Protein 7E2Q (pdb70)

Nearest PDB structures (foldseek):
  7e2q-assembly2_D-2  TM=1.002E+00  e=1.003E-96  Mycoplasmoides pneumoniae
  7e2q-assembly1_A  TM=1.001E+00  e=2.035E-91  Mycoplasmoides pneumoniae
  7e2q-assembly1_B  TM=1.002E+00  e=1.176E-90  Mycoplasmoides pneumoniae
  7e2q-assembly2_C  TM=1.000E+00  e=5.732E-90  Mycoplasmoides pneumoniae
  6npf-assembly3_F  TM=9.783E-01  e=4.069E-57  Escherichia coli

Foldseek 3Di:
DLQFWAFKAKDWDAWLVRFIAIKMKTAHPNGFIFIDTAFDFVDFDLFQFADWQQDCVPRNRRHCVQLRCCLHPPLTVVRGGPGLLPLVVSLVVLCVSCPDQRSPRNGLRSQANSQRGSLRRNCVSVVHDSLCSCQCRVVNPPALFWEAAFEWAAEADDDPAPELFHFGGKIKTFLLDWALVVSVLLQVQLSVLLLVVQVVVVWDADAALQGHDRTHDQYPVVVQVSSCVSSVVSPHHEQQGMAMETARLQQRQQDVVVRWRFSVSNVVVVNDPRVVRGHHLVRLLVVVVVCVVVGRYAEYECSHHLVPQVSLLVSCVVPVQAHFYEYESVCLLQLVSLLVCLVSVSGQEYEQRCSRRRHPSSSVSSCVSSVVSLGAYAYEGHSTAHLGQVSLSVCRSSNSRHYYQGHPDDNSRVSNSVVSVVVCVVSPVSYTNNRVVSRRRHDHDPVSSD/DLQFWAFKAKDWDAFLVGFIAIKMWTAHPNGFIFIDTAFDFLFQFADWQQDCVPRNRRYDVQLRCCLVPPLTVVRGGPGLLPLVVSLVVQCVSQPDQRSVRNGLRSQANCQRGSLRRVCRSVVHDSLCSCQCRVVNPPALFWEAAFEWAFAEADDDPFPALENFGGKTKTFLQDWALVVSVVLQVLLSVLLLVVCVVVVWDADADLQRHDRTHDQYPVVVLVSSCVSSVVSPHHEQQGMDMETARLQQRQQDPVVQWRFSVSNVVVVNDDRVVRGHHLVVLLVVVVVVVVVGRYQEYECSDHLVCLVSLLVSCVPCVQAHFYEYEVVCLLALVSLLVCLVSVSGQEYEQRCSRRRHPSSNVSSCVSSVVSLGAYEDEGHSGAHLGQVSSSVCRSSNSNHYYQYHPDDNSRVSNSVVSVVVCVVSPVSYTNNRVNSRRSHDHDPVRND/DLQFWAFKAKDWDAFLVRFIAIKMKTAHPNRFIFIDTAFDFPDPVFQFADWQQDCVPSNRRHPVQLRCCLHPPLTVVRGGPGLLPLVVSLVVVCVSQPDQRSHRNGLRSQANCQRGSLRSNCVSVVHDSLCSCQVRVHPHPALFWEAAFEWAFAEADDDPFPELEHFGGKTKTFLQDWALVVSVVLQVQLSVLLLVVCVVVVWDADADLQRHDHTHDQYPVVVLVSSCVSSVVSPHHELQGMDMETERLQQRQQDVVVQWRFSVSNVVVVNDPRVVRRHHLVRLLVVVVVCVVVGRYAEYECSDHLVPQVSLLVSCVVPVQAHFYEYEVVCLLALVSLLVCLVSVSGQAYEQRCSSHRHPSSNVSSLVSSVVSLHQYEYEDHSGAHLGQVSLSNCRSSSSNHYYQYHPDDNSRVSNSVVSVVVCVVSPVSYTNNRPNSRRSHHHDPVSND/DQLQAFAFKAWDWDAWLVRFIAIKMKTAGPNGFIFIDTAFDFPDDFPLFAFADWQQDCVPRNRGHCVQLRCCLHPPLTVVRGGPGLLPLVVSLVVLVVSCPDPRSHRNGLRSQANVSRGSLRSVCVSVVHDSLCSCQCRVVNPPAQFWEAAFEWAFAEADDDPFPELEHFGGKTKTFLQDWALVVSVVLQVLLSVLLLVVCVVVVWDADAALQGHDRTHDQYPVVVLVSSCVSSVVSPHHEQQGMDMETARQQQRQQDVVVQWSFSVSNVVVVNDPGVVRRHHLVRLLVVVVVVVVVGRYQEYECSDHLVCQVSLLVSCVPCVQAHFYEYESVCLLALVSLLVCLVSVSGQEYEQRCSRRRHPNSSVSSCVSNVVSLGAYEYEGHSTAHLGQVSLSVCRSSSSNHYYQYHPDDNSRVSNSVVSVVVCVVSPVSYINNRVVSRRSHHHDPVSNDD

Secondary structure (DSSP, 8-state):
-TTBEEEEEEEEEE-TTS-EEEEEEEEETTS-EEEEE--B----SSSPPPP----TTSGGGT--HHHHHIIIIIIHHHHTTSBTT-HHHHHHHHHHHH-STT-TTT-HHHHHHHHHHHHHHHHHHTTS-HHHIIIIIIS----SSEEPPEE---EE-STT-SSS----EEEEE-TT-SSHHHHHHHHHHHHHHHHHHHHHTT----B-TTSSB----S-HHHHHHHHHHHHHHTT--BTTTBEEEEE--GGGTEETTTTEEE-HHHHHTTSS-TTTTEE-HHHHHHHHHHHHHHS-EEEEES-S-TT-HHHHHHHHHHHTTTSEEEESTTTTT-HHHHHHHHHHT--SEEEE-HHHH--HHHHHHHHHHHHHTT-EEEEE--SB--S--HHHHHHHHTT--EEE---SSSHHHHHHHHHHHHHHHHHGGGEE--GGGG-SSS---HHHH-/-TTBEEEEEEEEEE-TTS-EEEEEEEEETTS-EEEEE--B--PPPPP----TTSGGGT--HHHHHIIIIIIHHHHTTSBTT-HHHHHHHHHHHH-STT-TTT-HHHHHHHHHHHHHHHHHHTTS-HHHHIIIIIS----SSEEPPEE-EEEEE-STTSSSS--S-EEEEE-TT-SSHHHHHHHHHHHHHHHHHHHHHTT---SB-TTSSB----S-HHHHHHHHHHHHHHTT--BTTTBEEEEE--GGGTEETTTTEEE-HHHHHTTSS-TTTTEE-HHHHHHHHHHHHHHS-EEEEES-S-TT-HHHHHHHHHHHTTTSEEEESTTTTT-HHHHHHHHHHT--SEEEE-HHHH--HHHHHHHHHHHHHTT-EEEEE--SB--S--HHHHHHHHTT--EEE---SSSHHHHHHHHHHHHHHHHHGGGEE--GGGG-SS----HHHH-/-TTBEEEEEEEEEE-TTS-EEEEEEEEETTS-EEEEE--B---TTSPP------TTSGGGT--HHHHHIIIIIIHHHHTTSBTT-HHHHHHHHHHHH-STT-TTT-HHHHHHHHHHHHHHHHHHTT--HHHHIIIIISS---SSEEPPEEEEEEEE-STTSSSS--S-EEEEE-TT-SSHHHHHHHHHHHHHHHHHHHHHTT----B-TTSSB----S-HHHHHHHHHHHHHHTT--BTTTBEEEEE--GGGGEETTTTEEE-HHHHHTTSS-TTTTEE-HHHHHHHHHHHHHHS-EEEEES-S-TT-HHHHHHHHHHHTTTSEEEESTTTTT-HHHHHHHHHHT--SEEEE-HHHH--HHHHHHHHHHHHHTT-EEEEE--SB--S--HHHHHHHHTT--EEE---SSSHHHHHHHHHHHHHHHHHGGGEE--GGGG-SS----HHHH-/-TTSBEEEEEEEEEE-TTS-EEEEEEEEETTS-EEEEE--B-SS--SSSPP------TTSGGGT--HHHHHIIIIIIHHHHTTSBTT-HHHHHHHHHHHH-STT-TTT-HHHHHHHHHHHHHHHHHHTTS-HHHIIIIIIS----SSEEPPEEEEEEEE-GGGSSSS--S-EEEEE-TT-SSHHHHHHHHHHHHHHHHHHHHHTT----B-TTSSB----S-HHHHHHHHHHHHHHTT--BTTTBEEEEE--GGGTEETTTTEEE-HHHHHTTSS-TTTTEE-HHHHHHHHHHHHHHS-EEEEES-S-TT-HHHHHHHHHHHTTTSEEEESTTTTT-HHHHHHHHHHT--SEEEE-HHHH--HHHHHHHHHHHHHTT-EEEEE--SB--S--HHHHHHHHTT--EEE---SSSHHHHHHHHHHHHHHHHHGGGEE--GGGG-SSS---HHHH--

Organism: Mycoplasma pneumoniae (strain ATCC 29342 / M129 / Subtype 1) (NCBI:txid272634)

Solvent-accessible surface area: 64927 Å² total; per-residue (Å²): 118,74,34,95,1,53,67,6,64,5,18,44,0,3,0,0,25,2,35,0,3,0,0,0,14,0,88,2,58,52,32,54,66,5,52,1,20,2,18,2,14,64,149,32,128,71,25,8,65,55,34,44,51,52,62,111,176,20,16,52,15,78,2,1,70,78,0,16,86,11,0,62,110,42,0,7,84,121,0,77,39,63,45,0,38,70,4,62,63,0,0,55,52,0,58,143,46,3,58,50,137,58,5,45,133,5,0,2,7,0,0,0,0,0,0,4,0,0,2,41,0,0,4,42,0,55,161,42,26,23,0,71,1,1,0,41,100,37,30,56,78,139,55,99,102,1,37,0,0,0,5,6,7,4,0,19,3,4,57,136,15,104,8,52,4,9,2,45,12,0,0,10,0,1,1,31,5,115,14,0,111,65,0,0,47,7,8,1,8,2,1,8,5,2,44,116,36,0,150,168,122,69,35,46,32,16,14,3,49,14,0,0,0,7,0,105,0,128,72,12,42,50,0,0,72,0,1,24,79,0,0,126,69,18,64,36,90,17,2,16,36,0,0,0,0,0,4,0,10,0,35,78,7,33,48,84,128,76,114,86,0,28,9,106,40,1,30,182,39,182,45,24,82,118,175,117,47,24,12,43,36,73,91,0,11,56,22,0,91,107,0,24,119,99,24,21,1,0,1,0,2,6,0,2,1,23,115,14,71,142,2,2,29,62,0,18,127,53,12,6,92,46,17,0,0,2,0,12,31,4,0,2,0,36,10,57,22,0,87,108,0,46,81,95,129,0,2,12,0,0,0,0,21,8,9,3,10,0,0,1,40,32,0,17,109,0,0,65,24,0,68,127,29,100,19,10,9,0,0,4,2,17,18,0,6,1,30,19,34,4,11,0,3,0,0,0,0,1,26,10,1,0,0,4,0,4,3,6,0,1,0,0,0,0,1,1,5,6,42,0,11,37,0,24,89,80,13,44,133,63,12,95,16,54,2,22,106,9,11,142,21,17,104,10,80,119,92,29,40,172,122,73,37,86,1,46,69,6,68,5,20,44,1,2,0,0,40,0,35,0,2,0,0,0,15,0,90,0,53,49,38,52,69,4,59,0,18,0,18,2,53,124,65,11,62,61,34,57,50,53,46,120,163,19,17,70,13,88,1,1,65,80,0,18,78,15,0,58,123,44,0,9,74,79,0,75,31,5,33,0,36,9,5,34,0,0,0,19,0,0,43,40,20,4,59,46,140,57,7,44,126,3,0,2,5,0,0,0,0,0,0,5,0,0,2,39,0,0,4,43,4,57,182,40,29,25,0,79,0,2,0,43,88,39,28,46,69,138,54,100,99,1,38,1,0,0,0,4,0,5,1,0,16,3,3,54,179,14,116,12,45,4,10,2,49,8,0,0,1,0,0,2,33,4,116,16,0,107,72,0,0,52,5,0,1,16,2,5,41,14,1,42,119,11,0,162,122,134,71,36,27,33,23,10,9,52,14,0,0,0,6,0,105,10,128,70,11,42,64,0,0,74,17,1,24,72,0,0,127,74,23,58,35,110,35,1,25,37,0,0,0,0,0,3,0,10,0,33,84,7,29,48,61,125,80,121,70,0,34,9,84,40,1,26,161,38,183,46,25,81,114,140,121,58,20,16,39,35,73,88,0,12,58,26,0,86,114,0,24,116,91,27,20,1,0,1,0,3,5,0,0,1,43,117,14,64,140,2,0,29,67,0,17,129,62,14,6,124,62,14,0,0,1,0,10,30,1,0,4,0,36,8,65,41,0,83,129,0,43,79,92,128,0,2,13,0,0,0,0,26,9,10,2,12,0,0,1,43,34,0,16,105,0,0,59,22,0,72,128,31,85,21,10,6,0,0,3,2,22,33,0,6,0,32,16,36,7,13,0,3,0,0,0,0,1,24,10,1,0,0,4,0,0,0,0,1,1,0,0,0,0,1,1,0,2,40,0,11,32,0,25,88,90,13,43,149,65,15,115,16,42,2,23,109,9,12,128,17,6,150,16,80,142,98,32,61,183,131,84,37,99,2,51,66,6,84,5,94,55,29,104,11,30,83,43,40,0,4,0,4,0,20,0,87,1,61,50,33,43,57,4,107,1,29,0,19,7,21,77,94,134,65,36,12,45,57,30,44,31,51,63,110,194,34,91,129,14,85,2,1,65,84,0,17,101,27,0,55,123,46,0,8,78,81,0,77,26,5,38,0,32,8,5,31,0,0,0,17,0,0,43,38,14,2,61,41,139,43,5,44,121,4,0,1,6,0,0,0,0,0,0,4,0,0,2,39,0,0,5,42,4,51,172,48,28,23,0,74,0,1,0,50,98,38,12,51,76,148,52,88,106,2,48,0,0,0,0,2,0,4,2,0,16,3,1,50,129,18,138,12,46,4,9,2,53,9,0,0,1,0,0,1,35,5,114,13,0,117,67,0,14,113,5,0,49,58,2,17,125,15,2,58,128,9,0,160,111,138,74,37,88,33,109,73,17,47,15,0,0,0,28,0,108,0,132,77,11,40,59,0,0,76,16,1,27,76,0,0,123,72,23,64,42,81,30,2,13,38,0,0,0,0,1,5,0,11,0,34,67,8,27,52,62,125,77,104,90,0,37,9,93,36,0,35,178,27,183,47,26,75,102,159,122,58,31,10,44,33,71,87,0,11,58,28,0,84,116,0,26,117,103,27,21,2,0,1,0,2,2,0,1,1,39,108,16,67,141,1,1,43,64,0,19,181,65,15,7,120,53,15,0,0,2,0,13,29,2,0,3,0,38,11,60,39,0,88,128,0,49,84,102,149,0,3,12,0,0,0,0,21,9,12,5,13,0,0,1,43,35,0,16,115,0,0,61,28,0,76,128,30,89,19,12,10,0,0,3,3,24,20,0,6,3,114,15,35,6,13,0,3,0,0,0,0,1,19,11,1,0,0,4,0,0,0,38,22,73,80,20,0,32,23,0,2,82,38,0,60,95,0,24,156,100,11,46,147,62,12,109,17,54,2,20,99,11,8,134,18,13,149,26,91,168,98,32,55,148,179,66,76,35,77,0,32,64,6,81,6,86,53,23,104,10,29,51,41,48,0,3,0,0,0,22,0,75,0,33,50,43,50,74,4,67,0,27,1,19,2,13,50,62,123,19,127,72,22,12,56,60,34,43,30,52,51,109,180,37,92,124,13,75,2,1,66,82,0,18,86,28,0,56,121,50,0,8,76,112,1,74,45,64,62,0,44,70,5,60,63,1,0,47,63,0,41,128,46,0,58,38,142,60,8,43,130,6,0,2,5,0,0,0,0,0,0,5,0,0,2,40,0,0,4,40,5,62,176,42,24,25,0,73,1,2,0,45,99,40,27,55,60,139,54,100,97,1,29,0,0,0,0,3,0,5,1,0,18,3,3,54,127,14,132,12,49,4,9,2,51,9,0,0,2,0,0,2,35,5,115,12,0,118,68,0,13,111,6,0,34,64,3,2,98,18,2,37,105,24,0,113,126,121,71,30,86,16,111,74,16,63,16,0,0,0,25,0,100,4,111,63,12,37,52,0,0,74,0,1,30,81,0,0,125,65,24,65,40,83,35,2,8,30,0,0,0,0,1,3,0,10,0,29,71,7,24,47,71,129,67,118,92,0,29,11,103,42,0,33,177,42,180,40,26,87,116,176,112,44,22,14,36,35,73,93,0,12,56,15,0,84,92,0,24,122,97,27,20,1,0,1,0,3,4,0,1,1,15,114,15,43,134,2,0,22,70,0,12,103,62,13,8,124,49,14,0,0,1,0,10,29,3,0,0,0,34,9,71,30,0,93,94,0,48,84,86,121,0,2,12,0,0,0,0,22,9,9,2,14,0,0,0,42,34,0,15,115,0,0,58,22,0,70,133,30,86,18,10,7,0,0,4,2,15,18,0,7,3,107,20,33,6,12,0,3,0,0,0,0,0,26,10,1,0,0,4,0,0,0,33,22,71,80,20,0,35,23,1,2,81,42,0,58,105,0,26,154,90,14,43,152,66,15,70,14,49,3,19,94,10,11,127,15,2,126,26,91,156,75,33,39,117,165

Radius of gyration: 42.87 Å; Cα contacts (8 Å, |Δi|>4): 4404; chains: 4; bounding box: 95×116×131 Å

Structure (mmCIF, N/CA/C/O backbone):
data_7E2Q
#
_entry.id   7E2Q
#
_cell.length_a   76.074
_cell.length_b   106.548
_cell.length_c   128.589
_cell.angle_alpha   90.000
_cell.angle_beta   103.146
_cell.angle_gamma   90.000
#
_symmetry.space_group_name_H-M   'P 1 21 1'
#
loop_
_entity.id
_entity.type
_entity.pdbx_description
1 polymer Enolase
2 non-polymer 'SULFATE ION'
3 water water
#
loop_
_atom_site.group_PDB
_atom_site.id
_atom_site.type_symbol
_atom_site.label_atom_id
_atom_site.label_alt_id
_atom_site.label_comp_id
_atom_site.label_asym_id
_atom_site.label_entity_id
_atom_site.label_seq_id
_atom_site.pdbx_PDB_ins_code
_atom_site.Cartn_x
_atom_site.Cartn_y
_atom_site.Cartn_z
_atom_site.occupancy
_atom_site.B_iso_or_equiv
_atom_site.auth_seq_id
_atom_site.auth_comp_id
_atom_site.auth_asym_id
_atom_site.auth_atom_id
_atom_site.pdbx_PDB_model_num
ATOM 1 N N . ASP A 1 8 ? 7.18035 12.11172 -85.78343 1.000 61.23917 8 ASP A N 1
ATOM 2 C CA . ASP A 1 8 ? 8.08774 11.69769 -84.72348 1.000 56.61342 8 ASP A CA 1
ATOM 3 C C . ASP A 1 8 ? 8.00563 10.19273 -84.48756 1.000 50.93886 8 ASP A C 1
ATOM 4 O O . ASP A 1 8 ? 6.93352 9.63279 -84.27794 1.000 51.89072 8 ASP A O 1
ATOM 9 N N . LEU A 1 9 ? 9.17103 9.54944 -84.51343 1.000 47.85298 9 LEU A N 1
ATOM 10 C CA . LEU A 1 9 ? 9.25823 8.09837 -84.40133 1.000 42.74842 9 LEU A CA 1
ATOM 11 C C . LEU A 1 9 ? 8.85668 7.58569 -83.01979 1.000 37.73923 9 LEU A C 1
ATOM 12 O O . LEU A 1 9 ? 8.44532 6.42381 -82.89507 1.000 36.09069 9 LEU A O 1
ATOM 17 N N . PHE A 1 10 ? 8.94805 8.42351 -81.98880 1.000 28.82027 10 PHE A N 1
ATOM 18 C CA . PHE A 1 10 ? 8.74991 7.99170 -80.61331 1.000 30.50709 10 PHE A CA 1
ATOM 19 C C . PHE A 1 10 ? 7.52848 8.60046 -79.94702 1.000 27.06684 10 PHE A C 1
ATOM 20 O O . PHE A 1 10 ? 7.31272 8.35307 -78.75773 1.000 21.73630 10 PHE A O 1
ATOM 28 N N . LYS A 1 11 ? 6.74087 9.39755 -80.66188 1.000 27.33757 11 LYS A N 1
ATOM 29 C CA . LYS A 1 11 ? 5.60713 10.07022 -80.04345 1.000 27.48959 11 LYS A CA 1
ATOM 30 C C . LYS A 1 11 ? 4.53832 9.04759 -79.66480 1.000 27.19680 11 LYS A C 1
ATOM 31 O O . LYS A 1 11 ? 4.20058 8.16534 -80.45908 1.000 25.00308 11 LYS A O 1
ATOM 37 N N . ILE A 1 12 ? 4.01706 9.15154 -78.44601 1.000 22.55713 12 ILE A N 1
ATOM 38 C CA . ILE A 1 12 ? 3.00291 8.21182 -77.97851 1.000 19.83505 12 ILE A CA 1
ATOM 39 C C . ILE A 1 12 ? 1.66421 8.60092 -78.58677 1.000 23.03773 12 ILE A C 1
ATOM 40 O O . ILE A 1 12 ? 1.19372 9.73029 -78.41191 1.000 27.06121 12 ILE A O 1
ATOM 45 N N . ALA A 1 13 ? 1.05105 7.66569 -79.30418 1.000 26.29767 13 ALA A N 1
ATOM 46 C CA . ALA A 1 13 ? -0.17450 7.91466 -80.05084 1.000 26.16317 13 ALA A CA 1
ATOM 47 C C . ALA A 1 13 ? -1.40425 7.35930 -79.35701 1.000 27.90450 13 ALA A C 1
ATOM 48 O O . ALA A 1 13 ? -2.46125 7.99222 -79.37124 1.000 28.13804 13 ALA A O 1
ATOM 50 N N . ASP A 1 14 ? -1.28115 6.17678 -78.77037 1.000 29.62794 14 ASP A N 1
ATOM 51 C CA . ASP A 1 14 ? -2.35223 5.54802 -78.02481 1.000 33.72164 14 ASP A CA 1
ATOM 52 C C . ASP A 1 14 ? -1.73549 4.81564 -76.84852 1.000 26.05747 14 ASP A C 1
ATOM 53 O O . ASP A 1 14 ? -0.58062 4.38398 -76.89256 1.000 22.43476 14 ASP A O 1
ATOM 58 N N . LEU A 1 15 ? -2.52539 4.66564 -75.80067 1.000 25.73384 15 LEU A N 1
ATOM 59 C CA . LEU A 1 15 ? -2.07694 3.94985 -74.62178 1.000 27.77169 15 LEU A CA 1
ATOM 60 C C . LEU A 1 15 ? -3.32447 3.38734 -73.97225 1.000 25.10338 15 LEU A C 1
ATOM 61 O O . LEU A 1 15 ? -4.30789 4.11512 -73.82217 1.000 24.25513 15 LEU A O 1
ATOM 66 N N . PHE A 1 16 ? -3.31488 2.10432 -73.62250 1.000 24.88578 16 PHE A N 1
ATOM 67 C CA . PHE A 1 16 ? -4.49693 1.55698 -72.96743 1.000 28.23550 16 PHE A CA 1
ATOM 68 C C . PHE A 1 16 ? -4.10511 0.35471 -72.12344 1.000 28.06712 16 PHE A C 1
ATOM 69 O O . PHE A 1 16 ? -3.07706 -0.28432 -72.35199 1.000 27.24141 16 PHE A O 1
ATOM 77 N N . ALA A 1 17 ? -4.94075 0.07057 -71.12936 1.000 25.91509 17 ALA A N 1
ATOM 78 C CA . ALA A 1 17 ? -4.75446 -1.05064 -70.22971 1.000 23.42022 17 ALA A CA 1
ATOM 79 C C . ALA A 1 17 ? -5.99357 -1.93298 -70.25707 1.000 21.39110 17 ALA A C 1
ATOM 80 O O . ALA A 1 17 ? -7.09894 -1.48517 -70.57129 1.000 20.97487 17 ALA A O 1
ATOM 82 N N . TYR A 1 18 ? -5.79667 -3.19476 -69.89643 1.000 20.93004 18 TYR A N 1
ATOM 83 C CA . TYR A 1 18 ? -6.89527 -4.13361 -69.77085 1.000 22.47156 18 TYR A CA 1
ATOM 84 C C . TYR A 1 18 ? -6.48639 -5.20879 -68.77561 1.000 23.57820 18 TYR A C 1
ATOM 85 O O . TYR A 1 18 ? -5.30217 -5.37944 -68.46648 1.000 21.13190 18 TYR A O 1
ATOM 94 N N . GLN A 1 19 ? -7.48816 -5.90141 -68.23800 1.000 20.84100 19 GLN A N 1
ATOM 95 C CA . GLN A 1 19 ? -7.24918 -6.90921 -67.21080 1.000 19.79000 19 GLN A CA 1
ATOM 96 C C . GLN A 1 19 ? -6.85805 -8.23378 -67.85890 1.000 20.07893 19 GLN A C 1
ATOM 97 O O . GLN A 1 19 ? -7.55915 -8.71988 -68.75404 1.000 22.82853 19 GLN A O 1
ATOM 103 N N . VAL A 1 20 ? -5.71656 -8.79668 -67.43658 1.000 17.80862 20 VAL A N 1
ATOM 104 C CA . VAL A 1 20 ? -5.27930 -10.12869 -67.85676 1.000 19.08149 20 VAL A CA 1
ATOM 105 C C . VAL A 1 20 ? -5.11369 -10.99586 -66.61934 1.000 19.32399 20 VAL A C 1
ATOM 106 O O . VAL A 1 20 ? -5.46474 -10.57965 -65.51100 1.000 22.13772 20 VAL A O 1
ATOM 110 N N . PHE A 1 21 ? -4.58186 -12.19940 -66.77783 1.000 16.60469 21 PHE A N 1
ATOM 111 C CA . PHE A 1 21 ? -4.37615 -13.05760 -65.62228 1.000 16.98506 21 PHE A CA 1
ATOM 112 C C . PHE A 1 21 ? -2.90047 -13.31808 -65.37054 1.000 19.28980 21 PHE A C 1
ATOM 113 O O . PHE A 1 21 ? -2.09696 -13.39558 -66.30299 1.000 18.00858 21 PHE A O 1
ATOM 121 N N . ASP A 1 22 ? -2.54760 -13.43708 -64.08872 1.000 16.01427 22 ASP A N 1
ATOM 122 C CA . ASP A 1 22 ? -1.21344 -13.87700 -63.72281 1.000 17.91116 22 ASP A CA 1
ATOM 123 C C . ASP A 1 22 ? -1.15944 -15.40339 -63.64001 1.000 18.14250 22 ASP A C 1
ATOM 124 O O . ASP A 1 22 ? -2.12511 -16.10995 -63.95024 1.000 14.97486 22 ASP A O 1
ATOM 129 N N . SER A 1 23 ? 0.01097 -15.91584 -63.23726 1.000 18.00694 23 SER A N 1
ATOM 130 C CA . SER A 1 23 ? 0.30596 -17.34360 -63.23242 1.000 15.24109 23 SER A CA 1
ATOM 131 C C . SER A 1 23 ? -0.44755 -18.09243 -62.14807 1.000 17.51778 23 SER A C 1
ATOM 132 O O . SER A 1 23 ? -0.41869 -19.32967 -62.12233 1.000 15.86395 23 SER A O 1
ATOM 135 N N . ARG A 1 24 ? -1.09788 -17.37746 -61.23939 1.000 17.63037 24 ARG A N 1
ATOM 136 C CA . ARG A 1 24 ? -1.93183 -18.00126 -60.22621 1.000 16.12841 24 ARG A CA 1
ATOM 137 C C . ARG A 1 24 ? -3.40299 -17.96776 -60.59689 1.000 19.27693 24 ARG A C 1
ATOM 138 O O . ARG A 1 24 ? -4.22839 -18.47559 -59.83204 1.000 18.75540 24 ARG A O 1
ATOM 146 N N . GLY A 1 25 ? -3.74907 -17.37795 -61.74017 1.000 19.64647 25 GLY A N 1
ATOM 147 C CA . GLY A 1 25 ? -5.14435 -17.20352 -62.09626 1.000 17.44779 25 GLY A CA 1
ATOM 148 C C . GLY A 1 25 ? -5.80303 -15.99811 -61.47187 1.000 18.33832 25 GLY A C 1
ATOM 149 O O . GLY A 1 25 ? -7.03992 -15.93177 -61.42972 1.000 20.57063 25 GLY A O 1
ATOM 150 N N . PHE A 1 26 ? -5.00527 -15.04222 -60.93496 1.000 16.34854 26 PHE A N 1
ATOM 151 C CA . PHE A 1 26 ? -5.56811 -13.80711 -60.40207 1.000 20.73955 26 PHE A CA 1
ATOM 152 C C . PHE A 1 26 ? -5.47895 -12.71095 -61.44985 1.000 18.78042 26 PHE A C 1
ATOM 153 O O . PHE A 1 26 ? -4.53308 -12.67903 -62.24569 1.000 17.90603 26 PHE A O 1
ATOM 161 N N . PRO A 1 27 ? -6.41530 -11.77201 -61.44985 1.000 18.74871 27 PRO A N 1
ATOM 162 C CA . PRO A 1 27 ? -6.30916 -10.63228 -62.36850 1.000 18.38645 27 PRO A CA 1
ATOM 163 C C . PRO A 1 27 ? -5.03744 -9.82051 -62.15024 1.000 22.19796 27 PRO A C 1
ATOM 164 O O . PRO A 1 27 ? -4.57784 -9.61787 -61.02165 1.000 22.03986 27 PRO A O 1
ATOM 168 N N . THR A 1 28 ? -4.47680 -9.33122 -63.24718 1.000 15.38158 28 THR A N 1
ATOM 169 C CA . THR A 1 28 ? -3.45387 -8.29762 -63.14896 1.000 17.86388 28 THR A CA 1
ATOM 170 C C . THR A 1 28 ? -3.61291 -7.35920 -64.33832 1.000 20.78974 28 THR A C 1
ATOM 171 O O . THR A 1 28 ? -4.53939 -7.49389 -65.14100 1.000 18.41024 28 THR A O 1
ATOM 175 N N . VAL A 1 29 ? -2.72962 -6.36942 -64.41482 1.000 18.42715 29 VAL A N 1
ATOM 176 C CA . VAL A 1 29 ? -2.83354 -5.29465 -65.39343 1.000 21.24547 29 VAL A CA 1
ATOM 177 C C . VAL A 1 29 ? -1.89101 -5.57961 -66.55232 1.000 18.68713 29 VAL A C 1
ATOM 178 O O . VAL A 1 29 ? -0.71312 -5.87809 -66.34275 1.000 21.53761 29 VAL A O 1
ATOM 182 N N . ALA A 1 30 ? -2.40583 -5.45877 -67.76848 1.000 22.39845 30 ALA A N 1
ATOM 183 C CA . ALA A 1 30 ? -1.60968 -5.34851 -68.97990 1.000 21.26137 30 ALA A CA 1
ATOM 184 C C . ALA A 1 30 ? -1.77943 -3.94218 -69.53813 1.000 23.55153 30 ALA A C 1
ATOM 185 O O . ALA A 1 30 ? -2.84968 -3.34042 -69.42087 1.000 22.27133 30 ALA A O 1
ATOM 187 N N . CYS A 1 31 ? -0.71648 -3.41089 -70.12754 1.000 24.18218 31 CYS A N 1
ATOM 188 C CA . CYS A 1 31 ? -0.76936 -2.10868 -70.77226 1.000 21.76877 31 CYS A CA 1
ATOM 189 C C . CYS A 1 31 ? -0.12148 -2.20122 -72.14624 1.000 20.09913 31 CYS A C 1
ATOM 190 O O . CYS A 1 31 ? 0.89576 -2.87593 -72.31712 1.000 22.32977 31 CYS A O 1
ATOM 193 N N . VAL A 1 32 ? -0.71808 -1.51960 -73.11828 1.000 19.47651 32 VAL A N 1
ATOM 194 C CA . VAL A 1 32 ? -0.19436 -1.44364 -74.47828 1.000 20.94939 32 VAL A CA 1
ATOM 195 C C . VAL A 1 32 ? 0.02764 0.02056 -74.82289 1.000 24.58942 32 VAL A C 1
ATOM 196 O O . VAL A 1 32 ? -0.86469 0.86033 -74.63309 1.000 23.22033 32 VAL A O 1
ATOM 200 N N . VAL A 1 33 ? 1.23198 0.32656 -75.29012 1.000 21.07643 33 VAL A N 1
ATOM 201 C CA . VAL A 1 33 ? 1.59997 1.65648 -75.75125 1.000 17.98485 33 VAL A CA 1
ATOM 202 C C . VAL A 1 33 ? 1.83519 1.57170 -77.24972 1.000 20.67055 33 VAL A C 1
ATOM 203 O O . VAL A 1 33 ? 2.57595 0.69905 -77.71511 1.000 20.71792 33 VAL A O 1
ATOM 207 N N . LYS A 1 34 ? 1.21850 2.47574 -78.00353 1.000 20.94589 34 LYS A N 1
ATOM 208 C CA . LYS A 1 34 ? 1.39398 2.51626 -79.44535 1.000 25.73866 34 LYS A CA 1
ATOM 209 C C . LYS A 1 34 ? 2.01043 3.85360 -79.82682 1.000 24.78730 34 LYS A C 1
ATOM 210 O O . LYS A 1 34 ? 1.51620 4.91131 -79.42070 1.000 26.08062 34 LYS A O 1
ATOM 216 N N . LEU A 1 35 ? 3.10597 3.80220 -80.57838 1.000 20.62399 35 LEU A N 1
ATOM 217 C CA . LEU A 1 35 ? 3.76511 5.01904 -81.01489 1.000 22.49716 35 LEU A CA 1
ATOM 218 C C . LEU A 1 35 ? 3.20244 5.47651 -82.36332 1.000 28.40490 35 LEU A C 1
ATOM 219 O O . LEU A 1 35 ? 2.50812 4.73720 -83.06448 1.000 29.13777 35 LEU A O 1
ATOM 224 N N . ALA A 1 36 ? 3.50859 6.72684 -82.71568 1.000 28.79678 36 ALA A N 1
ATOM 225 C CA . ALA A 1 36 ? 3.02828 7.28208 -83.97673 1.000 29.11516 36 ALA A CA 1
ATOM 226 C C . ALA A 1 36 ? 3.63742 6.56069 -85.17017 1.000 29.89606 36 ALA A C 1
ATOM 227 O O . ALA A 1 36 ? 3.02828 6.50511 -86.24360 1.000 29.24483 36 ALA A O 1
ATOM 229 N N . SER A 1 37 ? 4.83765 6.01264 -85.00707 1.000 29.65866 37 SER A N 1
ATOM 230 C CA . SER A 1 37 ? 5.43927 5.16966 -86.02855 1.000 33.96417 37 SER A CA 1
ATOM 231 C C . SER A 1 37 ? 4.72732 3.83352 -86.18103 1.000 35.97824 37 SER A C 1
ATOM 232 O O . SER A 1 37 ? 5.04351 3.08642 -87.11358 1.000 35.48232 37 SER A O 1
ATOM 235 N N . GLY A 1 38 ? 3.79253 3.51244 -85.28528 1.000 32.93306 38 GLY A N 1
ATOM 236 C CA . GLY A 1 38 ? 3.10755 2.24110 -85.29115 1.000 32.41367 38 GLY A CA 1
ATOM 237 C C . GLY A 1 38 ? 3.73128 1.18626 -84.40595 1.000 31.67855 38 GLY A C 1
ATOM 238 O O . GLY A 1 38 ? 3.10681 0.14196 -84.17462 1.000 34.95456 38 GLY A O 1
ATOM 239 N N . HIS A 1 39 ? 4.94343 1.41387 -83.91290 1.000 26.98776 39 HIS A N 1
ATOM 240 C CA . HIS A 1 39 ? 5.57001 0.43880 -83.04237 1.000 27.90557 39 HIS A CA 1
ATOM 241 C C . HIS A 1 39 ? 4.82849 0.38525 -81.71406 1.000 28.01376 39 HIS A C 1
ATOM 242 O O . HIS A 1 39 ? 4.27667 1.38152 -81.23707 1.000 28.08539 39 HIS A O 1
ATOM 249 N N . THR A 1 40 ? 4.80824 -0.79649 -81.12094 1.000 26.23241 40 THR A N 1
ATOM 250 C CA . THR A 1 40 ? 4.05375 -0.99787 -79.90420 1.000 27.23293 40 THR A CA 1
ATOM 251 C C . THR A 1 40 ? 4.94937 -1.61198 -78.84634 1.000 29.09470 40 THR A C 1
ATOM 252 O O . THR A 1 40 ? 5.95887 -2.25492 -79.14749 1.000 26.91988 40 THR A O 1
ATOM 256 N N . GLY A 1 41 ? 4.58079 -1.36061 -77.60150 1.000 25.33619 41 GLY A N 1
ATOM 257 C CA . GLY A 1 41 ? 5.17440 -2.04615 -76.47529 1.000 26.12759 41 GLY A CA 1
ATOM 258 C C . GLY A 1 41 ? 4.07165 -2.50711 -75.54700 1.000 20.19083 41 GLY A C 1
ATOM 259 O O . GLY A 1 41 ? 3.03383 -1.86191 -75.41445 1.000 22.18073 41 GLY A O 1
ATOM 260 N N . GLU A 1 42 ? 4.28947 -3.66419 -74.93911 1.000 17.70305 42 GLU A N 1
ATOM 261 C CA . GLU A 1 42 ? 3.28395 -4.25035 -74.06599 1.000 21.47618 42 GLU A CA 1
ATOM 262 C C . GLU A 1 42 ? 3.93887 -4.83419 -72.82699 1.000 25.14642 42 GLU A C 1
ATOM 263 O O . GLU A 1 42 ? 4.98383 -5.48981 -72.91098 1.000 24.98712 42 GLU A O 1
ATOM 269 N N . ALA A 1 43 ? 3.30342 -4.61419 -71.67526 1.000 20.36968 43 ALA A N 1
ATOM 270 C CA . ALA A 1 43 ? 3.84390 -5.08746 -70.41656 1.000 19.81305 43 ALA A CA 1
ATOM 271 C C . ALA A 1 43 ? 2.72571 -5.60911 -69.52670 1.000 21.15905 43 ALA A C 1
ATOM 272 O O . ALA A 1 43 ? 1.56693 -5.20253 -69.65127 1.000 21.28281 43 ALA A O 1
ATOM 274 N N . MET A 1 44 ? 3.09286 -6.53310 -68.63738 1.000 20.29058 44 MET A N 1
ATOM 275 C CA . MET A 1 44 ? 2.20179 -7.07133 -67.61992 1.000 20.57875 44 MET A CA 1
ATOM 276 C C . MET A 1 44 ? 2.86915 -6.91969 -66.25984 1.000 24.81123 44 MET A C 1
ATOM 277 O O . MET A 1 44 ? 4.10087 -6.89326 -66.15038 1.000 26.01306 44 MET A O 1
ATOM 282 N N . VAL A 1 45 ? 2.04713 -6.79080 -65.23046 1.000 23.71292 45 VAL A N 1
ATOM 283 C CA . VAL A 1 45 ? 2.50812 -6.48932 -63.87586 1.000 19.98320 45 VAL A CA 1
ATOM 284 C C . VAL A 1 45 ? 2.40579 -7.75912 -63.04167 1.000 20.93860 45 VAL A C 1
ATOM 285 O O . VAL A 1 45 ? 1.33490 -8.38145 -63.01962 1.000 22.30039 45 VAL A O 1
ATOM 289 N N . PRO A 1 46 ? 3.45257 -8.15026 -62.31837 1.000 21.04948 46 PRO A N 1
ATOM 290 C CA . PRO A 1 46 ? 3.36266 -9.29507 -61.40698 1.000 16.26119 46 PRO A CA 1
ATOM 291 C C . PRO A 1 46 ? 2.73796 -8.88457 -60.07343 1.000 22.22565 46 PRO A C 1
ATOM 292 O O . PRO A 1 46 ? 2.41538 -7.72024 -59.83888 1.000 24.52187 46 PRO A O 1
ATOM 296 N N . SER A 1 47 ? 2.61371 -9.86172 -59.17495 1.000 24.17477 47 SER A N 1
ATOM 297 C CA . SER A 1 47 ? 1.98649 -9.61511 -57.87894 1.000 20.78643 47 SER A CA 1
ATOM 298 C C . SER A 1 47 ? 2.49422 -10.59856 -56.83271 1.000 26.56397 47 SER A C 1
ATOM 299 O O . SER A 1 47 ? 2.54812 -11.80639 -57.08141 1.000 22.11547 47 SER A O 1
ATOM 302 N N . GLY A 1 48 ? 2.79567 -10.08184 -55.62955 1.000 28.85300 48 GLY A N 1
ATOM 303 C CA . GLY A 1 48 ? 3.29414 -10.92507 -54.56136 1.000 33.44825 48 GLY A CA 1
ATOM 304 C C . GLY A 1 48 ? 2.19499 -11.67681 -53.82019 1.000 40.57767 48 GLY A C 1
ATOM 305 O O . GLY A 1 48 ? 0.99847 -11.43698 -53.99549 1.000 42.05544 48 GLY A O 1
ATOM 306 N N . ALA A 1 49 ? 2.62178 -12.61308 -52.97389 1.000 43.05860 49 ALA A N 1
ATOM 307 C CA . ALA A 1 49 ? 1.67794 -13.45691 -52.24444 1.000 45.93987 49 ALA A CA 1
ATOM 308 C C . ALA A 1 49 ? 0.99482 -12.67404 -51.13290 1.000 49.66695 49 ALA A C 1
ATOM 309 O O . ALA A 1 49 ? -0.19557 -12.85840 -50.88492 1.000 51.30921 49 ALA A O 1
ATOM 311 N N . THR A 1 51 ? 1.55995 -9.05326 -49.78851 1.000 77.67848 51 THR A N 1
ATOM 312 C CA . THR A 1 51 ? 1.27609 -7.68100 -49.37343 1.000 79.19932 51 THR A CA 1
ATOM 313 C C . THR A 1 51 ? 2.21763 -7.22183 -48.26172 1.000 81.52893 51 THR A C 1
ATOM 314 O O . THR A 1 51 ? 2.02845 -7.56684 -47.09271 1.000 82.02477 51 THR A O 1
ATOM 318 N N . GLY A 1 52 ? 3.23150 -6.44135 -48.63438 1.000 82.33654 52 GLY A N 1
ATOM 319 C CA . GLY A 1 52 ? 4.14359 -5.86784 -47.67032 1.000 82.17571 52 GLY A CA 1
ATOM 320 C C . GLY A 1 52 ? 3.60507 -4.58324 -47.06993 1.000 82.96379 52 GLY A C 1
ATOM 321 O O . GLY A 1 52 ? 2.53191 -4.09282 -47.41575 1.000 85.64365 52 GLY A O 1
ATOM 322 N N . GLU A 1 53 ? 4.37783 -4.02801 -46.13991 1.000 78.79094 53 GLU A N 1
ATOM 323 C CA . GLU A 1 53 ? 3.98306 -2.78980 -45.48018 1.000 72.48371 53 GLU A CA 1
ATOM 324 C C . GLU A 1 53 ? 4.54304 -1.56857 -46.19985 1.000 63.36386 53 GLU A C 1
ATOM 325 O O . GLU A 1 53 ? 3.81438 -0.60734 -46.46709 1.000 60.69328 53 GLU A O 1
ATOM 331 N N . LYS A 1 54 ? 5.83114 -1.59833 -46.52237 1.000 55.66766 54 LYS A N 1
ATOM 332 C CA . LYS A 1 54 ? 6.49212 -0.49985 -47.20885 1.000 49.71623 54 LYS A CA 1
ATOM 333 C C . LYS A 1 54 ? 6.38733 -0.60116 -48.72597 1.000 42.70895 54 LYS A C 1
ATOM 334 O O . LYS A 1 54 ? 6.91143 0.26929 -49.42875 1.000 41.82513 54 LYS A O 1
ATOM 340 N N . GLU A 1 55 ? 5.72736 -1.63327 -49.24766 1.000 40.79609 55 GLU A N 1
ATOM 341 C CA . GLU A 1 55 ? 5.59040 -1.76595 -50.68967 1.000 41.79839 55 GLU A CA 1
ATOM 342 C C . GLU A 1 55 ? 4.68183 -0.67583 -51.24325 1.000 40.29762 55 GLU A C 1
ATOM 343 O O . GLU A 1 55 ? 3.75569 -0.20525 -50.57400 1.000 36.93967 55 GLU A O 1
ATOM 349 N N . ALA A 1 56 ? 4.97141 -0.25729 -52.47408 1.000 33.55811 56 ALA A N 1
ATOM 350 C CA . ALA A 1 56 ? 4.00699 0.53981 -53.21722 1.000 26.57838 56 ALA A CA 1
ATOM 351 C C . ALA A 1 56 ? 2.69570 -0.23210 -53.32826 1.000 24.24809 56 ALA A C 1
ATOM 352 O O . ALA A 1 56 ? 2.69451 -1.46109 -53.43905 1.000 24.89371 56 ALA A O 1
ATOM 354 N N . ILE A 1 57 ? 1.58025 0.49665 -53.30272 1.000 28.17689 57 ILE A N 1
ATOM 355 C CA . ILE A 1 57 ? 0.26438 -0.12185 -53.14839 1.000 30.87822 57 ILE A CA 1
ATOM 356 C C . ILE A 1 57 ? -0.16873 -0.78472 -54.45079 1.000 31.05578 57 ILE A C 1
ATOM 357 O O . ILE A 1 57 ? -0.32661 -0.12470 -55.48587 1.000 28.62556 57 ILE A O 1
ATOM 362 N N . GLU A 1 58 ? -0.39555 -2.09280 -54.39294 1.000 28.17068 58 GLU A N 1
ATOM 363 C CA . GLU A 1 58 ? -1.09318 -2.80529 -55.45311 1.000 30.31558 58 GLU A CA 1
ATOM 364 C C . GLU A 1 58 ? -2.59222 -2.58208 -55.29404 1.000 29.73883 58 GLU A C 1
ATOM 365 O O . GLU A 1 58 ? -3.17821 -2.95779 -54.27160 1.000 30.94017 58 GLU A O 1
ATOM 371 N N . LEU A 1 59 ? -3.21615 -1.96761 -56.29168 1.000 24.88139 59 LEU A N 1
ATOM 372 C CA . LEU A 1 59 ? -4.61099 -1.56389 -56.17081 1.000 26.64998 59 LEU A CA 1
ATOM 373 C C . LEU A 1 59 ? -5.52294 -2.69361 -56.64466 1.000 26.38570 59 LEU A C 1
ATOM 374 O O . LEU A 1 59 ? -5.45634 -3.11100 -57.80576 1.000 29.06529 59 LEU A O 1
ATOM 379 N N . ARG A 1 60 ? -6.35416 -3.19942 -55.73491 1.000 24.46429 60 ARG A N 1
ATOM 380 C CA . ARG A 1 60 ? -7.34468 -4.22494 -56.02191 1.000 23.88833 60 ARG A CA 1
ATOM 381 C C . ARG A 1 60 ? -8.73994 -3.66702 -55.78300 1.000 28.90280 60 ARG A C 1
ATOM 382 O O . ARG A 1 60 ? -8.92774 -2.76130 -54.96826 1.000 29.07352 60 ARG A O 1
ATOM 390 N N . ASP A 1 61 ? -9.72549 -4.22476 -56.48827 1.000 27.80462 61 ASP A N 1
ATOM 391 C CA . ASP A 1 61 ? -11.08602 -3.69696 -56.38556 1.000 29.83202 61 ASP A CA 1
ATOM 392 C C . ASP A 1 61 ? -11.73042 -4.04531 -55.05001 1.000 32.43172 61 ASP A C 1
ATOM 393 O O . ASP A 1 61 ? -12.51812 -3.25251 -54.51491 1.000 33.97846 61 ASP A O 1
ATOM 398 N N . GLY A 1 62 ? -11.41500 -5.21343 -54.49405 1.000 28.96558 62 GLY A N 1
ATOM 399 C CA . GLY A 1 62 ? -12.04317 -5.61758 -53.25520 1.000 31.21166 62 GLY A CA 1
ATOM 400 C C . GLY A 1 62 ? -13.53090 -5.83587 -53.38144 1.000 34.85509 62 GLY A C 1
ATOM 401 O O . GLY A 1 62 ? -14.27033 -5.56869 -52.43530 1.000 36.54972 62 GLY A O 1
ATOM 402 N N . ASP A 1 63 ? -13.99561 -6.28412 -54.54321 1.000 35.82216 63 ASP A N 1
ATOM 403 C CA . ASP A 1 63 ? -15.39147 -6.66610 -54.70210 1.000 33.39432 63 ASP A CA 1
ATOM 404 C C . ASP A 1 63 ? -15.51278 -8.16584 -54.47991 1.000 35.56957 63 ASP A C 1
ATOM 405 O O . ASP A 1 63 ? -14.95268 -8.94178 -55.26349 1.000 35.26631 63 ASP A O 1
ATOM 410 N N . PRO A 1 64 ? -16.21565 -8.61726 -53.43962 1.000 38.24700 64 PRO A N 1
ATOM 411 C CA . PRO A 1 64 ? -16.26364 -10.06193 -53.16143 1.000 35.68121 64 PRO A CA 1
ATOM 412 C C . PRO A 1 64 ? -16.98470 -10.86514 -54.22797 1.000 34.85967 64 PRO A C 1
ATOM 413 O O . PRO A 1 64 ? -16.74328 -12.07350 -54.33096 1.000 39.75626 64 PRO A O 1
ATOM 417 N N . LYS A 1 65 ? -17.85538 -10.24479 -55.02091 1.000 33.32433 65 LYS A N 1
ATOM 418 C CA . LYS A 1 65 ? -18.54720 -10.93208 -56.10371 1.000 33.30622 65 LYS A CA 1
ATOM 419 C C . LYS A 1 65 ? -17.74755 -10.97641 -57.40701 1.000 30.81824 65 LYS A C 1
ATOM 420 O O . LYS A 1 65 ? -18.21799 -11.56166 -58.38705 1.000 35.66138 65 LYS A O 1
ATOM 426 N N . ALA A 1 66 ? -16.56184 -10.37663 -57.45662 1.000 24.65111 66 ALA A N 1
ATOM 427 C CA . ALA A 1 66 ? -15.75576 -10.35945 -58.67496 1.000 24.52588 66 ALA A CA 1
ATOM 428 C C . ALA A 1 66 ? -14.34864 -10.82104 -58.33295 1.000 26.43190 66 ALA A C 1
ATOM 429 O O . ALA A 1 66 ? -13.62908 -10.12826 -57.60779 1.000 24.23416 66 ALA A O 1
ATOM 431 N N . TYR A 1 67 ? -13.96129 -11.98956 -58.84949 1.000 28.35256 67 TYR A N 1
ATOM 432 C CA . TYR A 1 67 ? -12.61001 -12.51154 -58.65281 1.000 24.26463 67 TYR A CA 1
ATOM 433 C C . TYR A 1 67 ? -12.21258 -12.50743 -57.18324 1.000 26.23715 67 TYR A C 1
ATOM 434 O O . TYR A 1 67 ? -11.08237 -12.15909 -56.83995 1.000 26.43221 67 TYR A O 1
ATOM 443 N N . PHE A 1 68 ? -13.14634 -12.89896 -56.30621 1.000 27.42453 68 PHE A N 1
ATOM 444 C CA . PHE A 1 68 ? -12.86399 -13.05480 -54.87549 1.000 28.52391 68 PHE A CA 1
ATOM 445 C C . PHE A 1 68 ? -12.11300 -11.83490 -54.32787 1.000 32.97310 68 PHE A C 1
ATOM 446 O O . PHE A 1 68 ? -11.15942 -11.95372 -53.55688 1.000 33.57083 68 PHE A O 1
ATOM 454 N N . GLY A 1 69 ? -12.53340 -10.64233 -54.75991 1.000 30.04654 69 GLY A N 1
ATOM 455 C CA . GLY A 1 69 ? -11.97730 -9.38740 -54.28550 1.000 27.65935 69 GLY A CA 1
ATOM 456 C C . GLY A 1 69 ? -10.72163 -8.89910 -54.98923 1.000 26.17756 69 GLY A C 1
ATOM 457 O O . GLY A 1 69 ? -10.23034 -7.81337 -54.65057 1.000 26.30435 69 GLY A O 1
ATOM 458 N N . LYS A 1 70 ? -10.19304 -9.64414 -55.96734 1.000 22.67049 70 LYS A N 1
ATOM 459 C CA . LYS A 1 70 ? -8.88648 -9.34485 -56.55064 1.000 24.72897 70 LYS A CA 1
ATOM 460 C C . LYS A 1 70 ? -8.96752 -8.72083 -57.94006 1.000 23.90014 70 LYS A C 1
ATOM 461 O O . LYS A 1 70 ? -7.97322 -8.73476 -58.67839 1.000 21.54242 70 LYS A O 1
ATOM 467 N N . GLY A 1 71 ? -10.11796 -8.18247 -58.32323 1.000 23.57612 71 GLY A N 1
ATOM 468 C CA . GLY A 1 71 ? -10.19995 -7.49984 -59.59891 1.000 25.01017 71 GLY A CA 1
ATOM 469 C C . GLY A 1 71 ? -9.27297 -6.29933 -59.65188 1.000 25.77982 71 GLY A C 1
ATOM 470 O O . GLY A 1 71 ? -8.92075 -5.70977 -58.62893 1.000 25.08081 71 GLY A O 1
ATOM 471 N N . VAL A 1 72 ? -8.85567 -5.93548 -60.86624 1.000 21.16298 72 VAL A N 1
ATOM 472 C CA . VAL A 1 72 ? -7.99744 -4.76250 -61.01361 1.000 20.68770 72 VAL A CA 1
ATOM 473 C C . VAL A 1 72 ? -8.62248 -3.75856 -61.97272 1.000 23.55925 72 VAL A C 1
ATOM 474 O O . VAL A 1 72 ? -7.91928 -2.96746 -62.61392 1.000 21.80491 72 VAL A O 1
ATOM 478 N N . SER A 1 73 ? -9.95108 -3.75818 -62.05400 1.000 26.21020 73 SER A N 1
ATOM 479 C CA . SER A 1 73 ? -10.62562 -2.82662 -62.94974 1.000 27.31117 73 SER A CA 1
ATOM 480 C C . SER A 1 73 ? -10.36392 -1.36796 -62.57147 1.000 29.61471 73 SER A C 1
ATOM 481 O O . SER A 1 73 ? -10.33453 -0.49930 -63.45080 1.000 27.88545 73 SER A O 1
ATOM 484 N N . GLN A 1 74 ? -10.15064 -1.07178 -61.28662 1.000 28.76614 74 GLN A N 1
ATOM 485 C CA . GLN A 1 74 ? -9.87729 0.31455 -60.90714 1.000 27.06868 74 GLN A CA 1
ATOM 486 C C . GLN A 1 74 ? -8.48454 0.74966 -61.35242 1.000 26.89907 74 GLN A C 1
ATOM 487 O O . GLN A 1 74 ? -8.29708 1.87983 -61.81775 1.000 26.71128 74 GLN A O 1
ATOM 493 N N . ALA A 1 75 ? -7.49152 -0.12514 -61.20607 1.000 21.56848 75 ALA A N 1
ATOM 494 C CA . ALA A 1 75 ? -6.16792 0.18775 -61.73088 1.000 23.20997 75 ALA A CA 1
ATOM 495 C C . ALA A 1 75 ? -6.20406 0.33804 -63.24613 1.000 22.89160 75 ALA A C 1
ATOM 496 O O . ALA A 1 75 ? -5.57582 1.24518 -63.80175 1.000 23.88674 75 ALA A O 1
ATOM 498 N N . VAL A 1 76 ? -6.94189 -0.54243 -63.93413 1.000 21.64251 76 VAL A N 1
ATOM 499 C CA . VAL A 1 76 ? -7.05099 -0.45035 -65.38710 1.000 20.51806 76 VAL A CA 1
ATOM 500 C C . VAL A 1 76 ? -7.68847 0.87251 -65.78346 1.000 24.54455 76 VAL A C 1
ATOM 501 O O . VAL A 1 76 ? -7.20231 1.58013 -66.67577 1.000 20.72653 76 VAL A O 1
ATOM 505 N N . GLN A 1 77 ? -8.77691 1.23738 -65.10393 1.000 25.95450 77 GLN A N 1
ATOM 506 C CA . GLN A 1 77 ? -9.43538 2.50069 -65.39091 1.000 25.52549 77 GLN A CA 1
ATOM 507 C C . GLN A 1 77 ? -8.51189 3.68555 -65.12869 1.000 28.11184 77 GLN A C 1
ATOM 508 O O . GLN A 1 77 ? -8.55444 4.67190 -65.86831 1.000 27.94598 77 GLN A O 1
ATOM 514 N N . ASN A 1 78 ? -7.64542 3.59534 -64.10988 1.000 28.19749 78 ASN A N 1
ATOM 515 C CA . ASN A 1 78 ? -6.72045 4.69077 -63.82955 1.000 27.86052 78 ASN A CA 1
ATOM 516 C C . ASN A 1 78 ? -5.75213 4.90348 -64.98522 1.000 27.99382 78 ASN A C 1
ATOM 517 O O . ASN A 1 78 ? -5.40027 6.04276 -65.30388 1.000 27.60136 78 ASN A O 1
ATOM 522 N N . VAL A 1 79 ? -5.30483 3.81831 -65.62234 1.000 25.51463 79 VAL A N 1
ATOM 523 C CA . VAL A 1 79 ? -4.48914 3.95770 -66.82741 1.000 23.31048 79 VAL A CA 1
ATOM 524 C C . VAL A 1 79 ? -5.30046 4.60852 -67.93991 1.000 24.22900 79 VAL A C 1
ATOM 525 O O . VAL A 1 79 ? -4.88989 5.61492 -68.52653 1.000 25.62585 79 VAL A O 1
ATOM 529 N N . ASN A 1 80 ? -6.47669 4.04771 -68.23318 1.000 25.11672 80 ASN A N 1
ATOM 530 C CA . ASN A 1 80 ? -7.22652 4.46244 -69.41392 1.000 28.48253 80 ASN A CA 1
ATOM 531 C C . ASN A 1 80 ? -7.74180 5.89173 -69.28914 1.000 32.16446 80 ASN A C 1
ATOM 532 O O . ASN A 1 80 ? -7.65721 6.66802 -70.24703 1.000 37.07008 80 ASN A O 1
ATOM 537 N N . GLN A 1 81 ? -8.25908 6.27192 -68.12432 1.000 31.59906 81 GLN A N 1
ATOM 538 C CA . GLN A 1 81 ? -8.86829 7.59207 -68.01907 1.000 32.20025 81 GLN A CA 1
ATOM 539 C C . GLN A 1 81 ? -7.98605 8.63841 -67.34484 1.000 30.48868 81 GLN A C 1
ATOM 540 O O . GLN A 1 81 ? -8.17147 9.82699 -67.60971 1.000 30.60636 81 GLN A O 1
ATOM 546 N N . THR A 1 82 ? -7.02552 8.25579 -66.50167 1.000 32.47476 82 THR A N 1
ATOM 547 C CA . THR A 1 82 ? -6.23010 9.26687 -65.81329 1.000 27.41617 82 THR A CA 1
ATOM 548 C C . THR A 1 82 ? -4.82153 9.41726 -66.38452 1.000 27.62586 82 THR A C 1
ATOM 549 O O . THR A 1 82 ? -4.38853 10.53988 -66.66333 1.000 26.66664 82 THR A O 1
ATOM 553 N N . ILE A 1 83 ? -4.09381 8.31428 -66.56444 1.000 21.59017 83 ILE A N 1
ATOM 554 C CA . ILE A 1 83 ? -2.70264 8.40152 -67.00984 1.000 21.02069 83 ILE A CA 1
ATOM 555 C C . ILE A 1 83 ? -2.61740 8.64478 -68.51515 1.000 27.32389 83 ILE A C 1
ATOM 556 O O . ILE A 1 83 ? -1.93227 9.57053 -68.96811 1.000 23.63022 83 ILE A O 1
ATOM 561 N N . ALA A 1 84 ? -3.31423 7.83240 -69.30699 1.000 23.76834 84 ALA A N 1
ATOM 562 C CA . ALA A 1 84 ? -3.17827 7.87710 -70.76476 1.000 28.69295 84 ALA A CA 1
ATOM 563 C C . ALA A 1 84 ? -3.32999 9.27175 -71.36780 1.000 30.11082 84 ALA A C 1
ATOM 564 O O . ALA A 1 84 ? -2.46403 9.66231 -72.16941 1.000 26.56767 84 ALA A O 1
ATOM 566 N N . PRO A 1 85 ? -4.36078 10.06599 -71.04428 1.000 27.79376 85 PRO A N 1
ATOM 567 C CA . PRO A 1 85 ? -4.45192 11.40339 -71.65737 1.000 29.83271 85 PRO A CA 1
ATOM 568 C C . PRO A 1 85 ? -3.25795 12.29218 -71.35318 1.000 29.93153 85 PRO A C 1
ATOM 569 O O . PRO A 1 85 ? -2.94100 13.18448 -72.14998 1.000 31.67930 85 PRO A O 1
ATOM 573 N N . LYS A 1 86 ? -2.59976 12.09123 -70.21040 1.000 26.41736 86 LYS A N 1
ATOM 574 C CA . LYS A 1 86 ? -1.44116 12.90673 -69.86750 1.000 25.47098 86 LYS A CA 1
ATOM 575 C C . LYS A 1 86 ? -0.20093 12.51925 -70.66771 1.000 25.87546 86 LYS A C 1
ATOM 576 O O . LYS A 1 86 ? 0.69936 13.34962 -70.83220 1.000 27.80343 86 LYS A O 1
ATOM 582 N N . LEU A 1 87 ? -0.13085 11.29193 -71.17207 1.000 24.50801 87 LEU A N 1
ATOM 583 C CA . LEU A 1 87 ? 1.08439 10.81967 -71.83227 1.000 23.29635 87 LEU A CA 1
ATOM 584 C C . LEU A 1 87 ? 1.02682 10.88762 -73.35006 1.000 30.35022 87 LEU A C 1
ATOM 585 O O . LEU A 1 87 ? 2.07749 10.80199 -73.99637 1.000 30.34976 87 LEU A O 1
ATOM 590 N N . ILE A 1 88 ? -0.16890 11.00334 -73.92943 1.000 29.33116 88 ILE A N 1
ATOM 591 C CA . ILE A 1 88 ? -0.29875 11.08869 -75.37881 1.000 31.47708 88 ILE A CA 1
ATOM 592 C C . ILE A 1 88 ? 0.45955 12.30427 -75.87207 1.000 30.88912 88 ILE A C 1
ATOM 593 O O . ILE A 1 88 ? 0.28783 13.41168 -75.35339 1.000 28.21136 88 ILE A O 1
ATOM 598 N N . GLY A 1 89 ? 1.31313 12.10532 -76.87172 1.000 31.18576 89 GLY A N 1
ATOM 599 C CA . GLY A 1 89 ? 2.08668 13.19126 -77.42619 1.000 30.63956 89 GLY A CA 1
ATOM 600 C C . GLY A 1 89 ? 3.49615 13.28354 -76.88930 1.000 29.35145 89 GLY A C 1
ATOM 601 O O . GLY A 1 89 ? 4.31411 14.00372 -77.46988 1.000 28.98339 89 GLY A O 1
ATOM 602 N N . LEU A 1 90 ? 3.80428 12.57187 -75.80688 1.000 26.14691 90 LEU A N 1
ATOM 603 C CA . LEU A 1 90 ? 5.15534 12.56904 -75.26471 1.000 25.82609 90 LEU A CA 1
ATOM 604 C C . LEU A 1 90 ? 6.05117 11.59974 -76.02928 1.000 26.46751 90 LEU A C 1
ATOM 605 O O . LEU A 1 90 ? 5.60305 10.57186 -76.54156 1.000 26.28088 90 LEU A O 1
ATOM 610 N N . ASN A 1 91 ? 7.33443 11.94499 -76.09497 1.000 23.51328 91 ASN A N 1
ATOM 611 C CA . ASN A 1 91 ? 8.34826 11.06802 -76.66752 1.000 25.62754 91 ASN A CA 1
ATOM 612 C C . ASN A 1 91 ? 8.57385 9.88486 -75.72838 1.000 24.17403 91 ASN A C 1
ATOM 613 O O . ASN A 1 91 ? 8.94229 10.07519 -74.56450 1.000 26.00924 91 ASN A O 1
ATOM 618 N N . ALA A 1 92 ? 8.34684 8.66195 -76.22592 1.000 20.93656 92 ALA A N 1
ATOM 619 C CA . ALA A 1 92 ? 8.39065 7.47739 -75.37496 1.000 19.27285 92 ALA A CA 1
ATOM 620 C C . ALA A 1 92 ? 9.78871 7.18212 -74.84179 1.000 19.02241 92 ALA A C 1
ATOM 621 O O . ALA A 1 92 ? 9.91851 6.42768 -73.87960 1.000 20.22571 92 ALA A O 1
ATOM 623 N N . THR A 1 93 ? 10.83528 7.73958 -75.44179 1.000 20.52243 93 THR A N 1
ATOM 624 C CA . THR A 1 93 ? 12.16969 7.52796 -74.89295 1.000 18.22291 93 THR A CA 1
ATOM 625 C C . THR A 1 93 ? 12.44068 8.36938 -73.65285 1.000 18.49134 93 THR A C 1
ATOM 626 O O . THR A 1 93 ? 13.48940 8.18794 -73.02039 1.000 19.11774 93 THR A O 1
ATOM 630 N N . ASP A 1 94 ? 11.54587 9.29544 -73.30469 1.000 20.18908 94 ASP A N 1
ATOM 631 C CA . ASP A 1 94 ? 11.73148 10.14532 -72.12638 1.000 20.42386 94 ASP A CA 1
ATOM 632 C C . ASP A 1 94 ? 11.19765 9.43401 -70.87978 1.000 21.20099 94 ASP A C 1
ATOM 633 O O . ASP A 1 94 ? 10.27499 9.88712 -70.19686 1.000 21.48489 94 ASP A O 1
ATOM 638 N N . GLN A 1 95 ? 11.84603 8.30003 -70.58582 1.000 18.42897 95 GLN A N 1
ATOM 639 C CA . GLN A 1 95 ? 11.41460 7.40940 -69.51140 1.000 20.26699 95 GLN A CA 1
ATOM 640 C C . GLN A 1 95 ? 11.34565 8.12548 -68.16530 1.000 21.47034 95 GLN A C 1
ATOM 641 O O . GLN A 1 95 ? 10.33403 8.04864 -67.45189 1.000 20.48751 95 GLN A O 1
ATOM 647 N N . ALA A 1 96 ? 12.42651 8.80788 -67.79123 1.000 19.78531 96 ALA A N 1
ATOM 648 C CA . ALA A 1 96 ? 12.47659 9.47028 -66.49500 1.000 20.46348 96 ALA A CA 1
ATOM 649 C C . ALA A 1 96 ? 11.40139 10.54293 -66.37904 1.000 20.33728 96 ALA A C 1
ATOM 650 O O . ALA A 1 96 ? 10.79311 10.70765 -65.31243 1.000 20.22122 96 ALA A O 1
ATOM 652 N N . ALA A 1 97 ? 11.14484 11.27727 -67.46367 1.000 19.90239 97 ALA A N 1
ATOM 653 C CA . ALA A 1 97 ? 10.12760 12.32211 -67.41386 1.000 24.79715 97 ALA A CA 1
ATOM 654 C C . ALA A 1 97 ? 8.73267 11.71829 -67.33580 1.000 23.95729 97 ALA A C 1
ATOM 655 O O . ALA A 1 97 ? 7.84804 12.25187 -66.65123 1.000 19.67794 97 ALA A O 1
ATOM 657 N N . ILE A 1 98 ? 8.51512 10.60467 -68.03429 1.000 20.18247 98 ILE A N 1
ATOM 658 C CA . ILE A 1 98 ? 7.20471 9.97389 -68.01124 1.000 21.32657 98 ILE A CA 1
ATOM 659 C C . ILE A 1 98 ? 6.93586 9.34936 -66.64589 1.000 24.20070 98 ILE A C 1
ATOM 660 O O . ILE A 1 98 ? 5.82415 9.44181 -66.11405 1.000 22.47913 98 ILE A O 1
ATOM 665 N N . ASP A 1 99 ? 7.93968 8.68655 -66.06589 1.000 23.11323 99 ASP A N 1
ATOM 666 C CA . ASP A 1 99 ? 7.77695 8.14256 -64.71823 1.000 21.55767 99 ASP A CA 1
ATOM 667 C C . ASP A 1 99 ? 7.57578 9.26793 -63.69885 1.000 23.53166 99 ASP A C 1
ATOM 668 O O . ASP A 1 99 ? 6.69152 9.18624 -62.83530 1.000 26.09262 99 ASP A O 1
ATOM 673 N N . ALA A 1 100 ? 8.37474 10.33579 -63.79392 1.000 24.96694 100 ALA A N 1
ATOM 674 C CA . ALA A 1 100 ? 8.17000 11.48543 -62.91195 1.000 24.54149 100 ALA A CA 1
ATOM 675 C C . ALA A 1 100 ? 6.74694 12.02240 -63.02558 1.000 21.44689 100 ALA A C 1
ATOM 676 O O . ALA A 1 100 ? 6.12256 12.36609 -62.01346 1.000 23.33159 100 ALA A O 1
ATOM 678 N N . LEU A 1 101 ? 6.21272 12.09398 -64.24710 1.000 22.43068 101 LEU A N 1
ATOM 679 C CA . LEU A 1 101 ? 4.86158 12.61281 -64.43421 1.000 20.96147 101 LEU A CA 1
ATOM 680 C C . LEU A 1 101 ? 3.85245 11.75143 -63.68767 1.000 24.28501 101 LEU A C 1
ATOM 681 O O . LEU A 1 101 ? 2.98967 12.26637 -62.96547 1.000 28.27528 101 LEU A O 1
ATOM 686 N N . MET A 1 102 ? 3.94762 10.43259 -63.85087 1.000 23.29628 102 MET A N 1
ATOM 687 C CA . MET A 1 102 ? 3.02260 9.54478 -63.15319 1.000 22.31260 102 MET A CA 1
ATOM 688 C C . MET A 1 102 ? 3.22689 9.59707 -61.64361 1.000 22.65966 102 MET A C 1
ATOM 689 O O . MET A 1 102 ? 2.26368 9.48319 -60.87785 1.000 25.93754 102 MET A O 1
ATOM 694 N N . ILE A 1 103 ? 4.47008 9.75881 -61.19680 1.000 22.64672 103 ILE A N 1
ATOM 695 C CA . ILE A 1 103 ? 4.73024 9.84599 -59.76237 1.000 23.88204 103 ILE A CA 1
ATOM 696 C C . ILE A 1 103 ? 4.06243 11.08433 -59.17954 1.000 26.63901 103 ILE A C 1
ATOM 697 O O . ILE A 1 103 ? 3.35704 11.01171 -58.16336 1.000 29.70199 103 ILE A O 1
ATOM 702 N N . GLN A 1 104 ? 4.24667 12.23829 -59.83223 1.000 26.56508 104 GLN A N 1
ATOM 703 C CA . GLN A 1 104 ? 3.63402 13.46489 -59.33503 1.000 30.76244 104 GLN A CA 1
ATOM 704 C C . GLN A 1 104 ? 2.11600 13.39187 -59.43203 1.000 29.80442 104 GLN A C 1
ATOM 705 O O . GLN A 1 104 ? 1.40791 13.87104 -58.53839 1.000 32.74027 104 GLN A O 1
ATOM 711 N N . LEU A 1 105 ? 1.60407 12.77985 -60.50131 1.000 28.13311 105 LEU A N 1
ATOM 712 C CA . LEU A 1 105 ? 0.16149 12.70588 -60.72336 1.000 30.56807 105 LEU A CA 1
ATOM 713 C C . LEU A 1 105 ? -0.53844 11.84491 -59.67251 1.000 31.43195 105 LEU A C 1
ATOM 714 O O . LEU A 1 105 ? -1.66867 12.14580 -59.27133 1.000 29.57302 105 LEU A O 1
ATOM 719 N N . ASP A 1 106 ? 0.09659 10.75731 -59.23974 1.000 28.00506 106 ASP A N 1
ATOM 720 C CA . ASP A 1 106 ? -0.41639 10.01263 -58.09347 1.000 28.84034 106 ASP A CA 1
ATOM 721 C C . ASP A 1 106 ? -0.28129 10.82629 -56.80841 1.000 32.00737 106 ASP A C 1
ATOM 722 O O . ASP A 1 106 ? -1.22827 10.91907 -56.01794 1.000 30.35147 106 ASP A O 1
ATOM 727 N N . GLY A 1 107 ? 0.89340 11.41411 -56.57765 1.000 30.69031 107 GLY A N 1
ATOM 728 C CA . GLY A 1 107 ? 1.08330 12.35163 -55.49008 1.000 32.53634 107 GLY A CA 1
ATOM 729 C C . GLY A 1 107 ? 1.25216 11.75843 -54.10735 1.000 34.08427 107 GLY A C 1
ATOM 730 O O . GLY A 1 107 ? 1.42365 12.51853 -53.14796 1.000 39.39873 107 GLY A O 1
ATOM 731 N N . THR A 1 108 ? 1.20758 10.43979 -53.96254 1.000 32.31135 108 THR A N 1
ATOM 732 C CA . THR A 1 108 ? 1.44301 9.84992 -52.65709 1.000 32.24817 108 THR A CA 1
ATOM 733 C C . THR A 1 108 ? 2.73884 9.05047 -52.67179 1.000 34.03652 108 THR A C 1
ATOM 734 O O . THR A 1 108 ? 3.09920 8.46703 -53.69824 1.000 34.44184 108 THR A O 1
ATOM 738 N N . PRO A 1 109 ? 3.46350 9.00102 -51.55438 1.000 33.88609 109 PRO A N 1
ATOM 739 C CA . PRO A 1 109 ? 4.72004 8.22647 -51.53690 1.000 36.71337 109 PRO A CA 1
ATOM 740 C C . PRO A 1 109 ? 4.56744 6.78900 -52.00333 1.000 33.02587 109 PRO A C 1
ATOM 741 O O . PRO A 1 109 ? 5.45197 6.27219 -52.69982 1.000 34.20193 109 PRO A O 1
ATOM 745 N N . ASN A 1 110 ? 3.46428 6.12275 -51.65899 1.000 33.04266 110 ASN A N 1
ATOM 746 C CA . ASN A 1 110 ? 3.32733 4.70017 -51.94178 1.000 31.07481 110 ASN A CA 1
ATOM 747 C C . ASN A 1 110 ? 2.40879 4.40850 -53.12550 1.000 31.99242 110 ASN A C 1
ATOM 748 O O . ASN A 1 110 ? 1.99157 3.25961 -53.29891 1.000 31.69576 110 ASN A O 1
ATOM 753 N N . LYS A 1 111 ? 2.09160 5.41655 -53.94267 1.000 29.85251 111 LYS A N 1
ATOM 754 C CA . LYS A 1 111 ? 1.29614 5.21709 -55.15912 1.000 24.46117 111 LYS A CA 1
ATOM 755 C C . LYS A 1 111 ? -0.06256 4.59403 -54.84312 1.000 27.75185 111 LYS A C 1
ATOM 756 O O . LYS A 1 111 ? -0.56420 3.73234 -55.57280 1.000 26.20591 111 LYS A O 1
ATOM 762 N N . ALA A 1 112 ? -0.66044 5.03639 -53.73863 1.000 27.87456 112 ALA A N 1
ATOM 763 C CA . ALA A 1 112 ? -1.96000 4.52817 -53.32287 1.000 32.25792 112 ALA A CA 1
ATOM 764 C C . ALA A 1 112 ? -3.11273 5.11577 -54.12858 1.000 34.69078 112 ALA A C 1
ATOM 765 O O . ALA A 1 112 ? -4.21174 4.54926 -54.11683 1.000 34.05342 112 ALA A O 1
ATOM 767 N N . LYS A 1 113 ? -2.89209 6.22220 -54.84116 1.000 31.85804 113 LYS A N 1
ATOM 768 C CA . LYS A 1 113 ? -3.98536 6.84437 -55.58036 1.000 32.69042 113 LYS A CA 1
ATOM 769 C C . LYS A 1 113 ? -4.23458 6.12949 -56.90802 1.000 33.87429 113 LYS A C 1
ATOM 770 O O . LYS A 1 113 ? -5.33692 5.62658 -57.15684 1.000 35.94089 113 LYS A O 1
ATOM 776 N N . LEU A 1 114 ? -3.22044 6.06762 -57.77504 1.000 28.13594 114 LEU A N 1
ATOM 777 C CA . LEU A 1 114 ? -3.37690 5.39246 -59.05567 1.000 26.97407 114 LEU A CA 1
ATOM 778 C C . LEU A 1 114 ? -3.10604 3.89796 -58.96537 1.000 22.62303 114 LEU A C 1
ATOM 779 O O . LEU A 1 114 ? -3.66074 3.12964 -59.75376 1.000 26.77343 114 LEU A O 1
ATOM 784 N N . GLY A 1 115 ? -2.28001 3.47052 -58.01508 1.000 23.97531 115 GLY A N 1
ATOM 785 C CA . GLY A 1 115 ? -1.89653 2.08006 -57.91304 1.000 20.07573 115 GLY A CA 1
ATOM 786 C C . GLY A 1 115 ? -0.55812 1.83572 -58.58347 1.000 24.85148 115 GLY A C 1
ATOM 787 O O . GLY A 1 115 ? -0.34296 2.23101 -59.73946 1.000 24.45671 115 GLY A O 1
ATOM 788 N N . ALA A 1 116 ? 0.35707 1.19280 -57.85525 1.000 22.93303 116 ALA A N 1
ATOM 789 C CA . ALA A 1 116 ? 1.64117 0.84082 -58.44123 1.000 23.06154 116 ALA A CA 1
ATOM 790 C C . ALA A 1 116 ? 1.46758 -0.09830 -59.62488 1.000 22.22584 116 ALA A C 1
ATOM 791 O O . ALA A 1 116 ? 2.32043 -0.12904 -60.51798 1.000 22.15045 116 ALA A O 1
ATOM 793 N N . ASN A 1 117 ? 0.36994 -0.86560 -59.65717 1.000 25.54624 117 ASN A N 1
ATOM 794 C CA . ASN A 1 117 ? 0.15436 -1.78616 -60.76995 1.000 21.57924 117 ASN A CA 1
ATOM 795 C C . ASN A 1 117 ? -0.35840 -1.06724 -62.01642 1.000 24.22209 117 ASN A C 1
ATOM 796 O O . ASN A 1 117 ? -0.12163 -1.53329 -63.13525 1.000 28.76496 117 ASN A O 1
ATOM 801 N N . ALA A 1 118 ? -1.02859 0.07462 -61.85503 1.000 21.54608 118 ALA A N 1
ATOM 802 C CA . ALA A 1 118 ? -1.31205 0.92346 -63.00491 1.000 19.73401 118 ALA A CA 1
ATOM 803 C C . ALA A 1 118 ? -0.04606 1.60057 -63.49997 1.000 17.57699 118 ALA A C 1
ATOM 804 O O . ALA A 1 118 ? 0.28249 1.52565 -64.68362 1.000 20.41575 118 ALA A O 1
ATOM 806 N N . ILE A 1 119 ? 0.68295 2.25304 -62.59693 1.000 16.86730 119 ILE A N 1
ATOM 807 C CA . ILE A 1 119 ? 1.86894 3.01749 -62.98494 1.000 21.33209 119 ILE A CA 1
ATOM 808 C C . ILE A 1 119 ? 2.93008 2.11283 -63.61841 1.000 21.22057 119 ILE A C 1
ATOM 809 O O . ILE A 1 119 ? 3.50469 2.45037 -64.66027 1.000 18.97769 119 ILE A O 1
ATOM 814 N N . LEU A 1 120 ? 3.20256 0.94573 -63.01569 1.000 19.65709 120 LEU A N 1
ATOM 815 C CA . LEU A 1 120 ? 4.27890 0.10346 -63.53597 1.000 19.77713 120 LEU A CA 1
ATOM 816 C C . LEU A 1 120 ? 3.94350 -0.44712 -64.91549 1.000 22.50931 120 LEU A C 1
ATOM 817 O O . LEU A 1 120 ? 4.82969 -0.57696 -65.76490 1.000 18.10414 120 LEU A O 1
ATOM 822 N N . ALA A 1 121 ? 2.68225 -0.81698 -65.14414 1.000 19.91958 121 ALA A N 1
ATOM 823 C CA . ALA A 1 121 ? 2.29481 -1.32476 -66.45199 1.000 22.85513 121 ALA A CA 1
ATOM 824 C C . ALA A 1 121 ? 2.66504 -0.32703 -67.53833 1.000 20.87963 121 ALA A C 1
ATOM 825 O O . ALA A 1 121 ? 3.28124 -0.69165 -68.54356 1.000 18.08741 121 ALA A O 1
ATOM 827 N N . VAL A 1 122 ? 2.34178 0.94901 -67.31631 1.000 21.42105 122 VAL A N 1
ATOM 828 C CA . VAL A 1 122 ? 2.66997 1.99906 -68.27495 1.000 21.31632 122 VAL A CA 1
ATOM 829 C C . VAL A 1 122 ? 4.17409 2.21090 -68.34322 1.000 21.28225 122 VAL A C 1
ATOM 830 O O . VAL A 1 122 ? 4.75085 2.33239 -69.42948 1.000 19.98681 122 VAL A O 1
ATOM 834 N N . SER A 1 123 ? 4.81886 2.31309 -67.17904 1.000 19.66876 123 SER A N 1
ATOM 835 C CA . SER A 1 123 ? 6.25885 2.53269 -67.13116 1.000 18.69487 123 SER A CA 1
ATOM 836 C C . SER A 1 123 ? 6.99925 1.52262 -68.00407 1.000 19.63578 123 SER A C 1
ATOM 837 O O . SER A 1 123 ? 7.85558 1.89250 -68.82015 1.000 18.97441 123 SER A O 1
ATOM 840 N N . LEU A 1 124 ? 6.64716 0.23490 -67.87256 1.000 18.51524 124 LEU A N 1
ATOM 841 C CA . LEU A 1 124 ? 7.32565 -0.79717 -68.64731 1.000 17.96639 124 LEU A CA 1
ATOM 842 C C . LEU A 1 124 ? 6.87864 -0.79271 -70.10499 1.000 18.76491 124 LEU A C 1
ATOM 843 O O . LEU A 1 124 ? 7.70229 -0.98532 -71.01357 1.000 17.50448 124 LEU A O 1
ATOM 848 N N . ALA A 1 125 ? 5.58322 -0.58501 -70.36096 1.000 18.21761 125 ALA A N 1
ATOM 849 C CA . ALA A 1 125 ? 5.11595 -0.63607 -71.74401 1.000 18.05674 125 ALA A CA 1
ATOM 850 C C . ALA A 1 125 ? 5.72123 0.48501 -72.57394 1.000 17.09784 125 ALA A C 1
ATOM 851 O O . ALA A 1 125 ? 6.02367 0.27635 -73.75958 1.000 15.68457 125 ALA A O 1
ATOM 853 N N . VAL A 1 126 ? 5.95884 1.65411 -71.96059 1.000 18.66272 126 VAL A N 1
ATOM 854 C CA . VAL A 1 126 ? 6.57920 2.76511 -72.67773 1.000 19.44040 126 VAL A CA 1
ATOM 855 C C . VAL A 1 126 ? 8.00320 2.41299 -73.09142 1.000 20.54571 126 VAL A C 1
ATOM 856 O O . VAL A 1 126 ? 8.41524 2.67053 -74.23309 1.000 20.77860 126 VAL A O 1
ATOM 860 N N . ALA A 1 127 ? 8.77979 1.82990 -72.17337 1.000 20.28536 127 ALA A N 1
ATOM 861 C CA . ALA A 1 127 ? 10.15124 1.44678 -72.50870 1.000 19.52438 127 ALA A CA 1
ATOM 862 C C . ALA A 1 127 ? 10.17885 0.39731 -73.61106 1.000 21.80277 127 ALA A C 1
ATOM 863 O O . ALA A 1 127 ? 11.00484 0.47188 -74.52898 1.000 21.13078 127 ALA A O 1
ATOM 865 N N . LYS A 1 128 ? 9.27959 -0.58736 -73.54251 1.000 17.84912 128 LYS A N 1
ATOM 866 C CA . LYS A 1 128 ? 9.23415 -1.60980 -74.58657 1.000 16.81569 128 LYS A CA 1
ATOM 867 C C . LYS A 1 128 ? 8.85596 -1.01628 -75.93795 1.000 21.21206 128 LYS A C 1
ATOM 868 O O . LYS A 1 128 ? 9.38954 -1.42565 -76.97549 1.000 22.35765 128 LYS A O 1
ATOM 874 N N . ALA A 1 129 ? 7.93880 -0.05067 -75.95150 1.000 18.62045 129 ALA A N 1
ATOM 875 C CA . ALA A 1 129 ? 7.58757 0.58592 -77.21556 1.000 21.23929 129 ALA A CA 1
ATOM 876 C C . ALA A 1 129 ? 8.77764 1.34730 -77.78686 1.000 21.14047 129 ALA A C 1
ATOM 877 O O . ALA A 1 129 ? 9.05723 1.28219 -78.99221 1.000 21.03690 129 ALA A O 1
ATOM 879 N N . ALA A 1 130 ? 9.49860 2.06619 -76.93192 1.000 19.92372 130 ALA A N 1
ATOM 880 C CA . ALA A 1 130 ? 10.66397 2.80670 -77.40315 1.000 17.48509 130 ALA A CA 1
ATOM 881 C C . ALA A 1 130 ? 11.72385 1.86558 -77.95575 1.000 20.92956 130 ALA A C 1
ATOM 882 O O . ALA A 1 130 ? 12.30678 2.13048 -79.01660 1.000 21.00658 130 ALA A O 1
ATOM 884 N N . ALA A 1 131 ? 11.99501 0.76846 -77.23867 1.000 20.23755 131 ALA A N 1
ATOM 885 C CA . ALA A 1 131 ? 12.96095 -0.21519 -77.71464 1.000 20.17223 131 ALA A CA 1
ATOM 886 C C . ALA A 1 131 ? 12.54622 -0.77162 -79.06831 1.000 23.10168 131 ALA A C 1
ATOM 887 O O . ALA A 1 131 ? 13.37787 -0.91226 -79.97140 1.000 23.25806 131 ALA A O 1
ATOM 889 N N . SER A 1 132 ? 11.25564 -1.07580 -79.23311 1.000 23.24233 132 SER A N 1
ATOM 890 C CA . SER A 1 132 ? 10.76933 -1.51926 -80.53521 1.000 27.58840 132 SER A CA 1
ATOM 891 C C . SER A 1 132 ? 11.02260 -0.47289 -81.61307 1.000 28.32539 132 SER A C 1
ATOM 892 O O . SER A 1 132 ? 11.46211 -0.80606 -82.72173 1.000 30.11696 132 SER A O 1
ATOM 895 N N . ALA A 1 133 ? 10.75212 0.79937 -81.30885 1.000 25.99257 133 ALA A N 1
ATOM 896 C CA . ALA A 1 133 ? 10.89896 1.84777 -82.31234 1.000 26.84659 133 ALA A CA 1
ATOM 897 C C . ALA A 1 133 ? 12.35828 2.09826 -82.65938 1.000 31.58001 133 ALA A C 1
ATOM 898 O O . ALA A 1 133 ? 12.66009 2.51625 -83.78144 1.000 31.50789 133 ALA A O 1
ATOM 900 N N . GLN A 1 134 ? 13.26972 1.87155 -81.71518 1.000 27.86867 134 GLN A N 1
ATOM 901 C CA . GLN A 1 134 ? 14.69660 1.95103 -81.99873 1.000 32.74759 134 GLN A CA 1
ATOM 902 C C . GLN A 1 134 ? 15.23803 0.67497 -82.62236 1.000 29.70171 134 GLN A C 1
ATOM 903 O O . GLN A 1 134 ? 16.43778 0.61069 -82.90872 1.000 30.26789 134 GLN A O 1
ATOM 909 N N . LYS A 1 135 ? 14.38142 -0.32175 -82.83348 1.000 28.36870 135 LYS A N 1
ATOM 910 C CA . LYS A 1 135 ? 14.74785 -1.59100 -83.45250 1.000 32.75271 135 LYS A CA 1
ATOM 911 C C . LYS A 1 135 ? 15.91970 -2.24377 -82.71930 1.000 33.82633 135 LYS A C 1
ATOM 912 O O . LYS A 1 135 ? 16.89451 -2.69592 -83.31952 1.000 32.33865 135 LYS A O 1
ATOM 918 N N . THR A 1 136 ? 15.81418 -2.30769 -81.39543 1.000 29.79303 136 THR A N 1
ATOM 919 C CA . THR A 1 136 ? 16.90175 -2.84997 -80.59814 1.000 26.77078 136 THR A CA 1
ATOM 920 C C . THR A 1 136 ? 16.32870 -3.71142 -79.48436 1.000 27.28395 136 THR A C 1
ATOM 921 O O . THR A 1 136 ? 15.20599 -3.49393 -79.02053 1.000 25.10454 136 THR A O 1
ATOM 925 N N . SER A 1 137 ? 17.10541 -4.71243 -79.08183 1.000 23.19521 137 SER A N 1
ATOM 926 C CA . SER A 1 137 ? 16.71606 -5.56289 -77.96516 1.000 24.55998 137 SER A CA 1
ATOM 927 C C . SER A 1 137 ? 16.42727 -4.71789 -76.73072 1.000 19.57323 137 SER A C 1
ATOM 928 O O . SER A 1 137 ? 17.06244 -3.68932 -76.49580 1.000 18.44977 137 SER A O 1
ATOM 931 N N . LEU A 1 138 ? 15.46500 -5.16705 -75.92516 1.000 20.32174 138 LEU A N 1
ATOM 932 C CA . LEU A 1 138 ? 15.09967 -4.40027 -74.73939 1.000 19.03355 138 LEU A CA 1
ATOM 933 C C . LEU A 1 138 ? 16.30002 -4.16799 -73.82353 1.000 18.62726 138 LEU A C 1
ATOM 934 O O . LEU A 1 138 ? 16.48844 -3.05193 -73.31740 1.000 19.26839 138 LEU A O 1
ATOM 939 N N . PHE A 1 139 ? 17.15983 -5.18203 -73.63151 1.000 17.82425 139 PHE A N 1
ATOM 940 C CA . PHE A 1 139 ? 18.26859 -4.99479 -72.69179 1.000 18.14571 139 PHE A CA 1
ATOM 941 C C . PHE A 1 139 ? 19.24192 -3.92393 -73.18652 1.000 18.15227 139 PHE A C 1
ATOM 942 O O . PHE A 1 139 ? 19.79045 -3.16004 -72.38721 1.000 16.80569 139 PHE A O 1
ATOM 950 N N . LYS A 1 140 ? 19.45972 -3.84122 -74.50295 1.000 17.61737 140 LYS A N 1
ATOM 951 C CA . LYS A 1 140 ? 20.33864 -2.80222 -75.02857 1.000 18.68210 140 LYS A CA 1
ATOM 952 C C . LYS A 1 140 ? 19.70734 -1.42911 -74.87503 1.000 21.16485 140 LYS A C 1
ATOM 953 O O . LYS A 1 140 ? 20.39102 -0.45300 -74.53140 1.000 22.32792 140 LYS A O 1
ATOM 959 N N . TYR A 1 141 ? 18.40167 -1.33797 -75.13431 1.000 21.56226 141 TYR A N 1
ATOM 960 C CA . TYR A 1 141 ? 17.69225 -0.07774 -74.97745 1.000 20.89640 141 TYR A CA 1
ATOM 961 C C . TYR A 1 141 ? 17.74402 0.40627 -73.53148 1.000 19.36487 141 TYR A C 1
ATOM 962 O O . TYR A 1 141 ? 17.99968 1.58872 -73.26909 1.000 22.08736 141 TYR A O 1
ATOM 971 N N . LEU A 1 142 ? 17.48356 -0.49702 -72.58095 1.000 19.24457 142 LEU A N 1
ATOM 972 C CA . LEU A 1 142 ? 17.50754 -0.12309 -71.16903 1.000 15.76635 142 LEU A CA 1
ATOM 973 C C . LEU A 1 142 ? 18.90588 0.30331 -70.75366 1.000 19.82900 142 LEU A C 1
ATOM 974 O O . LEU A 1 142 ? 19.07096 1.27893 -70.01362 1.000 21.64050 142 LEU A O 1
ATOM 979 N N . ALA A 1 143 ? 19.92436 -0.42819 -71.21826 1.000 17.39110 143 ALA A N 1
ATOM 980 C CA . ALA A 1 143 ? 21.29783 -0.13007 -70.82512 1.000 19.48561 143 ALA A CA 1
ATOM 981 C C . ALA A 1 143 ? 21.75103 1.20836 -71.37712 1.000 22.78749 143 ALA A C 1
ATOM 982 O O . ALA A 1 143 ? 22.26688 2.05694 -70.63868 1.000 25.75459 143 ALA A O 1
ATOM 984 N N . ASN A 1 144 ? 21.58315 1.40380 -72.67893 1.000 24.10076 144 ASN A N 1
ATOM 985 C CA . ASN A 1 144 ? 22.28439 2.45435 -73.39737 1.000 27.11033 144 ASN A CA 1
ATOM 986 C C . ASN A 1 144 ? 21.43273 3.68356 -73.65667 1.000 28.36303 144 ASN A C 1
ATOM 987 O O . ASN A 1 144 ? 21.98420 4.77901 -73.76407 1.000 36.12766 144 ASN A O 1
ATOM 992 N N . GLN A 1 145 ? 20.10897 3.54781 -73.73384 1.000 25.00725 145 GLN A N 1
ATOM 993 C CA . GLN A 1 145 ? 19.25340 4.72434 -73.83751 1.000 24.08524 145 GLN A CA 1
ATOM 994 C C . GLN A 1 145 ? 18.69975 5.15277 -72.48408 1.000 23.75566 145 GLN A C 1
ATOM 995 O O . GLN A 1 145 ? 18.85874 6.31159 -72.09317 1.000 27.42372 145 GLN A O 1
ATOM 1001 N N . VAL A 1 146 ? 18.09554 4.23133 -71.73538 1.000 19.00698 146 VAL A N 1
ATOM 1002 C CA . VAL A 1 146 ? 17.50656 4.60095 -70.45263 1.000 23.22984 146 VAL A CA 1
ATOM 1003 C C . VAL A 1 146 ? 18.59199 4.90405 -69.42554 1.000 26.34136 146 VAL A C 1
ATOM 1004 O O . VAL A 1 146 ? 18.57482 5.95206 -68.76870 1.000 27.30857 146 VAL A O 1
ATOM 1008 N N . MET A 1 147 ? 19.55027 3.99624 -69.26837 1.000 25.20908 147 MET A N 1
ATOM 1009 C CA . MET A 1 147 ? 20.56669 4.14935 -68.23484 1.000 27.64375 147 MET A CA 1
ATOM 1010 C C . MET A 1 147 ? 21.81390 4.85742 -68.73638 1.000 33.24638 147 MET A C 1
ATOM 1011 O O . MET A 1 147 ? 22.65032 5.25545 -67.91607 1.000 34.39997 147 MET A O 1
ATOM 1016 N N . GLY A 1 148 ? 21.94042 5.03946 -70.04855 1.000 28.54882 148 GLY A N 1
ATOM 1017 C CA . GLY A 1 148 ? 23.06562 5.75899 -70.62597 1.000 37.29915 148 GLY A CA 1
ATOM 1018 C C . GLY A 1 148 ? 24.41608 5.14114 -70.33857 1.000 32.76145 148 GLY A C 1
ATOM 1019 O O . GLY A 1 148 ? 25.37799 5.86837 -70.06542 1.000 38.34804 148 GLY A O 1
ATOM 1020 N N . LEU A 1 149 ? 24.52038 3.81519 -70.41357 1.000 26.59424 149 LEU A N 1
ATOM 1021 C CA . LEU A 1 149 ? 25.72417 3.12643 -69.95459 1.000 34.44325 149 LEU A CA 1
ATOM 1022 C C . LEU A 1 149 ? 26.73458 2.83955 -71.06017 1.000 38.43647 149 LEU A C 1
ATOM 1023 O O . LEU A 1 149 ? 27.86442 2.43607 -70.75043 1.000 42.32116 149 LEU A O 1
ATOM 1028 N N . ASN A 1 150 ? 26.36194 3.03206 -72.32521 1.000 35.79047 150 ASN A N 1
ATOM 1029 C CA . ASN A 1 150 ? 27.25141 2.82520 -73.47488 1.000 38.75854 150 ASN A CA 1
ATOM 1030 C C . ASN A 1 150 ? 27.97253 1.47405 -73.41507 1.000 37.41439 150 ASN A C 1
ATOM 1031 O O . ASN A 1 150 ? 29.19988 1.39258 -73.51028 1.000 36.61478 150 ASN A O 1
ATOM 1036 N N . LYS A 1 151 ? 27.19573 0.39921 -73.27529 1.000 30.38266 151 LYS A N 1
ATOM 1037 C CA . LYS A 1 151 ? 27.73768 -0.94894 -73.15392 1.000 30.25572 151 LYS A CA 1
ATOM 1038 C C . LYS A 1 151 ? 27.66327 -1.69235 -74.47671 1.000 24.20753 151 LYS A C 1
ATOM 1039 O O . LYS A 1 151 ? 26.65019 -1.63571 -75.17634 1.000 30.20670 151 LYS A O 1
ATOM 1045 N N . THR A 1 152 ? 28.73269 -2.41372 -74.79881 1.000 27.99664 152 THR A N 1
ATOM 1046 C CA . THR A 1 152 ? 28.69612 -3.41633 -75.84998 1.000 30.75635 152 THR A CA 1
ATOM 1047 C C . THR A 1 152 ? 28.82270 -4.83173 -75.31122 1.000 29.04136 152 THR A C 1
ATOM 1048 O O . THR A 1 152 ? 28.35431 -5.76792 -75.96319 1.000 30.30367 152 THR A O 1
ATOM 1052 N N . GLU A 1 153 ? 29.41745 -5.00652 -74.13485 1.000 24.61904 153 GLU A N 1
ATOM 1053 C CA . GLU A 1 153 ? 29.53315 -6.30689 -73.49349 1.000 27.58203 153 GLU A CA 1
ATOM 1054 C C . GLU A 1 153 ? 28.63175 -6.34410 -72.27108 1.000 24.41513 153 GLU A C 1
ATOM 1055 O O . GLU A 1 153 ? 28.56871 -5.37816 -71.50881 1.000 25.57692 153 GLU A O 1
ATOM 1061 N N . PHE A 1 154 ? 27.92817 -7.45388 -72.09826 1.000 19.29717 154 PHE A N 1
ATOM 1062 C CA . PHE A 1 154 ? 26.92703 -7.57042 -71.04948 1.000 19.30276 154 PHE A CA 1
ATOM 1063 C C . PHE A 1 154 ? 27.23322 -8.78223 -70.18812 1.000 22.28991 154 PHE A C 1
ATOM 1064 O O . PHE A 1 154 ? 27.82729 -9.76105 -70.64759 1.000 22.94759 154 PHE A O 1
ATOM 1072 N N . ILE A 1 155 ? 26.84873 -8.69142 -68.92134 1.000 24.59380 155 ILE A N 1
ATOM 1073 C CA . ILE A 1 155 ? 27.01947 -9.78035 -67.96956 1.000 23.72995 155 ILE A CA 1
ATOM 1074 C C . ILE A 1 155 ? 25.70979 -10.54562 -67.89973 1.000 19.70180 155 ILE A C 1
ATOM 1075 O O . ILE A 1 155 ? 24.64312 -9.94606 -67.71382 1.000 22.16068 155 ILE A O 1
ATOM 1080 N N . LEU A 1 156 ? 25.78256 -11.86339 -68.05534 1.000 18.45438 156 LEU A N 1
ATOM 1081 C CA . LEU A 1 156 ? 24.57695 -12.66616 -67.91007 1.000 20.38849 156 LEU A CA 1
ATOM 1082 C C . LEU A 1 156 ? 24.32128 -12.97026 -66.42845 1.000 23.02631 156 LEU A C 1
ATOM 1083 O O . LEU A 1 156 ? 25.17817 -12.77240 -65.56070 1.000 20.94867 156 LEU A O 1
ATOM 1088 N N . THR A 1 157 ? 23.11374 -13.44796 -66.13752 1.000 18.27735 157 THR A N 1
ATOM 1089 C CA . THR A 1 157 ? 22.64752 -13.59189 -64.76494 1.000 17.90569 157 THR A CA 1
ATOM 1090 C C . THR A 1 157 ? 22.86251 -15.00646 -64.25039 1.000 17.34097 157 THR A C 1
ATOM 1091 O O . THR A 1 157 ? 22.38997 -15.97521 -64.85496 1.000 20.48106 157 THR A O 1
ATOM 1095 N N . VAL A 1 158 ? 23.52824 -15.11814 -63.10602 1.000 16.60306 158 VAL A N 1
ATOM 1096 C CA . VAL A 1 158 ? 23.50974 -16.36924 -62.36125 1.000 16.76058 158 VAL A CA 1
ATOM 1097 C C . VAL A 1 158 ? 22.12679 -16.46946 -61.73053 1.000 17.09901 158 VAL A C 1
ATOM 1098 O O . VAL A 1 158 ? 21.74149 -15.58253 -60.95703 1.000 20.78203 158 VAL A O 1
ATOM 1102 N N . PRO A 1 159 ? 21.35514 -17.50873 -62.02767 1.000 14.10093 159 PRO A N 1
ATOM 1103 C CA . PRO A 1 159 ? 20.01844 -17.63450 -61.43916 1.000 19.75229 159 PRO A CA 1
ATOM 1104 C C . PRO A 1 159 ? 20.04864 -18.31310 -60.08243 1.000 19.73384 159 PRO A C 1
ATOM 1105 O O . PRO A 1 159 ? 20.84506 -19.21601 -59.82999 1.000 18.01109 159 PRO A O 1
ATOM 1109 N N . MET A 1 160 ? 19.14525 -17.87559 -59.20739 1.000 16.87411 160 MET A N 1
ATOM 1110 C CA . MET A 1 160 ? 18.85118 -18.63494 -58.00005 1.000 16.35644 160 MET A CA 1
ATOM 1111 C C . MET A 1 160 ? 17.40557 -19.13044 -58.09596 1.000 15.99830 160 MET A C 1
ATOM 1112 O O . MET A 1 160 ? 16.49042 -18.32987 -58.36976 1.000 16.79501 160 MET A O 1
ATOM 1117 N N . ASN A 1 162 ? 14.35303 -21.42666 -56.91996 1.000 18.12570 162 ASN A N 1
ATOM 1118 C CA . ASN A 1 162 ? 13.54712 -21.88290 -55.77876 1.000 23.11743 162 ASN A CA 1
ATOM 1119 C C . ASN A 1 162 ? 12.98593 -23.29158 -55.99190 1.000 27.44687 162 ASN A C 1
ATOM 1120 O O . ASN A 1 162 ? 11.90871 -23.43709 -56.56633 1.000 36.10576 162 ASN A O 1
ATOM 1125 N N . VAL A 1 163 ? 13.65751 -24.32703 -55.48400 1.000 17.68138 163 VAL A N 1
ATOM 1126 C CA . VAL A 1 163 ? 13.20976 -25.68899 -55.76207 1.000 15.46425 163 VAL A CA 1
ATOM 1127 C C . VAL A 1 163 ? 12.43955 -26.35201 -54.62555 1.000 14.98655 163 VAL A C 1
ATOM 1128 O O . VAL A 1 163 ? 11.74634 -27.34782 -54.87053 1.000 16.81170 163 VAL A O 1
ATOM 1132 N N . ILE A 1 164 ? 12.53724 -25.84305 -53.40489 1.000 17.05201 164 ILE A N 1
ATOM 1133 C CA . ILE A 1 164 ? 11.80360 -26.40512 -52.28410 1.000 16.93771 164 ILE A CA 1
ATOM 1134 C C . ILE A 1 164 ? 11.25168 -25.25064 -51.47146 1.000 18.75748 164 ILE A C 1
ATOM 1135 O O . ILE A 1 164 ? 11.98621 -24.31193 -51.15348 1.000 18.01136 164 ILE A O 1
ATOM 1140 N N . ASN A 1 165 ? 9.96361 -25.31579 -51.14262 1.000 18.39097 165 ASN A N 1
ATOM 1141 C CA . ASN A 1 165 ? 9.26552 -24.22192 -50.48355 1.000 20.76435 165 ASN A CA 1
ATOM 1142 C C . ASN A 1 165 ? 8.92286 -24.59321 -49.04857 1.000 17.95458 165 ASN A C 1
ATOM 1143 O O . ASN A 1 165 ? 8.67548 -25.75733 -48.73805 1.000 18.88089 165 ASN A O 1
ATOM 1148 N N . GLY A 1 166 ? 8.91873 -23.58582 -48.18442 1.000 16.00858 166 GLY A N 1
ATOM 1149 C CA . GLY A 1 166 ? 8.34518 -23.69806 -46.85904 1.000 15.72070 166 GLY A CA 1
ATOM 1150 C C . GLY A 1 166 ? 7.63296 -22.40157 -46.52856 1.000 19.54691 166 GLY A C 1
ATOM 1151 O O . GLY A 1 166 ? 7.32017 -21.61089 -47.42738 1.000 20.45644 166 GLY A O 1
ATOM 1152 N N . GLY A 1 167 ? 7.36917 -22.15984 -45.25340 1.000 23.64531 167 GLY A N 1
ATOM 1153 C CA . GLY A 1 167 ? 6.90254 -20.84559 -44.86566 1.000 22.54092 167 GLY A CA 1
ATOM 1154 C C . GLY A 1 167 ? 5.40371 -20.67053 -45.02075 1.000 16.36921 167 GLY A C 1
ATOM 1155 O O . GLY A 1 167 ? 4.62192 -21.62951 -45.04712 1.000 22.46477 167 GLY A O 1
ATOM 1156 N N . ALA A 1 168 ? 5.00740 -19.40710 -45.15237 1.000 21.37340 168 ALA A N 1
ATOM 1157 C CA . ALA A 1 168 ? 3.60952 -19.03740 -44.94122 1.000 27.37078 168 ALA A CA 1
ATOM 1158 C C . ALA A 1 168 ? 2.67124 -19.62978 -45.98624 1.000 32.86672 168 ALA A C 1
ATOM 1159 O O . ALA A 1 168 ? 1.51414 -19.93356 -45.67011 1.000 36.21965 168 ALA A O 1
ATOM 1161 N N . HIS A 1 169 ? 3.12147 -19.79694 -47.22758 1.000 29.19572 169 HIS A N 1
ATOM 1162 C CA . HIS A 1 169 ? 2.22998 -20.27873 -48.27540 1.000 34.29291 169 HIS A CA 1
ATOM 1163 C C . HIS A 1 169 ? 2.55887 -21.70009 -48.72873 1.000 34.07902 169 HIS A C 1
ATOM 1164 O O . HIS A 1 169 ? 2.07067 -22.13769 -49.77359 1.000 36.02666 169 HIS A O 1
ATOM 1171 N N . ALA A 1 170 ? 3.34689 -22.43877 -47.95027 1.000 30.03756 170 ALA A N 1
ATOM 1172 C CA . ALA A 1 170 ? 3.68518 -23.81700 -48.26610 1.000 27.55685 170 ALA A CA 1
ATOM 1173 C C . ALA A 1 170 ? 2.90852 -24.78787 -47.38219 1.000 31.85868 170 ALA A C 1
ATOM 1174 O O . ALA A 1 170 ? 2.67353 -24.53187 -46.19815 1.000 33.05383 170 ALA A O 1
ATOM 1176 N N . ASP A 1 171 ? 2.56053 -25.93496 -47.96578 1.000 35.29018 171 ASP A N 1
ATOM 1177 C CA . ASP A 1 171 ? 1.67662 -26.92566 -47.35399 1.000 41.76226 171 ASP A CA 1
ATOM 1178 C C . ASP A 1 171 ? 2.34427 -27.74099 -46.25169 1.000 42.64303 171 ASP A C 1
ATOM 1179 O O . ASP A 1 171 ? 1.68174 -28.57969 -45.63613 1.000 52.81915 171 ASP A O 1
ATOM 1184 N N . ASN A 1 172 ? 3.61045 -27.51641 -45.96377 1.000 33.13414 172 ASN A N 1
ATOM 1185 C CA . ASN A 1 172 ? 4.38328 -28.41095 -45.12407 1.000 24.32435 172 ASN A CA 1
ATOM 1186 C C . ASN A 1 172 ? 4.68325 -27.72703 -43.79506 1.000 23.22759 172 ASN A C 1
ATOM 1187 O O . ASN A 1 172 ? 4.15246 -26.65415 -43.49957 1.000 25.16404 172 ASN A O 1
ATOM 1192 N N . ASN A 1 173 ? 5.58601 -28.31805 -43.01375 1.000 23.86974 173 ASN A N 1
ATOM 1193 C CA . ASN A 1 173 ? 5.85722 -27.83865 -41.66147 1.000 27.11922 173 ASN A CA 1
ATOM 1194 C C . ASN A 1 173 ? 7.23805 -27.20413 -41.51716 1.000 27.90605 173 ASN A C 1
ATOM 1195 O O . ASN A 1 173 ? 7.73268 -27.05897 -40.39251 1.000 27.16021 173 ASN A O 1
ATOM 1200 N N . ILE A 1 174 ? 7.84961 -26.78522 -42.62876 1.000 20.34946 174 ILE A N 1
ATOM 1201 C CA . ILE A 1 174 ? 9.15149 -26.12670 -42.62043 1.000 21.61332 174 ILE A CA 1
ATOM 1202 C C . ILE A 1 174 ? 8.94397 -24.61919 -42.54920 1.000 21.32938 174 ILE A C 1
ATOM 1203 O O . ILE A 1 174 ? 8.11885 -24.05752 -43.27924 1.000 21.53846 174 ILE A O 1
ATOM 1208 N N . ASP A 1 175 ? 9.69077 -23.95639 -41.66835 1.000 18.21360 175 ASP A N 1
ATOM 1209 C CA . ASP A 1 175 ? 9.46583 -22.53153 -41.45773 1.000 22.41682 175 ASP A CA 1
ATOM 1210 C C . ASP A 1 175 ? 10.16668 -21.63867 -42.48533 1.000 19.03959 175 ASP A C 1
ATOM 1211 O O . ASP A 1 175 ? 9.62423 -20.58224 -42.82830 1.000 20.78176 175 ASP A O 1
ATOM 1216 N N . PHE A 1 176 ? 11.35102 -22.00889 -42.98435 1.000 17.51942 176 PHE A N 1
ATOM 1217 C CA . PHE A 1 176 ? 12.00960 -21.16835 -43.98360 1.000 21.52910 176 PHE A CA 1
ATOM 1218 C C . PHE A 1 176 ? 11.18488 -21.13954 -45.26410 1.000 21.78462 176 PHE A C 1
ATOM 1219 O O . PHE A 1 176 ? 10.51972 -22.11015 -45.61016 1.000 24.99196 176 PHE A O 1
ATOM 1227 N N . GLN A 1 177 ? 11.26869 -20.03227 -46.00053 1.000 18.52671 177 GLN A N 1
ATOM 1228 C CA . GLN A 1 177 ? 10.36505 -19.87534 -47.13885 1.000 18.30528 177 GLN A CA 1
ATOM 1229 C C . GLN A 1 177 ? 10.88899 -20.49384 -48.44022 1.000 17.03761 177 GLN A C 1
ATOM 1230 O O . GLN A 1 177 ? 10.14853 -21.22430 -49.11085 1.000 19.11436 177 GLN A O 1
ATOM 1236 N N . GLU A 1 178 ? 12.12976 -20.19591 -48.84690 1.000 18.30795 178 GLU A N 1
ATOM 1237 C CA . GLU A 1 178 ? 12.62473 -20.65847 -50.14454 1.000 21.06276 178 GLU A CA 1
ATOM 1238 C C . GLU A 1 178 ? 14.00292 -21.28636 -50.01407 1.000 19.61517 178 GLU A C 1
ATOM 1239 O O . GLU A 1 178 ? 14.91013 -20.69097 -49.41858 1.000 18.78595 178 GLU A O 1
ATOM 1245 N N . PHE A 1 179 ? 14.16111 -22.46604 -50.61222 1.000 17.34582 179 PHE A N 1
ATOM 1246 C CA . PHE A 1 179 ? 15.44649 -23.14378 -50.72911 1.000 15.90100 179 PHE A CA 1
ATOM 1247 C C . PHE A 1 179 ? 15.78165 -23.19019 -52.21086 1.000 14.75668 179 PHE A C 1
ATOM 1248 O O . PHE A 1 179 ? 15.04977 -23.80857 -52.98127 1.000 15.55421 179 PHE A O 1
ATOM 1256 N N . MET A 1 180 ? 16.88507 -22.55397 -52.60336 1.000 16.62010 180 MET A N 1
ATOM 1257 C CA . MET A 1 180 ? 17.20089 -22.32297 -54.00417 1.000 15.19577 180 MET A CA 1
ATOM 1258 C C . MET A 1 180 ? 18.53607 -22.94674 -54.37052 1.000 17.39698 180 MET A C 1
ATOM 1259 O O . MET A 1 180 ? 19.42196 -23.08719 -53.52686 1.000 14.27781 180 MET A O 1
ATOM 1264 N N . ILE A 1 181 ? 18.68594 -23.31322 -55.63666 1.000 17.56859 181 ILE A N 1
ATOM 1265 C CA . ILE A 1 181 ? 19.99029 -23.73479 -56.13023 1.000 17.83167 181 ILE A CA 1
ATOM 1266 C C . ILE A 1 181 ? 20.54514 -22.61029 -56.99089 1.000 16.99290 181 ILE A C 1
ATOM 1267 O O . ILE A 1 181 ? 19.80230 -21.79455 -57.53995 1.000 21.20678 181 ILE A O 1
ATOM 1272 N N . MET A 1 182 ? 21.87158 -22.56656 -57.11530 1.000 16.60595 182 MET A N 1
ATOM 1273 C CA . MET A 1 182 ? 22.54260 -21.47438 -57.82063 1.000 17.35977 182 MET A CA 1
ATOM 1274 C C . MET A 1 182 ? 23.74358 -22.02917 -58.58866 1.000 20.60208 182 MET A C 1
ATOM 1275 O O . MET A 1 182 ? 24.77714 -22.34994 -57.98304 1.000 19.94086 182 MET A O 1
ATOM 1280 N N . PRO A 1 183 ? 23.64363 -22.16825 -59.91793 1.000 17.37763 183 PRO A N 1
ATOM 1281 C CA . PRO A 1 183 ? 24.72569 -22.84110 -60.69846 1.000 16.16212 183 PRO A CA 1
ATOM 1282 C C . PRO A 1 183 ? 25.88750 -21.90492 -61.03424 1.000 21.05786 183 PRO A C 1
ATOM 1283 O O . PRO A 1 183 ? 26.09814 -21.43964 -62.17112 1.000 19.49576 183 PRO A O 1
ATOM 1287 N N . LEU A 1 184 ? 26.67685 -21.61964 -60.00469 1.000 24.27549 184 LEU A N 1
ATOM 1288 C CA . LEU A 1 184 ? 27.80694 -20.70431 -60.11747 1.000 23.96190 184 LEU A CA 1
ATOM 1289 C C . LEU A 1 184 ? 28.99370 -21.30836 -60.85049 1.000 24.31755 184 LEU A C 1
ATOM 1290 O O . LEU A 1 184 ? 29.84764 -20.56189 -61.33639 1.000 26.81663 184 LEU A O 1
ATOM 1295 N N . GLY A 1 185 ? 29.07381 -22.62943 -60.94525 1.000 21.44180 185 GLY A N 1
ATOM 1296 C CA . GLY A 1 185 ? 30.19099 -23.24769 -61.63868 1.000 22.26519 185 GLY A CA 1
ATOM 1297 C C . GLY A 1 185 ? 30.07320 -23.25578 -63.14478 1.000 20.57808 185 GLY A C 1
ATOM 1298 O O . GLY A 1 185 ? 31.00527 -23.67445 -63.84011 1.000 21.76618 185 GLY A O 1
ATOM 1299 N N . ALA A 1 186 ? 28.94202 -22.81229 -63.66967 1.000 21.62245 186 ALA A N 1
ATOM 1300 C CA . ALA A 1 186 ? 28.76447 -22.78235 -65.10879 1.000 22.82818 186 ALA A CA 1
ATOM 1301 C C . ALA A 1 186 ? 29.56202 -21.62831 -65.71429 1.000 17.47486 186 ALA A C 1
ATOM 1302 O O . ALA A 1 186 ? 29.93974 -20.67355 -65.02592 1.000 20.48449 186 ALA A O 1
ATOM 1304 N N . ASN A 1 187 ? 29.82696 -21.72208 -67.02129 1.000 23.34529 187 ASN A N 1
ATOM 1305 C CA . ASN A 1 187 ? 30.53349 -20.65946 -67.73836 1.000 21.52255 187 ASN A CA 1
ATOM 1306 C C . ASN A 1 187 ? 29.72252 -20.11923 -68.91662 1.000 20.42961 187 ASN A C 1
ATOM 1307 O O . ASN A 1 187 ? 30.27237 -19.47480 -69.80804 1.000 20.78946 187 ASN A O 1
ATOM 1312 N N . SER A 1 188 ? 28.41496 -20.35158 -68.92162 1.000 21.30478 188 SER A N 1
ATOM 1313 C CA . SER A 1 188 ? 27.52431 -19.82481 -69.94566 1.000 19.10914 188 SER A CA 1
ATOM 1314 C C . SER A 1 188 ? 26.11673 -19.92440 -69.39357 1.000 20.42150 188 SER A C 1
ATOM 1315 O O . SER A 1 188 ? 25.86123 -20.70121 -68.47239 1.000 17.85593 188 SER A O 1
ATOM 1318 N N . MET A 1 189 ? 25.20348 -19.13778 -69.96590 1.000 16.82369 189 MET A N 1
ATOM 1319 C CA . MET A 1 189 ? 23.81760 -19.23088 -69.50658 1.000 18.01829 189 MET A CA 1
ATOM 1320 C C . MET A 1 189 ? 23.22590 -20.58624 -69.86906 1.000 18.43069 189 MET A C 1
ATOM 1321 O O . MET A 1 189 ? 22.47671 -21.17802 -69.07414 1.000 14.91095 189 MET A O 1
ATOM 1326 N N . HIS A 1 190 ? 23.55673 -21.10805 -71.06081 1.000 17.73137 190 HIS A N 1
ATOM 1327 C CA . HIS A 1 190 ? 23.01770 -22.41624 -71.41811 1.000 16.62384 190 HIS A CA 1
ATOM 1328 C C . HIS A 1 190 ? 23.56664 -23.51404 -70.50452 1.000 20.25152 190 HIS A C 1
ATOM 1329 O O . HIS A 1 190 ? 22.82518 -24.42160 -70.11642 1.000 17.11455 190 HIS A O 1
ATOM 1336 N N . GLN A 1 191 ? 24.84350 -23.44732 -70.11267 1.000 20.05720 191 GLN A N 1
ATOM 1337 C CA . GLN A 1 191 ? 25.32111 -24.46519 -69.17827 1.000 18.26810 191 GLN A CA 1
ATOM 1338 C C . GLN A 1 191 ? 24.71529 -24.28244 -67.78278 1.000 16.00633 191 GLN A C 1
ATOM 1339 O O . GLN A 1 191 ? 24.47561 -25.27223 -67.07410 1.000 16.47992 191 GLN A O 1
ATOM 1345 N N . ALA A 1 192 ? 24.44610 -23.03989 -67.37005 1.000 17.11892 192 ALA A N 1
ATOM 1346 C CA . ALA A 1 192 ? 23.81201 -22.83101 -66.07157 1.000 18.78511 192 ALA A CA 1
ATOM 1347 C C . ALA A 1 192 ? 22.42567 -23.44461 -66.04679 1.000 15.04929 192 ALA A C 1
ATOM 1348 O O . ALA A 1 192 ? 22.02649 -24.05439 -65.05000 1.000 15.26498 192 ALA A O 1
ATOM 1350 N N . LEU A 1 193 ? 21.68789 -23.32182 -67.14798 1.000 15.41194 193 LEU A N 1
ATOM 1351 C CA . LEU A 1 193 ? 20.32959 -23.84864 -67.18882 1.000 13.21740 193 LEU A CA 1
ATOM 1352 C C . LEU A 1 193 ? 20.32092 -25.35039 -67.40850 1.000 15.91762 193 LEU A C 1
ATOM 1353 O O . LEU A 1 193 ? 19.39567 -26.03171 -66.95848 1.000 19.00749 193 LEU A O 1
ATOM 1358 N N . LYS A 1 194 ? 21.35461 -25.88590 -68.06236 1.000 18.12090 194 LYS A N 1
ATOM 1359 C CA . LYS A 1 194 ? 21.55226 -27.32875 -68.07841 1.000 21.65538 194 LYS A CA 1
ATOM 1360 C C . LYS A 1 194 ? 21.73433 -27.86788 -66.66378 1.000 19.89385 194 LYS A C 1
ATOM 1361 O O . LYS A 1 194 ? 21.05334 -28.81767 -66.25657 1.000 18.98162 194 LYS A O 1
ATOM 1367 N N . MET A 1 195 ? 22.67366 -27.28838 -65.90725 1.000 17.89693 195 MET A N 1
ATOM 1368 C CA . MET A 1 195 ? 22.85026 -27.65778 -64.50434 1.000 17.61771 195 MET A CA 1
ATOM 1369 C C . MET A 1 195 ? 21.53520 -27.57506 -63.73243 1.000 15.04462 195 MET A C 1
ATOM 1370 O O . MET A 1 195 ? 21.18244 -28.49203 -62.98879 1.000 16.62411 195 MET A O 1
ATOM 1375 N N . ALA A 1 196 ? 20.79274 -26.48453 -63.91144 1.000 15.56693 196 ALA A N 1
ATOM 1376 C CA . ALA A 1 196 ? 19.56573 -26.28783 -63.14849 1.000 19.64824 196 ALA A CA 1
ATOM 1377 C C . ALA A 1 196 ? 18.48216 -27.27052 -63.57236 1.000 15.98409 196 ALA A C 1
ATOM 1378 O O . ALA A 1 196 ? 17.77923 -27.82415 -62.72184 1.000 17.89088 196 ALA A O 1
ATOM 1380 N N . SER A 1 197 ? 18.32552 -27.48483 -64.88192 1.000 15.33644 197 SER A N 1
ATOM 1381 C CA . SER A 1 197 ? 17.33167 -28.43432 -65.37080 1.000 16.34799 197 SER A CA 1
ATOM 1382 C C . SER A 1 197 ? 17.62308 -29.83710 -64.85920 1.000 19.28940 197 SER A C 1
ATOM 1383 O O . SER A 1 197 ? 16.72804 -30.53048 -64.36358 1.000 15.02055 197 SER A O 1
ATOM 1386 N N . GLU A 1 198 ? 18.88308 -30.26799 -64.96052 1.000 16.30930 198 GLU A N 1
ATOM 1387 C CA . GLU A 1 198 ? 19.23541 -31.62262 -64.55493 1.000 16.95999 198 GLU A CA 1
ATOM 1388 C C . GLU A 1 198 ? 19.07526 -31.82170 -63.05359 1.000 15.72882 198 GLU A C 1
ATOM 1389 O O . GLU A 1 198 ? 18.59255 -32.87072 -62.60723 1.000 14.92957 198 GLU A O 1
ATOM 1395 N N . THR A 1 199 ? 19.44742 -30.81457 -62.26084 1.000 16.05929 199 THR A N 1
ATOM 1396 C CA . THR A 1 199 ? 19.30790 -30.91981 -60.81608 1.000 14.99411 199 THR A CA 1
ATOM 1397 C C . THR A 1 199 ? 17.84401 -30.92591 -60.41818 1.000 15.51677 199 THR A C 1
ATOM 1398 O O . THR A 1 199 ? 17.42803 -31.72271 -59.56864 1.000 13.21657 199 THR A O 1
ATOM 1402 N N . PHE A 1 200 ? 17.04629 -30.07204 -61.05758 1.000 14.51102 200 PHE A N 1
ATOM 1403 C CA . PHE A 1 200 ? 15.61904 -30.04824 -60.77776 1.000 15.54144 200 PHE A CA 1
ATOM 1404 C C . PHE A 1 200 ? 14.99228 -31.41025 -61.04497 1.000 18.72988 200 PHE A C 1
ATOM 1405 O O . PHE A 1 200 ? 14.21785 -31.92050 -60.22814 1.000 15.16246 200 PHE A O 1
ATOM 1413 N N . HIS A 1 201 ? 15.34582 -32.03873 -62.16661 1.000 18.77428 201 HIS A N 1
ATOM 1414 C CA . HIS A 1 201 ? 14.71938 -33.31970 -62.46881 1.000 21.83636 201 HIS A CA 1
ATOM 1415 C C . HIS A 1 201 ? 15.25881 -34.43917 -61.58365 1.000 19.05513 201 HIS A C 1
ATOM 1416 O O . HIS A 1 201 ? 14.50050 -35.34465 -61.21038 1.000 17.55354 201 HIS A O 1
ATOM 1423 N N . ALA A 1 202 ? 16.52599 -34.36768 -61.17095 1.000 16.42952 202 ALA A N 1
ATOM 1424 C CA . ALA A 1 202 ? 17.00098 -35.32161 -60.17155 1.000 17.98105 202 ALA A CA 1
ATOM 1425 C C . ALA A 1 202 ? 16.25761 -35.14404 -58.84728 1.000 18.53550 202 ALA A C 1
ATOM 1426 O O . ALA A 1 202 ? 15.90240 -36.12843 -58.18580 1.000 18.50512 202 ALA A O 1
ATOM 1428 N N . LEU A 1 203 ? 16.01499 -33.89401 -58.44868 1.000 14.99703 203 LEU A N 1
ATOM 1429 C CA . LEU A 1 203 ? 15.29824 -33.63878 -57.20574 1.000 15.94920 203 LEU A CA 1
ATOM 1430 C C . LEU A 1 203 ? 13.88411 -34.17720 -57.28884 1.000 15.92596 203 LEU A C 1
ATOM 1431 O O . LEU A 1 203 ? 13.36235 -34.73100 -56.31812 1.000 14.84176 203 LEU A O 1
ATOM 1436 N N . GLN A 1 204 ? 13.25089 -34.02991 -58.45008 1.000 17.49088 204 GLN A N 1
ATOM 1437 C CA . GLN A 1 204 ? 11.90791 -34.56427 -58.62060 1.000 18.29647 204 GLN A CA 1
ATOM 1438 C C . GLN A 1 204 ? 11.90427 -36.07781 -58.43836 1.000 19.38040 204 GLN A C 1
ATOM 1439 O O . GLN A 1 204 ? 11.03272 -36.62402 -57.74670 1.000 19.13879 204 GLN A O 1
ATOM 1445 N N . LYS A 1 205 ? 12.89195 -36.76872 -59.02282 1.000 18.05545 205 LYS A N 1
ATOM 1446 C CA . LYS A 1 205 ? 12.98162 -38.21972 -58.86682 1.000 19.91942 205 LYS A CA 1
ATOM 1447 C C . LYS A 1 205 ? 13.22179 -38.60360 -57.41082 1.000 17.91895 205 LYS A C 1
ATOM 1448 O O . LYS A 1 205 ? 12.64983 -39.58093 -56.91648 1.000 19.55636 205 LYS A O 1
ATOM 1454 N N . LEU A 1 206 ? 14.08201 -37.85547 -56.72002 1.000 20.56234 206 LEU A N 1
ATOM 1455 C CA . LEU A 1 206 ? 14.33669 -38.09881 -55.30079 1.000 16.34633 206 LEU A CA 1
ATOM 1456 C C . LEU A 1 206 ? 13.05451 -38.00976 -54.49779 1.000 19.31238 206 LEU A C 1
ATOM 1457 O O . LEU A 1 206 ? 12.72158 -38.90918 -53.71019 1.000 20.98568 206 LEU A O 1
ATOM 1462 N N . LEU A 1 207 ? 12.32966 -36.91364 -54.67968 1.000 18.61594 207 LEU A N 1
ATOM 1463 C CA . LEU A 1 207 ? 11.10312 -36.69182 -53.92889 1.000 16.68510 207 LEU A CA 1
ATOM 1464 C C . LEU A 1 207 ? 10.08035 -37.76611 -54.23623 1.000 19.05336 207 LEU A C 1
ATOM 1465 O O . LEU A 1 207 ? 9.44518 -38.30926 -53.32778 1.000 20.74253 207 LEU A O 1
ATOM 1470 N N . LYS A 1 208 ? 9.90823 -38.08579 -55.52183 1.000 18.59529 208 LYS A N 1
ATOM 1471 C CA . LYS A 1 208 ? 8.92517 -39.09590 -55.89962 1.000 21.23648 208 LYS A CA 1
ATOM 1472 C C . LYS A 1 208 ? 9.22119 -40.42827 -55.22825 1.000 22.62294 208 LYS A C 1
ATOM 1473 O O . LYS A 1 208 ? 8.32438 -41.06375 -54.65741 1.000 20.73228 208 LYS A O 1
ATOM 1479 N N . GLN A 1 209 ? 10.48502 -40.86346 -55.25747 1.000 20.70665 209 GLN A N 1
ATOM 1480 C CA . GLN A 1 209 ? 10.77988 -42.16461 -54.67317 1.000 21.78974 209 GLN A CA 1
ATOM 1481 C C . GLN A 1 209 ? 10.74727 -42.13751 -53.15134 1.000 21.34879 209 GLN A C 1
ATOM 1482 O O . GLN A 1 209 ? 10.58282 -43.19421 -52.53397 1.000 19.20941 209 GLN A O 1
ATOM 1488 N N . ARG A 1 210 ? 10.89618 -40.97182 -52.53223 1.000 21.50731 210 ARG A N 1
ATOM 1489 C CA . ARG A 1 210 ? 10.66020 -40.85528 -51.09730 1.000 21.99841 210 ARG A CA 1
ATOM 1490 C C . ARG A 1 210 ? 9.17698 -40.87313 -50.74392 1.000 24.16215 210 ARG A C 1
ATOM 1491 O O . ARG A 1 210 ? 8.83919 -40.83725 -49.55729 1.000 23.38044 210 ARG A O 1
ATOM 1499 N N . GLY A 1 211 ? 8.28770 -40.93234 -51.72954 1.000 22.38418 211 GLY A N 1
ATOM 1500 C CA . GLY A 1 211 ? 6.86528 -40.86138 -51.45338 1.000 23.58492 211 GLY A CA 1
ATOM 1501 C C . GLY A 1 211 ? 6.33031 -39.46181 -51.24532 1.000 27.15988 211 GLY A C 1
ATOM 1502 O O . GLY A 1 211 ? 5.21612 -39.30203 -50.73514 1.000 22.74138 211 GLY A O 1
ATOM 1503 N N . LEU A 1 212 ? 7.08190 -38.44225 -51.63479 1.000 22.26169 212 LEU A N 1
ATOM 1504 C CA . LEU A 1 212 ? 6.67961 -37.05763 -51.42797 1.000 18.78957 212 LEU A CA 1
ATOM 1505 C C . LEU A 1 212 ? 5.98072 -36.49819 -52.66507 1.000 22.60182 212 LEU A C 1
ATOM 1506 O O . LEU A 1 212 ? 6.16769 -36.96926 -53.79250 1.000 20.88716 212 LEU A O 1
ATOM 1511 N N . ASN A 1 213 ? 5.16967 -35.46889 -52.43637 1.000 18.76451 213 ASN A N 1
ATOM 1512 C CA . ASN A 1 213 ? 4.35116 -34.88840 -53.49239 1.000 20.86198 213 ASN A CA 1
ATOM 1513 C C . ASN A 1 213 ? 5.22974 -34.05077 -54.42172 1.000 20.87136 213 ASN A C 1
ATOM 1514 O O . ASN A 1 213 ? 6.03544 -33.23042 -53.96437 1.000 21.07149 213 ASN A O 1
ATOM 1519 N N . THR A 1 214 ? 5.09600 -34.27706 -55.72768 1.000 15.05750 214 THR A N 1
ATOM 1520 C CA . THR A 1 214 ? 5.87662 -33.53519 -56.70929 1.000 15.93959 214 THR A CA 1
ATOM 1521 C C . THR A 1 214 ? 5.05223 -32.53716 -57.52507 1.000 17.48506 214 THR A C 1
ATOM 1522 O O . THR A 1 214 ? 5.57981 -31.98470 -58.49725 1.000 21.43555 214 THR A O 1
ATOM 1526 N N . ASN A 1 215 ? 3.78590 -32.29201 -57.17077 1.000 22.32449 215 ASN A N 1
ATOM 1527 C CA . ASN A 1 215 ? 3.05351 -31.16850 -57.75909 1.000 21.60437 215 ASN A CA 1
ATOM 1528 C C . ASN A 1 215 ? 3.79587 -29.86040 -57.44418 1.000 22.91308 215 ASN A C 1
ATOM 1529 O O . ASN A 1 215 ? 4.59275 -29.77962 -56.50361 1.000 27.10898 215 ASN A O 1
ATOM 1534 N N . LYS A 1 216 ? 3.54102 -28.82476 -58.24072 1.000 15.38107 216 LYS A N 1
ATOM 1535 C CA . LYS A 1 216 ? 4.38668 -27.63582 -58.21203 1.000 15.79979 216 LYS A CA 1
ATOM 1536 C C . LYS A 1 216 ? 3.76387 -26.53003 -57.37187 1.000 18.03151 216 LYS A C 1
ATOM 1537 O O . LYS A 1 216 ? 2.55898 -26.27459 -57.45486 1.000 18.17854 216 LYS A O 1
ATOM 1543 N N . GLY A 1 217 ? 4.60272 -25.86902 -56.57276 1.000 17.67004 217 GLY A N 1
ATOM 1544 C CA . GLY A 1 217 ? 4.22186 -24.63499 -55.91589 1.000 17.86671 217 GLY A CA 1
ATOM 1545 C C . GLY A 1 217 ? 4.15170 -23.47539 -56.90070 1.000 19.14113 217 GLY A C 1
ATOM 1546 O O . GLY A 1 217 ? 4.42493 -23.61005 -58.09266 1.000 21.05049 217 GLY A O 1
ATOM 1547 N N . ASP A 1 218 ? 3.75822 -22.30618 -56.37796 1.000 17.70927 218 ASP A N 1
ATOM 1548 C CA . ASP A 1 218 ? 3.48247 -21.16083 -57.24639 1.000 18.50018 218 ASP A CA 1
ATOM 1549 C C . ASP A 1 218 ? 4.68561 -20.79088 -58.10453 1.000 17.65739 218 ASP A C 1
ATOM 1550 O O . ASP A 1 218 ? 4.51428 -20.33856 -59.24425 1.000 18.21263 218 ASP A O 1
ATOM 1555 N N . GLU A 1 219 ? 5.90506 -20.97477 -57.59011 1.000 14.85457 219 GLU A N 1
ATOM 1556 C CA . GLU A 1 219 ? 7.10129 -20.61130 -58.33623 1.000 18.88981 219 GLU A CA 1
ATOM 1557 C C . GLU A 1 219 ? 7.74379 -21.79185 -59.04859 1.000 19.70677 219 GLU A C 1
ATOM 1558 O O . GLU A 1 219 ? 8.87356 -21.66577 -59.52447 1.000 13.95031 219 GLU A O 1
ATOM 1564 N N . GLY A 1 220 ? 7.04826 -22.92398 -59.14328 1.000 14.86854 220 GLY A N 1
ATOM 1565 C CA . GLY A 1 220 ? 7.48998 -24.03845 -59.96482 1.000 14.75798 220 GLY A CA 1
ATOM 1566 C C . GLY A 1 220 ? 8.36971 -25.03842 -59.26287 1.000 16.77735 220 GLY A C 1
ATOM 1567 O O . GLY A 1 220 ? 8.80171 -26.01813 -59.89200 1.000 16.92445 220 GLY A O 1
ATOM 1568 N N . GLY A 1 221 ? 8.66669 -24.81519 -57.99046 1.000 16.65594 221 GLY A N 1
ATOM 1569 C CA . GLY A 1 221 ? 9.37818 -25.77251 -57.17427 1.000 20.35926 221 GLY A CA 1
ATOM 1570 C C . GLY A 1 221 ? 8.41883 -26.67324 -56.42542 1.000 20.67404 221 GLY A C 1
ATOM 1571 O O . GLY A 1 221 ? 7.22570 -26.74484 -56.72156 1.000 19.02700 221 GLY A O 1
ATOM 1572 N N . PHE A 1 222 ? 8.95378 -27.36484 -55.42699 1.000 18.94254 222 PHE A N 1
ATOM 1573 C CA . PHE A 1 222 ? 8.21895 -28.38117 -54.69948 1.000 17.87068 222 PHE A CA 1
ATOM 1574 C C . PHE A 1 222 ? 7.89601 -27.89729 -53.29582 1.000 16.91535 222 PHE A C 1
ATOM 1575 O O . PHE A 1 222 ? 8.61913 -27.08560 -52.72569 1.000 20.96606 222 PHE A O 1
ATOM 1583 N N . ALA A 1 223 ? 6.78416 -28.38345 -52.74874 1.000 17.89224 223 ALA A N 1
ATOM 1584 C CA . ALA A 1 223 ? 6.42479 -28.14338 -51.35277 1.000 21.35083 223 ALA A CA 1
ATOM 1585 C C . ALA A 1 223 ? 6.11589 -29.49153 -50.72567 1.000 25.99062 223 ALA A C 1
ATOM 1586 O O . ALA A 1 223 ? 4.95856 -29.79888 -50.42192 1.000 28.59792 223 ALA A O 1
ATOM 1588 N N . PRO A 1 224 ? 7.12624 -30.34077 -50.56272 1.000 18.74119 224 PRO A N 1
ATOM 1589 C CA . PRO A 1 224 ? 6.88637 -31.67981 -50.03374 1.000 20.42739 224 PRO A CA 1
ATOM 1590 C C . PRO A 1 224 ? 6.80196 -31.64646 -48.51800 1.000 22.00558 224 PRO A C 1
ATOM 1591 O O . PRO A 1 224 ? 7.24567 -30.70215 -47.86434 1.000 23.00102 224 PRO A O 1
ATOM 1595 N N . ASN A 1 225 ? 6.26361 -32.73314 -47.97206 1.000 24.66694 225 ASN A N 1
ATOM 1596 C CA . ASN A 1 225 ? 6.06762 -32.87501 -46.52998 1.000 25.51352 225 ASN A CA 1
ATOM 1597 C C . ASN A 1 225 ? 7.38965 -33.27155 -45.87529 1.000 28.16412 225 ASN A C 1
ATOM 1598 O O . ASN A 1 225 ? 7.60702 -34.41076 -45.45329 1.000 32.49089 225 ASN A O 1
ATOM 1603 N N . LEU A 1 226 ? 8.28447 -32.30384 -45.77747 1.000 26.51320 226 LEU A N 1
ATOM 1604 C CA . LEU A 1 226 ? 9.54167 -32.48545 -45.07304 1.000 24.98546 226 LEU A CA 1
ATOM 1605 C C . LEU A 1 226 ? 9.42263 -31.92978 -43.65575 1.000 26.48413 226 LEU A C 1
ATOM 1606 O O . LEU A 1 226 ? 8.61517 -31.04144 -43.37373 1.000 27.99587 226 LEU A O 1
ATOM 1611 N N . LYS A 1 227 ? 10.24443 -32.46655 -42.75793 1.000 25.11861 227 LYS A N 1
ATOM 1612 C CA . LYS A 1 227 ? 10.16432 -32.09263 -41.35263 1.000 26.52016 227 LYS A CA 1
ATOM 1613 C C . LYS A 1 227 ? 11.11900 -30.97502 -40.94626 1.000 27.11040 227 LYS A C 1
ATOM 1614 O O . LYS A 1 227 ? 10.81754 -30.24821 -39.99453 1.000 28.17476 227 LYS A O 1
ATOM 1620 N N . LEU A 1 228 ? 12.25352 -30.81731 -41.63034 1.000 24.07760 228 LEU A N 1
ATOM 1621 C CA . LEU A 1 228 ? 13.32758 -29.93704 -41.18994 1.000 22.79282 228 LEU A CA 1
ATOM 1622 C C . LEU A 1 228 ? 13.97940 -29.25600 -42.38283 1.000 24.31183 228 LEU A C 1
ATOM 1623 O O . LEU A 1 228 ? 14.07699 -29.83728 -43.46636 1.000 19.19664 228 LEU A O 1
ATOM 1628 N N . ALA A 1 229 ? 14.45372 -28.02608 -42.16017 1.000 19.03009 229 ALA A N 1
ATOM 1629 C CA . ALA A 1 229 ? 15.23872 -27.34539 -43.18655 1.000 23.20073 229 ALA A CA 1
ATOM 1630 C C . ALA A 1 229 ? 16.42703 -28.19863 -43.62205 1.000 22.66460 229 ALA A C 1
ATOM 1631 O O . ALA A 1 229 ? 16.76586 -28.24686 -44.81477 1.000 22.10005 229 ALA A O 1
ATOM 1633 N N . GLU A 1 230 ? 17.06556 -28.89214 -42.66934 1.000 19.84459 230 GLU A N 1
ATOM 1634 C CA . GLU A 1 230 ? 18.22240 -29.71928 -43.00033 1.000 21.70043 230 GLU A CA 1
ATOM 1635 C C . GLU A 1 230 ? 17.84233 -30.87319 -43.92181 1.000 21.82136 230 GLU A C 1
ATOM 1636 O O . GLU A 1 230 ? 18.66253 -31.31987 -44.73139 1.000 21.43477 230 GLU A O 1
ATOM 1642 N N . GLU A 1 231 ? 16.60862 -31.36247 -43.81700 1.000 20.45773 231 GLU A N 1
ATOM 1643 C CA . GLU A 1 231 ? 16.15495 -32.42997 -44.69936 1.000 20.16438 231 GLU A CA 1
ATOM 1644 C C . GLU A 1 231 ? 15.98620 -31.92306 -46.13026 1.000 19.72802 231 GLU A C 1
ATOM 1645 O O . GLU A 1 231 ? 16.34176 -32.62262 -47.08759 1.000 20.51796 231 GLU A O 1
ATOM 1651 N N . ALA A 1 232 ? 15.44961 -30.71123 -46.29487 1.000 20.47874 232 ALA A N 1
ATOM 1652 C CA . ALA A 1 232 ? 15.41307 -30.09413 -47.61965 1.000 20.80864 232 ALA A CA 1
ATOM 1653 C C . ALA A 1 232 ? 16.82163 -29.87124 -48.15319 1.000 19.30433 232 ALA A C 1
ATOM 1654 O O . ALA A 1 232 ? 17.11620 -30.18347 -49.31296 1.000 18.28702 232 ALA A O 1
ATOM 1656 N N . LEU A 1 233 ? 17.71493 -29.35897 -47.30709 1.000 17.89675 233 LEU A N 1
ATOM 1657 C CA . LEU A 1 233 ? 19.06726 -29.04102 -47.75919 1.000 17.67648 233 LEU A CA 1
ATOM 1658 C C . LEU A 1 233 ? 19.84566 -30.30630 -48.11383 1.000 20.08981 233 LEU A C 1
ATOM 1659 O O . LEU A 1 233 ? 20.59911 -30.32482 -49.10094 1.000 19.69668 233 LEU A O 1
ATOM 1664 N N . ASP A 1 234 ? 19.65109 -31.37862 -47.34012 1.000 21.42120 234 ASP A N 1
ATOM 1665 C CA . ASP A 1 234 ? 20.26390 -32.66486 -47.66699 1.000 22.73612 234 ASP A CA 1
ATOM 1666 C C . ASP A 1 234 ? 19.78905 -33.17047 -49.02142 1.000 20.88133 234 ASP A C 1
ATOM 1667 O O . ASP A 1 234 ? 20.56339 -33.76835 -49.77545 1.000 17.71053 234 ASP A O 1
ATOM 1672 N N . LEU A 1 235 ? 18.49654 -33.00640 -49.30889 1.000 19.10941 235 LEU A N 1
ATOM 1673 C CA . LEU A 1 235 ? 17.94965 -33.49331 -50.57049 1.000 20.61727 235 LEU A CA 1
ATOM 1674 C C . LEU A 1 235 ? 18.48955 -32.69264 -51.74365 1.000 20.09669 235 LEU A C 1
ATOM 1675 O O . LEU A 1 235 ? 18.73656 -33.24689 -52.82002 1.000 18.86929 235 LEU A O 1
ATOM 1680 N N . MET A 1 236 ? 18.67528 -31.38558 -51.55627 1.000 16.18371 236 MET A N 1
ATOM 1681 C CA . MET A 1 236 ? 19.23536 -30.57717 -52.62635 1.000 17.88488 236 MET A CA 1
ATOM 1682 C C . MET A 1 236 ? 20.67997 -30.94878 -52.88213 1.000 16.93439 236 MET A C 1
ATOM 1683 O O . MET A 1 236 ? 21.11540 -30.98361 -54.03389 1.000 16.19511 236 MET A O 1
ATOM 1688 N N . VAL A 1 237 ? 21.43081 -31.26661 -51.82865 1.000 18.42364 237 VAL A N 1
ATOM 1689 C CA . VAL A 1 237 ? 22.81034 -31.70140 -52.03747 1.000 17.54909 237 VAL A CA 1
ATOM 1690 C C . VAL A 1 237 ? 22.82857 -32.99890 -52.83581 1.000 20.40089 237 VAL A C 1
ATOM 1691 O O . VAL A 1 237 ? 23.61946 -33.16240 -53.77724 1.000 19.90832 237 VAL A O 1
ATOM 1695 N N . GLU A 1 238 ? 21.90803 -33.91274 -52.51783 1.000 18.43881 238 GLU A N 1
ATOM 1696 C CA . GLU A 1 238 ? 21.83654 -35.17576 -53.24248 1.000 20.26052 238 GLU A CA 1
ATOM 1697 C C . GLU A 1 238 ? 21.41894 -34.96803 -54.68702 1.000 20.11180 238 GLU A C 1
ATOM 1698 O O . GLU A 1 238 ? 21.93197 -35.64549 -55.58089 1.000 20.22239 238 GLU A O 1
ATOM 1704 N N . ALA A 1 239 ? 20.47878 -34.05405 -54.93198 1.000 17.41190 239 ALA A N 1
ATOM 1705 C CA . ALA A 1 239 ? 20.04737 -33.79654 -56.30181 1.000 19.44310 239 ALA A CA 1
ATOM 1706 C C . ALA A 1 239 ? 21.19029 -33.23683 -57.12832 1.000 18.87698 239 ALA A C 1
ATOM 1707 O O . ALA A 1 239 ? 21.36193 -33.59186 -58.30597 1.000 19.16050 239 ALA A O 1
ATOM 1709 N N . ILE A 1 240 ? 21.98833 -32.35961 -56.52443 1.000 18.55926 240 ILE A N 1
ATOM 1710 C CA . ILE A 1 240 ? 23.13750 -31.81145 -57.22778 1.000 16.52505 240 ILE A CA 1
ATOM 1711 C C . ILE A 1 240 ? 24.11332 -32.92250 -57.58930 1.000 19.35072 240 ILE A C 1
ATOM 1712 O O . ILE A 1 240 ? 24.59236 -33.00143 -58.72977 1.000 18.30888 240 ILE A O 1
ATOM 1717 N N . LYS A 1 241 ? 24.40883 -33.80760 -56.62634 1.000 16.80542 241 LYS A N 1
ATOM 1718 C CA . LYS A 1 241 ? 25.31172 -34.92491 -56.88870 1.000 16.81902 241 LYS A CA 1
ATOM 1719 C C . LYS A 1 241 ? 24.72757 -35.89828 -57.90701 1.000 19.48119 241 LYS A C 1
ATOM 1720 O O . LYS A 1 241 ? 25.45465 -36.40361 -58.77192 1.000 22.50942 241 LYS A O 1
ATOM 1726 N N . ALA A 1 242 ? 23.42518 -36.20620 -57.79446 1.000 19.72090 242 ALA A N 1
ATOM 1727 C CA . ALA A 1 242 ? 22.81308 -37.18310 -58.69062 1.000 19.32748 242 ALA A CA 1
ATOM 1728 C C . ALA A 1 242 ? 22.86222 -36.71145 -60.13086 1.000 19.54751 242 ALA A C 1
ATOM 1729 O O . ALA A 1 242 ? 22.99003 -37.53052 -61.05484 1.000 20.29107 242 ALA A O 1
ATOM 1731 N N . ALA A 1 243 ? 22.74567 -35.39810 -60.33260 1.000 16.29478 243 ALA A N 1
ATOM 1732 C CA . ALA A 1 243 ? 22.80854 -34.77232 -61.64494 1.000 21.50447 243 ALA A CA 1
ATOM 1733 C C . ALA A 1 243 ? 24.21659 -34.75063 -62.19739 1.000 21.52716 243 ALA A C 1
ATOM 1734 O O . ALA A 1 243 ? 24.39724 -34.39657 -63.36809 1.000 22.18896 243 ALA A O 1
ATOM 1736 N N . GLY A 1 244 ? 25.20364 -35.08889 -61.37955 1.000 21.15988 244 GLY A N 1
ATOM 1737 C CA . GLY A 1 244 ? 26.58024 -35.16175 -61.82005 1.000 23.72987 244 GLY A CA 1
ATOM 1738 C C . GLY A 1 244 ? 27.44118 -33.97243 -61.46509 1.000 25.02245 244 GLY A C 1
ATOM 1739 O O . GLY A 1 244 ? 28.53895 -33.84397 -62.02409 1.000 26.11184 244 GLY A O 1
ATOM 1740 N N . TYR A 1 245 ? 27.00391 -33.12083 -60.53917 1.000 21.23867 245 TYR A N 1
ATOM 1741 C CA . TYR A 1 245 ? 27.71727 -31.88848 -60.23637 1.000 22.81673 245 TYR A CA 1
ATOM 1742 C C . TYR A 1 245 ? 28.21823 -31.87918 -58.80100 1.000 22.04237 245 TYR A C 1
ATOM 1743 O O . TYR A 1 245 ? 27.77575 -32.65841 -57.95779 1.000 24.19266 245 TYR A O 1
ATOM 1752 N N . GLN A 1 246 ? 29.15359 -30.97443 -58.54207 1.000 22.68862 246 GLN A N 1
ATOM 1753 C CA . GLN A 1 246 ? 29.76348 -30.85567 -57.22862 1.000 26.70083 246 GLN A CA 1
ATOM 1754 C C . GLN A 1 246 ? 29.01171 -29.80516 -56.42794 1.000 23.86411 246 GLN A C 1
ATOM 1755 O O . GLN A 1 246 ? 28.92055 -28.65021 -56.87329 1.000 22.21676 246 GLN A O 1
ATOM 1761 N N . PRO A 1 247 ? 28.45921 -30.14835 -55.27192 1.000 18.74961 247 PRO A N 1
ATOM 1762 C CA . PRO A 1 247 ? 27.84469 -29.12073 -54.42638 1.000 21.14354 247 PRO A CA 1
ATOM 1763 C C . PRO A 1 247 ? 28.88510 -28.08319 -54.04647 1.000 19.62309 247 PRO A C 1
ATOM 1764 O O . PRO A 1 247 ? 30.04987 -28.40769 -53.80266 1.000 22.11149 247 PRO A O 1
ATOM 1768 N N . GLY A 1 248 ? 28.45971 -26.82768 -54.02671 1.000 21.05151 248 GLY A N 1
ATOM 1769 C CA . GLY A 1 248 ? 29.37269 -25.73445 -53.79885 1.000 21.34496 248 GLY A CA 1
ATOM 1770 C C . GLY A 1 248 ? 30.02550 -25.27050 -55.08737 1.000 21.06030 248 GLY A C 1
ATOM 1771 O O . GLY A 1 248 ? 29.56592 -24.30439 -55.69822 1.000 23.09649 248 GLY A O 1
ATOM 1772 N N . SER A 1 249 ? 31.05318 -25.97962 -55.54836 1.000 18.98964 249 SER A N 1
ATOM 1773 C CA . SER A 1 249 ? 31.84645 -25.46193 -56.66463 1.000 23.80609 249 SER A CA 1
ATOM 1774 C C . SER A 1 249 ? 31.02650 -25.36263 -57.95284 1.000 25.94310 249 SER A C 1
ATOM 1775 O O . SER A 1 249 ? 31.15304 -24.37850 -58.69558 1.000 22.88057 249 SER A O 1
ATOM 1778 N N . ASP A 1 250 ? 30.18220 -26.36192 -58.23776 1.000 23.61804 250 ASP A N 1
ATOM 1779 C CA . ASP A 1 250 ? 29.29745 -26.30218 -59.40595 1.000 17.45508 250 ASP A CA 1
ATOM 1780 C C . ASP A 1 250 ? 27.96793 -25.63175 -59.07873 1.000 18.12842 250 ASP A C 1
ATOM 1781 O O . ASP A 1 250 ? 27.56071 -24.68138 -59.75173 1.000 18.44184 250 ASP A O 1
ATOM 1786 N N . ILE A 1 251 ? 27.26980 -26.12867 -58.06375 1.000 14.10986 251 ILE A N 1
ATOM 1787 C CA . ILE A 1 251 ? 25.95278 -25.63017 -57.71919 1.000 18.03454 251 ILE A CA 1
ATOM 1788 C C . ILE A 1 251 ? 25.93933 -25.35316 -56.22894 1.000 15.65558 251 ILE A C 1
ATOM 1789 O O . ILE A 1 251 ? 26.22462 -26.24898 -55.42131 1.000 16.64897 251 ILE A O 1
ATOM 1794 N N . ALA A 1 252 ? 25.65024 -24.11092 -55.86997 1.000 15.86554 252 ALA A N 1
ATOM 1795 C CA . ALA A 1 252 ? 25.58233 -23.70608 -54.48267 1.000 16.66542 252 ALA A CA 1
ATOM 1796 C C . ALA A 1 252 ? 24.11910 -23.54077 -54.11188 1.000 18.54291 252 ALA A C 1
ATOM 1797 O O . ALA A 1 252 ? 23.22393 -23.82288 -54.90951 1.000 15.96775 252 ALA A O 1
ATOM 1799 N N . ILE A 1 253 ? 23.87494 -23.10990 -52.87410 1.000 15.21443 253 ILE A N 1
ATOM 1800 C CA . ILE A 1 253 ? 22.51903 -22.98446 -52.35018 1.000 15.38380 253 ILE A CA 1
ATOM 1801 C C . ILE A 1 253 ? 22.30543 -21.54526 -51.90288 1.000 20.21808 253 ILE A C 1
ATOM 1802 O O . ILE A 1 253 ? 23.20646 -20.92659 -51.32745 1.000 22.52247 253 ILE A O 1
ATOM 1807 N N . ALA A 1 254 ? 21.11128 -21.01331 -52.16881 1.000 18.25506 254 ALA A N 1
ATOM 1808 C CA . ALA A 1 254 ? 20.66624 -19.74781 -51.60874 1.000 19.38484 254 ALA A CA 1
ATOM 1809 C C . ALA A 1 254 ? 19.40775 -19.99654 -50.79007 1.000 17.37144 254 ALA A C 1
ATOM 1810 O O . ALA A 1 254 ? 18.58319 -20.84513 -51.14366 1.000 19.52892 254 ALA A O 1
ATOM 1812 N N . LEU A 1 255 ? 19.26964 -19.27384 -49.68522 1.000 18.66570 255 LEU A N 1
ATOM 1813 C CA . LEU A 1 255 ? 18.06241 -19.34430 -48.87387 1.000 16.78734 255 LEU A CA 1
ATOM 1814 C C . LEU A 1 255 ? 17.28238 -18.04043 -48.96099 1.000 21.07288 255 LEU A C 1
ATOM 1815 O O . LEU A 1 255 ? 17.87306 -16.95751 -49.02146 1.000 19.82834 255 LEU A O 1
ATOM 1820 N N . ASP A 1 256 ? 15.94984 -18.14409 -48.95262 1.000 23.38298 256 ASP A N 1
ATOM 1821 C CA . ASP A 1 256 ? 15.08070 -17.03176 -48.56201 1.000 21.90147 256 ASP A CA 1
ATOM 1822 C C . ASP A 1 256 ? 14.42499 -17.47644 -47.26072 1.000 23.06617 256 ASP A C 1
ATOM 1823 O O . ASP A 1 256 ? 13.45126 -18.23971 -47.25997 1.000 22.97768 256 ASP A O 1
ATOM 1828 N N . VAL A 1 257 ? 15.01075 -17.03990 -46.15042 1.000 19.23156 257 VAL A N 1
ATOM 1829 C CA . VAL A 1 257 ? 14.50676 -17.42777 -44.84331 1.000 18.58750 257 VAL A CA 1
ATOM 1830 C C . VAL A 1 257 ? 13.12547 -16.83867 -44.61212 1.000 19.03502 257 VAL A C 1
ATOM 1831 O O . VAL A 1 257 ? 12.22374 -17.51904 -44.11120 1.000 22.03728 257 VAL A O 1
ATOM 1835 N N . ALA A 1 258 ? 12.93063 -15.58375 -45.01726 1.000 20.25453 258 ALA A N 1
ATOM 1836 C CA . ALA A 1 258 ? 11.72527 -14.81939 -44.72796 1.000 23.17125 258 ALA A CA 1
ATOM 1837 C C . ALA A 1 258 ? 11.44810 -14.81317 -43.22297 1.000 21.90853 258 ALA A C 1
ATOM 1838 O O . ALA A 1 258 ? 10.37385 -15.18893 -42.75512 1.000 21.16979 258 ALA A O 1
ATOM 1840 N N . ALA A 1 259 ? 12.46353 -14.38449 -42.47046 1.000 22.29081 259 ALA A N 1
ATOM 1841 C CA . ALA A 1 259 ? 12.39925 -14.42717 -41.01104 1.000 22.22494 259 ALA A CA 1
ATOM 1842 C C . ALA A 1 259 ? 11.31486 -13.53272 -40.43138 1.000 25.60990 259 ALA A C 1
ATOM 1843 O O . ALA A 1 259 ? 10.84287 -13.80195 -39.32090 1.000 24.01657 259 ALA A O 1
ATOM 1845 N N . SER A 1 260 ? 10.90796 -12.47753 -41.14020 1.000 24.95162 260 SER A N 1
ATOM 1846 C CA . SER A 1 260 ? 9.81262 -11.64745 -40.64953 1.000 24.11392 260 SER A CA 1
ATOM 1847 C C . SER A 1 260 ? 8.56825 -12.48360 -40.39186 1.000 22.40911 260 SER A C 1
ATOM 1848 O O . SER A 1 260 ? 7.76650 -12.15478 -39.50786 1.000 25.65225 260 SER A O 1
ATOM 1851 N N . GLU A 1 261 ? 8.43262 -13.60678 -41.10317 1.000 19.46703 261 GLU A N 1
ATOM 1852 C CA . GLU A 1 261 ? 7.22404 -14.42186 -41.02366 1.000 21.11861 261 GLU A CA 1
ATOM 1853 C C . GLU A 1 261 ? 7.11220 -15.19423 -39.71303 1.000 25.07520 261 GLU A C 1
ATOM 1854 O O . GLU A 1 261 ? 6.00139 -15.56274 -39.30796 1.000 24.46941 261 GLU A O 1
ATOM 1860 N N . PHE A 1 262 ? 8.23253 -15.49713 -39.06006 1.000 24.55753 262 PHE A N 1
ATOM 1861 C CA . PHE A 1 262 ? 8.17832 -16.22397 -37.79911 1.000 22.49013 262 PHE A CA 1
ATOM 1862 C C . PHE A 1 262 ? 8.89215 -15.50249 -36.65991 1.000 26.75737 262 PHE A C 1
ATOM 1863 O O . PHE A 1 262 ? 9.11284 -16.10009 -35.59822 1.000 26.54435 262 PHE A O 1
ATOM 1871 N N . TYR A 1 263 ? 9.22508 -14.22787 -36.83781 1.000 27.99055 263 TYR A N 1
ATOM 1872 C CA . TYR A 1 263 ? 9.69651 -13.39681 -35.73337 1.000 27.07995 263 TYR A CA 1
ATOM 1873 C C . TYR A 1 263 ? 8.54482 -13.10103 -34.78253 1.000 30.22426 263 TYR A C 1
ATOM 1874 O O . TYR A 1 263 ? 7.52568 -12.53474 -35.18600 1.000 28.32289 263 TYR A O 1
ATOM 1883 N N . ASP A 1 264 ? 8.71168 -13.48093 -33.51871 1.000 27.80922 264 ASP A N 1
ATOM 1884 C CA . ASP A 1 264 ? 7.69170 -13.28218 -32.49495 1.000 29.53374 264 ASP A CA 1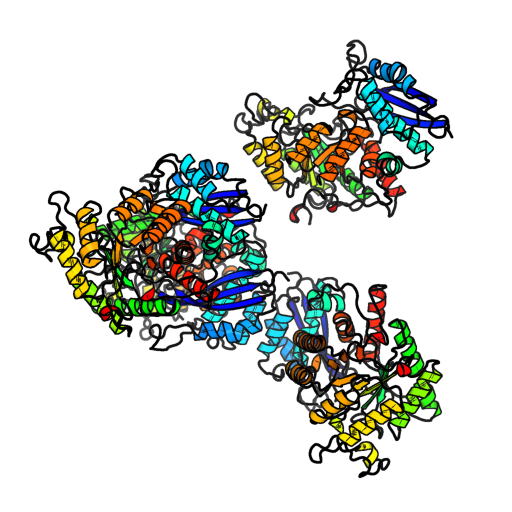
ATOM 1885 C C . ASP A 1 264 ? 7.92132 -11.90165 -31.89002 1.000 27.56286 264 ASP A C 1
ATOM 1886 O O . ASP A 1 264 ? 8.83492 -11.70529 -31.08709 1.000 28.86179 264 ASP A O 1
ATOM 1891 N N . ASP A 1 265 ? 7.07377 -10.94396 -32.26897 1.000 30.60015 265 ASP A N 1
ATOM 1892 C CA . ASP A 1 265 ? 7.22582 -9.56716 -31.82001 1.000 37.07726 265 ASP A CA 1
ATOM 1893 C C . ASP A 1 265 ? 6.95776 -9.39066 -30.32666 1.000 33.65082 265 ASP A C 1
ATOM 1894 O O . ASP A 1 265 ? 7.43417 -8.41478 -29.74271 1.000 31.79529 265 ASP A O 1
ATOM 1899 N N . THR A 1 266 ? 6.21013 -10.29744 -29.69367 1.000 28.69357 266 THR A N 1
ATOM 1900 C CA . THR A 1 266 ? 6.01321 -10.19271 -28.24808 1.000 31.88065 266 THR A CA 1
ATOM 1901 C C . THR A 1 266 ? 7.32194 -10.43591 -27.50540 1.000 30.28440 266 THR A C 1
ATOM 1902 O O . THR A 1 266 ? 7.69227 -9.66674 -26.61050 1.000 31.63029 266 THR A O 1
ATOM 1906 N N . THR A 1 267 ? 8.04974 -11.48784 -27.88814 1.000 30.18369 267 THR A N 1
ATOM 1907 C CA . THR A 1 267 ? 9.25220 -11.93298 -27.19793 1.000 30.06689 267 THR A CA 1
ATOM 1908 C C . THR A 1 267 ? 10.54631 -11.53339 -27.89426 1.000 33.34892 267 THR A C 1
ATOM 1909 O O . THR A 1 267 ? 11.62242 -11.80644 -27.35517 1.000 34.15293 267 THR A O 1
ATOM 1913 N N . LYS A 1 268 ? 10.47515 -10.92941 -29.08295 1.000 32.05212 268 LYS A N 1
ATOM 1914 C CA . LYS A 1 268 ? 11.66821 -10.59871 -29.86972 1.000 31.97486 268 LYS A CA 1
ATOM 1915 C C . LYS A 1 268 ? 12.49542 -11.84698 -30.16277 1.000 32.20555 268 LYS A C 1
ATOM 1916 O O . LYS A 1 268 ? 13.72592 -11.82619 -30.11429 1.000 34.18584 268 LYS A O 1
ATOM 1922 N N . ARG A 1 269 ? 11.82273 -12.94994 -30.46705 1.000 29.82723 269 ARG A N 1
ATOM 1923 C CA . ARG A 1 269 ? 12.51473 -14.19043 -30.76956 1.000 27.51708 269 ARG A CA 1
ATOM 1924 C C . ARG A 1 269 ? 12.03235 -14.75342 -32.09756 1.000 25.84930 269 ARG A C 1
ATOM 1925 O O . ARG A 1 269 ? 10.89747 -14.51309 -32.52237 1.000 22.49002 269 ARG A O 1
ATOM 1933 N N . TYR A 1 270 ? 12.92768 -15.49628 -32.75240 1.000 23.38194 270 TYR A N 1
ATOM 1934 C CA . TYR A 1 270 ? 12.62086 -16.22598 -33.98030 1.000 23.75938 270 TYR A CA 1
ATOM 1935 C C . TYR A 1 270 ? 12.03366 -17.57439 -33.58457 1.000 21.97259 270 TYR A C 1
ATOM 1936 O O . TYR A 1 270 ? 12.73434 -18.47431 -33.11223 1.000 24.78853 270 TYR A O 1
ATOM 1945 N N . VAL A 1 271 ? 10.72330 -17.69522 -33.71713 1.000 19.02158 271 VAL A N 1
ATOM 1946 C CA . VAL A 1 271 ? 9.99554 -18.85586 -33.22997 1.000 22.12255 271 VAL A CA 1
ATOM 1947 C C . VAL A 1 271 ? 9.60808 -19.68617 -34.43660 1.000 23.58265 271 VAL A C 1
ATOM 1948 O O . VAL A 1 271 ? 8.85115 -19.22098 -35.29866 1.000 24.39785 271 VAL A O 1
ATOM 1952 N N . PHE A 1 272 ? 10.14208 -20.90822 -34.50437 1.000 23.14957 272 PHE A N 1
ATOM 1953 C CA . PHE A 1 272 ? 9.94193 -21.79053 -35.65771 1.000 18.59011 272 PHE A CA 1
ATOM 1954 C C . PHE A 1 272 ? 8.56079 -22.42354 -35.53011 1.000 22.66289 272 PHE A C 1
ATOM 1955 O O . PHE A 1 272 ? 8.38744 -23.60077 -35.20260 1.000 25.00026 272 PHE A O 1
ATOM 1963 N N . LYS A 1 273 ? 7.56090 -21.58573 -35.78191 1.000 22.89661 273 LYS A N 1
ATOM 1964 C CA . LYS A 1 273 ? 6.20959 -21.88504 -35.32903 1.000 24.25244 273 LYS A CA 1
ATOM 1965 C C . LYS A 1 273 ? 5.62715 -23.10108 -36.04193 1.000 23.80206 273 LYS A C 1
ATOM 1966 O O . LYS A 1 273 ? 4.88392 -23.87640 -35.42985 1.000 22.40428 273 LYS A O 1
ATOM 1972 N N . LYS A 1 274 ? 5.95227 -23.30499 -37.33163 1.000 22.01493 274 LYS A N 1
ATOM 1973 C CA . LYS A 1 274 ? 5.36903 -24.45961 -38.01804 1.000 23.37283 274 LYS A CA 1
ATOM 1974 C C . LYS A 1 274 ? 5.95682 -25.76646 -37.49736 1.000 23.72715 274 LYS A C 1
ATOM 1975 O O . LYS A 1 274 ? 5.22113 -26.72539 -37.25817 1.000 23.20285 274 LYS A O 1
ATOM 1981 N N . GLY A 1 275 ? 7.27757 -25.83282 -37.32768 1.000 20.83989 275 GLY A N 1
ATOM 1982 C CA . GLY A 1 275 ? 7.87135 -27.03303 -36.76176 1.000 21.32201 275 GLY A CA 1
ATOM 1983 C C . GLY A 1 275 ? 7.45660 -27.27281 -35.31862 1.000 24.11420 275 GLY A C 1
ATOM 1984 O O . GLY A 1 275 ? 7.30311 -28.42121 -34.89149 1.000 25.32390 275 GLY A O 1
ATOM 1985 N N . ILE A 1 276 ? 7.28298 -26.20040 -34.54166 1.000 24.03689 276 ILE A N 1
ATOM 1986 C CA . ILE A 1 276 ? 6.84643 -26.36406 -33.15786 1.000 23.44365 276 ILE A CA 1
ATOM 1987 C C . ILE A 1 276 ? 5.42981 -26.90689 -33.12294 1.000 24.25578 276 ILE A C 1
ATOM 1988 O O . ILE A 1 276 ? 5.15235 -27.90310 -32.45234 1.000 27.81163 276 ILE A O 1
ATOM 1993 N N . LYS A 1 277 ? 4.52191 -26.27813 -33.87536 1.000 27.14575 277 LYS A N 1
ATOM 1994 C CA . LYS A 1 277 ? 3.11527 -26.66408 -33.81144 1.000 26.66086 277 LYS A CA 1
ATOM 1995 C C . LYS A 1 277 ? 2.90699 -28.10435 -34.25619 1.000 29.80039 277 LYS A C 1
ATOM 1996 O O . LYS A 1 277 ? 2.03761 -28.80201 -33.71930 1.000 29.64515 277 LYS A O 1
ATOM 2002 N N . ALA A 1 278 ? 3.70807 -28.57094 -35.20923 1.000 25.07127 278 ALA A N 1
ATOM 2003 C CA . ALA A 1 278 ? 3.64404 -29.93563 -35.70790 1.000 25.88499 278 ALA A CA 1
ATOM 2004 C C . ALA A 1 278 ? 4.33679 -30.92989 -34.79088 1.000 28.41787 278 ALA A C 1
ATOM 2005 O O . ALA A 1 278 ? 4.33241 -32.12520 -35.09680 1.000 31.03099 278 ALA A O 1
ATOM 2007 N N . LYS A 1 279 ? 4.90609 -30.47133 -33.67432 1.000 29.13685 279 LYS A N 1
ATOM 2008 C CA . LYS A 1 279 ? 5.59717 -31.30534 -32.69042 1.000 27.64072 279 LYS A CA 1
ATOM 2009 C C . LYS A 1 279 ? 6.89559 -31.87771 -33.23554 1.000 29.47220 279 LYS A C 1
ATOM 2010 O O . LYS A 1 279 ? 7.38039 -32.90180 -32.74353 1.000 28.54143 279 LYS A O 1
ATOM 2016 N N . ILE A 1 280 ? 7.44557 -31.24625 -34.27380 1.000 25.83097 280 ILE A N 1
ATOM 2017 C CA . ILE A 1 280 ? 8.77220 -31.58905 -34.76226 1.000 29.73461 280 ILE A CA 1
ATOM 2018 C C . ILE A 1 280 ? 9.83145 -30.96110 -33.87431 1.000 29.73492 280 ILE A C 1
ATOM 2019 O O . ILE A 1 280 ? 10.85513 -31.58435 -33.56644 1.000 31.77944 280 ILE A O 1
ATOM 2024 N N . LEU A 1 281 ? 9.58655 -29.72626 -33.44033 1.000 23.16561 281 LEU A N 1
ATOM 2025 C CA . LEU A 1 281 ? 10.57235 -28.88558 -32.77903 1.000 26.47754 281 LEU A CA 1
ATOM 2026 C C . LEU A 1 281 ? 10.09091 -28.53429 -31.37913 1.000 26.71064 281 LEU A C 1
ATOM 2027 O O . LEU A 1 281 ? 8.90926 -28.22993 -31.18215 1.000 26.18915 281 LEU A O 1
ATOM 2032 N N . ASP A 1 282 ? 11.00364 -28.58163 -30.41365 1.000 27.97101 282 ASP A N 1
ATOM 2033 C CA . ASP A 1 282 ? 10.69649 -28.11428 -29.06461 1.000 28.50783 282 ASP A CA 1
ATOM 2034 C C . ASP A 1 282 ? 10.57661 -26.59465 -29.04257 1.000 26.47134 282 ASP A C 1
ATOM 2035 O O . ASP A 1 282 ? 11.39850 -25.88304 -29.62421 1.000 23.60398 282 ASP A O 1
ATOM 2040 N N . GLU A 1 283 ? 9.55678 -26.08845 -28.34274 1.000 28.60461 283 GLU A N 1
ATOM 2041 C CA . GLU A 1 283 ? 9.26373 -24.66342 -28.45567 1.000 32.64162 283 GLU A CA 1
ATOM 2042 C C . GLU A 1 283 ? 10.32308 -23.80681 -27.77642 1.000 33.23182 283 GLU A C 1
ATOM 2043 O O . GLU A 1 283 ? 10.60146 -22.69369 -28.23240 1.000 38.34955 283 GLU A O 1
ATOM 2049 N N . LYS A 1 284 ? 10.93944 -24.29698 -26.70592 1.000 29.36207 284 LYS A N 1
ATOM 2050 C CA . LYS A 1 284 ? 12.00462 -23.50474 -26.10625 1.000 33.40808 284 LYS A CA 1
ATOM 2051 C C . LYS A 1 284 ? 13.29271 -23.59233 -26.92219 1.000 32.48939 284 LYS A C 1
ATOM 2052 O O . LYS A 1 284 ? 13.96002 -22.57671 -27.15138 1.000 27.05313 284 LYS A O 1
ATOM 2058 N N . GLU A 1 285 ? 13.64260 -24.79319 -27.38561 1.000 36.61265 285 GLU A N 1
ATOM 2059 C CA . GLU A 1 285 ? 14.86458 -24.96215 -28.16545 1.000 34.84279 285 GLU A CA 1
ATOM 2060 C C . GLU A 1 285 ? 14.82923 -24.16189 -29.46049 1.000 29.28711 285 GLU A C 1
ATOM 2061 O O . GLU A 1 285 ? 15.87190 -23.69967 -29.92954 1.000 27.77237 285 GLU A O 1
ATOM 2067 N N . TRP A 1 286 ? 13.64939 -23.96454 -30.03729 1.000 26.22334 286 TRP A N 1
ATOM 2068 C CA . TRP A 1 286 ? 13.52297 -23.31569 -31.33416 1.000 28.01558 286 TRP A CA 1
ATOM 2069 C C . TRP A 1 286 ? 12.75150 -22.00652 -31.23444 1.000 27.21532 286 TRP A C 1
ATOM 2070 O O . TRP A 1 286 ? 12.07093 -21.59295 -32.18032 1.000 26.64049 286 TRP A O 1
ATOM 2081 N N . SER A 1 287 ? 12.86097 -21.35140 -30.07980 1.000 25.12902 287 SER A N 1
ATOM 2082 C CA . SER A 1 287 ? 12.54332 -19.93273 -29.93311 1.000 29.62401 287 SER A CA 1
ATOM 2083 C C . SER A 1 287 ? 13.87537 -19.21895 -29.75435 1.000 28.58561 287 SER A C 1
ATOM 2084 O O . SER A 1 287 ? 14.45666 -19.23509 -28.66763 1.000 29.24642 287 SER A O 1
ATOM 2087 N N . LEU A 1 288 ? 14.35689 -18.60049 -30.82843 1.000 26.15416 288 LEU A N 1
ATOM 2088 C CA . LEU A 1 288 ? 15.73910 -18.15741 -30.91824 1.000 23.63047 288 LEU A CA 1
ATOM 2089 C C . LEU A 1 288 ? 15.86159 -16.65957 -30.67781 1.000 23.77491 288 LEU A C 1
ATOM 2090 O O . LEU A 1 288 ? 15.13441 -15.86989 -31.28918 1.000 26.84126 288 LEU A O 1
ATOM 2095 N N . THR A 1 289 ? 16.81363 -16.26977 -29.82473 1.000 25.22598 289 THR A N 1
ATOM 2096 C CA . THR A 1 289 ? 17.25836 -14.88341 -29.81286 1.000 25.30488 289 THR A CA 1
ATOM 2097 C C . THR A 1 289 ? 17.86068 -14.51898 -31.17185 1.000 27.74320 289 THR A C 1
ATOM 2098 O O . THR A 1 289 ? 18.17201 -15.38070 -31.99339 1.000 26.73833 289 THR A O 1
ATOM 2102 N N . THR A 1 290 ? 18.01703 -13.21486 -31.40752 1.000 29.13071 290 THR A N 1
ATOM 2103 C CA . THR A 1 290 ? 18.74207 -12.76132 -32.59297 1.000 31.09562 290 THR A CA 1
ATOM 2104 C C . THR A 1 290 ? 20.11320 -13.42382 -32.67642 1.000 32.00358 290 THR A C 1
ATOM 2105 O O . THR A 1 290 ? 20.52221 -13.91612 -33.73933 1.000 28.95185 290 THR A O 1
ATOM 2109 N N . ALA A 1 291 ? 20.83867 -13.45369 -31.55141 1.000 30.50615 291 ALA A N 1
ATOM 2110 C CA . ALA A 1 291 ? 22.17339 -14.04618 -31.56057 1.000 31.38750 291 ALA A CA 1
ATOM 2111 C C . ALA A 1 291 ? 22.10901 -15.53218 -31.89329 1.000 28.57863 291 ALA A C 1
ATOM 2112 O O . ALA A 1 291 ? 22.90906 -16.03162 -32.69134 1.000 26.08061 291 ALA A O 1
ATOM 2114 N N . GLN A 1 292 ? 21.14752 -16.25027 -31.30717 1.000 24.52051 292 GLN A N 1
ATOM 2115 C CA . GLN A 1 292 ? 20.99226 -17.66768 -31.61279 1.000 24.59766 292 GLN A CA 1
ATOM 2116 C C . GLN A 1 292 ? 20.54055 -17.89580 -33.05094 1.000 24.57908 292 GLN A C 1
ATOM 2117 O O . GLN A 1 292 ? 20.92725 -18.89446 -33.66945 1.000 24.19049 292 GLN A O 1
ATOM 2123 N N . MET A 1 293 ? 19.72820 -16.99662 -33.60491 1.000 25.40984 293 MET A N 1
ATOM 2124 C CA . MET A 1 293 ? 19.31846 -17.17151 -34.99713 1.000 22.58608 293 MET A CA 1
ATOM 2125 C C . MET A 1 293 ? 20.49300 -16.94855 -35.95102 1.000 21.81627 293 MET A C 1
ATOM 2126 O O . MET A 1 293 ? 20.66688 -17.69161 -36.92710 1.000 22.26249 293 MET A O 1
ATOM 2131 N N . ILE A 1 294 ? 21.31837 -15.94536 -35.67840 1.000 22.45782 294 ILE A N 1
ATOM 2132 C CA . ILE A 1 294 ? 22.51805 -15.74236 -36.48803 1.000 25.26901 294 ILE A CA 1
ATOM 2133 C C . ILE A 1 294 ? 23.43983 -16.95393 -36.39025 1.000 23.21953 294 ILE A C 1
ATOM 2134 O O . ILE A 1 294 ? 23.98523 -17.42280 -37.39853 1.000 24.22418 294 ILE A O 1
ATOM 2139 N N . ALA A 1 295 ? 23.64649 -17.47024 -35.16992 1.000 22.92995 295 ALA A N 1
ATOM 2140 C CA . ALA A 1 295 ? 24.49550 -18.64546 -35.00516 1.000 27.61710 295 ALA A CA 1
ATOM 2141 C C . ALA A 1 295 ? 23.94115 -19.83590 -35.77419 1.000 27.23350 295 ALA A C 1
ATOM 2142 O O . ALA A 1 295 ? 24.70108 -20.64085 -36.32848 1.000 25.97923 295 ALA A O 1
ATOM 2144 N N . TYR A 1 296 ? 22.61566 -19.96594 -35.81952 1.000 21.87494 296 TYR A N 1
ATOM 2145 C CA . TYR A 1 296 ? 22.02339 -21.06068 -36.57624 1.000 22.52340 296 TYR A CA 1
ATOM 2146 C C . TYR A 1 296 ? 22.23541 -20.88471 -38.07808 1.000 17.47275 296 TYR A C 1
ATOM 2147 O O . TYR A 1 296 ? 22.54943 -21.85374 -38.78083 1.000 22.98168 296 TYR A O 1
ATOM 2156 N N . LEU A 1 297 ? 22.05175 -19.66614 -38.59601 1.000 18.14923 297 LEU A N 1
ATOM 2157 C CA . LEU A 1 297 ? 22.30128 -19.44120 -40.02174 1.000 19.04268 297 LEU A CA 1
ATOM 2158 C C . LEU A 1 297 ? 23.76900 -19.68258 -40.35643 1.000 21.63205 297 LEU A C 1
ATOM 2159 O O . LEU A 1 297 ? 24.08612 -20.32534 -41.36437 1.000 19.64341 297 LEU A O 1
ATOM 2164 N N . LYS A 1 298 ? 24.67363 -19.20169 -39.49426 1.000 22.56801 298 LYS A N 1
ATOM 2165 C CA . LYS A 1 298 ? 26.09777 -19.49973 -39.62391 1.000 27.36780 298 LYS A CA 1
ATOM 2166 C C . LYS A 1 298 ? 26.33325 -20.99966 -39.71441 1.000 22.37733 298 LYS A C 1
ATOM 2167 O O . LYS A 1 298 ? 27.03616 -21.47995 -40.60727 1.000 21.85838 298 LYS A O 1
ATOM 2173 N N . LYS A 1 299 ? 25.72880 -21.75739 -38.79913 1.000 21.95126 299 LYS A N 1
ATOM 2174 C CA . LYS A 1 299 ? 25.91835 -23.20387 -38.77731 1.000 21.88954 299 LYS A CA 1
ATOM 2175 C C . LYS A 1 299 ? 25.49957 -23.83099 -40.09780 1.000 18.02943 299 LYS A C 1
ATOM 2176 O O . LYS A 1 299 ? 26.23831 -24.63914 -40.67798 1.000 20.19999 299 LYS A O 1
ATOM 2182 N N . LEU A 1 300 ? 24.30857 -23.47060 -40.58908 1.000 15.40877 300 LEU A N 1
ATOM 2183 C CA . LEU A 1 300 ? 23.85526 -23.97821 -41.88119 1.000 19.94497 300 LEU A CA 1
ATOM 2184 C C . LEU A 1 300 ? 24.85531 -23.66282 -42.99781 1.000 21.65216 300 LEU A C 1
ATOM 2185 O O . LEU A 1 300 ? 25.09031 -24.50327 -43.87918 1.000 21.72210 300 LEU A O 1
ATOM 2190 N N . THR A 1 301 ? 25.45759 -22.46100 -42.98367 1.000 19.50265 301 THR A N 1
ATOM 2191 C CA . THR A 1 301 ? 26.43156 -22.12865 -44.02575 1.000 20.46894 301 THR A CA 1
ATOM 2192 C C . THR A 1 301 ? 27.69986 -22.96184 -43.89910 1.000 23.66214 301 THR A C 1
ATOM 2193 O O . THR A 1 301 ? 28.45917 -23.07148 -44.86732 1.000 22.51577 301 THR A O 1
ATOM 2197 N N . GLU A 1 302 ? 27.95226 -23.53477 -42.73191 1.000 26.75899 302 GLU A N 1
ATOM 2198 C CA . GLU A 1 302 ? 29.10308 -24.40582 -42.55817 1.000 28.24255 302 GLU A CA 1
ATOM 2199 C C . GLU A 1 302 ? 28.77225 -25.85415 -42.88558 1.000 28.36474 302 GLU A C 1
ATOM 2200 O O . GLU A 1 302 ? 29.65439 -26.59968 -43.31737 1.000 32.09309 302 GLU A O 1
ATOM 2206 N N . GLN A 1 303 ? 27.51656 -26.26792 -42.68917 1.000 24.42679 303 GLN A N 1
ATOM 2207 C CA . GLN A 1 303 ? 27.09052 -27.62427 -43.00727 1.000 18.41769 303 GLN A CA 1
ATOM 2208 C C . GLN A 1 303 ? 26.70443 -27.80663 -44.46385 1.000 22.50748 303 GLN A C 1
ATOM 2209 O O . GLN A 1 303 ? 26.73940 -28.93917 -44.96419 1.000 22.93076 303 GLN A O 1
ATOM 2215 N N . TYR A 1 304 ? 26.32070 -26.73272 -45.13707 1.000 22.10796 304 TYR A N 1
ATOM 2216 C CA . TYR A 1 304 ? 25.80709 -26.78132 -46.49253 1.000 22.65126 304 TYR A CA 1
ATOM 2217 C C . TYR A 1 304 ? 26.45687 -25.69361 -47.32681 1.000 18.44547 304 TYR A C 1
ATOM 2218 O O . TYR A 1 304 ? 26.86303 -24.65656 -46.79305 1.000 21.89251 304 TYR A O 1
ATOM 2227 N N . PRO A 1 305 ? 26.52679 -25.88780 -48.65386 1.000 19.41214 305 PRO A N 1
ATOM 2228 C CA . PRO A 1 305 ? 27.14740 -24.89832 -49.55661 1.000 20.01637 305 PRO A CA 1
ATOM 2229 C C . PRO A 1 305 ? 26.24815 -23.69621 -49.81718 1.000 22.28438 305 PRO A C 1
ATOM 2230 O O . PRO A 1 305 ? 25.87881 -23.40049 -50.95860 1.000 19.64770 305 PRO A O 1
ATOM 2234 N N . ILE A 1 306 ? 25.90132 -22.98546 -48.74588 1.000 21.63577 306 ILE A N 1
ATOM 2235 C CA . ILE A 1 306 ? 24.99164 -21.84788 -48.80657 1.000 17.81356 306 ILE A CA 1
ATOM 2236 C C . ILE A 1 306 ? 25.81744 -20.59216 -49.04901 1.000 19.84277 306 ILE A C 1
ATOM 2237 O O . ILE A 1 306 ? 26.71221 -20.27169 -48.26010 1.000 23.52326 306 ILE A O 1
ATOM 2242 N N . ILE A 1 307 ? 25.50814 -19.88721 -50.13736 1.000 17.54394 307 ILE A N 1
ATOM 2243 C CA . ILE A 1 307 ? 26.24911 -18.70767 -50.57312 1.000 17.24603 307 ILE A CA 1
ATOM 2244 C C . ILE A 1 307 ? 25.45225 -17.42715 -50.38183 1.000 15.66856 307 ILE A C 1
ATOM 2245 O O . ILE A 1 307 ? 26.03524 -16.33143 -50.44765 1.000 17.31115 307 ILE A O 1
ATOM 2250 N N . SER A 1 308 ? 24.14868 -17.51858 -50.13832 1.000 16.64039 308 SER A N 1
ATOM 2251 C CA . SER A 1 308 ? 23.30705 -16.33563 -50.11901 1.000 17.52192 308 SER A CA 1
ATOM 2252 C C . SER A 1 308 ? 22.16754 -16.58276 -49.14777 1.000 19.07499 308 SER A C 1
ATOM 2253 O O . SER A 1 308 ? 21.58393 -17.66537 -49.14150 1.000 16.66990 308 SER A O 1
ATOM 2256 N N . ILE A 1 309 ? 21.87169 -15.59047 -48.30990 1.000 19.31676 309 ILE A N 1
ATOM 2257 C CA . ILE A 1 309 ? 20.76768 -15.67604 -47.35782 1.000 15.22778 309 ILE A CA 1
ATOM 2258 C C . ILE A 1 309 ? 19.90736 -14.43083 -47.50858 1.000 19.84627 309 ILE A C 1
ATOM 2259 O O . ILE A 1 309 ? 20.38513 -13.31221 -47.30167 1.000 20.40044 309 ILE A O 1
ATOM 2264 N N . GLU A 1 310 ? 18.64660 -14.62040 -47.85929 1.000 23.42174 310 GLU A N 1
ATOM 2265 C CA . GLU A 1 310 ? 17.72918 -13.51048 -48.05583 1.000 22.40596 310 GLU A CA 1
ATOM 2266 C C . GLU A 1 310 ? 16.81157 -13.41340 -46.84583 1.000 20.16913 310 GLU A C 1
ATOM 2267 O O . GLU A 1 310 ? 16.25641 -14.42799 -46.40079 1.000 18.65236 310 GLU A O 1
ATOM 2273 N N . ASP A 1 311 ? 16.68691 -12.20036 -46.29917 1.000 20.61446 311 ASP A N 1
ATOM 2274 C CA . ASP A 1 311 ? 15.80858 -11.92152 -45.15820 1.000 22.31778 311 ASP A CA 1
ATOM 2275 C C . ASP A 1 311 ? 16.03898 -12.91936 -44.02062 1.000 22.95394 311 ASP A C 1
ATOM 2276 O O . ASP A 1 311 ? 15.10073 -13.47918 -43.43991 1.000 22.96198 311 ASP A O 1
ATOM 2281 N N . GLY A 1 312 ? 17.31957 -13.12261 -43.69010 1.000 19.33038 312 GLY A N 1
ATOM 2282 C CA . GLY A 1 312 ? 17.67863 -14.04034 -42.61967 1.000 20.77582 312 GLY A CA 1
ATOM 2283 C C . GLY A 1 312 ? 17.17006 -13.62177 -41.25410 1.000 21.26388 312 GLY A C 1
ATOM 2284 O O . GLY A 1 312 ? 17.03762 -14.45846 -40.35823 1.000 20.70323 312 GLY A O 1
ATOM 2285 N N . LEU A 1 313 ? 16.91593 -12.32808 -41.06491 1.000 24.09312 313 LEU A N 1
ATOM 2286 C CA . LEU A 1 313 ? 16.35633 -11.79626 -39.83350 1.000 23.06175 313 LEU A CA 1
ATOM 2287 C C . LEU A 1 313 ? 15.17634 -10.90765 -40.20058 1.000 24.99520 313 LEU A C 1
ATOM 2288 O O . LEU A 1 313 ? 14.94734 -10.59908 -41.37196 1.000 23.72480 313 LEU A O 1
ATOM 2293 N N . SER A 1 314 ? 14.39857 -10.53427 -39.19262 1.000 25.62014 314 SER A N 1
ATOM 2294 C CA . SER A 1 314 ? 13.18050 -9.77330 -39.42268 1.000 28.62245 314 SER A CA 1
ATOM 2295 C C . SER A 1 314 ? 13.48616 -8.35258 -39.87249 1.000 27.26419 314 SER A C 1
ATOM 2296 O O . SER A 1 314 ? 14.48452 -7.74910 -39.46913 1.000 27.09550 314 SER A O 1
ATOM 2299 N N . GLU A 1 315 ? 12.59230 -7.81347 -40.70794 1.000 32.97777 315 GLU A N 1
ATOM 2300 C CA . GLU A 1 315 ? 12.66797 -6.41062 -41.09689 1.000 40.88380 315 GLU A CA 1
ATOM 2301 C C . GLU A 1 315 ? 12.60315 -5.47703 -39.89374 1.000 42.04120 315 GLU A C 1
ATOM 2302 O O . GLU A 1 315 ? 13.07015 -4.33813 -39.98662 1.000 41.64692 315 GLU A O 1
ATOM 2308 N N . HIS A 1 316 ? 12.02832 -5.93272 -38.77634 1.000 42.30099 316 HIS A N 1
ATOM 2309 C CA . HIS A 1 316 ? 12.01915 -5.20709 -37.51052 1.000 47.39578 316 HIS A CA 1
ATOM 2310 C C . HIS A 1 316 ? 13.31625 -5.35720 -36.72794 1.000 46.39976 316 HIS A C 1
ATOM 2311 O O . HIS A 1 316 ? 13.41937 -4.81142 -35.62535 1.000 47.89428 316 HIS A O 1
ATOM 2318 N N . ASP A 1 317 ? 14.29781 -6.08239 -37.25640 1.000 43.92789 317 ASP A N 1
ATOM 2319 C CA . ASP A 1 317 ? 15.49781 -6.40293 -36.49531 1.000 41.36693 317 ASP A CA 1
ATOM 2320 C C . ASP A 1 317 ? 16.72081 -5.82675 -37.20878 1.000 37.86343 317 ASP A C 1
ATOM 2321 O O . ASP A 1 317 ? 17.66415 -6.55640 -37.53233 1.000 33.55671 317 ASP A O 1
ATOM 2326 N N . TRP A 1 318 ? 16.70821 -4.51069 -37.45889 1.000 41.13828 318 TRP A N 1
ATOM 2327 C CA . TRP A 1 318 ? 17.81625 -3.87311 -38.17143 1.000 39.46821 318 TRP A CA 1
ATOM 2328 C C . TRP A 1 318 ? 19.14514 -4.11079 -37.46503 1.000 34.96727 318 TRP A C 1
ATOM 2329 O O . TRP A 1 318 ? 20.16791 -4.35994 -38.11621 1.000 32.46301 318 TRP A O 1
ATOM 2340 N N . GLU A 1 319 ? 19.15056 -4.05344 -36.13310 1.000 33.01839 319 GLU A N 1
ATOM 2341 C CA . GLU A 1 319 ? 20.39153 -4.28595 -35.39914 1.000 37.47372 319 GLU A CA 1
ATOM 2342 C C . GLU A 1 319 ? 20.90934 -5.69937 -35.63409 1.000 34.90177 319 GLU A C 1
ATOM 2343 O O . GLU A 1 319 ? 22.11198 -5.90710 -35.83479 1.000 32.61684 319 GLU A O 1
ATOM 2349 N N . GLY A 1 320 ? 20.01338 -6.68307 -35.63211 1.000 34.64046 320 GLY A N 1
ATOM 2350 C CA . GLY A 1 320 ? 20.42223 -8.03287 -35.97309 1.000 33.55188 320 GLY A CA 1
ATOM 2351 C C . GLY A 1 320 ? 20.89738 -8.16072 -37.41003 1.000 29.92306 320 GLY A C 1
ATOM 2352 O O . GLY A 1 320 ? 21.86661 -8.87147 -37.68806 1.000 32.42619 320 GLY A O 1
ATOM 2353 N N . MET A 1 321 ? 20.20389 -7.50530 -38.34842 1.000 31.97491 321 MET A N 1
ATOM 2354 C CA . MET A 1 321 ? 20.63010 -7.55713 -39.74672 1.000 32.34817 321 MET A CA 1
ATOM 2355 C C . MET A 1 321 ? 22.06252 -7.05366 -39.89994 1.000 29.80030 321 MET A C 1
ATOM 2356 O O . MET A 1 321 ? 22.87352 -7.66091 -40.61049 1.000 26.63993 321 MET A O 1
ATOM 2361 N N . GLU A 1 322 ? 22.39081 -5.95273 -39.22414 1.000 30.70817 322 GLU A N 1
ATOM 2362 C CA . GLU A 1 322 ? 23.74942 -5.41383 -39.26651 1.000 32.82730 322 GLU A CA 1
ATOM 2363 C C . GLU A 1 322 ? 24.76009 -6.38191 -38.65399 1.000 30.67396 322 GLU A C 1
ATOM 2364 O O . GLU A 1 322 ? 25.87332 -6.54173 -39.17324 1.000 30.33492 322 GLU A O 1
ATOM 2370 N N . THR A 1 323 ? 24.39057 -7.04187 -37.55323 1.000 31.06483 323 THR A N 1
ATOM 2371 C CA . THR A 1 323 ? 25.28074 -8.03129 -36.94991 1.000 31.61717 323 THR A CA 1
ATOM 2372 C C . THR A 1 323 ? 25.47725 -9.22972 -37.87089 1.000 31.53508 323 THR A C 1
ATOM 2373 O O . THR A 1 323 ? 26.59574 -9.74370 -38.00847 1.000 30.41635 323 THR A O 1
ATOM 2377 N N . LEU A 1 324 ? 24.39698 -9.68008 -38.51266 1.000 29.67110 324 LEU A N 1
ATOM 2378 C CA . LEU A 1 324 ? 24.48080 -10.77716 -39.46908 1.000 27.55438 324 LEU A CA 1
ATOM 2379 C C . LEU A 1 324 ? 25.43656 -10.43890 -40.61173 1.000 24.94246 324 LEU A C 1
ATOM 2380 O O . LEU A 1 324 ? 26.29990 -11.24388 -40.98240 1.000 25.03690 324 LEU A O 1
ATOM 2385 N N . THR A 1 325 ? 25.30951 -9.23738 -41.17082 1.000 25.33032 325 THR A N 1
ATOM 2386 C CA . THR A 1 325 ? 26.18482 -8.84981 -42.27251 1.000 25.65482 325 THR A CA 1
ATOM 2387 C C . THR A 1 325 ? 27.63298 -8.72295 -41.81304 1.000 25.44407 325 THR A C 1
ATOM 2388 O O . THR A 1 325 ? 28.55772 -9.02903 -42.57549 1.000 25.77361 325 THR A O 1
ATOM 2392 N N . LYS A 1 326 ? 27.85467 -8.28882 -40.57251 1.000 27.23827 326 LYS A N 1
ATOM 2393 C CA . LYS A 1 326 ? 29.21564 -8.25144 -40.04283 1.000 34.45080 326 LYS A CA 1
ATOM 2394 C C . LYS A 1 326 ? 29.77159 -9.65622 -39.82801 1.000 34.60804 326 LYS A C 1
ATOM 2395 O O . LYS A 1 326 ? 30.93079 -9.92588 -40.16674 1.000 34.88017 326 LYS A O 1
ATOM 2401 N N . THR A 1 327 ? 28.95757 -10.55768 -39.26694 1.000 33.33827 327 THR A N 1
ATOM 2402 C CA . THR A 1 327 ? 29.41668 -11.90124 -38.91440 1.000 36.12442 327 THR A CA 1
ATOM 2403 C C . THR A 1 327 ? 29.67478 -12.74165 -40.15305 1.000 36.12768 327 THR A C 1
ATOM 2404 O O . THR A 1 327 ? 30.72335 -13.38450 -40.27851 1.000 33.66897 327 THR A O 1
ATOM 2408 N N . LEU A 1 328 ? 28.70347 -12.77100 -41.06405 1.000 26.78436 328 LEU A N 1
ATOM 2409 C CA . LEU A 1 328 ? 28.69480 -13.69568 -42.18030 1.000 31.03946 328 LEU A CA 1
ATOM 2410 C C . LEU A 1 328 ? 28.93897 -13.03017 -43.52088 1.000 27.51604 328 LEU A C 1
ATOM 2411 O O . LEU A 1 328 ? 29.35272 -13.71160 -44.46136 1.000 28.59450 328 LEU A O 1
ATOM 2416 N N . GLY A 1 329 ? 28.72279 -11.71948 -43.62657 1.000 27.78296 329 GLY A N 1
ATOM 2417 C CA . GLY A 1 329 ? 28.65559 -11.09021 -44.93293 1.000 23.52844 329 GLY A CA 1
ATOM 2418 C C . GLY A 1 329 ? 29.97145 -10.89901 -45.64839 1.000 22.89756 329 GLY A C 1
ATOM 2419 O O . GLY A 1 329 ? 29.96687 -10.54091 -46.82632 1.000 25.90152 329 GLY A O 1
ATOM 2420 N N . GLN A 1 330 ? 31.10678 -11.12237 -44.98324 1.000 25.05902 330 GLN A N 1
ATOM 2421 C CA . GLN A 1 330 ? 32.36369 -11.02633 -45.70863 1.000 31.14864 330 GLN A CA 1
ATOM 2422 C C . GLN A 1 330 ? 32.45280 -12.08579 -46.80607 1.000 28.20243 330 GLN A C 1
ATOM 2423 O O . GLN A 1 330 ? 33.03010 -11.82628 -47.86498 1.000 23.21540 330 GLN A O 1
ATOM 2429 N N . HIS A 1 331 ? 31.85571 -13.26755 -46.58714 1.000 24.68000 331 HIS A N 1
ATOM 2430 C CA . HIS A 1 331 ? 31.94154 -14.37968 -47.52617 1.000 24.94514 331 HIS A CA 1
ATOM 2431 C C . HIS A 1 331 ? 30.58867 -14.91373 -47.96327 1.000 22.67960 331 HIS A C 1
ATOM 2432 O O . HIS A 1 331 ? 30.54430 -15.77555 -48.84181 1.000 21.66664 331 HIS A O 1
ATOM 2439 N N . ILE A 1 332 ? 29.49691 -14.44071 -47.37272 1.000 20.86058 332 ILE A N 1
ATOM 2440 C CA . ILE A 1 332 ? 28.14779 -14.91261 -47.66852 1.000 19.09394 332 ILE A CA 1
ATOM 2441 C C . ILE A 1 332 ? 27.32939 -13.70393 -48.08861 1.000 16.96163 332 ILE A C 1
ATOM 2442 O O . ILE A 1 332 ? 27.36195 -12.66710 -47.41064 1.000 19.78801 332 ILE A O 1
ATOM 2447 N N . GLN A 1 333 ? 26.59707 -13.83707 -49.19173 1.000 16.41575 333 GLN A N 1
ATOM 2448 C CA . GLN A 1 333 ? 25.68908 -12.78098 -49.62024 1.000 15.93769 333 GLN A CA 1
ATOM 2449 C C . GLN A 1 333 ? 24.50701 -12.69302 -48.66166 1.000 17.83912 333 GLN A C 1
ATOM 2450 O O . GLN A 1 333 ? 23.83523 -13.69391 -48.39435 1.000 18.29111 333 GLN A O 1
ATOM 2456 N N . ILE A 1 334 ? 24.27143 -11.49477 -48.13389 1.000 18.73906 334 ILE A N 1
ATOM 2457 C CA . ILE A 1 334 ? 23.17635 -11.21192 -47.21503 1.000 19.08754 334 ILE A CA 1
ATOM 2458 C C . ILE A 1 334 ? 22.23461 -10.26030 -47.93334 1.000 20.01338 334 ILE A C 1
ATOM 2459 O O . ILE A 1 334 ? 22.57593 -9.09340 -48.17386 1.000 21.34946 334 ILE A O 1
ATOM 2464 N N . VAL A 1 335 ? 21.07259 -10.77036 -48.31790 1.000 16.28560 335 VAL A N 1
ATOM 2465 C CA . VAL A 1 335 ? 20.14844 -10.06149 -49.19781 1.000 18.86368 335 VAL A CA 1
ATOM 2466 C C . VAL A 1 335 ? 19.04995 -9.43469 -48.35629 1.000 21.63571 335 VAL A C 1
ATOM 2467 O O . VAL A 1 335 ? 18.44868 -10.10581 -47.50842 1.000 25.05780 335 VAL A O 1
ATOM 2471 N N . GLY A 1 336 ? 18.77058 -8.15499 -48.60589 1.000 24.43400 336 GLY A N 1
ATOM 2472 C CA . GLY A 1 336 ? 17.61816 -7.49285 -48.03682 1.000 28.06606 336 GLY A CA 1
ATOM 2473 C C . GLY A 1 336 ? 16.49818 -7.40296 -49.05241 1.000 25.04472 336 GLY A C 1
ATOM 2474 O O . GLY A 1 336 ? 16.67503 -6.84850 -50.14239 1.000 24.18170 336 GLY A O 1
ATOM 2475 N N . ASP A 1 337 ? 15.34686 -7.97959 -48.69962 1.000 29.56831 337 ASP A N 1
ATOM 2476 C CA . ASP A 1 337 ? 14.16279 -7.96984 -49.55439 1.000 33.19871 337 ASP A CA 1
ATOM 2477 C C . ASP A 1 337 ? 13.11042 -7.06196 -48.93597 1.000 33.60432 337 ASP A C 1
ATOM 2478 O O . ASP A 1 337 ? 12.99333 -5.89268 -49.31656 1.000 32.45024 337 ASP A O 1
ATOM 2483 N N . ASP A 1 338 ? 12.34090 -7.59188 -47.98055 1.000 35.98838 338 ASP A N 1
ATOM 2484 C CA . ASP A 1 338 ? 11.35337 -6.77966 -47.27646 1.000 38.38117 338 ASP A CA 1
ATOM 2485 C C . ASP A 1 338 ? 12.00724 -5.70760 -46.41623 1.000 36.98019 338 ASP A C 1
ATOM 2486 O O . ASP A 1 338 ? 11.32338 -4.76482 -45.99816 1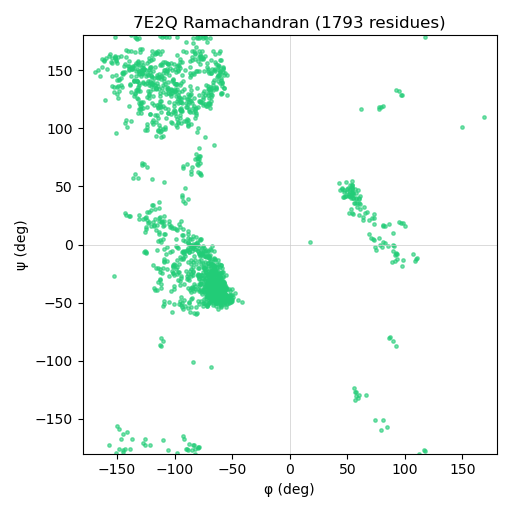.000 35.05683 338 ASP A O 1
ATOM 2491 N N . LEU A 1 339 ? 13.30813 -5.84492 -46.13115 1.000 33.97735 339 LEU A N 1
ATOM 2492 C CA . LEU A 1 339 ? 14.02703 -4.79408 -45.41527 1.000 32.24671 339 LEU A CA 1
ATOM 2493 C C . LEU A 1 339 ? 13.90933 -3.46279 -46.14638 1.000 31.63838 339 LEU A C 1
ATOM 2494 O O . LEU A 1 339 ? 13.74371 -2.40982 -45.51632 1.000 32.07565 339 LEU A O 1
ATOM 2499 N N . TYR A 1 340 ? 13.97620 -3.49037 -47.48230 1.000 31.63401 340 TYR A N 1
ATOM 2500 C CA . TYR A 1 340 ? 13.97486 -2.27462 -48.28732 1.000 31.35240 340 TYR A CA 1
ATOM 2501 C C . TYR A 1 340 ? 12.75175 -2.11800 -49.17592 1.000 30.52889 340 TYR A C 1
ATOM 2502 O O . TYR A 1 340 ? 12.34831 -0.98420 -49.44341 1.000 33.25244 340 TYR A O 1
ATOM 2511 N N . CYS A 1 341 ? 12.17226 -3.21642 -49.66143 1.000 32.83890 341 CYS A N 1
ATOM 2512 C CA . CYS A 1 341 ? 11.04100 -3.17537 -50.59604 1.000 31.34541 341 CYS A CA 1
ATOM 2513 C C . CYS A 1 341 ? 11.36776 -2.34449 -51.83605 1.000 32.21453 341 CYS A C 1
ATOM 2514 O O . CYS A 1 341 ? 10.53486 -1.57378 -52.32375 1.000 32.05341 341 CYS A O 1
ATOM 2517 N N . THR A 1 342 ? 12.60121 -2.49223 -52.33337 1.000 30.24432 342 THR A N 1
ATOM 2518 C CA . THR A 1 342 ? 13.05762 -1.81759 -53.55397 1.000 28.45859 342 THR A CA 1
ATOM 2519 C C . THR A 1 342 ? 12.83093 -0.30567 -53.47836 1.000 35.30283 342 THR A C 1
ATOM 2520 O O . THR A 1 342 ? 12.62766 0.37686 -54.48794 1.000 36.68340 342 THR A O 1
ATOM 2524 N N . ASN A 1 343 ? 12.88266 0.23539 -52.26642 1.000 36.73589 343 ASN A N 1
ATOM 2525 C CA . ASN A 1 343 ? 12.64606 1.65317 -52.07145 1.000 38.48313 343 ASN A CA 1
ATOM 2526 C C . ASN A 1 343 ? 13.98651 2.35785 -51.96270 1.000 36.25713 343 ASN A C 1
ATOM 2527 O O . ASN A 1 343 ? 14.69431 2.16661 -50.96043 1.000 33.16273 343 ASN A O 1
ATOM 2532 N N . PRO A 1 344 ? 14.37818 3.16876 -52.95238 1.000 37.93751 344 PRO A N 1
ATOM 2533 C CA . PRO A 1 344 ? 15.69191 3.83627 -52.88729 1.000 38.95201 344 PRO A CA 1
ATOM 2534 C C . PRO A 1 344 ? 15.95096 4.56346 -51.57659 1.000 36.98406 344 PRO A C 1
ATOM 2535 O O . PRO A 1 344 ? 17.07750 4.51914 -51.06844 1.000 34.82908 344 PRO A O 1
ATOM 2539 N N . ALA A 1 345 ? 14.93560 5.20959 -50.99628 1.000 36.81735 345 ALA A N 1
ATOM 2540 C CA . ALA A 1 345 ? 15.14483 5.92341 -49.73761 1.000 39.36822 345 ALA A CA 1
ATOM 2541 C C . ALA A 1 345 ? 15.52286 4.96646 -48.61172 1.000 39.00549 345 ALA A C 1
ATOM 2542 O O . ALA A 1 345 ? 16.36436 5.29202 -47.76458 1.000 37.36098 345 ALA A O 1
ATOM 2544 N N . ILE A 1 346 ? 14.92022 3.77640 -48.59015 1.000 34.55685 346 ILE A N 1
ATOM 2545 C CA . ILE A 1 346 ? 15.23775 2.80569 -47.54700 1.000 35.04341 346 ILE A CA 1
ATOM 2546 C C . ILE A 1 346 ? 16.55627 2.09606 -47.85105 1.000 35.11819 346 ILE A C 1
ATOM 2547 O O . ILE A 1 346 ? 17.32947 1.78335 -46.93802 1.000 33.19586 346 ILE A O 1
ATOM 2552 N N . ALA A 1 347 ? 16.83814 1.84112 -49.13377 1.000 35.61781 347 ALA A N 1
ATOM 2553 C CA . ALA A 1 347 ? 18.11292 1.23593 -49.51308 1.000 35.33526 347 ALA A CA 1
ATOM 2554 C C . ALA A 1 347 ? 19.29101 2.11618 -49.10343 1.000 37.31065 347 ALA A C 1
ATOM 2555 O O . ALA A 1 347 ? 20.32548 1.60741 -48.65305 1.000 35.51108 347 ALA A O 1
ATOM 2557 N N . GLU A 1 348 ? 19.15072 3.44112 -49.23995 1.000 37.61720 348 GLU A N 1
ATOM 2558 C CA . GLU A 1 348 ? 20.20896 4.34427 -48.79072 1.000 40.87598 348 GLU A CA 1
ATOM 2559 C C . GLU A 1 348 ? 20.46795 4.18317 -47.29818 1.000 40.49166 348 GLU A C 1
ATOM 2560 O O . GLU A 1 348 ? 21.62478 4.16813 -46.85696 1.000 39.93462 348 GLU A O 1
ATOM 2566 N N . LYS A 1 349 ? 19.40257 4.05609 -46.50453 1.000 40.73397 349 LYS A N 1
ATOM 2567 C CA . LYS A 1 349 ? 19.58286 3.84153 -45.07129 1.000 41.96633 349 LYS A CA 1
ATOM 2568 C C . LYS A 1 349 ? 20.24348 2.49410 -44.80378 1.000 36.89534 349 LYS A C 1
ATOM 2569 O O . LYS A 1 349 ? 21.09331 2.37855 -43.91370 1.000 38.11983 349 LYS A O 1
ATOM 2575 N N . GLY A 1 350 ? 19.88871 1.47198 -45.58501 1.000 35.31288 350 GLY A N 1
ATOM 2576 C CA . GLY A 1 350 ? 20.57802 0.19669 -45.47640 1.000 35.87968 350 GLY A CA 1
ATOM 2577 C C . GLY A 1 350 ? 22.06006 0.30408 -45.78738 1.000 37.04655 350 GLY A C 1
ATOM 2578 O O . GLY A 1 350 ? 22.88944 -0.32598 -45.12152 1.000 33.94849 350 GLY A O 1
ATOM 2579 N N . VAL A 1 351 ? 22.41234 1.10127 -46.80620 1.000 31.94983 351 VAL A N 1
ATOM 2580 C CA . VAL A 1 351 ? 23.81868 1.28430 -47.16481 1.000 33.10966 351 VAL A CA 1
ATOM 2581 C C . VAL A 1 351 ? 24.57547 1.95931 -46.02723 1.000 33.81484 351 VAL A C 1
ATOM 2582 O O . VAL A 1 351 ? 25.67677 1.53287 -45.65765 1.000 36.61789 351 VAL A O 1
ATOM 2586 N N . ALA A 1 352 ? 23.99173 3.00893 -45.44449 1.000 35.56590 352 ALA A N 1
ATOM 2587 C CA . ALA A 1 352 ? 24.66002 3.73129 -44.36270 1.000 39.64167 352 ALA A CA 1
ATOM 2588 C C . ALA A 1 352 ? 24.93734 2.82414 -43.16620 1.000 44.83085 352 ALA A C 1
ATOM 2589 O O . ALA A 1 352 ? 26.00681 2.90769 -42.54836 1.000 42.95018 352 ALA A O 1
ATOM 2591 N N . HIS A 1 353 ? 23.99134 1.94866 -42.82691 1.000 44.99652 353 HIS A N 1
ATOM 2592 C CA . HIS A 1 353 ? 24.10547 1.08015 -41.65909 1.000 44.49855 353 HIS A CA 1
ATOM 2593 C C . HIS A 1 353 ? 24.78294 -0.24937 -41.95492 1.000 42.01822 353 HIS A C 1
ATOM 2594 O O . HIS A 1 353 ? 25.00918 -1.02765 -41.02053 1.000 44.64223 353 HIS A O 1
ATOM 2601 N N . LYS A 1 354 ? 25.10963 -0.52792 -43.21766 1.000 39.60935 354 LYS A N 1
ATOM 2602 C CA . LYS A 1 354 ? 25.68547 -1.81248 -43.61060 1.000 37.56194 354 LYS A CA 1
ATOM 2603 C C . LYS A 1 354 ? 24.78769 -2.95170 -43.12817 1.000 36.21291 354 LYS A C 1
ATOM 2604 O O . LYS A 1 354 ? 25.21594 -3.88660 -42.44784 1.000 33.61077 354 LYS A O 1
ATOM 2610 N N . ALA A 1 355 ? 23.50462 -2.84095 -43.46365 1.000 35.06840 355 ALA A N 1
ATOM 2611 C CA . ALA A 1 355 ? 22.53117 -3.81677 -42.99609 1.000 34.43190 355 ALA A CA 1
ATOM 2612 C C . ALA A 1 355 ? 22.60020 -5.10562 -43.80034 1.000 29.43913 355 ALA A C 1
ATOM 2613 O O . ALA A 1 355 ? 22.36863 -6.18927 -43.25520 1.000 31.60863 355 ALA A O 1
ATOM 2615 N N . THR A 1 356 ? 22.90152 -5.00078 -45.09170 1.000 26.67812 356 THR A N 1
ATOM 2616 C CA . THR A 1 356 ? 23.01748 -6.13848 -45.99099 1.000 24.49793 356 THR A CA 1
ATOM 2617 C C . THR A 1 356 ? 24.22146 -5.89153 -46.88858 1.000 24.64229 356 THR A C 1
ATOM 2618 O O . THR A 1 356 ? 24.93720 -4.89960 -46.73316 1.000 25.51415 356 THR A O 1
ATOM 2622 N N . ASN A 1 357 ? 24.44651 -6.78452 -47.85426 1.000 22.35291 357 ASN A N 1
ATOM 2623 C CA . ASN A 1 357 ? 25.40574 -6.49036 -48.91425 1.000 22.31066 357 ASN A CA 1
ATOM 2624 C C . ASN A 1 357 ? 24.79682 -6.77136 -50.27839 1.000 22.49798 357 ASN A C 1
ATOM 2625 O O . ASN A 1 357 ? 25.52363 -6.95254 -51.26336 1.000 20.60964 357 ASN A O 1
ATOM 2630 N N . SER A 1 358 ? 23.46940 -6.77049 -50.34054 1.000 19.87662 358 SER A N 1
ATOM 2631 C CA . SER A 1 358 ? 22.69771 -7.18942 -51.49276 1.000 22.70572 358 SER A CA 1
ATOM 2632 C C . SER A 1 358 ? 21.27219 -6.69724 -51.30155 1.000 23.30217 358 SER A C 1
ATOM 2633 O O . SER A 1 358 ? 20.75380 -6.67923 -50.18077 1.000 24.02662 358 SER A O 1
ATOM 2636 N N . ILE A 1 359 ? 20.63733 -6.32287 -52.40415 1.000 24.45551 359 ILE A N 1
ATOM 2637 C CA . ILE A 1 359 ? 19.24490 -5.90567 -52.38580 1.000 22.97958 359 ILE A CA 1
ATOM 2638 C C . ILE A 1 359 ? 18.47427 -6.73591 -53.39911 1.000 19.29298 359 ILE A C 1
ATOM 2639 O O . ILE A 1 359 ? 18.97030 -7.01841 -54.49596 1.000 21.11509 359 ILE A O 1
ATOM 2644 N N . LEU A 1 360 ? 17.27728 -7.16363 -53.00474 1.000 16.70388 360 LEU A N 1
ATOM 2645 C CA . LEU A 1 360 ? 16.35085 -7.82819 -53.89838 1.000 20.82595 360 LEU A CA 1
ATOM 2646 C C . LEU A 1 360 ? 15.49987 -6.75370 -54.55875 1.000 20.75732 360 LEU A C 1
ATOM 2647 O O . LEU A 1 360 ? 14.91460 -5.91257 -53.86903 1.000 19.01240 360 LEU A O 1
ATOM 2652 N N . ILE A 1 361 ? 15.47522 -6.75296 -55.89016 1.000 18.83736 361 ILE A N 1
ATOM 2653 C CA . ILE A 1 361 ? 14.87762 -5.67631 -56.67208 1.000 18.98641 361 ILE A CA 1
ATOM 2654 C C . ILE A 1 361 ? 13.56382 -6.20390 -57.23158 1.000 16.96387 361 ILE A C 1
ATOM 2655 O O . ILE A 1 361 ? 13.55236 -7.12443 -58.05877 1.000 18.54466 361 ILE A O 1
ATOM 2660 N N . LYS A 1 362 ? 12.45308 -5.64449 -56.76791 1.000 17.10623 362 LYS A N 1
ATOM 2661 C CA . LYS A 1 362 ? 11.13057 -6.01198 -57.25668 1.000 20.37706 362 LYS A CA 1
ATOM 2662 C C . LYS A 1 362 ? 10.50069 -4.76483 -57.85111 1.000 19.66241 362 LYS A C 1
ATOM 2663 O O . LYS A 1 362 ? 10.08405 -3.86570 -57.10615 1.000 18.54299 362 LYS A O 1
ATOM 2669 N N . LEU A 1 363 ? 10.45462 -4.71462 -59.18766 1.000 19.09958 363 LEU A N 1
ATOM 2670 C CA . LEU A 1 363 ? 9.82789 -3.60857 -59.90431 1.000 18.07978 363 LEU A CA 1
ATOM 2671 C C . LEU A 1 363 ? 8.52402 -3.16436 -59.25833 1.000 18.01891 363 LEU A C 1
ATOM 2672 O O . LEU A 1 363 ? 8.29265 -1.96742 -59.07404 1.000 19.67841 363 LEU A O 1
ATOM 2677 N N . ASN A 1 364 ? 7.62814 -4.10544 -58.96312 1.000 15.73052 364 ASN A N 1
ATOM 2678 C CA . ASN A 1 364 ? 6.30702 -3.63196 -58.56498 1.000 17.54786 364 ASN A CA 1
ATOM 2679 C C . ASN A 1 364 ? 6.23600 -3.27373 -57.08404 1.000 22.63576 364 ASN A C 1
ATOM 2680 O O . ASN A 1 364 ? 5.19920 -2.77471 -56.63886 1.000 27.81509 364 ASN A O 1
ATOM 2685 N N . GLN A 1 365 ? 7.31479 -3.48652 -56.32002 1.000 20.29506 365 GLN A N 1
ATOM 2686 C CA . GLN A 1 365 ? 7.39140 -2.94741 -54.96707 1.000 21.43478 365 GLN A CA 1
ATOM 2687 C C . GLN A 1 365 ? 7.63003 -1.44722 -54.94456 1.000 25.03357 365 GLN A C 1
ATOM 2688 O O . GLN A 1 365 ? 7.33571 -0.80354 -53.93412 1.000 25.80642 365 GLN A O 1
ATOM 2694 N N . ILE A 1 366 ? 8.18140 -0.86380 -56.00741 1.000 25.64549 366 ILE A N 1
ATOM 2695 C CA . ILE A 1 366 ? 8.41794 0.56987 -56.03889 1.000 26.49945 366 ILE A CA 1
ATOM 2696 C C . ILE A 1 366 ? 7.58597 1.26699 -57.10769 1.000 26.50073 366 ILE A C 1
ATOM 2697 O O . ILE A 1 366 ? 7.05591 2.35418 -56.86276 1.000 28.50263 366 ILE A O 1
ATOM 2702 N N . GLY A 1 367 ? 7.41638 0.65372 -58.28317 1.000 24.35229 367 GLY A N 1
ATOM 2703 C CA . GLY A 1 367 ? 6.32967 1.04048 -59.16660 1.000 22.30826 367 GLY A CA 1
ATOM 2704 C C . GLY A 1 367 ? 6.69605 1.76087 -60.44932 1.000 25.04967 367 GLY A C 1
ATOM 2705 O O . GLY A 1 367 ? 5.81661 1.92451 -61.30293 1.000 19.55864 367 GLY A O 1
ATOM 2706 N N . THR A 1 368 ? 7.92507 2.23315 -60.62174 1.000 22.30539 368 THR A N 1
ATOM 2707 C CA . THR A 1 368 ? 8.34623 2.72115 -61.93014 1.000 23.94768 368 THR A CA 1
ATOM 2708 C C . THR A 1 368 ? 9.69908 2.12241 -62.27205 1.000 21.92214 368 THR A C 1
ATOM 2709 O O . THR A 1 368 ? 10.46541 1.70842 -61.39521 1.000 20.42908 368 THR A O 1
ATOM 2713 N N . LEU A 1 369 ? 9.98225 2.07538 -63.57423 1.000 19.99608 369 LEU A N 1
ATOM 2714 C CA . LEU A 1 369 ? 11.29311 1.61512 -64.01034 1.000 21.37301 369 LEU A CA 1
ATOM 2715 C C . LEU A 1 369 ? 12.38380 2.57813 -63.54860 1.000 20.93485 369 LEU A C 1
ATOM 2716 O O . LEU A 1 369 ? 13.44607 2.14587 -63.08544 1.000 20.91780 369 LEU A O 1
ATOM 2721 N N . THR A 1 370 ? 12.11707 3.88625 -63.63284 1.000 18.57066 370 THR A N 1
ATOM 2722 C CA . THR A 1 370 ? 13.11010 4.89366 -63.26540 1.000 21.81794 370 THR A CA 1
ATOM 2723 C C . THR A 1 370 ? 13.52120 4.75427 -61.80087 1.000 22.59292 370 THR A C 1
ATOM 2724 O O . THR A 1 370 ? 14.71488 4.78117 -61.47473 1.000 23.61586 370 THR A O 1
ATOM 2728 N N . GLU A 1 371 ? 12.54471 4.58139 -60.89988 1.000 22.32625 371 GLU A N 1
ATOM 2729 C CA . GLU A 1 371 ? 12.88305 4.44323 -59.48543 1.000 25.42870 371 GLU A CA 1
ATOM 2730 C C . GLU A 1 371 ? 13.60668 3.14027 -59.20590 1.000 20.70829 371 GLU A C 1
ATOM 2731 O O . GLU A 1 371 ? 14.45769 3.07812 -58.30684 1.000 21.74345 371 GLU A O 1
ATOM 2737 N N . THR A 1 372 ? 13.25497 2.09029 -59.94560 1.000 22.71849 372 THR A N 1
ATOM 2738 C CA . THR A 1 372 ? 13.93209 0.81035 -59.81961 1.000 18.96695 372 THR A CA 1
ATOM 2739 C C . THR A 1 372 ? 15.39515 0.93692 -60.21518 1.000 23.42000 372 THR A C 1
ATOM 2740 O O . THR A 1 372 ? 16.27884 0.36621 -59.56518 1.000 24.16031 372 THR A O 1
ATOM 2744 N N . ILE A 1 373 ? 15.66577 1.69676 -61.27656 1.000 21.46186 373 ILE A N 1
ATOM 2745 C CA . ILE A 1 373 ? 17.03692 1.94644 -61.69863 1.000 21.68416 373 ILE A CA 1
ATOM 2746 C C . ILE A 1 373 ? 17.77410 2.77259 -60.64945 1.000 21.13693 373 ILE A C 1
ATOM 2747 O O . ILE A 1 373 ? 18.95896 2.54701 -60.37987 1.000 21.51018 373 ILE A O 1
ATOM 2752 N N . LYS A 1 374 ? 17.08017 3.73135 -60.03051 1.000 22.45612 374 LYS A N 1
ATOM 2753 C CA . LYS A 1 374 ? 17.66805 4.47500 -58.92009 1.000 23.85264 374 LYS A CA 1
ATOM 2754 C C . LYS A 1 374 ? 18.08342 3.54109 -57.78609 1.000 22.96630 374 LYS A C 1
ATOM 2755 O O . LYS A 1 374 ? 19.19322 3.66014 -57.25647 1.000 24.45040 374 LYS A O 1
ATOM 2761 N N . ALA A 1 375 ? 17.22029 2.58667 -57.42297 1.000 23.00479 375 ALA A N 1
ATOM 2762 C CA . ALA A 1 375 ? 17.57511 1.63730 -56.37136 1.000 22.18509 375 ALA A CA 1
ATOM 2763 C C . ALA A 1 375 ? 18.75667 0.76988 -56.78231 1.000 21.08376 375 ALA A C 1
ATOM 2764 O O . ALA A 1 375 ? 19.65552 0.50561 -55.97173 1.000 19.09397 375 ALA A O 1
ATOM 2766 N N . ILE A 1 376 ? 18.77094 0.31364 -58.03856 1.000 18.68453 376 ILE A N 1
ATOM 2767 C CA . ILE A 1 376 ? 19.89574 -0.47231 -58.54176 1.000 19.92952 376 ILE A CA 1
ATOM 2768 C C . ILE A 1 376 ? 21.20084 0.30669 -58.42669 1.000 20.15935 376 ILE A C 1
ATOM 2769 O O . ILE A 1 376 ? 22.23393 -0.24012 -58.00935 1.000 23.09654 376 ILE A O 1
ATOM 2774 N N . ASN A 1 377 ? 21.18672 1.58410 -58.81653 1.000 18.96713 377 ASN A N 1
ATOM 2775 C CA . ASN A 1 377 ? 22.41053 2.37487 -58.78474 1.000 21.09165 377 ASN A CA 1
ATOM 2776 C C . ASN A 1 377 ? 22.84367 2.70037 -57.36006 1.000 24.95124 377 ASN A C 1
ATOM 2777 O O . ASN A 1 377 ? 24.04472 2.80082 -57.09196 1.000 24.04248 377 ASN A O 1
ATOM 2782 N N . ILE A 1 378 ? 21.89694 2.87067 -56.43848 1.000 22.75700 378 ILE A N 1
ATOM 2783 C CA . ILE A 1 378 ? 22.27665 3.02437 -55.03910 1.000 25.32593 378 ILE A CA 1
ATOM 2784 C C . ILE A 1 378 ? 23.05783 1.80542 -54.57641 1.000 24.88368 378 ILE A C 1
ATOM 2785 O O . ILE A 1 378 ? 24.09159 1.92623 -53.91082 1.000 21.39604 378 ILE A O 1
ATOM 2790 N N . ALA A 1 379 ? 22.59060 0.61200 -54.94971 1.000 23.03493 379 ALA A N 1
ATOM 2791 C CA . ALA A 1 379 ? 23.28621 -0.60636 -54.56242 1.000 24.01631 379 ALA A CA 1
ATOM 2792 C C . ALA A 1 379 ? 24.64568 -0.69566 -55.23376 1.000 21.86606 379 ALA A C 1
ATOM 2793 O O . ALA A 1 379 ? 25.63601 -1.06845 -54.59213 1.000 24.79877 379 ALA A O 1
ATOM 2795 N N . LYS A 1 380 ? 24.70684 -0.36795 -56.52940 1.000 19.00141 380 LYS A N 1
ATOM 2796 C CA . LYS A 1 380 ? 25.97591 -0.39382 -57.25212 1.000 21.38713 380 LYS A CA 1
ATOM 2797 C C . LYS A 1 380 ? 27.01215 0.47944 -56.56583 1.000 22.89777 380 LYS A C 1
ATOM 2798 O O . LYS A 1 380 ? 28.15818 0.06097 -56.36977 1.000 26.91985 380 LYS A O 1
ATOM 2804 N N . ASP A 1 381 ? 26.63117 1.71253 -56.21544 1.000 25.90545 381 ASP A N 1
ATOM 2805 C CA . ASP A 1 381 ? 27.55995 2.62397 -55.55341 1.000 29.95830 381 ASP A CA 1
ATOM 2806 C C . ASP A 1 381 ? 28.08891 2.03471 -54.25826 1.000 29.94724 381 ASP A C 1
ATOM 2807 O O . ASP A 1 381 ? 29.23809 2.29719 -53.88180 1.000 26.69715 381 ASP A O 1
ATOM 2812 N N . ALA A 1 382 ? 27.26508 1.24689 -53.56722 1.000 23.07095 382 ALA A N 1
ATOM 2813 C CA . ALA A 1 382 ? 27.62129 0.62862 -52.29894 1.000 27.40667 382 ALA A CA 1
ATOM 2814 C C . ALA A 1 382 ? 28.41780 -0.65664 -52.46555 1.000 29.89373 382 ALA A C 1
ATOM 2815 O O . ALA A 1 382 ? 28.83164 -1.23735 -51.45634 1.000 30.04115 382 ALA A O 1
ATOM 2817 N N . ASN A 1 383 ? 28.63188 -1.10388 -53.70465 1.000 25.54737 383 ASN A N 1
ATOM 2818 C CA . ASN A 1 383 ? 29.20382 -2.42178 -54.01150 1.000 25.38779 383 ASN A CA 1
ATOM 2819 C C . ASN A 1 383 ? 28.36246 -3.52970 -53.37924 1.000 25.67719 383 ASN A C 1
ATOM 2820 O O . ASN A 1 383 ? 28.87054 -4.55607 -52.92199 1.000 28.87289 383 ASN A O 1
ATOM 2825 N N . TRP A 1 384 ? 27.05370 -3.31060 -53.35079 1.000 23.47644 384 TRP A N 1
ATOM 2826 C CA . TRP A 1 384 ? 26.09587 -4.37932 -53.11552 1.000 24.91669 384 TRP A CA 1
ATOM 2827 C C . TRP A 1 384 ? 25.75212 -5.05395 -54.43362 1.000 28.64299 384 TRP A C 1
ATOM 2828 O O . TRP A 1 384 ? 25.80442 -4.43436 -55.49788 1.000 28.94513 384 TRP A O 1
ATOM 2839 N N . SER A 1 385 ? 25.36929 -6.32419 -54.35503 1.000 22.83341 385 SER A N 1
ATOM 2840 C CA . SER A 1 385 ? 24.78489 -6.95649 -55.52105 1.000 21.29554 385 SER A CA 1
ATOM 2841 C C . SER A 1 385 ? 23.32336 -6.54767 -55.63748 1.000 22.57216 385 SER A C 1
ATOM 2842 O O . SER A 1 385 ? 22.69712 -6.12459 -54.66576 1.000 18.88730 385 SER A O 1
ATOM 2845 N N . GLN A 1 386 ? 22.78579 -6.65460 -56.85003 1.000 17.73938 386 GLN A N 1
ATOM 2846 C CA . GLN A 1 386 ? 21.37137 -6.39654 -57.10425 1.000 17.91445 386 GLN A CA 1
ATOM 2847 C C . GLN A 1 386 ? 20.77752 -7.66956 -57.68980 1.000 18.56142 386 GLN A C 1
ATOM 2848 O O . GLN A 1 386 ? 21.12770 -8.06195 -58.80292 1.000 26.20371 386 GLN A O 1
ATOM 2854 N N . VAL A 1 387 ? 19.89286 -8.31808 -56.95042 1.000 21.22605 387 VAL A N 1
ATOM 2855 C CA . VAL A 1 387 ? 19.23536 -9.53362 -57.41555 1.000 20.38780 387 VAL A CA 1
ATOM 2856 C C . VAL A 1 387 ? 17.88226 -9.09940 -57.96866 1.000 21.15294 387 VAL A C 1
ATOM 2857 O O . VAL A 1 387 ? 16.98065 -8.75234 -57.20787 1.000 20.27938 387 VAL A O 1
ATOM 2861 N N . ILE A 1 388 ? 17.74995 -9.07177 -59.29829 1.000 19.56329 388 ILE A N 1
ATOM 2862 C CA . ILE A 1 388 ? 16.46845 -8.74332 -59.92160 1.000 17.47308 388 ILE A CA 1
ATOM 2863 C C . ILE A 1 388 ? 15.50510 -9.89533 -59.68221 1.000 18.72005 388 ILE A C 1
ATOM 2864 O O . ILE A 1 388 ? 15.87471 -11.06394 -59.83816 1.000 18.85904 388 ILE A O 1
ATOM 2869 N N . SER A 1 389 ? 14.26562 -9.58625 -59.27399 1.000 19.79736 389 SER A N 1
ATOM 2870 C CA . SER A 1 389 ? 13.41151 -10.63176 -58.73292 1.000 13.66909 389 SER A CA 1
ATOM 2871 C C . SER A 1 389 ? 12.03466 -10.68084 -59.37953 1.000 19.26425 389 SER A C 1
ATOM 2872 O O . SER A 1 389 ? 11.44288 -9.64606 -59.70637 1.000 19.32187 389 SER A O 1
ATOM 2875 N N . HIS A 1 390 ? 11.52388 -11.90313 -59.51564 1.000 19.76414 390 HIS A N 1
ATOM 2876 C CA . HIS A 1 390 ? 10.12282 -12.15587 -59.82829 1.000 18.66198 390 HIS A CA 1
ATOM 2877 C C . HIS A 1 390 ? 9.25220 -11.92563 -58.58997 1.000 15.37272 390 HIS A C 1
ATOM 2878 O O . HIS A 1 390 ? 9.74176 -11.61097 -57.49864 1.000 16.24690 390 HIS A O 1
ATOM 2885 N N . ARG A 1 391 ? 7.93889 -12.08827 -58.76763 1.000 18.96534 391 ARG A N 1
ATOM 2886 C CA . ARG A 1 391 ? 6.99395 -12.24544 -57.67227 1.000 19.68104 391 ARG A CA 1
ATOM 2887 C C . ARG A 1 391 ? 6.35651 -13.62655 -57.75753 1.000 20.04908 391 ARG A C 1
ATOM 2888 O O . ARG A 1 391 ? 6.40359 -14.29583 -58.79649 1.000 18.45785 391 ARG A O 1
ATOM 2896 N N . SER A 1 392 ? 5.72217 -14.03730 -56.65646 1.000 20.35214 392 SER A N 1
ATOM 2897 C CA . SER A 1 392 ? 5.08197 -15.34516 -56.64822 1.000 22.45690 392 SER A CA 1
ATOM 2898 C C . SER A 1 392 ? 3.97970 -15.41752 -57.69660 1.000 18.26112 392 SER A C 1
ATOM 2899 O O . SER A 1 392 ? 3.76905 -16.47376 -58.29276 1.000 17.47374 392 SER A O 1
ATOM 2902 N N . GLY A 1 393 ? 3.29946 -14.30247 -57.96712 1.000 19.52195 393 GLY A N 1
ATOM 2903 C CA . GLY A 1 393 ? 2.37736 -14.22440 -59.08581 1.000 17.48782 393 GLY A CA 1
ATOM 2904 C C . GLY A 1 393 ? 3.04481 -13.54964 -60.28014 1.000 16.58183 393 GLY A C 1
ATOM 2905 O O . GLY A 1 393 ? 3.22579 -12.33344 -60.28858 1.000 21.27142 393 GLY A O 1
ATOM 2906 N N . GLU A 1 394 ? 3.46303 -14.32046 -61.27066 1.000 20.33584 394 GLU A N 1
ATOM 2907 C CA . GLU A 1 394 ? 4.19820 -13.76644 -62.39617 1.000 21.20808 394 GLU A CA 1
ATOM 2908 C C . GLU A 1 394 ? 3.33718 -13.78353 -63.65611 1.000 18.16872 394 GLU A C 1
ATOM 2909 O O . GLU A 1 394 ? 2.18324 -14.21702 -63.65788 1.000 20.12323 394 GLU A O 1
ATOM 2915 N N . THR A 1 395 ? 3.90687 -13.28138 -64.74607 1.000 17.07687 395 THR A N 1
ATOM 2916 C CA . THR A 1 395 ? 3.25674 -13.38852 -66.04034 1.000 14.12842 395 THR A CA 1
ATOM 2917 C C . THR A 1 395 ? 4.27533 -13.87996 -67.05624 1.000 17.37761 395 THR A C 1
ATOM 2918 O O . THR A 1 395 ? 5.46136 -14.04586 -66.75132 1.000 18.44012 395 THR A O 1
ATOM 2922 N N . GLU A 1 396 ? 3.79859 -14.09088 -68.28323 1.000 16.90134 396 GLU A N 1
ATOM 2923 C CA . GLU A 1 396 ? 4.68761 -14.39799 -69.40241 1.000 19.29296 396 GLU A CA 1
ATOM 2924 C C . GLU A 1 396 ? 5.61256 -13.23313 -69.76651 1.000 19.88701 396 GLU A C 1
ATOM 2925 O O . GLU A 1 396 ? 6.50120 -13.40666 -70.61328 1.000 21.50574 396 GLU A O 1
ATOM 2931 N N . ASP A 1 397 ? 5.44689 -12.06792 -69.14173 1.000 19.05752 397 ASP A N 1
ATOM 2932 C CA . ASP A 1 397 ? 6.32489 -10.92983 -69.40165 1.000 20.36055 397 ASP A CA 1
ATOM 2933 C C . ASP A 1 397 ? 7.74793 -11.24589 -68.96798 1.000 21.40719 397 ASP A C 1
ATOM 2934 O O . ASP A 1 397 ? 7.97015 -11.76177 -67.87605 1.000 20.74421 397 ASP A O 1
ATOM 2939 N N . THR A 1 398 ? 8.72703 -10.89579 -69.80700 1.000 20.86727 398 THR A N 1
ATOM 2940 C CA . THR A 1 398 ? 10.11179 -11.27500 -69.53470 1.000 17.99095 398 THR A CA 1
ATOM 2941 C C . THR A 1 398 ? 10.99820 -10.07343 -69.24741 1.000 19.10354 398 THR A C 1
ATOM 2942 O O . THR A 1 398 ? 12.23005 -10.17479 -69.34020 1.000 17.62818 398 THR A O 1
ATOM 2946 N N . THR A 1 399 ? 10.39003 -8.94719 -68.86761 1.000 15.19025 399 THR A N 1
ATOM 2947 C CA . THR A 1 399 ? 11.13710 -7.71542 -68.65295 1.000 21.59222 399 THR A CA 1
ATOM 2948 C C . THR A 1 399 ? 12.31749 -7.89556 -67.71316 1.000 18.77426 399 THR A C 1
ATOM 2949 O O . THR A 1 399 ? 13.39295 -7.33320 -67.95761 1.000 15.98101 399 THR A O 1
ATOM 2953 N N . ILE A 1 400 ? 12.13395 -8.63042 -66.60701 1.000 14.42188 400 ILE A N 1
ATOM 2954 C CA . ILE A 1 400 ? 13.20755 -8.67402 -65.61822 1.000 16.63353 400 ILE A CA 1
ATOM 2955 C C . ILE A 1 400 ? 14.45616 -9.35372 -66.16313 1.000 19.60161 400 ILE A C 1
ATOM 2956 O O . ILE A 1 400 ? 15.55867 -9.07963 -65.67134 1.000 19.12617 400 ILE A O 1
ATOM 2961 N N . ALA A 1 401 ? 14.32785 -10.21454 -67.17948 1.000 17.72661 401 ALA A N 1
ATOM 2962 C CA . ALA A 1 401 ? 15.52393 -10.77555 -67.80128 1.000 15.13568 401 ALA A CA 1
ATOM 2963 C C . ALA A 1 401 ? 16.33057 -9.68465 -68.49156 1.000 15.40516 401 ALA A C 1
ATOM 2964 O O . ALA A 1 401 ? 17.54426 -9.57238 -68.29355 1.000 16.68883 401 ALA A O 1
ATOM 2966 N N . ASP A 1 402 ? 15.66471 -8.84624 -69.28780 1.000 14.01506 402 ASP A N 1
ATOM 2967 C CA . ASP A 1 402 ? 16.38835 -7.78157 -69.97347 1.000 15.99718 402 ASP A CA 1
ATOM 2968 C C . ASP A 1 402 ? 16.90975 -6.74837 -68.98761 1.000 16.95450 402 ASP A C 1
ATOM 2969 O O . ASP A 1 402 ? 18.01697 -6.21787 -69.15341 1.000 16.40096 402 ASP A O 1
ATOM 2974 N N . LEU A 1 403 ? 16.14967 -6.48413 -67.92547 1.000 19.69221 403 LEU A N 1
ATOM 2975 C CA . LEU A 1 403 ? 16.60194 -5.51740 -66.93713 1.000 17.61275 403 LEU A CA 1
ATOM 2976 C C . LEU A 1 403 ? 17.87132 -6.00145 -66.25869 1.000 17.31909 403 LEU A C 1
ATOM 2977 O O . LEU A 1 403 ? 18.83440 -5.24042 -66.09888 1.000 17.67083 403 LEU A O 1
ATOM 2982 N N . ALA A 1 404 ? 17.89134 -7.27267 -65.85286 1.000 13.03468 404 ALA A N 1
ATOM 2983 C CA . ALA A 1 404 ? 19.04386 -7.77837 -65.12309 1.000 16.66366 404 ALA A CA 1
ATOM 2984 C C . ALA A 1 404 ? 20.28346 -7.77701 -66.00865 1.000 19.12695 404 ALA A C 1
ATOM 2985 O O . ALA A 1 404 ? 21.38426 -7.47774 -65.54227 1.000 17.96041 404 ALA A O 1
ATOM 2987 N N . VAL A 1 405 ? 20.11602 -8.11265 -67.28655 1.000 18.59827 405 VAL A N 1
ATOM 2988 C CA . VAL A 1 405 ? 21.22691 -8.06686 -68.23051 1.000 16.74179 405 VAL A CA 1
ATOM 2989 C C . VAL A 1 405 ? 21.63525 -6.61820 -68.49968 1.000 18.00262 405 VAL A C 1
ATOM 2990 O O . VAL A 1 405 ? 22.82325 -6.28230 -68.45897 1.000 20.15711 405 VAL A O 1
ATOM 2994 N N . ALA A 1 406 ? 20.65895 -5.72187 -68.69107 1.000 18.94529 406 ALA A N 1
ATOM 2995 C CA . ALA A 1 406 ? 20.97648 -4.32728 -69.00246 1.000 16.55944 406 ALA A CA 1
ATOM 2996 C C . ALA A 1 406 ? 21.77725 -3.67691 -67.88734 1.000 21.31184 406 ALA A C 1
ATOM 2997 O O . ALA A 1 406 ? 22.68054 -2.87710 -68.14499 1.000 20.67072 406 ALA A O 1
ATOM 2999 N N . ALA A 1 407 ? 21.45558 -3.99612 -66.64061 1.000 19.60152 407 ALA A N 1
ATOM 3000 C CA . ALA A 1 407 ? 22.17256 -3.40764 -65.52412 1.000 18.51886 407 ALA A CA 1
ATOM 3001 C C . ALA A 1 407 ? 23.36641 -4.24837 -65.08469 1.000 18.25482 407 ALA A C 1
ATOM 3002 O O . ALA A 1 407 ? 24.03134 -3.88288 -64.11023 1.000 24.72303 407 ALA A O 1
ATOM 3004 N N . CYS A 1 408 ? 23.64837 -5.35368 -65.77874 1.000 18.85146 408 CYS A N 1
ATOM 3005 C CA . CYS A 1 408 ? 24.78737 -6.22528 -65.48390 1.000 22.55284 408 CYS A CA 1
ATOM 3006 C C . CYS A 1 408 ? 24.85601 -6.59652 -64.00018 1.000 21.91351 408 CYS A C 1
ATOM 3007 O O . CYS A 1 408 ? 25.91560 -6.57759 -63.36818 1.000 19.69761 408 CYS A O 1
ATOM 3010 N N . THR A 1 409 ? 23.70466 -6.96817 -63.44155 1.000 19.66453 409 THR A N 1
ATOM 3011 C CA . THR A 1 409 ? 23.69022 -7.35256 -62.03988 1.000 18.25618 409 THR A CA 1
ATOM 3012 C C . THR A 1 409 ? 24.33446 -8.70829 -61.80537 1.000 20.35026 409 THR A C 1
ATOM 3013 O O . THR A 1 409 ? 24.77753 -8.97329 -60.68704 1.000 19.61183 409 THR A O 1
ATOM 3017 N N . GLY A 1 410 ? 24.38586 -9.56707 -62.82210 1.000 21.16427 410 GLY A N 1
ATOM 3018 C CA . GLY A 1 410 ? 24.93957 -10.89369 -62.67514 1.000 22.49959 410 GLY A CA 1
ATOM 3019 C C . GLY A 1 410 ? 24.11807 -11.86421 -61.85835 1.000 17.81640 410 GLY A C 1
ATOM 3020 O O . GLY A 1 410 ? 24.57716 -12.99461 -61.63085 1.000 18.38371 410 GLY A O 1
ATOM 3021 N N . GLN A 1 411 ? 22.91205 -11.48910 -61.42911 1.000 14.81599 411 GLN A N 1
ATOM 3022 C CA . GLN A 1 411 ? 22.09283 -12.35895 -60.59219 1.000 17.07250 411 GLN A CA 1
ATOM 3023 C C . GLN A 1 411 ? 20.61606 -12.09377 -60.84219 1.000 16.29359 411 GLN A C 1
ATOM 3024 O O . GLN A 1 411 ? 20.20965 -10.94124 -61.02829 1.000 17.76409 411 GLN A O 1
ATOM 3030 N N . ILE A 1 412 ? 19.82155 -13.16590 -60.83803 1.000 17.60505 412 ILE A N 1
ATOM 3031 C CA . ILE A 1 412 ? 18.37845 -13.05774 -61.00174 1.000 14.64962 412 ILE A CA 1
ATOM 3032 C C . ILE A 1 412 ? 17.70895 -14.12170 -60.13834 1.000 19.96415 412 ILE A C 1
ATOM 3033 O O . ILE A 1 412 ? 18.25755 -15.20531 -59.90240 1.000 18.66237 412 ILE A O 1
ATOM 3038 N N . LYS A 1 413 ? 16.52858 -13.78907 -59.62787 1.000 15.99475 413 LYS A N 1
ATOM 3039 C CA . LYS A 1 413 ? 15.71998 -14.74777 -58.87759 1.000 15.45005 413 LYS A CA 1
ATOM 3040 C C . LYS A 1 413 ? 14.37521 -14.80839 -59.57989 1.000 13.99687 413 LYS A C 1
ATOM 3041 O O . LYS A 1 413 ? 13.55693 -13.90281 -59.41030 1.000 15.31287 413 LYS A O 1
ATOM 3047 N N . THR A 1 414 ? 14.14673 -15.83430 -60.37912 1.000 16.58798 414 THR A N 1
ATOM 3048 C CA . THR A 1 414 ? 12.92317 -15.81346 -61.17261 1.000 17.66618 414 THR A CA 1
ATOM 3049 C C . THR A 1 414 ? 12.30816 -17.20007 -61.29681 1.000 19.58886 414 THR A C 1
ATOM 3050 O O . THR A 1 414 ? 11.57994 -17.47687 -62.26074 1.000 17.69780 414 THR A O 1
ATOM 3054 N N . GLY A 1 415 ? 12.55200 -18.07326 -60.32139 1.000 18.53989 415 GLY A N 1
ATOM 3055 C CA . GLY A 1 415 ? 11.74372 -19.26640 -60.16350 1.000 16.51670 415 GLY A CA 1
ATOM 3056 C C . GLY A 1 415 ? 12.48816 -20.55908 -60.45698 1.000 17.35797 415 GLY A C 1
ATOM 3057 O O . GLY A 1 415 ? 13.67843 -20.59183 -60.77365 1.000 20.10748 415 GLY A O 1
ATOM 3058 N N . SER A 1 416 ? 11.73476 -21.64334 -60.30875 1.000 18.08027 416 SER A N 1
ATOM 3059 C CA . SER A 1 416 ? 12.25067 -22.99082 -60.48121 1.000 16.13006 416 SER A CA 1
ATOM 3060 C C . SER A 1 416 ? 12.32162 -23.31994 -61.97249 1.000 16.74432 416 SER A C 1
ATOM 3061 O O . SER A 1 416 ? 12.05102 -22.48119 -62.83387 1.000 17.63262 416 SER A O 1
ATOM 3064 N N . MET A 1 417 ? 12.65621 -24.56370 -62.29300 1.000 14.81999 417 MET A N 1
ATOM 3065 C CA . MET A 1 417 ? 12.67628 -25.03490 -63.67421 1.000 18.72946 417 MET A CA 1
ATOM 3066 C C . MET A 1 417 ? 11.37182 -25.69317 -64.07898 1.000 19.74165 417 MET A C 1
ATOM 3067 O O . MET A 1 417 ? 11.36610 -26.72258 -64.75149 1.000 17.56097 417 MET A O 1
ATOM 3072 N N . SER A 1 418 ? 10.24497 -25.11926 -63.66624 1.000 19.30822 418 SER A N 1
ATOM 3073 C CA . SER A 1 418 ? 8.95598 -25.46342 -64.24561 1.000 16.27897 418 SER A CA 1
ATOM 3074 C C . SER A 1 418 ? 8.04762 -24.24663 -64.14888 1.000 17.36603 418 SER A C 1
ATOM 3075 O O . SER A 1 418 ? 8.27329 -23.34981 -63.32708 1.000 15.17884 418 SER A O 1
ATOM 3078 N N . ARG A 1 419 ? 7.01727 -24.23487 -65.00482 1.000 14.57579 419 ARG A N 1
ATOM 3079 C CA . ARG A 1 419 ? 6.02436 -23.16253 -65.13258 1.000 17.49008 419 ARG A CA 1
ATOM 3080 C C . ARG A 1 419 ? 6.58223 -22.02283 -65.97714 1.000 18.53286 419 ARG A C 1
ATOM 3081 O O . ARG A 1 419 ? 7.59083 -21.40485 -65.61789 1.000 16.48215 419 ARG A O 1
ATOM 3089 N N . SER A 1 420 ? 5.93603 -21.73107 -67.10822 1.000 16.75121 420 SER A N 1
ATOM 3090 C CA . SER A 1 420 ? 6.61154 -20.87474 -68.07542 1.000 14.59283 420 SER A CA 1
ATOM 3091 C C . SER A 1 420 ? 6.58536 -19.39870 -67.70320 1.000 14.80273 420 SER A C 1
ATOM 3092 O O . SER A 1 420 ? 7.32258 -18.62957 -68.31375 1.000 14.91073 420 SER A O 1
ATOM 3095 N N . GLU A 1 421 ? 5.83743 -18.98284 -66.66710 1.000 15.19614 421 GLU A N 1
ATOM 3096 C CA . GLU A 1 421 ? 6.08444 -17.63909 -66.15819 1.000 17.17330 421 GLU A CA 1
ATOM 3097 C C . GLU A 1 421 ? 7.47612 -17.53537 -65.54221 1.000 17.12594 421 GLU A C 1
ATOM 3098 O O . GLU A 1 421 ? 7.97885 -16.42638 -65.34786 1.000 18.52830 421 GLU A O 1
ATOM 3104 N N . ARG A 1 422 ? 8.09676 -18.65957 -65.21090 1.000 16.39961 422 ARG A N 1
ATOM 3105 C CA . ARG A 1 422 ? 9.49648 -18.63824 -64.80505 1.000 14.83387 422 ARG A CA 1
ATOM 3106 C C . ARG A 1 422 ? 10.38900 -18.92735 -66.00084 1.000 14.76798 422 ARG A C 1
ATOM 3107 O O . ARG A 1 422 ? 11.33622 -18.18046 -66.27504 1.000 15.95304 422 ARG A O 1
ATOM 3115 N N . ILE A 1 423 ? 10.08380 -20.02449 -66.70090 1.000 12.70327 423 ILE A N 1
ATOM 3116 C CA . ILE A 1 423 ? 10.91135 -20.50395 -67.80097 1.000 16.54841 423 ILE A CA 1
ATOM 3117 C C . ILE A 1 423 ? 11.06713 -19.43638 -68.87214 1.000 18.05608 423 ILE A C 1
ATOM 3118 O O . ILE A 1 423 ? 12.12369 -19.33194 -69.50494 1.000 17.35505 423 ILE A O 1
ATOM 3123 N N . ALA A 1 424 ? 10.01512 -18.64733 -69.11945 1.000 15.94172 424 ALA A N 1
ATOM 3124 C CA . ALA A 1 424 ? 10.12308 -17.64031 -70.17211 1.000 19.86532 424 ALA A CA 1
ATOM 3125 C C . ALA A 1 424 ? 11.25648 -16.65867 -69.90544 1.000 15.79273 424 ALA A C 1
ATOM 3126 O O . ALA A 1 424 ? 11.88724 -16.18546 -70.84898 1.000 14.37150 424 ALA A O 1
ATOM 3128 N N . LYS A 1 425 ? 11.53219 -16.32845 -68.64271 1.000 14.27463 425 LYS A N 1
ATOM 3129 C CA . LYS A 1 425 ? 12.69691 -15.49056 -68.37129 1.000 13.74524 425 LYS A CA 1
ATOM 3130 C C . LYS A 1 425 ? 13.98078 -16.20738 -68.76147 1.000 13.88911 425 LYS A C 1
ATOM 3131 O O . LYS A 1 425 ? 14.88929 -15.59663 -69.33129 1.000 13.85227 425 LYS A O 1
ATOM 3137 N N . TYR A 1 426 ? 14.08049 -17.50221 -68.44125 1.000 14.73230 426 TYR A N 1
ATOM 3138 C CA . TYR A 1 426 ? 15.29095 -18.25697 -68.75516 1.000 13.83310 426 TYR A CA 1
ATOM 3139 C C . TYR A 1 426 ? 15.45597 -18.41811 -70.26295 1.000 15.51883 426 TYR A C 1
ATOM 3140 O O . TYR A 1 426 ? 16.56979 -18.31811 -70.78507 1.000 14.91218 426 TYR A O 1
ATOM 3149 N N . ASN A 1 427 ? 14.35758 -18.67388 -70.97496 1.000 17.00630 427 ASN A N 1
ATOM 3150 C CA . ASN A 1 427 ? 14.43132 -18.75241 -72.43574 1.000 17.45715 427 ASN A CA 1
ATOM 3151 C C . ASN A 1 427 ? 14.84753 -17.42054 -73.02912 1.000 16.25624 427 ASN A C 1
ATOM 3152 O O . ASN A 1 427 ? 15.58665 -17.37269 -74.02309 1.000 16.38450 427 ASN A O 1
ATOM 3157 N N . ARG A 1 428 ? 14.38044 -16.32042 -72.43056 1.000 14.76644 428 ARG A N 1
ATOM 3158 C CA . ARG A 1 428 ? 14.78303 -15.00688 -72.90675 1.000 12.07213 428 ARG A CA 1
ATOM 3159 C C . ARG A 1 428 ? 16.26793 -14.77536 -72.66929 1.000 16.04946 428 ARG A C 1
ATOM 3160 O O . ARG A 1 428 ? 16.95465 -14.22136 -73.52961 1.000 16.17497 428 ARG A O 1
ATOM 3168 N N . LEU A 1 429 ? 16.78538 -15.21584 -71.52106 1.000 14.34452 429 LEU A N 1
ATOM 3169 C CA . LEU A 1 429 ? 18.21958 -15.10606 -71.25371 1.000 15.27100 429 LEU A CA 1
ATOM 3170 C C . LEU A 1 429 ? 19.04273 -15.96589 -72.21630 1.000 14.24060 429 LEU A C 1
ATOM 3171 O O . LEU A 1 429 ? 20.14782 -15.57490 -72.62510 1.000 15.86202 429 LEU A O 1
ATOM 3176 N N . LEU A 1 430 ? 18.54476 -17.15193 -72.56941 1.000 15.38105 430 LEU A N 1
ATOM 3177 C CA . LEU A 1 430 ? 19.22818 -17.94755 -73.58808 1.000 18.16520 430 LEU A CA 1
ATOM 3178 C C . LEU A 1 430 ? 19.32352 -17.17569 -74.89416 1.000 19.31191 430 LEU A C 1
ATOM 3179 O O . LEU A 1 430 ? 20.38034 -17.14800 -75.54986 1.000 15.82366 430 LEU A O 1
ATOM 3184 N N . GLN A 1 431 ? 18.22427 -16.53190 -75.27930 1.000 19.50645 431 GLN A N 1
ATOM 3185 C CA . GLN A 1 431 ? 18.18857 -15.80003 -76.53560 1.000 19.57056 431 GLN A CA 1
ATOM 3186 C C . GLN A 1 431 ? 19.11658 -14.59695 -76.48428 1.000 20.46676 431 GLN A C 1
ATOM 3187 O O . GLN A 1 431 ? 19.84055 -14.32023 -77.45264 1.000 19.26419 431 GLN A O 1
ATOM 3193 N N . ILE A 1 432 ? 19.14280 -13.89735 -75.34179 1.000 20.90422 432 ILE A N 1
ATOM 3194 C CA . ILE A 1 432 ? 20.06547 -12.77828 -75.17658 1.000 18.26709 432 ILE A CA 1
ATOM 3195 C C . ILE A 1 432 ? 21.50741 -13.25276 -75.29333 1.000 18.51821 432 ILE A C 1
ATOM 3196 O O . ILE A 1 432 ? 22.32924 -12.61724 -75.96061 1.000 17.31029 432 ILE A O 1
ATOM 3201 N N . GLU A 1 433 ? 21.84219 -14.36864 -74.64549 1.000 15.69755 433 GLU A N 1
ATOM 3202 C CA . GLU A 1 433 ? 23.20333 -14.86890 -74.74991 1.000 15.25491 433 GLU A CA 1
ATOM 3203 C C . GLU A 1 433 ? 23.54774 -15.19881 -76.19786 1.000 19.40576 433 GLU A C 1
ATOM 3204 O O . GLU A 1 433 ? 24.61928 -14.82899 -76.68505 1.000 19.79468 433 GLU A O 1
ATOM 3210 N N . LEU A 1 434 ? 22.63599 -15.86482 -76.90725 1.000 18.22823 434 LEU A N 1
ATOM 3211 C CA . LEU A 1 434 ? 22.89415 -16.23878 -78.29335 1.000 21.98147 434 LEU A CA 1
ATOM 3212 C C . LEU A 1 434 ? 23.07370 -15.00088 -79.16548 1.000 23.57229 434 LEU A C 1
ATOM 3213 O O . LEU A 1 434 ? 24.01679 -14.92055 -79.95923 1.000 22.99316 434 LEU A O 1
ATOM 3218 N N . GLU A 1 435 ? 22.19282 -14.01048 -79.00071 1.000 22.91282 435 GLU A N 1
ATOM 3219 C CA . GLU A 1 435 ? 22.27463 -12.77586 -79.78361 1.000 26.34571 435 GLU A CA 1
ATOM 3220 C C . GLU A 1 435 ? 23.60714 -12.05729 -79.57698 1.000 26.25113 435 GLU A C 1
ATOM 3221 O O . GLU A 1 435 ? 24.15805 -11.47471 -80.52167 1.000 24.49774 435 GLU A O 1
ATOM 3227 N N . LEU A 1 436 ? 24.14052 -12.08758 -78.35161 1.000 20.93207 436 LEU A N 1
ATOM 3228 C CA . LEU A 1 436 ? 25.34668 -11.33088 -78.03720 1.000 23.23231 436 LEU A CA 1
ATOM 3229 C C . LEU A 1 436 ? 26.63089 -12.06080 -78.41210 1.000 26.48477 436 LEU A C 1
ATOM 3230 O O . LEU A 1 436 ? 27.65421 -11.40498 -78.63619 1.000 24.24708 436 LEU A O 1
ATOM 3235 N N . GLY A 1 437 ? 26.60835 -13.39468 -78.45096 1.000 25.73967 437 GLY A N 1
ATOM 3236 C CA . GLY A 1 437 ? 27.81618 -14.15144 -78.74702 1.000 26.53770 437 GLY A CA 1
ATOM 3237 C C . GLY A 1 437 ? 28.93000 -13.81425 -77.77261 1.000 25.15326 437 GLY A C 1
ATOM 3238 O O . GLY A 1 437 ? 28.75348 -13.84698 -76.54504 1.000 26.88839 437 GLY A O 1
ATOM 3239 N N . ASN A 1 438 ? 30.08727 -13.44983 -78.32652 1.000 26.97529 438 ASN A N 1
ATOM 3240 C CA . ASN A 1 438 ? 31.25782 -13.12190 -77.51868 1.000 32.01045 438 ASN A CA 1
ATOM 3241 C C . ASN A 1 438 ? 31.05752 -11.88990 -76.65400 1.000 30.21651 438 ASN A C 1
ATOM 3242 O O . ASN A 1 438 ? 31.86389 -11.65357 -75.74889 1.000 27.69457 438 ASN A O 1
ATOM 3247 N N . ASN A 1 439 ? 30.00148 -11.11953 -76.88909 1.000 26.95583 439 ASN A N 1
ATOM 3248 C CA . ASN A 1 439 ? 29.71002 -9.94168 -76.09130 1.000 22.69717 439 ASN A CA 1
ATOM 3249 C C . ASN A 1 439 ? 28.89207 -10.26065 -74.83797 1.000 23.75563 439 ASN A C 1
ATOM 3250 O O . ASN A 1 439 ? 28.52982 -9.34104 -74.10315 1.000 25.71647 439 ASN A O 1
ATOM 3255 N N . ALA A 1 440 ? 28.62976 -11.53834 -74.56490 1.000 18.79673 440 ALA A N 1
ATOM 3256 C CA . ALA A 1 440 ? 27.95154 -11.97378 -73.34536 1.000 21.75079 440 ALA A CA 1
ATOM 3257 C C . ALA A 1 440 ? 28.93319 -12.78163 -72.50961 1.000 24.78774 440 ALA A C 1
ATOM 3258 O O . ALA A 1 440 ? 29.65664 -13.62431 -73.04801 1.000 27.46741 440 ALA A O 1
ATOM 3260 N N . LYS A 1 441 ? 28.98318 -12.49774 -71.20946 1.000 21.62734 441 LYS A N 1
ATOM 3261 C CA . LYS A 1 441 ? 29.86310 -13.19732 -70.27622 1.000 22.15779 441 LYS A CA 1
ATOM 3262 C C . LYS A 1 441 ? 29.03518 -13.66578 -69.09331 1.000 22.16770 441 LYS A C 1
ATOM 3263 O O . LYS A 1 441 ? 28.41108 -12.84713 -68.40932 1.000 24.01162 441 LYS A O 1
ATOM 3269 N N . TYR A 1 442 ? 29.04801 -14.96732 -68.84516 1.000 19.23070 442 TYR A N 1
ATOM 3270 C CA . TYR A 1 442 ? 28.49214 -15.55533 -67.63020 1.000 20.64442 442 TYR A CA 1
ATOM 3271 C C . TYR A 1 442 ? 29.64524 -15.71441 -66.64575 1.000 23.64379 442 TYR A C 1
ATOM 3272 O O . TYR A 1 442 ? 30.54861 -16.52238 -66.87513 1.000 22.44175 442 TYR A O 1
ATOM 3281 N N . LEU A 1 443 ? 29.63119 -14.93328 -65.56137 1.000 21.40078 443 LEU A N 1
ATOM 3282 C CA . LEU A 1 443 ? 30.81391 -14.84607 -64.70765 1.000 22.95784 443 LEU A CA 1
ATOM 3283 C C . LEU A 1 443 ? 30.91180 -15.96909 -63.68256 1.000 22.43203 443 LEU A C 1
ATOM 3284 O O . LEU A 1 443 ? 32.00762 -16.21404 -63.15230 1.000 22.60237 443 LEU A O 1
ATOM 3289 N N . GLY A 1 444 ? 29.80628 -16.64166 -63.37958 1.000 23.34606 444 GLY A N 1
ATOM 3290 C CA . GLY A 1 444 ? 29.87271 -17.75422 -62.44742 1.000 24.58903 444 GLY A CA 1
ATOM 3291 C C . GLY A 1 444 ? 30.23030 -17.25953 -61.06360 1.000 21.74326 444 GLY A C 1
ATOM 3292 O O . GLY A 1 444 ? 29.65295 -16.29292 -60.56235 1.000 19.90609 444 GLY A O 1
ATOM 3293 N N . TRP A 1 445 ? 31.23200 -17.89189 -60.45565 1.000 17.93938 445 TRP A N 1
ATOM 3294 C CA . TRP A 1 445 ? 31.65549 -17.48870 -59.11929 1.000 17.68333 445 TRP A CA 1
ATOM 3295 C C . TRP A 1 445 ? 32.17619 -16.05541 -59.08772 1.000 23.57564 445 TRP A C 1
ATOM 3296 O O . TRP A 1 445 ? 32.10739 -15.39084 -58.04210 1.000 23.39066 445 TRP A O 1
ATOM 3307 N N . ASN A 1 446 ? 32.69992 -15.55795 -60.21057 1.000 24.86372 446 ASN A N 1
ATOM 3308 C CA . ASN A 1 446 ? 33.16395 -14.17846 -60.25766 1.000 24.14448 446 ASN A CA 1
ATOM 3309 C C . ASN A 1 446 ? 32.02415 -13.18146 -60.40537 1.000 21.70443 446 ASN A C 1
ATOM 3310 O O . ASN A 1 446 ? 32.28058 -11.98305 -60.50095 1.000 22.42007 446 ASN A O 1
ATOM 3315 N N . THR A 1 447 ? 30.77105 -13.63637 -60.38946 1.000 20.02472 447 THR A N 1
ATOM 3316 C CA . THR A 1 447 ? 29.65673 -12.70787 -60.48481 1.000 18.84788 447 THR A CA 1
ATOM 3317 C C . THR A 1 447 ? 29.54115 -11.84175 -59.23777 1.000 22.65390 447 THR A C 1
ATOM 3318 O O . THR A 1 447 ? 29.02099 -10.72604 -59.32149 1.000 21.81981 447 THR A O 1
ATOM 3322 N N . PHE A 1 448 ? 30.05181 -12.31734 -58.10133 1.000 22.45358 448 PHE A N 1
ATOM 3323 C CA . PHE A 1 448 ? 29.97581 -11.59158 -56.83851 1.000 25.19324 448 PHE A CA 1
ATOM 3324 C C . PHE A 1 448 ? 31.02213 -10.48755 -56.79193 1.000 28.39723 448 PHE A C 1
ATOM 3325 O O . PHE A 1 448 ? 32.21914 -10.74652 -56.94739 1.000 29.02362 448 PHE A O 1
ATOM 3333 N N . LYS A 1 449 ? 30.57102 -9.25705 -56.57802 1.000 24.47909 449 LYS A N 1
ATOM 3334 C CA . LYS A 1 449 ? 31.46030 -8.14627 -56.28472 1.000 29.72351 449 LYS A CA 1
ATOM 3335 C C . LYS A 1 449 ? 31.22428 -7.61144 -54.88075 1.000 29.18436 449 LYS A C 1
ATOM 3336 O O . LYS A 1 449 ? 31.97866 -6.75036 -54.41670 1.000 30.95203 449 LYS A O 1
ATOM 3342 N N . ASN A 1 450 ? 30.21710 -8.13327 -54.18790 1.000 25.92225 450 ASN A N 1
ATOM 3343 C CA . ASN A 1 450 ? 29.81189 -7.67618 -52.87023 1.000 22.61738 450 ASN A CA 1
ATOM 3344 C C . ASN A 1 450 ? 30.38429 -8.52840 -51.74754 1.000 22.81795 450 ASN A C 1
ATOM 3345 O O . ASN A 1 450 ? 30.31870 -8.12079 -50.58408 1.000 23.60159 450 ASN A O 1
ATOM 3350 N N . ILE A 1 451 ? 30.92780 -9.69986 -52.07010 1.000 20.91400 451 ILE A N 1
ATOM 3351 C CA . ILE A 1 451 ? 31.46617 -10.63751 -51.09263 1.000 22.01286 451 ILE A CA 1
ATOM 3352 C C . ILE A 1 451 ? 32.73381 -11.24378 -51.67430 1.000 24.32756 451 ILE A C 1
ATOM 3353 O O . ILE A 1 451 ? 33.01227 -11.12509 -52.86432 1.000 23.86060 451 ILE A O 1
ATOM 3358 N N . LYS A 1 452 ? 33.49849 -11.90791 -50.81350 1.000 26.88989 452 LYS A N 1
ATOM 3359 C CA . LYS A 1 452 ? 34.62641 -12.72435 -51.24362 1.000 29.15246 452 LYS A CA 1
ATOM 3360 C C . LYS A 1 452 ? 34.30129 -14.17506 -50.91947 1.000 25.04197 452 LYS A C 1
ATOM 3361 O O . LYS A 1 452 ? 34.44066 -14.59703 -49.75845 1.000 26.64734 452 LYS A O 1
ATOM 3367 N N . PRO A 1 453 ? 33.81661 -14.96599 -51.87653 1.000 25.02537 453 PRO A N 1
ATOM 3368 C CA . PRO A 1 453 ? 33.42670 -16.34091 -51.54581 1.000 28.11907 453 PRO A CA 1
ATOM 3369 C C . PRO A 1 453 ? 34.62648 -17.13550 -51.05862 1.000 33.10123 453 PRO A C 1
ATOM 3370 O O . PRO A 1 453 ? 35.74798 -16.97710 -51.55710 1.000 28.57975 453 PRO A O 1
ATOM 3374 N N . GLN A 1 454 ? 34.38489 -17.96933 -50.04744 1.000 32.27637 454 GLN A N 1
ATOM 3375 C CA . GLN A 1 454 ? 35.44755 -18.80368 -49.50984 1.000 40.17435 454 GLN A CA 1
ATOM 3376 C C . GLN A 1 454 ? 35.98131 -19.72833 -50.59279 1.000 39.04376 454 GLN A C 1
ATOM 3377 O O . GLN A 1 454 ? 35.22421 -20.27146 -51.40256 1.000 36.30800 454 GLN A O 1
ATOM 3383 N N . LYS A 1 455 ? 37.30285 -19.89065 -50.61687 1.000 39.13559 455 LYS A N 1
ATOM 3384 C CA . LYS A 1 455 ? 37.90387 -20.72754 -51.64545 1.000 43.44129 455 LYS A CA 1
ATOM 3385 C C . LYS A 1 455 ? 37.48334 -22.18285 -51.49057 1.000 40.71628 455 LYS A C 1
ATOM 3386 O O . LYS A 1 455 ? 37.33721 -22.89174 -52.49227 1.000 42.33775 455 LYS A O 1
ATOM 3392 N N . ALA A 1 456 ? 37.24674 -22.63066 -50.25422 1.000 39.56036 456 ALA A N 1
ATOM 3393 C CA . ALA A 1 456 ? 36.76618 -23.99099 -50.02960 1.000 40.80405 456 ALA A CA 1
ATOM 3394 C C . ALA A 1 456 ? 35.41133 -24.22869 -50.68475 1.000 43.46847 456 ALA A C 1
ATOM 3395 O O . ALA A 1 456 ? 35.08185 -25.36640 -51.04162 1.000 50.23944 456 ALA A O 1
ATOM 3397 N N . LEU A 1 457 ? 34.61569 -23.17350 -50.84852 1.000 38.85965 457 LEU A N 1
ATOM 3398 C CA . LEU A 1 457 ? 33.30104 -23.30540 -51.46565 1.000 38.66166 457 LEU A CA 1
ATOM 3399 C C . LEU A 1 457 ? 33.38289 -23.20567 -52.98628 1.000 37.84141 457 LEU A C 1
ATOM 3400 O O . LEU A 1 457 ? 32.68951 -23.94449 -53.69377 1.000 41.42870 457 LEU A O 1
ATOM 3405 N N . GLU A 1 458 ? 34.23162 -22.30712 -53.49999 1.000 37.35747 458 GLU A N 1
ATOM 3406 C CA . GLU A 1 458 ? 34.40691 -22.16147 -54.94471 1.000 40.51434 458 GLU A CA 1
ATOM 3407 C C . GLU A 1 458 ? 35.03123 -23.40410 -55.56887 1.000 45.94240 458 GLU A C 1
ATOM 3408 O O . GLU A 1 458 ? 34.69843 -23.75391 -56.70589 1.000 46.27229 458 GLU A O 1
ATOM 3414 N N . HIS A 1 459 ? 35.99214 -24.01926 -54.87236 1.000 49.16266 459 HIS A N 1
ATOM 3415 C CA . HIS A 1 459 ? 36.48251 -25.39646 -55.07405 1.000 53.98950 459 HIS A CA 1
ATOM 3416 C C . HIS A 1 459 ? 37.78996 -25.56171 -54.30947 1.000 56.92871 459 HIS A C 1
ATOM 3417 O O . HIS A 1 459 ? 37.89584 -26.40243 -53.41780 1.000 59.99764 459 HIS A O 1
ATOM 3424 N N . ASP B 1 8 ? 13.30209 -7.68678 -100.93048 1.000 70.25998 8 ASP B N 1
ATOM 3425 C CA . ASP B 1 8 ? 11.86596 -7.91686 -101.01449 1.000 66.44549 8 ASP B CA 1
ATOM 3426 C C . ASP B 1 8 ? 11.27677 -8.20406 -99.62593 1.000 58.68926 8 ASP B C 1
ATOM 3427 O O . ASP B 1 8 ? 11.95668 -8.72517 -98.74246 1.000 56.51192 8 ASP B O 1
ATOM 3432 N N . LEU B 1 9 ? 9.99492 -7.86896 -99.46073 1.000 52.62700 9 LEU B N 1
ATOM 3433 C CA . LEU B 1 9 ? 9.40260 -7.74176 -98.13019 1.000 50.33619 9 LEU B CA 1
ATOM 3434 C C . LEU B 1 9 ? 9.34827 -9.07578 -97.38564 1.000 46.06319 9 LEU B C 1
ATOM 3435 O O . LEU B 1 9 ? 9.50246 -9.11612 -96.15668 1.000 42.05758 9 LEU B O 1
ATOM 3440 N N . PHE B 1 10 ? 9.12093 -10.17588 -98.09804 1.000 42.36129 10 PHE B N 1
ATOM 3441 C CA . PHE B 1 10 ? 8.89432 -11.45906 -97.44819 1.000 39.19063 10 PHE B CA 1
ATOM 3442 C C . PHE B 1 10 ? 10.03734 -12.44123 -97.65520 1.000 35.68091 10 PHE B C 1
ATOM 3443 O O . PHE B 1 10 ? 9.92730 -13.59868 -97.23541 1.000 31.20993 10 PHE B O 1
ATOM 3451 N N . LYS B 1 11 ? 11.12929 -12.01726 -98.28780 1.000 35.01823 11 LYS B N 1
ATOM 3452 C CA . LYS B 1 11 ? 12.22681 -12.94059 -98.54164 1.000 34.49273 11 LYS B CA 1
ATOM 3453 C C . LYS B 1 11 ? 12.90999 -13.32568 -97.23287 1.000 31.37537 11 LYS B C 1
ATOM 3454 O O . LYS B 1 11 ? 13.29394 -12.46465 -96.43790 1.000 29.71212 11 LYS B O 1
ATOM 3460 N N . ILE B 1 12 ? 13.07390 -14.62597 -97.02226 1.000 29.49816 12 ILE B N 1
ATOM 3461 C CA . ILE B 1 12 ? 13.76169 -15.12125 -95.83605 1.000 29.68153 12 ILE B CA 1
ATOM 3462 C C . ILE B 1 12 ? 15.24507 -14.79174 -95.95228 1.000 29.58381 12 ILE B C 1
ATOM 3463 O O . ILE B 1 12 ? 15.91620 -15.18990 -96.91484 1.000 33.68517 12 ILE B O 1
ATOM 3468 N N . ALA B 1 13 ? 15.76250 -14.05204 -94.97280 1.000 29.74131 13 ALA B N 1
ATOM 3469 C CA . ALA B 1 13 ? 17.15350 -13.61013 -94.96367 1.000 30.94346 13 ALA B CA 1
ATOM 3470 C C . ALA B 1 13 ? 18.03230 -14.46456 -94.06842 1.000 34.13128 13 ALA B C 1
ATOM 3471 O O . ALA B 1 13 ? 19.19356 -14.72586 -94.40550 1.000 33.51770 13 ALA B O 1
ATOM 3473 N N . ASP B 1 14 ? 17.49944 -14.88859 -92.92685 1.000 32.96596 14 ASP B N 1
ATOM 3474 C CA . ASP B 1 14 ? 18.23417 -15.71217 -91.98352 1.000 32.10785 14 ASP B CA 1
ATOM 3475 C C . ASP B 1 14 ? 17.23295 -16.52276 -91.17286 1.000 31.98532 14 ASP B C 1
ATOM 3476 O O . ASP B 1 14 ? 16.06587 -16.14855 -91.03084 1.000 31.70179 14 ASP B O 1
ATOM 3481 N N . LEU B 1 15 ? 17.70903 -17.64066 -90.63698 1.000 25.82201 15 LEU B N 1
ATOM 3482 C CA . LEU B 1 15 ? 16.83876 -18.61017 -89.98896 1.000 30.72975 15 LEU B CA 1
ATOM 3483 C C . LEU B 1 15 ? 17.71884 -19.47107 -89.10255 1.000 27.58990 15 LEU B C 1
ATOM 3484 O O . LEU B 1 15 ? 18.70053 -20.04943 -89.58671 1.000 26.77929 15 LEU B O 1
ATOM 3489 N N . PHE B 1 16 ? 17.38961 -19.54875 -87.81741 1.000 25.49380 16 PHE B N 1
ATOM 3490 C CA . PHE B 1 16 ? 18.18003 -20.35703 -86.90882 1.000 25.04491 16 PHE B CA 1
ATOM 3491 C C . PHE B 1 16 ? 17.30314 -20.89269 -85.78765 1.000 21.41206 16 PHE B C 1
ATOM 3492 O O . PHE B 1 16 ? 16.24872 -20.33653 -85.45520 1.000 25.99450 16 PHE B O 1
ATOM 3500 N N . ALA B 1 17 ? 17.76462 -21.99073 -85.21530 1.000 19.28820 17 ALA B N 1
ATOM 3501 C CA . ALA B 1 17 ? 17.11322 -22.62461 -84.08496 1.000 19.29943 17 ALA B CA 1
ATOM 3502 C C . ALA B 1 17 ? 18.08075 -22.66161 -82.91493 1.000 22.31084 17 ALA B C 1
ATOM 3503 O O . ALA B 1 17 ? 19.30130 -22.57058 -83.07849 1.000 19.64179 17 ALA B O 1
ATOM 3505 N N . TYR B 1 18 ? 17.51930 -22.79545 -81.72381 1.000 21.00823 18 TYR B N 1
ATOM 3506 C CA . TYR B 1 18 ? 18.34872 -22.96802 -80.54531 1.000 16.92121 18 TYR B CA 1
ATOM 3507 C C . TYR B 1 18 ? 17.49395 -23.64893 -79.49762 1.000 18.29620 18 TYR B C 1
ATOM 3508 O O . TYR B 1 18 ? 16.26578 -23.69546 -79.60275 1.000 17.85545 18 TYR B O 1
ATOM 3517 N N . GLN B 1 19 ? 18.16475 -24.20913 -78.51083 1.000 18.36781 19 GLN B N 1
ATOM 3518 C CA . GLN B 1 19 ? 17.49556 -25.01669 -77.50455 1.000 18.79506 19 GLN B CA 1
ATOM 3519 C C . GLN B 1 19 ? 16.96115 -24.12629 -76.38909 1.000 17.17313 19 GLN B C 1
ATOM 3520 O O . GLN B 1 19 ? 17.69915 -23.30498 -75.83179 1.000 16.47664 19 GLN B O 1
ATOM 3526 N N . VAL B 1 20 ? 15.68040 -24.30485 -76.05770 1.000 14.98301 20 VAL B N 1
ATOM 3527 C CA . VAL B 1 20 ? 15.04722 -23.59971 -74.94552 1.000 15.26532 20 VAL B CA 1
ATOM 3528 C C . VAL B 1 20 ? 14.38800 -24.64361 -74.05738 1.000 16.77292 20 VAL B C 1
ATOM 3529 O O . VAL B 1 20 ? 14.57768 -25.84777 -74.26189 1.000 16.75551 20 VAL B O 1
ATOM 3533 N N . PHE B 1 21 ? 13.59194 -24.20452 -73.07855 1.000 16.55155 21 PHE B N 1
ATOM 3534 C CA . PHE B 1 21 ? 12.96380 -25.12582 -72.14261 1.000 17.65465 21 PHE B CA 1
ATOM 3535 C C . PHE B 1 21 ? 11.45060 -24.99611 -72.18754 1.000 12.98840 21 PHE B C 1
ATOM 3536 O O . PHE B 1 21 ? 10.91423 -23.89738 -72.35546 1.000 17.99430 21 PHE B O 1
ATOM 3544 N N . ASP B 1 22 ? 10.77069 -26.13503 -72.08911 1.000 17.19097 22 ASP B N 1
ATOM 3545 C CA . ASP B 1 22 ? 9.32390 -26.12101 -71.99682 1.000 21.30111 22 ASP B CA 1
ATOM 3546 C C . ASP B 1 22 ? 8.90621 -25.92866 -70.54289 1.000 18.88146 22 ASP B C 1
ATOM 3547 O O . ASP B 1 22 ? 9.72991 -25.75140 -69.63822 1.000 16.38639 22 ASP B O 1
ATOM 3552 N N . SER B 1 23 ? 7.59605 -25.96164 -70.32276 1.000 19.66987 23 SER B N 1
ATOM 3553 C CA . SER B 1 23 ? 7.00197 -25.64698 -69.02667 1.000 18.88883 23 SER B CA 1
ATOM 3554 C C . SER B 1 23 ? 7.27587 -26.70134 -67.96949 1.000 19.32767 23 SER B C 1
ATOM 3555 O O . SER B 1 23 ? 6.96912 -26.47554 -66.79299 1.000 16.20480 23 SER B O 1
ATOM 3558 N N . ARG B 1 24 ? 7.81298 -27.84911 -68.35911 1.000 17.28565 24 ARG B N 1
ATOM 3559 C CA . ARG B 1 24 ? 8.21232 -28.88632 -67.42942 1.000 19.46787 24 ARG B CA 1
ATOM 3560 C C . ARG B 1 24 ? 9.69818 -28.84464 -67.12975 1.000 18.41815 24 ARG B C 1
ATOM 3561 O O . ARG B 1 24 ? 10.17033 -29.67166 -66.36107 1.000 19.83691 24 ARG B O 1
ATOM 3569 N N . GLY B 1 25 ? 10.44971 -27.93878 -67.75803 1.000 19.72432 25 GLY B N 1
ATOM 3570 C CA . GLY B 1 25 ? 11.89048 -27.89808 -67.57103 1.000 19.30505 25 GLY B CA 1
ATOM 3571 C C . GLY B 1 25 ? 12.67792 -28.81570 -68.47511 1.000 22.65219 25 GLY B C 1
ATOM 3572 O O . GLY B 1 25 ? 13.84511 -29.10490 -68.19021 1.000 20.41183 25 GLY B O 1
ATOM 3573 N N . PHE B 1 26 ? 12.08158 -29.28067 -69.54890 1.000 17.27950 26 PHE B N 1
ATOM 3574 C CA . PHE B 1 26 ? 12.76849 -30.12667 -70.49123 1.000 21.23025 26 PHE B CA 1
ATOM 3575 C C . PHE B 1 26 ? 13.08270 -29.35456 -71.76195 1.000 17.76654 26 PHE B C 1
ATOM 3576 O O . PHE B 1 26 ? 12.35661 -28.42442 -72.12294 1.000 18.18923 26 PHE B O 1
ATOM 3584 N N . PRO B 1 27 ? 14.17552 -29.70126 -72.44517 1.000 16.85976 27 PRO B N 1
ATOM 3585 C CA . PRO B 1 27 ? 14.55537 -28.96348 -73.65432 1.000 16.33823 27 PRO B CA 1
ATOM 3586 C C . PRO B 1 27 ? 13.46971 -29.03951 -74.71721 1.000 18.58129 27 PRO B C 1
ATOM 3587 O O . PRO B 1 27 ? 12.76746 -30.04199 -74.84218 1.000 18.29173 27 PRO B O 1
ATOM 3591 N N . THR B 1 28 ? 13.33938 -27.96555 -75.49117 1.000 19.35918 28 THR B N 1
ATOM 3592 C CA . THR B 1 28 ? 12.57920 -28.01875 -76.73138 1.000 20.21281 28 THR B CA 1
ATOM 3593 C C . THR B 1 28 ? 13.21631 -27.04045 -77.71505 1.000 17.64356 28 THR B C 1
ATOM 3594 O O . THR B 1 28 ? 14.25304 -26.43788 -77.43149 1.000 18.16112 28 THR B O 1
ATOM 3598 N N . VAL B 1 29 ? 12.59565 -26.88982 -78.88446 1.000 19.83188 29 VAL B N 1
ATOM 3599 C CA . VAL B 1 29 ? 13.18218 -26.15341 -79.99853 1.000 16.15279 29 VAL B CA 1
ATOM 3600 C C . VAL B 1 29 ? 12.52162 -24.78652 -80.10738 1.000 17.37237 29 VAL B C 1
ATOM 3601 O O . VAL B 1 29 ? 11.28599 -24.66766 -80.05405 1.000 18.19743 29 VAL B O 1
ATOM 3605 N N . ALA B 1 30 ? 13.34498 -23.75801 -80.26231 1.000 16.22896 30 ALA B N 1
ATOM 3606 C CA . ALA B 1 30 ? 12.90800 -22.43013 -80.65561 1.000 17.16566 30 ALA B CA 1
ATOM 3607 C C . ALA B 1 30 ? 13.48744 -22.13894 -82.03010 1.000 20.35565 30 ALA B C 1
ATOM 3608 O O . ALA B 1 30 ? 14.60146 -22.56871 -82.34055 1.000 18.62927 30 ALA B O 1
ATOM 3610 N N . CYS B 1 31 ? 12.72614 -21.44084 -82.86121 1.000 21.93794 31 CYS B N 1
ATOM 3611 C CA . CYS B 1 31 ? 13.20774 -21.02708 -84.17252 1.000 20.62177 31 CYS B CA 1
ATOM 3612 C C . CYS B 1 31 ? 12.88839 -19.55652 -84.37630 1.000 23.09719 31 CYS B C 1
ATOM 3613 O O . CYS B 1 31 ? 11.82761 -19.07241 -83.96180 1.000 21.52796 31 CYS B O 1
ATOM 3616 N N . VAL B 1 32 ? 13.82988 -18.85219 -84.99509 1.000 20.08940 32 VAL B N 1
ATOM 3617 C CA . VAL B 1 32 ? 13.70516 -17.44102 -85.31650 1.000 22.15779 32 VAL B CA 1
ATOM 3618 C C . VAL B 1 32 ? 13.92204 -17.30360 -86.81325 1.000 23.12210 32 VAL B C 1
ATOM 3619 O O . VAL B 1 32 ? 14.92583 -17.79370 -87.34273 1.000 23.56693 32 VAL B O 1
ATOM 3623 N N . VAL B 1 33 ? 12.97418 -16.65977 -87.48832 1.000 23.08826 33 VAL B N 1
ATOM 3624 C CA . VAL B 1 33 ? 13.05474 -16.36812 -88.91405 1.000 22.24695 33 VAL B CA 1
ATOM 3625 C C . VAL B 1 33 ? 13.17216 -14.86324 -89.07455 1.000 24.57043 33 VAL B C 1
ATOM 3626 O O . VAL B 1 33 ? 12.36580 -14.11336 -88.51378 1.000 25.56996 33 VAL B O 1
ATOM 3630 N N . LYS B 1 34 ? 14.17253 -14.41725 -89.82919 1.000 23.03617 34 LYS B N 1
ATOM 3631 C CA . LYS B 1 34 ? 14.32199 -12.99994 -90.13013 1.000 29.08834 34 LYS B CA 1
ATOM 3632 C C . LYS B 1 34 ? 14.16565 -12.80102 -91.62815 1.000 29.49628 34 LYS B C 1
ATOM 3633 O O . LYS B 1 34 ? 14.73425 -13.55764 -92.42138 1.000 29.19470 34 LYS B O 1
ATOM 3639 N N . LEU B 1 35 ? 13.38949 -11.79700 -92.01357 1.000 28.32373 35 LEU B N 1
ATOM 3640 C CA . LEU B 1 35 ? 13.14675 -11.51535 -93.42132 1.000 25.89772 35 LEU B CA 1
ATOM 3641 C C . LEU B 1 35 ? 14.07185 -10.40554 -93.91211 1.000 29.06765 35 LEU B C 1
ATOM 3642 O O . LEU B 1 35 ? 14.68142 -9.67785 -93.12414 1.000 30.76125 35 LEU B O 1
ATOM 3647 N N . ALA B 1 36 ? 14.19163 -10.30285 -95.24354 1.000 33.57332 36 ALA B N 1
ATOM 3648 C CA . ALA B 1 36 ? 15.01312 -9.25075 -95.83435 1.000 37.97576 36 ALA B CA 1
ATOM 3649 C C . ALA B 1 36 ? 14.57788 -7.86633 -95.36448 1.000 39.81654 36 ALA B C 1
ATOM 3650 O O . ALA B 1 36 ? 15.41813 -6.98024 -95.18139 1.000 44.17351 36 ALA B O 1
ATOM 3652 N N . SER B 1 37 ? 13.27821 -7.67034 -95.14715 1.000 40.68660 37 SER B N 1
ATOM 3653 C CA . SER B 1 37 ? 12.73788 -6.41318 -94.64691 1.000 41.38644 37 SER B CA 1
ATOM 3654 C C . SER B 1 37 ? 13.08449 -6.14913 -93.18750 1.000 40.37219 37 SER B C 1
ATOM 3655 O O . SER B 1 37 ? 12.76211 -5.07076 -92.67981 1.000 43.35321 37 SER B O 1
ATOM 3658 N N . GLY B 1 38 ? 13.71908 -7.09585 -92.50229 1.000 38.46628 38 GLY B N 1
ATOM 3659 C CA . GLY B 1 38 ? 14.05921 -6.93403 -91.10700 1.000 32.82900 38 GLY B CA 1
ATOM 3660 C C . GLY B 1 38 ? 13.02712 -7.46171 -90.12999 1.000 33.77914 38 GLY B C 1
ATOM 3661 O O . GLY B 1 38 ? 13.30707 -7.50920 -88.92592 1.000 34.34988 38 GLY B O 1
ATOM 3662 N N . HIS B 1 39 ? 11.85203 -7.86217 -90.60230 1.000 34.94967 39 HIS B N 1
ATOM 3663 C CA . HIS B 1 39 ? 10.84278 -8.41478 -89.71174 1.000 34.27941 39 HIS B CA 1
ATOM 3664 C C . HIS B 1 39 ? 11.22358 -9.82513 -89.29088 1.000 31.15050 39 HIS B C 1
ATOM 3665 O O . HIS B 1 39 ? 11.86949 -10.56834 -90.03392 1.000 28.21742 39 HIS B O 1
ATOM 3672 N N . THR B 1 40 ? 10.80504 -10.19370 -88.08587 1.000 31.00227 40 THR B N 1
ATOM 3673 C CA . THR B 1 40 ? 11.17223 -11.47078 -87.50258 1.000 32.09788 40 THR B CA 1
ATOM 3674 C C . THR B 1 40 ? 9.93505 -12.19635 -87.01145 1.000 29.67262 40 THR B C 1
ATOM 3675 O O . THR B 1 40 ? 8.94744 -11.58387 -86.60002 1.000 27.86744 40 THR B O 1
ATOM 3679 N N . GLY B 1 41 ? 10.00799 -13.51438 -87.06837 1.000 26.80796 41 GLY B N 1
ATOM 3680 C CA . GLY B 1 41 ? 9.04210 -14.35632 -86.40270 1.000 23.86184 41 GLY B CA 1
ATOM 3681 C C . GLY B 1 41 ? 9.79058 -15.34882 -85.54300 1.000 26.19109 41 GLY B C 1
ATOM 3682 O O . GLY B 1 41 ? 10.90411 -15.76156 -85.86261 1.000 28.08003 41 GLY B O 1
ATOM 3683 N N . GLU B 1 42 ? 9.17108 -15.71192 -84.43091 1.000 22.19648 42 GLU B N 1
ATOM 3684 C CA . GLU B 1 42 ? 9.78401 -16.65289 -83.51301 1.000 23.79774 42 GLU B CA 1
ATOM 3685 C C . GLU B 1 42 ? 8.73388 -17.62124 -83.00710 1.000 25.28402 42 GLU B C 1
ATOM 3686 O O . GLU B 1 42 ? 7.61607 -17.22069 -82.66559 1.000 25.38976 42 GLU B O 1
ATOM 3692 N N . ALA B 1 43 ? 9.09824 -18.89463 -82.94942 1.000 20.27081 43 ALA B N 1
ATOM 3693 C CA . ALA B 1 43 ? 8.19426 -19.88898 -82.40710 1.000 18.83038 43 ALA B CA 1
ATOM 3694 C C . ALA B 1 43 ? 8.96138 -20.88223 -81.55267 1.000 21.87481 43 ALA B C 1
ATOM 3695 O O . ALA B 1 43 ? 10.17490 -21.06328 -81.69666 1.000 23.73556 43 ALA B O 1
ATOM 3697 N N . MET B 1 44 ? 8.22076 -21.52906 -80.65800 1.000 18.47777 44 MET B N 1
ATOM 3698 C CA . MET B 1 44 ? 8.72080 -22.63233 -79.85783 1.000 16.75610 44 MET B CA 1
ATOM 3699 C C . MET B 1 44 ? 7.71919 -23.77170 -79.92949 1.000 20.93734 44 MET B C 1
ATOM 3700 O O . MET B 1 44 ? 6.52384 -23.54912 -80.14552 1.000 24.29812 44 MET B O 1
ATOM 3705 N N . VAL B 1 45 ? 8.20643 -24.98348 -79.71628 1.000 20.83912 45 VAL B N 1
ATOM 3706 C CA . VAL B 1 45 ? 7.47116 -26.20903 -80.01670 1.000 23.28891 45 VAL B CA 1
ATOM 3707 C C . VAL B 1 45 ? 7.07854 -26.87582 -78.70557 1.000 22.42175 45 VAL B C 1
ATOM 3708 O O . VAL B 1 45 ? 7.93241 -27.04104 -77.82879 1.000 22.58269 45 VAL B O 1
ATOM 3712 N N . PRO B 1 46 ? 5.82676 -27.26863 -78.53016 1.000 20.87517 46 PRO B N 1
ATOM 3713 C CA . PRO B 1 46 ? 5.42029 -27.98622 -77.31873 1.000 19.07308 46 PRO B CA 1
ATOM 3714 C C . PRO B 1 46 ? 5.83480 -29.45021 -77.39441 1.000 23.51197 46 PRO B C 1
ATOM 3715 O O . PRO B 1 46 ? 6.37046 -29.91616 -78.39925 1.000 21.45203 46 PRO B O 1
ATOM 3719 N N . SER B 1 47 ? 5.53342 -30.18449 -76.32053 1.000 22.49261 47 SER B N 1
ATOM 3720 C CA . SER B 1 47 ? 5.89656 -31.59214 -76.21229 1.000 26.49424 47 SER B CA 1
ATOM 3721 C C . SER B 1 47 ? 4.88748 -32.33491 -75.34332 1.000 27.10521 47 SER B C 1
ATOM 3722 O O . SER B 1 47 ? 4.60774 -31.91637 -74.21560 1.000 26.67245 47 SER B O 1
ATOM 3725 N N . GLY B 1 48 ? 4.37712 -33.45761 -75.84352 1.000 27.84362 48 GLY B N 1
ATOM 3726 C CA . GLY B 1 48 ? 3.41417 -34.24672 -75.09086 1.000 27.54178 48 GLY B CA 1
ATOM 3727 C C . GLY B 1 48 ? 4.01214 -35.21989 -74.08718 1.000 32.90668 48 GLY B C 1
ATOM 3728 O O . GLY B 1 48 ? 5.14928 -35.66207 -74.25416 1.000 35.98871 48 GLY B O 1
ATOM 3729 N N . LYS B 1 54 ? 1.33509 -42.96950 -83.52130 1.000 41.23311 54 LYS B N 1
ATOM 3730 C CA . LYS B 1 54 ? 0.96460 -42.41172 -84.82720 1.000 44.93956 54 LYS B CA 1
ATOM 3731 C C . LYS B 1 54 ? 1.36166 -40.93877 -84.96653 1.000 43.01272 54 LYS B C 1
ATOM 3732 O O . LYS B 1 54 ? 1.07722 -40.30269 -85.98262 1.000 42.82622 54 LYS B O 1
ATOM 3738 N N . GLU B 1 55 ? 2.00975 -40.39544 -83.94142 1.000 38.78807 55 GLU B N 1
ATOM 3739 C CA . GLU B 1 55 ? 2.44995 -39.01004 -83.98811 1.000 36.57223 55 GLU B CA 1
ATOM 3740 C C . GLU B 1 55 ? 3.72602 -38.88513 -84.81162 1.000 33.96800 55 GLU B C 1
ATOM 3741 O O . GLU B 1 55 ? 4.55250 -39.80110 -84.85822 1.000 31.78160 55 GLU B O 1
ATOM 3747 N N . ALA B 1 56 ? 3.88826 -37.73300 -85.46031 1.000 30.68474 56 ALA B N 1
ATOM 3748 C CA . ALA B 1 56 ? 5.18173 -37.41590 -86.04280 1.000 27.93838 56 ALA B CA 1
ATOM 3749 C C . ALA B 1 56 ? 6.24188 -37.43837 -84.94578 1.000 28.23465 56 ALA B C 1
ATOM 3750 O O . ALA B 1 56 ? 5.95637 -37.19725 -83.76947 1.000 29.96843 56 ALA B O 1
ATOM 3752 N N . ILE B 1 57 ? 7.47314 -37.73554 -85.34127 1.000 25.25603 57 ILE B N 1
ATOM 3753 C CA . ILE B 1 57 ? 8.53388 -38.04650 -84.39003 1.000 25.13615 57 ILE B CA 1
ATOM 3754 C C . ILE B 1 57 ? 9.05278 -36.76082 -83.75579 1.000 24.48001 57 ILE B C 1
ATOM 3755 O O . ILE B 1 57 ? 9.50998 -35.84599 -84.44514 1.000 27.83823 57 ILE B O 1
ATOM 3760 N N . GLU B 1 58 ? 8.98548 -36.69301 -82.43638 1.000 25.48503 58 GLU B N 1
ATOM 3761 C CA . GLU B 1 58 ? 9.74585 -35.70775 -81.68225 1.000 26.12120 58 GLU B CA 1
ATOM 3762 C C . GLU B 1 58 ? 11.15812 -36.24579 -81.48107 1.000 31.45532 58 GLU B C 1
ATOM 3763 O O . GLU B 1 58 ? 11.33726 -37.29836 -80.86190 1.000 31.97674 58 GLU B O 1
ATOM 3769 N N . LEU B 1 59 ? 12.15518 -35.52932 -81.99959 1.000 28.73898 59 LEU B N 1
ATOM 3770 C CA . LEU B 1 59 ? 13.53903 -35.98608 -82.00201 1.000 23.02516 59 LEU B CA 1
ATOM 3771 C C . LEU B 1 59 ? 14.27880 -35.53308 -80.74766 1.000 27.62642 59 LEU B C 1
ATOM 3772 O O . LEU B 1 59 ? 14.46109 -34.32953 -80.53285 1.000 26.27245 59 LEU B O 1
ATOM 3777 N N . ARG B 1 60 ? 14.75103 -36.50490 -79.95893 1.000 23.93558 60 ARG B N 1
ATOM 3778 C CA . ARG B 1 60 ? 15.53190 -36.28750 -78.74639 1.000 23.33699 60 ARG B CA 1
ATOM 3779 C C . ARG B 1 60 ? 16.91155 -36.91716 -78.88948 1.000 22.36018 60 ARG B C 1
ATOM 3780 O O . ARG B 1 60 ? 17.06851 -37.94496 -79.55110 1.000 29.73814 60 ARG B O 1
ATOM 3788 N N . ASP B 1 61 ? 17.90377 -36.31335 -78.22449 1.000 24.08667 61 ASP B N 1
ATOM 3789 C CA . ASP B 1 61 ? 19.30209 -36.68920 -78.44828 1.000 23.11320 61 ASP B CA 1
ATOM 3790 C C . ASP B 1 61 ? 19.62582 -38.06864 -77.88142 1.000 25.48218 61 ASP B C 1
ATOM 3791 O O . ASP B 1 61 ? 20.38909 -38.82829 -78.48633 1.000 29.43040 61 ASP B O 1
ATOM 3796 N N . GLY B 1 62 ? 19.09462 -38.39548 -76.70691 1.000 31.45415 62 GLY B N 1
ATOM 3797 C CA . GLY B 1 62 ? 19.42866 -39.65468 -76.06797 1.000 31.69484 62 GLY B CA 1
ATOM 3798 C C . GLY B 1 62 ? 20.81773 -39.71669 -75.46685 1.000 33.32852 62 GLY B C 1
ATOM 3799 O O . GLY B 1 62 ? 21.38149 -40.80751 -75.34528 1.000 38.10080 62 GLY B O 1
ATOM 3800 N N . ASP B 1 63 ? 21.38885 -38.57159 -75.08627 1.000 28.13047 63 ASP B N 1
ATOM 3801 C CA . ASP B 1 63 ? 22.72534 -38.53289 -74.50443 1.000 28.58856 63 ASP B CA 1
ATOM 3802 C C . ASP B 1 63 ? 22.57222 -38.55499 -72.98887 1.000 29.85089 63 ASP B C 1
ATOM 3803 O O . ASP B 1 63 ? 21.99874 -37.60709 -72.42328 1.000 26.55019 63 ASP B O 1
ATOM 3808 N N . PRO B 1 64 ? 23.04362 -39.59355 -72.29485 1.000 27.15843 64 PRO B N 1
ATOM 3809 C CA . PRO B 1 64 ? 22.86931 -39.63361 -70.83103 1.000 29.88991 64 PRO B CA 1
ATOM 3810 C C . PRO B 1 64 ? 23.62528 -38.53454 -70.09601 1.000 30.71055 64 PRO B C 1
ATOM 3811 O O . PRO B 1 64 ? 23.27167 -38.21664 -68.95240 1.000 33.05433 64 PRO B O 1
ATOM 3815 N N . LYS B 1 65 ? 24.65246 -37.94301 -70.71085 1.000 25.78077 65 LYS B N 1
ATOM 3816 C CA . LYS B 1 65 ? 25.36915 -36.84200 -70.08054 1.000 32.04031 65 LYS B CA 1
ATOM 3817 C C . LYS B 1 65 ? 24.57442 -35.54720 -70.05401 1.000 31.43939 65 LYS B C 1
ATOM 3818 O O . LYS B 1 65 ? 24.99924 -34.60696 -69.37656 1.000 39.94084 65 LYS B O 1
ATOM 3824 N N . ALA B 1 66 ? 23.45279 -35.46148 -70.76854 1.000 25.89908 66 ALA B N 1
ATOM 3825 C CA . ALA B 1 66 ? 22.79288 -34.18094 -70.99722 1.000 23.75900 66 ALA B CA 1
ATOM 3826 C C . ALA B 1 66 ? 21.28492 -34.34990 -70.89431 1.000 20.62236 66 ALA B C 1
ATOM 3827 O O . ALA B 1 66 ? 20.68742 -35.09180 -71.68233 1.000 22.66018 66 ALA B O 1
ATOM 3829 N N . TYR B 1 67 ? 20.67937 -33.64406 -69.93979 1.000 21.84238 67 TYR B N 1
ATOM 3830 C CA . TYR B 1 67 ? 19.22048 -33.54403 -69.81298 1.000 21.15619 67 TYR B CA 1
ATOM 3831 C C . TYR B 1 67 ? 18.55043 -34.90997 -69.70604 1.000 24.58707 67 TYR B C 1
ATOM 3832 O O . TYR B 1 67 ? 17.45031 -35.11074 -70.22352 1.000 26.97610 67 TYR B O 1
ATOM 3841 N N . PHE B 1 68 ? 19.20517 -35.85099 -69.03246 1.000 26.06037 68 PHE B N 1
ATOM 3842 C CA . PHE B 1 68 ? 18.66999 -37.20490 -68.89863 1.000 28.32316 68 PHE B CA 1
ATOM 3843 C C . PHE B 1 68 ? 18.23233 -37.74787 -70.26159 1.000 31.66964 68 PHE B C 1
ATOM 3844 O O . PHE B 1 68 ? 17.15952 -38.33284 -70.40901 1.000 35.95979 68 PHE B O 1
ATOM 3852 N N . GLY B 1 69 ? 19.05712 -37.49169 -71.27968 1.000 22.25839 69 GLY B N 1
ATOM 3853 C CA . GLY B 1 69 ? 18.82845 -37.94771 -72.63552 1.000 21.82138 69 GLY B CA 1
ATOM 3854 C C . GLY B 1 69 ? 17.79887 -37.17717 -73.43168 1.000 25.56484 69 GLY B C 1
ATOM 3855 O O . GLY B 1 69 ? 17.50778 -37.57087 -74.56973 1.000 28.14722 69 GLY B O 1
ATOM 3856 N N . LYS B 1 70 ? 17.24868 -36.08494 -72.90029 1.000 21.09274 70 LYS B N 1
ATOM 3857 C CA . LYS B 1 70 ? 16.14360 -35.41173 -73.57042 1.000 23.32331 70 LYS B CA 1
ATOM 3858 C C . LYS B 1 70 ? 16.56026 -34.12193 -74.26548 1.000 18.95342 70 LYS B C 1
ATOM 3859 O O . LYS B 1 70 ? 15.70351 -33.27866 -74.56329 1.000 20.34628 70 LYS B O 1
ATOM 3865 N N . GLY B 1 71 ? 17.84798 -33.95475 -74.56201 1.000 21.23588 71 GLY B N 1
ATOM 3866 C CA . GLY B 1 71 ? 18.25975 -32.79618 -75.33040 1.000 21.14693 71 GLY B CA 1
ATOM 3867 C C . GLY B 1 71 ? 17.66779 -32.81622 -76.72745 1.000 18.74383 71 GLY B C 1
ATOM 3868 O O . GLY B 1 71 ? 17.31414 -33.87270 -77.25874 1.000 17.57732 71 GLY B O 1
ATOM 3869 N N . VAL B 1 72 ? 17.54189 -31.62640 -77.32011 1.000 16.02195 72 VAL B N 1
ATOM 3870 C CA . VAL B 1 72 ? 17.08757 -31.50290 -78.70945 1.000 17.09360 72 VAL B CA 1
ATOM 3871 C C . VAL B 1 72 ? 18.15185 -30.83342 -79.57623 1.000 23.77970 72 VAL B C 1
ATOM 3872 O O . VAL B 1 72 ? 17.82998 -30.08794 -80.50839 1.000 21.07064 72 VAL B O 1
ATOM 3876 N N . SER B 1 73 ? 19.42907 -31.07661 -79.28582 1.000 23.30489 73 SER B N 1
ATOM 3877 C CA . SER B 1 73 ? 20.45246 -30.40962 -80.07726 1.000 22.76195 73 SER B CA 1
ATOM 3878 C C . SER B 1 73 ? 20.52655 -30.98285 -81.48953 1.000 21.16578 73 SER B C 1
ATOM 3879 O O . SER B 1 73 ? 20.92127 -30.27414 -82.42056 1.000 21.17362 73 SER B O 1
ATOM 3882 N N . GLN B 1 74 ? 20.12311 -32.24023 -81.69072 1.000 23.76839 74 GLN B N 1
ATOM 3883 C CA . GLN B 1 74 ? 20.12766 -32.76313 -83.05478 1.000 27.00533 74 GLN B CA 1
ATOM 3884 C C . GLN B 1 74 ? 19.05726 -32.07416 -83.89540 1.000 22.39992 74 GLN B C 1
ATOM 3885 O O . GLN B 1 74 ? 19.32321 -31.63895 -85.02433 1.000 25.19125 74 GLN B O 1
ATOM 3891 N N . ALA B 1 75 ? 17.84616 -31.94479 -83.34665 1.000 22.28723 75 ALA B N 1
ATOM 3892 C CA . ALA B 1 75 ? 16.78743 -31.17929 -84.00465 1.000 18.17525 75 ALA B CA 1
ATOM 3893 C C . ALA B 1 75 ? 17.22838 -29.74825 -84.27601 1.000 18.02652 75 ALA B C 1
ATOM 3894 O O . ALA B 1 75 ? 16.98743 -29.20553 -85.36501 1.000 23.10674 75 ALA B O 1
ATOM 3896 N N . VAL B 1 76 ? 17.84616 -29.10717 -83.28117 1.000 16.03687 76 VAL B N 1
ATOM 3897 C CA . VAL B 1 76 ? 18.31267 -27.73954 -83.47470 1.000 19.31999 76 VAL B CA 1
ATOM 3898 C C . VAL B 1 76 ? 19.30256 -27.68612 -84.62544 1.000 26.17929 76 VAL B C 1
ATOM 3899 O O . VAL B 1 76 ? 19.24217 -26.79108 -85.47903 1.000 21.71859 76 VAL B O 1
ATOM 3903 N N . GLN B 1 77 ? 20.23681 -28.64379 -84.65569 1.000 26.30116 77 GLN B N 1
ATOM 3904 C CA . GLN B 1 77 ? 21.21765 -28.69989 -85.72984 1.000 26.78217 77 GLN B CA 1
ATOM 3905 C C . GLN B 1 77 ? 20.55611 -28.98363 -87.07381 1.000 28.21559 77 GLN B C 1
ATOM 3906 O O . GLN B 1 77 ? 20.99145 -28.44508 -88.09899 1.000 23.72412 77 GLN B O 1
ATOM 3912 N N . ASN B 1 78 ? 19.49611 -29.79939 -87.08888 1.000 26.12930 78 ASN B N 1
ATOM 3913 C CA . ASN B 1 78 ? 18.80697 -30.08088 -88.34507 1.000 26.39019 78 ASN B CA 1
ATOM 3914 C C . ASN B 1 78 ? 18.20886 -28.81351 -88.93400 1.000 24.20377 78 ASN B C 1
ATOM 3915 O O . ASN B 1 78 ? 18.20067 -28.62587 -90.15798 1.000 24.45672 78 ASN B O 1
ATOM 3920 N N . VAL B 1 79 ? 17.68774 -27.93511 -88.08219 1.000 23.03993 79 VAL B N 1
ATOM 3921 C CA . VAL B 1 79 ? 17.21694 -26.64737 -88.56921 1.000 22.26992 79 VAL B CA 1
ATOM 3922 C C . VAL B 1 79 ? 18.38778 -25.84218 -89.10959 1.000 26.42285 79 VAL B C 1
ATOM 3923 O O . VAL B 1 79 ? 18.34611 -25.32847 -90.23283 1.000 23.07921 79 VAL B O 1
ATOM 3927 N N . ASN B 1 80 ? 19.46947 -25.75644 -88.33606 1.000 21.22398 80 ASN B N 1
ATOM 3928 C CA . ASN B 1 80 ? 20.54909 -24.84214 -88.70518 1.000 23.16063 80 ASN B CA 1
ATOM 3929 C C . ASN B 1 80 ? 21.33643 -25.34383 -89.91403 1.000 25.43912 80 ASN B C 1
ATOM 3930 O O . ASN B 1 80 ? 21.69879 -24.55522 -90.79091 1.000 28.05355 80 ASN B O 1
ATOM 3935 N N . GLN B 1 81 ? 21.60423 -26.64159 -89.98370 1.000 26.49823 81 GLN B N 1
ATOM 3936 C CA . GLN B 1 81 ? 22.48766 -27.18153 -91.00846 1.000 29.12760 81 GLN B CA 1
ATOM 3937 C C . GLN B 1 81 ? 21.75116 -27.68145 -92.23536 1.000 27.93057 81 GLN B C 1
ATOM 3938 O O . GLN B 1 81 ? 22.31494 -27.65249 -93.33571 1.000 25.47177 81 GLN B O 1
ATOM 3944 N N . THR B 1 82 ? 20.50903 -28.13688 -92.08210 1.000 26.89911 82 THR B N 1
ATOM 3945 C CA . THR B 1 82 ? 19.78817 -28.75015 -93.18881 1.000 28.73961 82 THR B CA 1
ATOM 3946 C C . THR B 1 82 ? 18.65446 -27.88580 -93.72099 1.000 29.99986 82 THR B C 1
ATOM 3947 O O . THR B 1 82 ? 18.58590 -27.64462 -94.93059 1.000 27.54806 82 THR B O 1
ATOM 3951 N N . ILE B 1 83 ? 17.77001 -27.39683 -92.84870 1.000 26.57231 83 ILE B N 1
ATOM 3952 C CA . ILE B 1 83 ? 16.58762 -26.66951 -93.30671 1.000 23.76836 83 ILE B CA 1
ATOM 3953 C C . ILE B 1 83 ? 16.93390 -25.23513 -93.66511 1.000 23.97062 83 ILE B C 1
ATOM 3954 O O . ILE B 1 83 ? 16.56131 -24.74972 -94.74177 1.000 26.67958 83 ILE B O 1
ATOM 3959 N N . ALA B 1 84 ? 17.65223 -24.53900 -92.78073 1.000 23.88800 84 ALA B N 1
ATOM 3960 C CA . ALA B 1 84 ? 17.93733 -23.11894 -92.99390 1.000 26.97323 84 ALA B CA 1
ATOM 3961 C C . ALA B 1 84 ? 18.52149 -22.80965 -94.37130 1.000 28.41576 84 ALA B C 1
ATOM 3962 O O . ALA B 1 84 ? 18.00672 -21.89846 -95.03441 1.000 27.41239 84 ALA B O 1
ATOM 3964 N N . PRO B 1 85 ? 19.55140 -23.50751 -94.86927 1.000 25.82650 85 PRO B N 1
ATOM 3965 C CA . PRO B 1 85 ? 20.10674 -23.11323 -96.17625 1.000 27.63565 85 PRO B CA 1
ATOM 3966 C C . PRO B 1 85 ? 19.12839 -23.29883 -97.33062 1.000 29.73963 85 PRO B C 1
ATOM 3967 O O . PRO B 1 85 ? 19.24389 -22.59561 -98.34347 1.000 35.08428 85 PRO B O 1
ATOM 3971 N N . LYS B 1 86 ? 18.15219 -24.19849 -97.20112 1.000 26.42866 86 LYS B N 1
ATOM 3972 C CA . LYS B 1 86 ? 17.18237 -24.42200 -98.26844 1.000 27.38424 86 LYS B CA 1
ATOM 3973 C C . LYS B 1 86 ? 16.05597 -23.39693 -98.27669 1.000 28.44658 86 LYS B C 1
ATOM 3974 O O . LYS B 1 86 ? 15.35338 -23.28027 -99.28796 1.000 26.53704 86 LYS B O 1
ATOM 3980 N N . LEU B 1 87 ? 15.86674 -22.65551 -97.18022 1.000 25.65105 87 LEU B N 1
ATOM 3981 C CA . LEU B 1 87 ? 14.78419 -21.68753 -97.07694 1.000 24.44850 87 LEU B CA 1
ATOM 3982 C C . LEU B 1 87 ? 15.23201 -20.24967 -97.29000 1.000 28.93973 87 LEU B C 1
ATOM 3983 O O . LEU B 1 87 ? 14.38348 -19.39211 -97.56987 1.000 25.79663 87 LEU B O 1
ATOM 3988 N N . ILE B 1 88 ? 16.53323 -19.96823 -97.16813 1.000 29.72815 88 ILE B N 1
ATOM 3989 C CA . ILE B 1 88 ? 17.04559 -18.64169 -97.48555 1.000 34.02243 88 ILE B CA 1
ATOM 3990 C C . ILE B 1 88 ? 16.62844 -18.26769 -98.89845 1.000 35.25818 88 ILE B C 1
ATOM 3991 O O . ILE B 1 88 ? 16.82526 -19.03567 -99.85175 1.000 33.20862 88 ILE B O 1
ATOM 3996 N N . GLY B 1 89 ? 16.04067 -17.08550 -99.04154 1.000 35.01720 89 GLY B N 1
ATOM 3997 C CA . GLY B 1 89 ? 15.65083 -16.58955 -100.34017 1.000 36.73854 89 GLY B CA 1
ATOM 3998 C C . GLY B 1 89 ? 14.23733 -16.92639 -100.74700 1.000 37.21846 89 GLY B C 1
ATOM 3999 O O . GLY B 1 89 ? 13.76751 -16.42423 -101.77483 1.000 38.82550 89 GLY B O 1
ATOM 4000 N N . LEU B 1 90 ? 13.54393 -17.75416 -99.97673 1.000 32.37663 90 LEU B N 1
ATOM 4001 C CA . LEU B 1 90 ? 12.17847 -18.12457 -100.29953 1.000 32.79929 90 LEU B CA 1
ATOM 4002 C C . LEU B 1 90 ? 11.20384 -17.09916 -99.72592 1.000 30.54902 90 LEU B C 1
ATOM 4003 O O . LEU B 1 90 ? 11.51782 -16.36085 -98.79117 1.000 32.58213 90 LEU B O 1
ATOM 4008 N N . ASN B 1 91 ? 10.01005 -17.06496 -100.31178 1.000 33.43822 91 ASN B N 1
ATOM 4009 C CA . ASN B 1 91 ? 8.94600 -16.14686 -99.91343 1.000 32.64414 91 ASN B CA 1
ATOM 4010 C C . ASN B 1 91 ? 8.23397 -16.71677 -98.68743 1.000 30.95359 91 ASN B C 1
ATOM 4011 O O . ASN B 1 91 ? 7.56401 -17.75046 -98.77608 1.000 33.12355 91 ASN B O 1
ATOM 4016 N N . ALA B 1 92 ? 8.36660 -16.03600 -97.53949 1.000 24.83580 92 ALA B N 1
ATOM 4017 C CA . ALA B 1 92 ? 7.81120 -16.54712 -96.28726 1.000 25.73059 92 ALA B CA 1
ATOM 4018 C C . ALA B 1 92 ? 6.28957 -16.62838 -96.30021 1.000 25.55921 92 ALA B C 1
ATOM 4019 O O . ALA B 1 92 ? 5.72290 -17.37089 -95.49506 1.000 27.81880 92 ALA B O 1
ATOM 4021 N N . THR B 1 93 ? 5.60695 -15.92372 -97.20806 1.000 31.47205 93 THR B N 1
ATOM 4022 C CA . THR B 1 93 ? 4.15746 -16.08097 -97.25858 1.000 30.23790 93 THR B CA 1
ATOM 4023 C C . THR B 1 93 ? 3.72872 -17.35208 -97.96917 1.000 30.61443 93 THR B C 1
ATOM 4024 O O . THR B 1 93 ? 2.53715 -17.67028 -97.97231 1.000 32.31910 93 THR B O 1
ATOM 4028 N N . ASP B 1 94 ? 4.65474 -18.08433 -98.57429 1.000 30.74799 94 ASP B N 1
ATOM 4029 C CA . ASP B 1 94 ? 4.29357 -19.29762 -99.30292 1.000 33.13196 94 ASP B CA 1
ATOM 4030 C C . ASP B 1 94 ? 4.40419 -20.48518 -98.35095 1.000 29.84702 94 ASP B C 1
ATOM 4031 O O . ASP B 1 94 ? 5.24879 -21.37919 -98.48866 1.000 25.70777 94 ASP B O 1
ATOM 4036 N N . GLN B 1 95 ? 3.51638 -20.45401 -97.35416 1.000 31.33182 95 GLN B N 1
ATOM 4037 C CA . GLN B 1 95 ? 3.51142 -21.45259 -96.29674 1.000 28.73484 95 GLN B CA 1
ATOM 4038 C C . GLN B 1 95 ? 3.44165 -22.85813 -96.86862 1.000 26.05460 95 GLN B C 1
ATOM 4039 O O . GLN B 1 95 ? 4.18796 -23.74823 -96.44798 1.000 26.69524 95 GLN B O 1
ATOM 4045 N N . ALA B 1 96 ? 2.53168 -23.07402 -97.82522 1.000 22.87145 96 ALA B N 1
ATOM 4046 C CA . ALA B 1 96 ? 2.34266 -24.40473 -98.38897 1.000 23.59384 96 ALA B CA 1
ATOM 4047 C C . ALA B 1 96 ? 3.61745 -24.92178 -99.04673 1.000 24.76401 96 ALA B C 1
ATOM 4048 O O . ALA B 1 96 ? 3.94271 -26.11108 -98.93646 1.000 25.44252 96 ALA B O 1
ATOM 4050 N N . ALA B 1 97 ? 4.34793 -24.05123 -99.75303 1.000 24.47715 97 ALA B N 1
ATOM 4051 C CA . ALA B 1 97 ? 5.56604 -24.50664 -100.41299 1.000 26.39494 97 ALA B CA 1
ATOM 4052 C C . ALA B 1 97 ? 6.66765 -24.77085 -99.39729 1.000 24.28111 97 ALA B C 1
ATOM 4053 O O . ALA B 1 97 ? 7.36396 -25.78729 -99.48500 1.000 26.06604 97 ALA B O 1
ATOM 4055 N N . ILE B 1 98 ? 6.82059 -23.88784 -98.40611 1.000 24.73151 98 ILE B N 1
ATOM 4056 C CA . ILE B 1 98 ? 7.87256 -24.08468 -97.40971 1.000 25.55615 98 ILE B CA 1
ATOM 4057 C C . ILE B 1 98 ? 7.63059 -25.36573 -96.62310 1.000 29.13523 98 ILE B C 1
ATOM 4058 O O . ILE B 1 98 ? 8.55681 -26.14971 -96.37943 1.000 26.71173 98 ILE B O 1
ATOM 4063 N N . ASP B 1 99 ? 6.38140 -25.60921 -96.22621 1.000 29.70289 99 ASP B N 1
ATOM 4064 C CA . ASP B 1 99 ? 6.07375 -26.84133 -95.51072 1.000 26.00024 99 ASP B CA 1
ATOM 4065 C C . ASP B 1 99 ? 6.29038 -28.07093 -96.39051 1.000 26.00359 99 ASP B C 1
ATOM 4066 O O . ASP B 1 99 ? 6.83916 -29.08451 -95.93224 1.000 25.76152 99 ASP B O 1
ATOM 4071 N N . ALA B 1 100 ? 5.86765 -28.00779 -97.66016 1.000 23.75187 100 ALA B N 1
ATOM 4072 C CA . ALA B 1 100 ? 6.08731 -29.13272 -98.56059 1.000 23.38996 100 ALA B CA 1
ATOM 4073 C C . ALA B 1 100 ? 7.57307 -29.41223 -98.74064 1.000 22.16263 100 ALA B C 1
ATOM 4074 O O . ALA B 1 100 ? 7.99328 -30.57443 -98.77895 1.000 22.51139 100 ALA B O 1
ATOM 4076 N N . LEU B 1 101 ? 8.38202 -28.35669 -98.83781 1.000 22.62883 101 LEU B N 1
ATOM 4077 C CA . LEU B 1 101 ? 9.82358 -28.53098 -99.00253 1.000 24.76586 101 LEU B CA 1
ATOM 4078 C C . LEU B 1 101 ? 10.44634 -29.18917 -97.77641 1.000 27.40775 101 LEU B C 1
ATOM 4079 O O . LEU B 1 101 ? 11.29910 -30.07742 -97.90556 1.000 27.42920 101 LEU B O 1
ATOM 4084 N N . MET B 1 102 ? 10.03275 -28.77798 -96.57379 1.000 29.21072 102 MET B N 1
ATOM 4085 C CA . MET B 1 102 ? 10.59766 -29.39654 -95.38004 1.000 23.47113 102 MET B CA 1
ATOM 4086 C C . MET B 1 102 ? 10.19612 -30.86118 -95.28458 1.000 22.42644 102 MET B C 1
ATOM 4087 O O . MET B 1 102 ? 11.00955 -31.71573 -94.90931 1.000 25.33740 102 MET B O 1
ATOM 4092 N N . ILE B 1 103 ? 8.94333 -31.16507 -95.62217 1.000 21.90459 103 ILE B N 1
ATOM 4093 C CA . ILE B 1 103 ? 8.48144 -32.54893 -95.65828 1.000 26.54081 103 ILE B CA 1
ATOM 4094 C C . ILE B 1 103 ? 9.32714 -33.38842 -96.61803 1.000 27.37476 103 ILE B C 1
ATOM 4095 O O . ILE B 1 103 ? 9.73457 -34.51172 -96.28672 1.000 23.83904 103 ILE B O 1
ATOM 4100 N N . GLN B 1 104 ? 9.61913 -32.86798 -97.81988 1.000 26.40774 104 GLN B N 1
ATOM 4101 C CA . GLN B 1 104 ? 10.46902 -33.63522 -98.73693 1.000 26.71588 104 GLN B CA 1
ATOM 4102 C C . GLN B 1 104 ? 11.91009 -33.68449 -98.25722 1.000 30.70992 104 GLN B C 1
ATOM 4103 O O . GLN B 1 104 ? 12.59902 -34.68870 -98.46021 1.000 32.20455 104 GLN B O 1
ATOM 4109 N N . LEU B 1 105 ? 12.38128 -32.60525 -97.63426 1.000 30.93087 105 LEU B N 1
ATOM 4110 C CA . LEU B 1 105 ? 13.72828 -32.58641 -97.08515 1.000 32.94125 105 LEU B CA 1
ATOM 4111 C C . LEU B 1 105 ? 13.90638 -33.67966 -96.03920 1.000 28.69447 105 LEU B C 1
ATOM 4112 O O . LEU B 1 105 ? 14.97682 -34.28945 -95.94362 1.000 29.04161 105 LEU B O 1
ATOM 4117 N N . ASP B 1 106 ? 12.86036 -33.94654 -95.24746 1.000 26.04270 106 ASP B N 1
ATOM 4118 C CA . ASP B 1 106 ? 12.91874 -35.02694 -94.27081 1.000 29.58817 106 ASP B CA 1
ATOM 4119 C C . ASP B 1 106 ? 12.81639 -36.39274 -94.94358 1.000 29.42781 106 ASP B C 1
ATOM 4120 O O . ASP B 1 106 ? 13.57754 -37.31168 -94.61821 1.000 32.74718 106 ASP B O 1
ATOM 4125 N N . GLY B 1 107 ? 11.86305 -36.55530 -95.86030 1.000 31.23982 107 GLY B N 1
ATOM 4126 C CA . GLY B 1 107 ? 11.78442 -37.73782 -96.69984 1.000 32.86063 107 GLY B CA 1
ATOM 4127 C C . GLY B 1 107 ? 11.15507 -38.96292 -96.06835 1.000 35.93474 107 GLY B C 1
ATOM 4128 O O . GLY B 1 107 ? 11.02643 -39.99049 -96.74829 1.000 36.53896 107 GLY B O 1
ATOM 4129 N N . THR B 1 108 ? 10.76128 -38.89998 -94.80224 1.000 33.48404 108 THR B N 1
ATOM 4130 C CA . THR B 1 108 ? 10.11465 -40.01794 -94.13467 1.000 35.76668 108 THR B CA 1
ATOM 4131 C C . THR B 1 108 ? 8.63971 -39.71109 -93.92074 1.000 38.42256 108 THR B C 1
ATOM 4132 O O . THR B 1 108 ? 8.23650 -38.54483 -93.89980 1.000 40.91399 108 THR B O 1
ATOM 4136 N N . PRO B 1 109 ? 7.79824 -40.73491 -93.77189 1.000 39.91216 109 PRO B N 1
ATOM 4137 C CA . PRO B 1 109 ? 6.36923 -40.47459 -93.52454 1.000 38.79915 109 PRO B CA 1
ATOM 4138 C C . PRO B 1 109 ? 6.07332 -39.78635 -92.19898 1.000 35.68690 109 PRO B C 1
ATOM 4139 O O . PRO B 1 109 ? 5.02196 -39.14746 -92.07446 1.000 37.38298 109 PRO B O 1
ATOM 4143 N N . ASN B 1 110 ? 6.94680 -39.88938 -91.19961 1.000 29.80899 110 ASN B N 1
ATOM 4144 C CA . ASN B 1 110 ? 6.60604 -39.37065 -89.87827 1.000 29.25124 110 ASN B CA 1
ATOM 4145 C C . ASN B 1 110 ? 7.63956 -38.37621 -89.35771 1.000 26.09325 110 ASN B C 1
ATOM 4146 O O . ASN B 1 110 ? 7.75171 -38.19066 -88.13903 1.000 24.68997 110 ASN B O 1
ATOM 4151 N N . LYS B 1 111 ? 8.38687 -37.73715 -90.26164 1.000 25.90083 111 LYS B N 1
ATOM 4152 C CA . LYS B 1 111 ? 9.36818 -36.70507 -89.92350 1.000 26.53829 111 LYS B CA 1
ATOM 4153 C C . LYS B 1 111 ? 10.47091 -37.25225 -89.01982 1.000 29.22420 111 LYS B C 1
ATOM 4154 O O . LYS B 1 111 ? 11.04866 -36.52298 -88.21390 1.000 28.12031 111 LYS B O 1
ATOM 4160 N N . ALA B 1 112 ? 10.78693 -38.54107 -89.17025 1.000 30.82394 112 ALA B N 1
ATOM 4161 C CA . ALA B 1 112 ? 11.77043 -39.18264 -88.30471 1.000 30.85039 112 ALA B CA 1
ATOM 4162 C C . ALA B 1 112 ? 13.19329 -38.69763 -88.55455 1.000 30.06923 112 ALA B C 1
ATOM 4163 O O . ALA B 1 112 ? 14.03448 -38.81069 -87.65899 1.000 30.74878 112 ALA B O 1
ATOM 4165 N N . LYS B 1 113 ? 13.49001 -38.16268 -89.74040 1.000 29.53977 113 LYS B N 1
ATOM 4166 C CA . LYS B 1 113 ? 14.86837 -37.79451 -90.04938 1.000 28.74824 113 LYS B CA 1
ATOM 4167 C C . LYS B 1 113 ? 15.24405 -36.43530 -89.46340 1.000 29.57914 113 LYS B C 1
ATOM 4168 O O . LYS B 1 113 ? 16.25538 -36.31210 -88.76492 1.000 27.29790 113 LYS B O 1
ATOM 4174 N N . LEU B 1 114 ? 14.46175 -35.39600 -89.75478 1.000 25.83559 114 LEU B N 1
ATOM 4175 C CA . LEU B 1 114 ? 14.77839 -34.07523 -89.22734 1.000 22.54467 114 LEU B CA 1
ATOM 4176 C C . LEU B 1 114 ? 14.15933 -33.82979 -87.86146 1.000 22.92657 114 LEU B C 1
ATOM 4177 O O . LEU B 1 114 ? 14.68851 -33.02251 -87.09555 1.000 24.69966 114 LEU B O 1
ATOM 4182 N N . GLY B 1 115 ? 13.06192 -34.51646 -87.55067 1.000 23.87254 115 GLY B N 1
ATOM 4183 C CA . GLY B 1 115 ? 12.30386 -34.29718 -86.33176 1.000 23.23115 115 GLY B CA 1
ATOM 4184 C C . GLY B 1 115 ? 11.11397 -33.39112 -86.58037 1.000 22.35986 115 GLY B C 1
ATOM 4185 O O . GLY B 1 115 ? 11.26059 -32.32539 -87.18387 1.000 21.14672 115 GLY B O 1
ATOM 4186 N N . ALA B 1 116 ? 9.92368 -33.81744 -86.15311 1.000 21.75062 116 ALA B N 1
ATOM 4187 C CA . ALA B 1 116 ? 8.77100 -32.92219 -86.16305 1.000 20.93553 116 ALA B CA 1
ATOM 4188 C C . ALA B 1 116 ? 9.01882 -31.65830 -85.34374 1.000 22.43812 116 ALA B C 1
ATOM 4189 O O . ALA B 1 116 ? 8.45804 -30.59619 -85.65485 1.000 22.26610 116 ALA B O 1
ATOM 4191 N N . ASN B 1 117 ? 9.82444 -31.73923 -84.28005 1.000 24.12375 117 ASN B N 1
ATOM 4192 C CA . ASN B 1 117 ? 10.05890 -30.52257 -83.50052 1.000 23.21472 117 ASN B CA 1
ATOM 4193 C C . ASN B 1 117 ? 10.95734 -29.54611 -84.25288 1.000 26.37806 117 ASN B C 1
ATOM 4194 O O . ASN B 1 117 ? 10.83337 -28.32806 -84.07771 1.000 29.79705 117 ASN B O 1
ATOM 4199 N N . ALA B 1 118 ? 11.84502 -30.04077 -85.11293 1.000 21.16371 118 ALA B N 1
ATOM 4200 C CA . ALA B 1 118 ? 12.61095 -29.12002 -85.93893 1.000 21.22314 118 ALA B CA 1
ATOM 4201 C C . ALA B 1 118 ? 11.70791 -28.47498 -86.97938 1.000 22.83106 118 ALA B C 1
ATOM 4202 O O . ALA B 1 118 ? 11.67513 -27.24769 -87.11617 1.000 20.34374 118 ALA B O 1
ATOM 4204 N N . ILE B 1 119 ? 10.93187 -29.29418 -87.69293 1.000 19.47586 119 ILE B N 1
ATOM 4205 C CA . ILE B 1 119 ? 10.12804 -28.79310 -88.80233 1.000 21.53485 119 ILE B CA 1
ATOM 4206 C C . ILE B 1 119 ? 9.02650 -27.85036 -88.30967 1.000 15.05868 119 ILE B C 1
ATOM 4207 O O . ILE B 1 119 ? 8.79036 -26.79287 -88.90517 1.000 20.18527 119 ILE B O 1
ATOM 4212 N N . LEU B 1 120 ? 8.33351 -28.20365 -87.22520 1.000 18.13631 120 LEU B N 1
ATOM 4213 C CA . LEU B 1 120 ? 7.24327 -27.34503 -86.77677 1.000 18.09095 120 LEU B CA 1
ATOM 4214 C C . LEU B 1 120 ? 7.76062 -25.98301 -86.32919 1.000 20.21147 120 LEU B C 1
ATOM 4215 O O . LEU B 1 120 ? 7.10824 -24.95870 -86.56034 1.000 19.61529 120 LEU B O 1
ATOM 4220 N N . ALA B 1 121 ? 8.91278 -25.95462 -85.64918 1.000 18.47021 121 ALA B N 1
ATOM 4221 C CA . ALA B 1 121 ? 9.46597 -24.67939 -85.20071 1.000 21.54186 121 ALA B CA 1
ATOM 4222 C C . ALA B 1 121 ? 9.66725 -23.73235 -86.37563 1.000 19.00312 121 ALA B C 1
ATOM 4223 O O . ALA B 1 121 ? 9.32781 -22.54652 -86.29574 1.000 19.22571 121 ALA B O 1
ATOM 4225 N N . VAL B 1 122 ? 10.18561 -24.24846 -87.48960 1.000 21.08460 122 VAL B N 1
ATOM 4226 C CA . VAL B 1 122 ? 10.37174 -23.42550 -88.67728 1.000 23.09091 122 VAL B CA 1
ATOM 4227 C C . VAL B 1 122 ? 9.02870 -23.04296 -89.27184 1.000 18.51544 122 VAL B C 1
ATOM 4228 O O . VAL B 1 122 ? 8.78802 -21.87673 -89.61743 1.000 22.68462 122 VAL B O 1
ATOM 4232 N N . SER B 1 123 ? 8.15387 -24.03596 -89.43506 1.000 18.06557 123 SER B N 1
ATOM 4233 C CA . SER B 1 123 ? 6.84606 -23.80903 -90.03719 1.000 24.46328 123 SER B CA 1
ATOM 4234 C C . SER B 1 123 ? 6.12867 -22.65914 -89.35029 1.000 22.03463 123 SER B C 1
ATOM 4235 O O . SER B 1 123 ? 5.65695 -21.72167 -90.00237 1.000 21.15425 123 SER B O 1
ATOM 4238 N N . LEU B 1 124 ? 6.07747 -22.69794 -88.01725 1.000 19.10466 124 LEU B N 1
ATOM 4239 C CA . LEU B 1 124 ? 5.41643 -21.64085 -87.26607 1.000 21.35454 124 LEU B CA 1
ATOM 4240 C C . LEU B 1 124 ? 6.18057 -20.32414 -87.34167 1.000 22.28531 124 LEU B C 1
ATOM 4241 O O . LEU B 1 124 ? 5.56955 -19.25963 -87.48068 1.000 22.54846 124 LEU B O 1
ATOM 4246 N N . ALA B 1 125 ? 7.51543 -20.36345 -87.20781 1.000 21.93323 125 ALA B N 1
ATOM 4247 C CA . ALA B 1 125 ? 8.27601 -19.11395 -87.21891 1.000 21.39445 125 ALA B CA 1
ATOM 4248 C C . ALA B 1 125 ? 8.19084 -18.41812 -88.57412 1.000 24.68193 125 ALA B C 1
ATOM 4249 O O . ALA B 1 125 ? 8.22543 -17.18062 -88.64405 1.000 25.46046 125 ALA B O 1
ATOM 4251 N N . VAL B 1 126 ? 8.06144 -19.18827 -89.65264 1.000 22.30566 126 VAL B N 1
ATOM 4252 C CA . VAL B 1 126 ? 7.90736 -18.59047 -90.97644 1.000 23.63177 126 VAL B CA 1
ATOM 4253 C C . VAL B 1 126 ? 6.59591 -17.82232 -91.05562 1.000 24.95839 126 VAL B C 1
ATOM 4254 O O . VAL B 1 126 ? 6.55218 -16.67995 -91.52791 1.000 23.97882 126 VAL B O 1
ATOM 4258 N N . ALA B 1 127 ? 5.50629 -18.43329 -90.58138 1.000 22.17944 127 ALA B N 1
ATOM 4259 C CA . ALA B 1 127 ? 4.21055 -17.76254 -90.64330 1.000 22.14603 127 ALA B CA 1
ATOM 4260 C C . ALA B 1 127 ? 4.19655 -16.49916 -89.78763 1.000 21.67132 127 ALA B C 1
ATOM 4261 O O . ALA B 1 127 ? 3.66598 -15.46228 -90.20431 1.000 28.94400 127 ALA B O 1
ATOM 4263 N N . LYS B 1 128 ? 4.79440 -16.55587 -88.59717 1.000 20.54517 128 LYS B N 1
ATOM 4264 C CA . LYS B 1 128 ? 4.81841 -15.37747 -87.73507 1.000 20.80070 128 LYS B CA 1
ATOM 4265 C C . LYS B 1 128 ? 5.65161 -14.26361 -88.34014 1.000 25.65221 128 LYS B C 1
ATOM 4266 O O . LYS B 1 128 ? 5.32474 -13.07789 -88.18576 1.000 27.34599 128 LYS B O 1
ATOM 4272 N N . ALA B 1 129 ? 6.74939 -14.62372 -89.00533 1.000 23.18911 129 ALA B N 1
ATOM 4273 C CA . ALA B 1 129 ? 7.55966 -13.62248 -89.68481 1.000 22.78698 129 ALA B CA 1
ATOM 4274 C C . ALA B 1 129 ? 6.76241 -12.95121 -90.79652 1.000 25.98151 129 ALA B C 1
ATOM 4275 O O . ALA B 1 129 ? 6.78492 -11.72343 -90.93922 1.000 26.26771 129 ALA B O 1
ATOM 4277 N N . ALA B 1 130 ? 6.04654 -13.75037 -91.59225 1.000 24.27138 130 ALA B N 1
ATOM 4278 C CA . ALA B 1 130 ? 5.23702 -13.20014 -92.67426 1.000 27.76593 130 ALA B CA 1
ATOM 4279 C C . ALA B 1 130 ? 4.12394 -12.31167 -92.13487 1.000 29.04317 130 ALA B C 1
ATOM 4280 O O . ALA B 1 130 ? 3.82534 -11.25747 -92.71514 1.000 29.36121 130 ALA B O 1
ATOM 4282 N N . ALA B 1 131 ? 3.49788 -12.71957 -91.02398 1.000 24.26021 131 ALA B N 1
ATOM 4283 C CA . ALA B 1 131 ? 2.46402 -11.89323 -90.40617 1.000 25.13254 131 ALA B CA 1
ATOM 4284 C C . ALA B 1 131 ? 3.03777 -10.57090 -89.92130 1.000 25.59412 131 ALA B C 1
ATOM 4285 O O . ALA B 1 131 ? 2.43119 -9.51093 -90.12289 1.000 28.66303 131 ALA B O 1
ATOM 4287 N N . SER B 1 132 ? 4.21274 -10.61945 -89.28662 1.000 23.10901 132 SER B N 1
ATOM 4288 C CA . SER B 1 132 ? 4.90837 -9.39996 -88.89091 1.000 28.96667 132 SER B CA 1
ATOM 4289 C C . SER B 1 132 ? 5.17859 -8.50452 -90.09375 1.000 28.52135 132 SER B C 1
ATOM 4290 O O . SER B 1 132 ? 4.95739 -7.28878 -90.03796 1.000 28.84944 132 SER B O 1
ATOM 4293 N N . ALA B 1 133 ? 5.64057 -9.08715 -91.19591 1.000 31.78031 133 ALA B N 1
ATOM 4294 C CA . ALA B 1 133 ? 5.94661 -8.28111 -92.37360 1.000 29.19685 133 ALA B CA 1
ATOM 4295 C C . ALA B 1 133 ? 4.68367 -7.71397 -93.00387 1.000 34.27303 133 ALA B C 1
ATOM 4296 O O . ALA B 1 133 ? 4.73300 -6.66643 -93.65717 1.000 35.36125 133 ALA B O 1
ATOM 4298 N N . GLN B 1 134 ? 3.55157 -8.38576 -92.82933 1.000 32.73829 134 GLN B N 1
ATOM 4299 C CA . GLN B 1 134 ? 2.28556 -7.83508 -93.28599 1.000 35.36254 134 GLN B CA 1
ATOM 4300 C C . GLN B 1 134 ? 1.66087 -6.87068 -92.28855 1.000 33.77433 134 GLN B C 1
ATOM 4301 O O . GLN B 1 134 ? 0.57784 -6.34746 -92.56659 1.000 32.99324 134 GLN B O 1
ATOM 4307 N N . LYS B 1 135 ? 2.30673 -6.62912 -91.14716 1.000 32.70172 135 LYS B N 1
ATOM 4308 C CA . LYS B 1 135 ? 1.78663 -5.71141 -90.13823 1.000 35.92644 135 LYS B CA 1
ATOM 4309 C C . LYS B 1 135 ? 0.35886 -6.08973 -89.75255 1.000 35.82254 135 LYS B C 1
ATOM 4310 O O . LYS B 1 135 ? -0.52862 -5.24232 -89.65107 1.000 38.74309 135 LYS B O 1
ATOM 4316 N N . THR B 1 136 ? 0.12563 -7.38454 -89.56036 1.000 30.33788 136 THR B N 1
ATOM 4317 C CA . THR B 1 136 ? -1.20820 -7.86040 -89.23560 1.000 33.12610 136 THR B CA 1
ATOM 4318 C C . THR B 1 136 ? -1.11883 -8.88434 -88.11325 1.000 33.21686 136 THR B C 1
ATOM 4319 O O . THR B 1 136 ? -0.08597 -9.53792 -87.91556 1.000 31.38527 136 THR B O 1
ATOM 4323 N N . SER B 1 137 ? -2.19865 -8.97305 -87.34114 1.000 28.37363 137 SER B N 1
ATOM 4324 C CA . SER B 1 137 ? -2.26752 -9.95315 -86.27380 1.000 26.79291 137 SER B CA 1
ATOM 4325 C C . SER B 1 137 ? -2.08915 -11.35513 -86.84290 1.000 23.73476 137 SER B C 1
ATOM 4326 O O . SER B 1 137 ? -2.48823 -11.64084 -87.96953 1.000 25.16948 137 SER B O 1
ATOM 4329 N N . LEU B 1 138 ? -1.48880 -12.24206 -86.04641 1.000 27.63679 138 LEU B N 1
ATOM 4330 C CA . LEU B 1 138 ? -1.23436 -13.59252 -86.53647 1.000 21.36548 138 LEU B CA 1
ATOM 4331 C C . LEU B 1 138 ? -2.52702 -14.29822 -86.94047 1.000 20.53439 138 LEU B C 1
ATOM 4332 O O . LEU B 1 138 ? -2.57908 -14.96181 -87.98989 1.000 21.45537 138 LEU B O 1
ATOM 4337 N N . PHE B 1 139 ? -3.59388 -14.14396 -86.14787 1.000 19.05904 139 PHE B N 1
ATOM 4338 C CA . PHE B 1 139 ? -4.84699 -14.81661 -86.48531 1.000 19.50735 139 PHE B CA 1
ATOM 4339 C C . PHE B 1 139 ? -5.44106 -14.28672 -87.78480 1.000 20.56755 139 PHE B C 1
ATOM 4340 O O . PHE B 1 139 ? -6.06031 -15.05339 -88.52761 1.000 24.22503 139 PHE B O 1
ATOM 4348 N N . LYS B 1 140 ? -5.26437 -12.99385 -88.08209 1.000 20.18642 140 LYS B N 1
ATOM 4349 C CA . LYS B 1 140 ? -5.72383 -12.46829 -89.36686 1.000 24.27142 140 LYS B CA 1
ATOM 4350 C C . LYS B 1 140 ? -4.87775 -13.00375 -90.51107 1.000 25.63603 140 LYS B C 1
ATOM 4351 O O . LYS B 1 140 ? -5.40680 -13.35443 -91.57325 1.000 26.23945 140 LYS B O 1
ATOM 4357 N N . TYR B 1 141 ? -3.56225 -13.05741 -90.31653 1.000 25.39958 141 TYR B N 1
ATOM 4358 C CA . TYR B 1 141 ? -2.68628 -13.61305 -91.34299 1.000 27.75809 141 TYR B CA 1
ATOM 4359 C C . TYR B 1 141 ? -3.03440 -15.06842 -91.63534 1.000 28.40453 141 TYR B C 1
ATOM 4360 O O . TYR B 1 141 ? -3.16761 -15.46765 -92.80238 1.000 30.04468 141 TYR B O 1
ATOM 4369 N N . LEU B 1 142 ? -3.18536 -15.87767 -90.58256 1.000 25.06484 142 LEU B N 1
ATOM 4370 C CA . LEU B 1 142 ? -3.54063 -17.28023 -90.76214 1.000 24.07794 142 LEU B CA 1
ATOM 4371 C C . LEU B 1 142 ? -4.88724 -17.42374 -91.45448 1.000 26.31396 142 LEU B C 1
ATOM 4372 O O . LEU B 1 142 ? -5.05445 -18.28231 -92.32829 1.000 29.35171 142 LEU B O 1
ATOM 4377 N N . ALA B 1 143 ? -5.86484 -16.59469 -91.07896 1.000 23.03359 143 ALA B N 1
ATOM 4378 C CA . ALA B 1 143 ? -7.18928 -16.73648 -91.67387 1.000 25.77416 143 ALA B CA 1
ATOM 4379 C C . ALA B 1 143 ? -7.21636 -16.26153 -93.12655 1.000 28.95141 143 ALA B C 1
ATOM 4380 O O . ALA B 1 143 ? -7.80206 -16.92397 -93.99292 1.000 28.92809 143 ALA B O 1
ATOM 4382 N N . ASN B 1 144 ? -6.60392 -15.11314 -93.41456 1.000 29.02690 144 ASN B N 1
ATOM 4383 C CA . ASN B 1 144 ? -6.85610 -14.44995 -94.68763 1.000 31.53464 144 ASN B CA 1
ATOM 4384 C C . ASN B 1 144 ? -5.74746 -14.63707 -95.70999 1.000 32.00323 144 ASN B C 1
ATOM 4385 O O . ASN B 1 144 ? -6.01023 -14.50952 -96.90925 1.000 36.18524 144 ASN B O 1
ATOM 4390 N N . GLN B 1 145 ? -4.52909 -14.94105 -95.27784 1.000 32.27490 145 GLN B N 1
ATOM 4391 C CA . GLN B 1 145 ? -3.44445 -15.24843 -96.20051 1.000 36.24885 145 GLN B CA 1
ATOM 4392 C C . GLN B 1 145 ? -3.19972 -16.74574 -96.32392 1.000 36.89356 145 GLN B C 1
ATOM 4393 O O . GLN B 1 145 ? -3.14665 -17.27251 -97.43507 1.000 37.30556 145 GLN B O 1
ATOM 4399 N N . VAL B 1 146 ? -3.03848 -17.44971 -95.20397 1.000 34.12848 146 VAL B N 1
ATOM 4400 C CA . VAL B 1 146 ? -2.75319 -18.87820 -95.28789 1.000 35.08990 146 VAL B CA 1
ATOM 4401 C C . VAL B 1 146 ? -4.00277 -19.65119 -95.69459 1.000 35.43351 146 VAL B C 1
ATOM 4402 O O . VAL B 1 146 ? -3.97001 -20.45996 -96.62844 1.000 35.53087 146 VAL B O 1
ATOM 4406 N N . MET B 1 147 ? -5.12196 -19.41395 -95.01050 1.000 30.65099 147 MET B N 1
ATOM 4407 C CA . MET B 1 147 ? -6.33850 -20.16941 -95.28667 1.000 32.19471 147 MET B CA 1
ATOM 4408 C C . MET B 1 147 ? -7.25359 -19.48654 -96.29684 1.000 38.38990 147 MET B C 1
ATOM 4409 O O . MET B 1 147 ? -8.24945 -20.09226 -96.71105 1.000 37.86407 147 MET B O 1
ATOM 4414 N N . GLY B 1 148 ? -6.93072 -18.26210 -96.70778 1.000 41.26438 148 GLY B N 1
ATOM 4415 C CA . GLY B 1 148 ? -7.69042 -17.52925 -97.71792 1.000 45.09142 148 GLY B CA 1
ATOM 4416 C C . GLY B 1 148 ? -9.17258 -17.36652 -97.45143 1.000 47.87397 148 GLY B C 1
ATOM 4417 O O . GLY B 1 148 ? -9.97577 -17.43741 -98.39122 1.000 49.04362 148 GLY B O 1
ATOM 4418 N N . LEU B 1 149 ? -9.55359 -17.10512 -96.19807 1.000 45.38817 149 LEU B N 1
ATOM 4419 C CA . LEU B 1 149 ? -10.94983 -17.11270 -95.76953 1.000 40.97450 149 LEU B CA 1
ATOM 4420 C C . LEU B 1 149 ? -11.64242 -15.75769 -95.88437 1.000 42.30194 149 LEU B C 1
ATOM 4421 O O . LEU B 1 149 ? -12.86481 -15.69734 -95.70806 1.000 42.86103 149 LEU B O 1
ATOM 4426 N N . ASN B 1 150 ? -10.90079 -14.67881 -96.14819 1.000 41.33128 150 ASN B N 1
ATOM 4427 C CA . ASN B 1 150 ? -11.46427 -13.33529 -96.33427 1.000 39.67769 150 ASN B CA 1
ATOM 4428 C C . ASN B 1 150 ? -12.36990 -12.92398 -95.16790 1.000 39.34398 150 ASN B C 1
ATOM 4429 O O . ASN B 1 150 ? -13.46626 -12.39116 -95.35399 1.000 39.18194 150 ASN B O 1
ATOM 4434 N N . LYS B 1 151 ? -11.90113 -13.16163 -93.94469 1.000 37.77231 151 LYS B N 1
ATOM 4435 C CA . LYS B 1 151 ? -12.71393 -12.90381 -92.76426 1.000 37.95757 151 LYS B CA 1
ATOM 4436 C C . LYS B 1 151 ? -12.43885 -11.52192 -92.18802 1.000 36.79764 151 LYS B C 1
ATOM 4437 O O . LYS B 1 151 ? -11.28662 -11.08245 -92.10766 1.000 36.74175 151 LYS B O 1
ATOM 4443 N N . THR B 1 152 ? -13.51051 -10.84684 -91.77051 1.000 35.32346 152 THR B N 1
ATOM 4444 C CA . THR B 1 152 ? -13.40127 -9.70447 -90.87453 1.000 35.59261 152 THR B CA 1
ATOM 4445 C C . THR B 1 152 ? -13.99741 -9.96437 -89.49573 1.000 35.64562 152 THR B C 1
ATOM 4446 O O . THR B 1 152 ? -13.58215 -9.31427 -88.53243 1.000 31.92758 152 THR B O 1
ATOM 4450 N N . GLU B 1 153 ? -14.93415 -10.90437 -89.37742 1.000 34.00072 153 GLU B N 1
ATOM 4451 C CA . GLU B 1 153 ? -15.54757 -11.27637 -88.11106 1.000 35.80882 153 GLU B CA 1
ATOM 4452 C C . GLU B 1 153 ? -15.01876 -12.63271 -87.66218 1.000 30.78985 153 GLU B C 1
ATOM 4453 O O . GLU B 1 153 ? -14.94242 -13.57499 -88.45966 1.000 31.72681 153 GLU B O 1
ATOM 4459 N N . PHE B 1 154 ? -14.65094 -12.73412 -86.39126 1.000 28.63292 154 PHE B N 1
ATOM 4460 C CA . PHE B 1 154 ? -14.04180 -13.95220 -85.88630 1.000 25.35409 154 PHE B CA 1
ATOM 4461 C C . PHE B 1 154 ? -14.80138 -14.45774 -84.66699 1.000 30.87357 154 PHE B C 1
ATOM 4462 O O . PHE B 1 154 ? -15.41422 -13.68625 -83.92179 1.000 31.46086 154 PHE B O 1
ATOM 4470 N N . ILE B 1 155 ? -14.75610 -15.77284 -84.48835 1.000 27.84753 155 ILE B N 1
ATOM 4471 C CA . ILE B 1 155 ? -15.37867 -16.45879 -83.36560 1.000 29.12569 155 ILE B CA 1
ATOM 4472 C C . ILE B 1 155 ? -14.30977 -16.67441 -82.30410 1.000 26.16170 155 ILE B C 1
ATOM 4473 O O . ILE B 1 155 ? -13.20239 -17.13849 -82.61492 1.000 28.38226 155 ILE B O 1
ATOM 4478 N N . LEU B 1 156 ? -14.61680 -16.31601 -81.05768 1.000 23.89557 156 LEU B N 1
ATOM 4479 C CA . LEU B 1 156 ? -13.67784 -16.59243 -79.97961 1.000 20.65895 156 LEU B CA 1
ATOM 4480 C C . LEU B 1 156 ? -13.88176 -18.01866 -79.47536 1.000 23.45095 156 LEU B C 1
ATOM 4481 O O . LEU B 1 156 ? -14.86653 -18.67780 -79.79719 1.000 25.88725 156 LEU B O 1
ATOM 4486 N N . THR B 1 157 ? -12.91603 -18.50535 -78.69650 1.000 22.27579 157 THR B N 1
ATOM 4487 C CA . THR B 1 157 ? -12.84303 -19.91300 -78.31852 1.000 21.13004 157 THR B CA 1
ATOM 4488 C C . THR B 1 157 ? -13.44717 -20.12017 -76.93875 1.000 24.54955 157 THR B C 1
ATOM 4489 O O . THR B 1 157 ? -12.99455 -19.51143 -75.96341 1.000 25.90502 157 THR B O 1
ATOM 4493 N N . VAL B 1 158 ? -14.44045 -20.99836 -76.85525 1.000 23.23003 158 VAL B N 1
ATOM 4494 C CA . VAL B 1 158 ? -14.85921 -21.53061 -75.56631 1.000 20.35236 158 VAL B CA 1
ATOM 4495 C C . VAL B 1 158 ? -13.75097 -22.44129 -75.04921 1.000 19.07060 158 VAL B C 1
ATOM 4496 O O . VAL B 1 158 ? -13.42721 -23.45400 -75.68445 1.000 18.51114 158 VAL B O 1
ATOM 4500 N N . PRO B 1 159 ? -13.13822 -22.12544 -73.91704 1.000 20.58348 159 PRO B N 1
ATOM 4501 C CA . PRO B 1 159 ? -12.06278 -22.97186 -73.40139 1.000 21.19366 159 PRO B CA 1
ATOM 4502 C C . PRO B 1 159 ? -12.61247 -24.15549 -72.62208 1.000 22.20838 159 PRO B C 1
ATOM 4503 O O . PRO B 1 159 ? -13.63360 -24.06392 -71.94170 1.000 20.81699 159 PRO B O 1
ATOM 4507 N N . MET B 1 160 ? -11.90778 -25.27534 -72.70025 1.000 18.22300 160 MET B N 1
ATOM 4508 C CA . MET B 1 160 ? -12.11967 -26.36950 -71.76415 1.000 20.86378 160 MET B CA 1
ATOM 4509 C C . MET B 1 160 ? -10.85503 -26.48497 -70.91655 1.000 20.18428 160 MET B C 1
ATOM 4510 O O . MET B 1 160 ? -9.75724 -26.70124 -71.44372 1.000 19.67025 160 MET B O 1
ATOM 4515 N N . LEU B 1 161 ? -11.00065 -26.29630 -69.61257 1.000 18.48631 161 LEU B N 1
ATOM 4516 C CA . LEU B 1 161 ? -9.85943 -26.06146 -68.72586 1.000 18.67395 161 LEU B CA 1
ATOM 4517 C C . LEU B 1 161 ? -9.68897 -27.24525 -67.78421 1.000 19.26296 161 LEU B C 1
ATOM 4518 O O . LEU B 1 161 ? -10.60675 -27.57733 -67.03294 1.000 19.96438 161 LEU B O 1
ATOM 4523 N N . ASN B 1 162 ? -8.50563 -27.85206 -67.79818 1.000 18.66469 162 ASN B N 1
ATOM 4524 C CA . ASN B 1 162 ? -8.23106 -29.08084 -67.05283 1.000 17.67329 162 ASN B CA 1
ATOM 4525 C C . ASN B 1 162 ? -7.97716 -28.75244 -65.58377 1.000 22.17734 162 ASN B C 1
ATOM 4526 O O . ASN B 1 162 ? -6.85908 -28.40109 -65.21166 1.000 31.66737 162 ASN B O 1
ATOM 4531 N N . VAL B 1 163 ? -8.97777 -28.94823 -64.72025 1.000 18.51523 163 VAL B N 1
ATOM 4532 C CA . VAL B 1 163 ? -8.82117 -28.54515 -63.32097 1.000 18.00171 163 VAL B CA 1
ATOM 4533 C C . VAL B 1 163 ? -8.51190 -29.70815 -62.38070 1.000 18.59464 163 VAL B C 1
ATOM 4534 O O . VAL B 1 163 ? -7.92371 -29.49646 -61.31222 1.000 18.54727 163 VAL B O 1
ATOM 4538 N N . ILE B 1 164 ? -8.89730 -30.93278 -62.74333 1.000 18.61443 164 ILE B N 1
ATOM 4539 C CA . ILE B 1 164 ? -8.54754 -32.12012 -61.96878 1.000 19.66875 164 ILE B CA 1
ATOM 4540 C C . ILE B 1 164 ? -7.96284 -33.16174 -62.91410 1.000 24.62971 164 ILE B C 1
ATOM 4541 O O . ILE B 1 164 ? -8.52402 -33.41221 -63.98710 1.000 21.37272 164 ILE B O 1
ATOM 4546 N N . ASN B 1 165 ? -6.82492 -33.74120 -62.52270 1.000 24.77303 165 ASN B N 1
ATOM 4547 C CA . ASN B 1 165 ? -6.07314 -34.70550 -63.31574 1.000 25.82099 165 ASN B CA 1
ATOM 4548 C C . ASN B 1 165 ? -6.18502 -36.11726 -62.74917 1.000 25.64845 165 ASN B C 1
ATOM 4549 O O . ASN B 1 165 ? -6.29480 -36.31842 -61.53842 1.000 27.30059 165 ASN B O 1
ATOM 4554 N N . GLY B 1 166 ? -6.09390 -37.09853 -63.64147 1.000 22.44481 166 GLY B N 1
ATOM 4555 C CA . GLY B 1 166 ? -5.95651 -38.49306 -63.26266 1.000 21.26514 166 GLY B CA 1
ATOM 4556 C C . GLY B 1 166 ? -5.12929 -39.19929 -64.31914 1.000 22.11613 166 GLY B C 1
ATOM 4557 O O . GLY B 1 166 ? -4.40514 -38.54709 -65.07731 1.000 22.93468 166 GLY B O 1
ATOM 4558 N N . GLY B 1 167 ? -5.24626 -40.52355 -64.40079 1.000 23.26536 167 GLY B N 1
ATOM 4559 C CA . GLY B 1 167 ? -4.59295 -41.23421 -65.47610 1.000 26.66693 167 GLY B CA 1
ATOM 4560 C C . GLY B 1 167 ? -3.08579 -41.34202 -65.30145 1.000 23.91990 167 GLY B C 1
ATOM 4561 O O . GLY B 1 167 ? -2.55053 -41.31342 -64.19111 1.000 24.52738 167 GLY B O 1
ATOM 4562 N N . ALA B 1 168 ? -2.39830 -41.40312 -66.44202 1.000 26.07504 168 ALA B N 1
ATOM 4563 C CA . ALA B 1 168 ? -1.06101 -41.98871 -66.50143 1.000 36.36109 168 ALA B CA 1
ATOM 4564 C C . ALA B 1 168 ? -0.02982 -41.18184 -65.71658 1.000 37.64937 168 ALA B C 1
ATOM 4565 O O . ALA B 1 168 ? 0.87697 -41.76006 -65.10460 1.000 42.25836 168 ALA B O 1
ATOM 4567 N N . HIS B 1 169 ? -0.13376 -39.85358 -65.72315 1.000 33.54807 169 HIS B N 1
ATOM 4568 C CA . HIS B 1 169 ? 0.90244 -39.01930 -65.12284 1.000 41.89425 169 HIS B CA 1
ATOM 4569 C C . HIS B 1 169 ? 0.40185 -38.21941 -63.91979 1.000 44.98693 169 HIS B C 1
ATOM 4570 O O . HIS B 1 169 ? 1.06375 -37.26484 -63.48906 1.000 44.76439 169 HIS B O 1
ATOM 4577 N N . ALA B 1 170 ? -0.74012 -38.60152 -63.35554 1.000 39.23289 170 ALA B N 1
ATOM 4578 C CA . ALA B 1 170 ? -1.22577 -38.02124 -62.11314 1.000 40.40867 170 ALA B CA 1
ATOM 4579 C C . ALA B 1 170 ? -0.96018 -38.97954 -60.96329 1.000 42.87998 170 ALA B C 1
ATOM 4580 O O . ALA B 1 170 ? -1.10297 -40.19834 -61.10692 1.000 40.65736 170 ALA B O 1
ATOM 4582 N N . ASP B 1 171 ? -0.57207 -38.42214 -59.81969 1.000 48.87817 171 ASP B N 1
ATOM 4583 C CA . ASP B 1 171 ? -0.30939 -39.23279 -58.63347 1.000 54.15896 171 ASP B CA 1
ATOM 4584 C C . ASP B 1 171 ? -1.57789 -39.31725 -57.78527 1.000 52.45406 171 ASP B C 1
ATOM 4585 O O . ASP B 1 171 ? -1.68728 -38.77611 -56.68262 1.000 55.44861 171 ASP B O 1
ATOM 4590 N N . ASN B 1 172 ? -2.56500 -39.99739 -58.35227 1.000 44.64320 172 ASN B N 1
ATOM 4591 C CA . ASN B 1 172 ? -3.72648 -40.44512 -57.60939 1.000 35.56410 172 ASN B CA 1
ATOM 4592 C C . ASN B 1 172 ? -4.16349 -41.76437 -58.22849 1.000 31.56584 172 ASN B C 1
ATOM 4593 O O . ASN B 1 172 ? -3.44328 -42.35611 -59.03870 1.000 31.23494 172 ASN B O 1
ATOM 4598 N N . ASN B 1 173 ? -5.35340 -42.21667 -57.86123 1.000 30.21332 173 ASN B N 1
ATOM 4599 C CA . ASN B 1 173 ? -5.84325 -43.52236 -58.26809 1.000 34.67676 173 ASN B CA 1
ATOM 4600 C C . ASN B 1 173 ? -6.97843 -43.43020 -59.28470 1.000 32.64633 173 ASN B C 1
ATOM 4601 O O . ASN B 1 173 ? -7.68429 -44.42040 -59.50843 1.000 30.97927 173 ASN B O 1
ATOM 4606 N N . ILE B 1 174 ? -7.15112 -42.26648 -59.92035 1.000 28.70740 174 ILE B N 1
ATOM 4607 C CA . ILE B 1 174 ? -8.19008 -42.06191 -60.92774 1.000 27.48567 174 ILE B CA 1
ATOM 4608 C C . ILE B 1 174 ? -7.66336 -42.51796 -62.28016 1.000 27.96941 174 ILE B C 1
ATOM 4609 O O . ILE B 1 174 ? -6.56243 -42.13324 -62.68853 1.000 25.13329 174 ILE B O 1
ATOM 4614 N N . ASP B 1 175 ? -8.46440 -43.30100 -62.99994 1.000 27.07938 175 ASP B N 1
ATOM 4615 C CA . ASP B 1 175 ? -8.01514 -43.76248 -64.30913 1.000 25.21191 175 ASP B CA 1
ATOM 4616 C C . ASP B 1 175 ? -8.24307 -42.72204 -65.40830 1.000 22.73914 175 ASP B C 1
ATOM 4617 O O . ASP B 1 175 ? -7.38929 -42.57117 -66.29013 1.000 26.01440 175 ASP B O 1
ATOM 4622 N N . PHE B 1 176 ? -9.36674 -41.99070 -65.38063 1.000 21.57115 176 PHE B N 1
ATOM 4623 C CA . PHE B 1 176 ? -9.59825 -40.94782 -66.37902 1.000 21.19767 176 PHE B CA 1
ATOM 4624 C C . PHE B 1 176 ? -8.52413 -39.86729 -66.26904 1.000 23.44669 176 PHE B C 1
ATOM 4625 O O . PHE B 1 176 ? -8.05545 -39.53478 -65.17554 1.000 21.74238 176 PHE B O 1
ATOM 4633 N N . GLN B 1 177 ? -8.14599 -39.29570 -67.41239 1.000 21.37818 177 GLN B N 1
ATOM 4634 C CA . GLN B 1 177 ? -6.96908 -38.42768 -67.44343 1.000 21.76114 177 GLN B CA 1
ATOM 4635 C C . GLN B 1 177 ? -7.26684 -36.96537 -67.10795 1.000 21.95378 177 GLN B C 1
ATOM 4636 O O . GLN B 1 177 ? -6.56307 -36.36815 -66.28743 1.000 22.89098 177 GLN B O 1
ATOM 4642 N N . GLU B 1 178 ? -8.27379 -36.35318 -67.72933 1.000 22.00847 178 GLU B N 1
ATOM 4643 C CA . GLU B 1 178 ? -8.50890 -34.92922 -67.52393 1.000 16.60042 178 GLU B CA 1
ATOM 4644 C C . GLU B 1 178 ? -9.96992 -34.64916 -67.21281 1.000 18.92115 178 GLU B C 1
ATOM 4645 O O . GLU B 1 178 ? -10.86725 -35.14533 -67.89669 1.000 22.90803 178 GLU B O 1
ATOM 4651 N N . PHE B 1 179 ? -10.19786 -33.82464 -66.19507 1.000 21.29437 179 PHE B N 1
ATOM 4652 C CA . PHE B 1 179 ? -11.52973 -33.35824 -65.83697 1.000 22.38691 179 PHE B CA 1
ATOM 4653 C C . PHE B 1 179 ? -11.55472 -31.85184 -66.05268 1.000 19.10192 179 PHE B C 1
ATOM 4654 O O . PHE B 1 179 ? -10.78343 -31.11949 -65.42279 1.000 19.12657 179 PHE B O 1
ATOM 4662 N N . MET B 1 180 ? -12.43657 -31.38910 -66.93142 1.000 16.48130 180 MET B N 1
ATOM 4663 C CA . MET B 1 180 ? -12.38108 -30.01843 -67.40809 1.000 16.54348 180 MET B CA 1
ATOM 4664 C C . MET B 1 180 ? -13.69817 -29.28646 -67.19806 1.000 18.09770 180 MET B C 1
ATOM 4665 O O . MET B 1 180 ? -14.77351 -29.86568 -67.33132 1.000 19.78100 180 MET B O 1
ATOM 4670 N N . ILE B 1 181 ? -13.59908 -27.98447 -66.90297 1.000 19.65364 181 ILE B N 1
ATOM 4671 C CA . ILE B 1 181 ? -14.76289 -27.11039 -66.91810 1.000 17.78731 181 ILE B CA 1
ATOM 4672 C C . ILE B 1 181 ? -14.76975 -26.34757 -68.23302 1.000 22.55308 181 ILE B C 1
ATOM 4673 O O . ILE B 1 181 ? -13.71981 -26.08166 -68.83166 1.000 21.28736 181 ILE B O 1
ATOM 4678 N N . MET B 1 182 ? -15.96827 -25.99054 -68.68329 1.000 20.55453 182 MET B N 1
ATOM 4679 C CA . MET B 1 182 ? -16.18393 -25.31749 -69.95249 1.000 21.04843 182 MET B CA 1
ATOM 4680 C C . MET B 1 182 ? -17.22097 -24.20875 -69.77073 1.000 24.02476 182 MET B C 1
ATOM 4681 O O . MET B 1 182 ? -18.41437 -24.50406 -69.60230 1.000 24.08964 182 MET B O 1
ATOM 4686 N N . PRO B 1 183 ? -16.80786 -22.92098 -69.76501 1.000 27.00511 183 PRO B N 1
ATOM 4687 C CA . PRO B 1 183 ? -17.74349 -21.81187 -69.43697 1.000 25.41533 183 PRO B CA 1
ATOM 4688 C C . PRO B 1 183 ? -18.61795 -21.40367 -70.61520 1.000 24.62192 183 PRO B C 1
ATOM 4689 O O . PRO B 1 183 ? -18.50583 -20.30503 -71.17308 1.000 23.49443 183 PRO B O 1
ATOM 4693 N N . LEU B 1 184 ? -19.53707 -22.29687 -70.97094 1.000 24.54066 184 LEU B N 1
ATOM 4694 C CA . LEU B 1 184 ? -20.37292 -22.10611 -72.14771 1.000 28.61201 184 LEU B CA 1
ATOM 4695 C C . LEU B 1 184 ? -21.43268 -21.03187 -71.95375 1.000 26.50329 184 LEU B C 1
ATOM 4696 O O . LEU B 1 184 ? -21.98254 -20.53762 -72.94269 1.000 29.19329 184 LEU B O 1
ATOM 4701 N N . GLY B 1 185 ? -21.73900 -20.66229 -70.70873 1.000 26.60082 185 GLY B N 1
ATOM 4702 C CA . GLY B 1 185 ? -22.76338 -19.66156 -70.46732 1.000 25.38433 185 GLY B CA 1
ATOM 4703 C C . GLY B 1 185 ? -22.31051 -18.23143 -70.67314 1.000 26.71073 185 GLY B C 1
ATOM 4704 O O . GLY B 1 185 ? -23.15402 -17.33572 -70.76261 1.000 31.63167 185 GLY B O 1
ATOM 4705 N N . ALA B 1 186 ? -21.00457 -17.99731 -70.76164 1.000 23.33451 186 ALA B N 1
ATOM 4706 C CA . ALA B 1 186 ? -20.49299 -16.64588 -70.94228 1.000 23.69078 186 ALA B CA 1
ATOM 4707 C C . ALA B 1 186 ? -20.85373 -16.10278 -72.32066 1.000 26.19146 186 ALA B C 1
ATOM 4708 O O . ALA B 1 186 ? -21.12007 -16.85093 -73.26598 1.000 22.99570 186 ALA B O 1
ATOM 4710 N N . ASN B 1 187 ? -20.84403 -14.77166 -72.43263 1.000 28.96094 187 ASN B N 1
ATOM 4711 C CA . ASN B 1 187 ? -21.07254 -14.10871 -73.71246 1.000 30.77116 187 ASN B CA 1
ATOM 4712 C C . ASN B 1 187 ? -19.86845 -13.28290 -74.15299 1.000 27.01753 187 ASN B C 1
ATOM 4713 O O . ASN B 1 187 ? -19.99801 -12.42299 -75.02934 1.000 31.68997 187 ASN B O 1
ATOM 4718 N N . SER B 1 188 ? -18.70108 -13.52860 -73.56264 1.000 25.44665 188 SER B N 1
ATOM 4719 C CA . SER B 1 188 ? -17.46390 -12.86503 -73.94916 1.000 25.41271 188 SER B CA 1
ATOM 4720 C C . SER B 1 188 ? -16.30638 -13.71451 -73.45317 1.000 24.55676 188 SER B C 1
ATOM 4721 O O . SER B 1 188 ? -16.46827 -14.56210 -72.56367 1.000 23.42296 188 SER B O 1
ATOM 4724 N N . MET B 1 189 ? -15.13440 -13.48595 -74.04329 1.000 22.19158 189 MET B N 1
ATOM 4725 C CA . MET B 1 189 ? -13.95301 -14.17896 -73.55034 1.000 20.47177 189 MET B CA 1
ATOM 4726 C C . MET B 1 189 ? -13.63659 -13.74792 -72.12550 1.000 21.11747 189 MET B C 1
ATOM 4727 O O . MET B 1 189 ? -13.28128 -14.58032 -71.28289 1.000 21.56089 189 MET B O 1
ATOM 4732 N N . HIS B 1 190 ? -13.74284 -12.44659 -71.83856 1.000 20.51817 190 HIS B N 1
ATOM 4733 C CA . HIS B 1 190 ? -13.40589 -11.99519 -70.49511 1.000 18.44055 190 HIS B CA 1
ATOM 4734 C C . HIS B 1 190 ? -14.40590 -12.52605 -69.46793 1.000 22.58081 190 HIS B C 1
ATOM 4735 O O . HIS B 1 190 ? -14.01547 -12.89752 -68.35752 1.000 20.55232 190 HIS B O 1
ATOM 4742 N N . GLN B 1 191 ? -15.68668 -12.61696 -69.81881 1.000 22.98017 191 GLN B N 1
ATOM 4743 C CA . GLN B 1 191 ? -16.61646 -13.22241 -68.86745 1.000 21.73410 191 GLN B CA 1
ATOM 4744 C C . GLN B 1 191 ? -16.35881 -14.71690 -68.73360 1.000 23.57279 191 GLN B C 1
ATOM 4745 O O . GLN B 1 191 ? -16.47485 -15.27704 -67.64079 1.000 20.50641 191 GLN B O 1
ATOM 4751 N N . ALA B 1 192 ? -15.98917 -15.37690 -69.83166 1.000 21.10599 192 ALA B N 1
ATOM 4752 C CA . ALA B 1 192 ? -15.66473 -16.79519 -69.75781 1.000 19.06184 192 ALA B CA 1
ATOM 4753 C C . ALA B 1 192 ? -14.50909 -17.04112 -68.79629 1.000 17.62332 192 ALA B C 1
ATOM 4754 O O . ALA B 1 192 ? -14.53508 -17.99306 -68.00765 1.000 16.17642 192 ALA B O 1
ATOM 4756 N N . LEU B 1 193 ? -13.49638 -16.18065 -68.83441 1.000 17.50532 193 LEU B N 1
ATOM 4757 C CA . LEU B 1 193 ? -12.34256 -16.38051 -67.96606 1.000 16.61480 193 LEU B CA 1
ATOM 4758 C C . LEU B 1 193 ? -12.61684 -15.92951 -66.53111 1.000 17.01246 193 LEU B C 1
ATOM 4759 O O . LEU B 1 193 ? -12.03831 -16.49554 -65.59370 1.000 22.15536 193 LEU B O 1
ATOM 4764 N N . LYS B 1 194 ? -13.50532 -14.94957 -66.33341 1.000 21.94445 194 LYS B N 1
ATOM 4765 C CA . LYS B 1 194 ? -14.01969 -14.66748 -64.98957 1.000 20.64903 194 LYS B CA 1
ATOM 4766 C C . LYS B 1 194 ? -14.67007 -15.90856 -64.38104 1.000 19.93799 194 LYS B C 1
ATOM 4767 O O . LYS B 1 194 ? -14.36821 -16.29051 -63.24495 1.000 19.77925 194 LYS B O 1
ATOM 4773 N N . MET B 1 195 ? -15.56174 -16.56338 -65.13435 1.000 17.65609 195 MET B N 1
ATOM 4774 C CA . MET B 1 195 ? -16.16865 -17.80076 -64.65240 1.000 19.99806 195 MET B CA 1
ATOM 4775 C C . MET B 1 195 ? -15.11694 -18.86342 -64.35887 1.000 20.05240 195 MET B C 1
ATOM 4776 O O . MET B 1 195 ? -15.17440 -19.53425 -63.31993 1.000 20.61254 195 MET B O 1
ATOM 4781 N N . ALA B 1 196 ? -14.14514 -19.03148 -65.26396 1.000 18.35613 196 ALA B N 1
ATOM 4782 C CA . ALA B 1 196 ? -13.09887 -20.03108 -65.05999 1.000 17.99559 196 ALA B CA 1
ATOM 4783 C C . ALA B 1 196 ? -12.25031 -19.69815 -63.83822 1.000 21.19226 196 ALA B C 1
ATOM 4784 O O . ALA B 1 196 ? -12.02854 -20.55583 -62.97049 1.000 23.44805 196 ALA B O 1
ATOM 4786 N N . SER B 1 197 ? -11.76689 -18.45189 -63.76437 1.000 18.29028 197 SER B N 1
ATOM 4787 C CA . SER B 1 197 ? -10.94480 -18.00657 -62.64172 1.000 20.08686 197 SER B CA 1
ATOM 4788 C C . SER B 1 197 ? -11.65723 -18.21669 -61.31352 1.000 19.81056 197 SER B C 1
ATOM 4789 O O . SER B 1 197 ? -11.07904 -18.76093 -60.36827 1.000 20.17814 197 SER B O 1
ATOM 4792 N N . GLU B 1 198 ? -12.90695 -17.76367 -61.21467 1.000 19.30171 198 GLU B N 1
ATOM 4793 C CA . GLU B 1 198 ? -13.60346 -17.83527 -59.93204 1.000 18.10506 198 GLU B CA 1
ATOM 4794 C C . GLU B 1 198 ? -13.89647 -19.28063 -59.55886 1.000 18.69374 198 GLU B C 1
ATOM 4795 O O . GLU B 1 198 ? -13.80427 -19.65306 -58.38449 1.000 17.81374 198 GLU B O 1
ATOM 4801 N N . THR B 1 199 ? -14.23039 -20.11229 -60.54943 1.000 18.98006 199 THR B N 1
ATOM 4802 C CA . THR B 1 199 ? -14.46517 -21.52589 -60.26910 1.000 19.10306 199 THR B CA 1
ATOM 4803 C C . THR B 1 199 ? -13.19017 -22.23020 -59.85092 1.000 19.85209 199 THR B C 1
ATOM 4804 O O . THR B 1 199 ? -13.20833 -23.07471 -58.94382 1.000 16.21826 199 THR B O 1
ATOM 4808 N N . PHE B 1 200 ? -12.06948 -21.87528 -60.47558 1.000 17.64947 200 PHE B N 1
ATOM 4809 C CA . PHE B 1 200 ? -10.80120 -22.50621 -60.12728 1.000 15.80465 200 PHE B CA 1
ATOM 4810 C C . PHE B 1 200 ? -10.41427 -22.17367 -58.69225 1.000 18.88058 200 PHE B C 1
ATOM 4811 O O . PHE B 1 200 ? -10.00648 -23.05249 -57.92145 1.000 18.67944 200 PHE B O 1
ATOM 4819 N N . HIS B 1 201 ? -10.56962 -20.91333 -58.30773 1.000 18.55130 201 HIS B N 1
ATOM 4820 C CA . HIS B 1 201 ? -10.26256 -20.51237 -56.93920 1.000 21.73946 201 HIS B CA 1
ATOM 4821 C C . HIS B 1 201 ? -11.22018 -21.16578 -55.94589 1.000 22.36329 201 HIS B C 1
ATOM 4822 O O . HIS B 1 201 ? -10.81071 -21.56484 -54.84772 1.000 21.49464 201 HIS B O 1
ATOM 4829 N N . ALA B 1 202 ? -12.49709 -21.29445 -56.31329 1.000 18.31710 202 ALA B N 1
ATOM 4830 C CA . ALA B 1 202 ? -13.43740 -21.96893 -55.42137 1.000 17.58454 202 ALA B CA 1
ATOM 4831 C C . ALA B 1 202 ? -13.04373 -23.42524 -55.23185 1.000 17.56718 202 ALA B C 1
ATOM 4832 O O . ALA B 1 202 ? -13.10928 -23.95748 -54.11371 1.000 19.58662 202 ALA B O 1
ATOM 4834 N N . LEU B 1 203 ? -12.62672 -24.08250 -56.31928 1.000 16.44589 203 LEU B N 1
ATOM 4835 C CA . LEU B 1 203 ? -12.19564 -25.47140 -56.23000 1.000 17.90319 203 LEU B CA 1
ATOM 4836 C C . LEU B 1 203 ? -10.98050 -25.60648 -55.32784 1.000 15.84139 203 LEU B C 1
ATOM 4837 O O . LEU B 1 203 ? -10.86886 -26.57182 -54.56308 1.000 17.55441 203 LEU B O 1
ATOM 4842 N N . GLN B 1 204 ? -10.04949 -24.65917 -55.42691 1.000 19.19474 204 GLN B N 1
ATOM 4843 C CA . GLN B 1 204 ? -8.86943 -24.66496 -54.57486 1.000 20.26595 204 GLN B CA 1
ATOM 4844 C C . GLN B 1 204 ? -9.25463 -24.59262 -53.09592 1.000 20.16661 204 GLN B C 1
ATOM 4845 O O . GLN B 1 204 ? -8.73871 -25.35626 -52.27353 1.000 21.66427 204 GLN B O 1
ATOM 4851 N N . LYS B 1 205 ? -10.16230 -23.67486 -52.74348 1.000 18.47143 205 LYS B N 1
ATOM 4852 C CA . LYS B 1 205 ? -10.64789 -23.58124 -51.36323 1.000 20.10124 205 LYS B CA 1
ATOM 4853 C C . LYS B 1 205 ? -11.30204 -24.88062 -50.90321 1.000 21.42050 205 LYS B C 1
ATOM 4854 O O . LYS B 1 205 ? -11.10503 -25.32014 -49.76338 1.000 22.94204 205 LYS B O 1
ATOM 4860 N N . LEU B 1 206 ? -12.09932 -25.49539 -51.77386 1.000 17.96410 206 LEU B N 1
ATOM 4861 C CA . LEU B 1 206 ? -12.76615 -26.74881 -51.44639 1.000 19.65833 206 LEU B CA 1
ATOM 4862 C C . LEU B 1 206 ? -11.75632 -27.86821 -51.21634 1.000 22.57947 206 LEU B C 1
ATOM 4863 O O . LEU B 1 206 ? -11.91719 -28.68666 -50.30160 1.000 20.80716 206 LEU B O 1
ATOM 4868 N N . LEU B 1 207 ? -10.70909 -27.93281 -52.04234 1.000 18.76683 207 LEU B N 1
ATOM 4869 C CA . LEU B 1 207 ? -9.71091 -28.97843 -51.84248 1.000 19.00936 207 LEU B CA 1
ATOM 4870 C C . LEU B 1 207 ? -8.98850 -28.79992 -50.51124 1.000 18.16681 207 LEU B C 1
ATOM 4871 O O . LEU B 1 207 ? -8.75710 -29.77540 -49.78834 1.000 17.89371 207 LEU B O 1
ATOM 4876 N N . LYS B 1 208 ? -8.61338 -27.56030 -50.18217 1.000 19.50225 208 LYS B N 1
ATOM 4877 C CA . LYS B 1 208 ? -7.93418 -27.28735 -48.92081 1.000 23.48338 208 LYS B CA 1
ATOM 4878 C C . LYS B 1 208 ? -8.80934 -27.67406 -47.73154 1.000 24.33215 208 LYS B C 1
ATOM 4879 O O . LYS B 1 208 ? -8.32484 -28.24666 -46.74765 1.000 25.01963 208 LYS B O 1
ATOM 4885 N N . GLN B 1 209 ? -10.10323 -27.37260 -47.81227 1.000 19.39179 209 GLN B N 1
ATOM 4886 C CA . GLN B 1 209 ? -11.03093 -27.75101 -46.75022 1.000 19.28777 209 GLN B CA 1
ATOM 4887 C C . GLN B 1 209 ? -11.08937 -29.25688 -46.56089 1.000 20.82152 209 GLN B C 1
ATOM 4888 O O . GLN B 1 209 ? -11.31491 -29.73417 -45.44278 1.000 23.02864 209 GLN B O 1
ATOM 4894 N N . ARG B 1 210 ? -10.92013 -30.01297 -47.63927 1.000 21.30743 210 ARG B N 1
ATOM 4895 C CA . ARG B 1 210 ? -10.93414 -31.46604 -47.58605 1.000 23.56458 210 ARG B CA 1
ATOM 4896 C C . ARG B 1 210 ? -9.56216 -32.05505 -47.30779 1.000 22.21788 210 ARG B C 1
ATOM 4897 O O . ARG B 1 210 ? -9.39637 -33.27183 -47.41120 1.000 21.91910 210 ARG B O 1
ATOM 4905 N N . GLY B 1 211 ? -8.58221 -31.22378 -46.96816 1.000 24.34795 211 GLY B N 1
ATOM 4906 C CA . GLY B 1 211 ? -7.23994 -31.70984 -46.70902 1.000 21.80954 211 GLY B CA 1
ATOM 4907 C C . GLY B 1 211 ? -6.51478 -32.26047 -47.91478 1.000 26.71030 211 GLY B C 1
ATOM 4908 O O . GLY B 1 211 ? -5.65848 -33.13462 -47.76272 1.000 24.13907 211 GLY B O 1
ATOM 4909 N N . LEU B 1 212 ? -6.83265 -31.78253 -49.11335 1.000 23.09065 212 LEU B N 1
ATOM 4910 C CA . LEU B 1 212 ? -6.21311 -32.30492 -50.32260 1.000 23.32358 212 LEU B CA 1
ATOM 4911 C C . LEU B 1 212 ? -5.17117 -31.32609 -50.85017 1.000 22.99776 212 LEU B C 1
ATOM 4912 O O . LEU B 1 212 ? -5.25235 -30.11760 -50.61254 1.000 21.82981 212 LEU B O 1
ATOM 4917 N N . ASN B 1 213 ? -4.17390 -31.87206 -51.54509 1.000 20.91872 213 ASN B N 1
ATOM 4918 C CA . ASN B 1 213 ? -3.06170 -31.08032 -52.04871 1.000 25.50334 213 ASN B CA 1
ATOM 4919 C C . ASN B 1 213 ? -3.54312 -30.12664 -53.14122 1.000 25.15208 213 ASN B C 1
ATOM 4920 O O . ASN B 1 213 ? -4.31961 -30.51149 -54.02994 1.000 23.62181 213 ASN B O 1
ATOM 4925 N N . THR B 1 214 ? -3.10598 -28.86936 -53.06162 1.000 19.82456 214 THR B N 1
ATOM 4926 C CA . THR B 1 214 ? -3.50906 -27.86204 -54.03948 1.000 19.41191 214 THR B CA 1
ATOM 4927 C C . THR B 1 214 ? -2.34749 -27.37509 -54.89414 1.000 20.23211 214 THR B C 1
ATOM 4928 O O . THR B 1 214 ? -2.49275 -26.38042 -55.61362 1.000 24.89388 214 THR B O 1
ATOM 4932 N N . ASN B 1 215 ? -1.20209 -28.03322 -54.83227 1.000 18.79272 215 ASN B N 1
ATOM 4933 C CA . ASN B 1 215 ? -0.17347 -27.66299 -55.78848 1.000 18.69095 215 ASN B CA 1
ATOM 4934 C C . ASN B 1 215 ? -0.47560 -28.29253 -57.14607 1.000 21.56832 215 ASN B C 1
ATOM 4935 O O . ASN B 1 215 ? -1.37481 -29.12496 -57.29186 1.000 17.80996 215 ASN B O 1
ATOM 4940 N N . LYS B 1 216 ? 0.21945 -27.82550 -58.17383 1.000 17.81183 216 LYS B N 1
ATOM 4941 C CA . LYS B 1 216 ? -0.34154 -27.94305 -59.51479 1.000 19.43692 216 LYS B CA 1
ATOM 4942 C C . LYS B 1 216 ? 0.26002 -29.09531 -60.30808 1.000 18.64735 216 LYS B C 1
ATOM 4943 O O . LYS B 1 216 ? 1.45842 -29.38339 -60.21610 1.000 18.79147 216 LYS B O 1
ATOM 4949 N N . GLY B 1 217 ? -0.58968 -29.74787 -61.09233 1.000 17.95606 217 GLY B N 1
ATOM 4950 C CA . GLY B 1 217 ? -0.12121 -30.67274 -62.10355 1.000 21.14466 217 GLY B CA 1
ATOM 4951 C C . GLY B 1 217 ? 0.49720 -29.92713 -63.27904 1.000 19.82605 217 GLY B C 1
ATOM 4952 O O . GLY B 1 217 ? 0.54455 -28.69770 -63.32713 1.000 15.97796 217 GLY B O 1
ATOM 4953 N N . ASP B 1 218 ? 0.98404 -30.70442 -64.25683 1.000 19.18710 218 ASP B N 1
ATOM 4954 C CA . ASP B 1 218 ? 1.69659 -30.10800 -65.38991 1.000 21.81392 218 ASP B CA 1
ATOM 4955 C C . ASP B 1 218 ? 0.85728 -29.07846 -66.13994 1.000 16.49494 218 ASP B C 1
ATOM 4956 O O . ASP B 1 218 ? 1.41240 -28.12111 -66.68775 1.000 18.26324 218 ASP B O 1
ATOM 4961 N N . GLU B 1 219 ? -0.46606 -29.25707 -66.20409 1.000 15.75732 219 GLU B N 1
ATOM 4962 C CA . GLU B 1 219 ? -1.30693 -28.34539 -66.97293 1.000 20.27314 219 GLU B CA 1
ATOM 4963 C C . GLU B 1 219 ? -1.98584 -27.29093 -66.10546 1.000 21.34265 219 GLU B C 1
ATOM 4964 O O . GLU B 1 219 ? -2.88366 -26.58983 -66.57884 1.000 17.80012 219 GLU B O 1
ATOM 4970 N N . GLY B 1 220 ? -1.54610 -27.13266 -64.86199 1.000 18.96640 220 GLY B N 1
ATOM 4971 C CA . GLY B 1 220 ? -2.06590 -26.08643 -64.01792 1.000 13.55967 220 GLY B CA 1
ATOM 4972 C C . GLY B 1 220 ? -3.27277 -26.47848 -63.19604 1.000 17.11037 220 GLY B C 1
ATOM 4973 O O . GLY B 1 220 ? -3.74609 -25.65569 -62.40148 1.000 19.00901 220 GLY B O 1
ATOM 4974 N N . GLY B 1 221 ? -3.80836 -27.68172 -63.40065 1.000 14.80599 221 GLY B N 1
ATOM 4975 C CA . GLY B 1 221 ? -4.88923 -28.19098 -62.58335 1.000 16.86272 221 GLY B CA 1
ATOM 4976 C C . GLY B 1 221 ? -4.37986 -28.79010 -61.28397 1.000 19.92957 221 GLY B C 1
ATOM 4977 O O . GLY B 1 221 ? -3.19120 -28.75235 -60.95617 1.000 17.22806 221 GLY B O 1
ATOM 4978 N N . PHE B 1 222 ? -5.31143 -29.35863 -60.52492 1.000 20.58733 222 PHE B N 1
ATOM 4979 C CA . PHE B 1 222 ? -4.96493 -30.07990 -59.31040 1.000 21.99394 222 PHE B CA 1
ATOM 4980 C C . PHE B 1 222 ? -4.89054 -31.57755 -59.59112 1.000 24.20410 222 PHE B C 1
ATOM 4981 O O . PHE B 1 222 ? -5.56542 -32.09975 -60.48591 1.000 27.65538 222 PHE B O 1
ATOM 4989 N N . ALA B 1 223 ? -4.04341 -32.26810 -58.83435 1.000 20.64192 223 ALA B N 1
ATOM 4990 C CA . ALA B 1 223 ? -3.96954 -33.72973 -58.85983 1.000 25.14801 223 ALA B CA 1
ATOM 4991 C C . ALA B 1 223 ? -4.12619 -34.24168 -57.43452 1.000 27.08959 223 ALA B C 1
ATOM 4992 O O . ALA B 1 223 ? -3.17142 -34.75072 -56.83149 1.000 31.98537 223 ALA B O 1
ATOM 4994 N N . PRO B 1 224 ? -5.31546 -34.11083 -56.85742 1.000 25.28636 224 PRO B N 1
ATOM 4995 C CA . PRO B 1 224 ? -5.50650 -34.53483 -55.46933 1.000 24.65526 224 PRO B CA 1
ATOM 4996 C C . PRO B 1 224 ? -5.67897 -36.04372 -55.36364 1.000 25.96592 224 PRO B C 1
ATOM 4997 O O . PRO B 1 224 ? -5.99421 -36.73434 -56.33311 1.000 24.13651 224 PRO B O 1
ATOM 5001 N N . ASN B 1 225 ? -5.47035 -36.54947 -54.14490 1.000 24.35051 225 ASN B N 1
ATOM 5002 C CA . ASN B 1 225 ? -5.55244 -37.98539 -53.87640 1.000 26.90844 225 ASN B CA 1
ATOM 5003 C C . ASN B 1 225 ? -7.02123 -38.38299 -53.71579 1.000 28.38240 225 ASN B C 1
ATOM 5004 O O . ASN B 1 225 ? -7.52303 -38.64249 -52.62182 1.000 34.85675 225 ASN B O 1
ATOM 5009 N N . LEU B 1 226 ? -7.71160 -38.43098 -54.84761 1.000 29.95504 226 LEU B N 1
ATOM 5010 C CA . LEU B 1 226 ? -9.10826 -38.83602 -54.91498 1.000 29.30131 226 LEU B CA 1
ATOM 5011 C C . LEU B 1 226 ? -9.20432 -40.29679 -55.32745 1.000 31.87103 226 LEU B C 1
ATOM 5012 O O . LEU B 1 226 ? -8.32272 -40.82314 -56.01403 1.000 35.23879 226 LEU B O 1
ATOM 5017 N N . LYS B 1 227 ? -10.29405 -40.94460 -54.92091 1.000 31.19350 227 LYS B N 1
ATOM 5018 C CA . LYS B 1 227 ? -10.47618 -42.36276 -55.20140 1.000 32.01596 227 LYS B CA 1
ATOM 5019 C C . LYS B 1 227 ? -11.30786 -42.64612 -56.44574 1.000 28.76930 227 LYS B C 1
ATOM 5020 O O . LYS B 1 227 ? -11.05764 -43.65577 -57.10839 1.000 29.49254 227 LYS B O 1
ATOM 5026 N N . LEU B 1 228 ? -12.27220 -41.78808 -56.80009 1.000 22.82058 228 LEU B N 1
ATOM 5027 C CA . LEU B 1 228 ? -13.18696 -42.06276 -57.90538 1.000 23.02327 228 LEU B CA 1
ATOM 5028 C C . LEU B 1 228 ? -13.33121 -40.85835 -58.82705 1.000 22.83916 228 LEU B C 1
ATOM 5029 O O . LEU B 1 228 ? -13.25188 -39.71213 -58.38877 1.000 27.80821 228 LEU B O 1
ATOM 5034 N N . ALA B 1 229 ? -13.58174 -41.13764 -60.11291 1.000 22.69792 229 ALA B N 1
ATOM 5035 C CA . ALA B 1 229 ? -13.91114 -40.06966 -61.04971 1.000 23.40530 229 ALA B CA 1
ATOM 5036 C C . ALA B 1 229 ? -15.13425 -39.29107 -60.57918 1.000 25.69142 229 ALA B C 1
ATOM 5037 O O . ALA B 1 229 ? -15.21187 -38.07056 -60.75555 1.000 24.48339 229 ALA B O 1
ATOM 5039 N N . GLU B 1 230 ? -16.09881 -39.98085 -59.96685 1.000 27.49451 230 GLU B N 1
ATOM 5040 C CA . GLU B 1 230 ? -17.27800 -39.29288 -59.45827 1.000 23.61263 230 GLU B CA 1
ATOM 5041 C C . GLU B 1 230 ? -16.91562 -38.28684 -58.36896 1.000 25.19379 230 GLU B C 1
ATOM 5042 O O . GLU B 1 230 ? -17.57995 -37.25101 -58.23590 1.000 24.21776 230 GLU B O 1
ATOM 5048 N N . GLU B 1 231 ? -15.87507 -38.57515 -57.58043 1.000 22.46338 231 GLU B N 1
ATOM 5049 C CA . GLU B 1 231 ? -15.42174 -37.62617 -56.56736 1.000 23.65716 231 GLU B CA 1
ATOM 5050 C C . GLU B 1 231 ? -14.90540 -36.34509 -57.19817 1.000 22.94574 231 GLU B C 1
ATOM 5051 O O . GLU B 1 231 ? -15.14515 -35.24745 -56.68200 1.000 23.80572 231 GLU B O 1
ATOM 5057 N N . ALA B 1 232 ? -14.14494 -36.47131 -58.28230 1.000 19.83468 232 ALA B N 1
ATOM 5058 C CA . ALA B 1 232 ? -13.64949 -35.29557 -58.99153 1.000 20.00894 232 ALA B CA 1
ATOM 5059 C C . ALA B 1 232 ? -14.80099 -34.50232 -59.59808 1.000 20.29620 232 ALA B C 1
ATOM 5060 O O . ALA B 1 232 ? -14.84643 -33.27167 -59.49534 1.000 20.25031 232 ALA B O 1
ATOM 5062 N N . LEU B 1 233 ? -15.74380 -35.19836 -60.23683 1.000 21.25753 233 LEU B N 1
ATOM 5063 C CA . LEU B 1 233 ? -16.90117 -34.53202 -60.82883 1.000 22.46272 233 LEU B CA 1
ATOM 5064 C C . LEU B 1 233 ? -17.77384 -33.86371 -59.76166 1.000 20.26449 233 LEU B C 1
ATOM 5065 O O . LEU B 1 233 ? -18.25626 -32.74258 -59.95918 1.000 21.14022 233 LEU B O 1
ATOM 5070 N N . ASP B 1 234 ? -17.99155 -34.54127 -58.62696 1.000 17.36471 234 ASP B N 1
ATOM 5071 C CA . ASP B 1 234 ? -18.70421 -33.93549 -57.49960 1.000 19.66896 234 ASP B CA 1
ATOM 5072 C C . ASP B 1 234 ? -18.05986 -32.62071 -57.07519 1.000 21.28373 234 ASP B C 1
ATOM 5073 O O . ASP B 1 234 ? -18.75321 -31.62338 -56.84089 1.000 21.96759 234 ASP B O 1
ATOM 5078 N N . LEU B 1 235 ? -16.72702 -32.61268 -56.95375 1.000 19.03706 235 LEU B N 1
ATOM 5079 C CA . LEU B 1 235 ? -16.02758 -31.42202 -56.47847 1.000 19.73446 235 LEU B CA 1
ATOM 5080 C C . LEU B 1 235 ? -16.13273 -30.29511 -57.49337 1.000 18.06275 235 LEU B C 1
ATOM 5081 O O . LEU B 1 235 ? -16.28340 -29.13186 -57.12399 1.000 18.83917 235 LEU B O 1
ATOM 5086 N N . MET B 1 236 ? -16.09620 -30.63531 -58.78029 1.000 19.01908 236 MET B N 1
ATOM 5087 C CA . MET B 1 236 ? -16.19637 -29.62266 -59.81965 1.000 20.20094 236 MET B CA 1
ATOM 5088 C C . MET B 1 236 ? -17.57639 -28.99739 -59.85322 1.000 21.60004 236 MET B C 1
ATOM 5089 O O . MET B 1 236 ? -17.70618 -27.77600 -59.98656 1.000 21.71048 236 MET B O 1
ATOM 5094 N N . VAL B 1 237 ? -18.61870 -29.81322 -59.72405 1.000 18.33864 237 VAL B N 1
ATOM 5095 C CA . VAL B 1 237 ? -19.96552 -29.25174 -59.65419 1.000 18.34602 237 VAL B CA 1
ATOM 5096 C C . VAL B 1 237 ? -20.11462 -28.37349 -58.41892 1.000 19.81853 237 VAL B C 1
ATOM 5097 O O . VAL B 1 237 ? -20.71841 -27.29468 -58.47914 1.000 19.35545 237 VAL B O 1
ATOM 5101 N N . GLU B 1 238 ? -19.58466 -28.82381 -57.27328 1.000 21.96562 238 GLU B N 1
ATOM 5102 C CA . GLU B 1 238 ? -19.66568 -28.00182 -56.07103 1.000 19.90325 238 GLU B CA 1
ATOM 5103 C C . GLU B 1 238 ? -18.92313 -26.69050 -56.25162 1.000 18.54547 238 GLU B C 1
ATOM 5104 O O . GLU B 1 238 ? -19.40148 -25.63483 -55.82223 1.000 18.33227 238 GLU B O 1
ATOM 5110 N N . ALA B 1 239 ? -17.74088 -26.73783 -56.88047 1.000 20.11293 239 ALA B N 1
ATOM 5111 C CA . ALA B 1 239 ? -16.96428 -25.52307 -57.09063 1.000 21.58775 239 ALA B CA 1
ATOM 5112 C C . ALA B 1 239 ? -17.69113 -24.56207 -58.01918 1.000 21.98523 239 ALA B C 1
ATOM 5113 O O . ALA B 1 239 ? -17.66038 -23.34439 -57.80739 1.000 19.54965 239 ALA B O 1
ATOM 5115 N N . ILE B 1 240 ? -18.34577 -25.09270 -59.06061 1.000 19.05591 240 ILE B N 1
ATOM 5116 C CA . ILE B 1 240 ? -19.14210 -24.24380 -59.94270 1.000 22.02993 240 ILE B CA 1
ATOM 5117 C C . ILE B 1 240 ? -20.20642 -23.50240 -59.14380 1.000 23.30219 240 ILE B C 1
ATOM 5118 O O . ILE B 1 240 ? -20.38758 -22.28722 -59.28795 1.000 18.93156 240 ILE B O 1
ATOM 5123 N N . LYS B 1 241 ? -20.93732 -24.22782 -58.29852 1.000 22.40186 241 LYS B N 1
ATOM 5124 C CA . LYS B 1 241 ? -21.98076 -23.58535 -57.51144 1.000 21.93947 241 LYS B CA 1
ATOM 5125 C C . LYS B 1 241 ? -21.39184 -22.62682 -56.49097 1.000 21.36891 241 LYS B C 1
ATOM 5126 O O . LYS B 1 241 ? -21.93093 -21.53431 -56.28195 1.000 23.45258 241 LYS B O 1
ATOM 5132 N N . ALA B 1 242 ? -20.29950 -23.02595 -55.83163 1.000 20.48594 242 ALA B N 1
ATOM 5133 C CA . ALA B 1 242 ? -19.67455 -22.16148 -54.83655 1.000 22.09943 242 ALA B CA 1
ATOM 5134 C C . ALA B 1 242 ? -19.18870 -20.86291 -55.45409 1.000 23.43501 242 ALA B C 1
ATOM 5135 O O . ALA B 1 242 ? -19.16585 -19.82477 -54.78240 1.000 24.33855 242 ALA B O 1
ATOM 5137 N N . ALA B 1 243 ? -18.80164 -20.89909 -56.72542 1.000 22.03587 243 ALA B N 1
ATOM 5138 C CA . ALA B 1 243 ? -18.39316 -19.69026 -57.42759 1.000 21.89661 243 ALA B CA 1
ATOM 5139 C C . ALA B 1 243 ? -19.57361 -18.82609 -57.83241 1.000 25.64171 243 ALA B C 1
ATOM 5140 O O . ALA B 1 243 ? -19.36541 -17.70297 -58.30277 1.000 27.47080 243 ALA B O 1
ATOM 5142 N N . GLY B 1 244 ? -20.79496 -19.31722 -57.65718 1.000 26.76650 244 GLY B N 1
ATOM 5143 C CA . GLY B 1 244 ? -21.98170 -18.55865 -57.98233 1.000 25.53001 244 GLY B CA 1
ATOM 5144 C C . GLY B 1 244 ? -22.58073 -18.83961 -59.34085 1.000 26.64450 244 GLY B C 1
ATOM 5145 O O . GLY B 1 244 ? -23.37378 -18.02010 -59.82889 1.000 26.36027 244 GLY B O 1
ATOM 5146 N N . TYR B 1 245 ? -22.24102 -19.96346 -59.95998 1.000 22.54005 245 TYR B N 1
ATOM 5147 C CA . TYR B 1 245 ? -22.66863 -20.27356 -61.31398 1.000 25.62556 245 TYR B CA 1
ATOM 5148 C C . TYR B 1 245 ? -23.49728 -21.55179 -61.31092 1.000 26.88494 245 TYR B C 1
ATOM 5149 O O . TYR B 1 245 ? -23.54919 -22.29047 -60.31987 1.000 23.87114 245 TYR B O 1
ATOM 5158 N N . GLN B 1 246 ? -24.16839 -21.78884 -62.43793 1.000 22.22521 246 GLN B N 1
ATOM 5159 C CA . GLN B 1 246 ? -25.06940 -22.92059 -62.58493 1.000 26.12763 246 GLN B CA 1
ATOM 5160 C C . GLN B 1 246 ? -24.35494 -24.01951 -63.34659 1.000 20.17388 246 GLN B C 1
ATOM 5161 O O . GLN B 1 246 ? -23.93211 -23.78165 -64.48467 1.000 23.96654 246 GLN B O 1
ATOM 5167 N N . PRO B 1 247 ? -24.16908 -25.20740 -62.77419 1.000 20.54109 247 PRO B N 1
ATOM 5168 C CA . PRO B 1 247 ? -23.60017 -26.30806 -63.55970 1.000 22.60874 247 PRO B CA 1
ATOM 5169 C C . PRO B 1 247 ? -24.49194 -26.58127 -64.75871 1.000 25.25775 247 PRO B C 1
ATOM 5170 O O . PRO B 1 247 ? -25.71958 -26.52039 -64.66786 1.000 23.24631 247 PRO B O 1
ATOM 5174 N N . GLY B 1 248 ? -23.86189 -26.83592 -65.89662 1.000 26.53299 248 GLY B N 1
ATOM 5175 C CA . GLY B 1 248 ? -24.60230 -26.97965 -67.13261 1.000 28.27985 248 GLY B CA 1
ATOM 5176 C C . GLY B 1 248 ? -24.78216 -25.67390 -67.88249 1.000 27.30368 248 GLY B C 1
ATOM 5177 O O . GLY B 1 248 ? -24.01203 -25.37652 -68.79732 1.000 29.41678 248 GLY B O 1
ATOM 5178 N N . SER B 1 249 ? -25.78098 -24.87322 -67.50354 1.000 24.21616 249 SER B N 1
ATOM 5179 C CA . SER B 1 249 ? -26.11413 -23.69563 -68.30326 1.000 25.32756 249 SER B CA 1
ATOM 5180 C C . SER B 1 249 ? -25.00062 -22.65531 -68.28792 1.000 26.45950 249 SER B C 1
ATOM 5181 O O . SER B 1 249 ? -24.77003 -21.99317 -69.30185 1.000 27.35690 249 SER B O 1
ATOM 5184 N N . ASP B 1 250 ? -24.29583 -22.49996 -67.16745 1.000 23.60961 250 ASP B N 1
ATOM 5185 C CA . ASP B 1 250 ? -23.16323 -21.58089 -67.11567 1.000 19.56490 250 ASP B CA 1
ATOM 5186 C C . ASP B 1 250 ? -21.84666 -22.28258 -67.39987 1.000 17.76570 250 ASP B C 1
ATOM 5187 O O . ASP B 1 250 ? -21.06920 -21.84571 -68.25328 1.000 18.02355 250 ASP B O 1
ATOM 5192 N N . ILE B 1 251 ? -21.55612 -23.34452 -66.65571 1.000 16.51450 251 ILE B N 1
ATOM 5193 C CA . ILE B 1 251 ? -20.28886 -24.04446 -66.78045 1.000 18.92065 251 ILE B CA 1
ATOM 5194 C C . ILE B 1 251 ? -20.59676 -25.52271 -66.90871 1.000 17.99432 251 ILE B C 1
ATOM 5195 O O . ILE B 1 251 ? -21.13063 -26.12767 -65.96982 1.000 21.56921 251 ILE B O 1
ATOM 5200 N N . ALA B 1 252 ? -20.24726 -26.10251 -68.04864 1.000 17.06873 252 ALA B N 1
ATOM 5201 C CA . ALA B 1 252 ? -20.38490 -27.52847 -68.26969 1.000 21.23220 252 ALA B CA 1
ATOM 5202 C C . ALA B 1 252 ? -19.04288 -28.20013 -68.02971 1.000 20.00413 252 ALA B C 1
ATOM 5203 O O . ALA B 1 252 ? -18.04401 -27.55052 -67.72962 1.000 21.36083 252 ALA B O 1
ATOM 5205 N N . ILE B 1 253 ? -19.01975 -29.52185 -68.17395 1.000 16.37707 253 ILE B N 1
ATOM 5206 C CA . ILE B 1 253 ? -17.83111 -30.32209 -67.91087 1.000 18.18871 253 ILE B CA 1
ATOM 5207 C C . ILE B 1 253 ? -17.41845 -31.02075 -69.19523 1.000 20.82571 253 ILE B C 1
ATOM 5208 O O . ILE B 1 253 ? -18.27162 -31.47347 -69.96244 1.000 21.29334 253 ILE B O 1
ATOM 5213 N N . ALA B 1 254 ? -16.11228 -31.09046 -69.44519 1.000 18.41472 254 ALA B N 1
ATOM 5214 C CA . ALA B 1 254 ? -15.58905 -31.94325 -70.50071 1.000 18.86861 254 ALA B CA 1
ATOM 5215 C C . ALA B 1 254 ? -14.62353 -32.94851 -69.89421 1.000 21.89350 254 ALA B C 1
ATOM 5216 O O . ALA B 1 254 ? -13.90052 -32.63910 -68.94580 1.000 21.75547 254 ALA B O 1
ATOM 5218 N N . LEU B 1 255 ? -14.61273 -34.15327 -70.44741 1.000 23.36868 255 LEU B N 1
ATOM 5219 C CA . LEU B 1 255 ? -13.69149 -35.20044 -70.02236 1.000 27.57401 255 LEU B CA 1
ATOM 5220 C C . LEU B 1 255 ? -12.68017 -35.50033 -71.11953 1.000 26.11633 255 LEU B C 1
ATOM 5221 O O . LEU B 1 255 ? -13.02415 -35.49870 -72.30182 1.000 28.82847 255 LEU B O 1
ATOM 5226 N N . ASP B 1 256 ? -11.42947 -35.76758 -70.72793 1.000 23.85021 256 ASP B N 1
ATOM 5227 C CA . ASP B 1 256 ? -10.48475 -36.51253 -71.56724 1.000 24.74028 256 ASP B CA 1
ATOM 5228 C C . ASP B 1 256 ? -10.27478 -37.83232 -70.84475 1.000 25.81717 256 ASP B C 1
ATOM 5229 O O . ASP B 1 256 ? -9.49999 -37.91104 -69.88714 1.000 25.21019 256 ASP B O 1
ATOM 5234 N N . VAL B 1 257 ? -10.99634 -38.85734 -71.29020 1.000 25.84544 257 VAL B N 1
ATOM 5235 C CA . VAL B 1 257 ? -10.91401 -40.16203 -70.65084 1.000 20.52652 257 VAL B CA 1
ATOM 5236 C C . VAL B 1 257 ? -9.55134 -40.77993 -70.88859 1.000 24.59363 257 VAL B C 1
ATOM 5237 O O . VAL B 1 257 ? -8.96732 -41.39541 -69.98733 1.000 26.83868 257 VAL B O 1
ATOM 5241 N N . ALA B 1 258 ? -9.02929 -40.64171 -72.11019 1.000 22.59678 258 ALA B N 1
ATOM 5242 C CA . ALA B 1 258 ? -7.75996 -41.25382 -72.48514 1.000 22.49103 258 ALA B CA 1
ATOM 5243 C C . ALA B 1 258 ? -7.85368 -42.76858 -72.30982 1.000 23.58198 258 ALA B C 1
ATOM 5244 O O . ALA B 1 258 ? -6.98216 -43.41262 -71.71583 1.000 25.56380 258 ALA B O 1
ATOM 5246 N N . ALA B 1 259 ? -8.95471 -43.33004 -72.82948 1.000 24.91459 259 ALA B N 1
ATOM 5247 C CA . ALA B 1 259 ? -9.26187 -44.74780 -72.65512 1.000 24.48722 259 ALA B CA 1
ATOM 5248 C C . ALA B 1 259 ? -8.19101 -45.65787 -73.23364 1.000 26.92321 259 ALA B C 1
ATOM 5249 O O . ALA B 1 259 ? -8.04665 -46.79390 -72.77234 1.000 29.53454 259 ALA B O 1
ATOM 5251 N N . SER B 1 260 ? -7.42337 -45.18404 -74.21678 1.000 26.08318 260 SER B N 1
ATOM 5252 C CA . SER B 1 260 ? -6.33823 -46.00058 -74.75054 1.000 29.49185 260 SER B CA 1
ATOM 5253 C C . SER B 1 260 ? -5.34793 -46.39348 -73.66505 1.000 28.09213 260 SER B C 1
ATOM 5254 O O . SER B 1 260 ? -4.70087 -47.43956 -73.76781 1.000 28.76084 260 SER B O 1
ATOM 5257 N N . GLU B 1 261 ? -5.21817 -45.57346 -72.61956 1.000 26.20930 261 GLU B N 1
ATOM 5258 C CA . GLU B 1 261 ? -4.24038 -45.85475 -71.56920 1.000 29.00509 261 GLU B CA 1
ATOM 5259 C C . GLU B 1 261 ? -4.61680 -47.06710 -70.72598 1.000 28.10121 261 GLU B C 1
ATOM 5260 O O . GLU B 1 261 ? -3.73891 -47.68758 -70.11997 1.000 24.17699 261 GLU B O 1
ATOM 5266 N N . PHE B 1 262 ? -5.90336 -47.40509 -70.62863 1.000 23.53046 262 PHE B N 1
ATOM 5267 C CA . PHE B 1 262 ? -6.28493 -48.54275 -69.80155 1.000 25.75728 262 PHE B CA 1
ATOM 5268 C C . PHE B 1 262 ? -7.10391 -49.58366 -70.55567 1.000 25.49659 262 PHE B C 1
ATOM 5269 O O . PHE B 1 262 ? -7.68921 -50.46740 -69.92084 1.000 30.83031 262 PHE B O 1
ATOM 5277 N N . TYR B 1 263 ? -7.13413 -49.52715 -71.88753 1.000 23.47230 263 TYR B N 1
ATOM 5278 C CA . TYR B 1 263 ? -7.76913 -50.57600 -72.67809 1.000 24.87284 263 TYR B CA 1
ATOM 5279 C C . TYR B 1 263 ? -6.82760 -51.77188 -72.77269 1.000 28.20320 263 TYR B C 1
ATOM 5280 O O . TYR B 1 263 ? -5.64738 -51.62046 -73.10058 1.000 28.07246 263 TYR B O 1
ATOM 5289 N N . ASP B 1 264 ? -7.34706 -52.95537 -72.45382 1.000 26.63406 264 ASP B N 1
ATOM 5290 C CA . ASP B 1 264 ? -6.58585 -54.20454 -72.46746 1.000 31.85941 264 ASP B CA 1
ATOM 5291 C C . ASP B 1 264 ? -6.85370 -54.89634 -73.80036 1.000 33.18163 264 ASP B C 1
ATOM 5292 O O . ASP B 1 264 ? -7.92996 -55.46366 -74.00526 1.000 29.99752 264 ASP B O 1
ATOM 5297 N N . ASP B 1 265 ? -5.87064 -54.86077 -74.70279 1.000 36.85922 265 ASP B N 1
ATOM 5298 C CA . ASP B 1 265 ? -6.07722 -55.44347 -76.02303 1.000 41.96975 265 ASP B CA 1
ATOM 5299 C C . ASP B 1 265 ? -6.20200 -56.95859 -75.97825 1.000 40.39419 265 ASP B C 1
ATOM 5300 O O . ASP B 1 265 ? -6.72708 -57.55116 -76.92489 1.000 42.42150 265 ASP B O 1
ATOM 5305 N N . THR B 1 266 ? -5.72991 -57.59687 -74.90878 1.000 36.36703 266 THR B N 1
ATOM 5306 C CA . THR B 1 266 ? -5.83986 -59.04857 -74.80896 1.000 37.11684 266 THR B CA 1
ATOM 5307 C C . THR B 1 266 ? -7.28018 -59.46852 -74.55955 1.000 35.10305 266 THR B C 1
ATOM 5308 O O . THR B 1 266 ? -7.82766 -60.30568 -75.28367 1.000 36.54698 266 THR B O 1
ATOM 5312 N N . THR B 1 267 ? -7.91112 -58.88985 -73.53659 1.000 32.49168 267 THR B N 1
ATOM 5313 C CA . THR B 1 267 ? -9.27699 -59.22952 -73.17044 1.000 34.83901 267 THR B CA 1
ATOM 5314 C C . THR B 1 267 ? -10.31145 -58.35814 -73.86718 1.000 35.16055 267 THR B C 1
ATOM 5315 O O . THR B 1 267 ? -11.50966 -58.62429 -73.72413 1.000 36.55749 267 THR B O 1
ATOM 5319 N N . LYS B 1 268 ? -9.87513 -57.34036 -74.61667 1.000 35.24385 268 LYS B N 1
ATOM 5320 C CA . LYS B 1 268 ? -10.77186 -56.35962 -75.23482 1.000 35.08294 268 LYS B CA 1
ATOM 5321 C C . LYS B 1 268 ? -11.68361 -55.72552 -74.18929 1.000 31.13872 268 LYS B C 1
ATOM 5322 O O . LYS B 1 268 ? -12.89022 -55.59285 -74.38268 1.000 31.06621 268 LYS B O 1
ATOM 5328 N N . ARG B 1 269 ? -11.10607 -55.34677 -73.05498 1.000 31.51945 269 ARG B N 1
ATOM 5329 C CA . ARG B 1 269 ? -11.87042 -54.73397 -71.98571 1.000 30.77452 269 ARG B CA 1
ATOM 5330 C C . ARG B 1 269 ? -11.16292 -53.48873 -71.48280 1.000 30.45481 269 ARG B C 1
ATOM 5331 O O . ARG B 1 269 ? -9.93626 -53.36278 -71.56014 1.000 28.61742 269 ARG B O 1
ATOM 5339 N N . TYR B 1 270 ? -11.96685 -52.55503 -70.99613 1.000 23.22100 270 TYR B N 1
ATOM 5340 C CA . TYR B 1 270 ? -11.46421 -51.33240 -70.38369 1.000 24.54776 270 TYR B CA 1
ATOM 5341 C C . TYR B 1 270 ? -11.25162 -51.63244 -68.90433 1.000 24.10070 270 TYR B C 1
ATOM 5342 O O . TYR B 1 270 ? -12.20374 -51.71200 -68.12302 1.000 27.30500 270 TYR B O 1
ATOM 5351 N N . VAL B 1 271 ? -9.99298 -51.82814 -68.53013 1.000 25.77943 271 VAL B N 1
ATOM 5352 C CA . VAL B 1 271 ? -9.60847 -52.27175 -67.19665 1.000 24.05568 271 VAL B CA 1
ATOM 5353 C C . VAL B 1 271 ? -9.13389 -51.04918 -66.41954 1.000 26.17871 271 VAL B C 1
ATOM 5354 O O . VAL B 1 271 ? -8.10512 -50.44360 -66.74895 1.000 27.59900 271 VAL B O 1
ATOM 5358 N N . PHE B 1 272 ? -9.88789 -50.68249 -65.38499 1.000 24.33067 272 PHE B N 1
ATOM 5359 C CA . PHE B 1 272 ? -9.61463 -49.48168 -64.59437 1.000 23.88180 272 PHE B CA 1
ATOM 5360 C C . PHE B 1 272 ? -8.46759 -49.80446 -63.64149 1.000 26.65729 272 PHE B C 1
ATOM 5361 O O . PHE B 1 272 ? -8.63633 -49.99360 -62.43261 1.000 29.25444 272 PHE B O 1
ATOM 5369 N N . LYS B 1 273 ? -7.26442 -49.83097 -64.21316 1.000 25.26669 273 LYS B N 1
ATOM 5370 C CA . LYS B 1 273 ? -6.12912 -50.45285 -63.54399 1.000 27.52367 273 LYS B CA 1
ATOM 5371 C C . LYS B 1 273 ? -5.69749 -49.68147 -62.30349 1.000 27.17625 273 LYS B C 1
ATOM 5372 O O . LYS B 1 273 ? -5.32977 -50.29057 -61.29366 1.000 26.22961 273 LYS B O 1
ATOM 5378 N N . LYS B 1 274 ? -5.72027 -48.34646 -62.35386 1.000 24.09153 274 LYS B N 1
ATOM 5379 C CA . LYS B 1 274 ? -5.27460 -47.57794 -61.19283 1.000 27.77761 274 LYS B CA 1
ATOM 5380 C C . LYS B 1 274 ? -6.20711 -47.78543 -60.01071 1.000 27.84519 274 LYS B C 1
ATOM 5381 O O . LYS B 1 274 ? -5.74700 -47.99826 -58.88148 1.000 33.55609 274 LYS B O 1
ATOM 5387 N N . GLY B 1 275 ? -7.52078 -47.74858 -60.24994 1.000 26.21640 275 GLY B N 1
ATOM 5388 C CA . GLY B 1 275 ? -8.46090 -48.00044 -59.17299 1.000 29.15563 275 GLY B CA 1
ATOM 5389 C C . GLY B 1 275 ? -8.44484 -49.43661 -58.69143 1.000 33.50684 275 GLY B C 1
ATOM 5390 O O . GLY B 1 275 ? -8.69566 -49.70305 -57.51127 1.000 36.09845 275 GLY B O 1
ATOM 5391 N N . ILE B 1 276 ? -8.14439 -50.38009 -59.58390 1.000 31.15992 276 ILE B N 1
ATOM 5392 C CA . ILE B 1 276 ? -8.05264 -51.78011 -59.17785 1.000 31.09396 276 ILE B CA 1
ATOM 5393 C C . ILE B 1 276 ? -6.78589 -52.01960 -58.36517 1.000 33.15426 276 ILE B C 1
ATOM 5394 O O . ILE B 1 276 ? -6.81980 -52.66379 -57.31131 1.000 31.75639 276 ILE B O 1
ATOM 5399 N N . LYS B 1 277 ? -5.64469 -51.51701 -58.84713 1.000 34.57887 277 LYS B N 1
ATOM 5400 C CA . LYS B 1 277 ? -4.40057 -51.70273 -58.10380 1.000 38.25293 277 LYS B CA 1
ATOM 5401 C C . LYS B 1 277 ? -4.47258 -51.07425 -56.71858 1.000 39.32300 277 LYS B C 1
ATOM 5402 O O . LYS B 1 277 ? -3.87460 -51.59409 -55.76870 1.000 41.72263 277 LYS B O 1
ATOM 5408 N N . ALA B 1 278 ? -5.18963 -49.96366 -56.58101 1.000 34.50704 278 ALA B N 1
ATOM 5409 C CA . ALA B 1 278 ? -5.34127 -49.30036 -55.29539 1.000 35.29012 278 ALA B CA 1
ATOM 5410 C C . ALA B 1 278 ? -6.41365 -49.93919 -54.42216 1.000 38.61731 278 ALA B C 1
ATOM 5411 O O . ALA B 1 278 ? -6.72252 -49.38794 -53.36118 1.000 39.57609 278 ALA B O 1
ATOM 5413 N N . LYS B 1 279 ? -6.97995 -51.07182 -54.85007 1.000 40.03073 279 LYS B N 1
ATOM 5414 C CA . LYS B 1 279 ? -8.02267 -51.79580 -54.11475 1.000 42.21857 279 LYS B CA 1
ATOM 5415 C C . LYS B 1 279 ? -9.26482 -50.93765 -53.89505 1.000 43.22507 279 LYS B C 1
ATOM 5416 O O . LYS B 1 279 ? -10.03199 -51.16007 -52.95574 1.000 44.86936 279 LYS B O 1
ATOM 5422 N N . ILE B 1 280 ? -9.47260 -49.96330 -54.77459 1.000 41.37749 280 ILE B N 1
ATOM 5423 C CA . ILE B 1 280 ? -10.68255 -49.14821 -54.77456 1.000 37.47493 280 ILE B CA 1
ATOM 5424 C C . ILE B 1 280 ? -11.79314 -49.81739 -55.57500 1.000 39.17080 280 ILE B C 1
ATOM 5425 O O . ILE B 1 280 ? -12.97182 -49.74980 -55.20985 1.000 37.42259 280 ILE B O 1
ATOM 5430 N N . LEU B 1 281 ? -11.43251 -50.47051 -56.67252 1.000 36.65651 281 LEU B N 1
ATOM 5431 C CA . LEU B 1 281 ? -12.38947 -51.07253 -57.58473 1.000 35.12126 281 LEU B CA 1
ATOM 5432 C C . LEU B 1 281 ? -12.16674 -52.57375 -57.63649 1.000 35.51415 281 LEU B C 1
ATOM 5433 O O . LEU B 1 281 ? -11.02243 -53.03717 -57.66623 1.000 35.87744 281 LEU B O 1
ATOM 5438 N N . ASP B 1 282 ? -13.26468 -53.32683 -57.62606 1.000 37.60148 282 ASP B N 1
ATOM 5439 C CA . ASP B 1 282 ? -13.19219 -54.76228 -57.85973 1.000 39.14334 282 ASP B CA 1
ATOM 5440 C C . ASP B 1 282 ? -12.86445 -55.01775 -59.32371 1.000 38.37142 282 ASP B C 1
ATOM 5441 O O . ASP B 1 282 ? -13.47508 -54.42080 -60.21708 1.000 35.05227 282 ASP B O 1
ATOM 5446 N N . GLU B 1 283 ? -11.90841 -55.91682 -59.57519 1.000 39.45954 283 GLU B N 1
ATOM 5447 C CA . GLU B 1 283 ? -11.37223 -56.02903 -60.92737 1.000 39.77126 283 GLU B CA 1
ATOM 5448 C C . GLU B 1 283 ? -12.38905 -56.60498 -61.90533 1.000 39.38771 283 GLU B C 1
ATOM 5449 O O . GLU B 1 283 ? -12.37894 -56.23495 -63.08432 1.000 37.12646 283 GLU B O 1
ATOM 5455 N N . LYS B 1 284 ? -13.27101 -57.49998 -61.45280 1.000 42.23279 284 LYS B N 1
ATOM 5456 C CA . LYS B 1 284 ? -14.29008 -58.02685 -62.35655 1.000 46.90457 284 LYS B CA 1
ATOM 5457 C C . LYS B 1 284 ? -15.29643 -56.94481 -62.73449 1.000 45.92926 284 LYS B C 1
ATOM 5458 O O . LYS B 1 284 ? -15.60257 -56.75189 -63.91784 1.000 47.31882 284 LYS B O 1
ATOM 5464 N N . GLU B 1 285 ? -15.80333 -56.20881 -61.74241 1.000 43.25022 285 GLU B N 1
ATOM 5465 C CA . GLU B 1 285 ? -16.79439 -55.17589 -62.01895 1.000 40.39502 285 GLU B CA 1
ATOM 5466 C C . GLU B 1 285 ? -16.23472 -54.02813 -62.85172 1.000 37.67435 285 GLU B C 1
ATOM 5467 O O . GLU B 1 285 ? -17.00516 -53.33431 -63.51987 1.000 37.37899 285 GLU B O 1
ATOM 5473 N N . TRP B 1 286 ? -14.92191 -53.80301 -62.83588 1.000 37.07285 286 TRP B N 1
ATOM 5474 C CA . TRP B 1 286 ? -14.34184 -52.65981 -63.53200 1.000 33.23722 286 TRP B CA 1
ATOM 5475 C C . TRP B 1 286 ? -13.36500 -53.09446 -64.61807 1.000 33.68360 286 TRP B C 1
ATOM 5476 O O . TRP B 1 286 ? -12.35825 -52.43025 -64.87603 1.000 33.96135 286 TRP B O 1
ATOM 5487 N N . SER B 1 287 ? -13.66418 -54.22073 -65.25575 1.000 30.54081 287 SER B N 1
ATOM 5488 C CA . SER B 1 287 ? -13.06675 -54.62747 -66.52208 1.000 28.72251 287 SER B CA 1
ATOM 5489 C C . SER B 1 287 ? -14.23463 -54.65351 -67.50188 1.000 31.44766 287 SER B C 1
ATOM 5490 O O . SER B 1 287 ? -14.94678 -55.65165 -67.61381 1.000 36.77354 287 SER B O 1
ATOM 5493 N N . LEU B 1 288 ? -14.43632 -53.54484 -68.19755 1.000 26.85896 288 LEU B N 1
ATOM 5494 C CA . LEU B 1 288 ? -15.66434 -53.30537 -68.94024 1.000 27.55825 288 LEU B CA 1
ATOM 5495 C C . LEU B 1 288 ? -15.48810 -53.64306 -70.41384 1.000 24.66941 288 LEU B C 1
ATOM 5496 O O . LEU B 1 288 ? -14.50008 -53.23574 -71.03765 1.000 30.86548 288 LEU B O 1
ATOM 5501 N N . THR B 1 289 ? -16.46466 -54.35952 -70.96851 1.000 25.41403 289 THR B N 1
ATOM 5502 C CA . THR B 1 289 ? -16.59967 -54.46034 -72.41040 1.000 31.26136 289 THR B CA 1
ATOM 5503 C C . THR B 1 289 ? -16.81544 -53.07698 -73.00777 1.000 31.10459 289 THR B C 1
ATOM 5504 O O . THR B 1 289 ? -17.11727 -52.10909 -72.30689 1.000 32.18615 289 THR B O 1
ATOM 5508 N N . THR B 1 290 ? -16.67074 -52.99378 -74.33210 1.000 33.33226 290 THR B N 1
ATOM 5509 C CA . THR B 1 290 ? -16.97448 -51.74586 -75.01840 1.000 32.66154 290 THR B CA 1
ATOM 5510 C C . THR B 1 290 ? -18.38180 -51.26460 -74.68089 1.000 31.48803 290 THR B C 1
ATOM 5511 O O . THR B 1 290 ? -18.58137 -50.08690 -74.35948 1.000 28.96867 290 THR B O 1
ATOM 5515 N N . ALA B 1 291 ? -19.36096 -52.17783 -74.70386 1.000 31.70960 291 ALA B N 1
ATOM 5516 C CA . ALA B 1 291 ? -20.74358 -51.80258 -74.42493 1.000 34.41852 291 ALA B CA 1
ATOM 5517 C C . ALA B 1 291 ? -20.91680 -51.32600 -72.98871 1.000 30.84449 291 ALA B C 1
ATOM 5518 O O . ALA B 1 291 ? -21.68145 -50.39244 -72.73312 1.000 30.16813 291 ALA B O 1
ATOM 5520 N N . GLN B 1 292 ? -20.22021 -51.94939 -72.03449 1.000 29.20009 292 GLN B N 1
ATOM 5521 C CA . GLN B 1 292 ? -20.32852 -51.49371 -70.65165 1.000 27.61234 292 GLN B CA 1
ATOM 5522 C C . GLN B 1 292 ? -19.63327 -50.15289 -70.44747 1.000 26.02281 292 GLN B C 1
ATOM 5523 O O . GLN B 1 292 ? -20.09719 -49.33436 -69.64448 1.000 28.27893 292 GLN B O 1
ATOM 5529 N N . MET B 1 293 ? -18.52431 -49.91406 -71.16447 1.000 25.52109 293 MET B N 1
ATOM 5530 C CA . MET B 1 293 ? -17.84046 -48.62376 -71.10722 1.000 25.19940 293 MET B CA 1
ATOM 5531 C C . MET B 1 293 ? -18.73334 -47.51094 -71.64688 1.000 25.32678 293 MET B C 1
ATOM 5532 O O . MET B 1 293 ? -18.85419 -46.44154 -71.03517 1.000 26.36000 293 MET B O 1
ATOM 5537 N N . ILE B 1 294 ? -19.37509 -47.75302 -72.79341 1.000 23.63225 294 ILE B N 1
ATOM 5538 C CA . ILE B 1 294 ? -20.31718 -46.78365 -73.34635 1.000 27.57728 294 ILE B CA 1
ATOM 5539 C C . ILE B 1 294 ? -21.45323 -46.54058 -72.36106 1.000 28.82995 294 ILE B C 1
ATOM 5540 O O . ILE B 1 294 ? -21.82462 -45.39345 -72.08422 1.000 26.45479 294 ILE B O 1
ATOM 5545 N N . ALA B 1 295 ? -22.00552 -47.62073 -71.79766 1.000 31.95902 295 ALA B N 1
ATOM 5546 C CA . ALA B 1 295 ? -23.07018 -47.47199 -70.81397 1.000 29.61510 29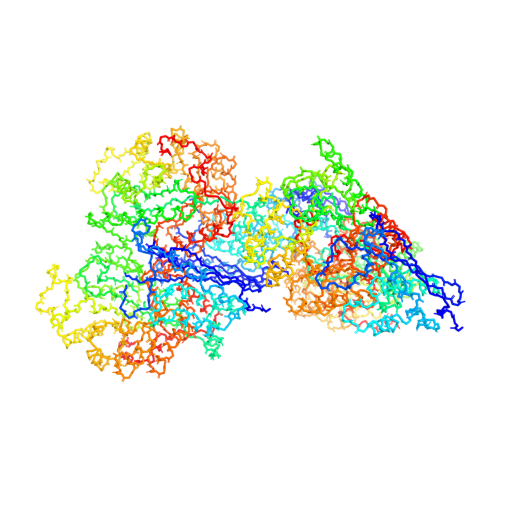5 ALA B CA 1
ATOM 5547 C C . ALA B 1 295 ? -22.60036 -46.67292 -69.60550 1.000 25.97117 295 ALA B C 1
ATOM 5548 O O . ALA B 1 295 ? -23.37654 -45.90964 -69.02279 1.000 24.28479 295 ALA B O 1
ATOM 5550 N N . TYR B 1 296 ? -21.33209 -46.82995 -69.21131 1.000 25.55728 296 TYR B N 1
ATOM 5551 C CA . TYR B 1 296 ? -20.82400 -46.06828 -68.07364 1.000 26.36364 296 TYR B CA 1
ATOM 5552 C C . TYR B 1 296 ? -20.71640 -44.59122 -68.42002 1.000 26.42773 296 TYR B C 1
ATOM 5553 O O . TYR B 1 296 ? -21.13020 -43.72763 -67.63793 1.000 24.19313 296 TYR B O 1
ATOM 5562 N N . LEU B 1 297 ? -20.15672 -44.28420 -69.59397 1.000 24.65686 297 LEU B N 1
ATOM 5563 C CA . LEU B 1 297 ? -20.04037 -42.89440 -70.02002 1.000 23.35090 297 LEU B CA 1
ATOM 5564 C C . LEU B 1 297 ? -21.41058 -42.24771 -70.15660 1.000 24.79604 297 LEU B C 1
ATOM 5565 O O . LEU B 1 297 ? -21.61805 -41.11786 -69.70096 1.000 23.07697 297 LEU B O 1
ATOM 5570 N N . LYS B 1 298 ? -22.35930 -42.94918 -70.77850 1.000 25.25544 298 LYS B N 1
ATOM 5571 C CA . LYS B 1 298 ? -23.72166 -42.43672 -70.85624 1.000 24.27604 298 LYS B CA 1
ATOM 5572 C C . LYS B 1 298 ? -24.25333 -42.07141 -69.47159 1.000 22.22750 298 LYS B C 1
ATOM 5573 O O . LYS B 1 298 ? -24.77031 -40.97120 -69.26479 1.000 22.57671 298 LYS B O 1
ATOM 5579 N N . LYS B 1 299 ? -24.12559 -42.99021 -68.51054 1.000 26.71118 299 LYS B N 1
ATOM 5580 C CA . LYS B 1 299 ? -24.59428 -42.71397 -67.15638 1.000 32.11261 299 LYS B CA 1
ATOM 5581 C C . LYS B 1 299 ? -23.90955 -41.48327 -66.57660 1.000 24.10699 299 LYS B C 1
ATOM 5582 O O . LYS B 1 299 ? -24.55423 -40.65584 -65.92959 1.000 26.71982 299 LYS B O 1
ATOM 5588 N N . LEU B 1 300 ? -22.60161 -41.33672 -66.81211 1.000 23.91301 300 LEU B N 1
ATOM 5589 C CA . LEU B 1 300 ? -21.89804 -40.15265 -66.33397 1.000 18.25569 300 LEU B CA 1
ATOM 5590 C C . LEU B 1 300 ? -22.49308 -38.87733 -66.91745 1.000 20.88723 300 LEU B C 1
ATOM 5591 O O . LEU B 1 300 ? -22.67129 -37.88626 -66.19436 1.000 22.42423 300 LEU B O 1
ATOM 5596 N N . THR B 1 301 ? -22.82611 -38.88070 -68.21636 1.000 21.46223 301 THR B N 1
ATOM 5597 C CA . THR B 1 301 ? -23.42391 -37.68489 -68.80909 1.000 18.79319 301 THR B CA 1
ATOM 5598 C C . THR B 1 301 ? -24.82436 -37.42681 -68.27904 1.000 21.26770 301 THR B C 1
ATOM 5599 O O . THR B 1 301 ? -25.34396 -36.32210 -68.45919 1.000 20.31007 301 THR B O 1
ATOM 5603 N N . GLU B 1 302 ? -25.45451 -38.41846 -67.65464 1.000 24.86910 302 GLU B N 1
ATOM 5604 C CA . GLU B 1 302 ? -26.75495 -38.19687 -67.03540 1.000 24.54482 302 GLU B CA 1
ATOM 5605 C C . GLU B 1 302 ? -26.64379 -37.70257 -65.60119 1.000 28.07132 302 GLU B C 1
ATOM 5606 O O . GLU B 1 302 ? -27.52190 -36.96684 -65.13234 1.000 30.24012 302 GLU B O 1
ATOM 5612 N N . GLN B 1 303 ? -25.59019 -38.08688 -64.89080 1.000 27.73129 303 GLN B N 1
ATOM 5613 C CA . GLN B 1 303 ? -25.40742 -37.65942 -63.51536 1.000 28.00956 303 GLN B CA 1
ATOM 5614 C C . GLN B 1 303 ? -24.70663 -36.31667 -63.40591 1.000 25.02683 303 GLN B C 1
ATOM 5615 O O . GLN B 1 303 ? -24.81684 -35.65473 -62.36770 1.000 25.30623 303 GLN B O 1
ATOM 5621 N N . TYR B 1 304 ? -23.97991 -35.91632 -64.43969 1.000 23.47989 304 TYR B N 1
ATOM 5622 C CA . TYR B 1 304 ? -23.11730 -34.75152 -64.41452 1.000 19.95296 304 TYR B CA 1
ATOM 5623 C C . TYR B 1 304 ? -23.30167 -33.98550 -65.71408 1.000 24.14553 304 TYR B C 1
ATOM 5624 O O . TYR B 1 304 ? -23.61134 -34.58332 -66.75185 1.000 23.45570 304 TYR B O 1
ATOM 5633 N N . PRO B 1 305 ? -23.10649 -32.67492 -65.69257 1.000 23.69815 305 PRO B N 1
ATOM 5634 C CA . PRO B 1 305 ? -23.33738 -31.85986 -66.89856 1.000 20.62999 305 PRO B CA 1
ATOM 5635 C C . PRO B 1 305 ? -22.17553 -31.93261 -67.88426 1.000 23.12443 305 PRO B C 1
ATOM 5636 O O . PRO B 1 305 ? -21.53115 -30.92529 -68.20319 1.000 20.56900 305 PRO B O 1
ATOM 5640 N N . ILE B 1 306 ? -21.92023 -33.13904 -68.38620 1.000 23.46483 306 ILE B N 1
ATOM 5641 C CA . ILE B 1 306 ? -20.82190 -33.40475 -69.31270 1.000 20.93560 306 ILE B CA 1
ATOM 5642 C C . ILE B 1 306 ? -21.31165 -33.13957 -70.72861 1.000 22.54376 306 ILE B C 1
ATOM 5643 O O . ILE B 1 306 ? -22.32265 -33.70491 -71.15800 1.000 22.31365 306 ILE B O 1
ATOM 5648 N N . ILE B 1 307 ? -20.59991 -32.26579 -71.44811 1.000 18.94028 307 ILE B N 1
ATOM 5649 C CA . ILE B 1 307 ? -20.96063 -31.89807 -72.81273 1.000 17.99870 307 ILE B CA 1
ATOM 5650 C C . ILE B 1 307 ? -19.98656 -32.46700 -73.83278 1.000 19.56681 307 ILE B C 1
ATOM 5651 O O . ILE B 1 307 ? -20.30138 -32.47357 -75.03430 1.000 23.35103 307 ILE B O 1
ATOM 5656 N N . SER B 1 308 ? -18.84046 -32.98608 -73.39576 1.000 21.05130 308 SER B N 1
ATOM 5657 C CA . SER B 1 308 ? -17.79447 -33.39340 -74.32013 1.000 21.37793 308 SER B CA 1
ATOM 5658 C C . SER B 1 308 ? -16.96762 -34.50240 -73.68620 1.000 21.99628 308 SER B C 1
ATOM 5659 O O . SER B 1 308 ? -16.59781 -34.41040 -72.51111 1.000 18.75494 308 SER B O 1
ATOM 5662 N N . ILE B 1 309 ? -16.68592 -35.53700 -74.47385 1.000 20.18407 309 ILE B N 1
ATOM 5663 C CA . ILE B 1 309 ? -15.88152 -36.68397 -74.07127 1.000 24.21809 309 ILE B CA 1
ATOM 5664 C C . ILE B 1 309 ? -14.78672 -36.87294 -75.11527 1.000 25.36607 309 ILE B C 1
ATOM 5665 O O . ILE B 1 309 ? -15.07494 -37.04460 -76.30618 1.000 22.31351 309 ILE B O 1
ATOM 5670 N N . GLU B 1 310 ? -13.54302 -36.84928 -74.67243 1.000 22.29901 310 GLU B N 1
ATOM 5671 C CA . GLU B 1 310 ? -12.40095 -37.05937 -75.54129 1.000 22.31535 310 GLU B CA 1
ATOM 5672 C C . GLU B 1 310 ? -11.82505 -38.44559 -75.28048 1.000 22.35300 310 GLU B C 1
ATOM 5673 O O . GLU B 1 310 ? -11.66934 -38.84707 -74.12207 1.000 22.66797 310 GLU B O 1
ATOM 5679 N N . ASP B 1 311 ? -11.51674 -39.17350 -76.36121 1.000 22.58765 311 ASP B N 1
ATOM 5680 C CA . ASP B 1 311 ? -10.92586 -40.50594 -76.28095 1.000 25.28165 311 ASP B CA 1
ATOM 5681 C C . ASP B 1 311 ? -11.63400 -41.36713 -75.24089 1.000 24.09148 311 ASP B C 1
ATOM 5682 O O . ASP B 1 311 ? -11.00922 -41.98393 -74.38092 1.000 22.97015 311 ASP B O 1
ATOM 5687 N N . GLY B 1 312 ? -12.96787 -41.38903 -75.31743 1.000 24.93459 312 GLY B N 1
ATOM 5688 C CA . GLY B 1 312 ? -13.75102 -42.21042 -74.40807 1.000 27.37936 312 GLY B CA 1
ATOM 5689 C C . GLY B 1 312 ? -13.57693 -43.69921 -74.62084 1.000 27.42190 312 GLY B C 1
ATOM 5690 O O . GLY B 1 312 ? -13.83474 -44.48580 -73.70228 1.000 23.90331 312 GLY B O 1
ATOM 5691 N N . LEU B 1 313 ? -13.15242 -44.10256 -75.81407 1.000 29.19880 313 LEU B N 1
ATOM 5692 C CA . LEU B 1 313 ? -12.79109 -45.47970 -76.10277 1.000 29.09923 313 LEU B CA 1
ATOM 5693 C C . LEU B 1 313 ? -11.40392 -45.49331 -76.72943 1.000 25.76736 313 LEU B C 1
ATOM 5694 O O . LEU B 1 313 ? -10.86557 -44.45455 -77.12123 1.000 26.59503 313 LEU B O 1
ATOM 5699 N N . SER B 1 314 ? -10.83229 -46.68608 -76.83295 1.000 27.76065 314 SER B N 1
ATOM 5700 C CA . SER B 1 314 ? -9.45895 -46.81799 -77.30188 1.000 30.24983 314 SER B CA 1
ATOM 5701 C C . SER B 1 314 ? -9.33570 -46.52086 -78.79570 1.000 29.75601 314 SER B C 1
ATOM 5702 O O . SER B 1 314 ? -10.25777 -46.75186 -79.57979 1.000 33.77751 314 SER B O 1
ATOM 5705 N N . GLU B 1 315 ? -8.15372 -46.03182 -79.18621 1.000 30.82732 315 GLU B N 1
ATOM 5706 C CA . GLU B 1 315 ? -7.81107 -45.86805 -80.59653 1.000 37.66552 315 GLU B CA 1
ATOM 5707 C C . GLU B 1 315 ? -7.81581 -47.19464 -81.34973 1.000 36.87730 315 GLU B C 1
ATOM 5708 O O . GLU B 1 315 ? -7.81203 -47.19318 -82.58599 1.000 36.59525 315 GLU B O 1
ATOM 5714 N N . HIS B 1 316 ? -7.77887 -48.32283 -80.63636 1.000 39.46390 316 HIS B N 1
ATOM 5715 C CA . HIS B 1 316 ? -7.88636 -49.65058 -81.23147 1.000 40.43462 316 HIS B CA 1
ATOM 5716 C C . HIS B 1 316 ? -9.31891 -50.15481 -81.25986 1.000 43.23657 316 HIS B C 1
ATOM 5717 O O . HIS B 1 316 ? -9.54159 -51.35144 -81.46753 1.000 47.67142 316 HIS B O 1
ATOM 5724 N N . ASP B 1 317 ? -10.28956 -49.27913 -81.02470 1.000 39.99721 317 ASP B N 1
ATOM 5725 C CA . ASP B 1 317 ? -11.68705 -49.66573 -80.87659 1.000 38.19943 317 ASP B CA 1
ATOM 5726 C C . ASP B 1 317 ? -12.54984 -48.70722 -81.70137 1.000 40.29668 317 ASP B C 1
ATOM 5727 O O . ASP B 1 317 ? -13.40133 -47.97739 -81.18718 1.000 34.80704 317 ASP B O 1
ATOM 5732 N N . TRP B 1 318 ? -12.29151 -48.70307 -83.01465 1.000 40.44971 318 TRP B N 1
ATOM 5733 C CA . TRP B 1 318 ? -13.03260 -47.82966 -83.91958 1.000 42.56335 318 TRP B CA 1
ATOM 5734 C C . TRP B 1 318 ? -14.51055 -48.19254 -83.94716 1.000 41.64643 318 TRP B C 1
ATOM 5735 O O . TRP B 1 318 ? -15.36765 -47.30628 -84.01714 1.000 35.90196 318 TRP B O 1
ATOM 5746 N N . GLU B 1 319 ? -14.82816 -49.49067 -83.90475 1.000 42.93724 319 GLU B N 1
ATOM 5747 C CA . GLU B 1 319 ? -16.22529 -49.90213 -83.81503 1.000 46.15694 319 GLU B CA 1
ATOM 5748 C C . GLU B 1 319 ? -16.88002 -49.32250 -82.57192 1.000 44.88816 319 GLU B C 1
ATOM 5749 O O . GLU B 1 319 ? -18.01540 -48.83809 -82.62453 1.000 43.47404 319 GLU B O 1
ATOM 5755 N N . GLY B 1 320 ? -16.17472 -49.35914 -81.44080 1.000 42.09347 320 GLY B N 1
ATOM 5756 C CA . GLY B 1 320 ? -16.70716 -48.74528 -80.23907 1.000 34.01519 320 GLY B CA 1
ATOM 5757 C C . GLY B 1 320 ? -16.92554 -47.25729 -80.40585 1.000 33.60405 320 GLY B C 1
ATOM 5758 O O . GLY B 1 320 ? -17.97721 -46.72601 -80.03444 1.000 31.67948 320 GLY B O 1
ATOM 5759 N N . MET B 1 321 ? -15.92595 -46.56239 -80.95973 1.000 31.84988 321 MET B N 1
ATOM 5760 C CA . MET B 1 321 ? -16.03361 -45.11983 -81.14820 1.000 32.62287 321 MET B CA 1
ATOM 5761 C C . MET B 1 321 ? -17.21851 -44.77122 -82.03494 1.000 34.38652 321 MET B C 1
ATOM 5762 O O . MET B 1 321 ? -17.92255 -43.78495 -81.78456 1.000 33.53453 321 MET B O 1
ATOM 5767 N N . GLU B 1 322 ? -17.45484 -45.57178 -83.07817 1.000 33.36836 322 GLU B N 1
ATOM 5768 C CA . GLU B 1 322 ? -18.61009 -45.33977 -83.93517 1.000 34.71868 322 GLU B CA 1
ATOM 5769 C C . GLU B 1 322 ? -19.91360 -45.54560 -83.17060 1.000 36.45754 322 GLU B C 1
ATOM 5770 O O . GLU B 1 322 ? -20.84800 -44.74629 -83.30093 1.000 38.29385 322 GLU B O 1
ATOM 5776 N N . THR B 1 323 ? -19.98988 -46.60054 -82.35372 1.000 34.85998 323 THR B N 1
ATOM 5777 C CA . THR B 1 323 ? -21.18245 -46.81853 -81.53833 1.000 36.63933 323 THR B CA 1
ATOM 5778 C C . THR B 1 323 ? -21.36828 -45.70080 -80.51943 1.000 37.36234 323 THR B C 1
ATOM 5779 O O . THR B 1 323 ? -22.48715 -45.21754 -80.31495 1.000 38.37535 323 THR B O 1
ATOM 5783 N N . LEU B 1 324 ? -20.28634 -45.28001 -79.86351 1.000 34.21866 324 LEU B N 1
ATOM 5784 C CA . LEU B 1 324 ? -20.40164 -44.18367 -78.91127 1.000 32.13923 324 LEU B CA 1
ATOM 5785 C C . LEU B 1 324 ? -20.89657 -42.91865 -79.59781 1.000 29.57433 324 LEU B C 1
ATOM 5786 O O . LEU B 1 324 ? -21.75916 -42.20630 -79.06314 1.000 25.20297 324 LEU B O 1
ATOM 5791 N N . THR B 1 325 ? -20.37615 -42.63218 -80.79654 1.000 26.93921 325 THR B N 1
ATOM 5792 C CA . THR B 1 325 ? -20.79460 -41.43436 -81.51416 1.000 27.96551 325 THR B CA 1
ATOM 5793 C C . THR B 1 325 ? -22.25616 -41.52940 -81.94141 1.000 30.39528 325 THR B C 1
ATOM 5794 O O . THR B 1 325 ? -22.96756 -40.51787 -81.94938 1.000 31.10414 325 THR B O 1
ATOM 5798 N N . LYS B 1 326 ? -22.72916 -42.73259 -82.27005 1.000 34.96456 326 LYS B N 1
ATOM 5799 C CA . LYS B 1 326 ? -24.13122 -42.90328 -82.63415 1.000 39.49978 326 LYS B CA 1
ATOM 5800 C C . LYS B 1 326 ? -25.05293 -42.90074 -81.42159 1.000 37.75126 326 LYS B C 1
ATOM 5801 O O . LYS B 1 326 ? -26.23486 -42.57324 -81.55451 1.000 40.03122 326 LYS B O 1
ATOM 5807 N N . THR B 1 327 ? -24.54510 -43.27553 -80.24804 1.000 38.86765 327 THR B N 1
ATOM 5808 C CA . THR B 1 327 ? -25.38065 -43.38427 -79.05580 1.000 40.11527 327 THR B CA 1
ATOM 5809 C C . THR B 1 327 ? -25.53342 -42.04141 -78.35446 1.000 37.37298 327 THR B C 1
ATOM 5810 O O . THR B 1 327 ? -26.64143 -41.65611 -77.96483 1.000 37.80958 327 THR B O 1
ATOM 5814 N N . LEU B 1 328 ? -24.42503 -41.32234 -78.17877 1.000 29.62546 328 LEU B N 1
ATOM 5815 C CA . LEU B 1 328 ? -24.40550 -40.07855 -77.43043 1.000 32.10429 328 LEU B CA 1
ATOM 5816 C C . LEU B 1 328 ? -24.11425 -38.86462 -78.28653 1.000 29.82290 328 LEU B C 1
ATOM 5817 O O . LEU B 1 328 ? -24.44097 -37.74917 -77.87061 1.000 26.65732 328 LEU B O 1
ATOM 5822 N N . GLY B 1 329 ? -23.50699 -39.05898 -79.45944 1.000 29.86594 329 GLY B N 1
ATOM 5823 C CA . GLY B 1 329 ? -22.97426 -37.98613 -80.27863 1.000 27.98830 329 GLY B CA 1
ATOM 5824 C C . GLY B 1 329 ? -23.99947 -37.02686 -80.83060 1.000 29.28558 329 GLY B C 1
ATOM 5825 O O . GLY B 1 329 ? -23.60999 -35.97618 -81.34521 1.000 32.86258 329 GLY B O 1
ATOM 5826 N N . GLN B 1 330 ? -25.28870 -37.35671 -80.76455 1.000 29.95784 330 GLN B N 1
ATOM 5827 C CA . GLN B 1 330 ? -26.29331 -36.39935 -81.21635 1.000 31.10059 330 GLN B CA 1
ATOM 5828 C C . GLN B 1 330 ? -26.28691 -35.15438 -80.34277 1.000 27.44008 330 GLN B C 1
ATOM 5829 O O . GLN B 1 330 ? -26.48615 -34.03991 -80.83889 1.000 27.25225 330 GLN B O 1
ATOM 5835 N N . HIS B 1 331 ? -26.04695 -35.32545 -79.03678 1.000 26.50622 331 HIS B N 1
ATOM 5836 C CA . HIS B 1 331 ? -26.10242 -34.23025 -78.08210 1.000 26.29552 331 HIS B CA 1
ATOM 5837 C C . HIS B 1 331 ? -24.84620 -34.08012 -77.23327 1.000 25.36224 331 HIS B C 1
ATOM 5838 O O . HIS B 1 331 ? -24.76035 -33.10885 -76.47682 1.000 24.92557 331 HIS B O 1
ATOM 5845 N N . ILE B 1 332 ? -23.88577 -34.99996 -77.32808 1.000 24.14768 332 ILE B N 1
ATOM 5846 C CA . ILE B 1 332 ? -22.62022 -34.93763 -76.60261 1.000 24.68796 332 ILE B CA 1
ATOM 5847 C C . ILE B 1 332 ? -21.49470 -34.87681 -77.62780 1.000 23.83430 332 ILE B C 1
ATOM 5848 O O . ILE B 1 332 ? -21.46604 -35.67453 -78.56806 1.000 23.75226 332 ILE B O 1
ATOM 5853 N N . GLN B 1 333 ? -20.54815 -33.96986 -77.41952 1.000 23.98801 333 GLN B N 1
ATOM 5854 C CA . GLN B 1 333 ? -19.39843 -33.89855 -78.30234 1.000 21.99315 333 GLN B CA 1
ATOM 5855 C C . GLN B 1 333 ? -18.46464 -35.06888 -78.03703 1.000 21.85775 333 GLN B C 1
ATOM 5856 O O . GLN B 1 333 ? -18.07625 -35.32165 -76.89379 1.000 22.68880 333 GLN B O 1
ATOM 5862 N N . ILE B 1 334 ? -18.09766 -35.77632 -79.09936 1.000 21.64223 334 ILE B N 1
ATOM 5863 C CA . ILE B 1 334 ? -17.21561 -36.92723 -79.01554 1.000 22.30894 334 ILE B CA 1
ATOM 5864 C C . ILE B 1 334 ? -15.95285 -36.56137 -79.77921 1.000 20.92347 334 ILE B C 1
ATOM 5865 O O . ILE B 1 334 ? -15.98958 -36.39138 -81.00646 1.000 22.33576 334 ILE B O 1
ATOM 5870 N N . VAL B 1 335 ? -14.84545 -36.41113 -79.04931 1.000 23.56889 335 VAL B N 1
ATOM 5871 C CA . VAL B 1 335 ? -13.60376 -35.86736 -79.58301 1.000 27.09121 335 VAL B CA 1
ATOM 5872 C C . VAL B 1 335 ? -12.62898 -37.00730 -79.83371 1.000 30.49655 335 VAL B C 1
ATOM 5873 O O . VAL B 1 335 ? -12.36809 -37.82577 -78.94386 1.000 29.32468 335 VAL B O 1
ATOM 5877 N N . GLY B 1 336 ? -12.09142 -37.05926 -81.04638 1.000 29.16674 336 GLY B N 1
ATOM 5878 C CA . GLY B 1 336 ? -10.99732 -37.95677 -81.34432 1.000 26.96915 336 GLY B CA 1
ATOM 5879 C C . GLY B 1 336 ? -9.68090 -37.22681 -81.19077 1.000 26.76160 336 GLY B C 1
ATOM 5880 O O . GLY B 1 336 ? -9.46880 -36.16933 -81.79170 1.000 25.55726 336 GLY B O 1
ATOM 5881 N N . ASP B 1 337 ? -8.81134 -37.75450 -80.32976 1.000 32.40243 337 ASP B N 1
ATOM 5882 C CA . ASP B 1 337 ? -7.49761 -37.17435 -80.11951 1.000 35.04350 337 ASP B CA 1
ATOM 5883 C C . ASP B 1 337 ? -6.49835 -38.17000 -80.66983 1.000 34.05656 337 ASP B C 1
ATOM 5884 O O . ASP B 1 337 ? -6.12564 -38.08214 -81.86468 1.000 32.97956 337 ASP B O 1
ATOM 5889 N N . ASP B 1 338 ? -6.04744 -39.15173 -79.88376 1.000 30.83732 338 ASP B N 1
ATOM 5890 C CA . ASP B 1 338 ? -5.08482 -40.11315 -80.40344 1.000 37.40607 338 ASP B CA 1
ATOM 5891 C C . ASP B 1 338 ? -5.68288 -40.99889 -81.48761 1.000 35.65549 338 ASP B C 1
ATOM 5892 O O . ASP B 1 338 ? -4.92390 -41.67104 -82.19011 1.000 30.24035 338 ASP B O 1
ATOM 5897 N N . LEU B 1 339 ? -7.01052 -40.99552 -81.65140 1.000 34.71256 339 LEU B N 1
ATOM 5898 C CA . LEU B 1 339 ? -7.62737 -41.72452 -82.75564 1.000 38.23678 339 LEU B CA 1
ATOM 5899 C C . LEU B 1 339 ? -7.10286 -41.23180 -84.09853 1.000 38.66558 339 LEU B C 1
ATOM 5900 O O . LEU B 1 339 ? -6.92331 -42.02154 -85.03582 1.000 41.26351 339 LEU B O 1
ATOM 5905 N N . TYR B 1 340 ? -6.84889 -39.92780 -84.20887 1.000 35.72325 340 TYR B N 1
ATOM 5906 C CA . TYR B 1 340 ? -6.37677 -39.32605 -85.44709 1.000 37.48365 340 TYR B CA 1
ATOM 5907 C C . TYR B 1 340 ? -4.95507 -38.79582 -85.36665 1.000 37.61029 340 TYR B C 1
ATOM 5908 O O . TYR B 1 340 ? -4.25983 -38.79016 -86.38076 1.000 34.35981 340 TYR B O 1
ATOM 5917 N N . CYS B 1 341 ? -4.50692 -38.35478 -84.19004 1.000 40.08656 341 CYS B N 1
ATOM 5918 C CA . CYS B 1 341 ? -3.18345 -37.74407 -84.03411 1.000 39.14255 341 CYS B CA 1
ATOM 5919 C C . CYS B 1 341 ? -2.98547 -36.60078 -85.02941 1.000 34.98154 341 CYS B C 1
ATOM 5920 O O . CYS B 1 341 ? -1.91475 -36.44562 -85.62301 1.000 35.50584 341 CYS B O 1
ATOM 5923 N N . THR B 1 342 ? -4.04381 -35.81091 -85.23752 1.000 31.74078 342 THR B N 1
ATOM 5924 C CA . THR B 1 342 ? -3.99663 -34.63729 -86.12102 1.000 33.21224 342 THR B CA 1
ATOM 5925 C C . THR B 1 342 ? -3.48139 -35.01463 -87.51858 1.000 32.31870 342 THR B C 1
ATOM 5926 O O . THR B 1 342 ? -2.90088 -34.19995 -88.24138 1.000 33.03841 342 THR B O 1
ATOM 5930 N N . ASN B 1 343 ? -3.69299 -36.27192 -87.90959 1.000 28.68370 343 ASN B N 1
ATOM 5931 C CA . ASN B 1 343 ? -3.22673 -36.75921 -89.20218 1.000 33.37332 343 ASN B CA 1
ATOM 5932 C C . ASN B 1 343 ? -4.35662 -36.64994 -90.21638 1.000 37.40708 343 ASN B C 1
ATOM 5933 O O . ASN B 1 343 ? -5.39113 -37.31119 -90.04477 1.000 37.15122 343 ASN B O 1
ATOM 5938 N N . PRO B 1 344 ? -4.21187 -35.83709 -91.27101 1.000 36.42838 344 PRO B N 1
ATOM 5939 C CA . PRO B 1 344 ? -5.33103 -35.66368 -92.21647 1.000 36.08448 344 PRO B CA 1
ATOM 5940 C C . PRO B 1 344 ? -5.77937 -36.95711 -92.88326 1.000 37.43927 344 PRO B C 1
ATOM 5941 O O . PRO B 1 344 ? -6.98291 -37.14425 -93.09388 1.000 36.62381 344 PRO B O 1
ATOM 5945 N N . ALA B 1 345 ? -4.85384 -37.86680 -93.21026 1.000 39.69931 345 ALA B N 1
ATOM 5946 C CA . ALA B 1 345 ? -5.26067 -39.13002 -93.82333 1.000 40.59738 345 ALA B CA 1
ATOM 5947 C C . ALA B 1 345 ? -6.11752 -39.96211 -92.87110 1.000 39.83180 345 ALA B C 1
ATOM 5948 O O . ALA B 1 345 ? -7.08697 -40.60171 -93.29881 1.000 38.62467 345 ALA B O 1
ATOM 5950 N N . ILE B 1 346 ? -5.79484 -39.95169 -91.57505 1.000 40.40196 346 ILE B N 1
ATOM 5951 C CA . ILE B 1 346 ? -6.58125 -40.73020 -90.62303 1.000 37.44132 346 ILE B CA 1
ATOM 5952 C C . ILE B 1 346 ? -7.88406 -40.01188 -90.28031 1.000 38.08156 346 ILE B C 1
ATOM 5953 O O . ILE B 1 346 ? -8.91303 -40.66225 -90.05521 1.000 36.00536 346 ILE B O 1
ATOM 5958 N N . ALA B 1 347 ? -7.86328 -38.67475 -90.23447 1.000 35.54127 347 ALA B N 1
ATOM 5959 C CA . ALA B 1 347 ? -9.08742 -37.90863 -90.01456 1.000 30.90425 347 ALA B CA 1
ATOM 5960 C C . ALA B 1 347 ? -10.13024 -38.20354 -91.08927 1.000 35.37173 347 ALA B C 1
ATOM 5961 O O . ALA B 1 347 ? -11.32650 -38.30684 -90.79170 1.000 34.74085 347 ALA B O 1
ATOM 5963 N N . GLU B 1 348 ? -9.69513 -38.34682 -92.34401 1.000 37.25985 348 GLU B N 1
ATOM 5964 C CA . GLU B 1 348 ? -10.63925 -38.63020 -93.42287 1.000 37.86355 348 GLU B CA 1
ATOM 5965 C C . GLU B 1 348 ? -11.32183 -39.97913 -93.23076 1.000 36.64891 348 GLU B C 1
ATOM 5966 O O . GLU B 1 348 ? -12.50079 -40.12757 -93.57430 1.000 39.79724 348 GLU B O 1
ATOM 5972 N N . LYS B 1 349 ? -10.60723 -40.96976 -92.68250 1.000 34.87656 349 LYS B N 1
ATOM 5973 C CA . LYS B 1 349 ? -11.23847 -42.24696 -92.36047 1.000 39.33740 349 LYS B CA 1
ATOM 5974 C C . LYS B 1 349 ? -12.23026 -42.09183 -91.21208 1.000 39.55642 349 LYS B C 1
ATOM 5975 O O . LYS B 1 349 ? -13.28960 -42.73347 -91.20597 1.000 37.52984 349 LYS B O 1
ATOM 5981 N N . GLY B 1 350 ? -11.89847 -41.25435 -90.22363 1.000 34.78384 350 GLY B N 1
ATOM 5982 C CA . GLY B 1 350 ? -12.85322 -40.97555 -89.16452 1.000 34.68384 350 GLY B CA 1
ATOM 5983 C C . GLY B 1 350 ? -14.13967 -40.38806 -89.70775 1.000 37.00030 350 GLY B C 1
ATOM 5984 O O . GLY B 1 350 ? -15.23616 -40.77040 -89.29214 1.000 33.20667 350 GLY B O 1
ATOM 5985 N N . VAL B 1 351 ? -14.02183 -39.46675 -90.66503 1.000 42.42839 351 VAL B N 1
ATOM 5986 C CA . VAL B 1 351 ? -15.20430 -38.86158 -91.26979 1.000 43.26927 351 VAL B CA 1
ATOM 5987 C C . VAL B 1 351 ? -16.06115 -39.92626 -91.94413 1.000 43.63040 351 VAL B C 1
ATOM 5988 O O . VAL B 1 351 ? -17.27174 -40.02307 -91.70010 1.000 43.12095 351 VAL B O 1
ATOM 5992 N N . ALA B 1 352 ? -15.43612 -40.75234 -92.79010 1.000 45.74505 352 ALA B N 1
ATOM 5993 C CA . ALA B 1 352 ? -16.17436 -41.74919 -93.55889 1.000 43.98728 352 ALA B CA 1
ATOM 5994 C C . ALA B 1 352 ? -16.83911 -42.78220 -92.65921 1.000 42.26570 352 ALA B C 1
ATOM 5995 O O . ALA B 1 352 ? -17.91683 -43.28857 -92.98876 1.000 40.04567 352 ALA B O 1
ATOM 5997 N N . HIS B 1 353 ? -16.21600 -43.11151 -91.53003 1.000 42.20519 353 HIS B N 1
ATOM 5998 C CA . HIS B 1 353 ? -16.78479 -44.06723 -90.58914 1.000 43.32477 353 HIS B CA 1
ATOM 5999 C C . HIS B 1 353 ? -17.62894 -43.41440 -89.50150 1.000 38.67489 353 HIS B C 1
ATOM 6000 O O . HIS B 1 353 ? -18.25304 -44.13697 -88.71766 1.000 39.12321 353 HIS B O 1
ATOM 6007 N N . LYS B 1 354 ? -17.66302 -42.08157 -89.43602 1.000 36.01585 354 LYS B N 1
ATOM 6008 C CA . LYS B 1 354 ? -18.36980 -41.35118 -88.37879 1.000 36.23035 354 LYS B CA 1
ATOM 6009 C C . LYS B 1 354 ? -17.90799 -41.81847 -87.00299 1.000 35.76385 354 LYS B C 1
ATOM 6010 O O . LYS B 1 354 ? -18.70958 -42.14029 -86.12238 1.000 36.33395 354 LYS B O 1
ATOM 6016 N N . ALA B 1 355 ? -16.58577 -41.86856 -86.82668 1.000 32.84817 355 ALA B N 1
ATOM 6017 C CA . ALA B 1 355 ? -16.03253 -42.37153 -85.57353 1.000 32.99275 355 ALA B CA 1
ATOM 6018 C C . ALA B 1 355 ? -16.22113 -41.37158 -84.43908 1.000 31.44954 355 ALA B C 1
ATOM 6019 O O . ALA B 1 355 ? -16.42736 -41.76748 -83.28817 1.000 32.23121 355 ALA B O 1
ATOM 6021 N N . THR B 1 356 ? -16.12832 -40.07525 -84.74068 1.000 27.90411 356 THR B N 1
ATOM 6022 C CA . THR B 1 356 ? -16.30104 -39.00310 -83.76786 1.000 27.57350 356 THR B CA 1
ATOM 6023 C C . THR B 1 356 ? -17.13006 -37.90095 -84.41994 1.000 29.59660 356 THR B C 1
ATOM 6024 O O . THR B 1 356 ? -17.53500 -38.01102 -85.58141 1.000 29.56334 356 THR B O 1
ATOM 6028 N N . ASN B 1 357 ? -17.39623 -36.82482 -83.67139 1.000 28.22720 357 ASN B N 1
ATOM 6029 C CA . ASN B 1 357 ? -17.95405 -35.61014 -84.26578 1.000 25.02531 357 ASN B CA 1
ATOM 6030 C C . ASN B 1 357 ? -17.07241 -34.40304 -83.98348 1.000 24.25776 357 ASN B C 1
ATOM 6031 O O . ASN B 1 357 ? -17.50843 -33.25295 -84.11565 1.000 26.11030 357 ASN B O 1
ATOM 6036 N N . SER B 1 358 ? -15.82126 -34.65285 -83.62667 1.000 23.22251 358 SER B N 1
ATOM 6037 C CA . SER B 1 358 ? -14.88927 -33.61385 -83.23691 1.000 21.56525 358 SER B CA 1
ATOM 6038 C C . SER B 1 358 ? -13.49692 -34.20694 -83.31770 1.000 21.95934 358 SER B C 1
ATOM 6039 O O . SER B 1 358 ? -13.32468 -35.41852 -83.15111 1.000 27.61969 358 SER B O 1
ATOM 6042 N N . ILE B 1 359 ? -12.50788 -33.34579 -83.55454 1.000 24.08877 359 ILE B N 1
ATOM 6043 C CA . ILE B 1 359 ? -11.11053 -33.75599 -83.60621 1.000 22.73921 359 ILE B CA 1
ATOM 6044 C C . ILE B 1 359 ? -10.28619 -32.80816 -82.74862 1.000 23.33123 359 ILE B C 1
ATOM 6045 O O . ILE B 1 359 ? -10.47294 -31.58601 -82.79337 1.000 22.96099 359 ILE B O 1
ATOM 6050 N N . LEU B 1 360 ? -9.38827 -33.37834 -81.94906 1.000 23.94966 360 LEU B N 1
ATOM 6051 C CA . LEU B 1 360 ? -8.41560 -32.59956 -81.19733 1.000 22.89117 360 LEU B CA 1
ATOM 6052 C C . LEU B 1 360 ? -7.20705 -32.34772 -82.10011 1.000 19.99612 360 LEU B C 1
ATOM 6053 O O . LEU B 1 360 ? -6.60014 -33.29633 -82.60359 1.000 24.56820 360 LEU B O 1
ATOM 6058 N N . ILE B 1 361 ? -6.86285 -31.07604 -82.28589 1.000 21.53954 361 ILE B N 1
ATOM 6059 C CA . ILE B 1 361 ? -5.82314 -30.63399 -83.21390 1.000 21.33346 361 ILE B CA 1
ATOM 6060 C C . ILE B 1 361 ? -4.56192 -30.28956 -82.42017 1.000 19.20174 361 ILE B C 1
ATOM 6061 O O . ILE B 1 361 ? -4.53945 -29.31245 -81.65845 1.000 21.83389 361 ILE B O 1
ATOM 6066 N N . LYS B 1 362 ? -3.51016 -31.08021 -82.60239 1.000 24.29127 362 LYS B N 1
ATOM 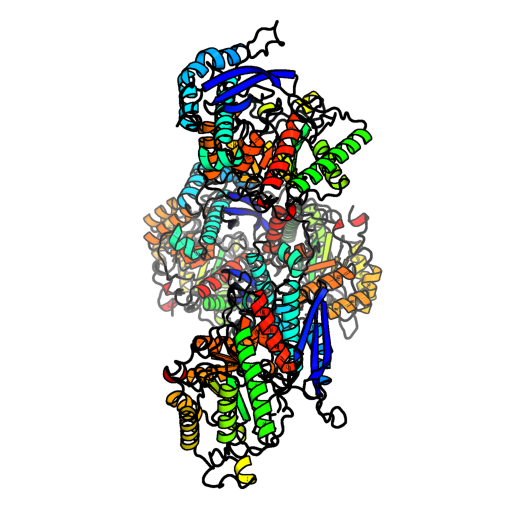6067 C CA . LYS B 1 362 ? -2.21198 -30.87030 -81.96219 1.000 22.25246 362 LYS B CA 1
ATOM 6068 C C . LYS B 1 362 ? -1.17752 -30.65133 -83.06037 1.000 21.50858 362 LYS B C 1
ATOM 6069 O O . LYS B 1 362 ? -0.79287 -31.60364 -83.75260 1.000 24.02270 362 LYS B O 1
ATOM 6075 N N . LEU B 1 363 ? -0.72160 -29.40021 -83.20846 1.000 23.54742 363 LEU B N 1
ATOM 6076 C CA . LEU B 1 363 ? 0.24309 -29.05609 -84.25933 1.000 23.60849 363 LEU B CA 1
ATOM 6077 C C . LEU B 1 363 ? 1.44645 -29.99936 -84.27311 1.000 22.95546 363 LEU B C 1
ATOM 6078 O O . LEU B 1 363 ? 1.88688 -30.43037 -85.34023 1.000 24.75850 363 LEU B O 1
ATOM 6083 N N . ASN B 1 364 ? 2.00675 -30.33322 -83.10023 1.000 22.60627 364 ASN B N 1
ATOM 6084 C CA . ASN B 1 364 ? 3.25534 -31.08895 -83.15227 1.000 24.37316 364 ASN B CA 1
ATOM 6085 C C . ASN B 1 364 ? 3.02781 -32.58726 -83.36246 1.000 25.17191 364 ASN B C 1
ATOM 6086 O O . ASN B 1 364 ? 3.99848 -33.31847 -83.56725 1.000 27.55642 364 ASN B O 1
ATOM 6091 N N . GLN B 1 365 ? 1.77203 -33.04885 -83.38574 1.000 25.43221 365 GLN B N 1
ATOM 6092 C CA . GLN B 1 365 ? 1.49540 -34.43486 -83.76255 1.000 25.69029 365 GLN B CA 1
ATOM 6093 C C . GLN B 1 365 ? 1.66656 -34.66253 -85.25702 1.000 24.08753 365 GLN B C 1
ATOM 6094 O O . GLN B 1 365 ? 1.92472 -35.79686 -85.68533 1.000 23.60175 365 GLN B O 1
ATOM 6100 N N . ILE B 1 366 ? 1.50224 -33.62662 -86.07387 1.000 24.83309 366 ILE B N 1
ATOM 6101 C CA . ILE B 1 366 ? 1.60411 -33.77110 -87.51342 1.000 25.38241 366 ILE B CA 1
ATOM 6102 C C . ILE B 1 366 ? 2.83198 -33.05220 -88.06128 1.000 26.18163 366 ILE B C 1
ATOM 6103 O O . ILE B 1 366 ? 3.51309 -33.58044 -88.93980 1.000 27.20333 366 ILE B O 1
ATOM 6108 N N . GLY B 1 367 ? 3.17693 -31.88503 -87.51509 1.000 22.81072 367 GLY B N 1
ATOM 6109 C CA . GLY B 1 367 ? 4.51273 -31.34696 -87.70368 1.000 24.35142 367 GLY B CA 1
ATOM 6110 C C . GLY B 1 367 ? 4.63690 -30.13861 -88.60076 1.000 24.88807 367 GLY B C 1
ATOM 6111 O O . GLY B 1 367 ? 5.71148 -29.52734 -88.62010 1.000 23.06514 367 GLY B O 1
ATOM 6112 N N . THR B 1 368 ? 3.61672 -29.79297 -89.38355 1.000 23.26750 368 THR B N 1
ATOM 6113 C CA . THR B 1 368 ? 3.62785 -28.53994 -90.12333 1.000 23.81760 368 THR B CA 1
ATOM 6114 C C . THR B 1 368 ? 2.29596 -27.83362 -89.95389 1.000 21.87766 368 THR B C 1
ATOM 6115 O O . THR B 1 368 ? 1.27116 -28.44653 -89.64397 1.000 24.11522 368 THR B O 1
ATOM 6119 N N . LEU B 1 369 ? 2.34097 -26.51420 -90.14939 1.000 24.67920 369 LEU B N 1
ATOM 6120 C CA . LEU B 1 369 ? 1.12095 -25.71364 -90.15013 1.000 24.41406 369 LEU B CA 1
ATOM 6121 C C . LEU B 1 369 ? 0.20520 -26.10204 -91.30676 1.000 23.84632 369 LEU B C 1
ATOM 6122 O O . LEU B 1 369 ? -1.01906 -26.18667 -91.14262 1.000 22.86803 369 LEU B O 1
ATOM 6127 N N . THR B 1 370 ? 0.78093 -26.34619 -92.48690 1.000 22.33561 370 THR B N 1
ATOM 6128 C CA . THR B 1 370 ? -0.03357 -26.67721 -93.65368 1.000 24.39570 370 THR B CA 1
ATOM 6129 C C . THR B 1 370 ? -0.82894 -27.95807 -93.42864 1.000 23.84218 370 THR B C 1
ATOM 6130 O O . THR B 1 370 ? -2.03329 -28.00545 -93.70111 1.000 25.90684 370 THR B O 1
ATOM 6134 N N . GLU B 1 371 ? -0.17467 -29.00754 -92.91242 1.000 26.79872 371 GLU B N 1
ATOM 6135 C CA . GLU B 1 371 ? -0.88437 -30.25895 -92.64626 1.000 25.90296 371 GLU B CA 1
ATOM 6136 C C . GLU B 1 371 ? -1.89433 -30.09315 -91.52101 1.000 27.50891 371 GLU B C 1
ATOM 6137 O O . GLU B 1 371 ? -2.94973 -30.73920 -91.52694 1.000 26.50561 371 GLU B O 1
ATOM 6143 N N . THR B 1 372 ? -1.59505 -29.23836 -90.54507 1.000 24.95477 372 THR B N 1
ATOM 6144 C CA . THR B 1 372 ? -2.57027 -28.99752 -89.48988 1.000 24.06837 372 THR B CA 1
ATOM 6145 C C . THR B 1 372 ? -3.83155 -28.36524 -90.06002 1.000 25.41966 372 THR B C 1
ATOM 6146 O O . THR B 1 372 ? -4.94849 -28.76753 -89.72228 1.000 24.19232 372 THR B O 1
ATOM 6150 N N . ILE B 1 373 ? -3.67176 -27.37725 -90.93705 1.000 26.32560 373 ILE B N 1
ATOM 6151 C CA . ILE B 1 373 ? -4.83540 -26.73010 -91.52973 1.000 27.26347 373 ILE B CA 1
ATOM 6152 C C . ILE B 1 373 ? -5.61343 -27.72189 -92.38871 1.000 27.88752 373 ILE B C 1
ATOM 6153 O O . ILE B 1 373 ? -6.85167 -27.69470 -92.43258 1.000 28.91454 373 ILE B O 1
ATOM 6158 N N . LYS B 1 374 ? -4.90070 -28.62179 -93.06767 1.000 28.87412 374 LYS B N 1
ATOM 6159 C CA . LYS B 1 374 ? -5.55873 -29.68419 -93.82591 1.000 27.66436 374 LYS B CA 1
ATOM 6160 C C . LYS B 1 374 ? -6.45848 -30.51643 -92.91841 1.000 29.26197 374 LYS B C 1
ATOM 6161 O O . LYS B 1 374 ? -7.63229 -30.74434 -93.23136 1.000 29.84810 374 LYS B O 1
ATOM 6167 N N . ALA B 1 375 ? -5.92570 -30.96051 -91.77286 1.000 28.27805 375 ALA B N 1
ATOM 6168 C CA . ALA B 1 375 ? -6.74246 -31.68755 -90.80151 1.000 26.89073 375 ALA B CA 1
ATOM 6169 C C . ALA B 1 375 ? -7.95607 -30.87735 -90.37223 1.000 26.60040 375 ALA B C 1
ATOM 6170 O O . ALA B 1 375 ? -9.06357 -31.41539 -90.25763 1.000 31.01701 375 ALA B O 1
ATOM 6172 N N . ILE B 1 376 ? -7.76254 -29.58781 -90.09763 1.000 25.32767 376 ILE B N 1
ATOM 6173 C CA . ILE B 1 376 ? -8.87316 -28.74931 -89.65298 1.000 26.51092 376 ILE B CA 1
ATOM 6174 C C . ILE B 1 376 ? -9.96003 -28.68356 -90.71811 1.000 29.40577 376 ILE B C 1
ATOM 6175 O O . ILE B 1 376 ? -11.15776 -28.76237 -90.41273 1.000 28.59878 376 ILE B O 1
ATOM 6180 N N . ASN B 1 377 ? -9.56100 -28.51002 -91.98162 1.000 29.65788 377 ASN B N 1
ATOM 6181 C CA . ASN B 1 377 ? -10.53640 -28.36421 -93.05951 1.000 31.23107 377 ASN B CA 1
ATOM 6182 C C . ASN B 1 377 ? -11.26031 -29.66940 -93.36379 1.000 33.35599 377 ASN B C 1
ATOM 6183 O O . ASN B 1 377 ? -12.41865 -29.64741 -93.80686 1.000 30.25958 377 ASN B O 1
ATOM 6188 N N . ILE B 1 378 ? -10.59465 -30.80702 -93.15883 1.000 30.36912 378 ILE B N 1
ATOM 6189 C CA . ILE B 1 378 ? -11.27606 -32.09178 -93.25899 1.000 28.84431 378 ILE B CA 1
ATOM 6190 C C . ILE B 1 378 ? -12.39521 -32.17326 -92.23269 1.000 27.97048 378 ILE B C 1
ATOM 6191 O O . ILE B 1 378 ? -13.51151 -32.60628 -92.53842 1.000 28.31804 378 ILE B O 1
ATOM 6196 N N . ALA B 1 379 ? -12.11369 -31.74745 -91.00208 1.000 26.76656 379 ALA B N 1
ATOM 6197 C CA . ALA B 1 379 ? -13.13472 -31.72417 -89.96120 1.000 29.65359 379 ALA B CA 1
ATOM 6198 C C . ALA B 1 379 ? -14.23455 -30.71930 -90.27503 1.000 29.85274 379 ALA B C 1
ATOM 6199 O O . ALA B 1 379 ? -15.42298 -31.01507 -90.08729 1.000 31.53850 379 ALA B O 1
ATOM 6201 N N . LYS B 1 380 ? -13.86562 -29.52513 -90.75044 1.000 26.63150 380 LYS B N 1
ATOM 6202 C CA . LYS B 1 380 ? -14.87979 -28.53697 -91.11883 1.000 30.79037 380 LYS B CA 1
ATOM 6203 C C . LYS B 1 380 ? -15.83719 -29.08852 -92.16589 1.000 35.52462 380 LYS B C 1
ATOM 6204 O O . LYS B 1 380 ? -17.05189 -28.85863 -92.09134 1.000 32.81950 380 LYS B O 1
ATOM 6210 N N . ASP B 1 381 ? -15.30970 -29.82187 -93.14994 1.000 35.73336 381 ASP B N 1
ATOM 6211 C CA . ASP B 1 381 ? -16.15207 -30.32675 -94.23035 1.000 40.44884 381 ASP B CA 1
ATOM 6212 C C . ASP B 1 381 ? -17.09724 -31.41786 -93.75303 1.000 40.40766 381 ASP B C 1
ATOM 6213 O O . ASP B 1 381 ? -18.15379 -31.63156 -94.36031 1.000 42.50309 381 ASP B O 1
ATOM 6218 N N . ALA B 1 382 ? -16.73630 -32.11921 -92.68710 1.000 35.92054 382 ALA B N 1
ATOM 6219 C CA . ALA B 1 382 ? -17.58471 -33.15035 -92.11803 1.000 36.86657 382 ALA B CA 1
ATOM 6220 C C . ALA B 1 382 ? -18.55927 -32.60741 -91.08106 1.000 35.61180 382 ALA B C 1
ATOM 6221 O O . ALA B 1 382 ? -19.32882 -33.38667 -90.51359 1.000 35.54488 382 ALA B O 1
ATOM 6223 N N . ASN B 1 383 ? -18.56377 -31.29209 -90.84910 1.000 34.92172 383 ASN B N 1
ATOM 6224 C CA . ASN B 1 383 ? -19.33831 -30.67223 -89.77169 1.000 38.49122 383 ASN B CA 1
ATOM 6225 C C . ASN B 1 383 ? -18.91032 -31.21896 -88.41063 1.000 32.91144 383 ASN B C 1
ATOM 6226 O O . ASN B 1 383 ? -19.73880 -31.47110 -87.53232 1.000 34.51384 383 ASN B O 1
ATOM 6231 N N . TRP B 1 384 ? -17.60717 -31.43375 -88.24704 1.000 26.19104 384 TRP B N 1
ATOM 6232 C CA . TRP B 1 384 ? -17.02860 -31.69058 -86.93881 1.000 27.92873 384 TRP B CA 1
ATOM 6233 C C . TRP B 1 384 ? -16.53520 -30.38573 -86.33090 1.000 31.28496 384 TRP B C 1
ATOM 6234 O O . TRP B 1 384 ? -16.25047 -29.41095 -87.03219 1.000 33.65767 384 TRP B O 1
ATOM 6245 N N . SER B 1 385 ? -16.42601 -30.37670 -85.00823 1.000 25.81919 385 SER B N 1
ATOM 6246 C CA . SER B 1 385 ? -15.71547 -29.27525 -84.38870 1.000 27.43147 385 SER B CA 1
ATOM 6247 C C . SER B 1 385 ? -14.22303 -29.57461 -84.38692 1.000 25.93541 385 SER B C 1
ATOM 6248 O O . SER B 1 385 ? -13.79528 -30.72828 -84.50387 1.000 24.35217 385 SER B O 1
ATOM 6251 N N . GLN B 1 386 ? -13.41830 -28.52365 -84.27072 1.000 23.14299 386 GLN B N 1
ATOM 6252 C CA . GLN B 1 386 ? -11.97830 -28.68854 -84.12017 1.000 26.70896 386 GLN B CA 1
ATOM 6253 C C . GLN B 1 386 ? -11.57544 -28.06309 -82.79562 1.000 26.51388 386 GLN B C 1
ATOM 6254 O O . GLN B 1 386 ? -11.83132 -26.88062 -82.56438 1.000 31.83050 386 GLN B O 1
ATOM 6260 N N . VAL B 1 387 ? -10.97599 -28.84969 -81.91658 1.000 25.19194 387 VAL B N 1
ATOM 6261 C CA . VAL B 1 387 ? -10.51336 -28.33413 -80.63482 1.000 21.12053 387 VAL B CA 1
ATOM 6262 C C . VAL B 1 387 ? -9.00536 -28.17197 -80.74821 1.000 19.99246 387 VAL B C 1
ATOM 6263 O O . VAL B 1 387 ? -8.26478 -29.16073 -80.74802 1.000 24.50723 387 VAL B O 1
ATOM 6267 N N . ILE B 1 388 ? -8.54573 -26.93021 -80.87523 1.000 19.90677 388 ILE B N 1
ATOM 6268 C CA . ILE B 1 388 ? -7.11306 -26.66943 -80.90431 1.000 20.01355 388 ILE B CA 1
ATOM 6269 C C . ILE B 1 388 ? -6.54814 -26.91313 -79.51076 1.000 15.90470 388 ILE B C 1
ATOM 6270 O O . ILE B 1 388 ? -7.07014 -26.39401 -78.51848 1.000 19.70258 388 ILE B O 1
ATOM 6275 N N . SER B 1 389 ? -5.49035 -27.71121 -79.42247 1.000 16.55864 389 SER B N 1
ATOM 6276 C CA . SER B 1 389 ? -5.04550 -28.21918 -78.12961 1.000 16.62043 389 SER B CA 1
ATOM 6277 C C . SER B 1 389 ? -3.59043 -27.87521 -77.85182 1.000 18.00036 389 SER B C 1
ATOM 6278 O O . SER B 1 389 ? -2.75921 -27.82940 -78.76411 1.000 22.68069 389 SER B O 1
ATOM 6281 N N . HIS B 1 390 ? -3.30115 -27.64697 -76.56659 1.000 15.43484 390 HIS B N 1
ATOM 6282 C CA . HIS B 1 390 ? -1.94311 -27.59909 -76.05934 1.000 16.89056 390 HIS B CA 1
ATOM 6283 C C . HIS B 1 390 ? -1.36624 -29.01052 -75.94583 1.000 18.43072 390 HIS B C 1
ATOM 6284 O O . HIS B 1 390 ? -2.03845 -30.01419 -76.20128 1.000 20.92181 390 HIS B O 1
ATOM 6291 N N . ARG B 1 391 ? -0.11382 -29.08847 -75.50521 1.000 18.61063 391 ARG B N 1
ATOM 6292 C CA . ARG B 1 391 ? 0.46854 -30.32070 -75.00000 1.000 18.52997 391 ARG B CA 1
ATOM 6293 C C . ARG B 1 391 ? 0.78216 -30.13980 -73.52180 1.000 17.59689 391 ARG B C 1
ATOM 6294 O O . ARG B 1 391 ? 0.80923 -29.02258 -73.00801 1.000 17.92122 391 ARG B O 1
ATOM 6302 N N . SER B 1 392 ? 1.02829 -31.25149 -72.83453 1.000 20.98799 392 SER B N 1
ATOM 6303 C CA . SER B 1 392 ? 1.30240 -31.14502 -71.40408 1.000 20.58732 392 SER B CA 1
ATOM 6304 C C . SER B 1 392 ? 2.59940 -30.38883 -71.15724 1.000 22.36299 392 SER B C 1
ATOM 6305 O O . SER B 1 392 ? 2.73011 -29.68504 -70.14785 1.000 22.04443 392 SER B O 1
ATOM 6308 N N . GLY B 1 393 ? 3.55279 -30.49790 -72.07516 1.000 19.61177 393 GLY B N 1
ATOM 6309 C CA . GLY B 1 393 ? 4.72972 -29.64890 -72.05058 1.000 20.20925 393 GLY B CA 1
ATOM 6310 C C . GLY B 1 393 ? 4.52927 -28.49171 -73.00667 1.000 20.37511 393 GLY B C 1
ATOM 6311 O O . GLY B 1 393 ? 4.63605 -28.66336 -74.22324 1.000 21.19032 393 GLY B O 1
ATOM 6312 N N . GLU B 1 394 ? 4.18845 -27.32515 -72.48104 1.000 18.98968 394 GLU B N 1
ATOM 6313 C CA . GLU B 1 394 ? 3.92550 -26.15347 -73.30241 1.000 15.07792 394 GLU B CA 1
ATOM 6314 C C . GLU B 1 394 ? 5.06812 -25.15566 -73.16423 1.000 17.59077 394 GLU B C 1
ATOM 6315 O O . GLU B 1 394 ? 6.05114 -25.38432 -72.45768 1.000 20.42899 394 GLU B O 1
ATOM 6321 N N . THR B 1 395 ? 4.95394 -24.05468 -73.89703 1.000 16.94656 395 THR B N 1
ATOM 6322 C CA . THR B 1 395 ? 5.85879 -22.93059 -73.75132 1.000 15.26952 395 THR B CA 1
ATOM 6323 C C . THR B 1 395 ? 5.01224 -21.67694 -73.62507 1.000 16.34265 395 THR B C 1
ATOM 6324 O O . THR B 1 395 ? 3.77416 -21.72473 -73.69697 1.000 18.18861 395 THR B O 1
ATOM 6328 N N . GLU B 1 396 ? 5.69215 -20.54968 -73.44055 1.000 18.01442 396 GLU B N 1
ATOM 6329 C CA . GLU B 1 396 ? 5.05257 -19.24415 -73.50228 1.000 18.34730 396 GLU B CA 1
ATOM 6330 C C . GLU B 1 396 ? 4.56265 -18.87103 -74.90544 1.000 19.21930 396 GLU B C 1
ATOM 6331 O O . GLU B 1 396 ? 4.00041 -17.78107 -75.05829 1.000 21.86907 396 GLU B O 1
ATOM 6337 N N . ASP B 1 397 ? 4.77936 -19.71699 -75.92128 1.000 19.66433 397 ASP B N 1
ATOM 6338 C CA . ASP B 1 397 ? 4.28970 -19.45525 -77.27774 1.000 21.32034 397 ASP B CA 1
ATOM 6339 C C . ASP B 1 397 ? 2.76323 -19.50444 -77.28651 1.000 23.18562 397 ASP B C 1
ATOM 6340 O O . ASP B 1 397 ? 2.17021 -20.44469 -76.75614 1.000 24.20588 397 ASP B O 1
ATOM 6345 N N . THR B 1 398 ? 2.12100 -18.51056 -77.90356 1.000 19.19154 398 THR B N 1
ATOM 6346 C CA . THR B 1 398 ? 0.65946 -18.43526 -77.91381 1.000 19.65331 398 THR B CA 1
ATOM 6347 C C . THR B 1 398 ? 0.04224 -18.73713 -79.28303 1.000 21.91983 398 THR B C 1
ATOM 6348 O O . THR B 1 398 ? -1.09031 -18.31671 -79.55451 1.000 21.42800 398 THR B O 1
ATOM 6352 N N . THR B 1 399 ? 0.74552 -19.48709 -80.13658 1.000 19.61254 399 THR B N 1
ATOM 6353 C CA . THR B 1 399 ? 0.26463 -19.73349 -81.49930 1.000 20.89815 399 THR B CA 1
ATOM 6354 C C . THR B 1 399 ? -1.13401 -20.34498 -81.52428 1.000 20.10922 399 THR B C 1
ATOM 6355 O O . THR B 1 399 ? -1.94995 -19.99286 -82.38697 1.000 22.32903 399 THR B O 1
ATOM 6359 N N . ILE B 1 400 ? -1.43508 -21.26570 -80.59677 1.000 18.05007 400 ILE B N 1
ATOM 6360 C CA . ILE B 1 400 ? -2.71436 -21.96975 -80.71760 1.000 17.56570 400 ILE B CA 1
ATOM 6361 C C . ILE B 1 400 ? -3.88759 -21.02719 -80.51603 1.000 21.60189 400 ILE B C 1
ATOM 6362 O O . ILE B 1 400 ? -4.96571 -21.26545 -81.06404 1.000 20.32904 400 ILE B O 1
ATOM 6367 N N . ALA B 1 401 ? -3.71651 -19.95155 -79.74211 1.000 19.57480 401 ALA B N 1
ATOM 6368 C CA . ALA B 1 401 ? -4.80326 -18.98700 -79.58787 1.000 18.71754 401 ALA B CA 1
ATOM 6369 C C . ALA B 1 401 ? -5.14331 -18.33481 -80.92314 1.000 18.57193 401 ALA B C 1
ATOM 6370 O O . ALA B 1 401 ? -6.31195 -18.27059 -81.32096 1.000 19.10768 401 ALA B O 1
ATOM 6372 N N . ASP B 1 402 ? -4.12933 -17.84658 -81.63429 1.000 19.57099 402 ASP B N 1
ATOM 6373 C CA . ASP B 1 402 ? -4.37680 -17.24764 -82.93788 1.000 18.24044 402 ASP B CA 1
ATOM 6374 C C . ASP B 1 402 ? -4.86160 -18.27572 -83.94930 1.000 21.38261 402 ASP B C 1
ATOM 6375 O O . ASP B 1 402 ? -5.68269 -17.95422 -84.81032 1.000 23.80998 402 ASP B O 1
ATOM 6380 N N . LEU B 1 403 ? -4.36694 -19.51462 -83.87216 1.000 20.91934 403 LEU B N 1
ATOM 6381 C CA . LEU B 1 403 ? -4.82752 -20.53983 -84.80493 1.000 22.72614 403 LEU B CA 1
ATOM 6382 C C . LEU B 1 403 ? -6.30235 -20.85946 -84.59263 1.000 23.44601 403 LEU B C 1
ATOM 6383 O O . LEU B 1 403 ? -7.07293 -20.95870 -85.55900 1.000 18.93394 403 LEU B O 1
ATOM 6388 N N . ALA B 1 404 ? -6.70986 -21.01763 -83.33635 1.000 20.91619 404 ALA B N 1
ATOM 6389 C CA . ALA B 1 404 ? -8.10350 -21.32897 -83.03558 1.000 21.97386 404 ALA B CA 1
ATOM 6390 C C . ALA B 1 404 ? -9.03118 -20.18849 -83.43410 1.000 21.25118 404 ALA B C 1
ATOM 6391 O O . ALA B 1 404 ? -10.14936 -20.42766 -83.90330 1.000 24.36309 404 ALA B O 1
ATOM 6393 N N . VAL B 1 405 ? -8.59461 -18.94144 -83.24263 1.000 18.46794 405 VAL B N 1
ATOM 6394 C CA . VAL B 1 405 ? -9.40089 -17.81064 -83.69600 1.000 20.72321 405 VAL B CA 1
ATOM 6395 C C . VAL B 1 405 ? -9.40729 -17.73373 -85.22406 1.000 23.79250 405 VAL B C 1
ATOM 6396 O O . VAL B 1 405 ? -10.45754 -17.52301 -85.84440 1.000 23.48695 405 VAL B O 1
ATOM 6400 N N . ALA B 1 406 ? -8.24412 -17.91347 -85.85765 1.000 23.42154 406 ALA B N 1
ATOM 6401 C CA . ALA B 1 406 ? -8.18725 -17.83825 -87.31765 1.000 25.84104 406 ALA B CA 1
ATOM 6402 C C . ALA B 1 406 ? -9.10192 -18.86535 -87.96569 1.000 27.25924 406 ALA B C 1
ATOM 6403 O O . ALA B 1 406 ? -9.78977 -18.56181 -88.94814 1.000 26.46547 406 ALA B O 1
ATOM 6405 N N . ALA B 1 407 ? -9.10822 -20.09151 -87.45069 1.000 20.99444 407 ALA B N 1
ATOM 6406 C CA . ALA B 1 407 ? -9.94254 -21.11987 -88.04598 1.000 23.82837 407 ALA B CA 1
ATOM 6407 C C . ALA B 1 407 ? -11.37521 -21.08144 -87.53482 1.000 26.14065 407 ALA B C 1
ATOM 6408 O O . ALA B 1 407 ? -12.19510 -21.88147 -87.99286 1.000 29.72852 407 ALA B O 1
ATOM 6410 N N . CYS B 1 408 ? -11.69182 -20.16249 -86.62239 1.000 27.06111 408 CYS B N 1
ATOM 6411 C CA . CYS B 1 408 ? -13.03901 -20.02339 -86.06452 1.000 27.46238 408 CYS B CA 1
ATOM 6412 C C . CYS B 1 408 ? -13.55572 -21.35984 -85.54180 1.000 27.13780 408 CYS B C 1
ATOM 6413 O O . CYS B 1 408 ? -14.70362 -21.74838 -85.78347 1.000 28.33659 408 CYS B O 1
ATOM 6416 N N . THR B 1 409 ? -12.68343 -22.08435 -84.83713 1.000 27.40226 409 THR B N 1
ATOM 6417 C CA . THR B 1 409 ? -13.10456 -23.35148 -84.25740 1.000 24.45538 409 THR B CA 1
ATOM 6418 C C . THR B 1 409 ? -14.10282 -23.13482 -83.12982 1.000 24.12486 409 THR B C 1
ATOM 6419 O O . THR B 1 409 ? -14.93845 -24.00519 -82.87410 1.000 29.90552 409 THR B O 1
ATOM 6423 N N . GLY B 1 410 ? -14.03056 -21.98833 -82.45214 1.000 22.85467 410 GLY B N 1
ATOM 6424 C CA . GLY B 1 410 ? -14.86346 -21.73478 -81.29329 1.000 25.88333 410 GLY B CA 1
ATOM 6425 C C . GLY B 1 410 ? -14.55598 -22.57373 -80.07186 1.000 23.86587 410 GLY B C 1
ATOM 6426 O O . GLY B 1 410 ? -15.31987 -22.52131 -79.10550 1.000 22.94000 410 GLY B O 1
ATOM 6427 N N . GLN B 1 411 ? -13.45899 -23.33663 -80.07565 1.000 22.12287 411 GLN B N 1
ATOM 6428 C CA . GLN B 1 411 ? -13.11344 -24.21175 -78.96056 1.000 22.92772 411 GLN B CA 1
ATOM 6429 C C . GLN B 1 411 ? -11.59938 -24.31647 -78.83958 1.000 22.52474 411 GLN B C 1
ATOM 6430 O O . GLN B 1 411 ? -10.89490 -24.39214 -79.84874 1.000 20.97741 411 GLN B O 1
ATOM 6436 N N . ILE B 1 412 ? -11.10078 -24.34294 -77.60027 1.000 20.26528 412 ILE B N 1
ATOM 6437 C CA . ILE B 1 412 ? -9.67220 -24.51899 -77.36517 1.000 17.42610 412 ILE B CA 1
ATOM 6438 C C . ILE B 1 412 ? -9.49323 -25.33168 -76.09232 1.000 21.05095 412 ILE B C 1
ATOM 6439 O O . ILE B 1 412 ? -10.30485 -25.25272 -75.16548 1.000 21.49849 412 ILE B O 1
ATOM 6444 N N . LYS B 1 413 ? -8.42509 -26.12976 -76.05299 1.000 18.51175 413 LYS B N 1
ATOM 6445 C CA . LYS B 1 413 ? -8.05162 -26.86186 -74.84434 1.000 23.25848 413 LYS B CA 1
ATOM 6446 C C . LYS B 1 413 ? -6.61390 -26.46575 -74.54313 1.000 21.37153 413 LYS B C 1
ATOM 6447 O O . LYS B 1 413 ? -5.68675 -26.98139 -75.16971 1.000 17.48544 413 LYS B O 1
ATOM 6453 N N . THR B 1 414 ? -6.41721 -25.51789 -73.61128 1.000 16.44297 414 THR B N 1
ATOM 6454 C CA . THR B 1 414 ? -5.05517 -25.04513 -73.39488 1.000 16.16143 414 THR B CA 1
ATOM 6455 C C . THR B 1 414 ? -4.72889 -24.84535 -71.91765 1.000 18.88438 414 THR B C 1
ATOM 6456 O O . THR B 1 414 ? -3.82266 -24.06729 -71.58817 1.000 18.06754 414 THR B O 1
ATOM 6460 N N . GLY B 1 415 ? -5.41544 -25.54005 -71.01752 1.000 19.93419 415 GLY B N 1
ATOM 6461 C CA . GLY B 1 415 ? -4.92268 -25.71713 -69.66712 1.000 17.80255 415 GLY B CA 1
ATOM 6462 C C . GLY B 1 415 ? -5.82457 -25.09277 -68.61958 1.000 19.91922 415 GLY B C 1
ATOM 6463 O O . GLY B 1 415 ? -6.88019 -24.53082 -68.90876 1.000 17.29208 415 GLY B O 1
ATOM 6464 N N . SER B 1 416 ? -5.36049 -25.18780 -67.37505 1.000 20.98191 416 SER B N 1
ATOM 6465 C CA . SER B 1 416 ? -6.11847 -24.69646 -66.23375 1.000 17.65906 416 SER B CA 1
ATOM 6466 C C . SER B 1 416 ? -5.88038 -23.19370 -66.05409 1.000 20.20274 416 SER B C 1
ATOM 6467 O O . SER B 1 416 ? -5.25367 -22.52531 -66.88169 1.000 20.13779 416 SER B O 1
ATOM 6470 N N . MET B 1 417 ? -6.38450 -22.64671 -64.95241 1.000 18.28915 417 MET B N 1
ATOM 6471 C CA . MET B 1 417 ? -6.19373 -21.23585 -64.62157 1.000 19.60699 417 MET B CA 1
ATOM 6472 C C . MET B 1 417 ? -4.97914 -21.02038 -63.73898 1.000 19.42361 417 MET B C 1
ATOM 6473 O O . MET B 1 417 ? -5.00146 -20.20013 -62.82263 1.000 19.15724 417 MET B O 1
ATOM 6478 N N . SER B 1 418 ? -3.90832 -21.76973 -63.96505 1.000 17.83452 418 SER B N 1
ATOM 6479 C CA . SER B 1 418 ? -2.61665 -21.42019 -63.39589 1.000 13.87523 418 SER B CA 1
ATOM 6480 C C . SER B 1 418 ? -1.54245 -21.90297 -64.35412 1.000 14.72650 418 SER B C 1
ATOM 6481 O O . SER B 1 418 ? -1.79651 -22.77420 -65.19318 1.000 13.24943 418 SER B O 1
ATOM 6484 N N . ARG B 1 419 ? -0.33669 -21.32951 -64.19235 1.000 15.56922 419 ARG B N 1
ATOM 6485 C CA . ARG B 1 419 ? 0.88058 -21.59101 -64.97280 1.000 14.42947 419 ARG B CA 1
ATOM 6486 C C . ARG B 1 419 ? 0.81683 -20.83734 -66.29677 1.000 16.44116 419 ARG B C 1
ATOM 6487 O O . ARG B 1 419 ? -0.09134 -21.06512 -67.09080 1.000 18.49948 419 ARG B O 1
ATOM 6495 N N . SER B 1 420 ? 1.75064 -19.92025 -66.53581 1.000 16.41753 420 SER B N 1
ATOM 6496 C CA . SER B 1 420 ? 1.51456 -19.00921 -67.64205 1.000 16.53978 420 SER B CA 1
ATOM 6497 C C . SER B 1 420 ? 1.77132 -19.63037 -69.01162 1.000 17.57246 420 SER B C 1
ATOM 6498 O O . SER B 1 420 ? 1.41514 -19.00114 -70.01042 1.000 18.14979 420 SER B O 1
ATOM 6501 N N . GLU B 1 421 ? 2.30217 -20.86229 -69.11017 1.000 14.98991 421 GLU B N 1
ATOM 6502 C CA . GLU B 1 421 ? 2.26672 -21.51547 -70.42508 1.000 18.99667 421 GLU B CA 1
ATOM 6503 C C . GLU B 1 421 ? 0.83791 -21.82966 -70.84930 1.000 19.91474 421 GLU B C 1
ATOM 6504 O O . GLU B 1 421 ? 0.58164 -22.02070 -72.04867 1.000 17.30998 421 GLU B O 1
ATOM 6510 N N . ARG B 1 422 ? -0.08936 -21.88369 -69.88489 1.000 16.41460 422 ARG B N 1
ATOM 6511 C CA . ARG B 1 422 ? -1.52055 -21.92590 -70.14146 1.000 17.97036 422 ARG B CA 1
ATOM 6512 C C . ARG B 1 422 ? -2.09850 -20.51641 -70.18628 1.000 18.81068 422 ARG B C 1
ATOM 6513 O O . ARG B 1 422 ? -2.77147 -20.15588 -71.15164 1.000 19.74593 422 ARG B O 1
ATOM 6521 N N . ILE B 1 423 ? -1.84438 -19.71970 -69.13958 1.000 18.27196 423 ILE B N 1
ATOM 6522 C CA . ILE B 1 423 ? -2.47195 -18.40434 -69.02124 1.000 18.44203 423 ILE B CA 1
ATOM 6523 C C . ILE B 1 423 ? -2.10818 -17.50306 -70.20473 1.000 18.06086 423 ILE B C 1
ATOM 6524 O O . ILE B 1 423 ? -2.92504 -16.67998 -70.63817 1.000 16.93091 423 ILE B O 1
ATOM 6529 N N . ALA B 1 424 ? -0.88939 -17.62940 -70.74485 1.000 17.09178 424 ALA B N 1
ATOM 6530 C CA . ALA B 1 424 ? -0.49601 -16.77889 -71.86870 1.000 17.19166 424 ALA B CA 1
ATOM 6531 C C . ALA B 1 424 ? -1.47469 -16.90924 -73.03176 1.000 17.75147 424 ALA B C 1
ATOM 6532 O O . ALA B 1 424 ? -1.77483 -15.92453 -73.72085 1.000 17.00434 424 ALA B O 1
ATOM 6534 N N . LYS B 1 425 ? -1.99377 -18.11701 -73.26151 1.000 17.13368 425 LYS B N 1
ATOM 6535 C CA . LYS B 1 425 ? -2.96596 -18.28024 -74.33525 1.000 17.81849 425 LYS B CA 1
ATOM 6536 C C . LYS B 1 425 ? -4.25076 -17.53159 -74.00681 1.000 18.53639 425 LYS B C 1
ATOM 6537 O O . LYS B 1 425 ? -4.82601 -16.86309 -74.87589 1.000 17.61886 425 LYS B O 1
ATOM 6543 N N . TYR B 1 426 ? -4.71483 -17.63027 -72.75474 1.000 18.68262 426 TYR B N 1
ATOM 6544 C CA . TYR B 1 426 ? -5.93081 -16.91599 -72.37325 1.000 17.55064 426 TYR B CA 1
ATOM 6545 C C . TYR B 1 426 ? -5.71448 -15.40996 -72.45427 1.000 14.75854 426 TYR B C 1
ATOM 6546 O O . TYR B 1 426 ? -6.60550 -14.66874 -72.88426 1.000 16.94796 426 TYR B O 1
ATOM 6555 N N . ASN B 1 427 ? -4.53681 -14.93618 -72.04994 1.000 13.60269 427 ASN B N 1
ATOM 6556 C CA . ASN B 1 427 ? -4.26636 -13.50186 -72.12785 1.000 14.03369 427 ASN B CA 1
ATOM 6557 C C . ASN B 1 427 ? -4.25909 -13.03041 -73.57010 1.000 18.70071 427 ASN B C 1
ATOM 6558 O O . ASN B 1 427 ? -4.72591 -11.92551 -73.87055 1.000 19.01897 427 ASN B O 1
ATOM 6563 N N . ARG B 1 428 ? -3.74390 -13.86524 -74.47649 1.000 19.27111 428 ARG B N 1
ATOM 6564 C CA . ARG B 1 428 ? -3.74791 -13.52127 -75.89464 1.000 18.56225 428 ARG B CA 1
ATOM 6565 C C . ARG B 1 428 ? -5.17171 -13.49383 -76.43902 1.000 16.64746 428 ARG B C 1
ATOM 6566 O O . ARG B 1 428 ? -5.51539 -12.63660 -77.25580 1.000 18.16965 428 ARG B O 1
ATOM 6574 N N . LEU B 1 429 ? -6.00580 -14.43994 -76.00494 1.000 21.37998 429 LEU B N 1
ATOM 6575 C CA . LEU B 1 429 ? -7.40861 -14.42434 -76.40160 1.000 21.85399 429 LEU B CA 1
ATOM 6576 C C . LEU B 1 429 ? -8.12056 -13.16771 -75.89906 1.000 23.66561 429 LEU B C 1
ATOM 6577 O O . LEU B 1 429 ? -8.92826 -12.57155 -76.62538 1.000 22.45079 429 LEU B O 1
ATOM 6582 N N . LEU B 1 430 ? -7.84039 -12.74643 -74.66079 1.000 20.04278 430 LEU B N 1
ATOM 6583 C CA . LEU B 1 430 ? -8.37965 -11.47024 -74.19027 1.000 19.16573 430 LEU B CA 1
ATOM 6584 C C . LEU B 1 430 ? -7.93198 -10.31794 -75.08639 1.000 21.25462 430 LEU B C 1
ATOM 6585 O O . LEU B 1 430 ? -8.72441 -9.42995 -75.42237 1.000 20.03032 430 LEU B O 1
ATOM 6590 N N . GLN B 1 431 ? -6.65335 -10.30091 -75.45263 1.000 21.12078 431 GLN B N 1
ATOM 6591 C CA . GLN B 1 431 ? -6.14244 -9.22693 -76.29893 1.000 20.95699 431 GLN B CA 1
ATOM 6592 C C . GLN B 1 431 ? -6.80760 -9.23678 -77.66959 1.000 20.54329 431 GLN B C 1
ATOM 6593 O O . GLN B 1 431 ? -7.10138 -8.17295 -78.23760 1.000 22.72240 431 GLN B O 1
ATOM 6599 N N . ILE B 1 432 ? -7.05643 -10.42782 -78.21720 1.000 21.71960 432 ILE B N 1
ATOM 6600 C CA . ILE B 1 432 ? -7.69670 -10.53902 -79.52709 1.000 22.13894 432 ILE B CA 1
ATOM 6601 C C . ILE B 1 432 ? -9.11792 -10.00841 -79.46454 1.000 24.79191 432 ILE B C 1
ATOM 6602 O O . ILE B 1 432 ? -9.57015 -9.26918 -80.35081 1.000 22.32486 432 ILE B O 1
ATOM 6607 N N . GLU B 1 433 ? -9.84604 -10.38963 -78.42010 1.000 23.41834 433 GLU B N 1
ATOM 6608 C CA . GLU B 1 433 ? -11.20692 -9.90177 -78.24089 1.000 21.86317 433 GLU B CA 1
ATOM 6609 C C . GLU B 1 433 ? -11.23966 -8.38245 -78.13748 1.000 25.65960 433 GLU B C 1
ATOM 6610 O O . GLU B 1 433 ? -12.06463 -7.72402 -78.78543 1.000 23.55181 433 GLU B O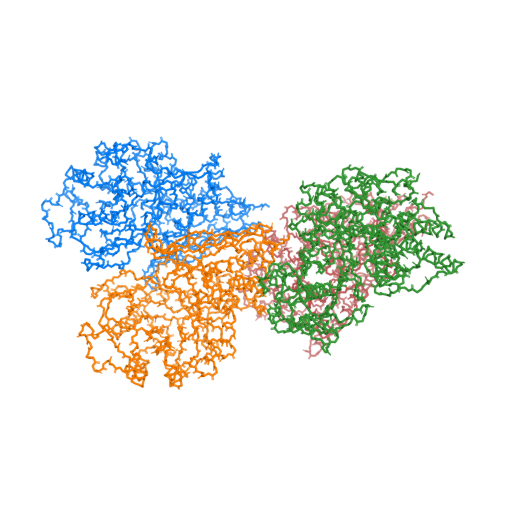 1
ATOM 6616 N N . LEU B 1 434 ? -10.33268 -7.80582 -77.34506 1.000 23.43545 434 LEU B N 1
ATOM 6617 C CA . LEU B 1 434 ? -10.27213 -6.35233 -77.21583 1.000 26.69497 434 LEU B CA 1
ATOM 6618 C C . LEU B 1 434 ? -9.95948 -5.68841 -78.55518 1.000 24.51385 434 LEU B C 1
ATOM 6619 O O . LEU B 1 434 ? -10.60244 -4.69840 -78.93519 1.000 22.48768 434 LEU B O 1
ATOM 6624 N N . GLU B 1 435 ? -8.99187 -6.24106 -79.28970 1.000 24.74726 435 GLU B N 1
ATOM 6625 C CA . GLU B 1 435 ? -8.60661 -5.71622 -80.59879 1.000 33.72566 435 GLU B CA 1
ATOM 6626 C C . GLU B 1 435 ? -9.77644 -5.70849 -81.57030 1.000 33.16743 435 GLU B C 1
ATOM 6627 O O . GLU B 1 435 ? -9.96250 -4.75248 -82.33113 1.000 34.78826 435 GLU B O 1
ATOM 6633 N N . LEU B 1 436 ? -10.52785 -6.80882 -81.61470 1.000 29.95760 436 LEU B N 1
ATOM 6634 C CA . LEU B 1 436 ? -11.55944 -6.95984 -82.62965 1.000 31.39965 436 LEU B CA 1
ATOM 6635 C C . LEU B 1 436 ? -12.83451 -6.20820 -82.27470 1.000 31.40267 436 LEU B C 1
ATOM 6636 O O . LEU B 1 436 ? -13.59616 -5.83764 -83.17552 1.000 35.12554 436 LEU B O 1
ATOM 6641 N N . GLY B 1 437 ? -13.08541 -5.97526 -80.99127 1.000 30.99064 437 GLY B N 1
ATOM 6642 C CA . GLY B 1 437 ? -14.30650 -5.28439 -80.60345 1.000 32.65725 437 GLY B CA 1
ATOM 6643 C C . GLY B 1 437 ? -15.52868 -6.01953 -81.11595 1.000 30.57676 437 GLY B C 1
ATOM 6644 O O . GLY B 1 437 ? -15.68278 -7.22875 -80.91213 1.000 21.88340 437 GLY B O 1
ATOM 6645 N N . ASN B 1 438 ? -16.40275 -5.29155 -81.82162 1.000 33.99464 438 ASN B N 1
ATOM 6646 C CA . ASN B 1 438 ? -17.62645 -5.88053 -82.35959 1.000 38.34500 438 ASN B CA 1
ATOM 6647 C C . ASN B 1 438 ? -17.37519 -6.93498 -83.43207 1.000 35.14603 438 ASN B C 1
ATOM 6648 O O . ASN B 1 438 ? -18.31326 -7.64986 -83.80168 1.000 35.27978 438 ASN B O 1
ATOM 6653 N N . ASN B 1 439 ? -16.15368 -7.05012 -83.94396 1.000 29.61561 439 ASN B N 1
ATOM 6654 C CA . ASN B 1 439 ? -15.82375 -8.08916 -84.90738 1.000 27.30424 439 ASN B CA 1
ATOM 6655 C C . ASN B 1 439 ? -15.44585 -9.41032 -84.24602 1.000 31.25801 439 ASN B C 1
ATOM 6656 O O . ASN B 1 439 ? -15.04211 -10.34177 -84.94801 1.000 32.53486 439 ASN B O 1
ATOM 6661 N N . ALA B 1 440 ? -15.54971 -9.51259 -82.92056 1.000 27.90556 440 ALA B N 1
ATOM 6662 C CA . ALA B 1 440 ? -15.32495 -10.76241 -82.21049 1.000 32.19958 440 ALA B CA 1
ATOM 6663 C C . ALA B 1 440 ? -16.61011 -11.18971 -81.51878 1.000 31.63957 440 ALA B C 1
ATOM 6664 O O . ALA B 1 440 ? -17.30804 -10.36142 -80.92714 1.000 31.51540 440 ALA B O 1
ATOM 6666 N N . LYS B 1 441 ? -16.92586 -12.48260 -81.59994 1.000 33.61838 441 LYS B N 1
ATOM 6667 C CA . LYS B 1 441 ? -18.10646 -13.03217 -80.94488 1.000 32.84990 441 LYS B CA 1
ATOM 6668 C C . LYS B 1 441 ? -17.74250 -14.30331 -80.18912 1.000 27.14737 441 LYS B C 1
ATOM 6669 O O . LYS B 1 441 ? -17.17008 -15.23107 -80.76580 1.000 24.74794 441 LYS B O 1
ATOM 6675 N N . TYR B 1 442 ? -18.07735 -14.33984 -78.90357 1.000 27.93810 442 TYR B N 1
ATOM 6676 C CA . TYR B 1 442 ? -18.00784 -15.55815 -78.10569 1.000 26.89589 442 TYR B CA 1
ATOM 6677 C C . TYR B 1 442 ? -19.38533 -16.20026 -78.16559 1.000 28.42640 442 TYR B C 1
ATOM 6678 O O . TYR B 1 442 ? -20.36313 -15.62409 -77.68205 1.000 28.14250 442 TYR B O 1
ATOM 6687 N N . LEU B 1 443 ? -19.47140 -17.38066 -78.77167 1.000 27.62533 443 LEU B N 1
ATOM 6688 C CA . LEU B 1 443 ? -20.77887 -17.95538 -79.06113 1.000 26.16165 443 LEU B CA 1
ATOM 6689 C C . LEU B 1 443 ? -21.37544 -18.70862 -77.88053 1.000 29.77918 443 LEU B C 1
ATOM 6690 O O . LEU B 1 443 ? -22.57872 -18.99492 -77.89433 1.000 29.22584 443 LEU B O 1
ATOM 6695 N N . GLY B 1 444 ? -20.57665 -19.02948 -76.86969 1.000 26.82898 444 GLY B N 1
ATOM 6696 C CA . GLY B 1 444 ? -21.10030 -19.79252 -75.74810 1.000 29.41063 444 GLY B CA 1
ATOM 6697 C C . GLY B 1 444 ? -21.67746 -21.10945 -76.22056 1.000 27.61825 444 GLY B C 1
ATOM 6698 O O . GLY B 1 444 ? -21.05172 -21.84645 -76.98748 1.000 26.88229 444 GLY B O 1
ATOM 6699 N N . TRP B 1 445 ? -22.90241 -21.40447 -75.78338 1.000 28.49556 445 TRP B N 1
ATOM 6700 C CA . TRP B 1 445 ? -23.52834 -22.67353 -76.14339 1.000 26.12652 445 TRP B CA 1
ATOM 6701 C C . TRP B 1 445 ? -23.74206 -22.80240 -77.64769 1.000 29.56885 445 TRP B C 1
ATOM 6702 O O . TRP B 1 445 ? -23.77451 -23.92247 -78.17760 1.000 25.90007 445 TRP B O 1
ATOM 6713 N N . ASN B 1 446 ? -23.86301 -21.68050 -78.35347 1.000 27.78774 446 ASN B N 1
ATOM 6714 C CA . ASN B 1 446 ? -24.02192 -21.71308 -79.80091 1.000 31.07676 446 ASN B CA 1
ATOM 6715 C C . ASN B 1 446 ? -22.71776 -22.00627 -80.52994 1.000 29.99421 446 ASN B C 1
ATOM 6716 O O . ASN B 1 446 ? -22.72842 -22.11457 -81.76156 1.000 31.19839 446 ASN B O 1
ATOM 6721 N N . THR B 1 447 ? -21.60137 -22.14069 -79.80744 1.000 27.87410 447 THR B N 1
ATOM 6722 C CA . THR B 1 447 ? -20.33650 -22.46489 -80.46234 1.000 28.12222 447 THR B CA 1
ATOM 6723 C C . THR B 1 447 ? -20.36800 -23.85333 -81.09199 1.000 32.24288 447 THR B C 1
ATOM 6724 O O . THR B 1 447 ? -19.60507 -24.11361 -82.03133 1.000 31.97534 447 THR B O 1
ATOM 6728 N N . PHE B 1 448 ? -21.24676 -24.74003 -80.61600 1.000 31.73329 448 PHE B N 1
ATOM 6729 C CA . PHE B 1 448 ? -21.31960 -26.09997 -81.13315 1.000 27.43862 448 PHE B CA 1
ATOM 6730 C C . PHE B 1 448 ? -22.13161 -26.11374 -82.42197 1.000 31.73722 448 PHE B C 1
ATOM 6731 O O . PHE B 1 448 ? -23.32491 -25.79425 -82.41788 1.000 32.20084 448 PHE B O 1
ATOM 6739 N N . LYS B 1 449 ? -21.49505 -26.48912 -83.52418 1.000 33.59519 449 LYS B N 1
ATOM 6740 C CA . LYS B 1 449 ? -22.23312 -26.77239 -84.74182 1.000 37.84399 449 LYS B CA 1
ATOM 6741 C C . LYS B 1 449 ? -22.28029 -28.25803 -85.05639 1.000 38.75667 449 LYS B C 1
ATOM 6742 O O . LYS B 1 449 ? -23.01448 -28.66446 -85.96575 1.000 42.23781 449 LYS B O 1
ATOM 6748 N N . ASN B 1 450 ? -21.53803 -29.07240 -84.31458 1.000 33.30595 450 ASN B N 1
ATOM 6749 C CA . ASN B 1 450 ? -21.42456 -30.50051 -84.55632 1.000 31.73020 450 ASN B CA 1
ATOM 6750 C C . ASN B 1 450 ? -22.42980 -31.31600 -83.75813 1.000 33.41268 450 ASN B C 1
ATOM 6751 O O . ASN B 1 450 ? -22.59098 -32.51245 -84.02557 1.000 35.52483 450 ASN B O 1
ATOM 6756 N N . ILE B 1 451 ? -23.09406 -30.69706 -82.78205 1.000 31.91322 451 ILE B N 1
ATOM 6757 C CA . ILE B 1 451 ? -24.04361 -31.36320 -81.90203 1.000 31.11274 451 ILE B CA 1
ATOM 6758 C C . ILE B 1 451 ? -25.19837 -30.40717 -81.64417 1.000 31.93726 451 ILE B C 1
ATOM 6759 O O . ILE B 1 451 ? -25.08910 -29.19407 -81.83293 1.000 33.92434 451 ILE B O 1
ATOM 6764 N N . LYS B 1 452 ? -26.30867 -30.96839 -81.19007 1.000 30.56935 452 LYS B N 1
ATOM 6765 C CA . LYS B 1 452 ? -27.40425 -30.16532 -80.66444 1.000 30.01681 452 LYS B CA 1
ATOM 6766 C C . LYS B 1 452 ? -27.49412 -30.45379 -79.17279 1.000 28.19071 452 LYS B C 1
ATOM 6767 O O . LYS B 1 452 ? -27.99608 -31.51634 -78.77337 1.000 28.02533 452 LYS B O 1
ATOM 6773 N N . PRO B 1 453 ? -26.96432 -29.58160 -78.31942 1.000 27.00909 453 PRO B N 1
ATOM 6774 C CA . PRO B 1 453 ? -26.98383 -29.85313 -76.87482 1.000 28.31182 453 PRO B CA 1
ATOM 6775 C C . PRO B 1 453 ? -28.40769 -29.98842 -76.36043 1.000 30.91372 453 PRO B C 1
ATOM 6776 O O . PRO B 1 453 ? -29.33966 -29.37764 -76.88748 1.000 31.36612 453 PRO B O 1
ATOM 6780 N N . GLN B 1 454 ? -28.57324 -30.81625 -75.32817 1.000 30.80430 454 GLN B N 1
ATOM 6781 C CA . GLN B 1 454 ? -29.88686 -30.96540 -74.71535 1.000 36.93284 454 GLN B CA 1
ATOM 6782 C C . GLN B 1 454 ? -30.31120 -29.64272 -74.09842 1.000 35.95793 454 GLN B C 1
ATOM 6783 O O . GLN B 1 454 ? -29.52111 -28.98108 -73.41945 1.000 29.86293 454 GLN B O 1
ATOM 6789 N N . LYS B 1 455 ? -31.56055 -29.24490 -74.35163 1.000 38.80378 455 LYS B N 1
ATOM 6790 C CA . LYS B 1 455 ? -32.03014 -27.97794 -73.80620 1.000 42.49902 455 LYS B CA 1
ATOM 6791 C C . LYS B 1 455 ? -31.99939 -27.99660 -72.28750 1.000 42.60322 455 LYS B C 1
ATOM 6792 O O . LYS B 1 455 ? -31.71020 -26.97105 -71.66222 1.000 46.63199 455 LYS B O 1
ATOM 6798 N N . ALA B 1 456 ? -32.27416 -29.15712 -71.68381 1.000 41.69729 456 ALA B N 1
ATOM 6799 C CA . ALA B 1 456 ? -32.19472 -29.28886 -70.23242 1.000 42.07680 456 ALA B CA 1
ATOM 6800 C C . ALA B 1 456 ? -30.80922 -28.92188 -69.72084 1.000 43.54574 456 ALA B C 1
ATOM 6801 O O . ALA B 1 456 ? -30.67472 -28.30564 -68.65805 1.000 47.17821 456 ALA B O 1
ATOM 6803 N N . LEU B 1 457 ? -29.76677 -29.28173 -70.47362 1.000 39.86863 457 LEU B N 1
ATOM 6804 C CA . LEU B 1 457 ? -28.40476 -28.97999 -70.04982 1.000 38.93456 457 LEU B CA 1
ATOM 6805 C C . LEU B 1 457 ? -28.10189 -27.48875 -70.16494 1.000 39.51774 457 LEU B C 1
ATOM 6806 O O . LEU B 1 457 ? -27.53017 -26.89363 -69.24356 1.000 42.03138 457 LEU B O 1
ATOM 6811 N N . GLU B 1 458 ? -28.49446 -26.85874 -71.27078 1.000 39.60458 458 GLU B N 1
ATOM 6812 C CA . GLU B 1 458 ? -28.05274 -25.49405 -71.52979 1.000 42.30741 458 GLU B CA 1
ATOM 6813 C C . GLU B 1 458 ? -29.02717 -24.42690 -71.04508 1.000 45.33691 458 GLU B C 1
ATOM 6814 O O . GLU B 1 458 ? -28.68203 -23.23995 -71.07922 1.000 45.38542 458 GLU B O 1
ATOM 6820 N N . HIS B 1 459 ? -30.21078 -24.80668 -70.57525 1.000 43.23844 459 HIS B N 1
ATOM 6821 C CA . HIS B 1 459 ? -31.17656 -23.82706 -70.08350 1.000 47.50825 459 HIS B CA 1
ATOM 6822 C C . HIS B 1 459 ? -30.82690 -23.35050 -68.67734 1.000 43.92342 459 HIS B C 1
ATOM 6823 O O . HIS B 1 459 ? -30.73848 -24.15261 -67.74712 1.000 41.80786 459 HIS B O 1
ATOM 6830 N N . ASP C 1 8 ? -3.95809 -16.03829 -104.45141 1.000 63.27072 8 ASP C N 1
ATOM 6831 C CA . ASP C 1 8 ? -5.02515 -16.59013 -105.27949 1.000 65.75144 8 ASP C CA 1
ATOM 6832 C C . ASP C 1 8 ? -4.78542 -16.32644 -106.76115 1.000 63.03736 8 ASP C C 1
ATOM 6833 O O . ASP C 1 8 ? -5.02973 -17.18840 -107.60485 1.000 62.34755 8 ASP C O 1
ATOM 6838 N N . LEU C 1 9 ? -4.31326 -15.11732 -107.06834 1.000 60.58872 9 LEU C N 1
ATOM 6839 C CA . LEU C 1 9 ? -3.97507 -14.77806 -108.44641 1.000 57.60605 9 LEU C CA 1
ATOM 6840 C C . LEU C 1 9 ? -2.93479 -15.73533 -109.02073 1.000 48.45442 9 LEU C C 1
ATOM 6841 O O . LEU C 1 9 ? -2.96024 -16.04524 -110.21917 1.000 45.87095 9 LEU C O 1
ATOM 6846 N N . PHE C 1 10 ? -2.03155 -16.22829 -108.17964 1.000 44.01038 10 PHE C N 1
ATOM 6847 C CA . PHE C 1 10 ? -0.90408 -17.02845 -108.61752 1.000 41.92031 10 PHE C CA 1
ATOM 6848 C C . PHE C 1 10 ? -0.98345 -18.47630 -108.16180 1.000 37.13141 10 PHE C C 1
ATOM 6849 O O . PHE C 1 10 ? -0.04780 -19.23871 -108.41530 1.000 36.31077 10 PHE C O 1
ATOM 6857 N N . LYS C 1 11 ? -2.06360 -18.87942 -107.49773 1.000 36.47660 11 LYS C N 1
ATOM 6858 C CA . LYS C 1 11 ? -2.14129 -20.23938 -106.98809 1.000 36.24638 11 LYS C CA 1
ATOM 6859 C C . LYS C 1 11 ? -2.22131 -21.22504 -108.14745 1.000 32.44420 11 LYS C C 1
ATOM 6860 O O . LYS C 1 11 ? -3.05165 -21.07416 -109.04730 1.000 34.41378 11 LYS C O 1
ATOM 6866 N N . ILE C 1 12 ? -1.35088 -22.23238 -108.13158 1.000 34.06830 12 ILE C N 1
ATOM 6867 C CA . ILE C 1 12 ? -1.35451 -23.23499 -109.19245 1.000 33.98847 12 ILE C CA 1
ATOM 6868 C C . ILE C 1 12 ? -2.60474 -24.09233 -109.04436 1.000 33.60974 12 ILE C C 1
ATOM 6869 O O . ILE C 1 12 ? -2.82006 -24.72452 -108.00427 1.000 36.28001 12 ILE C O 1
ATOM 6874 N N . ALA C 1 13 ? -3.44334 -24.10667 -110.08081 1.000 34.23551 13 ALA C N 1
ATOM 6875 C CA . ALA C 1 13 ? -4.68031 -24.88119 -110.06735 1.000 34.76589 13 ALA C CA 1
ATOM 6876 C C . ALA C 1 13 ? -4.52887 -26.24832 -110.71131 1.000 34.04863 13 ALA C C 1
ATOM 6877 O O . ALA C 1 13 ? -5.14018 -27.21678 -110.25777 1.000 35.96034 13 ALA C O 1
ATOM 6879 N N . ASP C 1 14 ? -3.71236 -26.34662 -111.75260 1.000 33.68358 14 ASP C N 1
ATOM 6880 C CA . ASP C 1 14 ? -3.50314 -27.59893 -112.45746 1.000 36.20710 14 ASP C CA 1
ATOM 6881 C C . ASP C 1 14 ? -2.17804 -27.48922 -113.19202 1.000 32.13920 14 ASP C C 1
ATOM 6882 O O . ASP C 1 14 ? -1.73954 -26.39103 -113.54049 1.000 33.79799 14 ASP C O 1
ATOM 6887 N N . LEU C 1 15 ? -1.52376 -28.62557 -113.38129 1.000 28.19130 15 LEU C N 1
ATOM 6888 C CA . LEU C 1 15 ? -0.38511 -28.66755 -114.27931 1.000 31.14938 15 LEU C CA 1
ATOM 6889 C C . LEU C 1 15 ? -0.25332 -30.08790 -114.79020 1.000 29.07734 15 LEU C C 1
ATOM 6890 O O . LEU C 1 15 ? -0.54754 -31.04985 -114.07127 1.000 24.22470 15 LEU C O 1
ATOM 6895 N N . PHE C 1 16 ? 0.16259 -30.20434 -116.04714 1.000 28.47142 16 PHE C N 1
ATOM 6896 C CA . PHE C 1 16 ? 0.30604 -31.50444 -116.66657 1.000 27.16453 16 PHE C CA 1
ATOM 6897 C C . PHE C 1 16 ? 1.39649 -31.41995 -117.72347 1.000 23.33156 16 PHE C C 1
ATOM 6898 O O . PHE C 1 16 ? 1.72234 -30.34347 -118.22719 1.000 24.45568 16 PHE C O 1
ATOM 6906 N N . ALA C 1 17 ? 1.95983 -32.57068 -118.04831 1.000 25.07311 17 ALA C N 1
ATOM 6907 C CA . ALA C 1 17 ? 2.94367 -32.66666 -119.11181 1.000 22.58956 17 ALA C CA 1
ATOM 6908 C C . ALA C 1 17 ? 2.45209 -33.65622 -120.15272 1.000 23.73249 17 ALA C C 1
ATOM 6909 O O . ALA C 1 17 ? 1.56163 -34.46659 -119.89234 1.000 24.06255 17 ALA C O 1
ATOM 6911 N N . TYR C 1 18 ? 3.02572 -33.55447 -121.34625 1.000 22.59946 18 TYR C N 1
ATOM 6912 C CA . TYR C 1 18 ? 2.74586 -34.49104 -122.42347 1.000 20.24368 18 TYR C CA 1
ATOM 6913 C C . TYR C 1 18 ? 3.93074 -34.48614 -123.37376 1.000 22.98472 18 TYR C C 1
ATOM 6914 O O . TYR C 1 18 ? 4.78239 -33.59435 -123.33101 1.000 23.93718 18 TYR C O 1
ATOM 6923 N N . GLN C 1 19 ? 3.98200 -35.50798 -124.21922 1.000 21.62240 19 GLN C N 1
ATOM 6924 C CA . GLN C 1 19 ? 5.11080 -35.71053 -125.11824 1.000 22.86629 19 GLN C CA 1
ATOM 6925 C C . GLN C 1 19 ? 4.89506 -34.92409 -126.40125 1.000 20.94852 19 GLN C C 1
ATOM 6926 O O . GLN C 1 19 ? 3.83328 -35.00990 -127.01634 1.000 22.02846 19 GLN C O 1
ATOM 6932 N N . VAL C 1 20 ? 5.89597 -34.14070 -126.78498 1.000 23.72549 20 VAL C N 1
ATOM 6933 C CA . VAL C 1 20 ? 5.89032 -33.44305 -128.06393 1.000 21.10653 20 VAL C CA 1
ATOM 6934 C C . VAL C 1 20 ? 7.16804 -33.81432 -128.79200 1.000 20.59839 20 VAL C C 1
ATOM 6935 O O . VAL C 1 20 ? 7.87333 -34.74291 -128.38512 1.000 20.70377 20 VAL C O 1
ATOM 6939 N N . PHE C 1 21 ? 7.48383 -33.09068 -129.85959 1.000 18.10333 21 PHE C N 1
ATOM 6940 C CA . PHE C 1 21 ? 8.68590 -33.37951 -130.63001 1.000 16.93382 21 PHE C CA 1
ATOM 6941 C C . PHE C 1 21 ? 9.59705 -32.16070 -130.70774 1.000 21.31266 21 PHE C C 1
ATOM 6942 O O . PHE C 1 21 ? 9.13854 -31.01091 -130.71910 1.000 21.23237 21 PHE C O 1
ATOM 6950 N N . ASP C 1 22 ? 10.90714 -32.42846 -130.71687 1.000 23.42922 22 ASP C N 1
ATOM 6951 C CA . ASP C 1 22 ? 11.89234 -31.37758 -130.90170 1.000 21.09483 22 ASP C CA 1
ATOM 6952 C C . ASP C 1 22 ? 12.18192 -31.20573 -132.39598 1.000 18.69333 22 ASP C C 1
ATOM 6953 O O . ASP C 1 22 ? 11.58241 -31.85355 -133.25452 1.000 22.27368 22 ASP C O 1
ATOM 6958 N N . SER C 1 23 ? 13.13179 -30.33223 -132.70997 1.000 20.35168 23 SER C N 1
ATOM 6959 C CA . SER C 1 23 ? 13.45698 -29.96580 -134.07700 1.000 23.79518 23 SER C CA 1
ATOM 6960 C C . SER C 1 23 ? 14.10125 -31.09138 -134.87675 1.000 21.69850 23 SER C C 1
ATOM 6961 O O . SER C 1 23 ? 14.21048 -30.97381 -136.10031 1.000 19.31229 23 SER C O 1
ATOM 6964 N N . ARG C 1 24 ? 14.56041 -32.15795 -134.22802 1.000 25.20130 24 ARG C N 1
ATOM 6965 C CA . ARG C 1 24 ? 15.09452 -33.30971 -134.93979 1.000 26.32141 24 ARG C CA 1
ATOM 6966 C C . ARG C 1 24 ? 14.08115 -34.44373 -135.06562 1.000 25.65849 24 ARG C C 1
ATOM 6967 O O . ARG C 1 24 ? 14.42432 -35.50919 -135.58019 1.000 23.21051 24 ARG C O 1
ATOM 6975 N N . GLY C 1 25 ? 12.84138 -34.23878 -134.62390 1.000 18.66809 25 GLY C N 1
ATOM 6976 C CA . GLY C 1 25 ? 11.86554 -35.30810 -134.67196 1.000 23.13040 25 GLY C CA 1
ATOM 6977 C C . GLY C 1 25 ? 11.95611 -36.30297 -133.53561 1.000 22.18994 25 GLY C C 1
ATOM 6978 O O . GLY C 1 25 ? 11.40190 -37.40405 -133.64223 1.000 24.62270 25 GLY C O 1
ATOM 6979 N N . PHE C 1 26 ? 12.65333 -35.94482 -132.42913 1.000 22.35687 26 PHE C N 1
ATOM 6980 C CA . PHE C 1 26 ? 12.73515 -36.78159 -131.24099 1.000 24.07299 26 PHE C CA 1
ATOM 6981 C C . PHE C 1 26 ? 11.73439 -36.30694 -130.20215 1.000 21.93836 26 PHE C C 1
ATOM 6982 O O . PHE C 1 26 ? 11.47099 -35.10342 -130.09457 1.000 24.24599 26 PHE C O 1
ATOM 6990 N N . PRO C 1 27 ? 11.19697 -37.22326 -129.39869 1.000 23.95758 27 PRO C N 1
ATOM 6991 C CA . PRO C 1 27 ? 10.30422 -36.80789 -128.31508 1.000 24.95698 27 PRO C CA 1
ATOM 6992 C C . PRO C 1 27 ? 11.00595 -35.88729 -127.32782 1.000 25.93706 27 PRO C C 1
ATOM 6993 O O . PRO C 1 27 ? 12.20835 -36.00417 -127.07726 1.000 25.10774 27 PRO C O 1
ATOM 6997 N N . THR C 1 28 ? 10.22633 -34.97615 -126.75046 1.000 24.29057 28 THR C N 1
ATOM 6998 C CA . THR C 1 28 ? 10.65521 -34.20828 -125.59245 1.000 23.94705 28 THR C CA 1
ATOM 6999 C C . THR C 1 28 ? 9.41944 -33.84425 -124.77189 1.000 24.82608 28 THR C C 1
ATOM 7000 O O . THR C 1 28 ? 8.28628 -34.20655 -125.10940 1.000 21.68207 28 THR C O 1
ATOM 7004 N N . VAL C 1 29 ? 9.64352 -33.12767 -123.68010 1.000 21.56052 29 VAL C N 1
ATOM 7005 C CA . VAL C 1 29 ? 8.60515 -32.87677 -122.68756 1.000 20.85327 29 VAL C CA 1
ATOM 7006 C C . VAL C 1 29 ? 8.03660 -31.48837 -122.90719 1.000 20.80795 29 VAL C C 1
ATOM 7007 O O . VAL C 1 29 ? 8.78360 -30.52419 -123.13188 1.000 25.17570 29 VAL C O 1
ATOM 7011 N N . ALA C 1 30 ? 6.71619 -31.39513 -122.88405 1.000 18.35761 30 ALA C N 1
ATOM 7012 C CA . ALA C 1 30 ? 6.00966 -30.13221 -122.79241 1.000 18.84100 30 ALA C CA 1
ATOM 7013 C C . ALA C 1 30 ? 5.26426 -30.10864 -121.46734 1.000 23.14672 30 ALA C C 1
ATOM 7014 O O . ALA C 1 30 ? 4.77097 -31.13827 -121.01250 1.000 22.41810 30 ALA C O 1
ATOM 7016 N N . CYS C 1 31 ? 5.18712 -28.94772 -120.84551 1.000 24.68681 31 CYS C N 1
ATOM 7017 C CA . CYS C 1 31 ? 4.43500 -28.81694 -119.61013 1.000 21.78221 31 CYS C CA 1
ATOM 7018 C C . CYS C 1 31 ? 3.54825 -27.58556 -119.68966 1.000 23.65779 31 CYS C C 1
ATOM 7019 O O . CYS C 1 31 ? 3.96567 -26.54844 -120.20874 1.000 22.08869 31 CYS C O 1
ATOM 7022 N N . VAL C 1 32 ? 2.32649 -27.70218 -119.15887 1.000 25.25998 32 VAL C N 1
ATOM 7023 C CA . VAL C 1 32 ? 1.36257 -26.60692 -119.10796 1.000 20.97824 32 VAL C CA 1
ATOM 7024 C C . VAL C 1 32 ? 0.97909 -26.38935 -117.65190 1.000 24.97381 32 VAL C C 1
ATOM 7025 O O . VAL C 1 32 ? 0.57804 -27.33678 -116.97266 1.000 25.32670 32 VAL C O 1
ATOM 7029 N N . VAL C 1 33 ? 1.12000 -25.15723 -117.17089 1.000 26.36530 33 VAL C N 1
ATOM 7030 C CA . VAL C 1 33 ? 0.69285 -24.77723 -115.82187 1.000 24.51960 33 VAL C CA 1
ATOM 7031 C C . VAL C 1 33 ? -0.50749 -23.85390 -115.94765 1.000 25.02024 33 VAL C C 1
ATOM 7032 O O . VAL C 1 33 ? -0.49440 -22.92760 -116.76469 1.000 29.30048 33 VAL C O 1
ATOM 7036 N N . LYS C 1 34 ? -1.54402 -24.09729 -115.13870 1.000 30.12731 34 LYS C N 1
ATOM 7037 C CA . LYS C 1 34 ? -2.73406 -23.25606 -115.11446 1.000 28.80101 34 LYS C CA 1
ATOM 7038 C C . LYS C 1 34 ? -2.94992 -22.72767 -113.70360 1.000 26.92938 34 LYS C C 1
ATOM 7039 O O . LYS C 1 34 ? -2.95041 -23.50057 -112.74065 1.000 29.04534 34 LYS C O 1
ATOM 7045 N N . LEU C 1 35 ? -3.14036 -21.41774 -113.58774 1.000 30.39153 35 LEU C N 1
ATOM 7046 C CA . LEU C 1 35 ? -3.29755 -20.77145 -112.29527 1.000 30.96027 35 LEU C CA 1
ATOM 7047 C C . LEU C 1 35 ? -4.78035 -20.67582 -111.93738 1.000 37.44350 35 LEU C C 1
ATOM 7048 O O . LEU C 1 35 ? -5.65849 -20.90741 -112.76917 1.000 39.04053 35 LEU C O 1
ATOM 7053 N N . ALA C 1 36 ? -5.05870 -20.35953 -110.66728 1.000 40.25173 36 ALA C N 1
ATOM 7054 C CA . ALA C 1 36 ? -6.44661 -20.17808 -110.25058 1.000 42.34193 36 ALA C CA 1
ATOM 7055 C C . ALA C 1 36 ? -7.12873 -19.08435 -111.06094 1.000 46.25728 36 ALA C C 1
ATOM 7056 O O . ALA C 1 36 ? -8.33813 -19.15378 -111.30702 1.000 49.44312 36 ALA C O 1
ATOM 7058 N N . SER C 1 37 ? -6.36497 -18.08171 -111.49727 1.000 44.44799 37 SER C N 1
ATOM 7059 C CA . SER C 1 37 ? -6.87823 -16.98076 -112.30033 1.000 49.02725 37 SER C CA 1
ATOM 7060 C C . SER C 1 37 ? -7.24743 -17.39086 -113.71572 1.000 45.89327 37 SER C C 1
ATOM 7061 O O . SER C 1 37 ? -7.83359 -16.58321 -114.43906 1.000 44.59914 37 SER C O 1
ATOM 7064 N N . GLY C 1 38 ? -6.89609 -18.59641 -114.14268 1.000 42.99296 38 GLY C N 1
ATOM 7065 C CA . GLY C 1 38 ? -7.08880 -18.99247 -115.51528 1.000 41.73991 38 GLY C CA 1
ATOM 7066 C C . GLY C 1 38 ? -5.91022 -18.72541 -116.42624 1.000 39.97282 38 GLY C C 1
ATOM 7067 O O . GLY C 1 38 ? -5.88078 -19.26038 -117.54259 1.000 41.00428 38 GLY C O 1
ATOM 7068 N N . HIS C 1 39 ? -4.94150 -17.91705 -115.99881 1.000 37.51134 39 HIS C N 1
ATOM 7069 C CA . HIS C 1 39 ? -3.73058 -17.73393 -116.79282 1.000 35.70709 39 HIS C CA 1
ATOM 7070 C C . HIS C 1 39 ? -2.94467 -19.03791 -116.88694 1.000 30.40251 39 HIS C C 1
ATOM 7071 O O . HIS C 1 39 ? -2.96262 -19.86720 -115.97415 1.000 33.18835 39 HIS C O 1
ATOM 7078 N N . THR C 1 40 ? -2.23397 -19.20931 -118.00432 1.000 31.55229 40 THR C N 1
ATOM 7079 C CA . THR C 1 40 ? -1.46456 -20.41598 -118.26042 1.000 28.58053 40 THR C CA 1
ATOM 7080 C C . THR C 1 40 ? -0.04719 -20.06542 -118.69190 1.000 28.21795 40 THR C C 1
ATOM 7081 O O . THR C 1 40 ? 0.21242 -18.98498 -119.23217 1.000 28.65388 40 THR C O 1
ATOM 7085 N N . GLY C 1 41 ? 0.86463 -20.99369 -118.44000 1.000 22.84465 41 GLY C N 1
ATOM 7086 C CA . GLY C 1 41 ? 2.17527 -20.96410 -119.05576 1.000 26.23132 41 GLY C CA 1
ATOM 7087 C C . GLY C 1 41 ? 2.46688 -22.33227 -119.63254 1.000 27.36935 41 GLY C C 1
ATOM 7088 O O . GLY C 1 41 ? 2.01550 -23.34757 -119.11503 1.000 23.73504 41 GLY C O 1
ATOM 7089 N N . GLU C 1 42 ? 3.20561 -22.34891 -120.74343 1.000 29.06757 42 GLU C N 1
ATOM 7090 C CA . GLU C 1 42 ? 3.60324 -23.60700 -121.36222 1.000 27.30237 42 GLU C CA 1
ATOM 7091 C C . GLU C 1 42 ? 5.06937 -23.54758 -121.74722 1.000 27.04574 42 GLU C C 1
ATOM 7092 O O . GLU C 1 42 ? 5.56200 -22.51287 -122.20534 1.000 30.08509 42 GLU C O 1
ATOM 7098 N N . ALA C 1 43 ? 5.76032 -24.66535 -121.56349 1.000 25.57274 43 ALA C N 1
ATOM 7099 C CA . ALA C 1 43 ? 7.18135 -24.73284 -121.84996 1.000 24.15357 43 ALA C CA 1
ATOM 7100 C C . ALA C 1 43 ? 7.49506 -26.06631 -122.50565 1.000 23.71277 43 ALA C C 1
ATOM 7101 O O . ALA C 1 43 ? 6.81296 -27.06830 -122.27673 1.000 22.34756 43 ALA C O 1
ATOM 7103 N N . MET C 1 44 ? 8.52924 -26.06384 -123.34043 1.000 22.83337 44 MET C N 1
ATOM 7104 C CA . MET C 1 44 ? 9.07967 -27.28538 -123.90120 1.000 20.74662 44 MET C CA 1
ATOM 7105 C C . MET C 1 44 ? 10.57334 -27.30626 -123.64520 1.000 24.14459 44 MET C C 1
ATOM 7106 O O . MET C 1 44 ? 11.22427 -26.26067 -123.59441 1.000 26.98137 44 MET C O 1
ATOM 7111 N N . VAL C 1 45 ? 11.11713 -28.50488 -123.50483 1.000 22.71268 45 VAL C N 1
ATOM 7112 C CA . VAL C 1 45 ? 12.51585 -28.61157 -123.11702 1.000 23.58875 45 VAL C CA 1
ATOM 7113 C C . VAL C 1 45 ? 13.32865 -29.10768 -124.30586 1.000 24.12183 45 VAL C C 1
ATOM 7114 O O . VAL C 1 45 ? 12.84589 -29.91800 -125.11022 1.000 23.02969 45 VAL C O 1
ATOM 7118 N N . PRO C 1 46 ? 14.54558 -28.60992 -124.47377 1.000 22.70470 46 PRO C N 1
ATOM 7119 C CA . PRO C 1 46 ? 15.41092 -29.05091 -125.56877 1.000 23.18793 46 PRO C CA 1
ATOM 7120 C C . PRO C 1 46 ? 16.27383 -30.24192 -125.15612 1.000 27.50436 46 PRO C C 1
ATOM 7121 O O . PRO C 1 46 ? 16.32023 -30.65552 -123.99123 1.000 27.72874 46 PRO C O 1
ATOM 7125 N N . SER C 1 47 ? 17.00263 -30.76281 -126.13744 1.000 28.70250 47 SER C N 1
ATOM 7126 C CA . SER C 1 47 ? 17.87938 -31.90339 -125.92099 1.000 31.48576 47 SER C CA 1
ATOM 7127 C C . SER C 1 47 ? 19.12406 -31.78316 -126.79173 1.000 32.18538 47 SER C C 1
ATOM 7128 O O . SER C 1 47 ? 19.02751 -31.46965 -127.98068 1.000 32.14537 47 SER C O 1
ATOM 7131 N N . GLY C 1 48 ? 20.30350 -32.06710 -126.19106 1.000 35.97674 48 GLY C N 1
ATOM 7132 C CA . GLY C 1 48 ? 21.54695 -32.05560 -126.93457 1.000 41.92974 48 GLY C CA 1
ATOM 7133 C C . GLY C 1 48 ? 21.81472 -33.36604 -127.65844 1.000 46.45053 48 GLY C C 1
ATOM 7134 O O . GLY C 1 48 ? 21.09492 -34.35340 -127.51123 1.000 46.71000 48 GLY C O 1
ATOM 7135 N N . ALA C 1 49 ? 22.87374 -33.36334 -128.46575 1.000 48.57973 49 ALA C N 1
ATOM 7136 C CA . ALA C 1 49 ? 23.23314 -34.54255 -129.24639 1.000 52.16728 49 ALA C CA 1
ATOM 7137 C C . ALA C 1 49 ? 24.30548 -35.36850 -128.54477 1.000 53.55343 49 ALA C C 1
ATOM 7138 O O . ALA C 1 49 ? 24.02983 -36.05314 -127.56144 1.000 55.00266 49 ALA C O 1
ATOM 7140 N N . GLY C 1 52 ? 26.96408 -36.03008 -122.44360 1.000 85.91799 52 GLY C N 1
ATOM 7141 C CA . GLY C 1 52 ? 28.14376 -36.05783 -121.59754 1.000 87.46810 52 GLY C CA 1
ATOM 7142 C C . GLY C 1 52 ? 27.79913 -36.00818 -120.12347 1.000 87.21971 52 GLY C C 1
ATOM 7143 O O . GLY C 1 52 ? 27.35662 -34.97351 -119.62204 1.000 86.63885 52 GLY C O 1
ATOM 7144 N N . GLU C 1 53 ? 28.01291 -37.12737 -119.42689 1.000 87.40134 53 GLU C N 1
ATOM 7145 C CA . GLU C 1 53 ? 27.57576 -37.26133 -118.04127 1.000 86.13710 53 GLU C CA 1
ATOM 7146 C C . GLU C 1 53 ? 28.32958 -36.30611 -117.12436 1.000 79.18020 53 GLU C C 1
ATOM 7147 O O . GLU C 1 53 ? 29.35441 -36.65573 -116.53083 1.000 80.92860 53 GLU C O 1
ATOM 7153 N N . LYS C 1 54 ? 27.81793 -35.08668 -117.03565 1.000 69.15284 54 LYS C N 1
ATOM 7154 C CA . LYS C 1 54 ? 28.17241 -34.09431 -116.03504 1.000 57.60964 54 LYS C CA 1
ATOM 7155 C C . LYS C 1 54 ? 26.92357 -33.24005 -115.93070 1.000 49.46403 54 LYS C C 1
ATOM 7156 O O . LYS C 1 54 ? 26.62477 -32.63740 -114.89444 1.000 43.77613 54 LYS C O 1
ATOM 7162 N N . GLU C 1 55 ? 26.18746 -33.21188 -117.03545 1.000 44.26007 55 GLU C N 1
ATOM 7163 C CA . GLU C 1 55 ? 24.89187 -32.56746 -117.09563 1.000 41.75882 55 GLU C CA 1
ATOM 7164 C C . GLU C 1 55 ? 23.89864 -33.28562 -116.18846 1.000 42.65389 55 GLU C C 1
ATOM 7165 O O . GLU C 1 55 ? 24.06257 -34.46031 -115.84457 1.000 46.01009 55 GLU C O 1
ATOM 7171 N N . ALA C 1 56 ? 22.85981 -32.55724 -115.79273 1.000 35.63794 56 ALA C N 1
ATOM 7172 C CA . ALA C 1 56 ? 21.69768 -33.20162 -115.20462 1.000 35.48497 56 ALA C CA 1
ATOM 7173 C C . ALA C 1 56 ? 21.12810 -34.22420 -116.18726 1.000 33.65936 56 ALA C C 1
ATOM 7174 O O . ALA C 1 56 ? 21.28153 -34.09672 -117.40479 1.000 30.77786 56 ALA C O 1
ATOM 7176 N N . ILE C 1 57 ? 20.48379 -35.25843 -115.65011 1.000 31.18158 57 ILE C N 1
ATOM 7177 C CA . ILE C 1 57 ? 20.08721 -36.41466 -116.44974 1.000 32.99184 57 ILE C CA 1
ATOM 7178 C C . ILE C 1 57 ? 18.83512 -36.08395 -117.24838 1.000 31.43367 57 ILE C C 1
ATOM 7179 O O . ILE C 1 57 ? 17.80095 -35.71080 -116.68308 1.000 30.62358 57 ILE C O 1
ATOM 7184 N N . GLU C 1 58 ? 18.92678 -36.23775 -118.56448 1.000 29.78359 58 GLU C N 1
ATOM 7185 C CA . GLU C 1 58 ? 17.76389 -36.25915 -119.43572 1.000 33.61505 58 GLU C CA 1
ATOM 7186 C C . GLU C 1 58 ? 17.22009 -37.68209 -119.41666 1.000 35.89585 58 GLU C C 1
ATOM 7187 O O . GLU C 1 58 ? 17.89595 -38.61798 -119.85947 1.000 37.76682 58 GLU C O 1
ATOM 7193 N N . LEU C 1 59 ? 16.02122 -37.85344 -118.87125 1.000 29.28188 59 LEU C N 1
ATOM 7194 C CA . LEU C 1 59 ? 15.42884 -39.17526 -118.70371 1.000 29.65438 59 LEU C CA 1
ATOM 7195 C C . LEU C 1 59 ? 14.77072 -39.63167 -120.00268 1.000 30.05277 59 LEU C C 1
ATOM 7196 O O . LEU C 1 59 ? 13.80682 -39.01095 -120.46391 1.000 29.67108 59 LEU C O 1
ATOM 7201 N N . ARG C 1 60 ? 15.28582 -40.71572 -120.58493 1.000 25.99355 60 ARG C N 1
ATOM 7202 C CA . ARG C 1 60 ? 14.68401 -41.36698 -121.74047 1.000 26.25323 60 ARG C CA 1
ATOM 7203 C C . ARG C 1 60 ? 14.13624 -42.72864 -121.33413 1.000 30.77311 60 ARG C C 1
ATOM 7204 O O . ARG C 1 60 ? 14.60509 -43.33822 -120.36990 1.000 33.71775 60 ARG C O 1
ATOM 7212 N N . ASP C 1 61 ? 13.13607 -43.19952 -122.08095 1.000 29.11322 61 ASP C N 1
ATOM 7213 C CA . ASP C 1 61 ? 12.48582 -44.46501 -121.75391 1.000 31.62954 61 ASP C CA 1
ATOM 7214 C C . ASP C 1 61 ? 13.36868 -45.66057 -122.08293 1.000 34.08445 61 ASP C C 1
ATOM 7215 O O . ASP C 1 61 ? 13.28264 -46.69542 -121.40778 1.000 34.15988 61 ASP C O 1
ATOM 7220 N N . GLY C 1 62 ? 14.21321 -45.54243 -123.10476 1.000 32.46094 62 GLY C N 1
ATOM 7221 C CA . GLY C 1 62 ? 15.04868 -46.65687 -123.51461 1.000 33.54928 62 GLY C CA 1
ATOM 7222 C C . GLY C 1 62 ? 14.28452 -47.85796 -124.01011 1.000 37.44722 62 GLY C C 1
ATOM 7223 O O . GLY C 1 62 ? 14.79868 -48.97689 -123.95188 1.000 42.55924 62 GLY C O 1
ATOM 7224 N N . ASP C 1 63 ? 13.05787 -47.66004 -124.48468 1.000 37.27152 63 ASP C N 1
ATOM 7225 C CA . ASP C 1 63 ? 12.27255 -48.70575 -125.12453 1.000 38.46401 63 ASP C CA 1
ATOM 7226 C C . ASP C 1 63 ? 12.70562 -48.81778 -126.57884 1.000 37.32175 63 ASP C C 1
ATOM 7227 O O . ASP C 1 63 ? 12.39363 -47.93075 -127.38480 1.000 34.70962 63 ASP C O 1
ATOM 7232 N N . PRO C 1 64 ? 13.40268 -49.89103 -126.95982 1.000 38.21930 64 PRO C N 1
ATOM 7233 C CA . PRO C 1 64 ? 13.87307 -50.00230 -128.35181 1.000 38.83756 64 PRO C CA 1
ATOM 7234 C C . PRO C 1 64 ? 12.75657 -50.06948 -129.38251 1.000 39.79358 64 PRO C C 1
ATOM 7235 O O . PRO C 1 64 ? 13.00780 -49.79791 -130.56378 1.000 39.02622 64 PRO C O 1
ATOM 7239 N N . LYS C 1 65 ? 11.54053 -50.43241 -128.99000 1.000 36.70827 65 LYS C N 1
ATOM 7240 C CA . LYS C 1 65 ? 10.43088 -50.48530 -129.92863 1.000 39.47138 65 LYS C CA 1
ATOM 7241 C C . LYS C 1 65 ? 9.70117 -49.15502 -130.06125 1.000 35.91519 65 LYS C C 1
ATOM 7242 O O . LYS C 1 65 ? 8.78934 -49.04677 -130.88635 1.000 36.98324 65 LYS C O 1
ATOM 7248 N N . ALA C 1 66 ? 10.06426 -48.14794 -129.26991 1.000 34.54398 66 ALA C N 1
ATOM 7249 C CA . ALA C 1 66 ? 9.35528 -46.87277 -129.25532 1.000 30.70846 66 ALA C CA 1
ATOM 7250 C C . ALA C 1 66 ? 10.35170 -45.74290 -129.45864 1.000 29.40322 66 ALA C C 1
ATOM 7251 O O . ALA C 1 66 ? 11.24267 -45.54043 -128.62633 1.000 28.75705 66 ALA C O 1
ATOM 7253 N N . TYR C 1 67 ? 10.18825 -45.00398 -130.55571 1.000 28.90521 67 TYR C N 1
ATOM 7254 C CA . TYR C 1 67 ? 11.05865 -43.87589 -130.88261 1.000 31.59443 67 TYR C CA 1
ATOM 7255 C C . TYR C 1 67 ? 12.52903 -44.24760 -130.72618 1.000 31.04717 67 TYR C C 1
ATOM 7256 O O . TYR C 1 67 ? 13.32987 -43.45470 -130.23263 1.000 30.57713 67 TYR C O 1
ATOM 7265 N N . PHE C 1 68 ? 12.88075 -45.46475 -131.15782 1.000 29.53624 68 PHE C N 1
ATOM 7266 C CA . PHE C 1 68 ? 14.24704 -45.99539 -131.09433 1.000 37.73512 68 PHE C CA 1
ATOM 7267 C C . PHE C 1 68 ? 14.89612 -45.67400 -129.74550 1.000 36.87503 68 PHE C C 1
ATOM 7268 O O . PHE C 1 68 ? 16.02500 -45.18953 -129.65805 1.000 38.66198 68 PHE C O 1
ATOM 7276 N N . GLY C 1 69 ? 14.14127 -45.92864 -128.67533 1.000 30.29006 69 GLY C N 1
ATOM 7277 C CA . GLY C 1 69 ? 14.63097 -45.76488 -127.31773 1.000 30.07709 69 GLY C CA 1
ATOM 7278 C C . GLY C 1 69 ? 14.57623 -44.35882 -126.75676 1.000 31.15069 69 GLY C C 1
ATOM 7279 O O . GLY C 1 69 ? 14.97910 -44.15865 -125.60236 1.000 28.65962 69 GLY C O 1
ATOM 7280 N N . LYS C 1 70 ? 14.07426 -43.38220 -127.51555 1.000 26.87668 70 LYS C N 1
ATOM 7281 C CA . LYS C 1 70 ? 14.13321 -41.97911 -127.11994 1.000 27.17690 70 LYS C CA 1
ATOM 7282 C C . LYS C 1 70 ? 12.80429 -41.44222 -126.58878 1.000 24.57331 70 LYS C C 1
ATOM 7283 O O . LYS C 1 70 ? 12.63895 -40.22138 -126.49439 1.000 23.73654 70 LYS C O 1
ATOM 7289 N N . GLY C 1 71 ? 11.85912 -42.31194 -126.23636 1.000 23.71905 71 GLY C N 1
ATOM 7290 C CA . GLY C 1 71 ? 10.61932 -41.83146 -125.64988 1.000 22.00809 71 GLY C CA 1
ATOM 7291 C C . GLY C 1 71 ? 10.86075 -41.11832 -124.33097 1.000 25.48275 71 GLY C C 1
ATOM 7292 O O . GLY C 1 71 ? 11.84153 -41.37494 -123.62867 1.000 28.42201 71 GLY C O 1
ATOM 7293 N N . VAL C 1 72 ? 9.96161 -40.19114 -124.00123 1.000 22.42003 72 VAL C N 1
ATOM 7294 C CA . VAL C 1 72 ? 10.02426 -39.49277 -122.71774 1.000 24.03870 72 VAL C CA 1
ATOM 7295 C C . VAL C 1 72 ? 8.74571 -39.71400 -121.91899 1.000 24.43101 72 VAL C C 1
ATOM 7296 O O . VAL C 1 72 ? 8.34910 -38.85358 -121.12398 1.000 24.64888 72 VAL C O 1
ATOM 7300 N N . SER C 1 73 ? 8.09498 -40.86088 -122.11368 1.000 26.02732 73 SER C N 1
ATOM 7301 C CA . SER C 1 73 ? 6.86140 -41.13499 -121.37650 1.000 28.16153 73 SER C CA 1
ATOM 7302 C C . SER C 1 73 ? 7.09542 -41.20751 -119.86510 1.000 30.24076 73 SER C C 1
ATOM 7303 O O . SER C 1 73 ? 6.20660 -40.84613 -119.08188 1.000 30.84346 73 SER C O 1
ATOM 7306 N N . GLN C 1 74 ? 8.26736 -41.67969 -119.43384 1.000 32.07750 74 GLN C N 1
ATOM 7307 C CA . GLN C 1 74 ? 8.55844 -41.73213 -117.99990 1.000 31.57951 74 GLN C CA 1
ATOM 7308 C C . GLN C 1 74 ? 8.72298 -40.33397 -117.41394 1.000 30.34988 74 GLN C C 1
ATOM 7309 O O . GLN C 1 74 ? 8.22998 -40.05590 -116.31543 1.000 28.99241 74 GLN C O 1
ATOM 7315 N N . ALA C 1 75 ? 9.42529 -39.44298 -118.12333 1.000 27.58646 75 ALA C N 1
ATOM 7316 C CA . ALA C 1 75 ? 9.56965 -38.07974 -117.62978 1.000 27.14814 75 ALA C CA 1
ATOM 7317 C C . ALA C 1 75 ? 8.21368 -37.38946 -117.56192 1.000 28.90921 75 ALA C C 1
ATOM 7318 O O . ALA C 1 75 ? 7.90201 -36.72113 -116.57268 1.000 26.52774 75 ALA C O 1
ATOM 7320 N N . VAL C 1 76 ? 7.38201 -37.57531 -118.59285 1.000 25.97529 76 VAL C N 1
ATOM 7321 C CA . VAL C 1 76 ? 6.03258 -37.00931 -118.58983 1.000 26.37795 76 VAL C CA 1
ATOM 7322 C C . VAL C 1 76 ? 5.23305 -37.55568 -117.41349 1.000 26.76861 76 VAL C C 1
ATOM 7323 O O . VAL C 1 76 ? 4.54868 -36.81076 -116.70359 1.000 22.89266 76 VAL C O 1
ATOM 7327 N N . GLN C 1 77 ? 5.30540 -38.86899 -117.18983 1.000 28.69868 77 GLN C N 1
ATOM 7328 C CA . GLN C 1 77 ? 4.56786 -39.44236 -116.07054 1.000 29.84869 77 GLN C CA 1
ATOM 7329 C C . GLN C 1 77 ? 5.07241 -38.90009 -114.74042 1.000 30.38367 77 GLN C C 1
ATOM 7330 O O . GLN C 1 77 ? 4.28016 -38.71163 -113.80866 1.000 33.03914 77 GLN C O 1
ATOM 7336 N N . ASN C 1 78 ? 6.37904 -38.64066 -114.62799 1.000 27.68129 78 ASN C N 1
ATOM 7337 C CA . ASN C 1 78 ? 6.90517 -38.08962 -113.38283 1.000 30.10094 78 ASN C CA 1
ATOM 7338 C C . ASN C 1 78 ? 6.32630 -36.70619 -113.11376 1.000 29.44207 78 ASN C C 1
ATOM 7339 O O . ASN C 1 78 ? 6.01444 -36.37281 -111.96909 1.000 28.26149 78 ASN C O 1
ATOM 7344 N N . VAL C 1 79 ? 6.15878 -35.88924 -114.15690 1.000 28.86265 79 VAL C N 1
ATOM 7345 C CA . VAL C 1 79 ? 5.46953 -34.61257 -113.98259 1.000 26.69994 79 VAL C CA 1
ATOM 7346 C C . VAL C 1 79 ? 4.05353 -34.83693 -113.47156 1.000 28.54925 79 VAL C C 1
ATOM 7347 O O . VAL C 1 79 ? 3.63615 -34.25399 -112.46227 1.000 31.31598 79 VAL C O 1
ATOM 7351 N N . ASN C 1 80 ? 3.28937 -35.67606 -114.17586 1.000 28.48857 80 ASN C N 1
ATOM 7352 C CA . ASN C 1 80 ? 1.85603 -35.77750 -113.92072 1.000 26.16242 80 ASN C CA 1
ATOM 7353 C C . ASN C 1 80 ? 1.56016 -36.48360 -112.60587 1.000 32.24496 80 ASN C C 1
ATOM 7354 O O . ASN C 1 80 ? 0.58466 -36.14775 -111.92944 1.000 34.68208 80 ASN C O 1
ATOM 7359 N N . GLN C 1 81 ? 2.36271 -37.48223 -112.24129 1.000 35.50821 81 GLN C N 1
ATOM 7360 C CA . GLN C 1 81 ? 2.07434 -38.28796 -111.06122 1.000 40.46261 81 GLN C CA 1
ATOM 7361 C C . GLN C 1 81 ? 2.83274 -37.84229 -109.82265 1.000 37.50499 81 GLN C C 1
ATOM 7362 O O . GLN C 1 81 ? 2.32492 -38.00401 -108.71299 1.000 35.42913 81 GLN C O 1
ATOM 7368 N N . THR C 1 82 ? 4.03220 -37.29288 -109.97042 1.000 36.40439 82 THR C N 1
ATOM 7369 C CA . THR C 1 82 ? 4.86602 -36.99540 -108.81602 1.000 33.03967 82 THR C CA 1
ATOM 7370 C C . THR C 1 82 ? 4.98501 -35.50665 -108.53706 1.000 30.15549 82 THR C C 1
ATOM 7371 O O . THR C 1 82 ? 4.78341 -35.07264 -107.39910 1.000 29.64325 82 THR C O 1
ATOM 7375 N N . ILE C 1 83 ? 5.29076 -34.70872 -109.55790 1.000 28.61324 83 ILE C N 1
ATOM 7376 C CA . ILE C 1 83 ? 5.51487 -33.28442 -109.35881 1.000 23.89048 83 ILE C CA 1
ATOM 7377 C C . ILE C 1 83 ? 4.19582 -32.54588 -109.19766 1.000 26.10095 83 ILE C C 1
ATOM 7378 O O . ILE C 1 83 ? 4.02141 -31.76593 -108.25332 1.000 27.55183 83 ILE C O 1
ATOM 7383 N N . ALA C 1 84 ? 3.24737 -32.79729 -110.10311 1.000 25.59237 84 ALA C N 1
ATOM 7384 C CA . ALA C 1 84 ? 2.02777 -31.99400 -110.16807 1.000 28.71292 84 ALA C CA 1
ATOM 7385 C C . ALA C 1 84 ? 1.24776 -31.98884 -108.86278 1.000 30.69458 84 ALA C C 1
ATOM 7386 O O . ALA C 1 84 ? 0.83099 -30.90016 -108.42773 1.000 29.69937 84 ALA C O 1
ATOM 7388 N N . PRO C 1 85 ? 1.00714 -33.12578 -108.19617 1.000 30.23475 85 PRO C N 1
ATOM 7389 C CA . PRO C 1 85 ? 0.23299 -33.07944 -106.94346 1.000 31.18600 85 PRO C CA 1
ATOM 7390 C C . PRO C 1 85 ? 0.90999 -32.26673 -105.85727 1.000 31.21036 85 PRO C C 1
ATOM 7391 O O . PRO C 1 85 ? 0.22870 -31.69751 -104.99420 1.000 28.79305 85 PRO C O 1
ATOM 7395 N N . LYS C 1 86 ? 2.24240 -32.19204 -105.88694 1.000 30.35414 86 LYS C N 1
ATOM 7396 C CA . LYS C 1 86 ? 2.99584 -31.45254 -104.88728 1.000 32.65431 86 LYS C CA 1
ATOM 7397 C C . LYS C 1 86 ? 2.98419 -29.95209 -105.13748 1.000 34.32136 86 LYS C C 1
ATOM 7398 O O . LYS C 1 86 ? 3.24398 -29.17898 -104.20420 1.000 33.46794 86 LYS C O 1
ATOM 7404 N N . LEU C 1 87 ? 2.68257 -29.53040 -106.36565 1.000 32.68989 87 LEU C N 1
ATOM 7405 C CA . LEU C 1 87 ? 2.70007 -28.12454 -106.73976 1.000 29.10098 87 LEU C CA 1
ATOM 7406 C C . LEU C 1 87 ? 1.31936 -27.48112 -106.76169 1.000 32.71744 87 LEU C C 1
ATOM 7407 O O . LEU C 1 87 ? 1.24015 -26.24884 -106.73070 1.000 29.92450 87 LEU C O 1
ATOM 7412 N N . ILE C 1 88 ? 0.23820 -28.27226 -106.79569 1.000 37.43636 88 ILE C N 1
ATOM 7413 C CA . ILE C 1 88 ? -1.10882 -27.70360 -106.72595 1.000 40.31406 88 ILE C CA 1
ATOM 7414 C C . ILE C 1 88 ? -1.25872 -26.91492 -105.43344 1.000 36.21976 88 ILE C C 1
ATOM 7415 O O . ILE C 1 88 ? -0.93329 -27.40441 -104.34347 1.000 38.42479 88 ILE C O 1
ATOM 7420 N N . GLY C 1 89 ? -1.75187 -25.68127 -105.54814 1.000 32.84800 89 GLY C N 1
ATOM 7421 C CA . GLY C 1 89 ? -1.93766 -24.82118 -104.39958 1.000 34.21098 89 GLY C CA 1
ATOM 7422 C C . GLY C 1 89 ? -0.77003 -23.91656 -104.06470 1.000 35.25947 89 GLY C C 1
ATOM 7423 O O . GLY C 1 89 ? -0.91964 -23.03598 -103.20943 1.000 35.38994 89 GLY C O 1
ATOM 7424 N N . LEU C 1 90 ? 0.38540 -24.09304 -104.70541 1.000 30.69790 90 LEU C N 1
ATOM 7425 C CA . LEU C 1 90 ? 1.53607 -23.25829 -104.39797 1.000 32.18700 90 LEU C CA 1
ATOM 7426 C C . LEU C 1 90 ? 1.49359 -21.95708 -105.20012 1.000 34.57767 90 LEU C C 1
ATOM 7427 O O . LEU C 1 90 ? 0.80213 -21.84070 -106.21619 1.000 35.80982 90 LEU C O 1
ATOM 7432 N N . ASN C 1 91 ? 2.26245 -20.97754 -104.72690 1.000 36.57431 91 ASN C N 1
ATOM 7433 C CA . ASN C 1 91 ? 2.34696 -19.65010 -105.33769 1.000 37.78495 91 ASN C CA 1
ATOM 7434 C C . ASN C 1 91 ? 3.30539 -19.71738 -106.52466 1.000 34.23645 91 ASN C C 1
ATOM 7435 O O . ASN C 1 91 ? 4.51512 -19.88910 -106.34485 1.000 35.47031 91 ASN C O 1
ATOM 7440 N N . ALA C 1 92 ? 2.77658 -19.56720 -107.74225 1.000 31.13252 92 ALA C N 1
ATOM 7441 C CA . ALA C 1 92 ? 3.62346 -19.71548 -108.92427 1.000 28.76792 92 ALA C CA 1
ATOM 7442 C C . ALA C 1 92 ? 4.73772 -18.67760 -108.99460 1.000 29.96591 92 ALA C C 1
ATOM 7443 O O . ALA C 1 92 ? 5.71556 -18.89959 -109.71484 1.000 33.79019 92 ALA C O 1
ATOM 7445 N N . THR C 1 93 ? 4.63211 -17.55253 -108.27736 1.000 30.85684 93 THR C N 1
ATOM 7446 C CA . THR C 1 93 ? 5.73618 -16.59601 -108.31006 1.000 36.12784 93 THR C CA 1
ATOM 7447 C C . THR C 1 93 ? 6.90431 -17.00111 -107.42302 1.000 37.25651 93 THR C C 1
ATOM 7448 O O . THR C 1 93 ? 7.96326 -16.36516 -107.49629 1.000 40.70839 93 THR C O 1
ATOM 7452 N N . ASP C 1 94 ? 6.75558 -18.03815 -106.60150 1.000 32.07877 94 ASP C N 1
ATOM 7453 C CA . ASP C 1 94 ? 7.84719 -18.45888 -105.72748 1.000 29.69671 94 ASP C CA 1
ATOM 7454 C C . ASP C 1 94 ? 8.70618 -19.48119 -106.47220 1.000 31.70020 94 ASP C C 1
ATOM 7455 O O . ASP C 1 94 ? 8.73686 -20.67559 -106.16428 1.000 28.99298 94 ASP C O 1
ATOM 7460 N N . GLN C 1 95 ? 9.41056 -18.96460 -107.48696 1.000 28.42106 95 GLN C N 1
ATOM 7461 C CA . GLN C 1 95 ? 10.22718 -19.80964 -108.35177 1.000 29.59624 95 GLN C CA 1
ATOM 7462 C C . GLN C 1 95 ? 11.23556 -20.61897 -107.54433 1.000 30.00959 95 GLN C C 1
ATOM 7463 O O . GLN C 1 95 ? 11.40653 -21.82227 -107.77874 1.000 28.61447 95 GLN C O 1
ATOM 7469 N N . ALA C 1 96 ? 11.88245 -19.98210 -106.56237 1.000 30.27297 96 ALA C N 1
ATOM 7470 C CA . ALA C 1 96 ? 12.95583 -20.63838 -105.82078 1.000 31.26311 96 ALA C CA 1
ATOM 7471 C C . ALA C 1 96 ? 12.42449 -21.74290 -104.91315 1.000 30.75589 96 ALA C C 1
ATOM 7472 O O . ALA C 1 96 ? 13.07764 -22.77999 -104.74643 1.000 30.07266 96 ALA C O 1
ATOM 7474 N N . ALA C 1 97 ? 11.25639 -21.54068 -104.29591 1.000 27.77745 97 ALA C N 1
ATOM 7475 C CA . ALA C 1 97 ? 10.69602 -22.61513 -103.48122 1.000 29.74663 97 ALA C CA 1
ATOM 7476 C C . ALA C 1 97 ? 10.23795 -23.77614 -104.35394 1.000 26.41670 97 ALA C C 1
ATOM 7477 O O . ALA C 1 97 ? 10.49046 -24.94445 -104.03272 1.000 25.83140 97 ALA C O 1
ATOM 7479 N N . ILE C 1 98 ? 9.58840 -23.47431 -105.47842 1.000 27.10791 98 ILE C N 1
ATOM 7480 C CA . ILE C 1 98 ? 9.11187 -24.53849 -106.35415 1.000 30.48647 98 ILE C CA 1
ATOM 7481 C C . ILE C 1 98 ? 10.28269 -25.30890 -106.94957 1.000 27.87807 98 ILE C C 1
ATOM 7482 O O . ILE C 1 98 ? 10.24266 -26.54267 -107.04814 1.000 27.31452 98 ILE C O 1
ATOM 7487 N N . ASP C 1 99 ? 11.35357 -24.60636 -107.33257 1.000 27.07579 99 ASP C N 1
ATOM 7488 C CA . ASP C 1 99 ? 12.52977 -25.31179 -107.83157 1.000 27.37857 99 ASP C CA 1
ATOM 7489 C C . ASP C 1 99 ? 13.21065 -26.10896 -106.71600 1.000 27.38112 99 ASP C C 1
ATOM 7490 O O . ASP C 1 99 ? 13.61648 -27.25755 -106.93444 1.000 30.56671 99 ASP C O 1
ATOM 7495 N N . ALA C 1 100 ? 13.32142 -25.54017 -105.50550 1.000 24.51292 100 ALA C N 1
ATOM 7496 C CA . ALA C 1 100 ? 13.88469 -26.31112 -104.39442 1.000 26.71947 100 ALA C CA 1
ATOM 7497 C C . ALA C 1 100 ? 13.05962 -27.56374 -104.13007 1.000 29.06614 100 ALA C C 1
ATOM 7498 O O . ALA C 1 100 ? 13.61004 -28.65572 -103.93671 1.000 30.19545 100 ALA C O 1
ATOM 7500 N N . LEU C 1 101 ? 11.73429 -27.42555 -104.14409 1.000 26.28872 101 LEU C N 1
ATOM 7501 C CA . LEU C 1 101 ? 10.85719 -28.56371 -103.88462 1.000 27.31868 101 LEU C CA 1
ATOM 7502 C C . LEU C 1 101 ? 11.03300 -29.66371 -104.93243 1.000 25.23002 101 LEU C C 1
ATOM 7503 O O . LEU C 1 101 ? 11.04953 -30.85508 -104.59643 1.000 27.45836 101 LEU C O 1
ATOM 7508 N N . MET C 1 102 ? 11.16559 -29.29876 -106.20694 1.000 28.54213 102 MET C N 1
ATOM 7509 C CA . MET C 1 102 ? 11.36645 -30.34295 -107.20525 1.000 25.92931 102 MET C CA 1
ATOM 7510 C C . MET C 1 102 ? 12.72929 -30.99775 -107.04381 1.000 25.46912 102 MET C C 1
ATOM 7511 O O . MET C 1 102 ? 12.86574 -32.21077 -107.22657 1.000 26.66573 102 MET C O 1
ATOM 7516 N N . ILE C 1 103 ? 13.74315 -30.22127 -106.66739 1.000 24.85351 103 ILE C N 1
ATOM 7517 C CA . ILE C 1 103 ? 15.06793 -30.80166 -106.47331 1.000 28.34172 103 ILE C CA 1
ATOM 7518 C C . ILE C 1 103 ? 15.04448 -31.81378 -105.33155 1.000 29.00998 103 ILE C C 1
ATOM 7519 O O . ILE C 1 103 ? 15.67494 -32.87483 -105.41358 1.000 28.03033 103 ILE C O 1
ATOM 7524 N N . GLN C 1 104 ? 14.28609 -31.52152 -104.26732 1.000 27.63119 104 GLN C N 1
ATOM 7525 C CA . GLN C 1 104 ? 14.15592 -32.45937 -103.14977 1.000 29.04252 104 GLN C CA 1
ATOM 7526 C C . GLN C 1 104 ? 13.20717 -33.61511 -103.45310 1.000 30.94853 104 GLN C C 1
ATOM 7527 O O . GLN C 1 104 ? 13.39110 -34.70861 -102.90621 1.000 33.34160 104 GLN C O 1
ATOM 7533 N N . LEU C 1 105 ? 12.17593 -33.39208 -104.27640 1.000 31.52620 105 LEU C N 1
ATOM 7534 C CA . LEU C 1 105 ? 11.32883 -34.49816 -104.73220 1.000 33.40491 105 LEU C CA 1
ATOM 7535 C C . LEU C 1 105 ? 12.13407 -35.52901 -105.50806 1.000 36.67392 105 LEU C C 1
ATOM 7536 O O . LEU C 1 105 ? 11.85338 -36.73171 -105.44308 1.000 35.12339 105 LEU C O 1
ATOM 7541 N N . ASP C 1 106 ? 13.11076 -35.06928 -106.28570 1.000 31.16546 106 ASP C N 1
ATOM 7542 C CA . ASP C 1 106 ? 13.96561 -35.98064 -107.03113 1.000 32.54592 106 ASP C CA 1
ATOM 7543 C C . ASP C 1 106 ? 15.02110 -36.62400 -106.13348 1.000 34.30179 106 ASP C C 1
ATOM 7544 O O . ASP C 1 106 ? 15.32027 -37.81474 -106.27923 1.000 35.89685 106 ASP C O 1
ATOM 7549 N N . GLY C 1 107 ? 15.59672 -35.86078 -105.20519 1.000 36.97645 107 GLY C N 1
ATOM 7550 C CA . GLY C 1 107 ? 16.47996 -36.41494 -104.19711 1.000 34.35294 107 GLY C CA 1
ATOM 7551 C C . GLY C 1 107 ? 17.86030 -36.82741 -104.66805 1.000 35.97352 107 GLY C C 1
ATOM 7552 O O . GLY C 1 107 ? 18.66351 -37.27949 -103.84301 1.000 38.64113 107 GLY C O 1
ATOM 7553 N N . THR C 1 108 ? 18.16958 -36.70392 -105.95283 1.000 33.95725 108 THR C N 1
ATOM 7554 C CA . THR C 1 108 ? 19.49364 -37.05672 -106.44565 1.000 36.11280 108 THR C CA 1
ATOM 7555 C C . THR C 1 108 ? 20.26485 -35.80808 -106.85282 1.000 40.43716 108 THR C C 1
ATOM 7556 O O . THR C 1 108 ? 19.67259 -34.76852 -107.16107 1.000 48.29603 108 THR C O 1
ATOM 7560 N N . PRO C 1 109 ? 21.59728 -35.87211 -106.86906 1.000 41.13490 109 PRO C N 1
ATOM 7561 C CA . PRO C 1 109 ? 22.36842 -34.69063 -107.28335 1.000 40.48232 109 PRO C CA 1
ATOM 7562 C C . PRO C 1 109 ? 22.18694 -34.31188 -108.74622 1.000 41.69676 109 PRO C C 1
ATOM 7563 O O . PRO C 1 109 ? 22.23287 -33.11744 -109.06478 1.000 45.09323 109 PRO C O 1
ATOM 7567 N N . ASN C 1 110 ? 21.96378 -35.27439 -109.64651 1.000 36.75257 110 ASN C N 1
ATOM 7568 C CA . ASN C 1 110 ? 21.90818 -34.99105 -111.07641 1.000 36.46500 110 ASN C CA 1
ATOM 7569 C C . ASN C 1 110 ? 20.51984 -35.21469 -111.67026 1.000 32.11921 110 ASN C C 1
ATOM 7570 O O . ASN C 1 110 ? 20.39631 -35.42956 -112.88376 1.000 29.87414 110 ASN C O 1
ATOM 7575 N N . LYS C 1 111 ? 19.47556 -35.16713 -110.83923 1.000 30.52227 111 LYS C N 1
ATOM 7576 C CA . LYS C 1 111 ? 18.08551 -35.27583 -111.29296 1.000 31.70742 111 LYS C CA 1
ATOM 7577 C C . LYS C 1 111 ? 17.82386 -36.58360 -112.04305 1.000 32.31504 111 LYS C C 1
ATOM 7578 O O . LYS C 1 111 ? 16.97854 -36.64423 -112.94151 1.000 30.05571 111 LYS C O 1
ATOM 7584 N N . ALA C 1 112 ? 18.53015 -37.64680 -111.64325 1.000 33.69151 112 ALA C N 1
ATOM 7585 C CA . ALA C 1 112 ? 18.41952 -38.93978 -112.30347 1.000 33.96330 112 ALA C CA 1
ATOM 7586 C C . ALA C 1 112 ? 17.09030 -39.62795 -112.03864 1.000 35.99311 112 ALA C C 1
ATOM 7587 O O . ALA C 1 112 ? 16.68736 -40.48109 -112.83533 1.000 41.64211 112 ALA C O 1
ATOM 7589 N N . LYS C 1 113 ? 16.39073 -39.28422 -110.95604 1.000 32.84232 113 LYS C N 1
ATOM 7590 C CA . LYS C 1 113 ? 15.14672 -39.99287 -110.66794 1.000 35.90013 113 LYS C CA 1
ATOM 7591 C C . LYS C 1 113 ? 13.98591 -39.44609 -111.49313 1.000 36.14186 113 LYS C C 1
ATOM 7592 O O . LYS C 1 113 ? 13.35632 -40.18246 -112.25884 1.000 39.01618 113 LYS C O 1
ATOM 7598 N N . LEU C 1 114 ? 13.67308 -38.15838 -111.33769 1.000 32.77083 114 LEU C N 1
ATOM 7599 C CA . LEU C 1 114 ? 12.54681 -37.59384 -112.07399 1.000 29.73063 114 LEU C CA 1
ATOM 7600 C C . LEU C 1 114 ? 12.92272 -37.16587 -113.48377 1.000 28.48800 114 LEU C C 1
ATOM 7601 O O . LEU C 1 114 ? 12.03784 -37.06813 -114.33577 1.000 27.27274 114 LEU C O 1
ATOM 7606 N N . GLY C 1 115 ? 14.20361 -36.90207 -113.73912 1.000 29.06080 115 GLY C N 1
ATOM 7607 C CA . GLY C 1 115 ? 14.64849 -36.41373 -115.02792 1.000 29.13382 115 GLY C CA 1
ATOM 7608 C C . GLY C 1 115 ? 14.75042 -34.90265 -115.04909 1.000 28.58270 115 GLY C C 1
ATOM 7609 O O . GLY C 1 115 ? 13.82771 -34.20151 -114.61128 1.000 26.26428 115 GLY C O 1
ATOM 7610 N N . ALA C 1 116 ? 15.87606 -34.38634 -115.54428 1.000 26.62320 116 ALA C N 1
ATOM 7611 C CA . ALA C 1 116 ? 16.00916 -32.94621 -115.70705 1.000 25.91347 116 ALA C CA 1
ATOM 7612 C C . ALA C 1 116 ? 15.02402 -32.40213 -116.72703 1.000 28.74105 116 ALA C C 1
ATOM 7613 O O . ALA C 1 116 ? 14.67499 -31.21780 -116.65766 1.000 24.45029 116 ALA C O 1
ATOM 7615 N N . ASN C 1 117 ? 14.55129 -33.24136 -117.65425 1.000 25.72925 117 ASN C N 1
ATOM 7616 C CA . ASN C 1 117 ? 13.59416 -32.75519 -118.63802 1.000 24.15326 117 ASN C CA 1
ATOM 7617 C C . ASN C 1 117 ? 12.19520 -32.62887 -118.05039 1.000 22.69307 117 ASN C C 1
ATOM 7618 O O . ASN C 1 117 ? 11.46543 -31.70424 -118.41717 1.000 22.52817 117 ASN C O 1
ATOM 7623 N N . ALA C 1 118 ? 11.81999 -33.50223 -117.11192 1.000 26.45077 118 ALA C N 1
ATOM 7624 C CA . ALA C 1 118 ? 10.58673 -33.29079 -116.36476 1.000 26.38675 118 ALA C CA 1
ATOM 7625 C C . ALA C 1 118 ? 10.67107 -32.02464 -115.52563 1.000 23.38113 118 ALA C C 1
ATOM 7626 O O . ALA C 1 118 ? 9.77269 -31.17838 -115.56625 1.000 25.77485 118 ALA C O 1
ATOM 7628 N N . ILE C 1 119 ? 11.74420 -31.88352 -114.74549 1.000 21.58633 119 ILE C N 1
ATOM 7629 C CA . ILE C 1 119 ? 11.81954 -30.78388 -113.79286 1.000 24.41527 119 ILE C CA 1
ATOM 7630 C C . ILE C 1 119 ? 11.90480 -29.44388 -114.51833 1.000 21.94841 119 ILE C C 1
ATOM 7631 O O . ILE C 1 119 ? 11.20489 -28.49114 -114.16158 1.000 23.11506 119 ILE C O 1
ATOM 7636 N N . LEU C 1 120 ? 12.73149 -29.35474 -115.56606 1.000 22.36256 120 LEU C N 1
ATOM 7637 C CA . LEU C 1 120 ? 12.88428 -28.08243 -116.26660 1.000 22.29494 120 LEU C CA 1
ATOM 7638 C C . LEU C 1 120 ? 11.58072 -27.65462 -116.92766 1.000 21.85991 120 LEU C C 1
ATOM 7639 O O . LEU C 1 120 ? 11.23025 -26.46873 -116.90632 1.000 24.22470 120 LEU C O 1
ATOM 7644 N N . ALA C 1 121 ? 10.84262 -28.60603 -117.50496 1.000 21.56573 121 ALA C N 1
ATOM 7645 C CA . ALA C 1 121 ? 9.57295 -28.26804 -118.14912 1.000 22.57238 121 ALA C CA 1
ATOM 7646 C C . ALA C 1 121 ? 8.64309 -27.56489 -117.17481 1.000 22.03920 121 ALA C C 1
ATOM 7647 O O . ALA C 1 121 ? 8.01424 -26.55086 -117.51252 1.000 21.95195 121 ALA C O 1
ATOM 7649 N N . VAL C 1 122 ? 8.51185 -28.12452 -115.97157 1.000 19.99239 122 VAL C N 1
ATOM 7650 C CA . VAL C 1 122 ? 7.68149 -27.51149 -114.94233 1.000 25.16247 122 VAL C CA 1
ATOM 7651 C C . VAL C 1 122 ? 8.24835 -26.15845 -114.54353 1.000 24.40748 122 VAL C C 1
ATOM 7652 O O . VAL C 1 122 ? 7.52185 -25.15870 -114.45498 1.000 21.88353 122 VAL C O 1
ATOM 7656 N N . SER C 1 123 ? 9.55651 -26.11921 -114.27911 1.000 22.10679 123 SER C N 1
ATOM 7657 C CA . SER C 1 123 ? 10.21897 -24.90451 -113.80865 1.000 25.19536 123 SER C CA 1
ATOM 7658 C C . SER C 1 123 ? 9.94724 -23.73515 -114.74565 1.000 26.07774 123 SER C C 1
ATOM 7659 O O . SER C 1 123 ? 9.61380 -22.62873 -114.30695 1.000 24.91818 123 SER C O 1
ATOM 7662 N N . LEU C 1 124 ? 10.10618 -23.96592 -116.05349 1.000 22.52416 124 LEU C N 1
ATOM 7663 C CA . LEU C 1 124 ? 9.86004 -22.91323 -117.02871 1.000 20.46941 124 LEU C CA 1
ATOM 7664 C C . LEU C 1 124 ? 8.37254 -22.60422 -117.15553 1.000 24.95690 124 LEU C C 1
ATOM 7665 O O . LEU C 1 124 ? 7.98288 -21.43284 -117.24620 1.000 25.73260 124 LEU C O 1
ATOM 7670 N N . ALA C 1 125 ? 7.51907 -23.63473 -117.16563 1.000 21.14244 125 ALA C N 1
ATOM 7671 C CA . ALA C 1 125 ? 6.09723 -23.36439 -117.35792 1.000 24.25669 125 ALA C CA 1
ATOM 7672 C C . ALA C 1 125 ? 5.52990 -22.58858 -116.18092 1.000 26.88519 125 ALA C C 1
ATOM 7673 O O . ALA C 1 125 ? 4.66000 -21.72894 -116.36036 1.000 24.31974 125 ALA C O 1
ATOM 7675 N N . VAL C 1 126 ? 6.03813 -22.85288 -114.97501 1.000 21.94486 126 VAL C N 1
ATOM 7676 C CA . VAL C 1 126 ? 5.59330 -22.10802 -113.80498 1.000 25.64709 126 VAL C CA 1
ATOM 7677 C C . VAL C 1 126 ? 5.93840 -20.63208 -113.95698 1.000 27.18923 126 VAL C C 1
ATOM 7678 O O . VAL C 1 126 ? 5.10820 -19.74817 -113.70728 1.000 27.38668 126 VAL C O 1
ATOM 7682 N N . ALA C 1 127 ? 7.17769 -20.34951 -114.36394 1.000 21.62769 127 ALA C N 1
ATOM 7683 C CA . ALA C 1 127 ? 7.61668 -18.97340 -114.57352 1.000 25.89389 127 ALA C CA 1
ATOM 7684 C C . ALA C 1 127 ? 6.77187 -18.26722 -115.62203 1.000 23.10448 127 ALA C C 1
ATOM 7685 O O . ALA C 1 127 ? 6.38749 -17.10564 -115.43980 1.000 26.65241 127 ALA C O 1
ATOM 7687 N N . LYS C 1 128 ? 6.46745 -18.95074 -116.72617 1.000 22.85218 128 LYS C N 1
ATOM 7688 C CA . LYS C 1 128 ? 5.66808 -18.32005 -117.77179 1.000 24.37598 128 LYS C CA 1
ATOM 7689 C C . LYS C 1 128 ? 4.22512 -18.11911 -117.32151 1.000 24.20498 128 LYS C C 1
ATOM 7690 O O . LYS C 1 128 ? 3.58380 -17.12973 -117.70006 1.000 25.94640 128 LYS C O 1
ATOM 7696 N N . ALA C 1 129 ? 3.68826 -19.05292 -116.53344 1.000 22.64947 129 ALA C N 1
ATOM 7697 C CA . ALA C 1 129 ? 2.35296 -18.84514 -115.97855 1.000 24.18708 129 ALA C CA 1
ATOM 7698 C C . ALA C 1 129 ? 2.32494 -17.62319 -115.07207 1.000 30.14223 129 ALA C C 1
ATOM 7699 O O . ALA C 1 129 ? 1.38494 -16.81992 -115.12146 1.000 32.02381 129 ALA C O 1
ATOM 7701 N N . ALA C 1 130 ? 3.35000 -17.46621 -114.23344 1.000 29.91086 130 ALA C N 1
ATOM 7702 C CA . ALA C 1 130 ? 3.38354 -16.32886 -113.32647 1.000 30.16264 130 ALA C CA 1
ATOM 7703 C C . ALA C 1 130 ? 3.54361 -15.02744 -114.09961 1.000 29.89113 130 ALA C C 1
ATOM 7704 O O . ALA C 1 130 ? 2.93729 -14.01043 -113.74603 1.000 30.63047 130 ALA C O 1
ATOM 7706 N N . ALA C 1 131 ? 4.36007 -15.04829 -115.15335 1.000 29.90537 131 ALA C N 1
ATOM 7707 C CA . ALA C 1 131 ? 4.49752 -13.88894 -116.03210 1.000 30.12737 131 ALA C CA 1
ATOM 7708 C C . ALA C 1 131 ? 3.16649 -13.51443 -116.67703 1.000 31.81235 131 ALA C C 1
ATOM 7709 O O . ALA C 1 131 ? 2.83071 -12.33009 -116.78079 1.000 33.04847 131 ALA C O 1
ATOM 7711 N N . SER C 1 132 ? 2.39480 -14.50381 -117.12819 1.000 32.79741 132 SER C N 1
ATOM 7712 C CA . SER C 1 132 ? 1.10433 -14.18107 -117.72851 1.000 32.58485 132 SER C CA 1
ATOM 7713 C C . SER C 1 132 ? 0.16490 -13.54849 -116.70889 1.000 33.87137 132 SER C C 1
ATOM 7714 O O . SER C 1 132 ? -0.50076 -12.55128 -117.00518 1.000 34.07718 132 SER C O 1
ATOM 7717 N N . ALA C 1 133 ? 0.11177 -14.10263 -115.49903 1.000 35.65370 133 ALA C N 1
ATOM 7718 C CA . ALA C 1 133 ? -0.79651 -13.57747 -114.48624 1.000 34.81300 133 ALA C CA 1
ATOM 7719 C C . ALA C 1 133 ? -0.43079 -12.15634 -114.08293 1.000 34.97701 133 ALA C C 1
ATOM 7720 O O . ALA C 1 133 ? -1.31545 -11.36265 -113.74783 1.000 36.39997 133 ALA C O 1
ATOM 7722 N N . GLN C 1 134 ? 0.85384 -11.81186 -114.11478 1.000 31.62236 134 GLN C N 1
ATOM 7723 C CA . GLN C 1 134 ? 1.27396 -10.44185 -113.84693 1.000 37.74869 134 GLN C CA 1
ATOM 7724 C C . GLN C 1 134 ? 1.07099 -9.50016 -115.03011 1.000 41.31001 134 GLN C C 1
ATOM 7725 O O . GLN C 1 134 ? 1.34102 -8.30037 -114.89104 1.000 43.13741 134 GLN C O 1
ATOM 7731 N N . LYS C 1 135 ? 0.60176 -10.00554 -116.17249 1.000 40.44628 135 LYS C N 1
ATOM 7732 C CA . LYS C 1 135 ? 0.46017 -9.21828 -117.39876 1.000 41.20690 135 LYS C CA 1
ATOM 7733 C C . LYS C 1 135 ? 1.77277 -8.51826 -117.74103 1.000 40.81752 135 LYS C C 1
ATOM 7734 O O . LYS C 1 135 ? 1.82276 -7.32275 -118.03790 1.000 40.68202 135 LYS C O 1
ATOM 7740 N N . THR C 1 136 ? 2.85119 -9.29024 -117.69310 1.000 39.74761 136 THR C N 1
ATOM 7741 C CA . THR C 1 136 ? 4.19134 -8.78270 -117.91935 1.000 38.08548 136 THR C CA 1
ATOM 7742 C C . THR C 1 136 ? 4.88806 -9.68185 -118.92733 1.000 32.50260 136 THR C C 1
ATOM 7743 O O . THR C 1 136 ? 4.63557 -10.88952 -118.98180 1.000 32.70645 136 THR C O 1
ATOM 7747 N N . SER C 1 137 ? 5.75856 -9.08760 -119.73628 1.000 29.81859 137 SER C N 1
ATOM 7748 C CA . SER C 1 137 ? 6.56230 -9.89576 -120.64100 1.000 34.63701 137 SER C CA 1
ATOM 7749 C C . SER C 1 137 ? 7.50114 -10.78804 -119.83417 1.000 29.53717 137 SER C C 1
ATOM 7750 O O . SER C 1 137 ? 7.90171 -10.44881 -118.71666 1.000 30.67244 137 SER C O 1
ATOM 7753 N N . LEU C 1 138 ? 7.83745 -11.95242 -120.40286 1.000 26.02882 138 LEU C N 1
ATOM 7754 C CA . LEU C 1 138 ? 8.60442 -12.94033 -119.64670 1.000 27.88378 138 LEU C CA 1
ATOM 7755 C C . LEU C 1 138 ? 9.94714 -12.37818 -119.18644 1.000 26.12375 138 LEU C C 1
ATOM 7756 O O . LEU C 1 138 ? 10.34883 -12.59208 -118.03562 1.000 24.53572 138 LEU C O 1
ATOM 7761 N N . PHE C 1 139 ? 10.64978 -11.64448 -120.05784 1.000 25.31697 139 PHE C N 1
ATOM 7762 C CA . PHE C 1 139 ? 11.96178 -11.13466 -119.66337 1.000 28.82484 139 PHE C CA 1
ATOM 7763 C C . PHE C 1 139 ? 11.83908 -10.14274 -118.51393 1.000 25.88697 139 PHE C C 1
ATOM 7764 O O . PHE C 1 139 ? 12.67109 -10.13749 -117.60623 1.000 29.88084 139 PHE C O 1
ATOM 7772 N N . LYS C 1 140 ? 10.79997 -9.30509 -118.52377 1.000 27.93477 140 LYS C N 1
ATOM 7773 C CA . LYS C 1 140 ? 10.59403 -8.38959 -117.40466 1.000 28.69328 140 LYS C CA 1
ATOM 7774 C C . LYS C 1 140 ? 10.23931 -9.15068 -116.13345 1.000 32.24275 140 LYS C C 1
ATOM 7775 O O . LYS C 1 140 ? 10.70242 -8.80050 -115.03899 1.000 28.65526 140 LYS C O 1
ATOM 7781 N N . TYR C 1 141 ? 9.41228 -10.19058 -116.25843 1.000 29.63724 141 TYR C N 1
ATOM 7782 C CA . TYR C 1 141 ? 9.11195 -11.02669 -115.10562 1.000 29.45843 141 TYR C CA 1
ATOM 7783 C C . TYR C 1 141 ? 10.38323 -11.66535 -114.56017 1.000 31.64037 141 TYR C C 1
ATOM 7784 O O . TYR C 1 141 ? 10.65539 -11.60737 -113.35538 1.000 32.06782 141 TYR C O 1
ATOM 7793 N N . LEU C 1 142 ? 11.18258 -12.26976 -115.43992 1.000 29.27280 142 LEU C N 1
ATOM 7794 C CA . LEU C 1 142 ? 12.42446 -12.90159 -115.00346 1.000 29.58511 142 LEU C CA 1
ATOM 7795 C C . LEU C 1 142 ? 13.35570 -11.89784 -114.34389 1.000 30.84701 142 LEU C C 1
ATOM 7796 O O . LEU C 1 142 ? 13.95326 -12.18077 -113.30095 1.000 33.05331 142 LEU C O 1
ATOM 7801 N N . ALA C 1 143 ? 13.51562 -10.72687 -114.95758 1.000 31.16222 143 ALA C N 1
ATOM 7802 C CA . ALA C 1 143 ? 14.47906 -9.76257 -114.44158 1.000 35.15246 143 ALA C CA 1
ATOM 7803 C C . ALA C 1 143 ? 14.01549 -9.19386 -113.10812 1.000 41.67107 143 ALA C C 1
ATOM 7804 O O . ALA C 1 143 ? 14.76342 -9.20000 -112.12251 1.000 41.36311 143 ALA C O 1
ATOM 7806 N N . ASN C 1 144 ? 12.76420 -8.74740 -113.04433 1.000 42.27169 144 ASN C N 1
ATOM 7807 C CA . ASN C 1 144 ? 12.30754 -7.91704 -111.94352 1.000 40.75289 144 ASN C CA 1
ATOM 7808 C C . ASN C 1 144 ? 11.56610 -8.67735 -110.85386 1.000 40.96386 144 ASN C C 1
ATOM 7809 O O . ASN C 1 144 ? 11.47012 -8.16827 -109.73397 1.000 42.39343 144 ASN C O 1
ATOM 7814 N N . GLN C 1 145 ? 11.05331 -9.87300 -111.14075 1.000 36.56364 145 GLN C N 1
ATOM 7815 C CA . GLN C 1 145 ? 10.41117 -10.70130 -110.12940 1.000 38.46996 145 GLN C CA 1
ATOM 7816 C C . GLN C 1 145 ? 11.32104 -11.82777 -109.65344 1.000 40.24635 145 GLN C C 1
ATOM 7817 O O . GLN C 1 145 ? 11.62475 -11.91239 -108.46321 1.000 38.69710 145 GLN C O 1
ATOM 7823 N N . VAL C 1 146 ? 11.77612 -12.69170 -110.56269 1.000 36.06892 146 VAL C N 1
ATOM 7824 C CA . VAL C 1 146 ? 12.58362 -13.83427 -110.14174 1.000 35.01324 146 VAL C CA 1
ATOM 7825 C C . VAL C 1 146 ? 13.97230 -13.38051 -109.71357 1.000 37.61220 146 VAL C C 1
ATOM 7826 O O . VAL C 1 146 ? 14.44428 -13.71286 -108.61980 1.000 37.12515 146 VAL C O 1
ATOM 7830 N N . MET C 1 147 ? 14.65535 -12.62969 -110.57037 1.000 39.50377 147 MET C N 1
ATOM 7831 C CA . MET C 1 147 ? 15.94387 -12.07958 -110.19274 1.000 43.62238 147 MET C CA 1
ATOM 7832 C C . MET C 1 147 ? 15.71878 -10.83537 -109.33713 1.000 51.50152 147 MET C C 1
ATOM 7833 O O . MET C 1 147 ? 14.58120 -10.43506 -109.07297 1.000 54.05508 147 MET C O 1
ATOM 7838 N N . GLY C 1 148 ? 16.80449 -10.22927 -108.86497 1.000 55.33659 148 GLY C N 1
ATOM 7839 C CA . GLY C 1 148 ? 16.66131 -9.03556 -108.04831 1.000 64.85377 148 GLY C CA 1
ATOM 7840 C C . GLY C 1 148 ? 16.13639 -7.89346 -108.88939 1.000 67.92046 148 GLY C C 1
ATOM 7841 O O . GLY C 1 148 ? 14.94388 -7.84539 -109.19883 1.000 68.08711 148 GLY C O 1
ATOM 7842 N N . LEU C 1 149 ? 17.01801 -6.95027 -109.21990 1.000 68.18907 149 LEU C N 1
ATOM 7843 C CA . LEU C 1 149 ? 16.91565 -6.15634 -110.44000 1.000 62.02433 149 LEU C CA 1
ATOM 7844 C C . LEU C 1 149 ? 15.65584 -5.29602 -110.52930 1.000 58.40605 149 LEU C C 1
ATOM 7845 O O . LEU C 1 149 ? 14.53298 -5.80491 -110.57787 1.000 57.60767 149 LEU C O 1
ATOM 7850 N N . ASN C 1 150 ? 15.83301 -3.98155 -110.56665 1.000 59.13385 150 ASN C N 1
ATOM 7851 C CA . ASN C 1 150 ? 14.71125 -3.08314 -110.79838 1.000 59.12865 150 ASN C CA 1
ATOM 7852 C C . ASN C 1 150 ? 14.87403 -2.48982 -112.18962 1.000 55.47616 150 ASN C C 1
ATOM 7853 O O . ASN C 1 150 ? 14.86869 -1.26702 -112.35684 1.000 58.20149 150 ASN C O 1
ATOM 7858 N N . LYS C 1 151 ? 15.03002 -3.35517 -113.19025 1.000 50.87493 151 LYS C N 1
ATOM 7859 C CA . LYS C 1 151 ? 15.45014 -2.92618 -114.51497 1.000 45.29018 151 LYS C CA 1
ATOM 7860 C C . LYS C 1 151 ? 14.28684 -2.36109 -115.31426 1.000 40.42927 151 LYS C C 1
ATOM 7861 O O . LYS C 1 151 ? 13.20128 -2.94776 -115.35642 1.000 37.34044 151 LYS C O 1
ATOM 7867 N N . THR C 1 152 ? 14.52619 -1.22562 -115.96587 1.000 40.72825 152 THR C N 1
ATOM 7868 C CA . THR C 1 152 ? 13.67579 -0.76015 -117.05046 1.000 42.55701 152 THR C CA 1
ATOM 7869 C C . THR C 1 152 ? 14.40175 -0.69414 -118.38333 1.000 46.02485 152 THR C C 1
ATOM 7870 O O . THR C 1 152 ? 13.74040 -0.67900 -119.42773 1.000 44.21137 152 THR C O 1
ATOM 7874 N N . GLU C 1 153 ? 15.73024 -0.65140 -118.37823 1.000 47.31932 153 GLU C N 1
ATOM 7875 C CA . GLU C 1 153 ? 16.53236 -0.69353 -119.58915 1.000 46.00894 153 GLU C CA 1
ATOM 7876 C C . GLU C 1 153 ? 17.19800 -2.05855 -119.69681 1.000 39.76958 153 GLU C C 1
ATOM 7877 O O . GLU C 1 153 ? 17.71199 -2.59087 -118.70879 1.000 40.39363 153 GLU C O 1
ATOM 7883 N N . PHE C 1 154 ? 17.17080 -2.63385 -120.89261 1.000 36.48897 154 PHE C N 1
ATOM 7884 C CA . PHE C 1 154 ? 17.64322 -3.99289 -121.09564 1.000 34.38357 154 PHE C CA 1
ATOM 7885 C C . PHE C 1 154 ? 18.64152 -4.02709 -122.24227 1.000 35.69543 154 PHE C C 1
ATOM 7886 O O . PHE C 1 154 ? 18.54449 -3.25531 -123.19746 1.000 34.44594 154 PHE C O 1
ATOM 7894 N N . ILE C 1 155 ? 19.60781 -4.92606 -122.12371 1.000 34.38091 155 ILE C N 1
ATOM 7895 C CA . ILE C 1 155 ? 20.61752 -5.12624 -123.14824 1.000 33.06746 155 ILE C CA 1
ATOM 7896 C C . ILE C 1 155 ? 20.15019 -6.25807 -124.04783 1.000 33.14029 155 ILE C C 1
ATOM 7897 O O . ILE C 1 155 ? 19.84511 -7.35622 -123.56812 1.000 33.20049 155 ILE C O 1
ATOM 7902 N N . LEU C 1 156 ? 20.08174 -5.98625 -125.34729 1.000 29.14860 156 LEU C N 1
ATOM 7903 C CA . LEU C 1 156 ? 19.78744 -7.02549 -126.31721 1.000 30.21686 156 LEU C CA 1
ATOM 7904 C C . LEU C 1 156 ? 21.02308 -7.88661 -126.55335 1.000 31.56132 156 LEU C C 1
ATOM 7905 O O . LEU C 1 156 ? 22.15561 -7.50561 -126.24446 1.000 37.96275 156 LEU C O 1
ATOM 7910 N N . THR C 1 157 ? 20.79284 -9.06332 -127.11181 1.000 34.20169 157 THR C N 1
ATOM 7911 C CA . THR C 1 157 ? 21.82635 -10.07700 -127.23840 1.000 29.31991 157 THR C CA 1
ATOM 7912 C C . THR C 1 157 ? 22.48259 -9.99286 -128.60453 1.000 28.02469 157 THR C C 1
ATOM 7913 O O . THR C 1 157 ? 21.79442 -10.03290 -129.63082 1.000 29.23654 157 THR C O 1
ATOM 7917 N N . VAL C 1 158 ? 23.80778 -9.87165 -128.61118 1.000 26.19762 158 VAL C N 1
ATOM 7918 C CA . VAL C 1 158 ? 24.60094 -10.11182 -129.81934 1.000 25.25555 158 VAL C CA 1
ATOM 7919 C C . VAL C 1 158 ? 24.53814 -11.60180 -130.11817 1.000 25.93421 158 VAL C C 1
ATOM 7920 O O . VAL C 1 158 ? 24.94871 -12.41300 -129.27941 1.000 27.91180 158 VAL C O 1
ATOM 7924 N N . PRO C 1 159 ? 24.04640 -12.01582 -131.28275 1.000 26.48496 159 PRO C N 1
ATOM 7925 C CA . PRO C 1 159 ? 23.98069 -13.45157 -131.57550 1.000 25.74631 159 PRO C CA 1
ATOM 7926 C C . PRO C 1 159 ? 25.27327 -13.97868 -132.17454 1.000 30.39910 159 PRO C C 1
ATOM 7927 O O . PRO C 1 159 ? 25.95717 -13.30306 -132.94814 1.000 30.43357 159 PRO C O 1
ATOM 7931 N N . MET C 1 160 ? 25.61655 -15.20993 -131.80897 1.000 24.22727 160 MET C N 1
ATOM 7932 C CA . MET C 1 160 ? 26.62655 -15.96076 -132.54200 1.000 25.90943 160 MET C CA 1
ATOM 7933 C C . MET C 1 160 ? 25.91136 -17.09493 -133.26592 1.000 23.65394 160 MET C C 1
ATOM 7934 O O . MET C 1 160 ? 25.24459 -17.91902 -132.63010 1.000 27.28652 160 MET C O 1
ATOM 7939 N N . LEU C 1 161 ? 25.99532 -17.09439 -134.59484 1.000 22.43494 161 LEU C N 1
ATOM 7940 C CA . LEU C 1 161 ? 25.15664 -17.94308 -135.44426 1.000 24.47677 161 LEU C CA 1
ATOM 7941 C C . LEU C 1 161 ? 26.01521 -19.00260 -136.11766 1.000 23.58520 161 LEU C C 1
ATOM 7942 O O . LEU C 1 161 ? 26.96537 -18.66588 -136.83099 1.000 24.09024 161 LEU C O 1
ATOM 7947 N N . ASN C 1 162 ? 25.65569 -20.26968 -135.91313 1.000 25.30986 162 ASN C N 1
ATOM 7948 C CA . ASN C 1 162 ? 26.41376 -21.42251 -136.39928 1.000 28.24252 162 ASN C CA 1
ATOM 7949 C C . ASN C 1 162 ? 26.09680 -21.66309 -137.87362 1.000 29.62662 162 ASN C C 1
ATOM 7950 O O . ASN C 1 162 ? 25.13154 -22.35623 -138.19860 1.000 34.30613 162 ASN C O 1
ATOM 7955 N N . VAL C 1 163 ? 26.94327 -21.14826 -138.77467 1.000 23.04395 163 VAL C N 1
ATOM 7956 C CA . VAL C 1 163 ? 26.65825 -21.24003 -140.20953 1.000 21.02192 163 VAL C CA 1
ATOM 7957 C C . VAL C 1 163 ? 27.38969 -22.37524 -140.92790 1.000 25.97713 163 VAL C C 1
ATOM 7958 O O . VAL C 1 163 ? 26.94304 -22.78209 -142.01136 1.000 25.00758 163 VAL C O 1
ATOM 7962 N N . ILE C 1 164 ? 28.49098 -22.89108 -140.37414 1.000 26.47916 164 ILE C N 1
ATOM 7963 C CA . ILE C 1 164 ? 29.17361 -24.06038 -140.92638 1.000 26.33756 164 ILE C CA 1
ATOM 7964 C C . ILE C 1 164 ? 29.48409 -25.01524 -139.78339 1.000 28.69010 164 ILE C C 1
ATOM 7965 O O . ILE C 1 164 ? 29.98963 -24.59128 -138.73904 1.000 27.63496 164 ILE C O 1
ATOM 7970 N N . ASN C 1 165 ? 29.18741 -26.29704 -139.98476 1.000 25.93004 165 ASN C N 1
ATOM 7971 C CA . ASN C 1 165 ? 29.32000 -27.32481 -138.96497 1.000 26.55902 165 ASN C CA 1
ATOM 7972 C C . ASN C 1 165 ? 30.43289 -28.30801 -139.31087 1.000 31.49969 165 ASN C C 1
ATOM 7973 O O . ASN C 1 165 ? 30.78051 -28.50357 -140.48254 1.000 34.12139 165 ASN C O 1
ATOM 7978 N N . GLY C 1 166 ? 30.97103 -28.93538 -138.26761 1.000 29.50931 166 GLY C N 1
ATOM 7979 C CA . GLY C 1 166 ? 31.86644 -30.06999 -138.37280 1.000 30.29136 166 GLY C CA 1
ATOM 7980 C C . GLY C 1 166 ? 31.69057 -30.95144 -137.15717 1.000 30.92758 166 GLY C C 1
ATOM 7981 O O . GLY C 1 166 ? 30.63665 -30.92225 -136.51129 1.000 30.90215 166 GLY C O 1
ATOM 7982 N N . GLY C 1 167 ? 32.70395 -31.73935 -136.81872 1.000 27.83986 167 GLY C N 1
ATOM 7983 C CA . GLY C 1 167 ? 32.65170 -32.42439 -135.54501 1.000 27.80448 167 GLY C CA 1
ATOM 7984 C C . GLY C 1 167 ? 31.76813 -33.66091 -135.57300 1.000 30.20045 167 GLY C C 1
ATOM 7985 O O . GLY C 1 167 ? 31.44413 -34.21299 -136.62517 1.000 30.92561 167 GLY C O 1
ATOM 7986 N N . ALA C 1 168 ? 31.33948 -34.06577 -134.37234 1.000 34.78064 168 ALA C N 1
ATOM 7987 C CA . ALA C 1 168 ? 30.82364 -35.41617 -134.15729 1.000 41.26916 168 ALA C CA 1
ATOM 7988 C C . ALA C 1 168 ? 29.64077 -35.74654 -135.06619 1.000 48.47870 168 ALA C C 1
ATOM 7989 O O . ALA C 1 168 ? 29.51590 -36.88318 -135.54031 1.000 50.98521 168 ALA C O 1
ATOM 7991 N N . HIS C 1 169 ? 28.76135 -34.78040 -135.32389 1.000 49.51746 169 HIS C N 1
ATOM 7992 C CA . HIS C 1 169 ? 27.51104 -35.07567 -136.01153 1.000 51.70013 169 HIS C CA 1
ATOM 7993 C C . HIS C 1 169 ? 27.40453 -34.48134 -137.40917 1.000 52.37437 169 HIS C C 1
ATOM 7994 O O . HIS C 1 169 ? 26.36612 -34.65490 -138.05794 1.000 51.59975 169 HIS C O 1
ATOM 8001 N N . ALA C 1 170 ? 28.43442 -33.80441 -137.90123 1.000 50.35705 170 ALA C N 1
ATOM 8002 C CA . ALA C 1 170 ? 28.41251 -33.33312 -139.27673 1.000 53.52547 170 ALA C CA 1
ATOM 8003 C C . ALA C 1 170 ? 28.91780 -34.41770 -140.21793 1.000 57.07927 170 ALA C C 1
ATOM 8004 O O . ALA C 1 170 ? 29.77889 -35.22693 -139.86243 1.000 54.09996 170 ALA C O 1
ATOM 8006 N N . ASP C 1 171 ? 28.36398 -34.42521 -141.42525 1.000 67.45594 171 ASP C N 1
ATOM 8007 C CA . ASP C 1 171 ? 28.74522 -35.37228 -142.47101 1.000 74.69284 171 ASP C CA 1
ATOM 8008 C C . ASP C 1 171 ? 29.86966 -34.81801 -143.34467 1.000 71.55931 171 ASP C C 1
ATOM 8009 O O . ASP C 1 171 ? 29.79896 -34.79779 -144.57551 1.000 74.96800 171 ASP C O 1
ATOM 8014 N N . ASN C 1 172 ? 30.91487 -34.31445 -142.69609 1.000 55.36162 172 ASN C N 1
ATOM 8015 C CA . ASN C 1 172 ? 32.10181 -33.86524 -143.41160 1.000 41.33401 172 ASN C CA 1
ATOM 8016 C C . ASN C 1 172 ? 33.33056 -34.34397 -142.64127 1.000 35.73370 172 ASN C C 1
ATOM 8017 O O . ASN C 1 172 ? 33.23221 -35.17309 -141.73434 1.000 33.03366 172 ASN C O 1
ATOM 8022 N N . ASN C 1 173 ? 34.49337 -33.80929 -143.00707 1.000 35.91742 173 ASN C N 1
ATOM 8023 C CA . ASN C 1 173 ? 35.78140 -34.24328 -142.48347 1.000 36.21094 173 ASN C CA 1
ATOM 8024 C C . ASN C 1 173 ? 36.43302 -33.19228 -141.59067 1.000 35.01683 173 ASN C C 1
ATOM 8025 O O . ASN C 1 173 ? 37.64370 -33.25060 -141.34674 1.000 35.14184 173 ASN C O 1
ATOM 8030 N N . ILE C 1 174 ? 35.64778 -32.24938 -141.08552 1.000 35.90515 174 ILE C N 1
ATOM 8031 C CA . ILE C 1 174 ? 36.14087 -31.16100 -140.25206 1.000 34.82073 174 ILE C CA 1
ATOM 8032 C C . ILE C 1 174 ? 36.01687 -31.56731 -138.79227 1.000 30.58346 174 ILE C C 1
ATOM 8033 O O . ILE C 1 174 ? 34.95174 -32.01389 -138.35360 1.000 27.92368 174 ILE C O 1
ATOM 8038 N N . ASP C 1 175 ? 37.08426 -31.36490 -138.02424 1.000 26.87221 175 ASP C N 1
ATOM 8039 C CA . ASP C 1 175 ? 37.04380 -31.79163 -136.63215 1.000 31.87626 175 ASP C CA 1
ATOM 8040 C C . ASP C 1 175 ? 36.40444 -30.76497 -135.70225 1.000 28.75317 175 ASP C C 1
ATOM 8041 O O . ASP C 1 175 ? 35.69027 -31.15485 -134.77558 1.000 29.26783 175 ASP C O 1
ATOM 8046 N N . PHE C 1 176 ? 36.61517 -29.47259 -135.94039 1.000 24.91579 176 PHE C N 1
ATOM 8047 C CA . PHE C 1 176 ? 35.92681 -28.43895 -135.16585 1.000 25.55703 176 PHE C CA 1
ATOM 8048 C C . PHE C 1 176 ? 34.41863 -28.53985 -135.36428 1.000 28.93727 176 PHE C C 1
ATOM 8049 O O . PHE C 1 176 ? 33.94141 -28.94020 -136.42839 1.000 26.80007 176 PHE C O 1
ATOM 8057 N N . GLN C 1 177 ? 33.65304 -28.13744 -134.34670 1.000 29.96964 177 GLN C N 1
ATOM 8058 C CA . GLN C 1 177 ? 32.22251 -28.43880 -134.38979 1.000 25.03826 177 GLN C CA 1
ATOM 8059 C C . GLN C 1 177 ? 31.36253 -27.31147 -134.97107 1.000 26.17723 177 GLN C C 1
ATOM 8060 O O . GLN C 1 177 ? 30.47124 -27.58075 -135.78109 1.000 28.11749 177 GLN C O 1
ATOM 8066 N N . GLU C 1 178 ? 31.58965 -26.05768 -134.57068 1.000 24.04798 178 GLU C N 1
ATOM 8067 C CA . GLU C 1 178 ? 30.72524 -24.94576 -134.96671 1.000 23.23893 178 GLU C CA 1
ATOM 8068 C C . GLU C 1 178 ? 31.56120 -23.75262 -135.41329 1.000 23.20151 178 GLU C C 1
ATOM 8069 O O . GLU C 1 178 ? 32.46270 -23.31639 -134.69377 1.000 27.17661 178 GLU C O 1
ATOM 8075 N N . PHE C 1 179 ? 31.23792 -23.21074 -136.58041 1.000 21.56939 179 PHE C N 1
ATOM 8076 C CA . PHE C 1 179 ? 31.85531 -21.99482 -137.09581 1.000 23.16847 179 PHE C CA 1
ATOM 8077 C C . PHE C 1 179 ? 30.76417 -20.93571 -137.15611 1.000 23.85037 179 PHE C C 1
ATOM 8078 O O . PHE C 1 179 ? 29.77431 -21.09938 -137.88023 1.000 23.01361 179 PHE C O 1
ATOM 8086 N N . MET C 1 180 ? 30.92520 -19.86619 -136.39188 1.000 21.96715 180 MET C N 1
ATOM 8087 C CA . MET C 1 180 ? 29.83277 -18.92972 -136.18610 1.000 24.27941 180 MET C CA 1
ATOM 8088 C C . MET C 1 180 ? 30.21927 -17.52366 -136.60697 1.000 24.53417 180 MET C C 1
ATOM 8089 O O . MET C 1 180 ? 31.38197 -17.12966 -136.51536 1.000 29.09087 180 MET C O 1
ATOM 8094 N N . ILE C 1 181 ? 29.22064 -16.76152 -137.04546 1.000 22.54635 181 ILE C N 1
ATOM 8095 C CA . ILE C 1 181 ? 29.38943 -15.33993 -137.31104 1.000 26.58818 181 ILE C CA 1
ATOM 8096 C C . ILE C 1 181 ? 28.70054 -14.56572 -136.20240 1.000 27.96834 181 ILE C C 1
ATOM 8097 O O . ILE C 1 181 ? 27.71804 -15.02497 -135.60303 1.000 27.89067 181 ILE C O 1
ATOM 8102 N N . MET C 1 182 ? 29.22158 -13.37053 -135.93436 1.000 28.00641 182 MET C N 1
ATOM 8103 C CA . MET C 1 182 ? 28.81938 -12.58753 -134.76736 1.000 26.77272 182 MET C CA 1
ATOM 8104 C C . MET C 1 182 ? 28.74964 -11.12248 -135.17838 1.000 29.92360 182 MET C C 1
ATOM 8105 O O . MET C 1 182 ? 29.78925 -10.44958 -135.27977 1.000 28.09724 182 MET C O 1
ATOM 8110 N N . PRO C 1 183 ? 27.55480 -10.59767 -135.43189 1.000 28.45244 183 PRO C N 1
ATOM 8111 C CA . PRO C 1 183 ? 27.42517 -9.23345 -135.99347 1.000 28.05564 183 PRO C CA 1
ATOM 8112 C C . PRO C 1 183 ? 27.58670 -8.14920 -134.93270 1.000 26.44598 183 PRO C C 1
ATOM 8113 O O . PRO C 1 183 ? 26.65642 -7.44246 -134.53153 1.000 27.72632 183 PRO C O 1
ATOM 8117 N N . LEU C 1 184 ? 28.82243 -7.98421 -134.47388 1.000 27.36137 184 LEU C N 1
ATOM 8118 C CA . LEU C 1 184 ? 29.10220 -7.02953 -133.41057 1.000 29.47036 184 LEU C CA 1
ATOM 8119 C C . LEU C 1 184 ? 29.07391 -5.58580 -133.89460 1.000 33.71663 184 LEU C C 1
ATOM 8120 O O . LEU C 1 184 ? 28.93939 -4.67499 -133.07098 1.000 33.97481 184 LEU C O 1
ATOM 8125 N N . GLY C 1 185 ? 29.21182 -5.34888 -135.20232 1.000 33.32959 185 GLY C N 1
ATOM 8126 C CA . GLY C 1 185 ? 29.19047 -3.98678 -135.70280 1.000 31.82103 185 GLY C CA 1
ATOM 8127 C C . GLY C 1 185 ? 27.81982 -3.35550 -135.79955 1.000 29.47172 185 GLY C C 1
ATOM 8128 O O . GLY C 1 185 ? 27.71796 -2.15166 -136.04843 1.000 33.51840 185 GLY C O 1
ATOM 8129 N N . ALA C 1 186 ? 26.76014 -4.13170 -135.60798 1.000 28.48914 186 ALA C N 1
ATOM 8130 C CA . ALA C 1 186 ? 25.42359 -3.56654 -135.65785 1.000 29.44331 186 ALA C CA 1
ATOM 8131 C C . ALA C 1 186 ? 25.14183 -2.73965 -134.40348 1.000 32.49889 186 ALA C C 1
ATOM 8132 O O . ALA C 1 186 ? 25.82846 -2.85049 -133.38388 1.000 33.64116 186 ALA C O 1
ATOM 8134 N N . ASN C 1 187 ? 24.12541 -1.87947 -134.49673 1.000 34.74434 187 ASN C N 1
ATOM 8135 C CA . ASN C 1 187 ? 23.70766 -1.05548 -133.36657 1.000 38.35663 187 ASN C CA 1
ATOM 8136 C C . ASN C 1 187 ? 22.25178 -1.30807 -132.98158 1.000 35.29366 187 ASN C C 1
ATOM 8137 O O . ASN C 1 187 ? 21.65400 -0.50716 -132.25656 1.000 33.81736 187 ASN C O 1
ATOM 8142 N N . SER C 1 188 ? 21.67564 -2.40920 -133.45188 1.000 30.99234 188 SER C N 1
ATOM 8143 C CA . SER C 1 188 ? 20.30094 -2.77015 -133.13653 1.000 30.79977 188 SER C CA 1
ATOM 8144 C C . SER C 1 188 ? 20.13033 -4.24993 -133.43224 1.000 32.16663 188 SER C C 1
ATOM 8145 O O . SER C 1 188 ? 20.90007 -4.83775 -134.20130 1.000 32.28390 188 SER C O 1
ATOM 8148 N N . MET C 1 189 ? 19.12371 -4.85314 -132.79900 1.000 27.88817 189 MET C N 1
ATOM 8149 C CA . MET C 1 189 ? 18.85064 -6.25636 -133.08264 1.000 29.71148 189 MET C CA 1
ATOM 8150 C C . MET C 1 189 ? 18.40500 -6.43657 -134.52384 1.000 29.26850 189 MET C C 1
ATOM 8151 O O . MET C 1 189 ? 18.80217 -7.40227 -135.18337 1.000 26.67831 189 MET C O 1
ATOM 8156 N N . HIS C 1 190 ? 17.57676 -5.52045 -135.03293 1.000 30.19646 190 HIS C N 1
ATOM 8157 C CA . HIS C 1 190 ? 17.10794 -5.69095 -136.40077 1.000 30.24683 190 HIS C CA 1
ATOM 8158 C C . HIS C 1 190 ? 18.25303 -5.53368 -137.39409 1.000 27.61640 190 HIS C C 1
ATOM 8159 O O . HIS C 1 190 ? 18.31975 -6.26771 -138.38502 1.000 24.09867 190 HIS C O 1
ATOM 8166 N N . GLN C 1 191 ? 19.19770 -4.62903 -137.12253 1.000 27.32046 191 GLN C N 1
ATOM 8167 C CA . GLN C 1 191 ? 20.34940 -4.52727 -138.01300 1.000 27.77060 191 GLN C CA 1
ATOM 8168 C C . GLN C 1 191 ? 21.29827 -5.70769 -137.83895 1.000 27.37750 191 GLN C C 1
ATOM 8169 O O . GLN C 1 191 ? 21.91712 -6.14613 -138.81404 1.000 30.18393 191 GLN C O 1
ATOM 8175 N N . ALA C 1 192 ? 21.43371 -6.23248 -136.61706 1.000 26.45947 192 ALA C N 1
ATOM 8176 C CA . ALA C 1 192 ? 22.25722 -7.42192 -136.42732 1.000 27.31231 192 ALA C CA 1
ATOM 8177 C C . ALA C 1 192 ? 21.71815 -8.59087 -137.24064 1.000 28.25286 192 ALA C C 1
ATOM 8178 O O . ALA C 1 192 ? 22.48946 -9.34383 -137.84643 1.000 25.58641 192 ALA C O 1
ATOM 8180 N N . LEU C 1 193 ? 20.39427 -8.74363 -137.28823 1.000 24.52322 193 LEU C N 1
ATOM 8181 C CA . LEU C 1 193 ? 19.80632 -9.85063 -138.03154 1.000 23.35648 193 LEU C CA 1
ATOM 8182 C C . LEU C 1 193 ? 19.76049 -9.57157 -139.52659 1.000 24.77777 193 LEU C C 1
ATOM 8183 O O . LEU C 1 193 ? 19.71290 -10.51153 -140.32203 1.000 22.05514 193 LEU C O 1
ATOM 8188 N N . LYS C 1 194 ? 19.72475 -8.29917 -139.91953 1.000 28.46422 194 LYS C N 1
ATOM 8189 C CA . LYS C 1 194 ? 19.96565 -7.95368 -141.31365 1.000 24.17734 194 LYS C CA 1
ATOM 8190 C C . LYS C 1 194 ? 21.34931 -8.41584 -141.73797 1.000 25.74886 194 LYS C C 1
ATOM 8191 O O . LYS C 1 194 ? 21.51604 -9.05973 -142.77809 1.000 23.36942 194 LYS C O 1
ATOM 8197 N N . MET C 1 195 ? 22.36092 -8.08964 -140.93282 1.000 27.37008 195 MET C N 1
ATOM 8198 C CA . MET C 1 195 ? 23.71814 -8.52635 -141.23615 1.000 29.06296 195 MET C CA 1
ATOM 8199 C C . MET C 1 195 ? 23.80277 -10.04776 -141.30774 1.000 27.23729 195 MET C C 1
ATOM 8200 O O . MET C 1 195 ? 24.40581 -10.60174 -142.23629 1.000 25.65423 195 MET C O 1
ATOM 8205 N N . ALA C 1 196 ? 23.15861 -10.73848 -140.36457 1.000 25.57460 196 ALA C N 1
ATOM 8206 C CA . ALA C 1 196 ? 23.23842 -12.19494 -140.32567 1.000 26.23830 196 ALA C CA 1
ATOM 8207 C C . ALA C 1 196 ? 22.46189 -12.81843 -141.47523 1.000 24.24847 196 ALA C C 1
ATOM 8208 O O . ALA C 1 196 ? 22.92630 -13.78435 -142.08973 1.000 26.75825 196 ALA C O 1
ATOM 8210 N N . SER C 1 197 ? 21.27954 -12.27845 -141.78064 1.000 23.28082 197 SER C N 1
ATOM 8211 C CA . SER C 1 197 ? 20.47999 -12.80774 -142.88257 1.000 19.72732 197 SER C CA 1
ATOM 8212 C C . SER C 1 197 ? 21.22762 -12.71037 -144.20667 1.000 23.20493 197 SER C C 1
ATOM 8213 O O . SER C 1 197 ? 21.30173 -13.68216 -144.96873 1.000 20.96600 197 SER C O 1
ATOM 8216 N N . GLU C 1 198 ? 21.76455 -11.52708 -144.50941 1.000 28.35920 198 GLU C N 1
ATOM 8217 C CA . GLU C 1 198 ? 22.40920 -11.31556 -145.80073 1.000 24.04422 198 GLU C CA 1
ATOM 8218 C C . GLU C 1 198 ? 23.68963 -12.12381 -145.91573 1.000 26.38195 198 GLU C C 1
ATOM 8219 O O . GLU C 1 198 ? 24.00123 -12.64426 -146.99191 1.000 26.14815 198 GLU C O 1
ATOM 8225 N N . THR C 1 199 ? 24.44549 -12.23202 -144.81774 1.000 21.72930 199 THR C N 1
ATOM 8226 C CA . THR C 1 199 ? 25.65853 -13.04294 -144.81728 1.000 23.64013 199 THR C CA 1
ATOM 8227 C C . THR C 1 199 ? 25.32755 -14.51500 -145.02501 1.000 24.88020 199 THR C C 1
ATOM 8228 O O . THR C 1 199 ? 26.00157 -15.20583 -145.79322 1.000 25.40880 199 THR C O 1
ATOM 8232 N N . PHE C 1 200 ? 24.27019 -14.99924 -144.36816 1.000 23.18372 200 PHE C N 1
ATOM 8233 C CA . PHE C 1 200 ? 23.83671 -16.38137 -144.55235 1.000 22.50164 200 PHE C CA 1
ATOM 8234 C C . PHE C 1 200 ? 23.45624 -16.65589 -146.00059 1.000 25.83610 200 PHE C C 1
ATOM 8235 O O . PHE C 1 200 ? 23.84950 -17.68154 -146.56856 1.000 22.40177 200 PHE C O 1
ATOM 8243 N N . HIS C 1 201 ? 22.70153 -15.74179 -146.61847 1.000 24.99770 201 HIS C N 1
ATOM 8244 C CA . HIS C 1 201 ? 22.30711 -15.91505 -148.01439 1.000 25.51251 201 HIS C CA 1
ATOM 8245 C C . HIS C 1 201 ? 23.50906 -15.81820 -148.95367 1.000 24.44091 201 HIS C C 1
ATOM 8246 O O . HIS C 1 201 ? 23.58323 -16.53916 -149.95779 1.000 22.62222 201 HIS C O 1
ATOM 8253 N N . ALA C 1 202 ? 24.45281 -14.92524 -148.66455 1.000 22.48058 202 ALA C N 1
ATOM 8254 C CA . ALA C 1 202 ? 25.64405 -14.86009 -149.50426 1.000 27.12791 202 ALA C CA 1
ATOM 8255 C C . ALA C 1 202 ? 26.48088 -16.12567 -149.36477 1.000 25.93918 202 ALA C C 1
ATOM 8256 O O . ALA C 1 202 ? 27.01715 -16.63100 -150.36081 1.000 25.01675 202 ALA C O 1
ATOM 8258 N N . LEU C 1 203 ? 26.58449 -16.66548 -148.14537 1.000 24.35395 203 LEU C N 1
ATOM 8259 C CA . LEU C 1 203 ? 27.30766 -17.91749 -147.95278 1.000 21.47673 203 LEU C CA 1
ATOM 8260 C C . LEU C 1 203 ? 26.66604 -19.04338 -148.75115 1.000 24.84072 203 LEU C C 1
ATOM 8261 O O . LEU C 1 203 ? 27.36637 -19.84495 -149.38098 1.000 26.60633 203 LEU C O 1
ATOM 8266 N N . GLN C 1 204 ? 25.33224 -19.11256 -148.73874 1.000 24.57306 204 GLN C N 1
ATOM 8267 C CA . GLN C 1 204 ? 24.62463 -20.16413 -149.46000 1.000 22.52072 204 GLN C CA 1
ATOM 8268 C C . GLN C 1 204 ? 24.90117 -20.07687 -150.95536 1.000 24.20400 204 GLN C C 1
ATOM 8269 O O . GLN C 1 204 ? 25.16507 -21.09381 -151.60418 1.000 23.61013 204 GLN C O 1
ATOM 8275 N N . LYS C 1 205 ? 24.84665 -18.86035 -151.50756 1.000 22.44760 205 LYS C N 1
ATOM 8276 C CA . LYS C 1 205 ? 25.13094 -18.64345 -152.92100 1.000 25.96592 205 LYS C CA 1
ATOM 8277 C C . LYS C 1 205 ? 26.55633 -19.04930 -153.24208 1.000 25.57566 205 LYS C C 1
ATOM 8278 O O . LYS C 1 205 ? 26.82346 -19.67126 -154.27907 1.000 26.39573 205 LYS C O 1
ATOM 8284 N N . LEU C 1 206 ? 27.47780 -18.72803 -152.33723 1.000 20.91135 206 LEU C N 1
ATOM 8285 C CA . LEU C 1 206 ? 28.87685 -19.08312 -152.51210 1.000 23.78810 206 LEU C CA 1
ATOM 8286 C C . LEU C 1 206 ? 29.07547 -20.59207 -152.43958 1.000 26.24836 206 LEU C C 1
ATOM 8287 O O . LEU C 1 206 ? 29.83606 -21.15943 -153.23325 1.000 27.54031 206 LEU C O 1
ATOM 8292 N N . LEU C 1 207 ? 28.38174 -21.26752 -151.51793 1.000 22.53377 207 LEU C N 1
ATOM 8293 C CA . LEU C 1 207 ? 28.46600 -22.72373 -151.47770 1.000 21.62887 207 LEU C CA 1
ATOM 8294 C C . LEU C 1 207 ? 27.99063 -23.33191 -152.79018 1.000 25.81759 207 LEU C C 1
ATOM 8295 O O . LEU C 1 207 ? 28.65600 -24.20552 -153.36122 1.000 26.77828 207 LEU C O 1
ATOM 8300 N N . LYS C 1 208 ? 26.85359 -22.86001 -153.30567 1.000 24.49017 208 LYS C N 1
ATOM 8301 C CA . LYS C 1 208 ? 26.34806 -23.41274 -154.55711 1.000 25.79591 208 LYS C CA 1
ATOM 8302 C C . LYS C 1 208 ? 27.30038 -23.13529 -155.72015 1.000 27.25427 208 LYS C C 1
ATOM 8303 O O . LYS C 1 208 ? 27.49026 -23.99228 -156.59695 1.000 28.20375 208 LYS C O 1
ATOM 8309 N N . GLN C 1 209 ? 27.88758 -21.93538 -155.76904 1.000 26.53336 209 GLN C N 1
ATOM 8310 C CA . GLN C 1 209 ? 28.84361 -21.65457 -156.83683 1.000 29.21036 209 GLN C CA 1
ATOM 8311 C C . GLN C 1 209 ? 30.02303 -22.60734 -156.77124 1.000 23.63991 209 GLN C C 1
ATOM 8312 O O . GLN C 1 209 ? 30.63425 -22.91327 -157.79953 1.000 23.85392 209 GLN C O 1
ATOM 8318 N N . ARG C 1 210 ? 30.34961 -23.09827 -155.57775 1.000 25.80188 210 ARG C N 1
ATOM 8319 C CA . ARG C 1 210 ? 31.47477 -24.00193 -155.40757 1.000 26.30017 210 ARG C CA 1
ATOM 8320 C C . ARG C 1 210 ? 31.06765 -25.46325 -155.47728 1.000 24.96776 210 ARG C C 1
ATOM 8321 O O . ARG C 1 210 ? 31.89207 -26.33405 -155.19407 1.000 29.18559 210 ARG C O 1
ATOM 8329 N N . GLY C 1 211 ? 29.82244 -25.75039 -155.83866 1.000 23.73572 211 GLY C N 1
ATOM 8330 C CA . GLY C 1 211 ? 29.38166 -27.12485 -155.95127 1.000 24.61464 211 GLY C CA 1
ATOM 8331 C C . GLY C 1 211 ? 29.22383 -27.85037 -154.63557 1.000 29.33231 211 GLY C C 1
ATOM 8332 O O . GLY C 1 211 ? 29.27631 -29.08472 -154.61204 1.000 28.84722 211 GLY C O 1
ATOM 8333 N N . LEU C 1 212 ? 29.03110 -27.11971 -153.53706 1.000 22.34933 212 LEU C N 1
ATOM 8334 C CA . LEU C 1 212 ? 28.88945 -27.69540 -152.20799 1.000 25.44139 212 LEU C CA 1
ATOM 8335 C C . LEU C 1 212 ? 27.42092 -27.75285 -151.79952 1.000 26.19812 212 LEU C C 1
ATOM 8336 O O . LEU C 1 212 ? 26.58481 -26.98948 -152.28640 1.000 24.74216 212 LEU C O 1
ATOM 8341 N N . ASN C 1 213 ? 27.11777 -28.67797 -150.89334 1.000 26.67340 213 ASN C N 1
ATOM 8342 C CA . ASN C 1 213 ? 25.73236 -28.91230 -150.50300 1.000 27.88417 213 ASN C CA 1
ATOM 8343 C C . ASN C 1 213 ? 25.22868 -27.76450 -149.63498 1.000 24.79328 213 ASN C C 1
ATOM 8344 O O . ASN C 1 213 ? 25.93159 -27.28799 -148.73905 1.000 24.26723 213 ASN C O 1
ATOM 8349 N N . THR C 1 214 ? 23.99659 -27.32357 -149.89381 1.000 22.43237 214 THR C N 1
ATOM 8350 C CA . THR C 1 214 ? 23.40283 -26.21288 -149.15423 1.000 25.46524 214 THR C CA 1
ATOM 8351 C C . THR C 1 214 ? 22.21566 -26.62826 -148.29334 1.000 24.15562 214 THR C C 1
ATOM 8352 O O . THR C 1 214 ? 21.51401 -25.75998 -147.76466 1.000 31.47765 214 THR C O 1
ATOM 8356 N N . ASN C 1 215 ? 21.96035 -27.91717 -148.14318 1.000 21.60179 215 ASN C N 1
ATOM 8357 C CA . ASN C 1 215 ? 20.93949 -28.28368 -147.17721 1.000 23.17371 215 ASN C CA 1
ATOM 8358 C C . ASN C 1 215 ? 21.49139 -28.15323 -145.76020 1.000 21.06908 215 ASN C C 1
ATOM 8359 O O . ASN C 1 215 ? 22.69725 -27.97911 -145.54640 1.000 22.25232 215 ASN C O 1
ATOM 8364 N N . LYS C 1 216 ? 20.58585 -28.17879 -144.77837 1.000 19.55442 216 LYS C N 1
ATOM 8365 C CA . LYS C 1 216 ? 20.89367 -27.65047 -143.45981 1.000 19.96982 216 LYS C CA 1
ATOM 8366 C C . LYS C 1 216 ? 21.20318 -28.76995 -142.47934 1.000 20.08572 216 LYS C C 1
ATOM 8367 O O . LYS C 1 216 ? 20.55410 -29.82268 -142.48719 1.000 24.62802 216 LYS C O 1
ATOM 8373 N N . GLY C 1 217 ? 22.17664 -28.51573 -141.61380 1.000 22.25984 217 GLY C N 1
ATOM 8374 C CA . GLY C 1 217 ? 22.41925 -29.34611 -140.45982 1.000 17.38959 217 GLY C CA 1
ATOM 8375 C C . GLY C 1 217 ? 21.42037 -29.02573 -139.36714 1.000 25.14937 217 GLY C C 1
ATOM 8376 O O . GLY C 1 217 ? 20.50374 -28.21903 -139.53704 1.000 22.98850 217 GLY C O 1
ATOM 8377 N N . ASP C 1 218 ? 21.62825 -29.66320 -138.20724 1.000 21.61998 218 ASP C N 1
ATOM 8378 C CA . ASP C 1 218 ? 20.62509 -29.63739 -137.14010 1.000 25.30567 218 ASP C CA 1
ATOM 8379 C C . ASP C 1 218 ? 20.31683 -28.21879 -136.66925 1.000 24.75745 218 ASP C C 1
ATOM 8380 O O . ASP C 1 218 ? 19.17579 -27.93141 -136.28960 1.000 21.45664 218 ASP C O 1
ATOM 8385 N N . GLU C 1 219 ? 21.30268 -27.31709 -136.70644 1.000 22.87557 219 GLU C N 1
ATOM 8386 C CA . GLU C 1 219 ? 21.14570 -25.96633 -136.18274 1.000 21.41093 219 GLU C CA 1
ATOM 8387 C C . GLU C 1 219 ? 20.92130 -24.92049 -137.26455 1.000 24.83813 219 GLU C C 1
ATOM 8388 O O . GLU C 1 219 ? 21.01587 -23.72548 -136.97776 1.000 26.02657 219 GLU C O 1
ATOM 8394 N N . GLY C 1 220 ? 20.61021 -25.33455 -138.49460 1.000 25.41277 220 GLY C N 1
ATOM 8395 C CA . GLY C 1 220 ? 20.26304 -24.39841 -139.54543 1.000 20.45956 220 GLY C CA 1
ATOM 8396 C C . GLY C 1 220 ? 21.41438 -23.95209 -140.41246 1.000 21.20154 220 GLY C C 1
ATOM 8397 O O . GLY C 1 220 ? 21.18662 -23.23652 -141.40532 1.000 21.85777 220 GLY C O 1
ATOM 8398 N N . GLY C 1 221 ? 22.64458 -24.31147 -140.05292 1.000 23.93592 221 GLY C N 1
ATOM 8399 C CA . GLY C 1 221 ? 23.80622 -23.98306 -140.84675 1.000 25.26458 221 GLY C CA 1
ATOM 8400 C C . GLY C 1 221 ? 24.06752 -25.03072 -141.90845 1.000 26.60115 221 GLY C C 1
ATOM 8401 O O . GLY C 1 221 ? 23.27234 -25.94297 -142.14344 1.000 26.70056 221 GLY C O 1
ATOM 8402 N N . PHE C 1 222 ? 25.21438 -24.88919 -142.56151 1.000 24.83239 222 PHE C N 1
ATOM 8403 C CA . PHE C 1 222 ? 25.61057 -25.79134 -143.62805 1.000 24.31806 222 PHE C CA 1
ATOM 8404 C C . PHE C 1 222 ? 26.63931 -26.78856 -143.12366 1.000 26.74574 222 PHE C C 1
ATOM 8405 O O . PHE C 1 222 ? 27.42971 -26.49686 -142.22052 1.000 28.23405 222 PHE C O 1
ATOM 8413 N N . ALA C 1 223 ? 26.63399 -27.96840 -143.72926 1.000 24.72984 223 ALA C N 1
ATOM 8414 C CA . ALA C 1 223 ? 27.64173 -28.99277 -143.47082 1.000 27.70026 223 ALA C CA 1
ATOM 8415 C C . ALA C 1 223 ? 28.20436 -29.43767 -144.81419 1.000 30.73395 223 ALA C C 1
ATOM 8416 O O . ALA C 1 223 ? 27.93547 -30.54921 -145.28134 1.000 34.70101 223 ALA C O 1
ATOM 8418 N N . PRO C 1 224 ? 28.96628 -28.57579 -145.47588 1.000 28.62535 224 PRO C N 1
ATOM 8419 C CA . PRO C 1 224 ? 29.49619 -28.91783 -146.79572 1.000 30.45154 224 PRO C CA 1
ATOM 8420 C C . PRO C 1 224 ? 30.75177 -29.76316 -146.66645 1.000 31.72597 224 PRO C C 1
ATOM 8421 O O . PRO C 1 224 ? 31.40522 -29.79824 -145.62162 1.000 27.55268 224 PRO C O 1
ATOM 8425 N N . ASN C 1 225 ? 31.06923 -30.47389 -147.75210 1.000 28.07432 225 ASN C N 1
ATOM 8426 C CA . ASN C 1 225 ? 32.21177 -31.38798 -147.75999 1.000 31.35563 225 ASN C CA 1
ATOM 8427 C C . ASN C 1 225 ? 33.49108 -30.57809 -147.94955 1.000 32.01396 225 ASN C C 1
ATOM 8428 O O . ASN C 1 225 ? 34.03204 -30.44463 -149.05132 1.000 31.39043 225 ASN C O 1
ATOM 8433 N N . LEU C 1 226 ? 33.98521 -30.03065 -146.84165 1.000 31.37301 226 LEU C N 1
ATOM 8434 C CA . LEU C 1 226 ? 35.21484 -29.25084 -146.81536 1.000 32.19179 226 LEU C CA 1
ATOM 8435 C C . LEU C 1 226 ? 36.35667 -30.07681 -146.23459 1.000 36.41601 226 LEU C C 1
ATOM 8436 O O . LEU C 1 226 ? 36.14454 -31.01186 -145.45798 1.000 39.09089 226 LEU C O 1
ATOM 8441 N N . LYS C 1 227 ? 37.58344 -29.70070 -146.60205 1.000 34.74205 227 LYS C N 1
ATOM 8442 C CA . LYS C 1 227 ? 38.75884 -30.42225 -146.13085 1.000 37.69075 227 LYS C CA 1
ATOM 8443 C C . LYS C 1 227 ? 39.34839 -29.85197 -144.84454 1.000 33.70604 227 LYS C C 1
ATOM 8444 O O . LYS C 1 227 ? 39.85971 -30.61750 -144.02428 1.000 33.04609 227 LYS C O 1
ATOM 8450 N N . LEU C 1 228 ? 39.29324 -28.53610 -144.63957 1.000 28.96431 228 LEU C N 1
ATOM 8451 C CA . LEU C 1 228 ? 40.03462 -27.89488 -143.56210 1.000 28.32074 228 LEU C CA 1
ATOM 8452 C C . LEU C 1 228 ? 39.18255 -26.84022 -142.87906 1.000 30.78776 228 LEU C C 1
ATOM 8453 O O . LEU C 1 228 ? 38.31379 -26.22404 -143.49675 1.000 31.17323 228 LEU C O 1
ATOM 8458 N N . ALA C 1 229 ? 39.47092 -26.61822 -141.59735 1.000 28.61480 229 ALA C N 1
ATOM 8459 C CA . ALA C 1 229 ? 38.79573 -25.55284 -140.86773 1.000 29.27717 229 ALA C CA 1
ATOM 8460 C C . ALA C 1 229 ? 39.07338 -24.19863 -141.50606 1.000 28.69258 229 ALA C C 1
ATOM 8461 O O . ALA C 1 229 ? 38.19943 -23.32860 -141.53853 1.000 27.88730 229 ALA C O 1
ATOM 8463 N N . GLU C 1 230 ? 40.28413 -24.00187 -142.03036 1.000 25.62685 230 GLU C N 1
ATOM 8464 C CA . GLU C 1 230 ? 40.59215 -22.71468 -142.64046 1.000 29.26269 230 GLU C CA 1
ATOM 8465 C C . GLU C 1 230 ? 39.74488 -22.48053 -143.88928 1.000 29.69038 230 GLU C C 1
ATOM 8466 O O . GLU C 1 230 ? 39.42489 -21.33318 -144.22080 1.000 29.63872 230 GLU C O 1
ATOM 8472 N N . GLU C 1 231 ? 39.36860 -23.55727 -144.57748 1.000 30.94618 231 GLU C N 1
ATOM 8473 C CA . GLU C 1 231 ? 38.46843 -23.46550 -145.72161 1.000 34.12966 231 GLU C CA 1
ATOM 8474 C C . GLU C 1 231 ? 37.08851 -22.97259 -145.30040 1.000 30.15770 231 GLU C C 1
ATOM 8475 O O . GLU C 1 231 ? 36.49052 -22.11350 -145.96366 1.000 24.09410 231 GLU C O 1
ATOM 8481 N N . ALA C 1 232 ? 36.56366 -23.50820 -144.19743 1.000 26.99083 232 ALA C N 1
ATOM 8482 C CA . ALA C 1 232 ? 35.30984 -22.99533 -143.65913 1.000 26.43508 232 ALA C CA 1
ATOM 8483 C C . ALA C 1 232 ? 35.44947 -21.53172 -143.27339 1.000 23.93010 232 ALA C C 1
ATOM 8484 O O . ALA C 1 232 ? 34.57864 -20.71244 -143.58672 1.000 20.33077 232 ALA C O 1
ATOM 8486 N N . LEU C 1 233 ? 36.56180 -21.17635 -142.62427 1.000 25.35081 233 LEU C N 1
ATOM 8487 C CA . LEU C 1 233 ? 36.76420 -19.79140 -142.21373 1.000 27.78868 233 LEU C CA 1
ATOM 8488 C C . LEU C 1 233 ? 36.91047 -18.87148 -143.41926 1.000 23.92357 233 LEU C C 1
ATOM 8489 O O . LEU C 1 233 ? 36.38033 -17.75021 -143.41736 1.000 23.00877 233 LEU C O 1
ATOM 8494 N N . ASP C 1 234 ? 37.61080 -19.33895 -144.46445 1.000 23.51159 234 ASP C N 1
ATOM 8495 C CA . ASP C 1 234 ? 37.75962 -18.56578 -145.69762 1.000 27.41553 234 ASP C CA 1
ATOM 8496 C C . ASP C 1 234 ? 36.40784 -18.25749 -146.32920 1.000 27.79836 234 ASP C C 1
ATOM 8497 O O . ASP C 1 234 ? 36.17838 -17.14711 -146.82596 1.000 21.19865 234 ASP C O 1
ATOM 8502 N N . LEU C 1 235 ? 35.51910 -19.24967 -146.35875 1.000 26.09648 235 LEU C N 1
ATOM 8503 C CA . LEU C 1 235 ? 34.19546 -19.05020 -146.93659 1.000 27.03693 235 LEU C CA 1
ATOM 8504 C C . LEU C 1 235 ? 33.40145 -18.03097 -146.14311 1.000 22.50511 235 LEU C C 1
ATOM 8505 O O . LEU C 1 235 ? 32.66720 -17.21598 -146.71593 1.000 26.92700 235 LEU C O 1
ATOM 8510 N N . MET C 1 236 ? 33.52134 -18.07335 -144.82046 1.000 19.01965 236 MET C N 1
ATOM 8511 C CA . MET C 1 236 ? 32.77391 -17.13800 -143.99350 1.000 21.86424 236 MET C CA 1
ATOM 8512 C C . MET C 1 236 ? 33.27193 -15.71678 -144.19535 1.000 20.71184 236 MET C C 1
ATOM 8513 O O . MET C 1 236 ? 32.46771 -14.78775 -144.32486 1.000 24.89869 236 MET C O 1
ATOM 8518 N N . VAL C 1 237 ? 34.59113 -15.52960 -144.25106 1.000 24.98060 237 VAL C N 1
ATOM 8519 C CA . VAL C 1 237 ? 35.12633 -14.20013 -144.52722 1.000 23.28925 237 VAL C CA 1
ATOM 8520 C C . VAL C 1 237 ? 34.63377 -13.70603 -145.88239 1.000 22.04839 237 VAL C C 1
ATOM 8521 O O . VAL C 1 237 ? 34.18852 -12.55942 -146.01774 1.000 23.61899 237 VAL C O 1
ATOM 8525 N N . GLU C 1 238 ? 34.66063 -14.57159 -146.89806 1.000 22.67350 238 GLU C N 1
ATOM 8526 C CA . GLU C 1 238 ? 34.17432 -14.15504 -148.21206 1.000 24.60983 238 GLU C CA 1
ATOM 8527 C C . GLU C 1 238 ? 32.68771 -13.80431 -148.17352 1.000 26.46500 238 GLU C C 1
ATOM 8528 O O . GLU C 1 238 ? 32.26147 -12.80753 -148.77368 1.000 24.38058 238 GLU C O 1
ATOM 8534 N N . ALA C 1 239 ? 31.88226 -14.61987 -147.47984 1.000 22.83935 239 ALA C N 1
ATOM 8535 C CA . ALA C 1 239 ? 30.44783 -14.36253 -147.40204 1.000 23.10324 239 ALA C CA 1
ATOM 8536 C C . ALA C 1 239 ? 30.17173 -13.01732 -146.74289 1.000 23.83160 239 ALA C C 1
ATOM 8537 O O . ALA C 1 239 ? 29.31671 -12.24920 -147.20137 1.000 25.96447 239 ALA C O 1
ATOM 8539 N N . ILE C 1 240 ? 30.88131 -12.72985 -145.65319 1.000 22.54218 240 ILE C N 1
ATOM 8540 C CA . ILE C 1 240 ? 30.76264 -11.43445 -144.99093 1.000 24.42384 240 ILE C CA 1
ATOM 8541 C C . ILE C 1 240 ? 31.01522 -10.30668 -145.98828 1.000 24.86108 240 ILE C C 1
ATOM 8542 O O . ILE C 1 240 ? 30.21183 -9.37600 -146.11749 1.000 25.65689 240 ILE C O 1
ATOM 8547 N N . LYS C 1 241 ? 32.12904 -10.38223 -146.72477 1.000 24.41558 241 LYS C N 1
ATOM 8548 C CA . LYS C 1 241 ? 32.43197 -9.33005 -147.68671 1.000 27.29421 241 LYS C CA 1
ATOM 8549 C C . LYS C 1 241 ? 31.42064 -9.30139 -148.82066 1.000 29.02374 241 LYS C C 1
ATOM 8550 O O . LYS C 1 241 ? 31.04516 -8.22090 -149.28999 1.000 27.77460 241 LYS C O 1
ATOM 8556 N N . ALA C 1 242 ? 31.00052 -10.47653 -149.30392 1.000 31.70164 242 ALA C N 1
ATOM 8557 C CA . ALA C 1 242 ? 30.05577 -10.51330 -150.41634 1.000 31.57683 242 ALA C CA 1
ATOM 8558 C C . ALA C 1 242 ? 28.73116 -9.88879 -150.02444 1.000 33.10458 242 ALA C C 1
ATOM 8559 O O . ALA C 1 242 ? 28.07801 -9.24854 -150.85431 1.000 32.72291 242 ALA C O 1
ATOM 8561 N N . ALA C 1 243 ? 28.32406 -10.06126 -148.76427 1.000 29.38998 243 ALA C N 1
ATOM 8562 C CA . ALA C 1 243 ? 27.12207 -9.41159 -148.26837 1.000 31.29450 243 ALA C CA 1
ATOM 8563 C C . ALA C 1 243 ? 27.31307 -7.91295 -148.08205 1.000 31.54645 243 ALA C C 1
ATOM 8564 O O . ALA C 1 243 ? 26.33439 -7.22074 -147.78654 1.000 31.71259 243 ALA C O 1
ATOM 8566 N N . GLY C 1 244 ? 28.53844 -7.40743 -148.25533 1.000 28.58657 244 GLY C N 1
ATOM 8567 C CA . GLY C 1 244 ? 28.82080 -5.98931 -148.16977 1.000 27.62282 244 GLY C CA 1
ATOM 8568 C C . GLY C 1 244 ? 29.30031 -5.50169 -146.82037 1.000 33.33319 244 GLY C C 1
ATOM 8569 O O . GLY C 1 244 ? 29.22262 -4.29702 -146.55105 1.000 35.90420 244 GLY C O 1
ATOM 8570 N N . TYR C 1 245 ? 29.80055 -6.38774 -145.96689 1.000 26.05538 245 TYR C N 1
ATOM 8571 C CA . TYR C 1 245 ? 30.22265 -6.02146 -144.62527 1.000 24.36968 245 TYR C CA 1
ATOM 8572 C C . TYR C 1 245 ? 31.71846 -6.24257 -144.46063 1.000 30.66947 245 TYR C C 1
ATOM 8573 O O . TYR C 1 245 ? 32.36967 -6.90624 -145.27033 1.000 27.26565 245 TYR C O 1
ATOM 8582 N N . GLN C 1 246 ? 32.26715 -5.67163 -143.38891 1.000 33.48718 246 GLN C N 1
ATOM 8583 C CA . GLN C 1 246 ? 33.68770 -5.80474 -143.12569 1.000 31.85594 246 GLN C CA 1
ATOM 8584 C C . GLN C 1 246 ? 33.91380 -6.92604 -142.12522 1.000 30.27773 246 GLN C C 1
ATOM 8585 O O . GLN C 1 246 ? 33.36750 -6.87005 -141.00630 1.000 29.45663 246 GLN C O 1
ATOM 8591 N N . PRO C 1 247 ? 34.69583 -7.94920 -142.46912 1.000 29.51408 247 PRO C N 1
ATOM 8592 C CA . PRO C 1 247 ? 35.05074 -8.96452 -141.47539 1.000 30.48491 247 PRO C CA 1
ATOM 8593 C C . PRO C 1 247 ? 35.77888 -8.33266 -140.29661 1.000 32.80968 247 PRO C C 1
ATOM 8594 O O . PRO C 1 247 ? 36.62033 -7.44020 -140.45675 1.000 32.30978 247 PRO C O 1
ATOM 8598 N N . GLY C 1 248 ? 35.44944 -8.81275 -139.10742 1.000 29.44492 248 GLY C N 1
ATOM 8599 C CA . GLY C 1 248 ? 35.96765 -8.23411 -137.88392 1.000 33.88353 248 GLY C CA 1
ATOM 8600 C C . GLY C 1 248 ? 35.10812 -7.09023 -137.38829 1.000 37.74285 248 GLY C C 1
ATOM 8601 O O . GLY C 1 248 ? 34.28347 -7.26298 -136.48742 1.000 35.95245 248 GLY C O 1
ATOM 8602 N N . SER C 1 249 ? 35.28601 -5.92166 -138.00798 1.000 37.03600 249 SER C N 1
ATOM 8603 C CA . SER C 1 249 ? 34.59752 -4.70124 -137.59168 1.000 35.52785 249 SER C CA 1
ATOM 8604 C C . SER C 1 249 ? 33.07865 -4.87745 -137.56710 1.000 31.45804 249 SER C C 1
ATOM 8605 O O . SER C 1 249 ? 32.42357 -4.58520 -136.56009 1.000 28.65595 249 SER C O 1
ATOM 8608 N N . ASP C 1 250 ? 32.49555 -5.32773 -138.67631 1.000 28.40489 250 ASP C N 1
ATOM 8609 C CA . ASP C 1 250 ? 31.05500 -5.55481 -138.74161 1.000 27.81136 250 ASP C CA 1
ATOM 8610 C C . ASP C 1 250 ? 30.65371 -6.93583 -138.22923 1.000 28.20920 250 ASP C C 1
ATOM 8611 O O . ASP C 1 250 ? 29.76845 -7.05589 -137.37796 1.000 29.95709 250 ASP C O 1
ATOM 8616 N N . ILE C 1 251 ? 31.26308 -7.99071 -138.76372 1.000 24.21915 251 ILE C N 1
ATOM 8617 C CA . ILE C 1 251 ? 30.90927 -9.36045 -138.41330 1.000 25.74160 251 ILE C CA 1
ATOM 8618 C C . ILE C 1 251 ? 32.18591 -10.09889 -138.05704 1.000 29.84676 251 ILE C C 1
ATOM 8619 O O . ILE C 1 251 ? 33.06128 -10.28003 -138.91387 1.000 30.16755 251 ILE C O 1
ATOM 8624 N N . ALA C 1 252 ? 32.28678 -10.53542 -136.80552 1.000 29.15773 252 ALA C N 1
ATOM 8625 C CA . ALA C 1 252 ? 33.41087 -11.33408 -136.35271 1.000 25.42446 252 ALA C CA 1
ATOM 8626 C C . ALA C 1 252 ? 33.00244 -12.80159 -136.38472 1.000 23.23571 252 ALA C C 1
ATOM 8627 O O . ALA C 1 252 ? 31.88294 -13.15051 -136.76168 1.000 25.37970 252 ALA C O 1
ATOM 8629 N N . ILE C 1 253 ? 33.92177 -13.67130 -135.98693 1.000 23.33407 253 ILE C N 1
ATOM 8630 C CA . ILE C 1 253 ? 33.72434 -15.11398 -136.03182 1.000 25.23569 253 ILE C CA 1
ATOM 8631 C C . ILE C 1 253 ? 33.87922 -15.67403 -134.62352 1.000 25.17887 253 ILE C C 1
ATOM 8632 O O . ILE C 1 253 ? 34.75077 -15.24008 -133.86287 1.000 24.79935 253 ILE C O 1
ATOM 8637 N N . ALA C 1 254 ? 33.01920 -16.61951 -134.26809 1.000 24.28020 254 ALA C N 1
ATOM 8638 C CA . ALA C 1 254 ? 33.16478 -17.36232 -133.02669 1.000 24.67544 254 ALA C CA 1
ATOM 8639 C C . ALA C 1 254 ? 33.30699 -18.83662 -133.36291 1.000 28.94170 254 ALA C C 1
ATOM 8640 O O . ALA C 1 254 ? 32.70037 -19.32764 -134.31574 1.000 30.20459 254 ALA C O 1
ATOM 8642 N N . LEU C 1 255 ? 34.10296 -19.54564 -132.57298 1.000 26.47777 255 LEU C N 1
ATOM 8643 C CA . LEU C 1 255 ? 34.30991 -20.97166 -132.77979 1.000 28.30737 255 LEU C CA 1
ATOM 8644 C C . LEU C 1 255 ? 33.77125 -21.75861 -131.59892 1.000 30.78322 255 LEU C C 1
ATOM 8645 O O . LEU C 1 255 ? 33.93148 -21.34752 -130.44843 1.000 29.56959 255 LEU C O 1
ATOM 8650 N N . ASP C 1 256 ? 33.12346 -22.88582 -131.88859 1.000 31.24144 256 ASP C N 1
ATOM 8651 C CA . ASP C 1 256 ? 32.91834 -23.94947 -130.90775 1.000 29.92811 256 ASP C CA 1
ATOM 8652 C C . ASP C 1 256 ? 33.79965 -25.10197 -131.36170 1.000 29.51132 256 ASP C C 1
ATOM 8653 O O . ASP C 1 256 ? 33.42400 -25.86293 -132.25802 1.000 30.32933 256 ASP C O 1
ATOM 8658 N N . VAL C 1 257 ? 34.97522 -25.22229 -130.73902 1.000 26.19767 257 VAL C N 1
ATOM 8659 C CA . VAL C 1 257 ? 35.93042 -26.24084 -131.15692 1.000 25.82641 257 VAL C CA 1
ATOM 8660 C C . VAL C 1 257 ? 35.45030 -27.62884 -130.75315 1.000 29.43471 257 VAL C C 1
ATOM 8661 O O . VAL C 1 257 ? 35.62951 -28.60143 -131.49874 1.000 28.84360 257 VAL C O 1
ATOM 8665 N N . ALA C 1 258 ? 34.79584 -27.73550 -129.59374 1.000 30.03564 258 ALA C N 1
ATOM 8666 C CA . ALA C 1 258 ? 34.37026 -29.01742 -129.03253 1.000 30.62551 258 ALA C CA 1
ATOM 8667 C C . ALA C 1 258 ? 35.55865 -29.96839 -128.93365 1.000 27.48686 258 ALA C C 1
ATOM 8668 O O . ALA C 1 258 ? 35.51632 -31.11641 -129.38016 1.000 27.94040 258 ALA C O 1
ATOM 8670 N N . ALA C 1 259 ? 36.63518 -29.47110 -128.32278 1.000 29.21664 259 ALA C N 1
ATOM 8671 C CA . ALA C 1 259 ? 37.88995 -30.21573 -128.32009 1.000 30.06004 259 ALA C CA 1
ATOM 8672 C C . ALA C 1 259 ? 37.78573 -31.51464 -127.52698 1.000 31.77128 259 ALA C C 1
ATOM 8673 O O . ALA C 1 259 ? 38.52613 -32.46397 -127.80843 1.000 32.07079 259 ALA C O 1
ATOM 8675 N N . SER C 1 260 ? 36.87234 -31.58952 -126.54919 1.000 28.89270 260 SER C N 1
ATOM 8676 C CA . SER C 1 260 ? 36.71918 -32.83326 -125.79703 1.000 29.60980 260 SER C CA 1
ATOM 8677 C C . SER C 1 260 ? 36.39209 -33.99890 -126.71965 1.000 29.91280 260 SER C C 1
ATOM 8678 O O . SER C 1 260 ? 36.71333 -35.14947 -126.40511 1.000 31.07517 260 SER C O 1
ATOM 8681 N N . GLU C 1 261 ? 35.76232 -33.71623 -127.86247 1.000 29.73726 261 GLU C N 1
ATOM 8682 C CA . GLU C 1 261 ? 35.35060 -34.76734 -128.78698 1.000 35.06755 261 GLU C CA 1
ATOM 8683 C C . GLU C 1 261 ? 36.53715 -35.44771 -129.47187 1.000 31.77882 261 GLU C C 1
ATOM 8684 O O . GLU C 1 261 ? 36.43240 -36.61455 -129.87038 1.000 33.60440 261 GLU C O 1
ATOM 8690 N N . PHE C 1 262 ? 37.67693 -34.76939 -129.60883 1.000 30.93228 262 PHE C N 1
ATOM 8691 C CA . PHE C 1 262 ? 38.82260 -35.41478 -130.24901 1.000 29.68121 262 PHE C CA 1
ATOM 8692 C C . PHE C 1 262 ? 40.08097 -35.36676 -129.38608 1.000 32.06127 262 PHE C C 1
ATOM 8693 O O . PHE C 1 262 ? 41.19130 -35.50121 -129.90765 1.000 31.43156 262 PHE C O 1
ATOM 8701 N N . TYR C 1 263 ? 39.93217 -35.21418 -128.07429 1.000 36.85302 263 TYR C N 1
ATOM 8702 C CA . TYR C 1 263 ? 41.05570 -35.29229 -127.15130 1.000 36.82469 263 TYR C CA 1
ATOM 8703 C C . TYR C 1 263 ? 41.24070 -36.74412 -126.73419 1.000 40.77607 263 TYR C C 1
ATOM 8704 O O . TYR C 1 263 ? 40.29685 -37.37900 -126.25479 1.000 43.09178 263 TYR C O 1
ATOM 8713 N N . ASP C 1 264 ? 42.44780 -37.26702 -126.92179 1.000 40.47813 264 ASP C N 1
ATOM 8714 C CA . ASP C 1 264 ? 42.80179 -38.60322 -126.45669 1.000 42.75691 264 ASP C CA 1
ATOM 8715 C C . ASP C 1 264 ? 43.34911 -38.46147 -125.04162 1.000 43.37438 264 ASP C C 1
ATOM 8716 O O . ASP C 1 264 ? 44.46597 -37.97435 -124.84796 1.000 44.02610 264 ASP C O 1
ATOM 8721 N N . ASP C 1 265 ? 42.56574 -38.86955 -124.04642 1.000 43.79668 265 ASP C N 1
ATOM 8722 C CA . ASP C 1 265 ? 43.00437 -38.63243 -122.67891 1.000 49.47196 265 ASP C CA 1
ATOM 8723 C C . ASP C 1 265 ? 44.07396 -39.61721 -122.21841 1.000 51.98165 265 ASP C C 1
ATOM 8724 O O . ASP C 1 265 ? 44.67941 -39.39487 -121.16238 1.000 54.51248 265 ASP C O 1
ATOM 8729 N N . THR C 1 266 ? 44.34072 -40.68066 -122.98379 1.000 47.32989 266 THR C N 1
ATOM 8730 C CA . THR C 1 266 ? 45.40669 -41.60026 -122.59858 1.000 50.95414 266 THR C CA 1
ATOM 8731 C C . THR C 1 266 ? 46.76486 -41.12235 -123.10202 1.000 49.49036 266 THR C C 1
ATOM 8732 O O . THR C 1 266 ? 47.76328 -41.21368 -122.37989 1.000 51.71049 266 THR C O 1
ATOM 8736 N N . THR C 1 267 ? 46.82362 -40.60658 -124.32931 1.000 48.95381 267 THR C N 1
ATOM 8737 C CA . THR C 1 267 ? 48.06124 -40.06223 -124.87369 1.000 46.23092 267 THR C CA 1
ATOM 8738 C C . THR C 1 267 ? 48.20963 -38.56612 -124.63173 1.000 41.75867 267 THR C C 1
ATOM 8739 O O . THR C 1 267 ? 49.26103 -38.00565 -124.96187 1.000 41.56482 267 THR C O 1
ATOM 8743 N N . LYS C 1 268 ? 47.18729 -37.91530 -124.07248 1.000 36.93766 268 LYS C N 1
ATOM 8744 C CA . LYS C 1 268 ? 47.23366 -36.48593 -123.76017 1.000 40.77083 268 LYS C CA 1
ATOM 8745 C C . LYS C 1 268 ? 47.52686 -35.65737 -125.01256 1.000 41.12917 268 LYS C C 1
ATOM 8746 O O . LYS C 1 268 ? 48.34026 -34.72992 -124.99759 1.000 41.54737 268 LYS C O 1
ATOM 8752 N N . ARG C 1 269 ? 46.85868 -36.00156 -126.10874 1.000 37.83970 269 ARG C N 1
ATOM 8753 C CA . ARG C 1 269 ? 47.00448 -35.29667 -127.37126 1.000 33.00904 269 ARG C CA 1
ATOM 8754 C C . ARG C 1 269 ? 45.63043 -34.95353 -127.92813 1.000 31.99827 269 ARG C C 1
ATOM 8755 O O . ARG C 1 269 ? 44.65281 -35.67161 -127.70472 1.000 37.00521 269 ARG C O 1
ATOM 8763 N N . TYR C 1 270 ? 45.56656 -33.84111 -128.65057 1.000 31.22113 270 TYR C N 1
ATOM 8764 C CA . TYR C 1 270 ? 44.38899 -33.48329 -129.43586 1.000 33.43483 270 TYR C CA 1
ATOM 8765 C C . TYR C 1 270 ? 44.58679 -34.04873 -130.83653 1.000 33.80513 270 TYR C C 1
ATOM 8766 O O . TYR C 1 270 ? 45.39359 -33.53247 -131.60997 1.000 32.59831 270 TYR C O 1
ATOM 8775 N N . VAL C 1 271 ? 43.86430 -35.12175 -131.15150 1.000 32.15480 271 VAL C N 1
ATOM 8776 C CA . VAL C 1 271 ? 44.06200 -35.89396 -132.37459 1.000 34.03219 271 VAL C CA 1
ATOM 8777 C C . VAL C 1 271 ? 42.87838 -35.62062 -133.29627 1.000 35.22310 271 VAL C C 1
ATOM 8778 O O . VAL C 1 271 ? 41.73119 -35.92332 -132.94763 1.000 38.11127 271 VAL C O 1
ATOM 8782 N N . PHE C 1 272 ? 43.15197 -35.03125 -134.46408 1.000 32.56038 272 PHE C N 1
ATOM 8783 C CA . PHE C 1 272 ? 42.10072 -34.59011 -135.38840 1.000 30.28314 272 PHE C CA 1
ATOM 8784 C C . PHE C 1 272 ? 41.62101 -35.79293 -136.19362 1.000 31.22438 272 PHE C C 1
ATOM 8785 O O . PHE C 1 272 ? 41.95346 -35.97402 -137.37034 1.000 37.04687 272 PHE C O 1
ATOM 8793 N N . LYS C 1 273 ? 40.78755 -36.60793 -135.54128 1.000 32.54708 273 LYS C N 1
ATOM 8794 C CA . LYS C 1 273 ? 40.47895 -37.94062 -136.05202 1.000 36.21568 273 LYS C CA 1
ATOM 8795 C C . LYS C 1 273 ? 39.78208 -37.89907 -137.40960 1.000 33.22412 273 LYS C C 1
ATOM 8796 O O . LYS C 1 273 ? 40.05162 -38.74274 -138.27027 1.000 33.60070 273 LYS C O 1
ATOM 8802 N N . LYS C 1 274 ? 38.87892 -36.93769 -137.62428 1.000 30.96384 274 LYS C N 1
ATOM 8803 C CA . LYS C 1 274 ? 38.12560 -36.91681 -138.87761 1.000 30.62758 274 LYS C CA 1
ATOM 8804 C C . LYS C 1 274 ? 39.02806 -36.58494 -140.06364 1.000 31.42733 274 LYS C C 1
ATOM 8805 O O . LYS C 1 274 ? 38.96336 -37.24401 -141.10993 1.000 33.92107 274 LYS C O 1
ATOM 8811 N N . GLY C 1 275 ? 39.87542 -35.56283 -139.92196 1.000 26.05642 275 GLY C N 1
ATOM 8812 C CA . GLY C 1 275 ? 40.81639 -35.24530 -140.97806 1.000 30.12762 275 GLY C CA 1
ATOM 8813 C C . GLY C 1 275 ? 41.86578 -36.31785 -141.18939 1.000 35.80662 275 GLY C C 1
ATOM 8814 O O . GLY C 1 275 ? 42.33677 -36.51344 -142.31630 1.000 36.76458 275 GLY C O 1
ATOM 8815 N N . ILE C 1 276 ? 42.25717 -37.01765 -140.11856 1.000 33.51313 276 ILE C N 1
ATOM 8816 C CA . ILE C 1 276 ? 43.22500 -38.10398 -140.25429 1.000 33.28930 276 ILE C CA 1
ATOM 8817 C C . ILE C 1 276 ? 42.59478 -39.28339 -140.97807 1.000 36.15248 276 ILE C C 1
ATOM 8818 O O . ILE C 1 276 ? 43.18992 -39.86106 -141.89849 1.000 34.40982 276 ILE C O 1
ATOM 8823 N N . LYS C 1 277 ? 41.37179 -39.64694 -140.57961 1.000 40.41650 277 LYS C N 1
ATOM 8824 C CA . LYS C 1 277 ? 40.69600 -40.78960 -141.18231 1.000 44.79724 277 LYS C CA 1
ATOM 8825 C C . LYS C 1 277 ? 40.42558 -40.55435 -142.66251 1.000 47.62724 277 LYS C C 1
ATOM 8826 O O . LYS C 1 277 ? 40.53528 -41.47928 -143.47489 1.000 50.71231 277 LYS C O 1
ATOM 8832 N N . ALA C 1 278 ? 40.08381 -39.32381 -143.03559 1.000 46.62985 278 ALA C N 1
ATOM 8833 C CA . ALA C 1 278 ? 39.84393 -38.98788 -144.43284 1.000 43.41874 278 ALA C CA 1
ATOM 8834 C C . ALA C 1 278 ? 41.12835 -38.82377 -145.23645 1.000 43.26495 278 ALA C C 1
ATOM 8835 O O . ALA C 1 278 ? 41.05596 -38.44934 -146.41046 1.000 41.16657 278 ALA C O 1
ATOM 8837 N N . LYS C 1 279 ? 42.29028 -39.09311 -144.63779 1.000 44.74478 279 LYS C N 1
ATOM 8838 C CA . LYS C 1 279 ? 43.59494 -38.94259 -145.28622 1.000 46.71627 279 LYS C CA 1
ATOM 8839 C C . LYS C 1 279 ? 43.89309 -37.49131 -145.65518 1.000 42.75339 279 LYS C C 1
ATOM 8840 O O . LYS C 1 279 ? 44.73033 -37.22645 -146.52432 1.000 41.42049 279 LYS C O 1
ATOM 8846 N N . ILE C 1 280 ? 43.22416 -36.53625 -145.00701 1.000 41.88769 280 ILE C N 1
ATOM 8847 C CA . ILE C 1 280 ? 43.53057 -35.12835 -145.24053 1.000 39.56343 280 ILE C CA 1
ATOM 8848 C C . ILE C 1 280 ? 44.71186 -34.69095 -144.38573 1.000 38.62767 280 ILE C C 1
ATOM 8849 O O . ILE C 1 280 ? 45.55787 -33.90101 -144.82628 1.000 38.08146 280 ILE C O 1
ATOM 8854 N N . LEU C 1 281 ? 44.78443 -35.19646 -143.15693 1.000 34.89631 281 LEU C N 1
ATOM 8855 C CA . LEU C 1 281 ? 45.76265 -34.78062 -142.16463 1.000 32.15299 281 LEU C CA 1
ATOM 8856 C C . LEU C 1 281 ? 46.69838 -35.93609 -141.84176 1.000 35.68482 281 LEU C C 1
ATOM 8857 O O . LEU C 1 281 ? 46.25942 -37.07867 -141.67729 1.000 34.83205 281 LEU C O 1
ATOM 8862 N N . ASP C 1 282 ? 47.98832 -35.63499 -141.75658 1.000 40.28510 282 ASP C N 1
ATOM 8863 C CA . ASP C 1 282 ? 48.95468 -36.63297 -141.32604 1.000 42.40502 282 ASP C CA 1
ATOM 8864 C C . ASP C 1 282 ? 48.73990 -36.92292 -139.84816 1.000 42.53710 282 ASP C C 1
ATOM 8865 O O . ASP C 1 282 ? 48.63694 -35.99585 -139.04022 1.000 38.18693 282 ASP C O 1
ATOM 8870 N N . GLU C 1 283 ? 48.66385 -38.21329 -139.49954 1.000 46.02514 283 GLU C N 1
ATOM 8871 C CA . GLU C 1 283 ? 48.29023 -38.60751 -138.14399 1.000 48.93011 283 GLU C CA 1
ATOM 8872 C C . GLU C 1 283 ? 49.27661 -38.09371 -137.10320 1.000 50.32461 283 GLU C C 1
ATOM 8873 O O . GLU C 1 283 ? 48.88285 -37.81739 -135.96633 1.000 52.16522 283 GLU C O 1
ATOM 8879 N N . LYS C 1 284 ? 50.55609 -37.95816 -137.46120 1.000 52.84502 284 LYS C N 1
ATOM 8880 C CA . LYS C 1 284 ? 51.53492 -37.48866 -136.48758 1.000 53.78879 284 LYS C CA 1
ATOM 8881 C C . LYS C 1 284 ? 51.54424 -35.96634 -136.39503 1.000 50.48020 284 LYS C C 1
ATOM 8882 O O . LYS C 1 284 ? 51.64601 -35.41007 -135.29458 1.000 54.11040 284 LYS C O 1
ATOM 8888 N N . GLU C 1 285 ? 51.42994 -35.27965 -137.53602 1.000 44.84062 285 GLU C N 1
ATOM 8889 C CA . GLU C 1 285 ? 51.38204 -33.81955 -137.53040 1.000 42.49525 285 GLU C CA 1
ATOM 8890 C C . GLU C 1 285 ? 50.17662 -33.28269 -136.76393 1.000 39.61757 285 GLU C C 1
ATOM 8891 O O . GLU C 1 285 ? 50.24427 -32.19336 -136.18512 1.000 38.82681 285 GLU C O 1
ATOM 8897 N N . TRP C 1 286 ? 49.06351 -34.00522 -136.76553 1.000 38.77783 286 TRP C N 1
ATOM 8898 C CA . TRP C 1 286 ? 47.83163 -33.52284 -136.14963 1.000 35.57117 286 TRP C CA 1
ATOM 8899 C C . TRP C 1 286 ? 47.43524 -34.35985 -134.93610 1.000 35.14570 286 TRP C C 1
ATOM 8900 O O . TRP C 1 286 ? 46.25583 -34.60449 -134.67164 1.000 31.99326 286 TRP C O 1
ATOM 8911 N N . SER C 1 287 ? 48.44105 -34.80210 -134.19125 1.000 35.74789 287 SER C N 1
ATOM 8912 C CA . SER C 1 287 ? 48.30086 -35.27362 -132.81860 1.000 38.13909 287 SER C CA 1
ATOM 8913 C C . SER C 1 287 ? 49.02138 -34.23192 -131.96867 1.000 38.50980 287 SER C C 1
ATOM 8914 O O . SER C 1 287 ? 50.22993 -34.31793 -131.76076 1.000 41.22686 287 SER C O 1
ATOM 8917 N N . LEU C 1 288 ? 48.27654 -33.23975 -131.48689 1.000 37.70501 288 LEU C N 1
ATOM 8918 C CA . LEU C 1 288 ? 48.85951 -32.05592 -130.86415 1.000 32.50772 288 LEU C CA 1
ATOM 8919 C C . LEU C 1 288 ? 48.91989 -32.18576 -129.34609 1.000 35.15631 288 LEU C C 1
ATOM 8920 O O . LEU C 1 288 ? 47.95426 -32.62031 -128.71523 1.000 36.08422 288 LEU C O 1
ATOM 8925 N N . THR C 1 289 ? 50.04677 -31.77744 -128.75776 1.000 35.63428 289 THR C N 1
ATOM 8926 C CA . THR C 1 289 ? 50.04761 -31.54625 -127.31829 1.000 34.26432 289 THR C CA 1
ATOM 8927 C C . THR C 1 289 ? 49.15291 -30.35053 -126.99969 1.000 33.41128 289 THR C C 1
ATOM 8928 O O . THR C 1 289 ? 48.74414 -29.59065 -127.88869 1.000 32.12791 289 THR C O 1
ATOM 8932 N N . THR C 1 290 ? 48.83949 -30.19757 -125.70938 1.000 28.69086 290 THR C N 1
ATOM 8933 C CA . THR C 1 290 ? 48.09520 -29.02915 -125.25156 1.000 32.77019 290 THR C CA 1
ATOM 8934 C C . THR C 1 290 ? 48.72298 -27.74270 -125.76523 1.000 34.28518 290 THR C C 1
ATOM 8935 O O . THR C 1 290 ? 48.02768 -26.86700 -126.29401 1.000 33.52168 290 THR C O 1
ATOM 8939 N N . ALA C 1 291 ? 50.04964 -27.62425 -125.63174 1.000 30.18251 291 ALA C N 1
ATOM 8940 C CA . ALA C 1 291 ? 50.72998 -26.40460 -126.04634 1.000 29.28627 291 ALA C CA 1
ATOM 8941 C C . ALA C 1 291 ? 50.57307 -26.17229 -127.53527 1.000 32.27074 291 ALA C C 1
ATOM 8942 O O . ALA C 1 291 ? 50.41507 -25.02715 -127.97725 1.000 29.26644 291 ALA C O 1
ATOM 8944 N N . GLN C 1 292 ? 50.61654 -27.25275 -128.32301 1.000 32.37145 292 GLN C N 1
ATOM 8945 C CA . GLN C 1 292 ? 50.44909 -27.14146 -129.76848 1.000 30.62714 292 GLN C CA 1
ATOM 8946 C C . GLN C 1 292 ? 49.02870 -26.73874 -130.13234 1.000 33.84364 292 GLN C C 1
ATOM 8947 O O . GLN C 1 292 ? 48.81966 -25.92530 -131.04017 1.000 34.83320 292 GLN C O 1
ATOM 8953 N N . MET C 1 293 ? 48.04118 -27.32605 -129.45457 1.000 34.04022 293 MET C N 1
ATOM 8954 C CA . MET C 1 293 ? 46.65146 -26.95320 -129.68779 1.000 28.89740 293 MET C CA 1
ATOM 8955 C C . MET C 1 293 ? 46.42346 -25.48028 -129.36813 1.000 28.18876 293 MET C C 1
ATOM 8956 O O . MET C 1 293 ? 45.77280 -24.76288 -130.13723 1.000 29.58105 293 MET C O 1
ATOM 8961 N N . ILE C 1 294 ? 46.96217 -25.00834 -128.24026 1.000 28.43335 294 ILE C N 1
ATOM 8962 C CA . ILE C 1 294 ? 46.86604 -23.58972 -127.90754 1.000 30.66097 294 ILE C CA 1
ATOM 8963 C C . ILE C 1 294 ? 47.53761 -22.75238 -128.98407 1.000 30.87454 294 ILE C C 1
ATOM 8964 O O . ILE C 1 294 ? 46.98730 -21.74238 -129.44182 1.000 28.75482 294 ILE C O 1
ATOM 8969 N N . ALA C 1 295 ? 48.72489 -23.17435 -129.42851 1.000 31.08026 295 ALA C N 1
ATOM 8970 C CA . ALA C 1 295 ? 49.42318 -22.43095 -130.46922 1.000 31.33058 295 ALA C CA 1
ATOM 8971 C C . ALA C 1 295 ? 48.60574 -22.37454 -131.75365 1.000 29.96711 295 ALA C C 1
ATOM 8972 O O . ALA C 1 295 ? 48.58911 -21.34471 -132.44053 1.000 28.53643 295 ALA C O 1
ATOM 8974 N N . TYR C 1 296 ? 47.92044 -23.47192 -132.09699 1.000 29.28457 296 TYR C N 1
ATOM 8975 C CA . TYR C 1 296 ? 47.13406 -23.50205 -133.32691 1.000 27.88672 296 TYR C CA 1
ATOM 8976 C C . TYR C 1 296 ? 45.96228 -22.53825 -133.24119 1.000 29.93764 296 TYR C C 1
ATOM 8977 O O . TYR C 1 296 ? 45.69040 -21.78681 -134.18606 1.000 26.97669 296 TYR C O 1
ATOM 8986 N N . LEU C 1 297 ? 45.24339 -22.56889 -132.11661 1.000 27.90815 297 LEU C N 1
ATOM 8987 C CA . LEU C 1 297 ? 44.15081 -21.62828 -131.89829 1.000 29.84640 297 LEU C CA 1
ATOM 8988 C C . LEU C 1 297 ? 44.65086 -20.19264 -131.99155 1.000 30.12952 297 LEU C C 1
ATOM 8989 O O . LEU C 1 297 ? 44.04953 -19.35489 -132.67484 1.000 29.16810 297 LEU C O 1
ATOM 8994 N N . LYS C 1 298 ? 45.76401 -19.89603 -131.31604 1.000 30.04008 298 LYS C N 1
ATOM 8995 C CA . LYS C 1 298 ? 46.33915 -18.55946 -131.38034 1.000 29.13310 298 LYS C CA 1
ATOM 8996 C C . LYS C 1 298 ? 46.58509 -18.14578 -132.82372 1.000 30.43845 298 LYS C C 1
ATOM 8997 O O . LYS C 1 298 ? 46.22863 -17.03407 -133.23542 1.000 29.84617 298 LYS C O 1
ATOM 9003 N N . LYS C 1 299 ? 47.17000 -19.04627 -133.61727 1.000 26.93343 299 LYS C N 1
ATOM 9004 C CA . LYS C 1 299 ? 47.41648 -18.73754 -135.02181 1.000 29.54760 299 LYS C CA 1
ATOM 9005 C C . LYS C 1 299 ? 46.10855 -18.45865 -135.76214 1.000 28.89854 299 LYS C C 1
ATOM 9006 O O . LYS C 1 299 ? 46.02846 -17.51900 -136.56021 1.000 27.36945 299 LYS C O 1
ATOM 9012 N N . LEU C 1 300 ? 45.06223 -19.24161 -135.48682 1.000 31.76217 300 LEU C N 1
ATOM 9013 C CA . LEU C 1 300 ? 43.78111 -18.99640 -136.14386 1.000 28.79774 300 LEU C CA 1
ATOM 9014 C C . LEU C 1 300 ? 43.23422 -17.61744 -135.79543 1.000 27.02360 300 LEU C C 1
ATOM 9015 O O . LEU C 1 300 ? 42.64740 -16.94389 -136.64950 1.000 30.96581 300 LEU C O 1
ATOM 9020 N N . THR C 1 301 ? 43.43931 -17.16560 -134.55800 1.000 26.35567 301 THR C N 1
ATOM 9021 C CA . THR C 1 301 ? 42.92228 -15.85984 -134.16010 1.000 31.05507 301 THR C CA 1
ATOM 9022 C C . THR C 1 301 ? 43.72159 -14.72170 -134.76481 1.000 32.42786 301 THR C C 1
ATOM 9023 O O . THR C 1 301 ? 43.26920 -13.57071 -134.72806 1.000 31.45548 301 THR C O 1
ATOM 9027 N N . GLU C 1 302 ? 44.91395 -15.01459 -135.27866 1.000 30.83239 302 GLU C N 1
ATOM 9028 C CA . GLU C 1 302 ? 45.70175 -14.05005 -136.03032 1.000 34.21768 302 GLU C CA 1
ATOM 9029 C C . GLU C 1 302 ? 45.36927 -14.06534 -137.51887 1.000 31.50577 302 GLU C C 1
ATOM 9030 O O . GLU C 1 302 ? 45.49015 -13.02987 -138.18602 1.000 35.59033 302 GLU C O 1
ATOM 9036 N N . GLN C 1 303 ? 44.93558 -15.21094 -138.05236 1.000 29.10053 303 GLN C N 1
ATOM 9037 C CA . GLN C 1 303 ? 44.61267 -15.32699 -139.47153 1.000 30.01034 303 GLN C CA 1
ATOM 9038 C C . GLN C 1 303 ? 43.18582 -14.91694 -139.78707 1.000 30.35820 303 GLN C C 1
ATOM 9039 O O . GLN C 1 303 ? 42.89961 -14.55851 -140.93353 1.000 26.72203 303 GLN C O 1
ATOM 9045 N N . TYR C 1 304 ? 42.29562 -14.96443 -138.80325 1.000 29.27679 304 TYR C N 1
ATOM 9046 C CA . TYR C 1 304 ? 40.87273 -14.75753 -138.99366 1.000 26.79208 304 TYR C CA 1
ATOM 9047 C C . TYR C 1 304 ? 40.33165 -13.91711 -137.84565 1.000 30.25871 304 TYR C C 1
ATOM 9048 O O . TYR C 1 304 ? 40.89100 -13.93172 -136.74098 1.000 30.86007 304 TYR C O 1
ATOM 9057 N N . PRO C 1 305 ? 39.24084 -13.17410 -138.07747 1.000 31.25729 305 PRO C N 1
ATOM 9058 C CA . PRO C 1 305 ? 38.68339 -12.27354 -137.05079 1.000 30.45180 305 PRO C CA 1
ATOM 9059 C C . PRO C 1 305 ? 37.88217 -13.02201 -135.98717 1.000 28.95893 305 PRO C C 1
ATOM 9060 O O . PRO C 1 305 ? 36.68539 -12.78866 -135.78606 1.000 29.45003 305 PRO C O 1
ATOM 9064 N N . ILE C 1 306 ? 38.55929 -13.91935 -135.27903 1.000 27.78219 306 ILE C N 1
ATOM 9065 C CA . ILE C 1 306 ? 37.93816 -14.76057 -134.26313 1.000 27.20391 306 ILE C CA 1
ATOM 9066 C C . ILE C 1 306 ? 37.94468 -14.02355 -132.92839 1.000 26.67212 306 ILE C C 1
ATOM 9067 O O . ILE C 1 306 ? 39.00660 -13.65054 -132.41493 1.000 26.93929 306 ILE C O 1
ATOM 9072 N N . ILE C 1 307 ? 36.75749 -13.83848 -132.35113 1.000 24.27112 307 ILE C N 1
ATOM 9073 C CA . ILE C 1 307 ? 36.59919 -13.11051 -131.09556 1.000 22.78563 307 ILE C CA 1
ATOM 9074 C C . ILE C 1 307 ? 36.22063 -14.02723 -129.93911 1.000 25.69156 307 ILE C C 1
ATOM 9075 O O . ILE C 1 307 ? 36.33267 -13.61252 -128.77660 1.000 27.17014 307 ILE C O 1
ATOM 9080 N N . SER C 1 308 ? 35.78271 -15.25318 -130.20859 1.000 26.55867 308 SER C N 1
ATOM 9081 C CA . SER C 1 308 ? 35.32500 -16.13328 -129.14584 1.000 25.34738 308 SER C CA 1
ATOM 9082 C C . SER C 1 308 ? 35.66184 -17.56928 -129.51360 1.000 27.13328 308 SER C C 1
ATOM 9083 O O . SER C 1 308 ? 35.49981 -17.97398 -130.66756 1.000 27.39016 308 SER C O 1
ATOM 9086 N N . ILE C 1 309 ? 36.15683 -18.31917 -128.53183 1.000 29.30817 309 ILE C N 1
ATOM 9087 C CA . ILE C 1 309 ? 36.50723 -19.72977 -128.67601 1.000 27.76655 309 ILE C CA 1
ATOM 9088 C C . ILE C 1 309 ? 35.85272 -20.49668 -127.53366 1.000 28.64697 309 ILE C C 1
ATOM 9089 O O . ILE C 1 309 ? 36.18377 -20.27918 -126.35979 1.000 26.23041 309 ILE C O 1
ATOM 9094 N N . GLU C 1 310 ? 34.94971 -21.40531 -127.87469 1.000 25.47158 310 GLU C N 1
ATOM 9095 C CA . GLU C 1 310 ? 34.27259 -22.24965 -126.90735 1.000 26.61118 310 GLU C CA 1
ATOM 9096 C C . GLU C 1 310 ? 34.86804 -23.65169 -126.93853 1.000 28.25563 310 GLU C C 1
ATOM 9097 O O . GLU C 1 310 ? 35.06750 -24.22118 -128.01879 1.000 28.73740 310 GLU C O 1
ATOM 9103 N N . ASP C 1 311 ? 35.16579 -24.19140 -125.75140 1.000 25.44106 311 ASP C N 1
ATOM 9104 C CA . ASP C 1 311 ? 35.73459 -25.53262 -125.59337 1.000 28.13656 311 ASP C CA 1
ATOM 9105 C C . ASP C 1 311 ? 36.90571 -25.75601 -126.56106 1.000 29.49780 311 ASP C C 1
ATOM 9106 O O . ASP C 1 311 ? 36.99707 -26.76545 -127.26839 1.000 29.63308 311 ASP C O 1
ATOM 9111 N N . GLY C 1 312 ? 37.80466 -24.77310 -126.60812 1.000 27.32550 312 GLY C N 1
ATOM 9112 C CA . GLY C 1 312 ? 38.99712 -24.91789 -127.42181 1.000 27.88265 312 GLY C CA 1
ATOM 9113 C C . GLY C 1 312 ? 39.92535 -26.00692 -126.93225 1.000 30.03427 312 GLY C C 1
ATOM 9114 O O . GLY C 1 312 ? 40.77836 -26.47306 -127.69191 1.000 31.62635 312 GLY C O 1
ATOM 9115 N N . LEU C 1 313 ? 39.77876 -26.41395 -125.67698 1.000 31.76267 313 LEU C N 1
ATOM 9116 C CA . LEU C 1 313 ? 40.53302 -27.50178 -125.08144 1.000 32.14214 313 LEU C CA 1
ATOM 9117 C C . LEU C 1 313 ? 39.56553 -28.39459 -124.31441 1.000 32.25903 313 LEU C C 1
ATOM 9118 O O . LEU C 1 313 ? 38.41509 -28.02793 -124.05561 1.000 31.24943 313 LEU C O 1
ATOM 9123 N N . SER C 1 314 ? 40.04428 -29.58206 -123.96165 1.000 30.58181 314 SER C N 1
ATOM 9124 C CA . SER C 1 314 ? 39.19339 -30.60983 -123.38360 1.000 31.69623 314 SER C CA 1
ATOM 9125 C C . SER C 1 314 ? 38.77197 -30.25802 -121.96222 1.000 36.77200 314 SER C C 1
ATOM 9126 O O . SER C 1 314 ? 39.50349 -29.60501 -121.20913 1.000 38.61319 314 SER C O 1
ATOM 9129 N N . GLU C 1 315 ? 37.57267 -30.72302 -121.60056 1.000 37.80558 315 GLU C N 1
ATOM 9130 C CA . GLU C 1 315 ? 37.11880 -30.69150 -120.21323 1.000 42.82362 315 GLU C CA 1
ATOM 9131 C C . GLU C 1 315 ? 38.05915 -31.44562 -119.27845 1.000 44.63738 315 GLU C C 1
ATOM 9132 O O . GLU C 1 315 ? 38.08342 -31.15193 -118.08044 1.000 43.37254 315 GLU C O 1
ATOM 9138 N N . HIS C 1 316 ? 38.83138 -32.40357 -119.79579 1.000 44.37559 316 HIS C N 1
ATOM 9139 C CA . HIS C 1 316 ? 39.81224 -33.14652 -119.01384 1.000 44.49915 316 HIS C CA 1
ATOM 9140 C C . HIS C 1 316 ? 41.17011 -32.46178 -118.97403 1.000 46.64580 316 HIS C C 1
ATOM 9141 O O . HIS C 1 316 ? 42.14737 -33.07956 -118.54025 1.000 49.05759 316 HIS C O 1
ATOM 9148 N N . ASP C 1 317 ? 41.24994 -31.20733 -119.41729 1.000 41.17234 317 ASP C N 1
ATOM 9149 C CA . ASP C 1 317 ? 42.51238 -30.48832 -119.58039 1.000 39.56624 317 ASP C CA 1
ATOM 9150 C C . ASP C 1 317 ? 42.37522 -29.10682 -118.93782 1.000 42.09428 317 ASP C C 1
ATOM 9151 O O . ASP C 1 317 ? 42.53279 -28.07394 -119.58636 1.000 38.36710 317 ASP C O 1
ATOM 9156 N N . TRP C 1 318 ? 42.03569 -29.09979 -117.64294 1.000 40.56585 318 TRP C N 1
ATOM 9157 C CA . TRP C 1 318 ? 41.82788 -27.84237 -116.92847 1.000 42.07907 318 TRP C CA 1
ATOM 9158 C C . TRP C 1 318 ? 43.09541 -26.99850 -116.92330 1.000 40.84076 318 TRP C C 1
ATOM 9159 O O . TRP C 1 318 ? 43.03158 -25.76831 -117.02660 1.000 42.72215 318 TRP C O 1
ATOM 9170 N N . GLU C 1 319 ? 44.25634 -27.64228 -116.78275 1.000 43.60505 319 GLU C N 1
ATOM 9171 C CA . GLU C 1 319 ? 45.52329 -26.92167 -116.85738 1.000 47.13698 319 GLU C CA 1
ATOM 9172 C C . GLU C 1 319 ? 45.70786 -26.26258 -118.21994 1.000 44.72710 319 GLU C C 1
ATOM 9173 O O . GLU C 1 319 ? 46.30417 -25.18115 -118.32031 1.000 42.15357 319 GLU C O 1
ATOM 9179 N N . GLY C 1 320 ? 45.20577 -26.89674 -119.27940 1.000 41.59588 320 GLY C N 1
ATOM 9180 C CA . GLY C 1 320 ? 45.31353 -26.29887 -120.59649 1.000 38.78249 320 GLY C CA 1
ATOM 9181 C C . GLY C 1 320 ? 44.35712 -25.13870 -120.78895 1.000 36.33139 320 GLY C C 1
ATOM 9182 O O . GLY C 1 320 ? 44.69935 -24.14273 -121.43434 1.000 33.39740 320 GLY C O 1
ATOM 9183 N N . MET C 1 321 ? 43.14052 -25.25336 -120.24491 1.000 36.53550 321 MET C N 1
ATOM 9184 C CA . MET C 1 321 ? 42.17162 -24.16623 -120.36522 1.000 35.83437 321 MET C CA 1
ATOM 9185 C C . MET C 1 321 ? 42.65024 -22.91940 -119.62890 1.000 36.41578 321 MET C C 1
ATOM 9186 O O . MET C 1 321 ? 42.48760 -21.79752 -120.12481 1.000 39.22400 321 MET C O 1
ATOM 9191 N N . GLU C 1 322 ? 43.23018 -23.09267 -118.43839 1.000 37.58329 322 GLU C N 1
ATOM 9192 C CA . GLU C 1 322 ? 43.81705 -21.95599 -117.73632 1.000 39.16434 322 GLU C CA 1
ATOM 9193 C C . GLU C 1 322 ? 44.90094 -21.29469 -118.58198 1.000 35.50283 322 GLU C C 1
ATOM 9194 O O . GLU C 1 322 ? 44.92698 -20.06716 -118.72744 1.000 34.70309 322 GLU C O 1
ATOM 9200 N N . THR C 1 323 ? 45.78411 -22.09947 -119.18166 1.000 37.51823 323 THR C N 1
ATOM 9201 C CA . THR C 1 323 ? 46.81248 -21.54785 -120.06252 1.000 32.66163 323 THR C CA 1
ATOM 9202 C C . THR C 1 323 ? 46.20149 -20.85537 -121.27662 1.000 32.08627 323 THR C C 1
ATOM 9203 O O . THR C 1 323 ? 46.67541 -19.79058 -121.69368 1.000 32.84565 323 THR C O 1
ATOM 9207 N N . LEU C 1 324 ? 45.16701 -21.45319 -121.87750 1.000 31.42660 324 LEU C N 1
ATOM 9208 C CA . LEU C 1 324 ? 44.50971 -20.80018 -123.00531 1.000 29.49815 324 LEU C CA 1
ATOM 9209 C C . LEU C 1 324 ? 43.97219 -19.43977 -122.59074 1.000 33.76091 324 LEU C C 1
ATOM 9210 O O . LEU C 1 324 ? 44.18549 -18.43380 -123.28003 1.000 34.04882 324 LEU C O 1
ATOM 9215 N N . THR C 1 325 ? 43.28809 -19.39098 -121.44395 1.000 30.66712 325 THR C N 1
ATOM 9216 C CA . THR C 1 325 ? 42.68420 -18.14695 -120.98457 1.000 34.31268 325 THR C CA 1
ATOM 9217 C C . THR C 1 325 ? 43.74154 -17.11365 -120.61849 1.000 38.34598 325 THR C C 1
ATOM 9218 O O . THR C 1 325 ? 43.51620 -15.91195 -120.78485 1.000 39.16326 325 THR C O 1
ATOM 9222 N N . LYS C 1 326 ? 44.89972 -17.55388 -120.13106 1.000 41.75227 326 LYS C N 1
ATOM 9223 C CA . LYS C 1 326 ? 45.96856 -16.60624 -119.84219 1.000 42.67701 326 LYS C CA 1
ATOM 9224 C C . LYS C 1 326 ? 46.62562 -16.11629 -121.12811 1.000 44.44654 326 LYS C C 1
ATOM 9225 O O . LYS C 1 326 ? 46.94862 -14.93023 -121.25218 1.000 48.09660 326 LYS C O 1
ATOM 9231 N N . THR C 1 327 ? 46.79323 -17.00965 -122.10830 1.000 39.71403 327 THR C N 1
ATOM 9232 C CA . THR C 1 327 ? 47.51560 -16.66592 -123.33209 1.000 44.16729 327 THR C CA 1
ATOM 9233 C C . THR C 1 327 ? 46.68433 -15.76932 -124.24010 1.000 41.46111 327 THR C C 1
ATOM 9234 O O . THR C 1 327 ? 47.21183 -14.83194 -124.85357 1.000 40.28815 327 THR C O 1
ATOM 9238 N N . LEU C 1 328 ? 45.38661 -16.05159 -124.34950 1.000 34.48672 328 LEU C N 1
ATOM 9239 C CA . LEU C 1 328 ? 44.52167 -15.37317 -125.30085 1.000 35.66022 328 LEU C CA 1
ATOM 9240 C C . LEU C 1 328 ? 43.37868 -14.60304 -124.66541 1.000 36.01538 328 LEU C C 1
ATOM 9241 O O . LEU C 1 328 ? 42.80144 -13.73951 -125.33573 1.000 33.90157 328 LEU C O 1
ATOM 9246 N N . GLY C 1 329 ? 43.03653 -14.88654 -123.40676 1.000 38.47763 329 GLY C N 1
ATOM 9247 C CA . GLY C 1 329 ? 41.78540 -14.42824 -122.81700 1.000 36.64351 329 GLY C CA 1
ATOM 9248 C C . GLY C 1 329 ? 41.70821 -12.94408 -122.55991 1.000 37.00624 329 GLY C C 1
ATOM 9249 O O . GLY C 1 329 ? 40.62060 -12.43938 -122.25910 1.000 35.43871 329 GLY C O 1
ATOM 9250 N N . GLN C 1 330 ? 42.82908 -12.23615 -122.66428 1.000 36.32823 330 GLN C N 1
ATOM 9251 C CA . GLN C 1 330 ? 42.80518 -10.79414 -122.47361 1.000 38.70734 330 GLN C CA 1
ATOM 9252 C C . GLN C 1 330 ? 41.96364 -10.10799 -123.54364 1.000 36.64637 330 GLN C C 1
ATOM 9253 O O . GLN C 1 330 ? 41.26465 -9.13153 -123.25454 1.000 39.56092 330 GLN C O 1
ATOM 9259 N N . HIS C 1 331 ? 42.01062 -10.60644 -124.78421 1.000 35.75613 331 HIS C N 1
ATOM 9260 C CA . HIS C 1 331 ? 41.30460 -9.98148 -125.89775 1.000 38.74766 331 HIS C CA 1
ATOM 9261 C C . HIS C 1 331 ? 40.36177 -10.92051 -126.63402 1.000 35.67699 331 HIS C C 1
ATOM 9262 O O . HIS C 1 331 ? 39.62554 -10.46147 -127.51734 1.000 34.62444 331 HIS C O 1
ATOM 9269 N N . ILE C 1 332 ? 40.36709 -12.20915 -126.31492 1.000 33.92221 332 ILE C N 1
ATOM 9270 C CA . ILE C 1 332 ? 39.51678 -13.19928 -126.96156 1.000 31.13876 332 ILE C CA 1
ATOM 9271 C C . ILE C 1 332 ? 38.64796 -13.83903 -125.89258 1.000 34.33518 332 ILE C C 1
ATOM 9272 O O . ILE C 1 332 ? 39.12919 -14.15404 -124.79973 1.000 27.80601 332 ILE C O 1
ATOM 9277 N N . GLN C 1 333 ? 37.36958 -14.02035 -126.20105 1.000 29.76396 333 GLN C N 1
ATOM 9278 C CA . GLN C 1 333 ? 36.46918 -14.66992 -125.26262 1.000 31.95559 333 GLN C CA 1
ATOM 9279 C C . GLN C 1 333 ? 36.73868 -16.16913 -125.25922 1.000 32.17932 333 GLN C C 1
ATOM 9280 O O . GLN C 1 333 ? 36.76502 -16.79862 -126.31719 1.000 30.29008 333 GLN C O 1
ATOM 9286 N N . ILE C 1 334 ? 36.96114 -16.73088 -124.07376 1.000 30.40930 334 ILE C N 1
ATOM 9287 C CA . ILE C 1 334 ? 37.18042 -18.16243 -123.89212 1.000 28.57180 334 ILE C CA 1
ATOM 9288 C C . ILE C 1 334 ? 35.96640 -18.70321 -123.15011 1.000 29.45628 334 ILE C C 1
ATOM 9289 O O . ILE C 1 334 ? 35.73891 -18.35699 -121.98304 1.000 30.98177 334 ILE C O 1
ATOM 9294 N N . VAL C 1 335 ? 35.18471 -19.55049 -123.81620 1.000 27.58258 335 VAL C N 1
ATOM 9295 C CA . VAL C 1 335 ? 33.88556 -19.98348 -123.30622 1.000 26.38147 335 VAL C CA 1
ATOM 9296 C C . VAL C 1 335 ? 34.00805 -21.40552 -122.78310 1.000 32.35510 335 VAL C C 1
ATOM 9297 O O . VAL C 1 335 ? 34.40814 -22.31432 -123.52111 1.000 31.42995 335 VAL C O 1
ATOM 9301 N N . GLY C 1 336 ? 33.66329 -21.59652 -121.50869 1.000 30.00634 336 GLY C N 1
ATOM 9302 C CA . GLY C 1 336 ? 33.50727 -22.93006 -120.97077 1.000 31.14005 336 GLY C CA 1
ATOM 9303 C C . GLY C 1 336 ? 32.09072 -23.43294 -121.17688 1.000 33.51364 336 GLY C C 1
ATOM 9304 O O . GLY C 1 336 ? 31.12929 -22.79889 -120.72804 1.000 31.39536 336 GLY C O 1
ATOM 9305 N N . ASP C 1 337 ? 31.95576 -24.55980 -121.88197 1.000 40.03345 337 ASP C N 1
ATOM 9306 C CA . ASP C 1 337 ? 30.66863 -25.20470 -122.13109 1.000 40.23868 337 ASP C CA 1
ATOM 9307 C C . ASP C 1 337 ? 30.60744 -26.52858 -121.38598 1.000 40.49303 337 ASP C C 1
ATOM 9308 O O . ASP C 1 337 ? 30.02197 -26.60380 -120.29964 1.000 39.01523 337 ASP C O 1
ATOM 9313 N N . ASP C 1 338 ? 31.21142 -27.58357 -121.94660 1.000 41.34047 338 ASP C N 1
ATOM 9314 C CA . ASP C 1 338 ? 31.22351 -28.84455 -121.21481 1.000 47.73398 338 ASP C CA 1
ATOM 9315 C C . ASP C 1 338 ? 32.13901 -28.78138 -120.00013 1.000 45.62611 338 ASP C C 1
ATOM 9316 O O . ASP C 1 338 ? 32.02823 -29.63447 -119.11494 1.000 44.97713 338 ASP C O 1
ATOM 9321 N N . LEU C 1 339 ? 33.02565 -27.78469 -119.93429 1.000 44.64468 339 LEU C N 1
ATOM 9322 C CA . LEU C 1 339 ? 33.86611 -27.61597 -118.75186 1.000 46.68570 339 LEU C CA 1
ATOM 9323 C C . LEU C 1 339 ? 33.01914 -27.45017 -117.49363 1.000 46.76030 339 LEU C C 1
ATOM 9324 O O . LEU C 1 339 ? 33.37121 -27.96255 -116.42379 1.000 51.05671 339 LEU C O 1
ATOM 9329 N N . TYR C 1 340 ? 31.89060 -26.74886 -117.60632 1.000 44.20014 340 TYR C N 1
ATOM 9330 C CA . TYR C 1 340 ? 31.01534 -26.48681 -116.47284 1.000 43.47780 340 TYR C CA 1
ATOM 9331 C C . TYR C 1 340 ? 29.67975 -27.20199 -116.55157 1.000 43.63919 340 TYR C C 1
ATOM 9332 O O . TYR C 1 340 ? 29.15294 -27.59940 -115.51149 1.000 41.39730 340 TYR C O 1
ATOM 9341 N N . CYS C 1 341 ? 29.12704 -27.38278 -117.75278 1.000 39.69670 341 CYS C N 1
ATOM 9342 C CA . CYS C 1 341 ? 27.76696 -27.90171 -117.91605 1.000 41.65426 341 CYS C CA 1
ATOM 9343 C C . CYS C 1 341 ? 26.76938 -27.08775 -117.09067 1.000 40.13933 341 CYS C C 1
ATOM 9344 O O . CYS C 1 341 ? 25.87913 -27.63749 -116.43123 1.000 41.30329 341 CYS C O 1
ATOM 9347 N N . THR C 1 342 ? 26.94412 -25.76061 -117.10181 1.000 34.20316 342 THR C N 1
ATOM 9348 C CA . THR C 1 342 ? 26.01500 -24.82977 -116.45883 1.000 37.81348 342 THR C CA 1
ATOM 9349 C C . THR C 1 342 ? 25.81095 -25.17539 -114.98008 1.000 41.61049 342 THR C C 1
ATOM 9350 O O . THR C 1 342 ? 24.77054 -24.86876 -114.38162 1.000 40.46137 342 THR C O 1
ATOM 9354 N N . ASN C 1 343 ? 26.81040 -25.82697 -114.38818 1.000 41.19781 343 ASN C N 1
ATOM 9355 C CA . ASN C 1 343 ? 26.71238 -26.32526 -113.02479 1.000 40.69502 343 ASN C CA 1
ATOM 9356 C C . ASN C 1 343 ? 27.32939 -25.30454 -112.07793 1.000 40.04456 343 ASN C C 1
ATOM 9357 O O . ASN C 1 343 ? 28.53766 -25.03915 -112.17417 1.000 40.03959 343 ASN C O 1
ATOM 9362 N N . PRO C 1 344 ? 26.55032 -24.70467 -111.17098 1.000 40.00937 344 PRO C N 1
ATOM 9363 C CA . PRO C 1 344 ? 27.10227 -23.65120 -110.30076 1.000 40.84435 344 PRO C CA 1
ATOM 9364 C C . PRO C 1 344 ? 28.36287 -24.06179 -109.55366 1.000 46.27956 344 PRO C C 1
ATOM 9365 O O . PRO C 1 344 ? 29.31914 -23.27736 -109.50429 1.000 48.77387 344 PRO C O 1
ATOM 9369 N N . ALA C 1 345 ? 28.40031 -25.27573 -108.99136 1.000 46.12025 345 ALA C N 1
ATOM 9370 C CA . ALA C 1 345 ? 29.56644 -25.71582 -108.22456 1.000 49.01045 345 ALA C CA 1
ATOM 9371 C C . ALA C 1 345 ? 30.82295 -25.78049 -109.09362 1.000 51.84713 345 ALA C C 1
ATOM 9372 O O . ALA C 1 345 ? 31.89524 -25.31606 -108.68618 1.000 51.76763 345 ALA C O 1
ATOM 9374 N N . ILE C 1 346 ? 30.71517 -26.36143 -110.29444 1.000 48.95719 346 ILE C N 1
ATOM 9375 C CA . ILE C 1 346 ? 31.88277 -26.44550 -111.17149 1.000 51.70904 346 ILE C CA 1
ATOM 9376 C C . ILE C 1 346 ? 32.24255 -25.07064 -111.72759 1.000 50.21681 346 ILE C C 1
ATOM 9377 O O . ILE C 1 346 ? 33.42685 -24.76119 -111.92374 1.000 48.57374 346 ILE C O 1
ATOM 9382 N N . ALA C 1 347 ? 31.23937 -24.23017 -112.00145 1.000 44.63897 347 ALA C N 1
ATOM 9383 C CA . ALA C 1 347 ? 31.51958 -22.86780 -112.44218 1.000 44.18907 347 ALA C CA 1
ATOM 9384 C C . ALA C 1 347 ? 32.32484 -22.09619 -111.39991 1.000 44.80730 347 ALA C C 1
ATOM 9385 O O . ALA C 1 347 ? 33.16223 -21.26023 -111.76140 1.000 43.62359 347 ALA C O 1
ATOM 9387 N N . GLU C 1 348 ? 32.09700 -22.36813 -110.10660 1.000 45.11925 348 GLU C N 1
ATOM 9388 C CA . GLU C 1 348 ? 32.90242 -21.74082 -109.05989 1.000 46.20832 348 GLU C CA 1
ATOM 9389 C C . GLU C 1 348 ? 34.34739 -22.22254 -109.10893 1.000 46.78047 348 GLU C C 1
ATOM 9390 O O . GLU C 1 348 ? 35.27557 -21.44740 -108.84282 1.000 46.83375 348 GLU C O 1
ATOM 9396 N N . LYS C 1 349 ? 34.55771 -23.50801 -109.41287 1.000 50.29878 349 LYS C N 1
ATOM 9397 C CA . LYS C 1 349 ? 35.91896 -24.01203 -109.57132 1.000 55.66858 349 LYS C CA 1
ATOM 9398 C C . LYS C 1 349 ? 36.60370 -23.34346 -110.75739 1.000 53.55716 349 LYS C C 1
ATOM 9399 O O . LYS C 1 349 ? 37.79709 -23.02650 -110.69924 1.000 55.16033 349 LYS C O 1
ATOM 9405 N N . GLY C 1 350 ? 35.85712 -23.10486 -111.83761 1.000 50.42685 350 GLY C N 1
ATOM 9406 C CA . GLY C 1 350 ? 36.42347 -22.38974 -112.97058 1.000 51.38649 350 GLY C CA 1
ATOM 9407 C C . GLY C 1 350 ? 36.76139 -20.95089 -112.63090 1.000 50.47768 350 GLY C C 1
ATOM 9408 O O . GLY C 1 350 ? 37.79801 -20.42957 -113.05344 1.000 43.49273 350 GLY C O 1
ATOM 9409 N N . VAL C 1 351 ? 35.89667 -20.29502 -111.85194 1.000 50.99065 351 VAL C N 1
ATOM 9410 C CA . VAL C 1 351 ? 36.15026 -18.91731 -111.43659 1.000 51.37104 351 VAL C CA 1
ATOM 9411 C C . VAL C 1 351 ? 37.43728 -18.83626 -110.62359 1.000 52.39793 351 VAL C C 1
ATOM 9412 O O . VAL C 1 351 ? 38.33788 -18.04572 -110.93219 1.000 50.65350 351 VAL C O 1
ATOM 9416 N N . ALA C 1 352 ? 37.55197 -19.67450 -109.58849 1.000 51.02136 352 ALA C N 1
ATOM 9417 C CA . ALA C 1 352 ? 38.73849 -19.65439 -108.73743 1.000 49.65046 352 ALA C CA 1
ATOM 9418 C C . ALA C 1 352 ? 40.00295 -19.99239 -109.52497 1.000 51.56058 352 ALA C C 1
ATOM 9419 O O . ALA C 1 352 ? 41.07377 -19.42817 -109.26623 1.000 53.17771 352 ALA C O 1
ATOM 9421 N N . HIS C 1 353 ? 39.90104 -20.90732 -110.48980 1.000 50.88058 353 HIS C N 1
ATOM 9422 C CA . HIS C 1 353 ? 41.05087 -21.34098 -111.27820 1.000 52.73547 353 HIS C CA 1
ATOM 9423 C C . HIS C 1 353 ? 41.31242 -20.47569 -112.50807 1.000 48.99469 353 HIS C C 1
ATOM 9424 O O . HIS C 1 353 ? 42.33540 -20.67719 -113.17647 1.000 44.75690 353 HIS C O 1
ATOM 9431 N N . LYS C 1 354 ? 40.43085 -19.51921 -112.81576 1.000 46.41559 354 LYS C N 1
ATOM 9432 C CA . LYS C 1 354 ? 40.54577 -18.69130 -114.02126 1.000 47.36679 354 LYS C CA 1
ATOM 9433 C C . LYS C 1 354 ? 40.59992 -19.55895 -115.27977 1.000 42.90850 354 LYS C C 1
ATOM 9434 O O . LYS C 1 354 ? 41.44948 -19.37454 -116.15106 1.000 40.37407 354 LYS C O 1
ATOM 9440 N N . ALA C 1 355 ? 39.67733 -20.51892 -115.37283 1.000 40.24963 355 ALA C N 1
ATOM 9441 C CA . ALA C 1 355 ? 39.75222 -21.49349 -116.45580 1.000 37.39183 355 ALA C CA 1
ATOM 9442 C C . ALA C 1 355 ? 39.23957 -20.92988 -117.77257 1.000 36.17597 355 ALA C C 1
ATOM 9443 O O . ALA C 1 355 ? 39.68364 -21.36298 -118.84212 1.000 37.86641 355 ALA C O 1
ATOM 9445 N N . THR C 1 356 ? 38.29872 -19.99001 -117.71231 1.000 31.76986 356 THR C N 1
ATOM 9446 C CA . THR C 1 356 ? 37.70757 -19.34065 -118.87635 1.000 30.58149 356 THR C CA 1
ATOM 9447 C C . THR C 1 356 ? 37.44010 -17.89236 -118.49289 1.000 31.24021 356 THR C C 1
ATOM 9448 O O . THR C 1 356 ? 37.74142 -17.46406 -117.37615 1.000 31.67237 356 THR C O 1
ATOM 9452 N N . ASN C 1 357 ? 36.84275 -17.13124 -119.40736 1.000 28.56040 357 ASN C N 1
ATOM 9453 C CA . ASN C 1 357 ? 36.31973 -15.81666 -119.05184 1.000 30.61008 357 ASN C CA 1
ATOM 9454 C C . ASN C 1 357 ? 34.86041 -15.69128 -119.46705 1.000 31.63496 357 ASN C C 1
ATOM 9455 O O . ASN C 1 357 ? 34.34974 -14.57930 -119.61589 1.000 31.59195 357 ASN C O 1
ATOM 9460 N N . SER C 1 358 ? 34.18483 -16.82067 -119.63107 1.000 26.52556 358 SER C N 1
ATOM 9461 C CA . SER C 1 358 ? 32.83429 -16.87313 -120.16675 1.000 26.39034 358 SER C CA 1
ATOM 9462 C C . SER C 1 358 ? 32.26851 -18.25886 -119.90608 1.000 27.32998 358 SER C C 1
ATOM 9463 O O . SER C 1 358 ? 33.00808 -19.24556 -119.87477 1.000 30.49429 358 SER C O 1
ATOM 9466 N N . ILE C 1 359 ? 30.95240 -18.33144 -119.74214 1.000 27.25597 359 ILE C N 1
ATOM 9467 C CA . ILE C 1 359 ? 30.28650 -19.59645 -119.48329 1.000 25.37117 359 ILE C CA 1
ATOM 9468 C C . ILE C 1 359 ? 29.11578 -19.72556 -120.44001 1.000 25.96235 359 ILE C C 1
ATOM 9469 O O . ILE C 1 359 ? 28.40504 -18.75176 -120.70410 1.000 27.21724 359 ILE C O 1
ATOM 9474 N N . LEU C 1 360 ? 28.94755 -20.91729 -120.99729 1.000 22.79350 360 LEU C N 1
ATOM 9475 C CA . LEU C 1 360 ? 27.79736 -21.21041 -121.83336 1.000 26.03934 360 LEU C CA 1
ATOM 9476 C C . LEU C 1 360 ? 26.69244 -21.78444 -120.95452 1.000 26.31424 360 LEU C C 1
ATOM 9477 O O . LEU C 1 360 ? 26.91813 -22.74804 -120.21335 1.000 27.93113 360 LEU C O 1
ATOM 9482 N N . ILE C 1 361 ? 25.50818 -21.18705 -121.03807 1.000 22.75498 361 ILE C N 1
ATOM 9483 C CA . ILE C 1 361 ? 24.40937 -21.43749 -120.10855 1.000 25.69673 361 ILE C CA 1
ATOM 9484 C C . ILE C 1 361 ? 23.34420 -22.24236 -120.83882 1.000 24.84271 361 ILE C C 1
ATOM 9485 O O . ILE C 1 361 ? 22.66007 -21.72238 -121.73120 1.000 25.67270 361 ILE C O 1
ATOM 9490 N N . LYS C 1 362 ? 23.21790 -23.51697 -120.47689 1.000 21.95976 362 LYS C N 1
ATOM 9491 C CA . LYS C 1 362 ? 22.22243 -24.42290 -121.04189 1.000 24.12655 362 LYS C CA 1
ATOM 9492 C C . LYS C 1 362 ? 21.26703 -24.83432 -119.92995 1.000 25.68647 362 LYS C C 1
ATOM 9493 O O . LYS C 1 362 ? 21.62171 -25.65679 -119.07843 1.000 23.59479 362 LYS C O 1
ATOM 9499 N N . LEU C 1 363 ? 20.05405 -24.27476 -119.96320 1.000 25.88684 363 LEU C N 1
ATOM 9500 C CA . LEU C 1 363 ? 19.04313 -24.55341 -118.94533 1.000 27.77948 363 LEU C CA 1
ATOM 9501 C C . LEU C 1 363 ? 18.94215 -26.04038 -118.63082 1.000 28.74453 363 LEU C C 1
ATOM 9502 O O . LEU C 1 363 ? 18.94118 -26.43843 -117.45879 1.000 28.20231 363 LEU C O 1
ATOM 9507 N N . ASN C 1 364 ? 18.86137 -26.88207 -119.66386 1.000 26.02333 364 ASN C N 1
ATOM 9508 C CA . ASN C 1 364 ? 18.58848 -28.28864 -119.40246 1.000 26.60849 364 ASN C CA 1
ATOM 9509 C C . ASN C 1 364 ? 19.82097 -29.07387 -118.95967 1.000 24.91779 364 ASN C C 1
ATOM 9510 O O . ASN C 1 364 ? 19.67523 -30.22922 -118.56662 1.000 27.94031 364 ASN C O 1
ATOM 9515 N N . GLN C 1 365 ? 21.01447 -28.48102 -118.95987 1.000 25.64092 365 GLN C N 1
ATOM 9516 C CA . GLN C 1 365 ? 22.15293 -29.15768 -118.34973 1.000 28.64338 365 GLN C CA 1
ATOM 9517 C C . GLN C 1 365 ? 22.10634 -29.11739 -116.83089 1.000 30.15340 365 GLN C C 1
ATOM 9518 O O . GLN C 1 365 ? 22.79436 -29.91179 -116.17968 1.000 30.49961 365 GLN C O 1
ATOM 9524 N N . ILE C 1 366 ? 21.33752 -28.19895 -116.24889 1.000 26.05013 366 ILE C N 1
ATOM 9525 C CA . ILE C 1 366 ? 21.25949 -28.06651 -114.80512 1.000 29.45232 366 ILE C CA 1
ATOM 9526 C C . ILE C 1 366 ? 19.85555 -28.35597 -114.28859 1.000 28.21437 366 ILE C C 1
ATOM 9527 O O . ILE C 1 366 ? 19.69784 -29.02895 -113.26942 1.000 26.61636 366 ILE C O 1
ATOM 9532 N N . GLY C 1 367 ? 18.81934 -27.91323 -114.99897 1.000 28.66804 367 GLY C N 1
ATOM 9533 C CA . GLY C 1 367 ? 17.49746 -28.48676 -114.83128 1.000 30.61026 367 GLY C CA 1
ATOM 9534 C C . GLY C 1 367 ? 16.45737 -27.60549 -114.17939 1.000 27.35325 367 GLY C C 1
ATOM 9535 O O . GLY C 1 367 ? 15.27798 -27.97420 -114.19416 1.000 24.12379 367 GLY C O 1
ATOM 9536 N N . THR C 1 368 ? 16.83343 -26.47739 -113.58441 1.000 26.09114 368 THR C N 1
ATOM 9537 C CA . THR C 1 368 ? 15.83913 -25.55770 -113.05283 1.000 24.75321 368 THR C CA 1
ATOM 9538 C C . THR C 1 368 ? 16.24132 -24.13931 -113.40482 1.000 25.80992 368 THR C C 1
ATOM 9539 O O . THR C 1 368 ? 17.42608 -23.82089 -113.51427 1.000 25.01458 368 THR C O 1
ATOM 9543 N N . LEU C 1 369 ? 15.23204 -23.28482 -113.54399 1.000 27.03322 369 LEU C N 1
ATOM 9544 C CA . LEU C 1 369 ? 15.48276 -21.86348 -113.72293 1.000 27.11064 369 LEU C CA 1
ATOM 9545 C C . LEU C 1 369 ? 16.29507 -21.28535 -112.56731 1.000 26.86287 369 LEU C C 1
ATOM 9546 O O . LEU C 1 369 ? 17.20281 -20.47300 -112.78423 1.000 28.88315 369 LEU C O 1
ATOM 9551 N N . THR C 1 370 ? 15.98607 -21.68384 -111.32734 1.000 23.43783 370 THR C N 1
ATOM 9552 C CA . THR C 1 370 ? 16.68990 -21.11123 -110.17843 1.000 24.31097 370 THR C CA 1
ATOM 9553 C C . THR C 1 370 ? 18.18031 -21.45001 -110.21440 1.000 26.45592 370 THR C C 1
ATOM 9554 O O . THR C 1 370 ? 19.03450 -20.57674 -110.01255 1.000 28.39125 370 THR C O 1
ATOM 9558 N N . GLU C 1 371 ? 18.51576 -22.71317 -110.47711 1.000 27.09879 371 GLU C N 1
ATOM 9559 C CA . GLU C 1 371 ? 19.92624 -23.08937 -110.56783 1.000 32.93665 371 GLU C CA 1
ATOM 9560 C C . GLU C 1 371 ? 20.62639 -22.41342 -111.74129 1.000 32.53111 371 GLU C C 1
ATOM 9561 O O . GLU C 1 371 ? 21.81979 -22.09762 -111.65237 1.000 27.93820 371 GLU C O 1
ATOM 9567 N N . THR C 1 372 ? 19.91662 -22.19780 -112.85328 1.000 28.08304 372 THR C N 1
ATOM 9568 C CA . THR C 1 372 ? 20.52896 -21.52003 -113.99095 1.000 25.51364 372 THR C CA 1
ATOM 9569 C C . THR C 1 372 ? 20.87692 -20.07985 -113.64465 1.000 27.59296 372 THR C C 1
ATOM 9570 O O . THR C 1 372 ? 21.96350 -19.59690 -113.97829 1.000 32.08310 372 THR C O 1
ATOM 9574 N N . ILE C 1 373 ? 19.96564 -19.38530 -112.96224 1.000 27.55617 373 ILE C N 1
ATOM 9575 C CA . ILE C 1 373 ? 20.22364 -18.01650 -112.52267 1.000 28.28542 373 ILE C CA 1
ATOM 9576 C C . ILE C 1 373 ? 21.40219 -17.97302 -111.55990 1.000 29.32308 373 ILE C C 1
ATOM 9577 O O . ILE C 1 373 ? 22.21345 -17.03867 -111.58896 1.000 30.92359 373 ILE C O 1
ATOM 9582 N N . LYS C 1 374 ? 21.52285 -18.98551 -110.69835 1.000 26.14548 374 LYS C N 1
ATOM 9583 C CA . LYS C 1 374 ? 22.65742 -19.04035 -109.78102 1.000 30.41904 374 LYS C CA 1
ATOM 9584 C C . LYS C 1 374 ? 23.97110 -19.12923 -110.54552 1.000 30.98136 374 LYS C C 1
ATOM 9585 O O . LYS C 1 374 ? 24.93807 -18.43291 -110.21498 1.000 29.76207 374 LYS C O 1
ATOM 9591 N N . ALA C 1 375 ? 24.01403 -19.96608 -111.58790 1.000 31.56829 375 ALA C N 1
ATOM 9592 C CA . ALA C 1 375 ? 25.20437 -20.05241 -112.42908 1.000 33.44257 375 ALA C CA 1
ATOM 9593 C C . ALA C 1 375 ? 25.48055 -18.72737 -113.13226 1.000 32.88316 375 ALA C C 1
ATOM 9594 O O . ALA C 1 375 ? 26.63149 -18.27782 -113.19413 1.000 33.02917 375 ALA C O 1
ATOM 9596 N N . ILE C 1 376 ? 24.43083 -18.08054 -113.64371 1.000 26.89213 376 ILE C N 1
ATOM 9597 C CA . ILE C 1 376 ? 24.57739 -16.78378 -114.30130 1.000 26.71026 376 ILE C CA 1
ATOM 9598 C C . ILE C 1 376 ? 25.16973 -15.75751 -113.34060 1.000 33.35577 376 ILE C C 1
ATOM 9599 O O . ILE C 1 376 ? 26.08418 -15.00349 -113.69612 1.000 36.97305 376 ILE C O 1
ATOM 9604 N N . ASN C 1 377 ? 24.65822 -15.71161 -112.10790 1.000 32.53391 377 ASN C N 1
ATOM 9605 C CA . ASN C 1 377 ? 25.16660 -14.74095 -111.14493 1.000 31.66217 377 ASN C CA 1
ATOM 9606 C C . ASN C 1 377 ? 26.57413 -15.09193 -110.66943 1.000 35.49060 377 ASN C C 1
ATOM 9607 O O . ASN C 1 377 ? 27.35917 -14.18773 -110.36025 1.000 39.45278 377 ASN C O 1
ATOM 9612 N N . ILE C 1 378 ? 26.91885 -16.38307 -110.59973 1.000 33.24388 378 ILE C N 1
ATOM 9613 C CA . ILE C 1 378 ? 28.30181 -16.75016 -110.30320 1.000 37.06971 378 ILE C CA 1
ATOM 9614 C C . ILE C 1 378 ? 29.23300 -16.19393 -111.37255 1.000 36.22488 378 ILE C C 1
ATOM 9615 O O . ILE C 1 378 ? 30.31451 -15.67459 -111.07217 1.000 34.46868 378 ILE C O 1
ATOM 9620 N N . ALA C 1 379 ? 28.81962 -16.28320 -112.63884 1.000 32.35085 379 ALA C N 1
ATOM 9621 C CA . ALA C 1 379 ? 29.62567 -15.73555 -113.72314 1.000 29.63511 379 ALA C CA 1
ATOM 9622 C C . ALA C 1 379 ? 29.66982 -14.21493 -113.66724 1.000 29.61670 379 ALA C C 1
ATOM 9623 O O . ALA C 1 379 ? 30.72811 -13.61323 -113.89747 1.000 35.93657 379 ALA C O 1
ATOM 9625 N N . LYS C 1 380 ? 28.52637 -13.57800 -113.38358 1.000 29.25595 380 LYS C N 1
ATOM 9626 C CA . LYS C 1 380 ? 28.47708 -12.11876 -113.30343 1.000 34.63519 380 LYS C CA 1
ATOM 9627 C C . LYS C 1 380 ? 29.45800 -11.59653 -112.26364 1.000 35.96526 380 LYS C C 1
ATOM 9628 O O . LYS C 1 380 ? 30.18606 -10.62952 -112.51054 1.000 38.15034 380 LYS C O 1
ATOM 9634 N N . ASP C 1 381 ? 29.47716 -12.22446 -111.08433 1.000 37.02148 381 ASP C N 1
ATOM 9635 C CA . ASP C 1 381 ? 30.38497 -11.80730 -110.01973 1.000 35.43378 381 ASP C CA 1
ATOM 9636 C C . ASP C 1 381 ? 31.84494 -11.92247 -110.44277 1.000 39.18758 381 ASP C C 1
ATOM 9637 O O . ASP C 1 381 ? 32.67730 -11.10238 -110.03473 1.000 44.80868 381 ASP C O 1
ATOM 9642 N N . ALA C 1 382 ? 32.17638 -12.93491 -111.24001 1.000 34.83496 382 ALA C N 1
ATOM 9643 C CA . ALA C 1 382 ? 33.53755 -13.16004 -111.71520 1.000 41.54809 382 ALA C CA 1
ATOM 9644 C C . ALA C 1 382 ? 33.91273 -12.29539 -112.91101 1.000 39.20197 382 ALA C C 1
ATOM 9645 O O . ALA C 1 382 ? 35.04494 -12.40798 -113.39635 1.000 41.61961 382 ALA C O 1
ATOM 9647 N N . ASN C 1 383 ? 33.00561 -11.44099 -113.38780 1.000 35.81461 383 ASN C N 1
ATOM 9648 C CA . ASN C 1 383 ? 33.20042 -10.67911 -114.62671 1.000 36.59939 383 ASN C CA 1
ATOM 9649 C C . ASN C 1 383 ? 33.39314 -11.60659 -115.82699 1.000 37.02947 383 ASN C C 1
ATOM 9650 O O . ASN C 1 383 ? 34.16210 -11.32058 -116.74596 1.000 36.70220 383 ASN C O 1
ATOM 9655 N N . TRP C 1 384 ? 32.68583 -12.72901 -115.82304 1.000 33.51258 384 TRP C N 1
ATOM 9656 C CA . TRP C 1 384 ? 32.57232 -13.56345 -117.00376 1.000 29.82042 384 TRP C CA 1
ATOM 9657 C C . TRP C 1 384 ? 31.32807 -13.18854 -117.79100 1.000 31.84060 384 TRP C C 1
ATOM 9658 O O . TRP C 1 384 ? 30.29122 -12.85073 -117.21841 1.000 33.98822 384 TRP C O 1
ATOM 9669 N N . SER C 1 385 ? 31.42006 -13.29148 -119.11388 1.000 31.40321 385 SER C N 1
ATOM 9670 C CA . SER C 1 385 ? 30.19768 -13.21356 -119.89579 1.000 29.89080 385 SER C CA 1
ATOM 9671 C C . SER C 1 385 ? 29.38409 -14.48928 -119.69400 1.000 27.49439 385 SER C C 1
ATOM 9672 O O . SER C 1 385 ? 29.91874 -15.53907 -119.33294 1.000 29.53292 385 SER C O 1
ATOM 9675 N N . GLN C 1 386 ? 28.07330 -14.39326 -119.92218 1.000 24.65596 386 GLN C N 1
ATOM 9676 C CA . GLN C 1 386 ? 27.19142 -15.56034 -119.91111 1.000 25.82225 386 GLN C CA 1
ATOM 9677 C C . GLN C 1 386 ? 26.52045 -15.65945 -121.27688 1.000 29.51180 386 GLN C C 1
ATOM 9678 O O . GLN C 1 386 ? 25.70771 -14.80624 -121.64310 1.000 29.94675 386 GLN C O 1
ATOM 9684 N N . VAL C 1 387 ? 26.85943 -16.68977 -122.03209 1.000 28.68792 387 VAL C N 1
ATOM 9685 C CA . VAL C 1 387 ? 26.27035 -16.90745 -123.34818 1.000 27.36548 387 VAL C CA 1
ATOM 9686 C C . VAL C 1 387 ? 25.11067 -17.87807 -123.16924 1.000 24.85673 387 VAL C C 1
ATOM 9687 O O . VAL C 1 387 ? 25.32034 -19.06156 -122.88626 1.000 25.91501 387 VAL C O 1
ATOM 9691 N N . ILE C 1 388 ? 23.88429 -17.37686 -123.30431 1.000 25.23261 388 ILE C N 1
ATOM 9692 C CA . ILE C 1 388 ? 22.71625 -18.24105 -123.20090 1.000 25.92662 388 ILE C CA 1
ATOM 9693 C C . ILE C 1 388 ? 22.61354 -19.07091 -124.47441 1.000 25.16454 388 ILE C C 1
ATOM 9694 O O . ILE C 1 388 ? 22.71908 -18.53792 -125.58671 1.000 22.60588 388 ILE C O 1
ATOM 9699 N N . SER C 1 389 ? 22.41782 -20.38025 -124.32241 1.000 21.90633 389 SER C N 1
ATOM 9700 C CA . SER C 1 389 ? 22.61235 -21.30758 -125.42987 1.000 22.15499 389 SER C CA 1
ATOM 9701 C C . SER C 1 389 ? 21.40318 -22.20289 -125.66191 1.000 21.39379 389 SER C C 1
ATOM 9702 O O . SER C 1 389 ? 20.76300 -22.67541 -124.71204 1.000 22.63488 389 SER C O 1
ATOM 9705 N N . HIS C 1 390 ? 21.10253 -22.42283 -126.94282 1.000 21.85263 390 HIS C N 1
ATOM 9706 C CA . HIS C 1 390 ? 20.24220 -23.50661 -127.38885 1.000 18.47843 390 HIS C CA 1
ATOM 9707 C C . HIS C 1 390 ? 20.94931 -24.85527 -127.24525 1.000 23.73192 390 HIS C C 1
ATOM 9708 O O . HIS C 1 390 ? 22.13241 -24.94560 -126.89109 1.000 24.24990 390 HIS C O 1
ATOM 9715 N N . ARG C 1 391 ? 20.19883 -25.91713 -127.52022 1.000 17.87972 391 ARG C N 1
ATOM 9716 C CA . ARG C 1 391 ? 20.74587 -27.23759 -127.77982 1.000 20.28768 391 ARG C CA 1
ATOM 9717 C C . ARG C 1 391 ? 20.52058 -27.58088 -129.24768 1.000 19.09749 391 ARG C C 1
ATOM 9718 O O . ARG C 1 391 ? 19.72832 -26.94302 -129.93796 1.000 20.36373 391 ARG C O 1
ATOM 9726 N N . SER C 1 392 ? 21.20439 -28.62239 -129.71840 1.000 20.10011 392 SER C N 1
ATOM 9727 C CA . SER C 1 392 ? 21.05886 -28.98121 -131.12737 1.000 23.89074 392 SER C CA 1
ATOM 9728 C C . SER C 1 392 ? 19.65989 -29.51661 -131.41610 1.000 25.98924 392 SER C C 1
ATOM 9729 O O . SER C 1 392 ? 19.14382 -29.33856 -132.52328 1.000 23.91612 392 SER C O 1
ATOM 9732 N N . GLY C 1 393 ? 19.02864 -30.16070 -130.43694 1.000 24.74283 393 GLY C N 1
ATOM 9733 C CA . GLY C 1 393 ? 17.60708 -30.42630 -130.52091 1.000 19.83247 393 GLY C CA 1
ATOM 9734 C C . GLY C 1 393 ? 16.85064 -29.32722 -129.79823 1.000 21.89358 393 GLY C C 1
ATOM 9735 O O . GLY C 1 393 ? 16.84311 -29.28621 -128.56525 1.000 22.42352 393 GLY C O 1
ATOM 9736 N N . GLU C 1 394 ? 16.23634 -28.41223 -130.54456 1.000 22.03125 394 GLU C N 1
ATOM 9737 C CA . GLU C 1 394 ? 15.49573 -27.29550 -129.97254 1.000 18.27392 394 GLU C CA 1
ATOM 9738 C C . GLU C 1 394 ? 14.00424 -27.48018 -130.22796 1.000 18.05139 394 GLU C C 1
ATOM 9739 O O . GLU C 1 394 ? 13.56393 -28.45041 -130.84601 1.000 23.67485 394 GLU C O 1
ATOM 9745 N N . THR C 1 395 ? 13.21371 -26.54001 -129.72472 1.000 22.02577 395 THR C N 1
ATOM 9746 C CA . THR C 1 395 ? 11.78203 -26.49503 -130.00728 1.000 23.24283 395 THR C CA 1
ATOM 9747 C C . THR C 1 395 ? 11.39508 -25.06674 -130.35427 1.000 19.76773 395 THR C C 1
ATOM 9748 O O . THR C 1 395 ? 12.21359 -24.14682 -130.29215 1.000 21.13643 395 THR C O 1
ATOM 9752 N N . GLU C 1 396 ? 10.10956 -24.87755 -130.66272 1.000 21.08929 396 GLU C N 1
ATOM 9753 C CA . GLU C 1 396 ? 9.59263 -23.54461 -130.93424 1.000 22.08401 396 GLU C CA 1
ATOM 9754 C C . GLU C 1 396 ? 9.54442 -22.66613 -129.68038 1.000 22.99651 396 GLU C C 1
ATOM 9755 O O . GLU C 1 396 ? 9.22480 -21.48082 -129.78730 1.000 24.60883 396 GLU C O 1
ATOM 9761 N N . ASP C 1 397 ? 9.88735 -23.21535 -128.51911 1.000 20.28355 397 ASP C N 1
ATOM 9762 C CA . ASP C 1 397 ? 9.95558 -22.44183 -127.28368 1.000 26.48036 397 ASP C CA 1
ATOM 9763 C C . ASP C 1 397 ? 11.04541 -21.38020 -127.37180 1.000 26.57746 397 ASP C C 1
ATOM 9764 O O . ASP C 1 397 ? 12.16581 -21.66349 -127.79956 1.000 28.28394 397 ASP C O 1
ATOM 9769 N N . THR C 1 398 ? 10.72601 -20.15227 -126.95088 1.000 23.63310 398 THR C N 1
ATOM 9770 C CA . THR C 1 398 ? 11.65667 -19.03449 -127.07496 1.000 22.20096 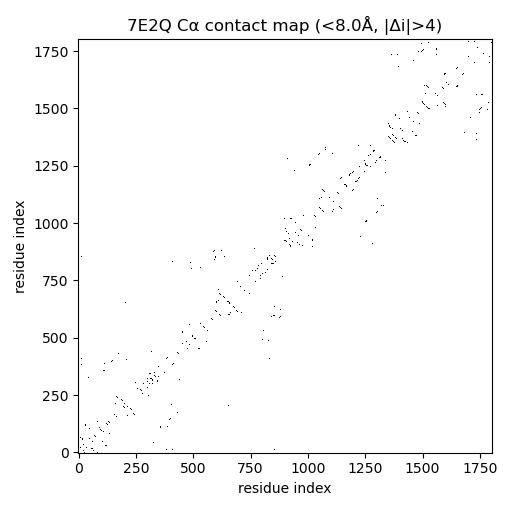398 THR C CA 1
ATOM 9771 C C . THR C 1 398 ? 12.18244 -18.53453 -125.72655 1.000 23.26584 398 THR C C 1
ATOM 9772 O O . THR C 1 398 ? 12.69548 -17.41364 -125.64557 1.000 26.90988 398 THR C O 1
ATOM 9776 N N . THR C 1 399 ? 12.08943 -19.35184 -124.67646 1.000 23.59686 399 THR C N 1
ATOM 9777 C CA . THR C 1 399 ? 12.48397 -18.90977 -123.33701 1.000 22.04580 399 THR C CA 1
ATOM 9778 C C . THR C 1 399 ? 13.88293 -18.31331 -123.31315 1.000 24.19221 399 THR C C 1
ATOM 9779 O O . THR C 1 399 ? 14.11717 -17.30553 -122.63197 1.000 20.93281 399 THR C O 1
ATOM 9783 N N . ILE C 1 400 ? 14.82863 -18.91090 -124.05405 1.000 22.54165 400 ILE C N 1
ATOM 9784 C CA . ILE C 1 400 ? 16.21165 -18.46908 -123.90375 1.000 22.03978 400 ILE C CA 1
ATOM 9785 C C . ILE C 1 400 ? 16.37852 -17.03338 -124.38095 1.000 23.87492 400 ILE C C 1
ATOM 9786 O O . ILE C 1 400 ? 17.28271 -16.32735 -123.91683 1.000 23.28667 400 ILE C O 1
ATOM 9791 N N . ALA C 1 401 ? 15.53301 -16.57041 -125.30673 1.000 21.24199 401 ALA C N 1
ATOM 9792 C CA . ALA C 1 401 ? 15.60124 -15.16623 -125.70538 1.000 22.94145 401 ALA C CA 1
ATOM 9793 C C . ALA C 1 401 ? 15.24914 -14.25906 -124.53734 1.000 23.85357 401 ALA C C 1
ATOM 9794 O O . ALA C 1 401 ? 15.96141 -13.29165 -124.24712 1.000 23.67998 401 ALA C O 1
ATOM 9796 N N . ASP C 1 402 ? 14.14711 -14.56181 -123.84973 1.000 23.90363 402 ASP C N 1
ATOM 9797 C CA . ASP C 1 402 ? 13.74714 -13.73662 -122.71449 1.000 24.86899 402 ASP C CA 1
ATOM 9798 C C . ASP C 1 402 ? 14.74218 -13.84681 -121.57097 1.000 26.51889 402 ASP C C 1
ATOM 9799 O O . ASP C 1 402 ? 15.04331 -12.84836 -120.91107 1.000 26.94662 402 ASP C O 1
ATOM 9804 N N . LEU C 1 403 ? 15.26451 -15.04748 -121.32104 1.000 21.85727 403 LEU C N 1
ATOM 9805 C CA . LEU C 1 403 ? 16.25851 -15.20692 -120.26299 1.000 27.85138 403 LEU C CA 1
ATOM 9806 C C . LEU C 1 403 ? 17.48969 -14.34446 -120.53541 1.000 27.02059 403 LEU C C 1
ATOM 9807 O O . LEU C 1 403 ? 17.96648 -13.62275 -119.65096 1.000 27.59008 403 LEU C O 1
ATOM 9812 N N . ALA C 1 404 ? 17.98535 -14.37252 -121.77576 1.000 26.95696 404 ALA C N 1
ATOM 9813 C CA . ALA C 1 404 ? 19.20687 -13.65130 -122.11617 1.000 25.16229 404 ALA C CA 1
ATOM 9814 C C . ALA C 1 404 ? 19.01015 -12.14667 -121.99225 1.000 25.44685 404 ALA C C 1
ATOM 9815 O O . ALA C 1 404 ? 19.90930 -11.43102 -121.53629 1.000 26.80011 404 ALA C O 1
ATOM 9817 N N . VAL C 1 405 ? 17.83318 -11.65199 -122.37120 1.000 25.95849 405 VAL C N 1
ATOM 9818 C CA . VAL C 1 405 ? 17.54057 -10.23702 -122.19032 1.000 28.69681 405 VAL C CA 1
ATOM 9819 C C . VAL C 1 405 ? 17.33951 -9.92234 -120.71288 1.000 26.94943 405 VAL C C 1
ATOM 9820 O O . VAL C 1 405 ? 17.85051 -8.91950 -120.20283 1.000 32.95544 405 VAL C O 1
ATOM 9824 N N . ALA C 1 406 ? 16.59585 -10.77328 -119.99888 1.000 23.73218 406 ALA C N 1
ATOM 9825 C CA . ALA C 1 406 ? 16.33964 -10.51426 -118.58428 1.000 23.07599 406 ALA C CA 1
ATOM 9826 C C . ALA C 1 406 ? 17.63282 -10.42184 -117.78641 1.000 28.20385 406 ALA C C 1
ATOM 9827 O O . ALA C 1 406 ? 17.75417 -9.58451 -116.88381 1.000 29.60285 406 ALA C O 1
ATOM 9829 N N . ALA C 1 407 ? 18.60854 -11.26888 -118.09795 1.000 27.30688 407 ALA C N 1
ATOM 9830 C CA . ALA C 1 407 ? 19.87644 -11.27168 -117.38179 1.000 29.01401 407 ALA C CA 1
ATOM 9831 C C . ALA C 1 407 ? 20.87880 -10.30224 -117.98561 1.000 29.22274 407 ALA C C 1
ATOM 9832 O O . ALA C 1 407 ? 22.00771 -10.21187 -117.49173 1.000 32.65410 407 ALA C O 1
ATOM 9834 N N . CYS C 1 408 ? 20.47957 -9.58074 -119.03307 1.000 29.04736 408 CYS C N 1
ATOM 9835 C CA . CYS C 1 408 ? 21.33266 -8.62235 -119.73713 1.000 32.66193 408 CYS C CA 1
ATOM 9836 C C . CYS C 1 408 ? 22.70650 -9.21505 -120.04807 1.000 30.18683 408 CYS C C 1
ATOM 9837 O O . CYS C 1 408 ? 23.74835 -8.58269 -119.86177 1.000 31.07001 408 CYS C O 1
ATOM 9840 N N . THR C 1 409 ? 22.69506 -10.45429 -120.54638 1.000 26.78128 409 THR C N 1
ATOM 9841 C CA . THR C 1 409 ? 23.94225 -11.11354 -120.91611 1.000 28.37992 409 THR C CA 1
ATOM 9842 C C . THR C 1 409 ? 24.60039 -10.44764 -122.11574 1.000 28.19185 409 THR C C 1
ATOM 9843 O O . THR C 1 409 ? 25.83054 -10.46332 -122.23075 1.000 34.28631 409 THR C O 1
ATOM 9847 N N . GLY C 1 410 ? 23.80899 -9.87895 -123.02216 1.000 28.59528 410 GLY C N 1
ATOM 9848 C CA . GLY C 1 410 ? 24.35395 -9.27570 -124.22283 1.000 25.25448 410 GLY C CA 1
ATOM 9849 C C . GLY C 1 410 ? 24.85933 -10.24813 -125.26303 1.000 26.08802 410 GLY C C 1
ATOM 9850 O O . GLY C 1 410 ? 25.38461 -9.80170 -126.28696 1.000 28.38488 410 GLY C O 1
ATOM 9851 N N . GLN C 1 411 ? 24.70843 -11.55699 -125.04468 1.000 28.63577 411 GLN C N 1
ATOM 9852 C CA . GLN C 1 411 ? 25.15528 -12.57628 -125.98562 1.000 26.55844 411 GLN C CA 1
ATOM 9853 C C . GLN C 1 411 ? 24.21508 -13.77576 -125.93369 1.000 25.60959 411 GLN C C 1
ATOM 9854 O O . GLN C 1 411 ? 23.73456 -14.16501 -124.86122 1.000 24.06940 411 GLN C O 1
ATOM 9860 N N . ILE C 1 412 ? 23.98210 -14.37369 -127.10019 1.000 19.56251 412 ILE C N 1
ATOM 9861 C CA . ILE C 1 412 ? 23.15777 -15.56757 -127.20766 1.000 20.35917 412 ILE C CA 1
ATOM 9862 C C . ILE C 1 412 ? 23.73935 -16.45392 -128.29743 1.000 26.17445 412 ILE C C 1
ATOM 9863 O O . ILE C 1 412 ? 24.31128 -15.97169 -129.28020 1.000 26.22960 412 ILE C O 1
ATOM 9868 N N . LYS C 1 413 ? 23.58440 -17.76380 -128.12869 1.000 25.13353 413 LYS C N 1
ATOM 9869 C CA . LYS C 1 413 ? 23.98735 -18.73014 -129.14652 1.000 25.59750 413 LYS C CA 1
ATOM 9870 C C . LYS C 1 413 ? 22.75557 -19.57649 -129.43126 1.000 22.72730 413 LYS C C 1
ATOM 9871 O O . LYS C 1 413 ? 22.42239 -20.48104 -128.65478 1.000 22.48375 413 LYS C O 1
ATOM 9877 N N . THR C 1 414 ? 22.03725 -19.25672 -130.50744 1.000 21.53317 414 THR C N 1
ATOM 9878 C CA . THR C 1 414 ? 20.79408 -19.98817 -130.71498 1.000 18.08408 414 THR C CA 1
ATOM 9879 C C . THR C 1 414 ? 20.54310 -20.35755 -132.17808 1.000 21.09204 414 THR C C 1
ATOM 9880 O O . THR C 1 414 ? 19.39237 -20.56218 -132.56052 1.000 20.83607 414 THR C O 1
ATOM 9884 N N . GLY C 1 415 ? 21.58071 -20.46983 -133.00304 1.000 23.31414 415 GLY C N 1
ATOM 9885 C CA . GLY C 1 415 ? 21.47189 -21.16719 -134.27116 1.000 21.59801 415 GLY C CA 1
ATOM 9886 C C . GLY C 1 415 ? 21.71980 -20.26885 -135.47170 1.000 23.27582 415 GLY C C 1
ATOM 9887 O O . GLY C 1 415 ? 21.95463 -19.06486 -135.36031 1.000 19.02719 415 GLY C O 1
ATOM 9888 N N . SER C 1 416 ? 21.64705 -20.89672 -136.63909 1.000 21.05835 416 SER C N 1
ATOM 9889 C CA . SER C 1 416 ? 21.88080 -20.23545 -137.91240 1.000 24.26043 416 SER C CA 1
ATOM 9890 C C . SER C 1 416 ? 20.63198 -19.45870 -138.31249 1.000 23.84766 416 SER C C 1
ATOM 9891 O O . SER C 1 416 ? 19.64564 -19.40510 -137.57552 1.000 21.70189 416 SER C O 1
ATOM 9894 N N . MET C 1 417 ? 20.65475 -18.87545 -139.50919 1.000 23.13093 417 MET C N 1
ATOM 9895 C CA . MET C 1 417 ? 19.50652 -18.14736 -140.04620 1.000 25.80163 417 MET C CA 1
ATOM 9896 C C . MET C 1 417 ? 18.58149 -19.04065 -140.85797 1.000 25.76758 417 MET C C 1
ATOM 9897 O O . MET C 1 417 ? 18.03199 -18.60619 -141.86748 1.000 27.08319 417 MET C O 1
ATOM 9902 N N . SER C 1 418 ? 18.40449 -20.29881 -140.46247 1.000 23.36753 418 SER C N 1
ATOM 9903 C CA . SER C 1 418 ? 17.32824 -21.11898 -140.99926 1.000 20.12804 418 SER C CA 1
ATOM 9904 C C . SER C 1 418 ? 16.85175 -22.06334 -139.90731 1.000 19.58984 418 SER C C 1
ATOM 9905 O O . SER C 1 418 ? 17.56147 -22.30606 -138.92679 1.000 22.72619 418 SER C O 1
ATOM 9908 N N . ARG C 1 419 ? 15.64259 -22.60342 -140.11170 1.000 17.67625 419 ARG C N 1
ATOM 9909 C CA . ARG C 1 419 ? 14.92201 -23.50703 -139.20840 1.000 18.22907 419 ARG C CA 1
ATOM 9910 C C . ARG C 1 419 ? 14.29891 -22.71932 -138.06340 1.000 18.93946 419 ARG C C 1
ATOM 9911 O O . ARG C 1 419 ? 15.00712 -22.10513 -137.26510 1.000 18.56602 419 ARG C O 1
ATOM 9919 N N . SER C 1 420 ? 12.97369 -22.74219 -137.95548 1.000 16.81749 420 SER C N 1
ATOM 9920 C CA . SER C 1 420 ? 12.35035 -21.82493 -137.00596 1.000 17.95659 420 SER C CA 1
ATOM 9921 C C . SER C 1 420 ? 12.54198 -22.19875 -135.53434 1.000 19.40519 420 SER C C 1
ATOM 9922 O O . SER C 1 420 ? 12.21500 -21.37203 -134.67916 1.000 23.43731 420 SER C O 1
ATOM 9925 N N . GLU C 1 421 ? 13.06439 -23.38361 -135.18346 1.000 20.02572 421 GLU C N 1
ATOM 9926 C CA . GLU C 1 421 ? 13.43983 -23.55219 -133.77613 1.000 19.25436 421 GLU C CA 1
ATOM 9927 C C . GLU C 1 421 ? 14.62042 -22.65890 -133.40682 1.000 19.60247 421 GLU C C 1
ATOM 9928 O O . GLU C 1 421 ? 14.87650 -22.43284 -132.21728 1.000 19.42243 421 GLU C O 1
ATOM 9934 N N . ARG C 1 422 ? 15.33783 -22.14455 -134.40585 1.000 19.31713 422 ARG C N 1
ATOM 9935 C CA . ARG C 1 422 ? 16.32530 -21.08847 -134.22511 1.000 20.32182 422 ARG C CA 1
ATOM 9936 C C . ARG C 1 422 ? 15.68025 -19.72573 -134.45410 1.000 18.71532 422 ARG C C 1
ATOM 9937 O O . ARG C 1 422 ? 15.71063 -18.86263 -133.57662 1.000 21.04109 422 ARG C O 1
ATOM 9945 N N . ILE C 1 423 ? 15.06712 -19.54079 -135.62459 1.000 19.88279 423 ILE C N 1
ATOM 9946 C CA . ILE C 1 423 ? 14.55800 -18.22923 -136.02479 1.000 19.89542 423 ILE C CA 1
ATOM 9947 C C . ILE C 1 423 ? 13.55172 -17.68925 -135.01201 1.000 17.99494 423 ILE C C 1
ATOM 9948 O O . ILE C 1 423 ? 13.46727 -16.47330 -134.79727 1.000 21.55634 423 ILE C O 1
ATOM 9953 N N . ALA C 1 424 ? 12.75191 -18.56910 -134.40498 1.000 18.91006 424 ALA C N 1
ATOM 9954 C CA . ALA C 1 424 ? 11.75365 -18.10681 -133.43575 1.000 17.58456 424 ALA C CA 1
ATOM 9955 C C . ALA C 1 424 ? 12.39289 -17.29095 -132.31741 1.000 20.15365 424 ALA C C 1
ATOM 9956 O O . ALA C 1 424 ? 11.78912 -16.33311 -131.82199 1.000 21.40414 424 ALA C O 1
ATOM 9958 N N . LYS C 1 425 ? 13.59081 -17.68143 -131.87193 1.000 17.49007 425 LYS C N 1
ATOM 9959 C CA . LYS C 1 425 ? 14.28321 -16.87279 -130.86832 1.000 19.41264 425 LYS C CA 1
ATOM 9960 C C . LYS C 1 425 ? 14.61943 -15.50065 -131.43293 1.000 20.30112 425 LYS C C 1
ATOM 9961 O O . LYS C 1 425 ? 14.40699 -14.48094 -130.77141 1.000 22.66678 425 LYS C O 1
ATOM 9967 N N . TYR C 1 426 ? 15.12302 -15.45221 -132.66768 1.000 17.94036 426 TYR C N 1
ATOM 9968 C CA . TYR C 1 426 ? 15.45323 -14.16345 -133.26927 1.000 21.05061 426 TYR C CA 1
ATOM 9969 C C . TYR C 1 426 ? 14.20128 -13.31541 -133.45189 1.000 19.63194 426 TYR C C 1
ATOM 9970 O O . TYR C 1 426 ? 14.21737 -12.10437 -133.19472 1.000 22.58298 426 TYR C O 1
ATOM 9979 N N . ASN C 1 427 ? 13.09244 -13.93773 -133.86039 1.000 21.79738 427 ASN C N 1
ATOM 9980 C CA . ASN C 1 427 ? 11.85245 -13.18336 -133.98804 1.000 25.18919 427 ASN C CA 1
ATOM 9981 C C . ASN C 1 427 ? 11.39647 -12.65433 -132.63604 1.000 23.63813 427 ASN C C 1
ATOM 9982 O O . ASN C 1 427 ? 10.92945 -11.51534 -132.53752 1.000 23.86318 427 ASN C O 1
ATOM 9987 N N . ARG C 1 428 ? 11.55400 -13.46087 -131.57812 1.000 27.73506 428 ARG C N 1
ATOM 9988 C CA . ARG C 1 428 ? 11.21361 -13.00471 -130.23330 1.000 23.83476 428 ARG C CA 1
ATOM 9989 C C . ARG C 1 428 ? 12.08488 -11.82401 -129.82441 1.000 26.00215 428 ARG C C 1
ATOM 9990 O O . ARG C 1 428 ? 11.58704 -10.83356 -129.27016 1.000 22.45666 428 ARG C O 1
ATOM 9998 N N . LEU C 1 429 ? 13.38786 -11.89407 -130.11896 1.000 24.64539 429 LEU C N 1
ATOM 9999 C CA . LEU C 1 429 ? 14.26323 -10.77048 -129.80226 1.000 25.82812 429 LEU C CA 1
ATOM 10000 C C . LEU C 1 429 ? 13.85825 -9.52075 -130.57210 1.000 27.13671 429 LEU C C 1
ATOM 10001 O O . LEU C 1 429 ? 13.94349 -8.40892 -130.04016 1.000 25.36947 429 LEU C O 1
ATOM 10006 N N . LEU C 1 430 ? 13.42171 -9.67551 -131.83207 1.000 25.77617 430 LEU C N 1
ATOM 10007 C CA . LEU C 1 430 ? 12.94113 -8.51839 -132.58354 1.000 24.44234 430 LEU C CA 1
ATOM 10008 C C . LEU C 1 430 ? 11.72578 -7.90461 -131.91222 1.000 25.12911 430 LEU C C 1
ATOM 10009 O O . LEU C 1 430 ? 11.60041 -6.67590 -131.81843 1.000 24.85972 430 LEU C O 1
ATOM 10014 N N . GLN C 1 431 ? 10.80902 -8.75294 -131.46086 1.000 25.57021 431 GLN C N 1
ATOM 10015 C CA . GLN C 1 431 ? 9.62508 -8.27777 -130.76424 1.000 27.27992 431 GLN C CA 1
ATOM 10016 C C . GLN C 1 431 ? 10.00029 -7.56714 -129.47211 1.000 28.61919 431 GLN C C 1
ATOM 10017 O O . GLN C 1 431 ? 9.44812 -6.50941 -129.15295 1.000 27.73415 431 GLN C O 1
ATOM 10023 N N . ILE C 1 432 ? 10.95349 -8.12451 -128.72614 1.000 29.24902 432 ILE C N 1
ATOM 10024 C CA . ILE C 1 432 ? 11.38596 -7.50117 -127.47994 1.000 28.74857 432 ILE C CA 1
ATOM 10025 C C . ILE C 1 432 ? 11.95816 -6.11320 -127.74675 1.000 27.65761 432 ILE C C 1
ATOM 10026 O O . ILE C 1 432 ? 11.61017 -5.13364 -127.07036 1.000 31.05245 432 ILE C O 1
ATOM 10031 N N . GLU C 1 433 ? 12.84357 -6.01112 -128.74277 1.000 27.66935 433 GLU C N 1
ATOM 10032 C CA . GLU C 1 433 ? 13.39452 -4.71840 -129.12865 1.000 28.44091 433 GLU C CA 1
ATOM 10033 C C . GLU C 1 433 ? 12.29606 -3.72094 -129.45912 1.000 29.98935 433 GLU C C 1
ATOM 10034 O O . GLU C 1 433 ? 12.33949 -2.56933 -129.00953 1.000 32.45364 433 GLU C O 1
ATOM 10040 N N . LEU C 1 434 ? 11.29601 -4.14545 -130.23445 1.000 30.99013 434 LEU C N 1
ATOM 10041 C CA . LEU C 1 434 ? 10.22483 -3.23051 -130.61704 1.000 33.12879 434 LEU C CA 1
ATOM 10042 C C . LEU C 1 434 ? 9.36747 -2.84018 -129.41529 1.000 33.84725 434 LEU C C 1
ATOM 10043 O O . LEU C 1 434 ? 8.90764 -1.69535 -129.31962 1.000 37.30044 434 LEU C O 1
ATOM 10048 N N . GLU C 1 435 ? 9.13777 -3.77609 -128.49011 1.000 32.94631 435 GLU C N 1
ATOM 10049 C CA . GLU C 1 435 ? 8.35825 -3.46190 -127.29517 1.000 35.33252 435 GLU C CA 1
ATOM 10050 C C . GLU C 1 435 ? 9.07817 -2.46519 -126.39836 1.000 35.66665 435 GLU C C 1
ATOM 10051 O O . GLU C 1 435 ? 8.43267 -1.63862 -125.74192 1.000 35.54874 435 GLU C O 1
ATOM 10057 N N . LEU C 1 436 ? 10.40224 -2.53225 -126.34653 1.000 32.59013 436 LEU C N 1
ATOM 10058 C CA . LEU C 1 436 ? 11.15765 -1.70558 -125.42162 1.000 35.31426 436 LEU C CA 1
ATOM 10059 C C . LEU C 1 436 ? 11.55073 -0.36395 -126.00563 1.000 38.09941 436 LEU C C 1
ATOM 10060 O O . LEU C 1 436 ? 11.80349 0.56935 -125.23659 1.000 41.10510 436 LEU C O 1
ATOM 10065 N N . GLY C 1 437 ? 11.61697 -0.25054 -127.33162 1.000 37.15142 437 GLY C N 1
ATOM 10066 C CA . GLY C 1 437 ? 11.97587 1.01456 -127.94781 1.000 40.31679 437 GLY C CA 1
ATOM 10067 C C . GLY C 1 437 ? 13.30493 1.50844 -127.41730 1.000 41.62621 437 GLY C C 1
ATOM 10068 O O . GLY C 1 437 ? 14.31968 0.80121 -127.46539 1.000 39.84822 437 GLY C O 1
ATOM 10069 N N . ASN C 1 438 ? 13.30235 2.72649 -126.86591 1.000 43.71233 438 ASN C N 1
ATOM 10070 C CA . ASN C 1 438 ? 14.53229 3.31898 -126.35695 1.000 46.19491 438 ASN C CA 1
ATOM 10071 C C . ASN C 1 438 ? 15.05089 2.61286 -125.11193 1.000 43.23083 438 ASN C C 1
ATOM 10072 O O . ASN C 1 438 ? 16.21012 2.82131 -124.73423 1.000 45.65108 438 ASN C O 1
ATOM 10077 N N . ASN C 1 439 ? 14.22792 1.79571 -124.46194 1.000 38.74590 439 ASN C N 1
ATOM 10078 C CA . ASN C 1 439 ? 14.67898 1.01741 -123.31638 1.000 39.38507 439 ASN C CA 1
ATOM 10079 C C . ASN C 1 439 ? 15.44133 -0.24427 -123.71163 1.000 38.52723 439 ASN C C 1
ATOM 10080 O O . ASN C 1 439 ? 15.83161 -1.01287 -122.82621 1.000 39.10690 439 ASN C O 1
ATOM 10085 N N . ALA C 1 440 ? 15.65930 -0.48276 -125.00284 1.000 32.97763 440 ALA C N 1
ATOM 10086 C CA . ALA C 1 440 ? 16.48377 -1.58799 -125.46783 1.000 35.69445 440 ALA C CA 1
ATOM 10087 C C . ALA C 1 440 ? 17.78503 -1.03204 -126.01504 1.000 37.06129 440 ALA C C 1
ATOM 10088 O O . ALA C 1 440 ? 17.78633 -0.01128 -126.70893 1.000 38.75841 440 ALA C O 1
ATOM 10090 N N . LYS C 1 441 ? 18.89252 -1.69602 -125.69847 1.000 36.64732 441 LYS C N 1
ATOM 10091 C CA . LYS C 1 441 ? 20.19451 -1.29010 -126.20998 1.000 35.25573 441 LYS C CA 1
ATOM 10092 C C . LYS C 1 441 ? 20.91833 -2.50009 -126.77380 1.000 31.17709 441 LYS C C 1
ATOM 10093 O O . LYS C 1 441 ? 21.08918 -3.50626 -126.07838 1.000 29.53766 441 LYS C O 1
ATOM 10099 N N . TYR C 1 442 ? 21.33562 -2.40085 -128.03260 1.000 31.07357 442 TYR C N 1
ATOM 10100 C CA . TYR C 1 442 ? 22.21705 -3.38256 -128.65100 1.000 30.82643 442 TYR C CA 1
ATOM 10101 C C . TYR C 1 442 ? 23.62007 -2.79041 -128.60157 1.000 33.16347 442 TYR C C 1
ATOM 10102 O O . TYR C 1 442 ? 23.88691 -1.76376 -129.23048 1.000 33.01246 442 TYR C O 1
ATOM 10111 N N . LEU C 1 443 ? 24.50532 -3.41426 -127.82267 1.000 35.71568 443 LEU C N 1
ATOM 10112 C CA . LEU C 1 443 ? 25.79009 -2.80739 -127.49293 1.000 33.21541 443 LEU C CA 1
ATOM 10113 C C . LEU C 1 443 ? 26.88113 -3.12300 -128.49796 1.000 34.24948 443 LEU C C 1
ATOM 10114 O O . LEU C 1 443 ? 27.91819 -2.44577 -128.49930 1.000 33.79437 443 LEU C O 1
ATOM 10119 N N . GLY C 1 444 ? 26.67160 -4.12174 -129.34812 1.000 31.60011 444 GLY C N 1
ATOM 10120 C CA . GLY C 1 444 ? 27.67205 -4.44021 -130.35054 1.000 33.00631 444 GLY C CA 1
ATOM 10121 C C . GLY C 1 444 ? 28.98912 -4.81169 -129.70444 1.000 36.52413 444 GLY C C 1
ATOM 10122 O O . GLY C 1 444 ? 29.04813 -5.63786 -128.78750 1.000 37.36604 444 GLY C O 1
ATOM 10123 N N . TRP C 1 445 ? 30.06361 -4.17187 -130.16839 1.000 36.50136 445 TRP C N 1
ATOM 10124 C CA . TRP C 1 445 ? 31.39155 -4.48599 -129.65384 1.000 31.96622 445 TRP C CA 1
ATOM 10125 C C . TRP C 1 445 ? 31.50488 -4.20253 -128.16490 1.000 36.47279 445 TRP C C 1
ATOM 10126 O O . TRP C 1 445 ? 32.26959 -4.87540 -127.46242 1.000 37.56125 445 TRP C O 1
ATOM 10137 N N . ASN C 1 446 ? 30.74256 -3.23758 -127.65978 1.000 38.78404 446 ASN C N 1
ATOM 10138 C CA . ASN C 1 446 ? 30.76591 -2.93276 -126.23582 1.000 40.41445 446 ASN C CA 1
ATOM 10139 C C . ASN C 1 446 ? 29.96728 -3.92954 -125.40528 1.000 39.18671 446 ASN C C 1
ATOM 10140 O O . ASN C 1 446 ? 29.84760 -3.74255 -124.19069 1.000 42.10146 446 ASN C O 1
ATOM 10145 N N . THR C 1 447 ? 29.43265 -4.98655 -126.02328 1.000 35.00681 447 THR C N 1
ATOM 10146 C CA . THR C 1 447 ? 28.73010 -6.01864 -125.27230 1.000 33.59843 447 THR C CA 1
ATOM 10147 C C . THR C 1 447 ? 29.67781 -6.79599 -124.37119 1.000 37.52858 447 THR C C 1
ATOM 10148 O O . THR C 1 447 ? 29.22825 -7.37419 -123.37376 1.000 40.36088 447 THR C O 1
ATOM 10152 N N . PHE C 1 448 ? 30.97544 -6.79697 -124.68623 1.000 36.62945 448 PHE C N 1
ATOM 10153 C CA . PHE C 1 448 ? 31.96985 -7.51378 -123.89746 1.000 38.38467 448 PHE C CA 1
ATOM 10154 C C . PHE C 1 448 ? 32.42236 -6.66977 -122.71847 1.000 41.79540 448 PHE C C 1
ATOM 10155 O O . PHE C 1 448 ? 33.02167 -5.60416 -122.89963 1.000 42.77429 448 PHE C O 1
ATOM 10163 N N . LYS C 1 449 ? 32.17015 -7.16515 -121.51348 1.000 40.80409 449 LYS C N 1
ATOM 10164 C CA . LYS C 1 449 ? 32.80000 -6.63227 -120.31987 1.000 42.69513 449 LYS C CA 1
ATOM 10165 C C . LYS C 1 449 ? 33.81443 -7.60439 -119.73445 1.000 42.75143 449 LYS C C 1
ATOM 10166 O O . LYS C 1 449 ? 34.50532 -7.25809 -118.77029 1.000 45.32249 449 LYS C O 1
ATOM 10172 N N . ASN C 1 450 ? 33.93973 -8.80075 -120.31312 1.000 37.27072 450 ASN C N 1
ATOM 10173 C CA . ASN C 1 450 ? 34.86346 -9.82634 -119.85036 1.000 35.57028 450 ASN C CA 1
ATOM 10174 C C . ASN C 1 450 ? 36.20455 -9.79742 -120.57699 1.000 38.06965 450 ASN C C 1
ATOM 10175 O O . ASN C 1 450 ? 37.15094 -10.45522 -120.12897 1.000 37.33936 450 ASN C O 1
ATOM 10180 N N . ILE C 1 451 ? 36.30878 -9.06209 -121.68577 1.000 36.15002 451 ILE C N 1
ATOM 10181 C CA . ILE C 1 451 ? 37.52939 -8.97388 -122.47664 1.000 35.55103 451 ILE C CA 1
ATOM 10182 C C . ILE C 1 451 ? 37.67147 -7.54142 -122.97279 1.000 37.94071 451 ILE C C 1
ATOM 10183 O O . ILE C 1 451 ? 36.73130 -6.74716 -122.93191 1.000 40.60707 451 ILE C O 1
ATOM 10188 N N . LYS C 1 452 ? 38.86072 -7.23129 -123.47958 1.000 40.82462 452 LYS C N 1
ATOM 10189 C CA . LYS C 1 452 ? 39.11891 -5.98479 -124.19104 1.000 41.62186 452 LYS C CA 1
ATOM 10190 C C . LYS C 1 452 ? 39.44315 -6.34507 -125.63443 1.000 35.88706 452 LYS C C 1
ATOM 10191 O O . LYS C 1 452 ? 40.57874 -6.74578 -125.92639 1.000 38.64244 452 LYS C O 1
ATOM 10197 N N . PRO C 1 453 ? 38.48935 -6.25834 -126.56601 1.000 35.60863 453 PRO C N 1
ATOM 10198 C CA . PRO C 1 453 ? 38.78155 -6.65051 -127.95241 1.000 35.06398 453 PRO C CA 1
ATOM 10199 C C . PRO C 1 453 ? 39.87297 -5.78141 -128.56043 1.000 40.06813 453 PRO C C 1
ATOM 10200 O O . PRO C 1 453 ? 39.97531 -4.58811 -128.26778 1.000 41.72399 453 PRO C O 1
ATOM 10204 N N . GLN C 1 454 ? 40.69922 -6.40284 -129.40264 1.000 42.61870 454 GLN C N 1
ATOM 10205 C CA . GLN C 1 454 ? 41.76190 -5.68135 -130.09349 1.000 48.16418 454 GLN C CA 1
ATOM 10206 C C . GLN C 1 454 ? 41.17787 -4.55164 -130.92886 1.000 49.26281 454 GLN C C 1
ATOM 10207 O O . GLN C 1 454 ? 40.17100 -4.72727 -131.61955 1.000 47.42843 454 GLN C O 1
ATOM 10213 N N . LYS C 1 455 ? 41.82524 -3.38513 -130.87650 1.000 53.70029 455 LYS C N 1
ATOM 10214 C CA . LYS C 1 455 ? 41.32137 -2.24768 -131.63733 1.000 59.03170 455 LYS C CA 1
ATOM 10215 C C . LYS C 1 455 ? 41.38435 -2.51031 -133.13672 1.000 59.73165 455 LYS C C 1
ATOM 10216 O O . LYS C 1 455 ? 40.51096 -2.05037 -133.88097 1.000 61.48520 455 LYS C O 1
ATOM 10222 N N . ALA C 1 456 ? 42.39234 -3.25735 -133.59534 1.000 58.09596 456 ALA C N 1
ATOM 10223 C CA . ALA C 1 456 ? 42.45877 -3.61919 -135.00802 1.000 57.27855 456 ALA C CA 1
ATOM 10224 C C . ALA C 1 456 ? 41.27122 -4.48284 -135.40863 1.000 56.83483 456 ALA C C 1
ATOM 10225 O O . ALA C 1 456 ? 40.70667 -4.31350 -136.49607 1.000 59.15294 456 ALA C O 1
ATOM 10227 N N . LEU C 1 457 ? 40.87364 -5.41253 -134.53821 1.000 53.33295 457 LEU C N 1
ATOM 10228 C CA . LEU C 1 457 ? 39.72442 -6.26027 -134.83391 1.000 48.93295 457 LEU C CA 1
ATOM 10229 C C . LEU C 1 457 ? 38.42921 -5.46065 -134.79764 1.000 51.54819 457 LEU C C 1
ATOM 10230 O O . LEU C 1 457 ? 37.55970 -5.63597 -135.66067 1.000 49.53367 457 LEU C O 1
ATOM 10235 N N . GLU C 1 458 ? 38.29676 -4.56125 -133.81801 1.000 54.53785 458 GLU C N 1
ATOM 10236 C CA . GLU C 1 458 ? 37.06367 -3.79842 -133.65229 1.000 56.56597 458 GLU C CA 1
ATOM 10237 C C . GLU C 1 458 ? 36.88864 -2.77514 -134.77050 1.000 60.75459 458 GLU C C 1
ATOM 10238 O O . GLU C 1 458 ? 35.80132 -2.66143 -135.34598 1.000 60.65777 458 GLU C O 1
ATOM 10244 N N . HIS C 1 459 ? 37.93865 -2.00467 -135.06691 1.000 67.73462 459 HIS C N 1
ATOM 10245 C CA . HIS C 1 459 ? 38.04152 -1.18731 -136.28657 1.000 76.22887 459 HIS C CA 1
ATOM 10246 C C . HIS C 1 459 ? 39.35946 -0.41933 -136.30305 1.000 79.60351 459 HIS C C 1
ATOM 10247 O O . HIS C 1 459 ? 39.37230 0.81211 -136.38799 1.000 80.34245 459 HIS C O 1
ATOM 10254 N N . THR D 1 7 ? 1.02715 49.88781 -127.06238 1.000 87.23064 7 THR D N 1
ATOM 10255 C CA . THR D 1 7 ? 1.53343 50.07983 -125.70799 1.000 87.39073 7 THR D CA 1
ATOM 10256 C C . THR D 1 7 ? 0.41719 49.89154 -124.68545 1.000 84.29136 7 THR D C 1
ATOM 10257 O O . THR D 1 7 ? 0.58448 49.19917 -123.68055 1.000 81.56708 7 THR D O 1
ATOM 10261 N N . ASP D 1 8 ? -0.72511 50.51843 -124.95709 1.000 84.62448 8 ASP D N 1
ATOM 10262 C CA . ASP D 1 8 ? -1.89214 50.48274 -124.07680 1.000 83.22477 8 ASP D CA 1
ATOM 10263 C C . ASP D 1 8 ? -2.79964 49.29571 -124.36306 1.000 76.62592 8 ASP D C 1
ATOM 10264 O O . ASP D 1 8 ? -4.02798 49.42276 -124.32565 1.000 77.64315 8 ASP D O 1
ATOM 10269 N N . LEU D 1 9 ? -2.22408 48.12888 -124.66165 1.000 63.29140 9 LEU D N 1
ATOM 10270 C CA . LEU D 1 9 ? -3.04035 46.93935 -124.87727 1.000 53.97849 9 LEU D CA 1
ATOM 10271 C C . LEU D 1 9 ? -3.82390 46.57548 -123.62115 1.000 46.11940 9 LEU D C 1
ATOM 10272 O O . LEU D 1 9 ? -4.96641 46.10724 -123.70401 1.000 43.50547 9 LEU D O 1
ATOM 10277 N N . PHE D 1 10 ? -3.23168 46.79187 -122.44735 1.000 43.16036 10 PHE D N 1
ATOM 10278 C CA . PHE D 1 10 ? -3.84518 46.40860 -121.18221 1.000 42.33156 10 PHE D CA 1
ATOM 10279 C C . PHE D 1 10 ? -4.32804 47.60403 -120.37111 1.000 44.38025 10 PHE D C 1
ATOM 10280 O O . PHE D 1 10 ? -4.70985 47.43355 -119.20839 1.000 40.56422 10 PHE D O 1
ATOM 10288 N N . LYS D 1 11 ? -4.31621 48.80426 -120.94891 1.000 45.00803 11 LYS D N 1
ATOM 10289 C CA . LYS D 1 11 ? -4.73362 49.99741 -120.22157 1.000 45.71404 11 LYS D CA 1
ATOM 10290 C C . LYS D 1 11 ? -6.23249 49.95864 -119.94852 1.000 40.88023 11 LYS D C 1
ATOM 10291 O O . LYS D 1 11 ? -7.03662 49.78372 -120.86811 1.000 36.77754 11 LYS D O 1
ATOM 10297 N N . ILE D 1 12 ? -6.60820 50.12406 -118.68170 1.000 39.90878 12 ILE D N 1
ATOM 10298 C CA . ILE D 1 12 ? -8.02169 50.17252 -118.31960 1.000 37.76928 12 ILE D CA 1
ATOM 10299 C C . ILE D 1 12 ? -8.59413 51.49581 -118.81246 1.000 40.50158 12 ILE D C 1
ATOM 10300 O O . ILE D 1 12 ? -8.12667 52.57475 -118.42755 1.000 42.37919 12 ILE D O 1
ATOM 10305 N N . ALA D 1 13 ? -9.58380 51.42311 -119.69951 1.000 38.02572 13 ALA D N 1
ATOM 10306 C CA . ALA D 1 13 ? -10.17673 52.62746 -120.27091 1.000 39.21687 13 ALA D CA 1
ATOM 10307 C C . ALA D 1 13 ? -11.49813 52.99765 -119.61687 1.000 44.70320 13 ALA D C 1
ATOM 10308 O O . ALA D 1 13 ? -11.79617 54.18439 -119.45833 1.000 45.65510 13 ALA D O 1
ATOM 10310 N N . ASP D 1 14 ? -12.29817 52.00582 -119.23233 1.000 46.71621 14 ASP D N 1
ATOM 10311 C CA . ASP D 1 14 ? -13.57568 52.26051 -118.58914 1.000 49.11093 14 ASP D CA 1
ATOM 10312 C C . ASP D 1 14 ? -13.89307 51.09989 -117.66061 1.000 45.57898 14 ASP D C 1
ATOM 10313 O O . ASP D 1 14 ? -13.55762 49.94576 -117.94105 1.000 41.23996 14 ASP D O 1
ATOM 10318 N N . LEU D 1 15 ? -14.54986 51.42362 -116.55467 1.000 43.14285 15 LEU D N 1
ATOM 10319 C CA . LEU D 1 15 ? -14.87231 50.45156 -115.52436 1.000 42.39790 15 LEU D CA 1
ATOM 10320 C C . LEU D 1 15 ? -16.16751 50.90277 -114.87414 1.000 39.81445 15 LEU D C 1
ATOM 10321 O O . LEU D 1 15 ? -16.27184 52.05372 -114.44191 1.000 41.08045 15 LEU D O 1
ATOM 10326 N N . PHE D 1 16 ? -17.15875 50.01860 -114.82580 1.000 37.94581 16 PHE D N 1
ATOM 10327 C CA . PHE D 1 16 ? -18.41739 50.39312 -114.20488 1.000 37.59550 16 PHE D CA 1
ATOM 10328 C C . PHE D 1 16 ? -19.09462 49.15531 -113.64148 1.000 35.26960 16 PHE D C 1
ATOM 10329 O O . PHE D 1 16 ? -18.76904 48.02167 -113.99916 1.000 31.25215 16 PHE D O 1
ATOM 10337 N N . ALA D 1 17 ? -20.03609 49.39334 -112.73790 1.000 36.07896 17 ALA D N 1
ATOM 10338 C CA . ALA D 1 17 ? -20.79981 48.32638 -112.12118 1.000 30.38775 17 ALA D CA 1
ATOM 10339 C C . ALA D 1 17 ? -22.28023 48.63267 -112.25937 1.000 26.81019 17 ALA D C 1
ATOM 10340 O O . ALA D 1 17 ? -22.68727 49.77902 -112.45305 1.000 29.77355 17 ALA D O 1
ATOM 10342 N N . TYR D 1 18 ? -23.08208 47.57993 -112.18822 1.000 27.97765 18 TYR D N 1
ATOM 10343 C CA . TYR D 1 18 ? -24.52467 47.73296 -112.20797 1.000 29.47132 18 TYR D CA 1
ATOM 10344 C C . TYR D 1 18 ? -25.12220 46.56924 -111.43942 1.000 26.78997 18 TYR D C 1
ATOM 10345 O O . TYR D 1 18 ? -24.45579 45.56606 -111.16996 1.000 27.40688 18 TYR D O 1
ATOM 10354 N N . GLN D 1 19 ? -26.37498 46.73166 -111.04842 1.000 25.21727 19 GLN D N 1
ATOM 10355 C CA . GLN D 1 19 ? -27.05307 45.73184 -110.23499 1.000 24.91677 19 GLN D CA 1
ATOM 10356 C C . GLN D 1 19 ? -27.69371 44.67377 -111.12269 1.000 26.38467 19 GLN D C 1
ATOM 10357 O O . GLN D 1 19 ? -28.45023 45.00086 -112.04017 1.000 27.09725 19 GLN D O 1
ATOM 10363 N N . VAL D 1 20 ? -27.39690 43.40476 -110.83808 1.000 26.25671 20 VAL D N 1
ATOM 10364 C CA . VAL D 1 20 ? -28.01688 42.28056 -111.53630 1.000 23.05115 20 VAL D CA 1
ATOM 10365 C C . VAL D 1 20 ? -28.61540 41.37103 -110.48141 1.000 21.20446 20 VAL D C 1
ATOM 10366 O O . VAL D 1 20 ? -28.64444 41.72128 -109.29247 1.000 21.72779 20 VAL D O 1
ATOM 10370 N N . PHE D 1 21 ? -29.09111 40.20499 -110.89045 1.000 19.64113 21 PHE D N 1
ATOM 10371 C CA . PHE D 1 21 ? -29.74998 39.30469 -109.95862 1.000 21.12067 21 PHE D CA 1
ATOM 10372 C C . PHE D 1 21 ? -28.98195 38.00074 -109.86669 1.000 21.79428 21 PHE D C 1
ATOM 10373 O O . PHE D 1 21 ? -28.40680 37.53865 -110.85983 1.000 22.49445 21 PHE D O 1
ATOM 10381 N N . ASP D 1 22 ? -28.93397 37.43728 -108.65669 1.000 24.82294 22 ASP D N 1
ATOM 10382 C CA . ASP D 1 22 ? -28.35248 36.11888 -108.46636 1.000 21.89892 22 ASP D CA 1
ATOM 10383 C C . ASP D 1 22 ? -29.42283 35.04755 -108.64757 1.000 19.73416 22 ASP D C 1
ATOM 10384 O O . ASP D 1 22 ? -30.57705 35.32631 -108.99324 1.000 19.66440 22 ASP D O 1
ATOM 10389 N N . SER D 1 23 ? -29.02949 33.79494 -108.41997 1.000 18.97275 23 SER D N 1
ATOM 10390 C CA . SER D 1 23 ? -29.89077 32.66378 -108.72641 1.000 20.77699 23 SER D CA 1
ATOM 10391 C C . SER D 1 23 ? -31.08921 32.54232 -107.79493 1.000 18.58515 23 SER D C 1
ATOM 10392 O O . SER D 1 23 ? -31.98196 31.73945 -108.07526 1.000 19.73446 23 SER D O 1
ATOM 10395 N N . ARG D 1 24 ? -31.11556 33.28486 -106.69235 1.000 20.46238 24 ARG D N 1
ATOM 10396 C CA . ARG D 1 24 ? -32.24860 33.29507 -105.77402 1.000 18.36841 24 ARG D CA 1
ATOM 10397 C C . ARG D 1 24 ? -33.19946 34.44748 -106.02274 1.000 24.41752 24 ARG D C 1
ATOM 10398 O O . ARG D 1 24 ? -34.20203 34.56300 -105.31296 1.000 25.87293 24 ARG D O 1
ATOM 10406 N N . GLY D 1 25 ? -32.89683 35.32935 -106.96464 1.000 23.87023 25 GLY D N 1
ATOM 10407 C CA . GLY D 1 25 ? -33.70581 36.51906 -107.13439 1.000 23.46690 25 GLY D CA 1
ATOM 10408 C C . GLY D 1 25 ? -33.27656 37.71847 -106.32626 1.000 21.66679 25 GLY D C 1
ATOM 10409 O O . GLY D 1 25 ? -34.02076 38.70471 -106.28585 1.000 24.96036 25 GLY D O 1
ATOM 10410 N N . PHE D 1 26 ? -32.09116 37.67539 -105.67986 1.000 20.73651 26 PHE D N 1
ATOM 10411 C CA . PHE D 1 26 ? -31.50697 38.75123 -104.87525 1.000 21.51589 26 PHE D CA 1
ATOM 10412 C C . PHE D 1 26 ? -30.58637 39.61667 -105.73870 1.000 21.33420 26 PHE D C 1
ATOM 10413 O O . PHE D 1 26 ? -29.83847 39.08660 -106.56628 1.000 25.80055 26 PHE D O 1
ATOM 10421 N N . PRO D 1 27 ? -30.58661 40.93666 -105.54413 1.000 21.68603 27 PRO D N 1
ATOM 10422 C CA . PRO D 1 27 ? -29.60189 41.78316 -106.23062 1.000 24.20376 27 PRO D CA 1
ATOM 10423 C C . PRO D 1 27 ? -28.17927 41.33301 -105.93117 1.000 23.11340 27 PRO D C 1
ATOM 10424 O O . PRO D 1 27 ? -27.88722 40.79504 -104.85856 1.000 21.36331 27 PRO D O 1
ATOM 10428 N N . THR D 1 28 ? -27.30071 41.52138 -106.91397 1.000 26.01880 28 THR D N 1
ATOM 10429 C CA . THR D 1 28 ? -25.86394 41.40177 -106.69697 1.000 26.47043 28 THR D CA 1
ATOM 10430 C C . THR D 1 28 ? -25.14500 42.29932 -107.69783 1.000 24.40401 28 THR D C 1
ATOM 10431 O O . THR D 1 28 ? -25.76499 42.97136 -108.52705 1.000 24.77653 28 THR D O 1
ATOM 10435 N N . VAL D 1 29 ? -23.82542 42.32344 -107.60187 1.000 21.86524 29 VAL D N 1
ATOM 10436 C CA . VAL D 1 29 ? -23.00692 43.28308 -108.32967 1.000 20.88700 29 VAL D CA 1
ATOM 10437 C C . VAL D 1 29 ? -22.43992 42.61431 -109.56683 1.000 24.76474 29 VAL D C 1
ATOM 10438 O O . VAL D 1 29 ? -21.89292 41.50467 -109.49079 1.000 23.19868 29 VAL D O 1
ATOM 10442 N N . ALA D 1 30 ? -22.57898 43.29163 -110.70047 1.000 22.81414 30 ALA D N 1
ATOM 10443 C CA . ALA D 1 30 ? -21.87993 42.96273 -111.92652 1.000 24.26511 30 ALA D CA 1
ATOM 10444 C C . ALA D 1 30 ? -20.92475 44.10439 -112.24373 1.000 30.44145 30 ALA D C 1
ATOM 10445 O O . ALA D 1 30 ? -21.23753 45.27532 -111.99983 1.000 28.72980 30 ALA D O 1
ATOM 10447 N N . CYS D 1 31 ? -19.75474 43.76814 -112.76369 1.000 26.69259 31 CYS D N 1
ATOM 10448 C CA . CYS D 1 31 ? -18.77763 44.78153 -113.12998 1.000 26.90015 31 CYS D CA 1
ATOM 10449 C C . CYS D 1 31 ? -18.27301 44.50625 -114.53527 1.000 27.64321 31 CYS D C 1
ATOM 10450 O O . CYS D 1 31 ? -18.01742 43.35455 -114.89543 1.000 25.96563 31 CYS D O 1
ATOM 10453 N N . VAL D 1 32 ? -18.12318 45.56907 -115.32258 1.000 26.74291 32 VAL D N 1
ATOM 10454 C CA . VAL D 1 32 ? -17.51613 45.48982 -116.64420 1.000 30.65604 32 VAL D CA 1
ATOM 10455 C C . VAL D 1 32 ? -16.23908 46.30927 -116.60996 1.000 30.27215 32 VAL D C 1
ATOM 10456 O O . VAL D 1 32 ? -16.22534 47.42631 -116.07671 1.000 28.45851 32 VAL D O 1
ATOM 10460 N N . VAL D 1 33 ? -15.16711 45.74298 -117.15104 1.000 30.70887 33 VAL D N 1
ATOM 10461 C CA . VAL D 1 33 ? -13.90971 46.44676 -117.34686 1.000 32.87574 33 VAL D CA 1
ATOM 10462 C C . VAL D 1 33 ? -13.63985 46.46857 -118.84373 1.000 38.69108 33 VAL D C 1
ATOM 10463 O O . VAL D 1 33 ? -13.57136 45.40949 -119.48219 1.000 37.37858 33 VAL D O 1
ATOM 10467 N N . LYS D 1 34 ? -13.53319 47.66861 -119.40884 1.000 39.54477 34 LYS D N 1
ATOM 10468 C CA . LYS D 1 34 ? -13.18778 47.85537 -120.81133 1.000 37.41120 34 LYS D CA 1
ATOM 10469 C C . LYS D 1 34 ? -11.76224 48.37702 -120.88717 1.000 37.76483 34 LYS D C 1
ATOM 10470 O O . LYS D 1 34 ? -11.41794 49.34724 -120.20218 1.000 37.05054 34 LYS D O 1
ATOM 10476 N N . LEU D 1 35 ? -10.93805 47.72839 -121.70567 1.000 38.12705 35 LEU D N 1
ATOM 10477 C CA . LEU D 1 35 ? -9.56684 48.15614 -121.93026 1.000 39.59590 35 LEU D CA 1
ATOM 10478 C C . LEU D 1 35 ? -9.48028 49.03491 -123.17023 1.000 41.91264 35 LEU D C 1
ATOM 10479 O O . LEU D 1 35 ? -10.34913 49.00843 -124.04842 1.000 40.68238 35 LEU D O 1
ATOM 10484 N N . ALA D 1 36 ? -8.39484 49.80980 -123.23444 1.000 42.84294 36 ALA D N 1
ATOM 10485 C CA . ALA D 1 36 ? -8.17623 50.70194 -124.36802 1.000 46.77973 36 ALA D CA 1
ATOM 10486 C C . ALA D 1 36 ? -8.13132 49.94325 -125.68589 1.000 49.83349 36 ALA D C 1
ATOM 10487 O O . ALA D 1 36 ? -8.53732 50.47864 -126.72341 1.000 50.86742 36 ALA D O 1
ATOM 10489 N N . SER D 1 37 ? -7.64522 48.70364 -125.66894 1.000 49.28575 37 SER D N 1
ATOM 10490 C CA . SER D 1 37 ? -7.61537 47.88916 -126.87666 1.000 48.46024 37 SER D CA 1
ATOM 10491 C C . SER D 1 37 ? -8.99326 47.39408 -127.28716 1.000 45.84982 37 SER D C 1
ATOM 10492 O O . SER D 1 37 ? -9.11322 46.77326 -128.34813 1.000 46.71077 37 SER D O 1
ATOM 10495 N N . GLY D 1 38 ? -10.02597 47.64896 -126.48480 1.000 43.17763 38 GLY D N 1
ATOM 10496 C CA . GLY D 1 38 ? -11.37519 47.23915 -126.78847 1.000 43.71231 38 GLY D CA 1
ATOM 10497 C C . GLY D 1 38 ? -11.80370 45.95202 -126.12282 1.000 44.13260 38 GLY D C 1
ATOM 10498 O O . GLY D 1 38 ? -13.01059 45.69001 -126.02856 1.000 46.86777 38 GLY D O 1
ATOM 10499 N N . HIS D 1 39 ? -10.85470 45.14545 -125.65591 1.000 42.35978 39 HIS D N 1
ATOM 10500 C CA . HIS D 1 39 ? -11.20648 43.91650 -124.96243 1.000 35.97838 39 HIS D CA 1
ATOM 10501 C C . HIS D 1 39 ? -11.91334 44.24149 -123.65117 1.000 35.51187 39 HIS D C 1
ATOM 10502 O O . HIS D 1 39 ? -11.57723 45.21391 -122.96598 1.000 39.01799 39 HIS D O 1
ATOM 10509 N N . THR D 1 40 ? -12.91485 43.43685 -123.31574 1.000 31.65175 40 THR D N 1
ATOM 10510 C CA . THR D 1 40 ? -13.68306 43.64253 -122.09726 1.000 29.21356 40 THR D CA 1
ATOM 10511 C C . THR D 1 40 ? -13.62088 42.41439 -121.20124 1.000 31.16265 40 THR D C 1
ATOM 10512 O O . THR D 1 40 ? -13.34342 41.29692 -121.64716 1.000 33.88108 40 THR D O 1
ATOM 10516 N N . GLY D 1 41 ? -13.88475 42.65361 -119.91974 1.000 28.77376 41 GLY D N 1
ATOM 10517 C CA . GLY D 1 41 ? -14.07978 41.60221 -118.94076 1.000 26.90482 41 GLY D CA 1
ATOM 10518 C C . GLY D 1 41 ? -15.27808 41.92938 -118.07843 1.000 28.14844 41 GLY D C 1
ATOM 10519 O O . GLY D 1 41 ? -15.49951 43.09359 -117.73051 1.000 30.12264 41 GLY D O 1
ATOM 10520 N N . GLU D 1 42 ? -16.06871 40.91514 -117.74286 1.000 27.32731 42 GLU D N 1
ATOM 10521 C CA . GLU D 1 42 ? -17.26549 41.07971 -116.93435 1.000 29.49389 42 GLU D CA 1
ATOM 10522 C C . GLU D 1 42 ? -17.31359 39.98704 -115.87938 1.000 27.10083 42 GLU D C 1
ATOM 10523 O O . GLU D 1 42 ? -16.97905 38.83390 -116.16045 1.000 26.47241 42 GLU D O 1
ATOM 10529 N N . ALA D 1 43 ? -17.74413 40.34429 -114.66936 1.000 24.23790 43 ALA D N 1
ATOM 10530 C CA . ALA D 1 43 ? -17.86071 39.37126 -113.60202 1.000 25.38717 43 ALA D CA 1
ATOM 10531 C C . ALA D 1 43 ? -19.08271 39.69599 -112.76122 1.000 22.71992 43 ALA D C 1
ATOM 10532 O O . ALA D 1 43 ? -19.54155 40.83926 -112.70996 1.000 25.78862 43 ALA D O 1
ATOM 10534 N N . MET D 1 44 ? -19.60363 38.67578 -112.10657 1.000 19.99702 44 MET D N 1
ATOM 10535 C CA . MET D 1 44 ? -20.70526 38.84395 -111.17468 1.000 22.37031 44 MET D CA 1
ATOM 10536 C C . MET D 1 44 ? -20.33088 38.16926 -109.86777 1.000 25.51300 44 MET D C 1
ATOM 10537 O O . MET D 1 44 ? -19.58668 37.18207 -109.85942 1.000 24.43556 44 MET D O 1
ATOM 10542 N N . VAL D 1 45 ? -20.84895 38.69809 -108.76731 1.000 21.80822 45 VAL D N 1
ATOM 10543 C CA . VAL D 1 45 ? -20.42089 38.30665 -107.42601 1.000 21.30693 45 VAL D CA 1
ATOM 10544 C C . VAL D 1 45 ? -21.47958 37.39663 -106.81164 1.000 25.82270 45 VAL D C 1
ATOM 10545 O O . VAL D 1 45 ? -22.66710 37.74984 -106.83333 1.000 24.02956 45 VAL D O 1
ATOM 10549 N N . PRO D 1 46 ? -21.10775 36.23222 -106.28334 1.000 24.11012 46 PRO D N 1
ATOM 10550 C CA . PRO D 1 46 ? -22.08587 35.33932 -105.66357 1.000 21.28383 46 PRO D CA 1
ATOM 10551 C C . PRO D 1 46 ? -22.38790 35.82574 -104.25193 1.000 22.13858 46 PRO D C 1
ATOM 10552 O O . PRO D 1 46 ? -21.78763 36.78096 -103.77180 1.000 23.95819 46 PRO D O 1
ATOM 10556 N N . SER D 1 47 ? -23.29777 35.12268 -103.57944 1.000 21.63006 47 SER D N 1
ATOM 10557 C CA . SER D 1 47 ? -23.70199 35.51359 -102.22867 1.000 21.74775 47 SER D CA 1
ATOM 10558 C C . SER D 1 47 ? -24.07959 34.29772 -101.39364 1.000 24.71614 47 SER D C 1
ATOM 10559 O O . SER D 1 47 ? -24.87541 33.46374 -101.83392 1.000 22.72761 47 SER D O 1
ATOM 10562 N N . GLY D 1 48 ? -23.54010 34.22544 -100.16476 1.000 25.94192 48 GLY D N 1
ATOM 10563 C CA . GLY D 1 48 ? -23.88868 33.14468 -99.27076 1.000 28.47807 48 GLY D CA 1
ATOM 10564 C C . GLY D 1 48 ? -25.24473 33.34133 -98.61789 1.000 34.87395 48 GLY D C 1
ATOM 10565 O O . GLY D 1 48 ? -25.80918 34.43539 -98.60031 1.000 32.59418 48 GLY D O 1
ATOM 10566 N N . ALA D 1 49 ? -25.78249 32.24364 -98.08113 1.000 37.30865 49 ALA D N 1
ATOM 10567 C CA . ALA D 1 49 ? -27.10283 32.31064 -97.46536 1.000 48.49355 49 ALA D CA 1
ATOM 10568 C C . ALA D 1 49 ? -27.06754 33.12794 -96.18101 1.000 55.24731 49 ALA D C 1
ATOM 10569 O O . ALA D 1 49 ? -28.00385 33.88203 -95.89511 1.000 55.76375 49 ALA D O 1
ATOM 10571 N N . SER D 1 50 ? -25.99090 33.00605 -95.40538 1.000 62.16022 50 SER D N 1
ATOM 10572 C CA . SER D 1 50 ? -25.83931 33.72753 -94.14971 1.000 70.58472 50 SER D CA 1
ATOM 10573 C C . SER D 1 50 ? -24.49825 34.44652 -94.12323 1.000 75.28890 50 SER D C 1
ATOM 10574 O O . SER D 1 50 ? -23.53073 34.01656 -94.75826 1.000 73.67024 50 SER D O 1
ATOM 10577 N N . THR D 1 51 ? -24.44616 35.54336 -93.37027 1.000 81.78146 51 THR D N 1
ATOM 10578 C CA . THR D 1 51 ? -23.19994 36.27720 -93.19162 1.000 86.16625 51 THR D CA 1
ATOM 10579 C C . THR D 1 51 ? -22.29516 35.50710 -92.23270 1.000 86.45895 51 THR D C 1
ATOM 10580 O O . THR D 1 51 ? -22.70458 35.15963 -91.11858 1.000 87.73331 51 THR D O 1
ATOM 10584 N N . GLY D 1 52 ? -21.07600 35.21027 -92.67810 1.000 84.53881 52 GLY D N 1
ATOM 10585 C CA . GLY D 1 52 ? -20.12719 34.53557 -91.82144 1.000 82.14636 52 GLY D CA 1
ATOM 10586 C C . GLY D 1 52 ? -19.48452 35.47327 -90.81558 1.000 79.10962 52 GLY D C 1
ATOM 10587 O O . GLY D 1 52 ? -19.40704 36.68625 -91.01588 1.000 78.30209 52 GLY D O 1
ATOM 10588 N N . GLU D 1 53 ? -19.01852 34.88516 -89.70972 1.000 74.91053 53 GLU D N 1
ATOM 10589 C CA . GLU D 1 53 ? -18.39638 35.67694 -88.65149 1.000 68.63119 53 GLU D CA 1
ATOM 10590 C C . GLU D 1 53 ? -17.14724 36.38334 -89.16208 1.000 58.35416 53 GLU D C 1
ATOM 10591 O O . GLU D 1 53 ? -17.02682 37.61099 -89.07041 1.000 55.47923 53 GLU D O 1
ATOM 10597 N N . LYS D 1 54 ? -16.21143 35.61770 -89.71721 1.000 54.34693 54 LYS D N 1
ATOM 10598 C CA . LYS D 1 54 ? -14.93413 36.13333 -90.18657 1.000 46.10196 54 LYS D CA 1
ATOM 10599 C C . LYS D 1 54 ? -14.93565 36.45203 -91.67670 1.000 38.37254 54 LYS D C 1
ATOM 10600 O O . LYS D 1 54 ? -13.86495 36.63208 -92.26063 1.000 35.21000 54 LYS D O 1
ATOM 10606 N N . GLU D 1 55 ? -16.10380 36.52762 -92.30741 1.000 37.89765 55 GLU D N 1
ATOM 10607 C CA . GLU D 1 55 ? -16.14528 36.78903 -93.73751 1.000 35.00875 55 GLU D CA 1
ATOM 10608 C C . GLU D 1 55 ? -15.96532 38.27598 -94.02094 1.000 35.59116 55 GLU D C 1
ATOM 10609 O O . GLU D 1 55 ? -16.33118 39.13625 -93.21319 1.000 34.66933 55 GLU D O 1
ATOM 10615 N N . ALA D 1 56 ? -15.36711 38.57208 -95.17438 1.000 29.91075 56 ALA D N 1
ATOM 10616 C CA . ALA D 1 56 ? -15.37827 39.93733 -95.67458 1.000 27.47071 56 ALA D CA 1
ATOM 10617 C C . ALA D 1 56 ? -16.81641 40.41656 -95.83587 1.000 28.82454 56 ALA D C 1
ATOM 10618 O O . ALA D 1 56 ? -17.72907 39.63090 -96.10189 1.000 29.56910 56 ALA D O 1
ATOM 10620 N N . ILE D 1 57 ? -17.00985 41.72329 -95.69691 1.000 29.99545 57 ILE D N 1
ATOM 10621 C CA . ILE D 1 57 ? -18.35203 42.29152 -95.60779 1.000 29.69406 57 ILE D CA 1
ATOM 10622 C C . ILE D 1 57 ? -19.00835 42.30935 -96.98246 1.000 30.48885 57 ILE D C 1
ATOM 10623 O O . ILE D 1 57 ? -18.50087 42.92457 -97.92658 1.000 28.01252 57 ILE D O 1
ATOM 10628 N N . GLU D 1 58 ? -20.15026 41.64912 -97.09311 1.000 30.73960 58 GLU D N 1
ATOM 10629 C CA . GLU D 1 58 ? -21.01582 41.80211 -98.25528 1.000 31.71691 58 GLU D CA 1
ATOM 10630 C C . GLU D 1 58 ? -21.91745 43.00561 -97.98937 1.000 32.63290 58 GLU D C 1
ATOM 10631 O O . GLU D 1 58 ? -22.73540 42.98096 -97.06511 1.000 30.58201 58 GLU D O 1
ATOM 10637 N N . LEU D 1 59 ? -21.75162 44.07220 -98.77202 1.000 25.55795 59 LEU D N 1
ATOM 10638 C CA . LEU D 1 59 ? -22.40638 45.34236 -98.47755 1.000 26.58349 59 LEU D CA 1
ATOM 10639 C C . LEU D 1 59 ? -23.80128 45.37984 -99.09513 1.000 26.46486 59 LEU D C 1
ATOM 10640 O O . LEU D 1 59 ? -23.94738 45.31217 -100.32142 1.000 28.17415 59 LEU D O 1
ATOM 10645 N N . ARG D 1 60 ? -24.81929 45.46160 -98.23903 1.000 24.67857 60 ARG D N 1
ATOM 10646 C CA . ARG D 1 60 ? -26.21844 45.54436 -98.63320 1.000 28.14839 60 ARG D CA 1
ATOM 10647 C C . ARG D 1 60 ? -26.77133 46.91733 -98.27011 1.000 32.33482 60 ARG D C 1
ATOM 10648 O O . ARG D 1 60 ? -26.28443 47.57048 -97.34290 1.000 35.35120 60 ARG D O 1
ATOM 10656 N N . ASP D 1 61 ? -27.80797 47.34645 -98.99541 1.000 29.02345 61 ASP D N 1
ATOM 10657 C CA . ASP D 1 61 ? -28.33346 48.69891 -98.79813 1.000 31.14235 61 ASP D CA 1
ATOM 10658 C C . ASP D 1 61 ? -29.13446 48.80038 -97.50426 1.000 31.81066 61 ASP D C 1
ATOM 10659 O O . ASP D 1 61 ? -29.12044 49.84159 -96.83487 1.000 31.32386 61 ASP D O 1
ATOM 10664 N N . GLY D 1 62 ? -29.86619 47.74603 -97.15256 1.000 32.08954 62 GLY D N 1
ATOM 10665 C CA . GLY D 1 62 ? -30.67840 47.77146 -95.95117 1.000 35.43149 62 GLY D CA 1
ATOM 10666 C C . GLY D 1 62 ? -31.93296 48.61553 -96.03161 1.000 37.26073 62 GLY D C 1
ATOM 10667 O O . GLY D 1 62 ? -32.50390 48.96291 -94.99169 1.000 40.93414 62 GLY D O 1
ATOM 10668 N N . ASP D 1 63 ? -32.38478 48.96285 -97.23724 1.000 36.01794 63 ASP D N 1
ATOM 10669 C CA . ASP D 1 63 ? -33.62024 49.72271 -97.39518 1.000 35.79174 63 ASP D CA 1
ATOM 10670 C C . ASP D 1 63 ? -34.78444 48.74610 -97.47224 1.000 36.94282 63 ASP D C 1
ATOM 10671 O O . ASP D 1 63 ? -34.95138 48.08139 -98.50706 1.000 34.55086 63 ASP D O 1
ATOM 10676 N N . PRO D 1 64 ? -35.61659 48.63286 -96.43351 1.000 41.45061 64 PRO D N 1
ATOM 10677 C CA . PRO D 1 64 ? -36.69368 47.63207 -96.46741 1.000 41.76896 64 PRO D CA 1
ATOM 10678 C C . PRO D 1 64 ? -37.71599 47.87482 -97.56300 1.000 42.88558 64 PRO D C 1
ATOM 10679 O O . PRO D 1 64 ? -38.46493 46.95008 -97.90494 1.000 45.29605 64 PRO D O 1
ATOM 10683 N N . LYS D 1 65 ? -37.76193 49.07400 -98.13819 1.000 42.03118 65 LYS D N 1
ATOM 10684 C CA . LYS D 1 65 ? -38.66893 49.37286 -99.23705 1.000 41.47118 65 LYS D CA 1
ATOM 10685 C C . LYS D 1 65 ? -38.08988 49.01764 -100.59935 1.000 38.02963 65 LYS D C 1
ATOM 10686 O O . LYS D 1 65 ? -38.78430 49.16245 -101.60903 1.000 43.05697 65 LYS D O 1
ATOM 10692 N N . ALA D 1 66 ? -36.84203 48.56800 -100.66049 1.000 34.88286 66 ALA D N 1
ATOM 10693 C CA . ALA D 1 66 ? -36.18340 48.25686 -101.92634 1.000 33.91120 66 ALA D CA 1
ATOM 10694 C C . ALA D 1 66 ? -35.53807 46.88627 -101.80427 1.000 31.53327 66 ALA D C 1
ATOM 10695 O O . ALA D 1 66 ? -34.58957 46.71147 -101.03313 1.000 31.66443 66 ALA D O 1
ATOM 10697 N N . TYR D 1 67 ? -36.05417 45.92052 -102.55886 1.000 30.05573 67 TYR D N 1
ATOM 10698 C CA . TYR D 1 67 ? -35.48704 44.57796 -102.59583 1.000 30.54628 67 TYR D CA 1
ATOM 10699 C C . TYR D 1 67 ? -35.37660 43.98815 -101.19818 1.000 29.94284 67 TYR D C 1
ATOM 10700 O O . TYR D 1 67 ? -34.36199 43.38451 -100.84334 1.000 29.97133 67 TYR D O 1
ATOM 10709 N N . PHE D 1 68 ? -36.44164 44.14492 -100.40528 1.000 30.58707 68 PHE D N 1
ATOM 10710 C CA . PHE D 1 68 ? -36.53613 43.52856 -99.07960 1.000 36.34594 68 PHE D CA 1
ATOM 10711 C C . PHE D 1 68 ? -35.23629 43.73058 -98.29206 1.000 37.33510 68 PHE D C 1
ATOM 10712 O O . PHE D 1 68 ? -34.74175 42.82631 -97.61662 1.000 37.45327 68 PHE D O 1
ATOM 10720 N N . GLY D 1 69 ? -34.66474 44.93416 -98.40859 1.000 33.68697 69 GLY D N 1
ATOM 10721 C CA . GLY D 1 69 ? -33.42948 45.30552 -97.74441 1.000 32.40038 69 GLY D CA 1
ATOM 10722 C C . GLY D 1 69 ? -32.14909 44.83848 -98.41232 1.000 30.46235 69 GLY D C 1
ATOM 10723 O O . GLY D 1 69 ? -31.06079 45.10425 -97.88066 1.000 28.76753 69 GLY D O 1
ATOM 10724 N N . LYS D 1 70 ? -32.22333 44.16632 -99.56130 1.000 31.14927 70 LYS D N 1
ATOM 10725 C CA . LYS D 1 70 ? -31.04903 43.50345 -100.12031 1.000 28.78278 70 LYS D CA 1
ATOM 10726 C C . LYS D 1 70 ? -30.50267 44.19189 -101.37073 1.000 28.68609 70 LYS D C 1
ATOM 10727 O O . LYS D 1 70 ? -29.76670 43.56662 -102.14183 1.000 25.60241 70 LYS D O 1
ATOM 10733 N N . GLY D 1 71 ? -30.83374 45.46241 -101.59231 1.000 29.33391 71 GLY D N 1
ATOM 10734 C CA . GLY D 1 71 ? -30.24104 46.17784 -102.70979 1.000 27.34418 71 GLY D CA 1
ATOM 10735 C C . GLY D 1 71 ? -28.73371 46.29212 -102.57187 1.000 29.81160 71 GLY D C 1
ATOM 10736 O O . GLY D 1 71 ? -28.18130 46.24787 -101.47455 1.000 25.93844 71 GLY D O 1
ATOM 10737 N N . VAL D 1 72 ? -28.05221 46.43296 -103.71052 1.000 30.50758 72 VAL D N 1
ATOM 10738 C CA . VAL D 1 72 ? -26.60345 46.61313 -103.68715 1.000 26.15955 72 VAL D CA 1
ATOM 10739 C C . VAL D 1 72 ? -26.22333 47.91235 -104.38848 1.000 30.21539 72 VAL D C 1
ATOM 10740 O O . VAL D 1 72 ? -25.11619 48.03465 -104.92517 1.000 28.01165 72 VAL D O 1
ATOM 10744 N N . SER D 1 73 ? -27.12489 48.89796 -104.38701 1.000 29.57147 73 SER D N 1
ATOM 10745 C CA . SER D 1 73 ? -26.82526 50.13451 -105.09825 1.000 32.84195 73 SER D CA 1
ATOM 10746 C C . SER D 1 73 ? -25.62825 50.85428 -104.48108 1.000 33.97173 73 SER D C 1
ATOM 10747 O O . SER D 1 73 ? -24.84715 51.47976 -105.20295 1.000 32.63463 73 SER D O 1
ATOM 10750 N N . GLN D 1 74 ? -25.43921 50.74266 -103.16165 1.000 33.50515 74 GLN D N 1
ATOM 10751 C CA . GLN D 1 74 ? -24.28315 51.37952 -102.53783 1.000 36.52300 74 GLN D CA 1
ATOM 10752 C C . GLN D 1 74 ? -22.97906 50.70805 -102.96072 1.000 34.18864 74 GLN D C 1
ATOM 10753 O O . GLN D 1 74 ? -21.99780 51.39474 -103.26723 1.000 33.63014 74 GLN D O 1
ATOM 10759 N N . ALA D 1 75 ? -22.94324 49.37131 -102.98570 1.000 31.63494 75 ALA D N 1
ATOM 10760 C CA . ALA D 1 75 ? -21.76670 48.68513 -103.51657 1.000 29.43049 75 ALA D CA 1
ATOM 10761 C C . ALA D 1 75 ? -21.52721 49.05385 -104.97345 1.000 30.21820 75 ALA D C 1
ATOM 10762 O O . ALA D 1 75 ? -20.37768 49.23879 -105.39532 1.000 28.24202 75 ALA D O 1
ATOM 10764 N N . VAL D 1 76 ? -22.60035 49.15663 -105.76197 1.000 24.49076 76 VAL D N 1
ATOM 10765 C CA . VAL D 1 76 ? -22.44863 49.54419 -107.16213 1.000 27.90939 76 VAL D CA 1
ATOM 10766 C C . VAL D 1 76 ? -21.89536 50.95879 -107.25673 1.000 32.30990 76 VAL D C 1
ATOM 10767 O O . VAL D 1 76 ? -21.02159 51.25195 -108.08627 1.000 28.44976 76 VAL D O 1
ATOM 10771 N N . GLN D 1 77 ? -22.38019 51.85446 -106.39640 1.000 35.36078 77 GLN D N 1
ATOM 10772 C CA . GLN D 1 77 ? -21.85630 53.21479 -106.38758 1.000 42.01177 77 GLN D CA 1
ATOM 10773 C C . GLN D 1 77 ? -20.38459 53.23597 -105.98821 1.000 36.12613 77 GLN D C 1
ATOM 10774 O O . GLN D 1 77 ? -19.59776 54.01424 -106.53966 1.000 37.78248 77 GLN D O 1
ATOM 10780 N N . ASN D 1 78 ? -19.99291 52.37861 -105.04017 1.000 35.37221 78 ASN D N 1
ATOM 10781 C CA . ASN D 1 78 ? -18.60071 52.34330 -104.59616 1.000 32.20848 78 ASN D CA 1
ATOM 10782 C C . ASN D 1 78 ? -17.66702 51.94187 -105.73162 1.000 33.64622 78 ASN D C 1
ATOM 10783 O O . ASN D 1 78 ? -16.54441 52.45053 -105.83204 1.000 33.57056 78 ASN D O 1
ATOM 10788 N N . VAL D 1 79 ? -18.10512 51.02761 -106.59608 1.000 29.80914 79 VAL D N 1
ATOM 10789 C CA . VAL D 1 79 ? -17.32051 50.73067 -107.79207 1.000 30.84015 79 VAL D CA 1
ATOM 10790 C C . VAL D 1 79 ? -17.24229 51.96057 -108.68716 1.000 34.37630 79 VAL D C 1
ATOM 10791 O O . VAL D 1 79 ? -16.15762 52.37640 -109.10974 1.000 39.40610 79 VAL D O 1
ATOM 10795 N N . ASN D 1 80 ? -18.39026 52.57893 -108.96788 1.000 36.76194 80 ASN D N 1
ATOM 10796 C CA . ASN D 1 80 ? -18.44649 53.60037 -110.00995 1.000 34.01029 80 ASN D CA 1
ATOM 10797 C C . ASN D 1 80 ? -17.80464 54.91819 -109.58539 1.000 39.75385 80 ASN D C 1
ATOM 10798 O O . ASN D 1 80 ? -17.12835 55.56308 -110.39385 1.000 39.19122 80 ASN D O 1
ATOM 10803 N N . GLN D 1 81 ? -18.00770 55.34140 -108.33961 1.000 41.28104 81 GLN D N 1
ATOM 10804 C CA . GLN D 1 81 ? -17.56011 56.65816 -107.90365 1.000 44.66833 81 GLN D CA 1
ATOM 10805 C C . GLN D 1 81 ? -16.23702 56.63985 -107.16057 1.000 42.62828 81 GLN D C 1
ATOM 10806 O O . GLN D 1 81 ? -15.53349 57.65555 -107.15008 1.000 42.51253 81 GLN D O 1
ATOM 10812 N N . THR D 1 82 ? -15.88394 55.52535 -106.52941 1.000 40.59007 82 THR D N 1
ATOM 10813 C CA . THR D 1 82 ? -14.68764 55.46327 -105.70579 1.000 40.74365 82 THR D CA 1
ATOM 10814 C C . THR D 1 82 ? -13.58954 54.60771 -106.31505 1.000 34.98095 82 THR D C 1
ATOM 10815 O O . THR D 1 82 ? -12.45574 55.07173 -106.44751 1.000 33.72703 82 THR D O 1
ATOM 10819 N N . ILE D 1 83 ? -13.88839 53.36138 -106.68202 1.000 33.98002 83 ILE D N 1
ATOM 10820 C CA . ILE D 1 83 ? -12.84829 52.48076 -107.21296 1.000 36.13193 83 ILE D CA 1
ATOM 10821 C C . ILE D 1 83 ? -12.48629 52.87692 -108.63857 1.000 36.97997 83 ILE D C 1
ATOM 10822 O O . ILE D 1 83 ? -11.30661 53.03899 -108.97178 1.000 40.90831 83 ILE D O 1
ATOM 10827 N N . ALA D 1 84 ? -13.49490 53.02686 -109.50065 1.000 37.19900 84 ALA D N 1
ATOM 10828 C CA . ALA D 1 84 ? -13.26488 53.28449 -110.92322 1.000 37.78847 84 ALA D CA 1
ATOM 10829 C C . ALA D 1 84 ? -12.28656 54.41875 -111.20379 1.000 40.16996 84 ALA D C 1
ATOM 10830 O O . ALA D 1 84 ? -11.37625 54.21638 -112.02137 1.000 40.30305 84 ALA D O 1
ATOM 10832 N N . PRO D 1 85 ? -12.39590 55.60563 -110.59144 1.000 43.54470 85 PRO D N 1
ATOM 10833 C CA . PRO D 1 85 ? -11.44302 56.67747 -110.93539 1.000 44.67182 85 PRO D CA 1
ATOM 10834 C C . PRO D 1 85 ? -9.99999 56.33068 -110.62323 1.000 43.99670 85 PRO D C 1
ATOM 10835 O O . PRO D 1 85 ? -9.08939 56.86528 -111.27023 1.000 44.03626 85 PRO D O 1
ATOM 10839 N N . LYS D 1 86 ? -9.76141 55.45497 -109.64693 1.000 43.50380 86 LYS D N 1
ATOM 10840 C CA . LYS D 1 86 ? -8.40538 55.10647 -109.24346 1.000 44.05757 86 LYS D CA 1
ATOM 10841 C C . LYS D 1 86 ? -7.78960 53.99721 -110.08371 1.000 44.06845 86 LYS D C 1
ATOM 10842 O O . LYS D 1 86 ? -6.56414 53.83478 -110.05774 1.000 42.37975 86 LYS D O 1
ATOM 10848 N N . LEU D 1 87 ? -8.59690 53.23495 -110.82599 1.000 43.29517 87 LEU D N 1
ATOM 10849 C CA . LEU D 1 87 ? -8.06592 52.16702 -111.66212 1.000 40.20254 87 LEU D CA 1
ATOM 10850 C C . LEU D 1 87 ? -7.96688 52.53775 -113.13636 1.000 41.16182 87 LEU D C 1
ATOM 10851 O O . LEU D 1 87 ? -7.21957 51.87865 -113.86719 1.000 39.37220 87 LEU D O 1
ATOM 10856 N N . ILE D 1 88 ? -8.69983 53.55816 -113.59456 1.000 45.63277 88 ILE D N 1
ATOM 10857 C CA . ILE D 1 88 ? -8.58118 53.98992 -114.98431 1.000 46.12749 88 ILE D CA 1
ATOM 10858 C C . ILE D 1 88 ? -7.13280 54.35307 -115.27001 1.000 48.71529 88 ILE D C 1
ATOM 10859 O O . ILE D 1 88 ? -6.47779 55.03349 -114.47047 1.000 49.14511 88 ILE D O 1
ATOM 10864 N N . GLY D 1 89 ? -6.61857 53.88231 -116.40878 1.000 47.19790 89 GLY D N 1
ATOM 10865 C CA . GLY D 1 89 ? -5.24790 54.11700 -116.79413 1.000 50.23108 89 GLY D CA 1
ATOM 10866 C C . GLY D 1 89 ? -4.25436 53.08352 -116.30573 1.000 49.16255 89 GLY D C 1
ATOM 10867 O O . GLY D 1 89 ? -3.12391 53.04609 -116.80890 1.000 51.69670 89 GLY D O 1
ATOM 10868 N N . LEU D 1 90 ? -4.63490 52.25036 -115.34164 1.000 46.99333 90 LEU D N 1
ATOM 10869 C CA . LEU D 1 90 ? -3.73728 51.23320 -114.81942 1.000 41.65528 90 LEU D CA 1
ATOM 10870 C C . LEU D 1 90 ? -3.65478 50.04343 -115.77144 1.000 40.55767 90 LEU D C 1
ATOM 10871 O O . LEU D 1 90 ? -4.48318 49.86610 -116.66959 1.000 42.96388 90 LEU D O 1
ATOM 10876 N N . ASN D 1 91 ? -2.63378 49.22024 -115.55744 1.000 41.13479 91 ASN D N 1
ATOM 10877 C CA . ASN D 1 91 ? -2.37757 48.04949 -116.38491 1.000 42.09987 91 ASN D CA 1
ATOM 10878 C C . ASN D 1 91 ? -3.16646 46.86646 -115.83242 1.000 37.62811 91 ASN D C 1
ATOM 10879 O O . ASN D 1 91 ? -2.89518 46.39677 -114.72203 1.000 36.50137 91 ASN D O 1
ATOM 10884 N N . ALA D 1 92 ? -4.13352 46.37910 -116.61458 1.000 34.95915 92 ALA D N 1
ATOM 10885 C CA . ALA D 1 92 ? -5.02770 45.32680 -116.14570 1.000 33.86245 92 ALA D CA 1
ATOM 10886 C C . ALA D 1 92 ? -4.29728 44.04503 -115.75606 1.000 33.89506 92 ALA D C 1
ATOM 10887 O O . ALA D 1 92 ? -4.88057 43.21460 -115.05017 1.000 32.76249 92 ALA D O 1
ATOM 10889 N N . THR D 1 93 ? -3.04401 43.85642 -116.18808 1.000 32.36820 93 THR D N 1
ATOM 10890 C CA . THR D 1 93 ? -2.31142 42.64977 -115.81498 1.000 35.26214 93 THR D CA 1
ATOM 10891 C C . THR D 1 93 ? -1.65784 42.74617 -114.44244 1.000 39.73041 93 THR D C 1
ATOM 10892 O O . THR D 1 93 ? -1.17536 41.72615 -113.93547 1.000 37.71926 93 THR D O 1
ATOM 10896 N N . ASP D 1 94 ? -1.63973 43.93058 -113.82839 1.000 43.41561 94 ASP D N 1
ATOM 10897 C CA . ASP D 1 94 ? -1.05266 44.11871 -112.49890 1.000 39.36356 94 ASP D CA 1
ATOM 10898 C C . ASP D 1 94 ? -2.09463 43.77381 -111.43053 1.000 37.70334 94 ASP D C 1
ATOM 10899 O O . ASP D 1 94 ? -2.56792 44.61389 -110.66228 1.000 35.67947 94 ASP D O 1
ATOM 10904 N N . GLN D 1 95 ? -2.43911 42.48510 -111.39525 1.000 32.71149 95 GLN D N 1
ATOM 10905 C CA . GLN D 1 95 ? -3.55412 42.02740 -110.57552 1.000 28.08139 95 GLN D CA 1
ATOM 10906 C C . GLN D 1 95 ? -3.28622 42.26788 -109.09376 1.000 30.64573 95 GLN D C 1
ATOM 10907 O O . GLN D 1 95 ? -4.15733 42.75676 -108.36231 1.000 32.63667 95 GLN D O 1
ATOM 10913 N N . ALA D 1 96 ? -2.08300 41.92733 -108.63271 1.000 30.78998 96 ALA D N 1
ATOM 10914 C CA . ALA D 1 96 ? -1.77282 42.08390 -107.21826 1.000 33.66625 96 ALA D CA 1
ATOM 10915 C C . ALA D 1 96 ? -1.75828 43.55587 -106.81830 1.000 37.41275 96 ALA D C 1
ATOM 10916 O O . ALA D 1 96 ? -2.25171 43.91478 -105.74408 1.000 34.78958 96 ALA D O 1
ATOM 10918 N N . ALA D 1 97 ? -1.21800 44.42744 -107.67560 1.000 35.94846 97 ALA D N 1
ATOM 10919 C CA . ALA D 1 97 ? -1.19536 45.84874 -107.34287 1.000 36.23213 97 ALA D CA 1
ATOM 10920 C C . ALA D 1 97 ? -2.59957 46.44081 -107.35305 1.000 34.92505 97 ALA D C 1
ATOM 10921 O O . ALA D 1 97 ? -2.93163 47.28221 -106.50888 1.000 36.34557 97 ALA D O 1
ATOM 10923 N N . ILE D 1 98 ? -3.44138 46.00352 -108.28999 1.000 33.09807 98 ILE D N 1
ATOM 10924 C CA . ILE D 1 98 ? -4.80894 46.51205 -108.35960 1.000 36.99367 98 ILE D CA 1
ATOM 10925 C C . ILE D 1 98 ? -5.61018 46.05856 -107.14765 1.000 33.42208 98 ILE D C 1
ATOM 10926 O O . ILE D 1 98 ? -6.31297 46.85711 -106.51793 1.000 40.22126 98 ILE D O 1
ATOM 10931 N N . ASP D 1 99 ? -5.52308 44.77280 -106.79990 1.000 27.64205 99 ASP D N 1
ATOM 10932 C CA . ASP D 1 99 ? -6.19747 44.30815 -105.58817 1.000 27.96048 99 ASP D CA 1
ATOM 10933 C C . ASP D 1 99 ? -5.67065 45.03200 -104.35038 1.000 30.70528 99 ASP D C 1
ATOM 10934 O O . ASP D 1 99 ? -6.45363 45.47406 -103.50418 1.000 34.02262 99 ASP D O 1
ATOM 10939 N N . ALA D 1 100 ? -4.34723 45.19049 -104.24429 1.000 34.03015 100 ALA D N 1
ATOM 10940 C CA . ALA D 1 100 ? -3.77443 45.90136 -103.10291 1.000 32.63251 100 ALA D CA 1
ATOM 10941 C C . ALA D 1 100 ? -4.27365 47.33884 -103.03733 1.000 36.60529 100 ALA D C 1
ATOM 10942 O O . ALA D 1 100 ? -4.53181 47.86635 -101.94784 1.000 34.88565 100 ALA D O 1
ATOM 10944 N N . LEU D 1 101 ? -4.40119 47.99531 -104.19198 1.000 38.18731 101 LEU D N 1
ATOM 10945 C CA . LEU D 1 101 ? -4.91382 49.35953 -104.19820 1.000 40.40389 101 LEU D CA 1
ATOM 10946 C C . LEU D 1 101 ? -6.34096 49.40827 -103.67109 1.000 36.20816 101 LEU D C 1
ATOM 10947 O O . LEU D 1 101 ? -6.68781 50.29756 -102.88691 1.000 34.03155 101 LEU D O 1
ATOM 10952 N N . MET D 1 102 ? -7.18584 48.46035 -104.08914 1.000 33.43881 102 MET D N 1
ATOM 10953 C CA . MET D 1 102 ? -8.55511 48.44352 -103.58918 1.000 34.68755 102 MET D CA 1
ATOM 10954 C C . MET D 1 102 ? -8.58968 48.12936 -102.10161 1.000 36.70253 102 MET D C 1
ATOM 10955 O O . MET D 1 102 ? -9.42800 48.66639 -101.36638 1.000 40.18450 102 MET D O 1
ATOM 10960 N N . ILE D 1 103 ? -7.68218 47.27205 -101.63828 1.000 35.08049 103 ILE D N 1
ATOM 10961 C CA . ILE D 1 103 ? -7.64705 46.92712 -100.22068 1.000 37.58813 103 ILE D CA 1
ATOM 10962 C C . ILE D 1 103 ? -7.31205 48.15227 -99.37838 1.000 38.17632 103 ILE D C 1
ATOM 10963 O O . ILE D 1 103 ? -7.91665 48.38204 -98.32502 1.000 37.69557 103 ILE D O 1
ATOM 10968 N N . GLN D 1 104 ? -6.35113 48.96539 -99.82535 1.000 41.77456 104 GLN D N 1
ATOM 10969 C CA . GLN D 1 104 ? -5.99995 50.15541 -99.05591 1.000 41.83525 104 GLN D CA 1
ATOM 10970 C C . GLN D 1 104 ? -7.01577 51.27563 -99.24114 1.000 37.75869 104 GLN D C 1
ATOM 10971 O O . GLN D 1 104 ? -7.28662 52.02053 -98.29347 1.000 37.62536 104 GLN D O 1
ATOM 10977 N N . LEU D 1 105 ? -7.59822 51.39518 -100.43628 1.000 38.74607 105 LEU D N 1
ATOM 10978 C CA . LEU D 1 105 ? -8.67468 52.35790 -100.64877 1.000 41.76214 105 LEU D CA 1
ATOM 10979 C C . LEU D 1 105 ? -9.84206 52.09835 -99.70025 1.000 43.32407 105 LEU D C 1
ATOM 10980 O O . LEU D 1 105 ? -10.45437 53.04037 -99.18089 1.000 43.10256 105 LEU D O 1
ATOM 10985 N N . ASP D 1 106 ? -10.16090 50.82392 -99.45822 1.000 39.18950 106 ASP D N 1
ATOM 10986 C CA . ASP D 1 106 ? -11.20163 50.48544 -98.49115 1.000 36.30010 106 ASP D CA 1
ATOM 10987 C C . ASP D 1 106 ? -10.74209 50.75553 -97.06371 1.000 35.74317 106 ASP D C 1
ATOM 10988 O O . ASP D 1 106 ? -11.52879 51.22233 -96.23236 1.000 38.59955 106 ASP D O 1
ATOM 10993 N N . GLY D 1 107 ? -9.49130 50.43153 -96.74833 1.000 35.24452 107 GLY D N 1
ATOM 10994 C CA . GLY D 1 107 ? -8.89498 50.83623 -95.48866 1.000 38.06043 107 GLY D CA 1
ATOM 10995 C C . GLY D 1 107 ? -9.34973 50.08747 -94.25276 1.000 41.70188 107 GLY D C 1
ATOM 10996 O O . GLY D 1 107 ? -8.81313 50.34773 -93.16695 1.000 42.77745 107 GLY D O 1
ATOM 10997 N N . THR D 1 108 ? -10.31688 49.18241 -94.36090 1.000 41.08001 108 THR D N 1
ATOM 10998 C CA . THR D 1 108 ? -10.78636 48.41618 -93.21563 1.000 42.24992 108 THR D CA 1
ATOM 10999 C C . THR D 1 108 ? -10.29480 46.97577 -93.30110 1.000 44.39503 108 THR D C 1
ATOM 11000 O O . THR D 1 108 ? -9.99148 46.47554 -94.38913 1.000 46.88642 108 THR D O 1
ATOM 11004 N N . PRO D 1 109 ? -10.19595 46.27339 -92.16702 1.000 44.85331 109 PRO D N 1
ATOM 11005 C CA . PRO D 1 109 ? -9.67294 44.89844 -92.21185 1.000 44.69663 109 PRO D CA 1
ATOM 11006 C C . PRO D 1 109 ? -10.61778 43.89580 -92.85444 1.000 41.69837 109 PRO D C 1
ATOM 11007 O O . PRO D 1 109 ? -10.15991 42.81983 -93.26005 1.000 44.30032 109 PRO D O 1
ATOM 11011 N N . ASN D 1 110 ? -11.91085 44.20445 -92.97619 1.000 35.62231 110 ASN D N 1
ATOM 11012 C CA . ASN D 1 110 ? -12.87517 43.25079 -93.51142 1.000 31.81545 110 ASN D CA 1
ATOM 11013 C C . ASN D 1 110 ? -13.63802 43.80668 -94.70876 1.000 30.77405 110 ASN D C 1
ATOM 11014 O O . ASN D 1 110 ? -14.71148 43.29379 -95.04306 1.000 29.06376 110 ASN D O 1
ATOM 11019 N N . LYS D 1 111 ? -13.08932 44.83042 -95.36973 1.000 32.94571 111 LYS D N 1
ATOM 11020 C CA . LYS D 1 111 ? -13.68303 45.43193 -96.56794 1.000 31.70842 111 LYS D CA 1
ATOM 11021 C C . LYS D 1 111 ? -15.07486 45.99305 -96.28858 1.000 32.90693 111 LYS D C 1
ATOM 11022 O O . LYS D 1 111 ? -15.98007 45.89331 -97.11931 1.000 31.67625 111 LYS D O 1
ATOM 11028 N N . ALA D 1 112 ? -15.23712 46.62113 -95.11636 1.000 32.55751 112 ALA D N 1
ATOM 11029 C CA . ALA D 1 112 ? -16.54332 47.10266 -94.68079 1.000 35.86304 112 ALA D CA 1
ATOM 11030 C C . ALA D 1 112 ? -16.94640 48.41999 -95.32948 1.000 35.84247 112 ALA D C 1
ATOM 11031 O O . ALA D 1 112 ? -18.13722 48.74869 -95.33341 1.000 36.20587 112 ALA D O 1
ATOM 11033 N N . LYS D 1 113 ? -15.99142 49.18956 -95.85024 1.000 34.79296 113 LYS D N 1
ATOM 11034 C CA . LYS D 1 113 ? -16.31141 50.49901 -96.41412 1.000 39.00121 113 LYS D CA 1
ATOM 11035 C C . LYS D 1 113 ? -16.79668 50.37484 -97.85444 1.000 38.26015 113 LYS D C 1
ATOM 11036 O O . LYS D 1 113 ? -17.91359 50.79227 -98.18533 1.000 37.91194 113 LYS D O 1
ATOM 11042 N N . LEU D 1 114 ? -15.96677 49.80303 -98.72775 1.000 33.80096 114 LEU D N 1
ATOM 11043 C CA . LEU D 1 114 ? -16.37558 49.62433 -100.11526 1.000 32.99027 114 LEU D CA 1
ATOM 11044 C C . LEU D 1 114 ? -17.27598 48.41258 -100.29316 1.000 32.66798 114 LEU D C 1
ATOM 11045 O O . LEU D 1 114 ? -18.10646 48.39609 -101.20723 1.000 34.98648 114 LEU D O 1
ATOM 11050 N N . GLY D 1 115 ? -17.14840 47.40875 -99.42781 1.000 34.68061 115 GLY D N 1
ATOM 11051 C CA . GLY D 1 115 ? -17.86937 46.16970 -99.62710 1.000 27.98988 115 GLY D CA 1
ATOM 11052 C C . GLY D 1 115 ? -17.01926 45.18162 -100.39829 1.000 29.66461 115 GLY D C 1
ATOM 11053 O O . GLY D 1 115 ? -16.39285 45.53458 -101.40684 1.000 29.00633 115 GLY D O 1
ATOM 11054 N N . ALA D 1 116 ? -16.96237 43.94496 -99.90959 1.000 28.98881 116 ALA D N 1
ATOM 11055 C CA . ALA D 1 116 ? -16.22910 42.91278 -100.62781 1.000 28.51142 116 ALA D CA 1
ATOM 11056 C C . ALA D 1 116 ? -16.91472 42.55726 -101.93527 1.000 28.79486 116 ALA D C 1
ATOM 11057 O O . ALA D 1 116 ? -16.25751 42.07027 -102.86185 1.000 29.33527 116 ALA D O 1
ATOM 11059 N N . ASN D 1 117 ? -18.22819 42.78886 -102.02848 1.000 25.90440 117 ASN D N 1
ATOM 11060 C CA . ASN D 1 117 ? -18.91622 42.50145 -103.27916 1.000 26.82518 117 ASN D CA 1
ATOM 11061 C C . ASN D 1 117 ? -18.60069 43.55128 -104.34732 1.000 25.24978 117 ASN D C 1
ATOM 11062 O O . ASN D 1 117 ? -18.47769 43.20211 -105.52651 1.000 30.71537 117 ASN D O 1
ATOM 11067 N N . ALA D 1 118 ? -18.40631 44.81799 -103.96233 1.000 25.24841 118 ALA D N 1
ATOM 11068 C CA . ALA D 1 118 ? -17.84248 45.79877 -104.89540 1.000 27.57915 118 ALA D CA 1
ATOM 11069 C C . ALA D 1 118 ? -16.42221 45.42253 -105.30640 1.000 25.81260 118 ALA D C 1
ATOM 11070 O O . ALA D 1 118 ? -16.08636 45.40798 -106.49941 1.000 28.25226 118 ALA D O 1
ATOM 11072 N N . ILE D 1 119 ? -15.56290 45.13842 -104.32568 1.000 25.44381 119 ILE D N 1
ATOM 11073 C CA . ILE D 1 119 ? -14.14926 44.91971 -104.61834 1.000 27.10554 119 ILE D CA 1
ATOM 11074 C C . ILE D 1 119 ? -13.95759 43.66127 -105.45994 1.000 28.86457 119 ILE D C 1
ATOM 11075 O O . ILE D 1 119 ? -13.19812 43.66751 -106.43241 1.000 27.23285 119 ILE D O 1
ATOM 11080 N N . LEU D 1 120 ? -14.64420 42.56629 -105.11601 1.000 29.02845 120 LEU D N 1
ATOM 11081 C CA . LEU D 1 120 ? -14.42129 41.32325 -105.85601 1.000 28.58063 120 LEU D CA 1
ATOM 11082 C C . LEU D 1 120 ? -14.92188 41.42788 -107.29447 1.000 26.26164 120 LEU D C 1
ATOM 11083 O O . LEU D 1 120 ? -14.30578 40.87179 -108.21491 1.000 24.15846 120 LEU D O 1
ATOM 11088 N N . ALA D 1 121 ? -16.05068 42.11136 -107.50789 1.000 27.14733 121 ALA D N 1
ATOM 11089 C CA . ALA D 1 121 ? -16.52972 42.32843 -108.87127 1.000 29.58101 121 ALA D CA 1
ATOM 11090 C C . ALA D 1 121 ? -15.45534 42.98008 -109.72648 1.000 26.16560 121 ALA D C 1
ATOM 11091 O O . ALA D 1 121 ? -15.22600 42.57913 -110.87323 1.000 24.04607 121 ALA D O 1
ATOM 11093 N N . VAL D 1 122 ? -14.78468 43.99329 -109.18364 1.000 24.45608 122 VAL D N 1
ATOM 11094 C CA . VAL D 1 122 ? -13.73738 44.65550 -109.94505 1.000 27.94673 122 VAL D CA 1
ATOM 11095 C C . VAL D 1 122 ? -12.54434 43.72758 -110.10654 1.000 27.35521 122 VAL D C 1
ATOM 11096 O O . VAL D 1 122 ? -11.98603 43.59921 -111.20155 1.000 28.26993 122 VAL D O 1
ATOM 11100 N N . SER D 1 123 ? -12.16188 43.03951 -109.02441 1.000 26.33517 123 SER D N 1
ATOM 11101 C CA . SER D 1 123 ? -10.99239 42.16065 -109.05365 1.000 26.43164 123 SER D CA 1
ATOM 11102 C C . SER D 1 123 ? -11.11645 41.09839 -110.14251 1.000 27.41948 123 SER D C 1
ATOM 11103 O O . SER D 1 123 ? -10.15121 40.82081 -110.86636 1.000 26.26359 123 SER D O 1
ATOM 11106 N N . LEU D 1 124 ? -12.29776 40.50029 -110.28003 1.000 26.07608 124 LEU D N 1
ATOM 11107 C CA . LEU D 1 124 ? -12.46603 39.43729 -111.26195 1.000 25.76999 124 LEU D CA 1
ATOM 11108 C C . LEU D 1 124 ? -12.59465 39.98754 -112.67294 1.000 26.76295 124 LEU D C 1
ATOM 11109 O O . LEU D 1 124 ? -12.02962 39.41651 -113.61444 1.000 30.03803 124 LEU D O 1
ATOM 11114 N N . ALA D 1 125 ? -13.32998 41.08974 -112.84346 1.000 24.80185 125 ALA D N 1
ATOM 11115 C CA . ALA D 1 125 ? -13.51694 41.64689 -114.18142 1.000 25.18424 125 ALA D CA 1
ATOM 11116 C C . ALA D 1 125 ? -12.19363 42.12550 -114.76963 1.000 27.70049 125 ALA D C 1
ATOM 11117 O O . ALA D 1 125 ? -11.95584 41.98766 -115.97595 1.000 24.39347 125 ALA D O 1
ATOM 11119 N N . VAL D 1 126 ? -11.32318 42.69103 -113.92844 1.000 25.01781 126 VAL D N 1
ATOM 11120 C CA . VAL D 1 126 ? -9.98808 43.09549 -114.37318 1.000 27.18276 126 VAL D CA 1
ATOM 11121 C C . VAL D 1 126 ? -9.22234 41.89719 -114.91931 1.000 30.06558 126 VAL D C 1
ATOM 11122 O O . VAL D 1 126 ? -8.58748 41.97154 -115.98388 1.000 29.28780 126 VAL D O 1
ATOM 11126 N N . ALA D 1 127 ? -9.24721 40.78269 -114.17976 1.000 22.59335 127 ALA D N 1
ATOM 11127 C CA . ALA D 1 127 ? -8.57577 39.56757 -114.62995 1.000 31.04349 127 ALA D CA 1
ATOM 11128 C C . ALA D 1 127 ? -9.13672 39.09101 -115.96406 1.000 29.43486 127 ALA D C 1
ATOM 11129 O O . ALA D 1 127 ? -8.38199 38.79057 -116.89378 1.000 29.64268 127 ALA D O 1
ATOM 11131 N N . LYS D 1 128 ? -10.46461 39.01389 -116.07655 1.000 23.92206 128 LYS D N 1
ATOM 11132 C CA . LYS D 1 128 ? -11.07280 38.57754 -117.33726 1.000 22.78256 128 LYS D CA 1
ATOM 11133 C C . LYS D 1 128 ? -10.75991 39.53570 -118.47969 1.000 30.92453 128 LYS D C 1
ATOM 11134 O O . LYS D 1 128 ? -10.56964 39.10765 -119.62618 1.000 31.07678 128 LYS D O 1
ATOM 11140 N N . ALA D 1 129 ? -10.72302 40.83859 -118.19934 1.000 30.45529 129 ALA D N 1
ATOM 11141 C CA . ALA D 1 129 ? -10.35036 41.78404 -119.24337 1.000 29.40107 129 ALA D CA 1
ATOM 11142 C C . ALA D 1 129 ? -8.94052 41.51239 -119.73668 1.000 31.41781 129 ALA D C 1
ATOM 11143 O O . ALA D 1 129 ? -8.68670 41.50345 -120.94471 1.000 29.08286 129 ALA D O 1
ATOM 11145 N N . ALA D 1 130 ? -8.00962 41.27748 -118.81283 1.000 29.74418 130 ALA D N 1
ATOM 11146 C CA . ALA D 1 130 ? -6.63538 40.99153 -119.20812 1.000 28.13469 130 ALA D CA 1
ATOM 11147 C C . ALA D 1 130 ? -6.53515 39.68773 -119.99332 1.000 29.14520 130 ALA D C 1
ATOM 11148 O O . ALA D 1 130 ? -5.78631 39.60391 -120.97541 1.000 29.17516 130 ALA D O 1
ATOM 11150 N N . ALA D 1 131 ? -7.25684 38.64724 -119.56117 1.000 27.53997 131 ALA D N 1
ATOM 11151 C CA . ALA D 1 131 ? -7.20647 37.37952 -120.28430 1.000 28.47027 131 ALA D CA 1
ATOM 11152 C C . ALA D 1 131 ? -7.67075 37.55762 -121.72301 1.000 30.69840 131 ALA D C 1
ATOM 11153 O O . ALA D 1 131 ? -7.06911 37.00356 -122.65223 1.000 29.55692 131 ALA D O 1
ATOM 11155 N N . SER D 1 132 ? -8.73034 38.34555 -121.92339 1.000 29.52525 132 SER D N 1
ATOM 11156 C CA . SER D 1 132 ? -9.21818 38.62836 -123.27051 1.000 32.56573 132 SER D CA 1
ATOM 11157 C C . SER D 1 132 ? -8.17218 39.36439 -124.10026 1.000 35.80013 132 SER D C 1
ATOM 11158 O O . SER D 1 132 ? -7.92688 39.00593 -125.25866 1.000 38.83016 132 SER D O 1
ATOM 11161 N N . ALA D 1 133 ? -7.54386 40.39691 -123.52862 1.000 35.68080 133 ALA D N 1
ATOM 11162 C CA . ALA D 1 133 ? -6.51249 41.12653 -124.25772 1.000 34.55862 133 ALA D CA 1
ATOM 11163 C C . ALA D 1 133 ? -5.30153 40.25893 -124.57711 1.000 36.14309 133 ALA D C 1
ATOM 11164 O O . ALA D 1 133 ? -4.58487 40.55169 -125.54043 1.000 37.80552 133 ALA D O 1
ATOM 11166 N N . GLN D 1 134 ? -5.06617 39.19237 -123.81817 1.000 35.07061 134 GLN D N 1
ATOM 11167 C CA . GLN D 1 134 ? -3.99956 38.25863 -124.14504 1.000 38.71280 134 GLN D CA 1
ATOM 11168 C C . GLN D 1 134 ? -4.45994 37.15471 -125.07452 1.000 40.20753 134 GLN D C 1
ATOM 11169 O O . GLN D 1 134 ? -3.63802 36.32341 -125.46927 1.000 45.68643 134 GLN D O 1
ATOM 11175 N N . LYS D 1 135 ? -5.74789 37.13291 -125.42597 1.000 36.95877 135 LYS D N 1
ATOM 11176 C CA . LYS D 1 135 ? -6.31346 36.13110 -126.32905 1.000 40.83165 135 LYS D CA 1
ATOM 11177 C C . LYS D 1 135 ? -6.01854 34.71933 -125.83171 1.000 39.07642 135 LYS D C 1
ATOM 11178 O O . LYS D 1 135 ? -5.63051 33.83473 -126.59385 1.000 40.86780 135 LYS D O 1
ATOM 11184 N N . THR D 1 136 ? -6.20047 34.51243 -124.53446 1.000 36.48765 136 THR D N 1
ATOM 11185 C CA . THR D 1 136 ? -5.97584 33.22380 -123.90642 1.000 33.84348 136 THR D CA 1
ATOM 11186 C C . THR D 1 136 ? -7.18822 32.90659 -123.04052 1.000 30.46283 136 THR D C 1
ATOM 11187 O O . THR D 1 136 ? -7.96052 33.79439 -122.67077 1.000 31.99198 136 THR D O 1
ATOM 11191 N N . SER D 1 137 ? -7.38111 31.62890 -122.75110 1.000 30.06424 137 SER D N 1
ATOM 11192 C CA . SER D 1 137 ? -8.49323 31.25123 -121.89481 1.000 29.78442 137 SER D CA 1
ATOM 11193 C C . SER D 1 137 ? -8.25041 31.76596 -120.47870 1.000 31.10843 137 SER D C 1
ATOM 11194 O O . SER D 1 137 ? -7.10368 31.92988 -120.04225 1.000 30.96820 137 SER D O 1
ATOM 11197 N N . LEU D 1 138 ? -9.34373 32.04250 -119.75805 1.000 27.37841 138 LEU D N 1
ATOM 11198 C CA . LEU D 1 138 ? -9.18980 32.58158 -118.41123 1.000 25.88524 138 LEU D CA 1
ATOM 11199 C C . LEU D 1 138 ? -8.31227 31.67314 -117.55535 1.000 25.20820 138 LEU D C 1
ATOM 11200 O O . LEU D 1 138 ? -7.41859 32.15556 -116.84978 1.000 28.04342 138 LEU D O 1
ATOM 11205 N N . PHE D 1 139 ? -8.51963 30.35131 -117.63418 1.000 25.00738 139 PHE D N 1
ATOM 11206 C CA . PHE D 1 139 ? -7.76253 29.45334 -116.76421 1.000 25.84022 139 PHE D CA 1
ATOM 11207 C C . PHE D 1 139 ? -6.27133 29.50546 -117.06951 1.000 24.09380 139 PHE D C 1
ATOM 11208 O O . PHE D 1 139 ? -5.44772 29.43839 -116.15160 1.000 25.96427 139 PHE D O 1
ATOM 11216 N N . LYS D 1 140 ? -5.89666 29.63815 -118.34399 1.000 24.94991 140 LYS D N 1
ATOM 11217 C CA . LYS D 1 140 ? -4.47597 29.78422 -118.65369 1.000 27.34720 140 LYS D CA 1
ATOM 11218 C C . LYS D 1 140 ? -3.94389 31.11793 -118.15654 1.000 29.41708 140 LYS D C 1
ATOM 11219 O O . LYS D 1 140 ? -2.81388 31.19580 -117.65786 1.000 30.67810 140 LYS D O 1
ATOM 11225 N N . TYR D 1 141 ? -4.73871 32.17975 -118.30169 1.000 28.34433 141 TYR D N 1
ATOM 11226 C CA . TYR D 1 141 ? -4.33072 33.48483 -117.79836 1.000 27.83631 141 TYR D CA 1
ATOM 11227 C C . TYR D 1 141 ? -4.11965 33.44597 -116.28919 1.000 24.36323 141 TYR D C 1
ATOM 11228 O O . TYR D 1 141 ? -3.08281 33.89557 -115.78354 1.000 26.24450 141 TYR D O 1
ATOM 11237 N N . LEU D 1 142 ? -5.09603 32.90943 -115.55335 1.000 25.68621 142 LEU D N 1
ATOM 11238 C CA . LEU D 1 142 ? -4.94174 32.79718 -114.10521 1.000 23.90559 142 LEU D CA 1
ATOM 11239 C C . LEU D 1 142 ? -3.72007 31.96165 -113.74512 1.000 28.75016 142 LEU D C 1
ATOM 11240 O O . LEU D 1 142 ? -2.93636 32.34284 -112.86936 1.000 28.06153 142 LEU D O 1
ATOM 11245 N N . ALA D 1 143 ? -3.52685 30.82845 -114.42585 1.000 25.65011 143 ALA D N 1
ATOM 11246 C CA . ALA D 1 143 ? -2.44081 29.92954 -114.04586 1.000 23.64707 143 ALA D CA 1
ATOM 11247 C C . ALA D 1 143 ? -1.07442 30.50225 -114.39946 1.000 29.09834 143 ALA D C 1
ATOM 11248 O O . ALA D 1 143 ? -0.13322 30.39746 -113.60834 1.000 32.17302 143 ALA D O 1
ATOM 11250 N N . ASN D 1 144 ? -0.93562 31.09816 -115.57993 1.000 29.40791 144 ASN D N 1
ATOM 11251 C CA . ASN D 1 144 ? 0.38813 31.41486 -116.09677 1.000 29.75632 144 ASN D CA 1
ATOM 11252 C C . ASN D 1 144 ? 0.76856 32.87874 -116.02395 1.000 32.69662 144 ASN D C 1
ATOM 11253 O O . ASN D 1 144 ? 1.95721 33.17488 -115.94050 1.000 34.38745 144 ASN D O 1
ATOM 11258 N N . GLN D 1 145 ? -0.19304 33.79800 -116.04169 1.000 29.86451 145 GLN D N 1
ATOM 11259 C CA . GLN D 1 145 ? 0.12808 35.20701 -115.85695 1.000 32.25622 145 GLN D CA 1
ATOM 11260 C C . GLN D 1 145 ? -0.04412 35.65768 -114.41107 1.000 34.39343 145 GLN D C 1
ATOM 11261 O O . GLN D 1 145 ? 0.86532 36.27290 -113.84999 1.000 36.44855 145 GLN D O 1
ATOM 11267 N N . VAL D 1 146 ? -1.17734 35.33647 -113.78331 1.000 31.88728 146 VAL D N 1
ATOM 11268 C CA . VAL D 1 146 ? -1.38874 35.74603 -112.39565 1.000 33.65319 146 VAL D CA 1
ATOM 11269 C C . VAL D 1 146 ? -0.57630 34.87500 -111.43767 1.000 32.24000 146 VAL D C 1
ATOM 11270 O O . VAL D 1 146 ? 0.16190 35.38281 -110.58557 1.000 33.94967 146 VAL D O 1
ATOM 11274 N N . MET D 1 147 ? -0.71038 33.55457 -111.54372 1.000 30.98610 147 MET D N 1
ATOM 11275 C CA . MET D 1 147 ? -0.05545 32.66356 -110.59416 1.000 31.53888 147 MET D CA 1
ATOM 11276 C C . MET D 1 147 ? 1.33412 32.21336 -111.04200 1.000 34.58038 147 MET D C 1
ATOM 11277 O O . MET D 1 147 ? 2.04462 31.58434 -110.24999 1.000 35.08776 147 MET D O 1
ATOM 11282 N N . GLY D 1 148 ? 1.73593 32.52301 -112.27141 1.000 33.48748 148 GLY D N 1
ATOM 11283 C CA . GLY D 1 148 ? 3.09114 32.21397 -112.72296 1.000 35.78086 148 GLY D CA 1
ATOM 11284 C C . GLY D 1 148 ? 3.45338 30.74726 -112.64493 1.000 33.62607 148 GLY D C 1
ATOM 11285 O O . GLY D 1 148 ? 4.61317 30.40662 -112.37830 1.000 35.90570 148 GLY D O 1
ATOM 11286 N N . LEU D 1 149 ? 2.48889 29.86332 -112.90082 1.000 30.23329 149 LEU D N 1
ATOM 11287 C CA . LEU D 1 149 ? 2.69811 28.43111 -112.73254 1.000 32.21954 149 LEU D CA 1
ATOM 11288 C C . LEU D 1 149 ? 3.38717 27.76773 -113.92181 1.000 31.34517 149 LEU D C 1
ATOM 11289 O O . LEU D 1 149 ? 3.82300 26.61870 -113.79297 1.000 34.32409 149 LEU D O 1
ATOM 11294 N N . ASN D 1 150 ? 3.47879 28.44115 -115.07027 1.000 34.41946 150 ASN D N 1
ATOM 11295 C CA . ASN D 1 150 ? 4.18868 27.92166 -116.24212 1.000 31.84815 150 ASN D CA 1
ATOM 11296 C C . ASN D 1 150 ? 3.67381 26.53511 -116.64043 1.000 29.86630 150 ASN D C 1
ATOM 11297 O O . ASN D 1 150 ? 4.44175 25.60661 -116.90756 1.000 32.84852 150 ASN D O 1
ATOM 11302 N N . LYS D 1 151 ? 2.34663 26.41025 -116.71403 1.000 28.19451 151 LYS D N 1
ATOM 11303 C CA . LYS D 1 151 ? 1.68567 25.12794 -116.92113 1.000 30.67152 151 LYS D CA 1
ATOM 11304 C C . LYS D 1 151 ? 1.25607 24.93752 -118.36712 1.000 31.55763 151 LYS D C 1
ATOM 11305 O O . LYS D 1 151 ? 0.73408 25.85751 -119.00561 1.000 32.10863 151 LYS D O 1
ATOM 11311 N N . THR D 1 152 ? 1.45353 23.72131 -118.86562 1.000 34.47595 152 THR D N 1
ATOM 11312 C CA . THR D 1 152 ? 0.87243 23.29497 -120.12559 1.000 36.56656 152 THR D CA 1
ATOM 11313 C C . THR D 1 152 ? -0.13970 22.17469 -119.96751 1.000 36.68849 152 THR D C 1
ATOM 11314 O O . THR D 1 152 ? -0.96636 21.98838 -120.86430 1.000 36.05867 152 THR D O 1
ATOM 11318 N N . GLU D 1 153 ? -0.10198 21.42919 -118.86501 1.000 35.31537 153 GLU D N 1
ATOM 11319 C CA . GLU D 1 153 ? -1.05943 20.36468 -118.60210 1.000 32.48778 153 GLU D CA 1
ATOM 11320 C C . GLU D 1 153 ? -1.86563 20.73385 -117.36917 1.000 30.72733 153 GLU D C 1
ATOM 11321 O O . GLU D 1 153 ? -1.30197 21.18449 -116.36464 1.000 29.27097 153 GLU D O 1
ATOM 11327 N N . PHE D 1 154 ? -3.17864 20.55742 -117.44731 1.000 25.22155 154 PHE D N 1
ATOM 11328 C CA . PHE D 1 154 ? -4.06144 20.94682 -116.36162 1.000 29.92029 154 PHE D CA 1
ATOM 11329 C C . PHE D 1 154 ? -4.82986 19.74007 -115.85098 1.000 31.04850 154 PHE D C 1
ATOM 11330 O O . PHE D 1 154 ? -5.06156 18.77121 -116.58414 1.000 24.98401 154 PHE D O 1
ATOM 11338 N N . ILE D 1 155 ? -5.19991 19.81611 -114.57037 1.000 28.13349 155 ILE D N 1
ATOM 11339 C CA . ILE D 1 155 ? -6.00127 18.81151 -113.88783 1.000 25.11392 155 ILE D CA 1
ATOM 11340 C C . ILE D 1 155 ? -7.44411 19.30340 -113.87195 1.000 23.74662 155 ILE D C 1
ATOM 11341 O O . ILE D 1 155 ? -7.70622 20.44270 -113.46763 1.000 24.83915 155 ILE D O 1
ATOM 11346 N N . LEU D 1 156 ? -8.37092 18.46138 -114.32449 1.000 23.49690 156 LEU D N 1
ATOM 11347 C CA . LEU D 1 156 ? -9.78960 18.78492 -114.24460 1.000 24.79725 156 LEU D CA 1
ATOM 11348 C C . LEU D 1 156 ? -10.32459 18.45269 -112.84956 1.000 24.56158 156 LEU D C 1
ATOM 11349 O O . LEU D 1 156 ? -9.69337 17.74567 -112.06259 1.000 26.85571 156 LEU D O 1
ATOM 11354 N N . THR D 1 157 ? -11.50010 18.98563 -112.54045 1.000 22.33856 157 THR D N 1
ATOM 11355 C CA . THR D 1 157 ? -12.01859 18.97836 -111.17688 1.000 20.00818 157 THR D CA 1
ATOM 11356 C C . THR D 1 157 ? -12.98202 17.82353 -110.96262 1.000 19.78703 157 THR D C 1
ATOM 11357 O O . THR D 1 157 ? -13.97153 17.69544 -111.68931 1.000 23.34005 157 THR D O 1
ATOM 11361 N N . VAL D 1 158 ? -12.71402 17.00761 -109.94542 1.000 23.00338 158 VAL D N 1
ATOM 11362 C CA . VAL D 1 158 ? -13.71803 16.06555 -109.46823 1.000 22.88747 158 VAL D CA 1
ATOM 11363 C C . VAL D 1 158 ? -14.77477 16.88331 -108.73481 1.000 21.13901 158 VAL D C 1
ATOM 11364 O O . VAL D 1 158 ? -14.45435 17.55475 -107.74215 1.000 21.38649 158 VAL D O 1
ATOM 11368 N N . PRO D 1 159 ? -16.02740 16.87167 -109.18082 1.000 20.45272 159 PRO D N 1
ATOM 11369 C CA . PRO D 1 159 ? -17.05931 17.67404 -108.51749 1.000 19.79521 159 PRO D CA 1
ATOM 11370 C C . PRO D 1 159 ? -17.64006 16.95016 -107.31599 1.000 22.44231 159 PRO D C 1
ATOM 11371 O O . PRO D 1 159 ? -17.74401 15.72441 -107.28729 1.000 24.92211 159 PRO D O 1
ATOM 11375 N N . MET D 1 160 ? -18.03155 17.72413 -106.31272 1.000 20.19161 160 MET D N 1
ATOM 11376 C CA . MET D 1 160 ? -18.87076 17.20134 -105.24516 1.000 22.15524 160 MET D CA 1
ATOM 11377 C C . MET D 1 160 ? -20.22291 17.90286 -105.34830 1.000 20.72322 160 MET D C 1
ATOM 11378 O O . MET D 1 160 ? -20.29578 19.13263 -105.28614 1.000 21.23695 160 MET D O 1
ATOM 11383 N N . LEU D 1 161 ? -21.28421 17.12543 -105.53084 1.000 21.63430 161 LEU D N 1
ATOM 11384 C CA . LEU D 1 161 ? -22.58576 17.66153 -105.92483 1.000 22.93405 161 LEU D CA 1
ATOM 11385 C C . LEU D 1 161 ? -23.60001 17.50337 -104.79995 1.000 22.29790 161 LEU D C 1
ATOM 11386 O O . LEU D 1 161 ? -23.90634 16.37606 -104.40527 1.000 21.68340 161 LEU D O 1
ATOM 11391 N N . ASN D 1 162 ? -24.15081 18.63306 -104.32772 1.000 20.27891 162 ASN D N 1
ATOM 11392 C CA . ASN D 1 162 ? -25.09912 18.68821 -103.21372 1.000 27.71412 162 ASN D CA 1
ATOM 11393 C C . ASN D 1 162 ? -26.49068 18.18786 -103.59245 1.000 32.07345 162 ASN D C 1
ATOM 11394 O O . ASN D 1 162 ? -27.32772 18.98018 -104.03973 1.000 38.31342 162 ASN D O 1
ATOM 11399 N N . VAL D 1 163 ? -26.77556 16.89808 -103.37825 1.000 22.85568 163 VAL D N 1
ATOM 11400 C CA . VAL D 1 163 ? -28.02308 16.31983 -103.88139 1.000 19.49417 163 VAL D CA 1
ATOM 11401 C C . VAL D 1 163 ? -29.14342 16.27424 -102.84169 1.000 20.00063 163 VAL D C 1
ATOM 11402 O O . VAL D 1 163 ? -30.32223 16.22276 -103.22362 1.000 25.29847 163 VAL D O 1
ATOM 11406 N N . ILE D 1 164 ? -28.81911 16.27578 -101.55522 1.000 22.72359 164 ILE D N 1
ATOM 11407 C CA . ILE D 1 164 ? -29.81765 16.30009 -100.49237 1.000 20.63169 164 ILE D CA 1
ATOM 11408 C C . ILE D 1 164 ? -29.38732 17.32993 -99.45814 1.000 18.64071 164 ILE D C 1
ATOM 11409 O O . ILE D 1 164 ? -28.23466 17.31647 -99.01442 1.000 21.74574 164 ILE D O 1
ATOM 11414 N N . ASN D 1 165 ? -30.31335 18.22111 -99.08331 1.000 20.48666 165 ASN D N 1
ATOM 11415 C CA . ASN D 1 165 ? -30.04775 19.33330 -98.18545 1.000 20.93170 165 ASN D CA 1
ATOM 11416 C C . ASN D 1 165 ? -30.66469 19.08016 -96.81234 1.000 22.73259 165 ASN D C 1
ATOM 11417 O O . ASN D 1 165 ? -31.71024 18.43727 -96.68863 1.000 23.04656 165 ASN D O 1
ATOM 11422 N N . GLY D 1 166 ? -30.01466 19.62304 -95.78842 1.000 22.93191 166 GLY D N 1
ATOM 11423 C CA . GLY D 1 166 ? -30.55687 19.68945 -94.43892 1.000 18.50364 166 GLY D CA 1
ATOM 11424 C C . GLY D 1 166 ? -30.10199 20.98519 -93.79535 1.000 22.30278 166 GLY D C 1
ATOM 11425 O O . GLY D 1 166 ? -29.66650 21.90579 -94.49767 1.000 23.19628 166 GLY D O 1
ATOM 11426 N N . GLY D 1 167 ? -30.19348 21.09702 -92.47185 1.000 22.88445 167 GLY D N 1
ATOM 11427 C CA . GLY D 1 167 ? -29.57527 22.23510 -91.82769 1.000 22.86329 167 GLY D CA 1
ATOM 11428 C C . GLY D 1 167 ? -30.42151 23.49712 -91.88704 1.000 23.08481 167 GLY D C 1
ATOM 11429 O O . GLY D 1 167 ? -31.64801 23.45268 -91.96398 1.000 23.17858 167 GLY D O 1
ATOM 11430 N N . ALA D 1 168 ? -29.73192 24.64157 -91.87671 1.000 23.18279 168 ALA D N 1
ATOM 11431 C CA . ALA D 1 168 ? -30.36233 25.90094 -91.48060 1.000 26.11654 168 ALA D CA 1
ATOM 11432 C C . ALA D 1 168 ? -31.37801 26.41825 -92.50091 1.000 31.32744 168 ALA D C 1
ATOM 11433 O O . ALA D 1 168 ? -32.31621 27.13280 -92.12358 1.000 33.87117 168 ALA D O 1
ATOM 11435 N N . HIS D 1 169 ? -31.22351 26.09545 -93.78489 1.000 31.24662 169 HIS D N 1
ATOM 11436 C CA . HIS D 1 169 ? -32.14409 26.61443 -94.79330 1.000 36.45895 169 HIS D CA 1
ATOM 11437 C C . HIS D 1 169 ? -32.89561 25.51379 -95.53103 1.000 36.00218 169 HIS D C 1
ATOM 11438 O O . HIS D 1 169 ? -33.42993 25.75727 -96.62103 1.000 36.13725 169 HIS D O 1
ATOM 11445 N N . ALA D 1 170 ? -32.96097 24.31324 -94.96873 1.000 27.18884 170 ALA D N 1
ATOM 11446 C CA . ALA D 1 170 ? -33.65985 23.20952 -95.60846 1.000 27.79785 170 ALA D CA 1
ATOM 11447 C C . ALA D 1 170 ? -34.97870 22.92911 -94.90022 1.000 30.53843 170 ALA D C 1
ATOM 11448 O O . ALA D 1 170 ? -35.05754 22.95252 -93.66628 1.000 29.87870 170 ALA D O 1
ATOM 11450 N N . ASP D 1 171 ? -36.00656 22.64313 -95.69490 1.000 33.21438 171 ASP D N 1
ATOM 11451 C CA . ASP D 1 171 ? -37.36161 22.41994 -95.18746 1.000 37.57450 171 ASP D CA 1
ATOM 11452 C C . ASP D 1 171 ? -37.54325 20.96207 -94.75592 1.000 35.55059 171 ASP D C 1
ATOM 11453 O O . ASP D 1 171 ? -38.37504 20.22593 -95.28527 1.000 39.84793 171 ASP D O 1
ATOM 11458 N N . ASN D 1 172 ? -36.72962 20.54552 -93.78786 1.000 27.42551 172 ASN D N 1
ATOM 11459 C CA . ASN D 1 172 ? -36.84838 19.22378 -93.17495 1.000 25.20129 172 ASN D CA 1
ATOM 11460 C C . ASN D 1 172 ? -36.20568 19.29862 -91.79281 1.000 23.95477 172 ASN D C 1
ATOM 11461 O O . ASN D 1 172 ? -35.81280 20.37750 -91.34127 1.000 30.00102 172 ASN D O 1
ATOM 11466 N N . ASN D 1 173 ? -36.07894 18.15282 -91.12177 1.000 25.90877 173 ASN D N 1
ATOM 11467 C CA . ASN D 1 173 ? -35.56379 18.11670 -89.75477 1.000 26.39640 173 ASN D CA 1
ATOM 11468 C C . ASN D 1 173 ? -34.20726 17.43355 -89.64445 1.000 24.85766 173 ASN D C 1
ATOM 11469 O O . ASN D 1 173 ? -33.84695 16.94814 -88.56433 1.000 25.12603 173 ASN D O 1
ATOM 11474 N N . ILE D 1 174 ? -33.45029 17.40193 -90.72536 1.000 21.36479 174 ILE D N 1
ATOM 11475 C CA . ILE D 1 174 ? -32.07125 16.93437 -90.72491 1.000 22.92609 174 ILE D CA 1
ATOM 11476 C C . ILE D 1 174 ? -31.15491 18.09703 -90.37092 1.000 22.97576 174 ILE D C 1
ATOM 11477 O O . ILE D 1 174 ? -31.31007 19.20267 -90.89313 1.000 21.69424 174 ILE D O 1
ATOM 11482 N N . ASP D 1 175 ? -30.17648 17.84554 -89.49652 1.000 25.05419 175 ASP D N 1
ATOM 11483 C CA . ASP D 1 175 ? -29.30933 18.91590 -89.01906 1.000 24.40922 175 ASP D CA 1
ATOM 11484 C C . ASP D 1 175 ? -28.08129 19.14765 -89.89866 1.000 19.94308 175 ASP D C 1
ATOM 11485 O O . ASP D 1 175 ? -27.66460 20.30137 -90.06087 1.000 19.71953 175 ASP D O 1
ATOM 11490 N N . PHE D 1 176 ? -27.47003 18.09160 -90.44630 1.000 19.45522 176 PHE D N 1
ATOM 11491 C CA . PHE D 1 176 ? -26.36411 18.27592 -91.38379 1.000 21.21224 176 PHE D CA 1
ATOM 11492 C C . PHE D 1 176 ? -26.84549 19.05442 -92.60837 1.000 19.61294 176 PHE D C 1
ATOM 11493 O O . PHE D 1 176 ? -27.98135 18.89582 -93.05552 1.000 22.11591 176 PHE D O 1
ATOM 11501 N N . GLN D 1 177 ? -25.95938 19.87788 -93.17418 1.000 16.68229 177 GLN D N 1
ATOM 11502 C CA . GLN D 1 177 ? -26.37292 20.83209 -94.20275 1.000 21.40666 177 GLN D CA 1
ATOM 11503 C C . GLN D 1 177 ? -26.37844 20.24582 -95.61937 1.000 22.69176 177 GLN D C 1
ATOM 11504 O O . GLN D 1 177 ? -27.32148 20.48124 -96.38607 1.000 21.83302 177 GLN D O 1
ATOM 11510 N N . GLU D 1 178 ? -25.31757 19.53603 -96.01954 1.000 21.88137 178 GLU D N 1
ATOM 11511 C CA . GLU D 1 178 ? -25.16171 19.11884 -97.41202 1.000 23.11988 178 GLU D CA 1
ATOM 11512 C C . GLU D 1 178 ? -24.72791 17.66435 -97.50803 1.000 24.81018 178 GLU D C 1
ATOM 11513 O O . GLU D 1 178 ? -23.71955 17.27231 -96.91728 1.000 25.01256 178 GLU D O 1
ATOM 11519 N N . PHE D 1 179 ? -25.46009 16.88395 -98.29095 1.000 21.87917 179 PHE D N 1
ATOM 11520 C CA . PHE D 1 179 ? -25.09173 15.51274 -98.61816 1.000 18.09121 179 PHE D CA 1
ATOM 11521 C C . PHE D 1 179 ? -24.74249 15.47587 -100.09548 1.000 21.79424 179 PHE D C 1
ATOM 11522 O O . PHE D 1 179 ? -25.59090 15.77398 -100.93861 1.000 18.78726 179 PHE D O 1
ATOM 11530 N N . MET D 1 180 ? -23.49849 15.13026 -100.40533 1.000 18.16042 180 MET D N 1
ATOM 11531 C CA . MET D 1 180 ? -22.99355 15.25973 -101.76318 1.000 21.11503 180 MET D CA 1
ATOM 11532 C C . MET D 1 180 ? -22.52419 13.91845 -102.29276 1.000 19.88607 180 MET D C 1
ATOM 11533 O O . MET D 1 180 ? -22.12099 13.03911 -101.52747 1.000 20.73966 180 MET D O 1
ATOM 11538 N N . ILE D 1 181 ? -22.58438 13.77277 -103.61638 1.000 22.56957 181 ILE D N 1
ATOM 11539 C CA . ILE D 1 181 ? -21.97280 12.64394 -104.29482 1.000 22.58640 181 ILE D CA 1
ATOM 11540 C C . ILE D 1 181 ? -20.72099 13.15440 -104.99212 1.000 26.12091 181 ILE D C 1
ATOM 11541 O O . ILE D 1 181 ? -20.60281 14.33132 -105.33742 1.000 22.57035 181 ILE D O 1
ATOM 11546 N N . MET D 1 182 ? -19.79411 12.25060 -105.21220 1.000 25.62311 182 MET D N 1
ATOM 11547 C CA . MET D 1 182 ? -18.50664 12.60910 -105.78290 1.000 25.28072 182 MET D CA 1
ATOM 11548 C C . MET D 1 182 ? -18.06339 11.50923 -106.74306 1.000 21.97903 182 MET D C 1
ATOM 11549 O O . MET D 1 182 ? -17.67341 10.42097 -106.29851 1.000 26.55171 182 MET D O 1
ATOM 11554 N N . PRO D 1 183 ? -18.11614 11.75168 -108.06987 1.000 22.00730 183 PRO D N 1
ATOM 11555 C CA . PRO D 1 183 ? -17.84775 10.71974 -109.10723 1.000 26.04357 183 PRO D CA 1
ATOM 11556 C C . PRO D 1 183 ? -16.36137 10.47215 -109.34508 1.000 24.73626 183 PRO D C 1
ATOM 11557 O O . PRO D 1 183 ? -15.78940 10.76956 -110.40589 1.000 25.75618 183 PRO D O 1
ATOM 11561 N N . LEU D 1 184 ? -15.72114 9.88373 -108.33797 1.000 29.92331 184 LEU D N 1
ATOM 11562 C CA . LEU D 1 184 ? -14.28744 9.63149 -108.36428 1.000 27.07379 184 LEU D CA 1
ATOM 11563 C C . LEU D 1 184 ? -13.89602 8.46680 -109.26533 1.000 27.86043 184 LEU D C 1
ATOM 11564 O O . LEU D 1 184 ? -12.71322 8.33481 -109.59605 1.000 30.89904 184 LEU D O 1
ATOM 11569 N N . GLY D 1 185 ? -14.84517 7.61981 -109.66698 1.000 26.77307 185 GLY D N 1
ATOM 11570 C CA . GLY D 1 185 ? -14.50893 6.51964 -110.55933 1.000 27.60898 185 GLY D CA 1
ATOM 11571 C C . GLY D 1 185 ? -14.31662 6.89676 -112.01222 1.000 32.58966 185 GLY D C 1
ATOM 11572 O O . GLY D 1 185 ? -13.77171 6.09761 -112.77778 1.000 31.38144 185 GLY D O 1
ATOM 11573 N N . ALA D 1 186 ? -14.72860 8.09490 -112.40820 1.000 31.51706 186 ALA D N 1
ATOM 11574 C CA . ALA D 1 186 ? -14.63178 8.48899 -113.80278 1.000 29.13514 186 ALA D CA 1
ATOM 11575 C C . ALA D 1 186 ? -13.19128 8.81990 -114.17981 1.000 32.68932 186 ALA D C 1
ATOM 11576 O O . ALA D 1 186 ? -12.34250 9.10693 -113.32662 1.000 27.91977 186 ALA D O 1
ATOM 11578 N N . ASN D 1 187 ? -12.92611 8.77786 -115.49108 1.000 30.46861 187 ASN D N 1
ATOM 11579 C CA . ASN D 1 187 ? -11.61623 9.09637 -116.04946 1.000 33.84208 187 ASN D CA 1
ATOM 11580 C C . ASN D 1 187 ? -11.67046 10.29587 -116.99309 1.000 29.95099 187 ASN D C 1
ATOM 11581 O O . ASN D 1 187 ? -10.74551 10.50108 -117.78587 1.000 27.34388 187 ASN D O 1
ATOM 11586 N N . SER D 1 188 ? -12.74583 11.07684 -116.93422 1.000 24.21314 188 SER D N 1
ATOM 11587 C CA . SER D 1 188 ? -12.89958 12.28452 -117.73164 1.000 24.48000 188 SER D CA 1
ATOM 11588 C C . SER D 1 188 ? -13.98117 13.12641 -117.08247 1.000 24.83807 188 SER D C 1
ATOM 11589 O O . SER D 1 188 ? -14.82127 12.61565 -116.33876 1.000 25.36602 188 SER D O 1
ATOM 11592 N N . MET D 1 189 ? -13.96220 14.42500 -117.38640 1.000 25.43367 189 MET D N 1
ATOM 11593 C CA . MET D 1 189 ? -15.02605 15.29267 -116.89197 1.000 25.59696 189 MET D CA 1
ATOM 11594 C C . MET D 1 189 ? -16.37624 14.88272 -117.46804 1.000 26.98765 189 MET D C 1
ATOM 11595 O O . MET D 1 189 ? -17.39425 14.91210 -116.76105 1.000 26.92971 189 MET D O 1
ATOM 11600 N N . HIS D 1 190 ? -16.40799 14.47303 -118.74487 1.000 25.95402 190 HIS D N 1
ATOM 11601 C CA . HIS D 1 190 ? -17.69390 14.12357 -119.34184 1.000 27.52210 190 HIS D CA 1
ATOM 11602 C C . HIS D 1 190 ? -18.26543 12.85768 -118.71286 1.000 27.86071 190 HIS D C 1
ATOM 11603 O O . HIS D 1 190 ? -19.47235 12.78785 -118.44410 1.000 24.62762 190 HIS D O 1
ATOM 11610 N N . GLN D 1 191 ? -17.41173 11.87389 -118.41531 1.000 25.94613 191 GLN D N 1
ATOM 11611 C CA . GLN D 1 191 ? -17.88403 10.67363 -117.73129 1.000 27.79500 191 GLN D CA 1
ATOM 11612 C C . GLN D 1 191 ? -18.30954 10.98826 -116.30154 1.000 25.13896 191 GLN D C 1
ATOM 11613 O O . GLN D 1 191 ? -19.31551 10.45258 -115.81696 1.000 23.70605 191 GLN D O 1
ATOM 11619 N N . ALA D 1 192 ? -17.55815 11.85548 -115.61346 1.000 23.81716 192 ALA D N 1
ATOM 11620 C CA . A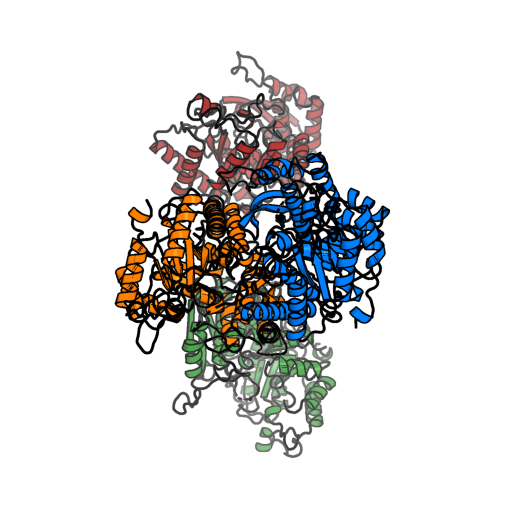LA D 1 192 ? -17.93589 12.24421 -114.25456 1.000 26.25615 192 ALA D CA 1
ATOM 11621 C C . ALA D 1 192 ? -19.32788 12.85730 -114.23222 1.000 24.93579 192 ALA D C 1
ATOM 11622 O O . ALA D 1 192 ? -20.14928 12.51700 -113.37474 1.000 23.24673 192 ALA D O 1
ATOM 11624 N N . LEU D 1 193 ? -19.63015 13.73348 -115.19185 1.000 22.77946 193 LEU D N 1
ATOM 11625 C CA . LEU D 1 193 ? -20.94051 14.36134 -115.17354 1.000 20.93765 193 LEU D CA 1
ATOM 11626 C C . LEU D 1 193 ? -22.02382 13.40951 -115.66685 1.000 24.66373 193 LEU D C 1
ATOM 11627 O O . LEU D 1 193 ? -23.18560 13.54238 -115.26147 1.000 24.59812 193 LEU D O 1
ATOM 11632 N N . LYS D 1 194 ? -21.66519 12.43672 -116.51262 1.000 23.72651 194 LYS D N 1
ATOM 11633 C CA . LYS D 1 194 ? -22.59845 11.36603 -116.84893 1.000 24.90781 194 LYS D CA 1
ATOM 11634 C C . LYS D 1 194 ? -22.98231 10.58432 -115.60138 1.000 25.70894 194 LYS D C 1
ATOM 11635 O O . LYS D 1 194 ? -24.16814 10.36433 -115.32816 1.000 23.91393 194 LYS D O 1
ATOM 11641 N N . MET D 1 195 ? -21.98677 10.18933 -114.80633 1.000 26.06748 195 MET D N 1
ATOM 11642 C CA . MET D 1 195 ? -22.27414 9.50058 -113.55431 1.000 23.10841 195 MET D CA 1
ATOM 11643 C C . MET D 1 195 ? -23.16734 10.34510 -112.65781 1.000 23.92551 195 MET D C 1
ATOM 11644 O O . MET D 1 195 ? -24.14111 9.83713 -112.08703 1.000 20.41107 195 MET D O 1
ATOM 11649 N N . ALA D 1 196 ? -22.87189 11.64490 -112.56186 1.000 21.20641 196 ALA D N 1
ATOM 11650 C CA . ALA D 1 196 ? -23.61490 12.53426 -111.67480 1.000 25.95476 196 ALA D CA 1
ATOM 11651 C C . ALA D 1 196 ? -25.02261 12.79162 -112.19513 1.000 25.29714 196 ALA D C 1
ATOM 11652 O O . ALA D 1 196 ? -25.98421 12.78108 -111.42122 1.000 24.18761 196 ALA D O 1
ATOM 11654 N N . SER D 1 197 ? -25.16225 13.02041 -113.50312 1.000 20.62836 197 SER D N 1
ATOM 11655 C CA . SER D 1 197 ? -26.47840 13.24239 -114.09692 1.000 26.17465 197 SER D CA 1
ATOM 11656 C C . SER D 1 197 ? -27.38604 12.03675 -113.89610 1.000 26.88869 197 SER D C 1
ATOM 11657 O O . SER D 1 197 ? -28.56174 12.18254 -113.53799 1.000 25.98432 197 SER D O 1
ATOM 11660 N N . GLU D 1 198 ? -26.85976 10.83711 -114.15525 1.000 25.16569 198 GLU D N 1
ATOM 11661 C CA . GLU D 1 198 ? -27.66161 9.62233 -114.06231 1.000 24.71815 198 GLU D CA 1
ATOM 11662 C C . GLU D 1 198 ? -28.04066 9.32178 -112.61838 1.000 26.03816 198 GLU D C 1
ATOM 11663 O O . GLU D 1 198 ? -29.16800 8.89341 -112.34426 1.000 25.99596 198 GLU D O 1
ATOM 11669 N N . THR D 1 199 ? -27.10847 9.53684 -111.68564 1.000 26.07767 199 THR D N 1
ATOM 11670 C CA . THR D 1 199 ? -27.39690 9.30880 -110.27231 1.000 25.81502 199 THR D CA 1
ATOM 11671 C C . THR D 1 199 ? -28.39662 10.33098 -109.73806 1.000 27.92940 199 THR D C 1
ATOM 11672 O O . THR D 1 199 ? -29.27392 9.99124 -108.92761 1.000 24.61457 199 THR D O 1
ATOM 11676 N N . PHE D 1 200 ? -28.27293 11.58647 -110.17618 1.000 26.33296 200 PHE D N 1
ATOM 11677 C CA . PHE D 1 200 ? -29.22800 12.61376 -109.77302 1.000 26.89174 200 PHE D CA 1
ATOM 11678 C C . PHE D 1 200 ? -30.63555 12.25642 -110.22377 1.000 25.21643 200 PHE D C 1
ATOM 11679 O O . PHE D 1 200 ? -31.59583 12.39432 -109.45921 1.000 24.61413 200 PHE D O 1
ATOM 11687 N N . HIS D 1 201 ? -30.78411 11.77766 -111.45598 1.000 21.08511 201 HIS D N 1
ATOM 11688 C CA . HIS D 1 201 ? -32.13027 11.44877 -111.88776 1.000 24.27155 201 HIS D CA 1
ATOM 11689 C C . HIS D 1 201 ? -32.62741 10.14546 -111.28186 1.000 22.64142 201 HIS D C 1
ATOM 11690 O O . HIS D 1 201 ? -33.83090 10.00544 -111.05819 1.000 24.51895 201 HIS D O 1
ATOM 11697 N N . ALA D 1 202 ? -31.73434 9.20517 -110.96836 1.000 24.49362 202 ALA D N 1
ATOM 11698 C CA . ALA D 1 202 ? -32.17118 8.00695 -110.26013 1.000 24.95355 202 ALA D CA 1
ATOM 11699 C C . ALA D 1 202 ? -32.63273 8.35378 -108.84932 1.000 26.70787 202 ALA D C 1
ATOM 11700 O O . ALA D 1 202 ? -33.60332 7.77400 -108.34586 1.000 24.39105 202 ALA D O 1
ATOM 11702 N N . LEU D 1 203 ? -31.94767 9.30198 -108.20268 1.000 21.84592 203 LEU D N 1
ATOM 11703 C CA . LEU D 1 203 ? -32.37706 9.78202 -106.89115 1.000 24.99045 203 LEU D CA 1
ATOM 11704 C C . LEU D 1 203 ? -33.74403 10.44354 -106.98125 1.000 24.03313 203 LEU D C 1
ATOM 11705 O O . LEU D 1 203 ? -34.61822 10.19438 -106.15069 1.000 21.36137 203 LEU D O 1
ATOM 11710 N N . GLN D 1 204 ? -33.94248 11.29581 -107.99469 1.000 24.87628 204 GLN D N 1
ATOM 11711 C CA . GLN D 1 204 ? -35.23443 11.94471 -108.17764 1.000 26.33485 204 GLN D CA 1
ATOM 11712 C C . GLN D 1 204 ? -36.35773 10.92030 -108.28006 1.000 30.74157 204 GLN D C 1
ATOM 11713 O O . GLN D 1 204 ? -37.41375 11.07744 -107.65213 1.000 29.86602 204 GLN D O 1
ATOM 11719 N N . LYS D 1 205 ? -36.14461 9.86016 -109.05941 1.000 27.63876 205 LYS D N 1
ATOM 11720 C CA . LYS D 1 205 ? -37.15968 8.81997 -109.18903 1.000 36.09754 205 LYS D CA 1
ATOM 11721 C C . LYS D 1 205 ? -37.39473 8.10875 -107.85890 1.000 35.85207 205 LYS D C 1
ATOM 11722 O O . LYS D 1 205 ? -38.54449 7.84209 -107.48682 1.000 35.27407 205 LYS D O 1
ATOM 11728 N N . LEU D 1 206 ? -36.32325 7.81479 -107.11475 1.000 33.45622 206 LEU D N 1
ATOM 11729 C CA . LEU D 1 206 ? -36.49032 7.18494 -105.80745 1.000 30.41149 206 LEU D CA 1
ATOM 11730 C C . LEU D 1 206 ? -37.32626 8.05682 -104.87722 1.000 30.14948 206 LEU D C 1
ATOM 11731 O O . LEU D 1 206 ? -38.16906 7.54706 -104.12851 1.000 33.26987 206 LEU D O 1
ATOM 11736 N N . LEU D 1 207 ? -37.09649 9.37346 -104.90262 1.000 26.38153 207 LEU D N 1
ATOM 11737 C CA . LEU D 1 207 ? -37.87396 10.28192 -104.06398 1.000 25.49098 207 LEU D CA 1
ATOM 11738 C C . LEU D 1 207 ? -39.33372 10.29971 -104.48420 1.000 30.34776 207 LEU D C 1
ATOM 11739 O O . LEU D 1 207 ? -40.22922 10.28441 -103.63067 1.000 31.07591 207 LEU D O 1
ATOM 11744 N N . LYS D 1 208 ? -39.58625 10.35072 -105.79784 1.000 26.40134 208 LYS D N 1
ATOM 11745 C CA . LYS D 1 208 ? -40.95317 10.31345 -106.30760 1.000 32.03634 208 LYS D CA 1
ATOM 11746 C C . LYS D 1 208 ? -41.66807 9.04372 -105.87310 1.000 35.22991 208 LYS D C 1
ATOM 11747 O O . LYS D 1 208 ? -42.85355 9.07806 -105.52546 1.000 34.58876 208 LYS D O 1
ATOM 11753 N N . GLN D 1 209 ? -40.95667 7.91546 -105.86739 1.000 34.71648 209 GLN D N 1
ATOM 11754 C CA . GLN D 1 209 ? -41.57500 6.65515 -105.47080 1.000 35.57239 209 GLN D CA 1
ATOM 11755 C C . GLN D 1 209 ? -41.93786 6.63926 -103.99569 1.000 39.28532 209 GLN D C 1
ATOM 11756 O O . GLN D 1 209 ? -42.87392 5.93729 -103.60000 1.000 39.68671 209 GLN D O 1
ATOM 11762 N N . ARG D 1 210 ? -41.22063 7.39927 -103.17385 1.000 35.83956 210 ARG D N 1
ATOM 11763 C CA . ARG D 1 210 ? -41.52331 7.52572 -101.75753 1.000 33.34028 210 ARG D CA 1
ATOM 11764 C C . ARG D 1 210 ? -42.44173 8.70739 -101.45910 1.000 33.35496 210 ARG D C 1
ATOM 11765 O O . ARG D 1 210 ? -42.67252 9.01792 -100.28552 1.000 36.34595 210 ARG D O 1
ATOM 11773 N N . GLY D 1 211 ? -42.98604 9.35315 -102.49096 1.000 34.85343 211 GLY D N 1
ATOM 11774 C CA . GLY D 1 211 ? -43.89489 10.47142 -102.29105 1.000 34.66644 211 GLY D CA 1
ATOM 11775 C C . GLY D 1 211 ? -43.25475 11.68235 -101.65117 1.000 35.26429 211 GLY D C 1
ATOM 11776 O O . GLY D 1 211 ? -43.93928 12.46501 -100.98212 1.000 37.79161 211 GLY D O 1
ATOM 11777 N N . LEU D 1 212 ? -41.95369 11.85308 -101.83064 1.000 29.22634 212 LEU D N 1
ATOM 11778 C CA . LEU D 1 212 ? -41.22149 12.96426 -101.24988 1.000 28.29940 212 LEU D CA 1
ATOM 11779 C C . LEU D 1 212 ? -41.09288 14.08445 -102.27263 1.000 30.76496 212 LEU D C 1
ATOM 11780 O O . LEU D 1 212 ? -41.11576 13.85166 -103.48447 1.000 30.26632 212 LEU D O 1
ATOM 11785 N N . ASN D 1 213 ? -40.95077 15.30474 -101.77153 1.000 27.03750 213 ASN D N 1
ATOM 11786 C CA . ASN D 1 213 ? -40.94881 16.46717 -102.64788 1.000 30.03160 213 ASN D CA 1
ATOM 11787 C C . ASN D 1 213 ? -39.68128 16.49756 -103.50205 1.000 31.17146 213 ASN D C 1
ATOM 11788 O O . ASN D 1 213 ? -38.57636 16.24329 -103.01550 1.000 30.14375 213 ASN D O 1
ATOM 11793 N N . THR D 1 214 ? -39.84287 16.79198 -104.79402 1.000 25.54565 214 THR D N 1
ATOM 11794 C CA . THR D 1 214 ? -38.70212 16.85147 -105.69576 1.000 26.20553 214 THR D CA 1
ATOM 11795 C C . THR D 1 214 ? -38.47289 18.24248 -106.28162 1.000 26.08994 214 THR D C 1
ATOM 11796 O O . THR D 1 214 ? -37.68554 18.37355 -107.22561 1.000 31.56081 214 THR D O 1
ATOM 11800 N N . ASN D 1 215 ? -39.12775 19.27988 -105.75222 1.000 26.35777 215 ASN D N 1
ATOM 11801 C CA . ASN D 1 215 ? -38.73425 20.64884 -106.06315 1.000 26.01622 215 ASN D CA 1
ATOM 11802 C C . ASN D 1 215 ? -37.29144 20.86425 -105.59296 1.000 22.43613 215 ASN D C 1
ATOM 11803 O O . ASN D 1 215 ? -36.78162 20.12564 -104.74452 1.000 22.91721 215 ASN D O 1
ATOM 11808 N N . LYS D 1 216 ? -36.61736 21.86922 -106.15935 1.000 17.68234 216 LYS D N 1
ATOM 11809 C CA . LYS D 1 216 ? -35.17826 22.02684 -105.94480 1.000 18.21043 216 LYS D CA 1
ATOM 11810 C C . LYS D 1 216 ? -34.86027 23.06405 -104.86979 1.000 19.49060 216 LYS D C 1
ATOM 11811 O O . LYS D 1 216 ? -35.44731 24.15052 -104.84569 1.000 21.84819 216 LYS D O 1
ATOM 11817 N N . GLY D 1 217 ? -33.88128 22.74158 -104.02367 1.000 22.62718 217 GLY D N 1
ATOM 11818 C CA . GLY D 1 217 ? -33.27486 23.72085 -103.14494 1.000 20.17005 217 GLY D CA 1
ATOM 11819 C C . GLY D 1 217 ? -32.44150 24.72704 -103.92742 1.000 24.82665 217 GLY D C 1
ATOM 11820 O O . GLY D 1 217 ? -32.29475 24.66235 -105.14990 1.000 22.01296 217 GLY D O 1
ATOM 11821 N N . ASP D 1 218 ? -31.88271 25.68878 -103.18429 1.000 20.20682 218 ASP D N 1
ATOM 11822 C CA . ASP D 1 218 ? -31.14410 26.78105 -103.80707 1.000 20.23268 218 ASP D CA 1
ATOM 11823 C C . ASP D 1 218 ? -29.98607 26.28972 -104.67828 1.000 19.80758 218 ASP D C 1
ATOM 11824 O O . ASP D 1 218 ? -29.66677 26.92770 -105.68670 1.000 20.34621 218 ASP D O 1
ATOM 11829 N N . GLU D 1 219 ? -29.33458 25.18213 -104.31037 1.000 19.24250 219 GLU D N 1
ATOM 11830 C CA . GLU D 1 219 ? -28.18621 24.69973 -105.06894 1.000 19.15713 219 GLU D CA 1
ATOM 11831 C C . GLU D 1 219 ? -28.54118 23.55922 -106.00803 1.000 21.05890 219 GLU D C 1
ATOM 11832 O O . GLU D 1 219 ? -27.63853 22.88173 -106.51382 1.000 19.96711 219 GLU D O 1
ATOM 11838 N N . GLY D 1 220 ? -29.83363 23.34199 -106.25673 1.000 19.48580 220 GLY D N 1
ATOM 11839 C CA . GLY D 1 220 ? -30.29001 22.42113 -107.27278 1.000 19.50187 220 GLY D CA 1
ATOM 11840 C C . GLY D 1 220 ? -30.51391 21.00628 -106.80187 1.000 21.90672 220 GLY D C 1
ATOM 11841 O O . GLY D 1 220 ? -30.89843 20.15342 -107.61627 1.000 21.24913 220 GLY D O 1
ATOM 11842 N N . GLY D 1 221 ? -30.26137 20.72254 -105.52490 1.000 20.25094 221 GLY D N 1
ATOM 11843 C CA . GLY D 1 221 ? -30.54072 19.42647 -104.95093 1.000 21.95286 221 GLY D CA 1
ATOM 11844 C C .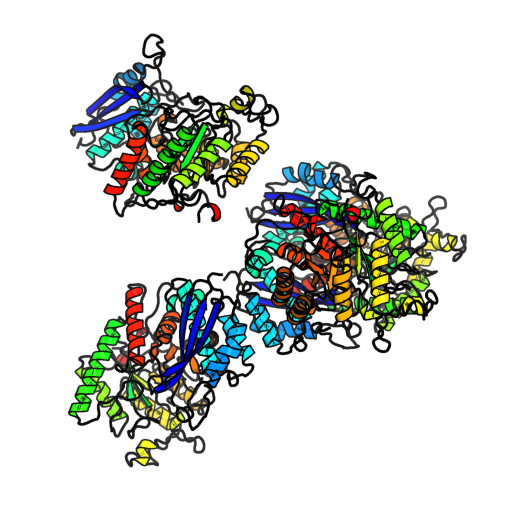 GLY D 1 221 ? -31.92517 19.38692 -104.33277 1.000 24.86113 221 GLY D C 1
ATOM 11845 O O . GLY D 1 221 ? -32.75948 20.27199 -104.53436 1.000 25.06980 221 GLY D O 1
ATOM 11846 N N . PHE D 1 222 ? -32.16434 18.33314 -103.55926 1.000 20.41874 222 PHE D N 1
ATOM 11847 C CA . PHE D 1 222 ? -33.47313 18.09073 -102.97228 1.000 24.85880 222 PHE D CA 1
ATOM 11848 C C . PHE D 1 222 ? -33.44139 18.35917 -101.47833 1.000 27.45339 222 PHE D C 1
ATOM 11849 O O . PHE D 1 222 ? -32.42172 18.15967 -100.81308 1.000 27.52049 222 PHE D O 1
ATOM 11857 N N . ALA D 1 223 ? -34.57548 18.82754 -100.95850 1.000 27.45379 223 ALA D N 1
ATOM 11858 C CA . ALA D 1 223 ? -34.77780 18.99505 -99.52494 1.000 30.82072 223 ALA D CA 1
ATOM 11859 C C . ALA D 1 223 ? -36.02493 18.21094 -99.14109 1.000 28.33604 223 ALA D C 1
ATOM 11860 O O . ALA D 1 223 ? -37.04817 18.79605 -98.76327 1.000 32.85942 223 ALA D O 1
ATOM 11862 N N . PRO D 1 224 ? -35.97648 16.88587 -99.24033 1.000 24.25401 224 PRO D N 1
ATOM 11863 C CA . PRO D 1 224 ? -37.15048 16.07291 -98.91915 1.000 27.98392 224 PRO D CA 1
ATOM 11864 C C . PRO D 1 224 ? -37.34329 15.94326 -97.41619 1.000 26.56875 224 PRO D C 1
ATOM 11865 O O . PRO D 1 224 ? -36.42059 16.12144 -96.62014 1.000 25.39856 224 PRO D O 1
ATOM 11869 N N . ASN D 1 225 ? -38.57170 15.58776 -97.03981 1.000 28.21146 225 ASN D N 1
ATOM 11870 C CA . ASN D 1 225 ? -38.93799 15.42537 -95.63339 1.000 31.01517 225 ASN D CA 1
ATOM 11871 C C . ASN D 1 225 ? -38.41927 14.08025 -95.11069 1.000 32.28758 225 ASN D C 1
ATOM 11872 O O . ASN D 1 225 ? -39.16712 13.13908 -94.84391 1.000 36.28678 225 ASN D O 1
ATOM 11877 N N . LEU D 1 226 ? -37.09660 13.99936 -94.97635 1.000 32.08314 226 LEU D N 1
ATOM 11878 C CA . LEU D 1 226 ? -36.42332 12.87584 -94.33844 1.000 28.48287 226 LEU D CA 1
ATOM 11879 C C . LEU D 1 226 ? -36.15215 13.20257 -92.87108 1.000 32.38280 226 LEU D C 1
ATOM 11880 O O . LEU D 1 226 ? -35.98654 14.36703 -92.49933 1.000 33.84068 226 LEU D O 1
ATOM 11885 N N . LYS D 1 227 ? -36.09673 12.16029 -92.03370 1.000 28.25684 227 LYS D N 1
ATOM 11886 C CA . LYS D 1 227 ? -35.95618 12.35461 -90.59258 1.000 28.41899 227 LYS D CA 1
ATOM 11887 C C . LYS D 1 227 ? -34.52470 12.22665 -90.08841 1.000 28.99362 227 LYS D C 1
ATOM 11888 O O . LYS D 1 227 ? -34.21075 12.76234 -89.01770 1.000 27.40386 227 LYS D O 1
ATOM 11894 N N . LEU D 1 228 ? -33.65791 11.52282 -90.81131 1.000 27.29029 228 LEU D N 1
ATOM 11895 C CA . LEU D 1 228 ? -32.33374 11.18439 -90.31080 1.000 26.02841 228 LEU D CA 1
ATOM 11896 C C . LEU D 1 228 ? -31.29343 11.37213 -91.40518 1.000 26.53575 228 LEU D C 1
ATOM 11897 O O . LEU D 1 228 ? -31.55690 11.12773 -92.58442 1.000 26.23736 228 LEU D O 1
ATOM 11902 N N . ALA D 1 229 ? -30.10087 11.80873 -90.99734 1.000 24.85853 229 ALA D N 1
ATOM 11903 C CA . ALA D 1 229 ? -28.98172 11.85320 -91.92985 1.000 24.90729 229 ALA D CA 1
ATOM 11904 C C . ALA D 1 229 ? -28.74198 10.48335 -92.55328 1.000 25.61449 229 ALA D C 1
ATOM 11905 O O . ALA D 1 229 ? -28.41703 10.38119 -93.74251 1.000 27.36215 229 ALA D O 1
ATOM 11907 N N . GLU D 1 230 ? -28.92610 9.41592 -91.77396 1.000 27.57953 230 GLU D N 1
ATOM 11908 C CA . GLU D 1 230 ? -28.72912 8.07573 -92.31396 1.000 29.70672 230 GLU D CA 1
ATOM 11909 C C . GLU D 1 230 ? -29.73774 7.76255 -93.41303 1.000 28.41092 230 GLU D C 1
ATOM 11910 O O . GLU D 1 230 ? -29.43063 7.00818 -94.34208 1.000 26.96385 230 GLU D O 1
ATOM 11916 N N . GLU D 1 231 ? -30.94020 8.33250 -93.33360 1.000 27.65849 231 GLU D N 1
ATOM 11917 C CA . GLU D 1 231 ? -31.92158 8.09849 -94.38495 1.000 27.52373 231 GLU D CA 1
ATOM 11918 C C . GLU D 1 231 ? -31.50570 8.77341 -95.68652 1.000 26.16668 231 GLU D C 1
ATOM 11919 O O . GLU D 1 231 ? -31.75916 8.23780 -96.77289 1.000 29.32890 231 GLU D O 1
ATOM 11925 N N . ALA D 1 232 ? -30.87728 9.95386 -95.59747 1.000 24.70099 232 ALA D N 1
ATOM 11926 C CA . ALA D 1 232 ? -30.36119 10.60815 -96.79508 1.000 24.43482 232 ALA D CA 1
ATOM 11927 C C . ALA D 1 232 ? -29.20863 9.80445 -97.38690 1.000 23.38733 232 ALA D C 1
ATOM 11928 O O . ALA D 1 232 ? -29.17410 9.54647 -98.59459 1.000 25.72453 232 ALA D O 1
ATOM 11930 N N . LEU D 1 233 ? -28.27811 9.36597 -96.53492 1.000 23.10332 233 LEU D N 1
ATOM 11931 C CA . LEU D 1 233 ? -27.15900 8.55202 -97.00013 1.000 24.28698 233 LEU D CA 1
ATOM 11932 C C . LEU D 1 233 ? -27.63955 7.23972 -97.61423 1.000 27.80949 233 LEU D C 1
ATOM 11933 O O . LEU D 1 233 ? -27.14020 6.82766 -98.66649 1.000 26.88621 233 LEU D O 1
ATOM 11938 N N . ASP D 1 234 ? -28.62865 6.58240 -96.99632 1.000 27.15743 234 ASP D N 1
ATOM 11939 C CA . ASP D 1 234 ? -29.18077 5.35999 -97.58400 1.000 30.62596 234 ASP D CA 1
ATOM 11940 C C . ASP D 1 234 ? -29.72724 5.61294 -98.98602 1.000 30.69896 234 ASP D C 1
ATOM 11941 O O . ASP D 1 234 ? -29.49813 4.82108 -99.90929 1.000 28.80803 234 ASP D O 1
ATOM 11946 N N . LEU D 1 235 ? -30.49179 6.69661 -99.15133 1.000 26.82783 235 LEU D N 1
ATOM 11947 C CA . LEU D 1 235 ? -31.07174 7.00886 -100.45554 1.000 25.30985 235 LEU D CA 1
ATOM 11948 C C . LEU D 1 235 ? -29.99253 7.29390 -101.49469 1.000 26.42274 235 LEU D C 1
ATOM 11949 O O . LEU D 1 235 ? -30.13477 6.93183 -102.67096 1.000 26.23920 235 LEU D O 1
ATOM 11954 N N . MET D 1 236 ? -28.91577 7.95964 -101.08499 1.000 25.31439 236 MET D N 1
ATOM 11955 C CA . MET D 1 236 ? -27.82978 8.25677 -102.00961 1.000 23.66269 236 MET D CA 1
ATOM 11956 C C . MET D 1 236 ? -27.13736 6.98424 -102.47578 1.000 28.18451 236 MET D C 1
ATOM 11957 O O . MET D 1 236 ? -26.91980 6.79317 -103.67593 1.000 30.08285 236 MET D O 1
ATOM 11962 N N . VAL D 1 237 ? -26.78103 6.09942 -101.54247 1.000 28.33994 237 VAL D N 1
ATOM 11963 C CA . VAL D 1 237 ? -26.23248 4.80299 -101.93807 1.000 23.96355 237 VAL D CA 1
ATOM 11964 C C . VAL D 1 237 ? -27.19661 4.08238 -102.86937 1.000 26.55847 237 VAL D C 1
ATOM 11965 O O . VAL D 1 237 ? -26.79472 3.53989 -103.90842 1.000 24.78582 237 VAL D O 1
ATOM 11969 N N . GLU D 1 238 ? -28.48925 4.09090 -102.52931 1.000 27.60286 238 GLU D N 1
ATOM 11970 C CA . GLU D 1 238 ? -29.48705 3.42031 -103.36141 1.000 31.62518 238 GLU D CA 1
ATOM 11971 C C . GLU D 1 238 ? -29.55520 4.03178 -104.76016 1.000 33.17137 238 GLU D C 1
ATOM 11972 O O . GLU D 1 238 ? -29.64132 3.30468 -105.75955 1.000 32.03895 238 GLU D O 1
ATOM 11978 N N . ALA D 1 239 ? -29.49865 5.36731 -104.85272 1.000 28.43049 239 ALA D N 1
ATOM 11979 C CA . ALA D 1 239 ? -29.50647 6.03373 -106.15351 1.000 27.88920 239 ALA D CA 1
ATOM 11980 C C . ALA D 1 239 ? -28.25815 5.69776 -106.96446 1.000 27.06242 239 ALA D C 1
ATOM 11981 O O . ALA D 1 239 ? -28.34581 5.42343 -108.16965 1.000 27.98132 239 ALA D O 1
ATOM 11983 N N . ILE D 1 240 ? -27.08627 5.71565 -106.32185 1.000 26.30537 240 ILE D N 1
ATOM 11984 C CA . ILE D 1 240 ? -25.84793 5.33394 -107.00171 1.000 26.56457 240 ILE D CA 1
ATOM 11985 C C . ILE D 1 240 ? -25.99216 3.95160 -107.62966 1.000 31.61129 240 ILE D C 1
ATOM 11986 O O . ILE D 1 240 ? -25.70872 3.75285 -108.81940 1.000 31.02883 240 ILE D O 1
ATOM 11991 N N . LYS D 1 241 ? -26.50062 2.99002 -106.85521 1.000 31.59052 241 LYS D N 1
ATOM 11992 C CA . LYS D 1 241 ? -26.70242 1.64511 -107.38695 1.000 34.87080 241 LYS D CA 1
ATOM 11993 C C . LYS D 1 241 ? -27.77503 1.62153 -108.47003 1.000 33.47136 241 LYS D C 1
ATOM 11994 O O . LYS D 1 241 ? -27.64242 0.89833 -109.46272 1.000 32.49360 241 LYS D O 1
ATOM 12000 N N . ALA D 1 242 ? -28.84634 2.39916 -108.29742 1.000 35.90177 242 ALA D N 1
ATOM 12001 C CA . ALA D 1 242 ? -29.90979 2.42562 -109.29638 1.000 34.37289 242 ALA D CA 1
ATOM 12002 C C . ALA D 1 242 ? -29.42361 2.98980 -110.62624 1.000 33.95901 242 ALA D C 1
ATOM 12003 O O . ALA D 1 242 ? -29.89004 2.56797 -111.68790 1.000 32.17414 242 ALA D O 1
ATOM 12005 N N . ALA D 1 243 ? -28.49616 3.93902 -110.59526 1.000 28.49261 243 ALA D N 1
ATOM 12006 C CA . ALA D 1 243 ? -27.94990 4.47109 -111.83029 1.000 29.17781 243 ALA D CA 1
ATOM 12007 C C . ALA D 1 243 ? -26.96852 3.51235 -112.49082 1.000 32.22611 243 ALA D C 1
ATOM 12008 O O . ALA D 1 243 ? -26.51960 3.78624 -113.60694 1.000 34.10801 243 ALA D O 1
ATOM 12010 N N . GLY D 1 244 ? -26.64462 2.40066 -111.84296 1.000 33.59860 244 GLY D N 1
ATOM 12011 C CA . GLY D 1 244 ? -25.74471 1.41606 -112.40521 1.000 35.06091 244 GLY D CA 1
ATOM 12012 C C . GLY D 1 244 ? -24.31081 1.50372 -111.93525 1.000 36.05123 244 GLY D C 1
ATOM 12013 O O . GLY D 1 244 ? -23.43092 0.93259 -112.58962 1.000 35.22194 244 GLY D O 1
ATOM 12014 N N . TYR D 1 245 ? -24.04828 2.18056 -110.82131 1.000 34.15317 245 TYR D N 1
ATOM 12015 C CA . TYR D 1 245 ? -22.69305 2.48490 -110.39105 1.000 30.60907 245 TYR D CA 1
ATOM 12016 C C . TYR D 1 245 ? -22.40843 1.85799 -109.03043 1.000 32.34112 245 TYR D C 1
ATOM 12017 O O . TYR D 1 245 ? -23.31993 1.47546 -108.29365 1.000 30.77514 245 TYR D O 1
ATOM 12026 N N . GLN D 1 246 ? -21.12196 1.77572 -108.70128 1.000 32.31507 246 GLN D N 1
ATOM 12027 C CA . GLN D 1 246 ? -20.67241 1.16545 -107.45430 1.000 30.73475 246 GLN D CA 1
ATOM 12028 C C . GLN D 1 246 ? -20.48572 2.23053 -106.38272 1.000 30.77038 246 GLN D C 1
ATOM 12029 O O . GLN D 1 246 ? -19.63072 3.10979 -106.55026 1.000 32.13286 246 GLN D O 1
ATOM 12035 N N . PRO D 1 247 ? -21.23105 2.19167 -105.27390 1.000 29.92905 247 PRO D N 1
ATOM 12036 C CA . PRO D 1 247 ? -20.95263 3.12883 -104.17322 1.000 31.44026 247 PRO D CA 1
ATOM 12037 C C . PRO D 1 247 ? -19.51243 2.98239 -103.69650 1.000 33.67469 247 PRO D C 1
ATOM 12038 O O . PRO D 1 247 ? -19.00722 1.87159 -103.52337 1.000 35.04102 247 PRO D O 1
ATOM 12042 N N . GLY D 1 248 ? -18.84339 4.11721 -103.50281 1.000 29.16567 248 GLY D N 1
ATOM 12043 C CA . GLY D 1 248 ? -17.43430 4.09702 -103.16012 1.000 29.65563 248 GLY D CA 1
ATOM 12044 C C . GLY D 1 248 ? -16.50976 4.18959 -104.36495 1.000 32.30183 248 GLY D C 1
ATOM 12045 O O . GLY D 1 248 ? -16.09113 5.28694 -104.74755 1.000 30.20374 248 GLY D O 1
ATOM 12046 N N . SER D 1 249 ? -16.18240 3.04148 -104.96681 1.000 29.33490 249 SER D N 1
ATOM 12047 C CA . SER D 1 249 ? -15.20700 3.01226 -106.05639 1.000 30.94284 249 SER D CA 1
ATOM 12048 C C . SER D 1 249 ? -15.63585 3.89558 -107.22686 1.000 32.61612 249 SER D C 1
ATOM 12049 O O . SER D 1 249 ? -14.80846 4.59572 -107.82000 1.000 31.84264 249 SER D O 1
ATOM 12052 N N . ASP D 1 250 ? -16.91717 3.86243 -107.59103 1.000 31.11732 250 ASP D N 1
ATOM 12053 C CA . ASP D 1 250 ? -17.40736 4.72301 -108.66531 1.000 28.94891 250 ASP D CA 1
ATOM 12054 C C . ASP D 1 250 ? -17.81328 6.09274 -108.13516 1.000 31.14883 250 ASP D C 1
ATOM 12055 O O . ASP D 1 250 ? -17.30340 7.11981 -108.59060 1.000 28.50566 250 ASP D O 1
ATOM 12060 N N . ILE D 1 251 ? -18.74280 6.11744 -107.18373 1.000 28.40944 251 ILE D N 1
ATOM 12061 C CA . ILE D 1 251 ? -19.29801 7.35630 -106.65180 1.000 26.92022 251 ILE D CA 1
ATOM 12062 C C . ILE D 1 251 ? -19.22786 7.29966 -105.13552 1.000 24.17761 251 ILE D C 1
ATOM 12063 O O . ILE D 1 251 ? -19.82355 6.41304 -104.51415 1.000 24.87917 251 ILE D O 1
ATOM 12068 N N . ALA D 1 252 ? -18.50929 8.24449 -104.54482 1.000 25.73470 252 ALA D N 1
ATOM 12069 C CA . ALA D 1 252 ? -18.38119 8.34660 -103.10674 1.000 27.24722 252 ALA D CA 1
ATOM 12070 C C . ALA D 1 252 ? -19.24421 9.50202 -102.61257 1.000 24.64676 252 ALA D C 1
ATOM 12071 O O . ALA D 1 252 ? -19.89182 10.20559 -103.39119 1.000 24.95775 252 ALA D O 1
ATOM 12073 N N . ILE D 1 253 ? -19.24333 9.70513 -101.29718 1.000 21.73178 253 ILE D N 1
ATOM 12074 C CA . ILE D 1 253 ? -20.08975 10.69962 -100.65740 1.000 21.22862 253 ILE D CA 1
ATOM 12075 C C . ILE D 1 253 ? -19.21873 11.70930 -99.92511 1.000 19.61650 253 ILE D C 1
ATOM 12076 O O . ILE D 1 253 ? -18.21760 11.34865 -99.29959 1.000 24.18534 253 ILE D O 1
ATOM 12081 N N . ALA D 1 254 ? -19.58793 12.98029 -100.03597 1.000 22.50720 254 ALA D N 1
ATOM 12082 C CA . ALA D 1 254 ? -18.98204 14.06316 -99.28008 1.000 21.04031 254 ALA D CA 1
ATOM 12083 C C . ALA D 1 254 ? -20.05824 14.72346 -98.43016 1.000 23.27731 254 ALA D C 1
ATOM 12084 O O . ALA D 1 254 ? -21.18049 14.92482 -98.89686 1.000 23.84806 254 ALA D O 1
ATOM 12086 N N . LEU D 1 255 ? -19.72288 15.06048 -97.18475 1.000 23.31732 255 LEU D N 1
ATOM 12087 C CA . LEU D 1 255 ? -20.62946 15.79226 -96.30795 1.000 28.16856 255 LEU D CA 1
ATOM 12088 C C . LEU D 1 255 ? -20.13866 17.21911 -96.09493 1.000 26.60487 255 LEU D C 1
ATOM 12089 O O . LEU D 1 255 ? -18.93629 17.45100 -95.94524 1.000 24.59258 255 LEU D O 1
ATOM 12094 N N . ASP D 1 256 ? -21.06995 18.17578 -96.07574 1.000 24.09546 256 ASP D N 1
ATOM 12095 C CA . ASP D 1 256 ? -20.85462 19.47174 -95.42411 1.000 23.64799 256 ASP D CA 1
ATOM 12096 C C . ASP D 1 256 ? -21.72498 19.44579 -94.16973 1.000 26.55235 256 ASP D C 1
ATOM 12097 O O . ASP D 1 256 ? -22.94271 19.64231 -94.23381 1.000 27.34962 256 ASP D O 1
ATOM 12102 N N . VAL D 1 257 ? -21.09977 19.16681 -93.02942 1.000 21.28601 257 VAL D N 1
ATOM 12103 C CA . VAL D 1 257 ? -21.86163 19.06971 -91.79026 1.000 21.04832 257 VAL D CA 1
ATOM 12104 C C . VAL D 1 257 ? -22.39851 20.43949 -91.39028 1.000 23.07545 257 VAL D C 1
ATOM 12105 O O . VAL D 1 257 ? -23.54353 20.56567 -90.93438 1.000 22.67166 257 VAL D O 1
ATOM 12109 N N . ALA D 1 258 ? -21.60208 21.48693 -91.61291 1.000 19.34560 258 ALA D N 1
ATOM 12110 C CA . ALA D 1 258 ? -21.86927 22.83356 -91.12515 1.000 21.31772 258 ALA D CA 1
ATOM 12111 C C . ALA D 1 258 ? -22.14336 22.80489 -89.62489 1.000 22.67869 258 ALA D C 1
ATOM 12112 O O . ALA D 1 258 ? -23.15146 23.32300 -89.14206 1.000 18.81586 258 ALA D O 1
ATOM 12114 N N . ALA D 1 259 ? -21.22893 22.15939 -88.88353 1.000 20.62264 259 ALA D N 1
ATOM 12115 C CA . ALA D 1 259 ? -21.44446 21.94468 -87.44999 1.000 21.65716 259 ALA D CA 1
ATOM 12116 C C . ALA D 1 259 ? -21.54065 23.24253 -86.65824 1.000 24.03113 259 ALA D C 1
ATOM 12117 O O . ALA D 1 259 ? -22.11382 23.23962 -85.55973 1.000 21.96166 259 ALA D O 1
ATOM 12119 N N . SER D 1 260 ? -20.99577 24.35101 -87.16760 1.000 24.73689 260 SER D N 1
ATOM 12120 C CA . SER D 1 260 ? -21.18208 25.62108 -86.47014 1.000 27.18211 260 SER D CA 1
ATOM 12121 C C . SER D 1 260 ? -22.65379 25.99389 -86.32809 1.000 25.42636 260 SER D C 1
ATOM 12122 O O . SER D 1 260 ? -23.01164 26.73048 -85.40200 1.000 27.65954 260 SER D O 1
ATOM 12125 N N . GLU D 1 261 ? -23.51883 25.48063 -87.20247 1.000 20.64216 261 GLU D N 1
ATOM 12126 C CA . GLU D 1 261 ? -24.92663 25.85925 -87.13906 1.000 22.43206 261 GLU D CA 1
ATOM 12127 C C . GLU D 1 261 ? -25.62932 25.26106 -85.93534 1.000 22.06128 261 GLU D C 1
ATOM 12128 O O . GLU D 1 261 ? -26.63763 25.81242 -85.48285 1.000 22.60966 261 GLU D O 1
ATOM 12134 N N . PHE D 1 262 ? -25.14655 24.12923 -85.41370 1.000 19.53202 262 PHE D N 1
ATOM 12135 C CA . PHE D 1 262 ? -25.83178 23.51279 -84.28084 1.000 22.66581 262 PHE D CA 1
ATOM 12136 C C . PHE D 1 262 ? -24.91797 23.26737 -83.08324 1.000 25.29065 262 PHE D C 1
ATOM 12137 O O . PHE D 1 262 ? -25.32632 22.59855 -82.12531 1.000 24.85675 262 PHE D O 1
ATOM 12145 N N . TYR D 1 263 ? -23.70839 23.81725 -83.09954 1.000 22.83369 263 TYR D N 1
ATOM 12146 C CA . TYR D 1 263 ? -22.86947 23.83912 -81.90948 1.000 23.17387 263 TYR D CA 1
ATOM 12147 C C . TYR D 1 263 ? -23.46153 24.76308 -80.86008 1.000 25.44552 263 TYR D C 1
ATOM 12148 O O . TYR D 1 263 ? -23.65769 25.95253 -81.11659 1.000 27.95153 263 TYR D O 1
ATOM 12157 N N . ASP D 1 264 ? -23.70980 24.22169 -79.66602 1.000 22.67915 264 ASP D N 1
ATOM 12158 C CA . ASP D 1 264 ? -24.23831 24.97537 -78.53359 1.000 22.39392 264 ASP D CA 1
ATOM 12159 C C . ASP D 1 264 ? -23.06119 25.55224 -77.74694 1.000 27.33673 264 ASP D C 1
ATOM 12160 O O . ASP D 1 264 ? -22.34509 24.81647 -77.05962 1.000 25.43400 264 ASP D O 1
ATOM 12165 N N . ASP D 1 265 ? -22.86464 26.86959 -77.83787 1.000 25.97954 265 ASP D N 1
ATOM 12166 C CA . ASP D 1 265 ? -21.69256 27.48728 -77.21869 1.000 31.63143 265 ASP D CA 1
ATOM 12167 C C . ASP D 1 265 ? -21.81234 27.56967 -75.70381 1.000 23.95950 265 ASP D C 1
ATOM 12168 O O . ASP D 1 265 ? -20.79628 27.73657 -75.02095 1.000 28.36950 265 ASP D O 1
ATOM 12173 N N . THR D 1 266 ? -23.02441 27.47663 -75.15862 1.000 21.78801 266 THR D N 1
ATOM 12174 C CA . THR D 1 266 ? -23.14226 27.47096 -73.70307 1.000 21.99134 266 THR D CA 1
ATOM 12175 C C . THR D 1 266 ? -22.58722 26.17328 -73.12207 1.000 24.36824 266 THR D C 1
ATOM 12176 O O . THR D 1 266 ? -21.87833 26.18927 -72.10917 1.000 26.62589 266 THR D O 1
ATOM 12180 N N . THR D 1 267 ? -22.89838 25.04308 -73.74962 1.000 20.85914 267 THR D N 1
ATOM 12181 C CA . THR D 1 267 ? -22.55568 23.73931 -73.20722 1.000 25.22348 267 THR D CA 1
ATOM 12182 C C . THR D 1 267 ? -21.37582 23.08323 -73.90416 1.000 22.66950 267 THR D C 1
ATOM 12183 O O . THR D 1 267 ? -20.94677 22.01369 -73.46080 1.000 23.75058 267 THR D O 1
ATOM 12187 N N . LYS D 1 268 ? -20.86666 23.67329 -74.98716 1.000 20.40421 268 LYS D N 1
ATOM 12188 C CA . LYS D 1 268 ? -19.82797 23.03787 -75.80690 1.000 24.73165 268 LYS D CA 1
ATOM 12189 C C . LYS D 1 268 ? -20.28751 21.65856 -76.27467 1.000 29.22556 268 LYS D C 1
ATOM 12190 O O . LYS D 1 268 ? -19.53674 20.68258 -76.24460 1.000 32.80212 268 LYS D O 1
ATOM 12196 N N . ARG D 1 269 ? -21.55076 21.57452 -76.68853 1.000 24.12884 269 ARG D N 1
ATOM 12197 C CA . ARG D 1 269 ? -22.11567 20.34474 -77.21278 1.000 23.39801 269 ARG D CA 1
ATOM 12198 C C . ARG D 1 269 ? -22.62586 20.57990 -78.62806 1.000 22.46468 269 ARG D C 1
ATOM 12199 O O . ARG D 1 269 ? -23.06766 21.67940 -78.97489 1.000 21.17360 269 ARG D O 1
ATOM 12207 N N . TYR D 1 270 ? -22.55177 19.53657 -79.44112 1.000 21.65630 270 TYR D N 1
ATOM 12208 C CA . TYR D 1 270 ? -23.16570 19.52985 -80.76662 1.000 23.04987 270 TYR D CA 1
ATOM 12209 C C . TYR D 1 270 ? -24.59219 19.04428 -80.58697 1.000 20.34196 270 TYR D C 1
ATOM 12210 O O . TYR D 1 270 ? -24.83653 17.84737 -80.44923 1.000 23.18292 270 TYR D O 1
ATOM 12219 N N . VAL D 1 271 ? -25.53138 19.98155 -80.59454 1.000 18.68611 271 VAL D N 1
ATOM 12220 C CA . VAL D 1 271 ? -26.92643 19.70985 -80.28764 1.000 19.40778 271 VAL D CA 1
ATOM 12221 C C . VAL D 1 271 ? -27.68873 19.61512 -81.59431 1.000 24.65643 271 VAL D C 1
ATOM 12222 O O . VAL D 1 271 ? -27.80732 20.60691 -82.32504 1.000 25.05547 271 VAL D O 1
ATOM 12226 N N . PHE D 1 272 ? -28.22522 18.43214 -81.88238 1.000 21.72078 272 PHE D N 1
ATOM 12227 C CA . PHE D 1 272 ? -28.92156 18.20840 -83.14897 1.000 19.01223 272 PHE D CA 1
ATOM 12228 C C . PHE D 1 272 ? -30.31167 18.81061 -82.99971 1.000 17.85151 272 PHE D C 1
ATOM 12229 O O . PHE D 1 272 ? -31.32530 18.11938 -82.83238 1.000 19.78774 272 PHE D O 1
ATOM 12237 N N . LYS D 1 273 ? -30.34041 20.14233 -83.08485 1.000 18.54595 273 LYS D N 1
ATOM 12238 C CA . LYS D 1 273 ? -31.49140 20.90979 -82.61265 1.000 22.25425 273 LYS D CA 1
ATOM 12239 C C . LYS D 1 273 ? -32.72924 20.66367 -83.46098 1.000 21.49704 273 LYS D C 1
ATOM 12240 O O . LYS D 1 273 ? -33.84862 20.65760 -82.93943 1.000 23.76872 273 LYS D O 1
ATOM 12246 N N . LYS D 1 274 ? -32.56412 20.48084 -84.77314 1.000 20.24461 274 LYS D N 1
ATOM 12247 C CA . LYS D 1 274 ? -33.73926 20.25961 -85.60623 1.000 24.16887 274 LYS D CA 1
ATOM 12248 C C . LYS D 1 274 ? -34.35689 18.89744 -85.31733 1.000 23.39516 274 LYS D C 1
ATOM 12249 O O . LYS D 1 274 ? -35.57833 18.78193 -85.14686 1.000 27.21856 274 LYS D O 1
ATOM 12255 N N . GLY D 1 275 ? -33.52133 17.86119 -85.21937 1.000 22.55669 275 GLY D N 1
ATOM 12256 C CA . GLY D 1 275 ? -34.03329 16.53657 -84.92587 1.000 21.44363 275 GLY D CA 1
ATOM 12257 C C . GLY D 1 275 ? -34.60581 16.44640 -83.52608 1.000 21.51196 275 GLY D C 1
ATOM 12258 O O . GLY D 1 275 ? -35.60585 15.76305 -83.29917 1.000 24.02925 275 GLY D O 1
ATOM 12259 N N . ILE D 1 276 ? -33.99433 17.15180 -82.57046 1.000 19.28377 276 ILE D N 1
ATOM 12260 C CA . ILE D 1 276 ? -34.53936 17.18069 -81.21256 1.000 18.90608 276 ILE D CA 1
ATOM 12261 C C . ILE D 1 276 ? -35.88891 17.88380 -81.18936 1.000 23.60390 276 ILE D C 1
ATOM 12262 O O . ILE D 1 276 ? -36.85526 17.39382 -80.59009 1.000 23.76065 276 ILE D O 1
ATOM 12267 N N . LYS D 1 277 ? -35.97005 19.05810 -81.81452 1.000 21.05153 277 LYS D N 1
ATOM 12268 C CA . LYS D 1 277 ? -37.18070 19.85418 -81.69197 1.000 24.71318 277 LYS D CA 1
ATOM 12269 C C . LYS D 1 277 ? -38.36638 19.14936 -82.33069 1.000 30.83775 277 LYS D C 1
ATOM 12270 O O . LYS D 1 277 ? -39.49849 19.26985 -81.84737 1.000 29.96135 277 LYS D O 1
ATOM 12276 N N . ALA D 1 278 ? -38.11630 18.36829 -83.37316 1.000 23.98992 278 ALA D N 1
ATOM 12277 C CA . ALA D 1 278 ? -39.15922 17.63150 -84.07189 1.000 27.68616 278 ALA D CA 1
ATOM 12278 C C . ALA D 1 278 ? -39.51687 16.31525 -83.39532 1.000 27.38088 278 ALA D C 1
ATOM 12279 O O . ALA D 1 278 ? -40.39818 15.61204 -83.89542 1.000 26.76868 278 ALA D O 1
ATOM 12281 N N . LYS D 1 279 ? -38.85016 15.97257 -82.29155 1.000 28.14845 279 LYS D N 1
ATOM 12282 C CA . LYS D 1 279 ? -39.06980 14.75907 -81.50219 1.000 34.43232 279 LYS D CA 1
ATOM 12283 C C . LYS D 1 279 ? -38.54762 13.50378 -82.18567 1.000 31.92907 279 LYS D C 1
ATOM 12284 O O . LYS D 1 279 ? -38.97963 12.39359 -81.86422 1.000 32.49785 279 LYS D O 1
ATOM 12290 N N . ILE D 1 280 ? -37.60097 13.65304 -83.10351 1.000 29.62868 280 ILE D N 1
ATOM 12291 C CA . ILE D 1 280 ? -36.97261 12.49612 -83.72384 1.000 29.14855 280 ILE D CA 1
ATOM 12292 C C . ILE D 1 280 ? -35.87427 11.94447 -82.82957 1.000 30.05416 280 ILE D C 1
ATOM 12293 O O . ILE D 1 280 ? -35.68316 10.72613 -82.73274 1.000 27.71063 280 ILE D O 1
ATOM 12298 N N . LEU D 1 281 ? -35.16710 12.83220 -82.13747 1.000 25.40285 281 LEU D N 1
ATOM 12299 C CA . LEU D 1 281 ? -33.95453 12.51512 -81.40782 1.000 25.53897 281 LEU D CA 1
ATOM 12300 C C . LEU D 1 281 ? -34.13423 12.88770 -79.94607 1.000 26.52383 281 LEU D C 1
ATOM 12301 O O . LEU D 1 281 ? -34.68339 13.94751 -79.63355 1.000 30.77954 281 LEU D O 1
ATOM 12306 N N . ASP D 1 282 ? -33.67617 12.01305 -79.05784 1.000 27.66252 282 ASP D N 1
ATOM 12307 C CA . ASP D 1 282 ? -33.63410 12.35445 -77.64187 1.000 31.48427 282 ASP D CA 1
ATOM 12308 C C . ASP D 1 282 ? -32.62359 13.47146 -77.39468 1.000 30.49502 282 ASP D C 1
ATOM 12309 O O . ASP D 1 282 ? -31.52850 13.47075 -77.95597 1.000 26.15715 282 ASP D O 1
ATOM 12314 N N . GLU D 1 283 ? -32.98890 14.40684 -76.51725 1.000 35.80920 283 GLU D N 1
ATOM 12315 C CA . GLU D 1 283 ? -32.19523 15.61838 -76.32433 1.000 38.10257 283 GLU D CA 1
ATOM 12316 C C . GLU D 1 283 ? -30.78294 15.31413 -75.83044 1.000 32.07397 283 GLU D C 1
ATOM 12317 O O . GLU D 1 283 ? -29.80232 15.84180 -76.36598 1.000 32.90883 283 GLU D O 1
ATOM 12323 N N . LYS D 1 284 ? -30.64824 14.48493 -74.79106 1.000 29.26404 284 LYS D N 1
ATOM 12324 C CA . LYS D 1 284 ? -29.31087 14.27007 -74.24003 1.000 31.42116 284 LYS D CA 1
ATOM 12325 C C . LYS D 1 284 ? -28.48516 13.35200 -75.12654 1.000 27.80090 284 LYS D C 1
ATOM 12326 O O . LYS D 1 284 ? -27.28336 13.57179 -75.30084 1.000 29.09467 284 LYS D O 1
ATOM 12332 N N . GLU D 1 285 ? -29.11904 12.32099 -75.68959 1.000 26.86055 285 GLU D N 1
ATOM 12333 C CA . GLU D 1 285 ? -28.42482 11.40531 -76.58723 1.000 29.17916 285 GLU D CA 1
ATOM 12334 C C . GLU D 1 285 ? -27.84449 12.12557 -77.79717 1.000 28.12707 285 GLU D C 1
ATOM 12335 O O . GLU D 1 285 ? -26.80237 11.71530 -78.31514 1.000 28.58652 285 GLU D O 1
ATOM 12341 N N . TRP D 1 286 ? -28.49706 13.19050 -78.27088 1.000 24.26575 286 TRP D N 1
ATOM 12342 C CA . TRP D 1 286 ? -28.00245 13.93107 -79.42864 1.000 24.39473 286 TRP D CA 1
ATOM 12343 C C . TRP D 1 286 ? -27.56868 15.34877 -79.07172 1.000 24.45134 286 TRP D C 1
ATOM 12344 O O . TRP D 1 286 ? -27.64927 16.26972 -79.89341 1.000 20.20837 286 TRP D O 1
ATOM 12355 N N . SER D 1 287 ? -27.08783 15.52311 -77.84898 1.000 26.37280 287 SER D N 1
ATOM 12356 C CA . SER D 1 287 ? -26.29246 16.68188 -77.45705 1.000 24.59335 287 SER D CA 1
ATOM 12357 C C . SER D 1 287 ? -24.88038 16.14296 -77.23111 1.000 24.36066 287 SER D C 1
ATOM 12358 O O . SER D 1 287 ? -24.54748 15.64263 -76.15405 1.000 23.08649 287 SER D O 1
ATOM 12361 N N . LEU D 1 288 ? -24.05054 16.21383 -78.26575 1.000 21.67156 288 LEU D N 1
ATOM 12362 C CA . LEU D 1 288 ? -22.80625 15.45978 -78.26762 1.000 22.50251 288 LEU D CA 1
ATOM 12363 C C . LEU D 1 288 ? -21.62731 16.32077 -77.84149 1.000 23.84004 288 LEU D C 1
ATOM 12364 O O . LEU D 1 288 ? -21.51372 17.48590 -78.23538 1.000 22.56753 288 LEU D O 1
ATOM 12369 N N . THR D 1 289 ? -20.75623 15.73676 -77.02570 1.000 24.36843 289 THR D N 1
ATOM 12370 C CA . THR D 1 289 ? -19.43555 16.30735 -76.82221 1.000 24.09099 289 THR D CA 1
ATOM 12371 C C . THR D 1 289 ? -18.64401 16.26560 -78.13104 1.000 23.60914 289 THR D C 1
ATOM 12372 O O . THR D 1 289 ? -18.98168 15.54480 -79.07428 1.000 20.37417 289 THR D O 1
ATOM 12376 N N . THR D 1 290 ? -17.56774 17.04931 -78.17961 1.000 24.07374 290 THR D N 1
ATOM 12377 C CA . THR D 1 290 ? -16.64517 16.95190 -79.30877 1.000 23.14230 290 THR D CA 1
ATOM 12378 C C . THR D 1 290 ? -16.22628 15.50718 -79.55432 1.000 23.22008 290 THR D C 1
ATOM 12379 O O . THR D 1 290 ? -16.25356 15.02053 -80.69354 1.000 21.94607 290 THR D O 1
ATOM 12383 N N . ALA D 1 291 ? -15.85273 14.79653 -78.48405 1.000 23.77336 291 ALA D N 1
ATOM 12384 C CA . ALA D 1 291 ? -15.41457 13.41325 -78.64650 1.000 26.64380 291 ALA D CA 1
ATOM 12385 C C . ALA D 1 291 ? -16.52999 12.55603 -79.22594 1.000 24.03751 291 ALA D C 1
ATOM 12386 O O . ALA D 1 291 ? -16.29149 11.73564 -80.11569 1.000 23.66555 291 ALA D O 1
ATOM 12388 N N . GLN D 1 292 ? -17.76190 12.74864 -78.74953 1.000 22.21492 292 GLN D N 1
ATOM 12389 C CA . GLN D 1 292 ? -18.87780 11.96085 -79.26664 1.000 25.62794 292 GLN D CA 1
ATOM 12390 C C . GLN D 1 292 ? -19.19560 12.33613 -80.70930 1.000 24.97807 292 GLN D C 1
ATOM 12391 O O . GLN D 1 292 ? -19.54833 11.47223 -81.51832 1.000 23.18654 292 GLN D O 1
ATOM 12397 N N . MET D 1 293 ? -19.09365 13.62512 -81.03924 1.000 23.05255 293 MET D N 1
ATOM 12398 C CA . MET D 1 293 ? -19.32453 14.06674 -82.40662 1.000 20.15511 293 MET D CA 1
ATOM 12399 C C . MET D 1 293 ? -18.29326 13.45222 -83.35054 1.000 23.86532 293 MET D C 1
ATOM 12400 O O . MET D 1 293 ? -18.64333 12.91223 -84.40665 1.000 22.63341 293 MET D O 1
ATOM 12405 N N . ILE D 1 294 ? -17.01752 13.48678 -82.96150 1.000 27.96032 294 ILE D N 1
ATOM 12406 C CA . ILE D 1 294 ? -15.97816 12.85780 -83.77749 1.000 26.57768 294 ILE D CA 1
ATOM 12407 C C . ILE D 1 294 ? -16.25769 11.37147 -83.94566 1.000 27.71532 294 ILE D C 1
ATOM 12408 O O . ILE D 1 294 ? -16.11032 10.81809 -85.04309 1.000 25.70418 294 ILE D O 1
ATOM 12413 N N . ALA D 1 295 ? -16.65837 10.69857 -82.86123 1.000 27.35378 295 ALA D N 1
ATOM 12414 C CA . ALA D 1 295 ? -16.95913 9.27357 -82.95057 1.000 27.94453 295 ALA D CA 1
ATOM 12415 C C . ALA D 1 295 ? -18.12439 9.02434 -83.89626 1.000 27.30781 295 ALA D C 1
ATOM 12416 O O . ALA D 1 295 ? -18.09930 8.07324 -84.68692 1.000 23.05517 295 ALA D O 1
ATOM 12418 N N . TYR D 1 296 ? -19.14142 9.89094 -83.85575 1.000 29.00198 296 TYR D N 1
ATOM 12419 C CA . TYR D 1 296 ? -20.27898 9.74051 -84.75952 1.000 26.78667 296 TYR D CA 1
ATOM 12420 C C . TYR D 1 296 ? -19.85169 9.88886 -86.21905 1.000 25.82253 296 TYR D C 1
ATOM 12421 O O . TYR D 1 296 ? -20.21858 9.06748 -87.06786 1.000 24.75900 296 TYR D O 1
ATOM 12430 N N . LEU D 1 297 ? -19.07752 10.93681 -86.53240 1.000 22.44660 297 LEU D N 1
ATOM 12431 C CA . LEU D 1 297 ? -18.55984 11.09466 -87.89158 1.000 25.44513 297 LEU D CA 1
ATOM 12432 C C . LEU D 1 297 ? -17.73748 9.87909 -88.30971 1.000 27.59690 297 LEU D C 1
ATOM 12433 O O . LEU D 1 297 ? -17.87619 9.38211 -89.43481 1.000 27.34060 297 LEU D O 1
ATOM 12438 N N . LYS D 1 298 ? -16.89501 9.37161 -87.40531 1.000 25.96247 298 LYS D N 1
ATOM 12439 C CA . LYS D 1 298 ? -16.10631 8.17967 -87.70621 1.000 25.75891 298 LYS D CA 1
ATOM 12440 C C . LYS D 1 298 ? -17.00437 6.99364 -88.04028 1.000 27.10772 298 LYS D C 1
ATOM 12441 O O . LYS D 1 298 ? -16.74599 6.25876 -89.00098 1.000 26.55298 298 LYS D O 1
ATOM 12447 N N . LYS D 1 299 ? -18.06665 6.79650 -87.25845 1.000 26.79206 299 LYS D N 1
ATOM 12448 C CA . LYS D 1 299 ? -19.00994 5.72075 -87.54212 1.000 29.27564 299 LYS D CA 1
ATOM 12449 C C . LYS D 1 299 ? -19.68961 5.91303 -88.89327 1.000 25.98643 299 LYS D C 1
ATOM 12450 O O . LYS D 1 299 ? -19.94306 4.94130 -89.61265 1.000 25.32108 299 LYS D O 1
ATOM 12456 N N . LEU D 1 300 ? -20.02215 7.15387 -89.24693 1.000 27.34382 300 LEU D N 1
ATOM 12457 C CA . LEU D 1 300 ? -20.65660 7.37774 -90.54069 1.000 25.75322 300 LEU D CA 1
ATOM 12458 C C . LEU D 1 300 ? -19.71892 6.99527 -91.67789 1.000 26.75335 300 LEU D C 1
ATOM 12459 O O . LEU D 1 300 ? -20.14797 6.39195 -92.66904 1.000 27.83008 300 LEU D O 1
ATOM 12464 N N . THR D 1 301 ? -18.42626 7.29978 -91.53968 1.000 26.31369 301 THR D N 1
ATOM 12465 C CA . THR D 1 301 ? -17.48761 6.97339 -92.61057 1.000 25.72317 301 THR D CA 1
ATOM 12466 C C . THR D 1 301 ? -17.23938 5.47590 -92.72140 1.000 27.94865 301 THR D C 1
ATOM 12467 O O . THR D 1 301 ? -16.69962 5.02294 -93.73572 1.000 31.36405 301 THR D O 1
ATOM 12471 N N . GLU D 1 302 ? -17.59630 4.71153 -91.69439 1.000 26.42138 302 GLU D N 1
ATOM 12472 C CA . GLU D 1 302 ? -17.52393 3.26142 -91.73309 1.000 33.27665 302 GLU D CA 1
ATOM 12473 C C . GLU D 1 302 ? -18.80480 2.63580 -92.26127 1.000 34.66242 302 GLU D C 1
ATOM 12474 O O . GLU D 1 302 ? -18.76216 1.53734 -92.82023 1.000 35.09191 302 GLU D O 1
ATOM 12480 N N . GLN D 1 303 ? -19.94030 3.31312 -92.09806 1.000 28.23901 303 GLN D N 1
ATOM 12481 C CA . GLN D 1 303 ? -21.21699 2.82449 -92.60262 1.000 29.31708 303 GLN D CA 1
ATOM 12482 C C . GLN D 1 303 ? -21.46485 3.20330 -94.05174 1.000 30.04056 303 GLN D C 1
ATOM 12483 O O . GLN D 1 303 ? -22.22106 2.51322 -94.74434 1.000 29.37999 303 GLN D O 1
ATOM 12489 N N . TYR D 1 304 ? -20.85606 4.28646 -94.51646 1.000 27.35443 304 TYR D N 1
ATOM 12490 C CA . TYR D 1 304 ? -21.14570 4.85660 -95.81783 1.000 26.74651 304 TYR D CA 1
ATOM 12491 C C . TYR D 1 304 ? -19.84275 5.23539 -96.49218 1.000 29.55859 304 TYR D C 1
ATOM 12492 O O . TYR D 1 304 ? -18.85012 5.52463 -95.81452 1.000 28.05386 304 TYR D O 1
ATOM 12501 N N . PRO D 1 305 ? -19.81579 5.25053 -97.81181 1.000 29.30088 305 PRO D N 1
ATOM 12502 C CA . PRO D 1 305 ? -18.56679 5.55327 -98.52581 1.000 28.69595 305 PRO D CA 1
ATOM 12503 C C . PRO D 1 305 ? -18.25209 7.04705 -98.53723 1.000 26.35876 305 PRO D C 1
ATOM 12504 O O . PRO D 1 305 ? -18.16380 7.68525 -99.59163 1.000 28.34829 305 PRO D O 1
ATOM 12508 N N . ILE D 1 306 ? -18.08862 7.61642 -97.34327 1.000 25.04196 306 ILE D N 1
ATOM 12509 C CA . ILE D 1 306 ? -17.80522 9.03861 -97.17421 1.000 23.46098 306 ILE D CA 1
ATOM 12510 C C . ILE D 1 306 ? -16.30182 9.26457 -97.29626 1.000 22.43234 306 ILE D C 1
ATOM 12511 O O . ILE D 1 306 ? -15.51388 8.69784 -96.53533 1.000 29.90845 306 ILE D O 1
ATOM 12516 N N . ILE D 1 307 ? -15.90844 10.11037 -98.24190 1.000 23.32725 307 ILE D N 1
ATOM 12517 C CA . ILE D 1 307 ? -14.50504 10.41462 -98.46836 1.000 23.34702 307 ILE D CA 1
ATOM 12518 C C . ILE D 1 307 ? -14.13479 11.80895 -97.98218 1.000 22.22950 307 ILE D C 1
ATOM 12519 O O . ILE D 1 307 ? -12.93555 12.10329 -97.84824 1.000 22.95594 307 ILE D O 1
ATOM 12524 N N . SER D 1 308 ? -15.10987 12.67017 -97.70095 1.000 21.36433 308 SER D N 1
ATOM 12525 C CA . SER D 1 308 ? -14.80614 14.05714 -97.38213 1.000 19.68577 308 SER D CA 1
ATOM 12526 C C . SER D 1 308 ? -15.83864 14.61254 -96.40674 1.000 23.42506 308 SER D C 1
ATOM 12527 O O . SER D 1 308 ? -17.04038 14.37675 -96.55271 1.000 22.63906 308 SER D O 1
ATOM 12530 N N . ILE D 1 309 ? -15.35686 15.33617 -95.39971 1.000 22.95908 309 ILE D N 1
ATOM 12531 C CA . ILE D 1 309 ? -16.20830 15.95319 -94.38785 1.000 22.97284 309 ILE D CA 1
ATOM 12532 C C . ILE D 1 309 ? -15.82377 17.41676 -94.27770 1.000 19.23082 309 ILE D C 1
ATOM 12533 O O . ILE D 1 309 ? -14.66863 17.73821 -93.97597 1.000 22.99264 309 ILE D O 1
ATOM 12538 N N . GLU D 1 310 ? -16.78870 18.29643 -94.50951 1.000 18.82982 310 GLU D N 1
ATOM 12539 C CA . GLU D 1 310 ? -16.59938 19.73558 -94.42507 1.000 19.54193 310 GLU D CA 1
ATOM 12540 C C . GLU D 1 310 ? -17.25689 20.25876 -93.14859 1.000 23.26651 310 GLU D C 1
ATOM 12541 O O . GLU D 1 310 ? -18.40780 19.90613 -92.84335 1.000 20.32025 310 GLU D O 1
ATOM 12547 N N . ASP D 1 311 ? -16.52049 21.09521 -92.41286 1.000 20.24009 311 ASP D N 1
ATOM 12548 C CA . ASP D 1 311 ? -16.96727 21.68931 -91.14390 1.000 21.72742 311 ASP D CA 1
ATOM 12549 C C . ASP D 1 311 ? -17.66903 20.66381 -90.25328 1.000 21.21069 311 ASP D C 1
ATOM 12550 O O . ASP D 1 311 ? -18.78712 20.87282 -89.77823 1.000 20.91590 311 ASP D O 1
ATOM 12555 N N . GLY D 1 312 ? -16.98570 19.53871 -90.02294 1.000 20.36903 312 GLY D N 1
ATOM 12556 C CA . GLY D 1 312 ? -17.51223 18.49697 -89.16416 1.000 22.88408 312 GLY D CA 1
ATOM 12557 C C . GLY D 1 312 ? -17.62681 18.91719 -87.71642 1.000 23.46806 312 GLY D C 1
ATOM 12558 O O . GLY D 1 312 ? -18.41276 18.32801 -86.96589 1.000 21.17181 312 GLY D O 1
ATOM 12559 N N . LEU D 1 313 ? -16.85317 19.92054 -87.31570 1.000 21.95277 313 LEU D N 1
ATOM 12560 C CA . LEU D 1 313 ? -16.87798 20.51311 -85.99093 1.000 20.95248 313 LEU D CA 1
ATOM 12561 C C . LEU D 1 313 ? -16.98543 22.02375 -86.14760 1.000 21.80380 313 LEU D C 1
ATOM 12562 O O . LEU D 1 313 ? -16.79311 22.57709 -87.23318 1.000 25.15611 313 LEU D O 1
ATOM 12567 N N . SER D 1 314 ? -17.30780 22.69373 -85.05252 1.000 18.55795 314 SER D N 1
ATOM 12568 C CA . SER D 1 314 ? -17.59840 24.11622 -85.10623 1.000 18.56663 314 SER D CA 1
ATOM 12569 C C . SER D 1 314 ? -16.33488 24.92979 -85.34829 1.000 21.88800 314 SER D C 1
ATOM 12570 O O . SER D 1 314 ? -15.23631 24.52996 -84.97078 1.000 25.19682 314 SER D O 1
ATOM 12573 N N . GLU D 1 315 ? -16.51738 26.10442 -85.95710 1.000 22.64440 315 GLU D N 1
ATOM 12574 C CA . GLU D 1 315 ? -15.43132 27.06698 -86.08242 1.000 28.02979 315 GLU D CA 1
ATOM 12575 C C . GLU D 1 315 ? -14.90287 27.50431 -84.71870 1.000 30.68885 315 GLU D C 1
ATOM 12576 O O . GLU D 1 315 ? -13.78086 28.01235 -84.63482 1.000 33.45199 315 GLU D O 1
ATOM 12582 N N . HIS D 1 316 ? -15.68840 27.31569 -83.65308 1.000 25.46343 316 HIS D N 1
ATOM 12583 C CA . HIS D 1 316 ? -15.28847 27.60700 -82.28345 1.000 30.77430 316 HIS D CA 1
ATOM 12584 C C . HIS D 1 316 ? -14.74070 26.38101 -81.56283 1.000 34.70316 316 HIS D C 1
ATOM 12585 O O . HIS D 1 316 ? -14.70885 26.36056 -80.32648 1.000 35.86409 316 HIS D O 1
ATOM 12592 N N . ASP D 1 317 ? -14.31191 25.36062 -82.30921 1.000 32.74588 317 ASP D N 1
ATOM 12593 C CA . ASP D 1 317 ? -13.82480 24.10850 -81.73686 1.000 32.87586 317 ASP D CA 1
ATOM 12594 C C . ASP D 1 317 ? -12.54668 23.68001 -82.46551 1.000 28.48873 317 ASP D C 1
ATOM 12595 O O . ASP D 1 317 ? -12.45705 22.59642 -83.02877 1.000 26.11595 317 ASP D O 1
ATOM 12600 N N . TRP D 1 318 ? -11.53636 24.55766 -82.45412 1.000 31.66940 318 TRP D N 1
ATOM 12601 C CA . TRP D 1 318 ? -10.26365 24.24754 -83.10502 1.000 30.06141 318 TRP D CA 1
ATOM 12602 C C . TRP D 1 318 ? -9.64358 22.96083 -82.56344 1.000 30.54381 318 TRP D C 1
ATOM 12603 O O . TRP D 1 318 ? -9.16061 22.12212 -83.33702 1.000 29.49469 318 TRP D O 1
ATOM 12614 N N . GLU D 1 319 ? -9.63931 22.78201 -81.24022 1.000 29.48073 319 GLU D N 1
ATOM 12615 C CA . GLU D 1 319 ? -9.08372 21.55119 -80.68094 1.000 29.74496 319 GLU D CA 1
ATOM 12616 C C . GLU D 1 319 ? -9.81193 20.33107 -81.22417 1.000 32.17846 319 GLU D C 1
ATOM 12617 O O . GLU D 1 319 ? -9.19180 19.29935 -81.49957 1.000 34.01267 319 GLU D O 1
ATOM 12623 N N . GLY D 1 320 ? -11.12934 20.43712 -81.39780 1.000 27.49809 320 GLY D N 1
ATOM 12624 C CA . GLY D 1 320 ? -11.87793 19.32897 -81.96345 1.000 27.50116 320 GLY D CA 1
ATOM 12625 C C . GLY D 1 320 ? -11.49017 19.04210 -83.40340 1.000 26.18336 320 GLY D C 1
ATOM 12626 O O . GLY D 1 320 ? -11.27073 17.88423 -83.77565 1.000 25.13566 320 GLY D O 1
ATOM 12627 N N . MET D 1 321 ? -11.41899 20.09102 -84.23583 1.000 26.64827 321 MET D N 1
ATOM 12628 C CA . MET D 1 321 ? -11.05655 19.91064 -85.64279 1.000 29.17065 321 MET D CA 1
ATOM 12629 C C . MET D 1 321 ? -9.68552 19.25911 -85.78232 1.000 28.15220 321 MET D C 1
ATOM 12630 O O . MET D 1 321 ? -9.47593 18.41838 -86.66216 1.000 24.70202 321 MET D O 1
ATOM 12635 N N . GLU D 1 322 ? -8.73739 19.64926 -84.92761 1.000 28.46376 322 GLU D N 1
ATOM 12636 C CA . GLU D 1 322 ? -7.41959 19.02356 -84.92700 1.000 31.28859 322 GLU D CA 1
ATOM 12637 C C . GLU D 1 322 ? -7.51502 17.53971 -84.60510 1.000 28.10994 322 GLU D C 1
ATOM 12638 O O . GLU D 1 322 ? -6.85031 16.71393 -85.23911 1.000 24.84985 322 GLU D O 1
ATOM 12644 N N . THR D 1 323 ? -8.34150 17.18032 -83.62500 1.000 29.92768 323 THR D N 1
ATOM 12645 C CA . THR D 1 323 ? -8.49673 15.77399 -83.26988 1.000 29.44460 323 THR D CA 1
ATOM 12646 C C . THR D 1 323 ? -9.20211 14.99799 -84.37572 1.000 25.82997 323 THR D C 1
ATOM 12647 O O . THR D 1 323 ? -8.83954 13.85108 -84.66320 1.000 26.97715 323 THR D O 1
ATOM 12651 N N . LEU D 1 324 ? -10.20353 15.60724 -85.01502 1.000 28.90354 324 LEU D N 1
ATOM 12652 C CA . LEU D 1 324 ? -10.84361 14.97596 -86.16545 1.000 25.37758 324 LEU D CA 1
ATOM 12653 C C . LEU D 1 324 ? -9.82965 14.69331 -87.26544 1.000 26.50448 324 LEU D C 1
ATOM 12654 O O . LEU D 1 324 ? -9.77492 13.58195 -87.80774 1.000 27.85604 324 LEU D O 1
ATOM 12659 N N . THR D 1 325 ? -9.01436 15.69456 -87.60421 1.000 23.80343 325 THR D N 1
ATOM 12660 C CA . THR D 1 325 ? -8.00825 15.52768 -88.64923 1.000 27.76980 325 THR D CA 1
ATOM 12661 C C . THR D 1 325 ? -6.97026 14.48290 -88.25962 1.000 26.93454 325 THR D C 1
ATOM 12662 O O . THR D 1 325 ? -6.48089 13.73582 -89.10980 1.000 25.84804 325 THR D O 1
ATOM 12666 N N . LYS D 1 326 ? -6.61864 14.40699 -86.98144 1.000 29.47040 326 LYS D N 1
ATOM 12667 C CA . LYS D 1 326 ? -5.66693 13.37909 -86.57544 1.000 31.86908 326 LYS D CA 1
ATOM 12668 C C . LYS D 1 326 ? -6.30204 11.99796 -86.63495 1.000 32.47058 326 LYS D C 1
ATOM 12669 O O . LYS D 1 326 ? -5.65400 11.02711 -87.03486 1.000 34.23047 326 LYS D O 1
ATOM 12675 N N . THR D 1 327 ? -7.57814 11.90505 -86.25894 1.000 30.95372 327 THR D N 1
ATOM 12676 C CA . THR D 1 327 ? -8.28308 10.63153 -86.13890 1.000 32.07789 327 THR D CA 1
ATOM 12677 C C . THR D 1 327 ? -8.64410 10.05492 -87.50377 1.000 33.08371 327 THR D C 1
ATOM 12678 O O . THR D 1 327 ? -8.38014 8.87926 -87.78261 1.000 34.29091 327 THR D O 1
ATOM 12682 N N . LEU D 1 328 ? -9.26363 10.86861 -88.35978 1.000 31.23880 328 LEU D N 1
ATOM 12683 C CA . LEU D 1 328 ? -9.74031 10.42571 -89.66210 1.000 31.31800 328 LEU D CA 1
ATOM 12684 C C . LEU D 1 328 ? -8.90661 10.92486 -90.83081 1.000 28.25845 328 LEU D C 1
ATOM 12685 O O . LEU D 1 328 ? -8.95971 10.31806 -91.90602 1.000 28.98164 328 LEU D O 1
ATOM 12690 N N . GLY D 1 329 ? -8.13800 11.99688 -90.64756 1.000 28.74892 329 GLY D N 1
ATOM 12691 C CA . GLY D 1 329 ? -7.51841 12.71479 -91.74803 1.000 27.63715 329 GLY D CA 1
ATOM 12692 C C . GLY D 1 329 ? -6.52522 11.91145 -92.56298 1.000 28.28480 329 GLY D C 1
ATOM 12693 O O . GLY D 1 329 ? -6.14917 12.35901 -93.65357 1.000 27.44823 329 GLY D O 1
ATOM 12694 N N . GLN D 1 330 ? -6.09637 10.74507 -92.07615 1.000 27.79886 330 GLN D N 1
ATOM 12695 C CA . GLN D 1 330 ? -5.15777 9.93580 -92.84972 1.000 33.34824 330 GLN D CA 1
ATOM 12696 C C . GLN D 1 330 ? -5.79183 9.43624 -94.14263 1.000 32.39001 330 GLN D C 1
ATOM 12697 O O . GLN D 1 330 ? -5.12366 9.36614 -95.18016 1.000 33.76047 330 GLN D O 1
ATOM 12703 N N . HIS D 1 331 ? -7.08182 9.08937 -94.10239 1.000 29.94603 331 HIS D N 1
ATOM 12704 C CA . HIS D 1 331 ? -7.76535 8.51239 -95.25095 1.000 33.43071 331 HIS D CA 1
ATOM 12705 C C . HIS D 1 331 ? -9.03157 9.26091 -95.63536 1.000 30.62955 331 HIS D C 1
ATOM 12706 O O . HIS D 1 331 ? -9.65335 8.91211 -96.64558 1.000 34.47055 331 HIS D O 1
ATOM 12713 N N . ILE D 1 332 ? -9.43595 10.26123 -94.85601 1.000 29.76917 332 ILE D N 1
ATOM 12714 C CA . ILE D 1 332 ? -10.64263 11.04155 -95.10286 1.000 29.44854 332 ILE D CA 1
ATOM 12715 C C . ILE D 1 332 ? -10.22838 12.49645 -95.23645 1.000 27.84253 332 ILE D C 1
ATOM 12716 O O . ILE D 1 332 ? -9.47479 13.00880 -94.39968 1.000 27.61951 332 ILE D O 1
ATOM 12721 N N . GLN D 1 333 ? -10.71803 13.15735 -96.27661 1.000 24.34625 333 GLN D N 1
ATOM 12722 C CA . GLN D 1 333 ? -10.50220 14.59058 -96.41945 1.000 24.35817 333 GLN D CA 1
ATOM 12723 C C . GLN D 1 333 ? -11.31722 15.36779 -95.38744 1.000 23.92252 333 GLN D C 1
ATOM 12724 O O . GLN D 1 333 ? -12.52268 15.15125 -95.23200 1.000 22.79913 333 GLN D O 1
ATOM 12730 N N . ILE D 1 334 ? -10.65782 16.28475 -94.68942 1.000 23.20322 334 ILE D N 1
ATOM 12731 C CA . ILE D 1 334 ? -11.28066 17.11129 -93.66060 1.000 22.81122 334 ILE D CA 1
ATOM 12732 C C . ILE D 1 334 ? -11.17157 18.55358 -94.13559 1.000 23.36164 334 ILE D C 1
ATOM 12733 O O . ILE D 1 334 ? -10.06997 19.11331 -94.18294 1.000 23.44056 334 ILE D O 1
ATOM 12738 N N . VAL D 1 335 ? -12.30144 19.16020 -94.47821 1.000 17.74365 335 VAL D N 1
ATOM 12739 C CA . VAL D 1 335 ? -12.32248 20.46401 -95.12865 1.000 24.53294 335 VAL D CA 1
ATOM 12740 C C . VAL D 1 335 ? -12.68196 21.52655 -94.11437 1.000 24.72199 335 VAL D C 1
ATOM 12741 O O . VAL D 1 335 ? -13.67152 21.39353 -93.38720 1.000 25.80275 335 VAL D O 1
ATOM 12745 N N . GLY D 1 336 ? -11.88249 22.59645 -94.07112 1.000 26.35854 336 GLY D N 1
ATOM 12746 C CA . GLY D 1 336 ? -12.23603 23.78279 -93.31917 1.000 26.14981 336 GLY D CA 1
ATOM 12747 C C . GLY D 1 336 ? -12.89531 24.76404 -94.26489 1.000 28.80458 336 GLY D C 1
ATOM 12748 O O . GLY D 1 336 ? -12.31629 25.13955 -95.29324 1.000 22.99385 336 GLY D O 1
ATOM 12749 N N . ASP D 1 337 ? -14.12668 25.16054 -93.92591 1.000 28.64246 337 ASP D N 1
ATOM 12750 C CA . ASP D 1 337 ? -14.87810 26.14879 -94.68654 1.000 27.09341 337 ASP D CA 1
ATOM 12751 C C . ASP D 1 337 ? -15.00475 27.37646 -93.80130 1.000 27.47540 337 ASP D C 1
ATOM 12752 O O . ASP D 1 337 ? -14.15308 28.28399 -93.87708 1.000 26.84052 337 ASP D O 1
ATOM 12757 N N . ASP D 1 338 ? -16.01671 27.45721 -92.93790 1.000 25.31446 338 ASP D N 1
ATOM 12758 C CA . ASP D 1 338 ? -16.14849 28.61653 -92.06842 1.000 25.68936 338 ASP D CA 1
ATOM 12759 C C . ASP D 1 338 ? -15.07207 28.66274 -90.99462 1.000 27.47412 338 ASP D C 1
ATOM 12760 O O . ASP D 1 338 ? -14.94869 29.68538 -90.31794 1.000 25.62080 338 ASP D O 1
ATOM 12765 N N . LEU D 1 339 ? -14.29584 27.58705 -90.82708 1.000 27.42486 339 LEU D N 1
ATOM 12766 C CA . LEU D 1 339 ? -13.13194 27.64042 -89.94362 1.000 26.24126 339 LEU D CA 1
ATOM 12767 C C . LEU D 1 339 ? -12.13628 28.69199 -90.42347 1.000 24.67861 339 LEU D C 1
ATOM 12768 O O . LEU D 1 339 ? -11.49550 29.37382 -89.61311 1.000 25.23811 339 LEU D O 1
ATOM 12773 N N . TYR D 1 340 ? -11.99882 28.83978 -91.73890 1.000 26.23356 340 TYR D N 1
ATOM 12774 C CA . TYR D 1 340 ? -11.03114 29.74612 -92.33944 1.000 23.25111 340 TYR D CA 1
ATOM 12775 C C . TYR D 1 340 ? -11.66184 30.92273 -93.06308 1.000 21.87727 340 TYR D C 1
ATOM 12776 O O . TYR D 1 340 ? -11.05212 31.99003 -93.11521 1.000 23.66009 340 TYR D O 1
ATOM 12785 N N . CYS D 1 341 ? -12.85696 30.75258 -93.62733 1.000 22.75288 341 CYS D N 1
ATOM 12786 C CA . CYS D 1 341 ? -13.49640 31.80027 -94.42426 1.000 24.01187 341 CYS D CA 1
ATOM 12787 C C . CYS D 1 341 ? -12.54833 32.33574 -95.49867 1.000 23.02120 341 CYS D C 1
ATOM 12788 O O . CYS D 1 341 ? -12.45008 33.54087 -95.72505 1.000 23.14156 341 CYS D O 1
ATOM 12791 N N . THR D 1 342 ? -11.81687 31.42188 -96.14120 1.000 18.88674 342 THR D N 1
ATOM 12792 C CA . THR D 1 342 ? -10.90136 31.75125 -97.24282 1.000 20.23322 342 THR D CA 1
ATOM 12793 C C . THR D 1 342 ? -9.94529 32.87852 -96.84403 1.000 26.16303 342 THR D C 1
ATOM 12794 O O . THR D 1 342 ? -9.45081 33.63926 -97.68328 1.000 25.85667 342 THR D O 1
ATOM 12798 N N . ASN D 1 343 ? -9.67484 32.99333 -95.54513 1.000 25.75797 343 ASN D N 1
ATOM 12799 C CA . ASN D 1 343 ? -8.81649 34.05660 -95.04463 1.000 26.54449 343 ASN D CA 1
ATOM 12800 C C . ASN D 1 343 ? -7.38629 33.54605 -94.91659 1.000 24.68146 343 ASN D C 1
ATOM 12801 O O . ASN D 1 343 ? -7.13274 32.65629 -94.09123 1.000 26.96170 343 ASN D O 1
ATOM 12806 N N . PRO D 1 344 ? -6.43005 34.08885 -95.68012 1.000 25.72956 344 PRO D N 1
ATOM 12807 C CA . PRO D 1 344 ? -5.03564 33.61312 -95.58481 1.000 23.45394 344 PRO D CA 1
ATOM 12808 C C . PRO D 1 344 ? -4.47324 33.57168 -94.16851 1.000 26.67635 344 PRO D C 1
ATOM 12809 O O . PRO D 1 344 ? -3.80562 32.59526 -93.80093 1.000 29.46517 344 PRO D O 1
ATOM 12813 N N . ALA D 1 345 ? -4.71770 34.60805 -93.36213 1.000 29.40904 345 ALA D N 1
ATOM 12814 C CA . ALA D 1 345 ? -4.15072 34.64018 -92.01633 1.000 28.83043 345 ALA D CA 1
ATOM 12815 C C . ALA D 1 345 ? -4.70490 33.50564 -91.16258 1.000 27.74968 345 ALA D C 1
ATOM 12816 O O . ALA D 1 345 ? -3.98980 32.93063 -90.33175 1.000 28.59565 345 ALA D O 1
ATOM 12818 N N . ILE D 1 346 ? -5.97819 33.16985 -91.35429 1.000 24.08284 346 ILE D N 1
ATOM 12819 C CA . ILE D 1 346 ? -6.59624 32.10928 -90.56088 1.000 26.20430 346 ILE D CA 1
ATOM 12820 C C . ILE D 1 346 ? -6.20973 30.74221 -91.10975 1.000 26.12129 346 ILE D C 1
ATOM 12821 O O . ILE D 1 346 ? -6.02052 29.78451 -90.34973 1.000 28.76865 346 ILE D O 1
ATOM 12826 N N . ALA D 1 347 ? -6.12781 30.62253 -92.43821 1.000 26.05259 347 ALA D N 1
ATOM 12827 C CA . ALA D 1 347 ? -5.61551 29.39899 -93.05028 1.000 24.66334 347 ALA D CA 1
ATOM 12828 C C . ALA D 1 347 ? -4.22433 29.07042 -92.53556 1.000 23.58816 347 ALA D C 1
ATOM 12829 O O . ALA D 1 347 ? -3.92090 27.90721 -92.24587 1.000 25.10514 347 ALA D O 1
ATOM 12831 N N . GLU D 1 348 ? -3.36414 30.08353 -92.41511 1.000 23.13083 348 GLU D N 1
ATOM 12832 C CA . GLU D 1 348 ? -2.01801 29.84804 -91.90001 1.000 25.44717 348 GLU D CA 1
ATOM 12833 C C . GLU D 1 348 ? -2.06823 29.29844 -90.48657 1.000 24.24494 348 GLU D C 1
ATOM 12834 O O . GLU D 1 348 ? -1.26289 28.42946 -90.12205 1.000 24.74200 348 GLU D O 1
ATOM 12840 N N . LYS D 1 349 ? -3.00783 29.80149 -89.67507 1.000 22.64977 349 LYS D N 1
ATOM 12841 C CA . LYS D 1 349 ? -3.21225 29.25959 -88.33390 1.000 25.08111 349 LYS D CA 1
ATOM 12842 C C . LYS D 1 349 ? -3.66207 27.80376 -88.40322 1.000 22.75757 349 LYS D C 1
ATOM 12843 O O . LYS D 1 349 ? -3.22055 26.96679 -87.60443 1.000 24.51843 349 LYS D O 1
ATOM 12849 N N . GLY D 1 350 ? -4.54921 27.48509 -89.35405 1.000 22.13075 350 GLY D N 1
ATOM 12850 C CA . GLY D 1 350 ? -4.97121 26.10487 -89.52106 1.000 21.48311 350 GLY D CA 1
ATOM 12851 C C . GLY D 1 350 ? -3.82307 25.19003 -89.89637 1.000 26.44236 350 GLY D C 1
ATOM 12852 O O . GLY D 1 350 ? -3.71650 24.07190 -89.38517 1.000 22.97259 350 GLY D O 1
ATOM 12853 N N . VAL D 1 351 ? -2.94967 25.65246 -90.79999 1.000 24.01183 351 VAL D N 1
ATOM 12854 C CA . VAL D 1 351 ? -1.75180 24.89187 -91.13969 1.000 25.83674 351 VAL D CA 1
ATOM 12855 C C . VAL D 1 351 ? -0.91389 24.65652 -89.89346 1.000 26.29618 351 VAL D C 1
ATOM 12856 O O . VAL D 1 351 ? -0.42404 23.54400 -89.64602 1.000 23.39811 351 VAL D O 1
ATOM 12860 N N . ALA D 1 352 ? -0.75592 25.69478 -89.07104 1.000 28.32123 352 ALA D N 1
ATOM 12861 C CA . ALA D 1 352 ? 0.08135 25.56814 -87.88205 1.000 25.29780 352 ALA D CA 1
ATOM 12862 C C . ALA D 1 352 ? -0.49709 24.56264 -86.89442 1.000 26.41818 352 ALA D C 1
ATOM 12863 O O . ALA D 1 352 ? 0.24938 23.83606 -86.22725 1.000 27.35293 352 ALA D O 1
ATOM 12865 N N . HIS D 1 353 ? -1.82376 24.52109 -86.76929 1.000 23.65489 353 HIS D N 1
ATOM 12866 C CA . HIS D 1 353 ? -2.47977 23.59999 -85.85401 1.000 29.17520 353 HIS D CA 1
ATOM 12867 C C . HIS D 1 353 ? -2.76480 22.23787 -86.47779 1.000 29.66395 353 HIS D C 1
ATOM 12868 O O . HIS D 1 353 ? -3.18976 21.32898 -85.75514 1.000 27.87220 353 HIS D O 1
ATOM 12875 N N . LYS D 1 354 ? -2.51471 22.07399 -87.78279 1.000 27.99008 354 LYS D N 1
ATOM 12876 C CA . LYS D 1 354 ? -2.94125 20.89699 -88.54847 1.000 28.50680 354 LYS D CA 1
ATOM 12877 C C . LYS D 1 354 ? -4.42711 20.62135 -88.32952 1.000 28.34587 354 LYS D C 1
ATOM 12878 O O . LYS D 1 354 ? -4.85704 19.49247 -88.07011 1.000 26.66889 354 LYS D O 1
ATOM 12884 N N . ALA D 1 355 ? -5.21925 21.68193 -88.46180 1.000 23.94501 355 ALA D N 1
ATOM 12885 C CA . ALA D 1 355 ? -6.62725 21.61662 -88.10205 1.000 26.54792 355 ALA D CA 1
ATOM 12886 C C . ALA D 1 355 ? -7.46683 20.86992 -89.13133 1.000 28.62975 355 ALA D C 1
ATOM 12887 O O . ALA D 1 355 ? -8.50100 20.28940 -88.77958 1.000 30.35053 355 ALA D O 1
ATOM 12889 N N . THR D 1 356 ? -7.05492 20.89360 -90.39486 1.000 24.41215 356 THR D N 1
ATOM 12890 C CA . THR D 1 356 ? -7.75067 20.22695 -91.48785 1.000 22.81503 356 THR D CA 1
ATOM 12891 C C . THR D 1 356 ? -6.68885 19.67753 -92.42455 1.000 21.10110 356 THR D C 1
ATOM 12892 O O . THR D 1 356 ? -5.48902 19.76452 -92.14751 1.000 22.31784 356 THR D O 1
ATOM 12896 N N . ASN D 1 357 ? -7.11831 19.09443 -93.53183 1.000 23.87326 357 ASN D N 1
ATOM 12897 C CA . ASN D 1 357 ? -6.18125 18.76257 -94.60206 1.000 25.03695 357 ASN D CA 1
ATOM 12898 C C . ASN D 1 357 ? -6.71407 19.26563 -95.93695 1.000 24.92283 357 ASN D C 1
ATOM 12899 O O . ASN D 1 357 ? -6.34454 18.76604 -97.01176 1.000 25.19212 357 ASN D O 1
ATOM 12904 N N . SER D 1 358 ? -7.55235 20.29204 -95.87165 1.000 22.58745 358 SER D N 1
ATOM 12905 C CA . SER D 1 358 ? -8.25924 20.81689 -97.02390 1.000 26.08974 358 SER D CA 1
ATOM 12906 C C . SER D 1 358 ? -8.89800 22.13456 -96.62044 1.000 24.93936 358 SER D C 1
ATOM 12907 O O . SER D 1 358 ? -9.29123 22.32160 -95.45724 1.000 23.55113 358 SER D O 1
ATOM 12910 N N . ILE D 1 359 ? -8.99894 23.04317 -97.58419 1.000 22.71784 359 ILE D N 1
ATOM 12911 C CA . ILE D 1 359 ? -9.68494 24.31365 -97.38429 1.000 22.86079 359 ILE D CA 1
ATOM 12912 C C . ILE D 1 359 ? -10.71904 24.49146 -98.48983 1.000 22.51246 359 ILE D C 1
ATOM 12913 O O . ILE D 1 359 ? -10.46009 24.16794 -99.65484 1.000 25.11727 359 ILE D O 1
ATOM 12918 N N . LEU D 1 360 ? -11.89653 24.99398 -98.12545 1.000 20.65667 360 LEU D N 1
ATOM 12919 C CA . LEU D 1 360 ? -12.89159 25.40488 -99.11248 1.000 20.33141 360 LEU D CA 1
ATOM 12920 C C . LEU D 1 360 ? -12.62116 26.85954 -99.47564 1.000 21.09954 360 LEU D C 1
ATOM 12921 O O . LEU D 1 360 ? -12.46781 27.71234 -98.59529 1.000 22.28772 360 LEU D O 1
ATOM 12926 N N . ILE D 1 361 ? -12.53775 27.13656 -100.76658 1.000 24.11553 361 ILE D N 1
ATOM 12927 C CA . ILE D 1 361 ? -12.12650 28.44223 -101.25910 1.000 20.37626 361 ILE D CA 1
ATOM 12928 C C . ILE D 1 361 ? -13.36432 29.15094 -101.79121 1.000 20.68578 361 ILE D C 1
ATOM 12929 O O . ILE D 1 361 ? -13.93932 28.73112 -102.80458 1.000 19.45777 361 ILE D O 1
ATOM 12934 N N . LYS D 1 362 ? -13.77400 30.22628 -101.11888 1.000 20.61988 362 LYS D N 1
ATOM 12935 C CA . LYS D 1 362 ? -14.90499 31.04986 -101.55160 1.000 22.56753 362 LYS D CA 1
ATOM 12936 C C . LYS D 1 362 ? -14.37244 32.45662 -101.81441 1.000 24.85276 362 LYS D C 1
ATOM 12937 O O . LYS D 1 362 ? -14.10429 33.20720 -100.87010 1.000 23.44952 362 LYS D O 1
ATOM 12943 N N . LEU D 1 363 ? -14.21564 32.80445 -103.09976 1.000 24.64652 363 LEU D N 1
ATOM 12944 C CA . LEU D 1 363 ? -13.66679 34.10621 -103.47871 1.000 22.75122 363 LEU D CA 1
ATOM 12945 C C . LEU D 1 363 ? -14.31377 35.25555 -102.71261 1.000 23.43920 363 LEU D C 1
ATOM 12946 O O . LEU D 1 363 ? -13.62841 36.18996 -102.28195 1.000 26.06960 363 LEU D O 1
ATOM 12951 N N . ASN D 1 364 ? -15.63240 35.21287 -102.52520 1.000 19.16144 364 ASN D N 1
ATOM 12952 C CA . ASN D 1 364 ? -16.26944 36.39084 -101.95374 1.000 22.21668 364 ASN D CA 1
ATOM 12953 C C . ASN D 1 364 ? -16.21790 36.42133 -100.42597 1.000 24.11368 364 ASN D C 1
ATOM 12954 O O . ASN D 1 364 ? -16.61094 37.43305 -99.83326 1.000 26.77208 364 ASN D O 1
ATOM 12959 N N . GLN D 1 365 ? -15.71610 35.36478 -99.77432 1.000 23.63120 365 GLN D N 1
ATOM 12960 C CA . GLN D 1 365 ? -15.46165 35.44909 -98.33815 1.000 23.97886 365 GLN D CA 1
ATOM 12961 C C . GLN D 1 365 ? -14.25758 36.32248 -98.00711 1.000 24.39969 365 GLN D C 1
ATOM 12962 O O . GLN D 1 365 ? -14.13830 36.76065 -96.85747 1.000 24.26843 365 GLN D O 1
ATOM 12968 N N . ILE D 1 366 ? -13.34652 36.55326 -98.96305 1.000 26.30377 366 ILE D N 1
ATOM 12969 C CA . ILE D 1 366 ? -12.14178 37.33664 -98.72565 1.000 28.30007 366 ILE D CA 1
ATOM 12970 C C . ILE D 1 366 ? -12.09661 38.58904 -99.59514 1.000 26.74749 366 ILE D C 1
ATOM 12971 O O . ILE D 1 366 ? -11.64839 39.64141 -99.13760 1.000 27.71803 366 ILE D O 1
ATOM 12976 N N . GLY D 1 367 ? -12.56725 38.51469 -100.84343 1.000 26.85928 367 GLY D N 1
ATOM 12977 C CA . GLY D 1 367 ? -12.92414 39.70899 -101.59477 1.000 25.63216 367 GLY D CA 1
ATOM 12978 C C . GLY D 1 367 ? -11.98451 40.12124 -102.71441 1.000 28.14909 367 GLY D C 1
ATOM 12979 O O . GLY D 1 367 ? -12.31608 41.05085 -103.45769 1.000 32.59596 367 GLY D O 1
ATOM 12980 N N . THR D 1 368 ? -10.82440 39.50190 -102.85652 1.000 28.89910 368 THR D N 1
ATOM 12981 C CA . THR D 1 368 ? -9.98630 39.76601 -104.01724 1.000 27.12043 368 THR D CA 1
ATOM 12982 C C . THR D 1 368 ? -9.45792 38.44974 -104.55576 1.000 25.47463 368 THR D C 1
ATOM 12983 O O . THR D 1 368 ? -9.33781 37.46158 -103.82585 1.000 24.18193 368 THR D O 1
ATOM 12987 N N . LEU D 1 369 ? -9.16169 38.45094 -105.85433 1.000 23.74393 369 LEU D N 1
ATOM 12988 C CA . LEU D 1 369 ? -8.53575 37.29131 -106.47790 1.000 23.62267 369 LEU D CA 1
ATOM 12989 C C . LEU D 1 369 ? -7.15192 37.03451 -105.89476 1.000 21.86344 369 LEU D C 1
ATOM 12990 O O . LEU D 1 369 ? -6.76662 35.87890 -105.67333 1.000 26.45827 369 LEU D O 1
ATOM 12995 N N . THR D 1 370 ? -6.40395 38.10048 -105.60766 1.000 25.35077 370 THR D N 1
ATOM 12996 C CA . THR D 1 370 ? -5.04988 37.94175 -105.08654 1.000 28.67812 370 THR D CA 1
ATOM 12997 C C . THR D 1 370 ? -5.05773 37.26668 -103.71623 1.000 28.56117 370 THR D C 1
ATOM 12998 O O . THR D 1 370 ? -4.28088 36.33729 -103.46847 1.000 26.32432 370 THR D O 1
ATOM 13002 N N . GLU D 1 371 ? -5.91985 37.72492 -102.80148 1.000 27.63511 371 GLU D N 1
ATOM 13003 C CA . GLU D 1 371 ? -5.97641 37.08524 -101.49011 1.000 29.72535 371 GLU D CA 1
ATOM 13004 C C . GLU D 1 371 ? -6.45443 35.64607 -101.61180 1.000 26.70975 371 GLU D C 1
ATOM 13005 O O . GLU D 1 371 ? -5.96900 34.76086 -100.89954 1.000 27.25448 371 GLU D O 1
ATOM 13011 N N . THR D 1 372 ? -7.40209 35.39155 -102.51807 1.000 24.55114 372 THR D N 1
ATOM 13012 C CA . THR D 1 372 ? -7.87249 34.02575 -102.72242 1.000 23.28278 372 THR D CA 1
ATOM 13013 C C . THR D 1 372 ? -6.73192 33.12205 -103.16996 1.000 27.55156 372 THR D C 1
ATOM 13014 O O . THR D 1 372 ? -6.57102 32.00555 -102.66112 1.000 25.94914 372 THR D O 1
ATOM 13018 N N . ILE D 1 373 ? -5.90437 33.60624 -104.09841 1.000 27.27510 373 ILE D N 1
ATOM 13019 C CA . ILE D 1 373 ? -4.74640 32.83451 -104.53953 1.000 26.89967 373 ILE D CA 1
ATOM 13020 C C . ILE D 1 373 ? -3.76815 32.62877 -103.39048 1.000 27.40904 373 ILE D C 1
ATOM 13021 O O . ILE D 1 373 ? -3.17482 31.55265 -103.24595 1.000 26.24413 373 ILE D O 1
ATOM 13026 N N . LYS D 1 374 ? -3.59691 33.64328 -102.54106 1.000 29.75929 374 LYS D N 1
ATOM 13027 C CA . LYS D 1 374 ? -2.75626 33.47144 -101.35915 1.000 28.77923 374 LYS D CA 1
ATOM 13028 C C . LYS D 1 374 ? -3.23708 32.29593 -100.50899 1.000 24.05962 374 LYS D C 1
ATOM 13029 O O . LYS D 1 374 ? -2.44164 31.44436 -100.09961 1.000 23.80961 374 LYS D O 1
ATOM 13035 N N . ALA D 1 375 ? -4.54738 32.21547 -100.25700 1.000 21.63847 375 ALA D N 1
ATOM 13036 C CA . ALA D 1 375 ? -5.08368 31.11790 -99.46032 1.000 24.57830 375 ALA D CA 1
ATOM 13037 C C . ALA D 1 375 ? -4.87655 29.77260 -100.14953 1.000 23.54769 375 ALA D C 1
ATOM 13038 O O . ALA D 1 375 ? -4.56285 28.77069 -99.49394 1.000 26.31227 375 ALA D O 1
ATOM 13040 N N . ILE D 1 376 ? -5.05968 29.72867 -101.46991 1.000 22.62455 376 ILE D N 1
ATOM 13041 C CA . ILE D 1 376 ? -4.79840 28.50699 -102.21820 1.000 24.88458 376 ILE D CA 1
ATOM 13042 C C . ILE D 1 376 ? -3.35367 28.07308 -102.02881 1.000 29.07606 376 ILE D C 1
ATOM 13043 O O . ILE D 1 376 ? -3.06768 26.89318 -101.78018 1.000 27.95240 376 ILE D O 1
ATOM 13048 N N . ASN D 1 377 ? -2.42237 29.02451 -102.12565 1.000 25.75776 377 ASN D N 1
ATOM 13049 C CA . ASN D 1 377 ? -1.00762 28.68567 -102.05316 1.000 26.50108 377 ASN D CA 1
ATOM 13050 C C . ASN D 1 377 ? -0.59847 28.28181 -100.64367 1.000 29.52361 377 ASN D C 1
ATOM 13051 O O . ASN D 1 377 ? 0.25228 27.40077 -100.46987 1.000 27.66530 377 ASN D O 1
ATOM 13056 N N . ILE D 1 378 ? -1.18785 28.91574 -99.62725 1.000 25.28199 378 ILE D N 1
ATOM 13057 C CA . ILE D 1 378 ? -0.99198 28.44885 -98.25651 1.000 25.86844 378 ILE D CA 1
ATOM 13058 C C . ILE D 1 378 ? -1.38016 26.97963 -98.14740 1.000 28.62741 378 ILE D C 1
ATOM 13059 O O . ILE D 1 378 ? -0.64068 26.16334 -97.58929 1.000 25.41535 378 ILE D O 1
ATOM 13064 N N . ALA D 1 379 ? -2.52839 26.61250 -98.72325 1.000 27.55578 379 ALA D N 1
ATOM 13065 C CA . ALA D 1 379 ? -2.94806 25.21619 -98.69244 1.000 26.97544 379 ALA D CA 1
ATOM 13066 C C . ALA D 1 379 ? -1.99141 24.33292 -99.48418 1.000 25.49357 379 ALA D C 1
ATOM 13067 O O . ALA D 1 379 ? -1.60371 23.25815 -99.01921 1.000 27.55253 379 ALA D O 1
ATOM 13069 N N . LYS D 1 380 ? -1.61435 24.75645 -100.69944 1.000 29.66853 380 LYS D N 1
ATOM 13070 C CA . LYS D 1 380 ? -0.67875 23.95554 -101.48698 1.000 29.07442 380 LYS D CA 1
ATOM 13071 C C . LYS D 1 380 ? 0.61075 23.69660 -100.71503 1.000 27.82882 380 LYS D C 1
ATOM 13072 O O . LYS D 1 380 ? 1.11756 22.56832 -100.70131 1.000 27.22775 380 LYS D O 1
ATOM 13078 N N . ASP D 1 381 ? 1.15730 24.72858 -100.06817 1.000 27.64550 381 ASP D N 1
ATOM 13079 C CA . ASP D 1 381 ? 2.42241 24.56288 -99.35139 1.000 30.57809 381 ASP D CA 1
ATOM 13080 C C . ASP D 1 381 ? 2.28904 23.58569 -98.18584 1.000 31.99087 381 ASP D C 1
ATOM 13081 O O . ASP D 1 381 ? 3.28403 22.97765 -97.76883 1.000 32.45098 381 ASP D O 1
ATOM 13086 N N . ALA D 1 382 ? 1.08111 23.43001 -97.64177 1.000 26.63570 382 ALA D N 1
ATOM 13087 C CA . ALA D 1 382 ? 0.83256 22.50904 -96.53860 1.000 29.20435 382 ALA D CA 1
ATOM 13088 C C . ALA D 1 382 ? 0.38936 21.13133 -97.01132 1.000 31.11809 382 ALA D C 1
ATOM 13089 O O . ALA D 1 382 ? 0.07235 20.27046 -96.17590 1.000 29.42992 382 ALA D O 1
ATOM 13091 N N . ASN D 1 383 ? 0.36137 20.90992 -98.32187 1.000 27.79384 383 ASN D N 1
ATOM 13092 C CA . ASN D 1 383 ? -0.14446 19.67074 -98.91096 1.000 27.17987 383 ASN D CA 1
ATOM 13093 C C . ASN D 1 383 ? -1.61388 19.45380 -98.54952 1.000 27.23975 383 ASN D C 1
ATOM 13094 O O . ASN D 1 383 ? -2.06597 18.32586 -98.35974 1.000 29.19939 383 ASN D O 1
ATOM 13099 N N . TRP D 1 384 ? -2.37135 20.53867 -98.44943 1.000 25.52306 384 TRP D N 1
ATOM 13100 C CA . TRP D 1 384 ? -3.81767 20.44197 -98.34806 1.000 25.76200 384 TRP D CA 1
ATOM 13101 C C . TRP D 1 384 ? -4.42620 20.49477 -99.73652 1.000 26.34488 384 TRP D C 1
ATOM 13102 O O . TRP D 1 384 ? -3.90394 21.15944 -100.63286 1.000 25.53011 384 TRP D O 1
ATOM 13113 N N . SER D 1 385 ? -5.56981 19.84396 -99.89349 1.000 24.95704 385 SER D N 1
ATOM 13114 C CA . SER D 1 385 ? -6.33090 20.10492 -101.10291 1.000 24.33606 385 SER D CA 1
ATOM 13115 C C . SER D 1 385 ? -7.04539 21.44858 -100.97608 1.000 24.49668 385 SER D C 1
ATOM 13116 O O . SER D 1 385 ? -7.23602 21.98065 -99.88129 1.000 22.47416 385 SER D O 1
ATOM 13119 N N . GLN D 1 386 ? -7.42598 22.00714 -102.11755 1.000 24.15084 386 GLN D N 1
ATOM 13120 C CA . GLN D 1 386 ? -8.19081 23.24499 -102.17471 1.000 23.48915 386 GLN D CA 1
ATOM 13121 C C . GLN D 1 386 ? -9.45270 22.94990 -102.96737 1.000 26.10696 386 GLN D C 1
ATOM 13122 O O . GLN D 1 386 ? -9.37605 22.54211 -104.12994 1.000 26.82649 386 GLN D O 1
ATOM 13128 N N . VAL D 1 387 ? -10.60237 23.10736 -102.33301 1.000 25.37925 387 VAL D N 1
ATOM 13129 C CA . VAL D 1 387 ? -11.88481 22.85688 -102.97733 1.000 25.40018 387 VAL D CA 1
ATOM 13130 C C . VAL D 1 387 ? -12.47629 24.21052 -103.32901 1.000 24.89006 387 VAL D C 1
ATOM 13131 O O . VAL D 1 387 ? -12.93548 24.94291 -102.44817 1.000 21.08010 387 VAL D O 1
ATOM 13135 N N . ILE D 1 388 ? -12.43168 24.56295 -104.61396 1.000 19.60335 388 ILE D N 1
ATOM 13136 C CA . ILE D 1 388 ? -13.05874 25.80079 -105.05667 1.000 21.79796 388 ILE D CA 1
ATOM 13137 C C . ILE D 1 388 ? -14.56873 25.63839 -104.95714 1.000 20.73618 388 ILE D C 1
ATOM 13138 O O . ILE D 1 388 ? -15.12481 24.62622 -105.39993 1.000 21.04116 388 ILE D O 1
ATOM 13143 N N . SER D 1 389 ? -15.24079 26.63856 -104.39888 1.000 16.85644 389 SER D N 1
ATOM 13144 C CA . SER D 1 389 ? -16.64366 26.49889 -104.03447 1.000 16.53863 389 SER D CA 1
ATOM 13145 C C . SER D 1 389 ? -17.49961 27.62228 -104.59653 1.000 19.98466 389 SER D C 1
ATOM 13146 O O . SER D 1 389 ? -17.07992 28.78152 -104.67825 1.000 22.60317 389 SER D O 1
ATOM 13149 N N . HIS D 1 390 ? -18.74422 27.26552 -104.90249 1.000 18.66166 390 HIS D N 1
ATOM 13150 C CA . HIS D 1 390 ? -19.79822 28.22571 -105.16861 1.000 17.73630 390 HIS D CA 1
ATOM 13151 C C . HIS D 1 390 ? -20.33586 28.79292 -103.85748 1.000 20.17143 390 HIS D C 1
ATOM 13152 O O . HIS D 1 390 ? -19.92767 28.38771 -102.76182 1.000 19.42864 390 HIS D O 1
ATOM 13159 N N . ARG D 1 391 ? -21.28275 29.72628 -103.96911 1.000 19.22386 391 ARG D N 1
ATOM 13160 C CA . ARG D 1 391 ? -22.14177 30.12845 -102.85630 1.000 19.57157 391 ARG D CA 1
ATOM 13161 C C . ARG D 1 391 ? -23.57432 29.70069 -103.15261 1.000 20.52835 391 ARG D C 1
ATOM 13162 O O . ARG D 1 391 ? -23.92290 29.40222 -104.29148 1.000 18.99450 391 ARG D O 1
ATOM 13170 N N . SER D 1 392 ? -24.42210 29.69395 -102.11717 1.000 22.83591 392 SER D N 1
ATOM 13171 C CA . SER D 1 392 ? -25.80500 29.26800 -102.32761 1.000 21.00220 392 SER D CA 1
ATOM 13172 C C . SER D 1 392 ? -26.54516 30.21924 -103.25940 1.000 22.68795 392 SER D C 1
ATOM 13173 O O . SER D 1 392 ? -27.45984 29.80004 -103.97549 1.000 22.10460 392 SER D O 1
ATOM 13176 N N . GLY D 1 393 ? -26.18418 31.49630 -103.25355 1.000 20.93595 393 GLY D N 1
ATOM 13177 C CA . GLY D 1 393 ? -26.63660 32.39224 -104.29969 1.000 18.70679 393 GLY D CA 1
ATOM 13178 C C . GLY D 1 393 ? -25.55267 32.54523 -105.35017 1.000 19.93085 393 GLY D C 1
ATOM 13179 O O . GLY D 1 393 ? -24.52349 33.17469 -105.09691 1.000 19.97930 393 GLY D O 1
ATOM 13180 N N . GLU D 1 394 ? -25.75457 31.95877 -106.51932 1.000 20.78260 394 GLU D N 1
ATOM 13181 C CA . GLU D 1 394 ? -24.76612 31.99474 -107.57901 1.000 21.00647 394 GLU D CA 1
ATOM 13182 C C . GLU D 1 394 ? -25.28750 32.82803 -108.74298 1.000 19.83030 394 GLU D C 1
ATOM 13183 O O . GLU D 1 394 ? -26.39178 33.36740 -108.71081 1.000 20.52242 394 GLU D O 1
ATOM 13189 N N . THR D 1 395 ? -24.46179 32.94114 -109.77745 1.000 19.76886 395 THR D N 1
ATOM 13190 C CA . THR D 1 395 ? -24.85524 33.58880 -111.01655 1.000 19.75683 395 THR D CA 1
ATOM 13191 C C . THR D 1 395 ? -24.41380 32.70325 -112.16156 1.000 16.97102 395 THR D C 1
ATOM 13192 O O . THR D 1 395 ? -23.77307 31.67238 -111.95196 1.000 21.51492 395 THR D O 1
ATOM 13196 N N . GLU D 1 396 ? -24.73528 33.13610 -113.37736 1.000 20.45754 396 GLU D N 1
ATOM 13197 C CA . GLU D 1 396 ? -24.26605 32.47822 -114.59791 1.000 23.48917 396 GLU D CA 1
ATOM 13198 C C . GLU D 1 396 ? -22.76282 32.62892 -114.81239 1.000 24.31173 396 GLU D C 1
ATOM 13199 O O . GLU D 1 396 ? -22.22015 32.05144 -115.76665 1.000 23.98367 396 GLU D O 1
ATOM 13205 N N . ASP D 1 397 ? -22.08558 33.38853 -113.96113 1.000 21.50928 397 ASP D N 1
ATOM 13206 C CA . ASP D 1 397 ? -20.63600 33.54197 -114.05173 1.000 22.89960 397 ASP D CA 1
ATOM 13207 C C . ASP D 1 397 ? -19.93524 32.21801 -113.74939 1.000 24.10815 397 ASP D C 1
ATOM 13208 O O . ASP D 1 397 ? -20.31022 31.49729 -112.82624 1.000 25.42467 397 ASP D O 1
ATOM 13213 N N . THR D 1 398 ? -18.90420 31.88107 -114.53286 1.000 21.03926 398 THR D N 1
ATOM 13214 C CA . THR D 1 398 ? -18.28866 30.56532 -114.40028 1.000 19.70219 398 THR D CA 1
ATOM 13215 C C . THR D 1 398 ? -16.83325 30.65619 -113.96722 1.000 20.23870 398 THR D C 1
ATOM 13216 O O . THR D 1 398 ? -16.07154 29.70652 -114.17483 1.000 23.09197 398 THR D O 1
ATOM 13220 N N . THR D 1 399 ? -16.45317 31.77487 -113.34855 1.000 21.24830 399 THR D N 1
ATOM 13221 C CA . THR D 1 399 ? -15.07468 32.00754 -112.91479 1.000 25.70598 399 THR D CA 1
ATOM 13222 C C . THR D 1 399 ? -14.49812 30.83676 -112.12803 1.000 25.35997 399 THR D C 1
ATOM 13223 O O . THR D 1 399 ? -13.34364 30.45054 -112.33548 1.000 24.18573 399 THR D O 1
ATOM 13227 N N . ILE D 1 400 ? -15.26329 30.28728 -111.17948 1.000 21.68343 400 ILE D N 1
ATOM 13228 C CA . ILE D 1 400 ? -14.66965 29.27034 -110.31094 1.000 19.10156 400 ILE D CA 1
ATOM 13229 C C . ILE D 1 400 ? -14.26707 28.01905 -111.08570 1.000 19.11846 400 ILE D C 1
ATOM 13230 O O . ILE D 1 400 ? -13.36515 27.28897 -110.65041 1.000 22.91862 400 ILE D O 1
ATOM 13235 N N . ALA D 1 401 ? -14.89954 27.74929 -112.23199 1.000 19.62520 401 ALA D N 1
ATOM 13236 C CA . ALA D 1 401 ? -14.45211 26.63278 -113.06267 1.000 23.39075 401 ALA D CA 1
ATOM 13237 C C . ALA D 1 401 ? -13.03287 26.87920 -113.55493 1.000 22.15197 401 ALA D C 1
ATOM 13238 O O . ALA D 1 401 ? -12.14689 26.03495 -113.38597 1.000 21.84447 401 ALA D O 1
ATOM 13240 N N . ASP D 1 402 ? -12.79196 28.06968 -114.10997 1.000 19.10599 402 ASP D N 1
ATOM 13241 C CA . ASP D 1 402 ? -11.46554 28.41510 -114.60625 1.000 22.06646 402 ASP D CA 1
ATOM 13242 C C . ASP D 1 402 ? -10.45435 28.54849 -113.47898 1.000 23.86254 402 ASP D C 1
ATOM 13243 O O . ASP D 1 402 ? -9.28103 28.19986 -113.65561 1.000 24.30610 402 ASP D O 1
ATOM 13248 N N . LEU D 1 403 ? -10.87540 29.06472 -112.32594 1.000 21.07743 403 LEU D N 1
ATOM 13249 C CA . LEU D 1 403 ? -9.95571 29.16125 -111.19488 1.000 23.99362 403 LEU D CA 1
ATOM 13250 C C . LEU D 1 403 ? -9.52664 27.77787 -110.71702 1.000 26.07368 403 LEU D C 1
ATOM 13251 O O . LEU D 1 403 ? -8.33887 27.53332 -110.46540 1.000 25.80332 403 LEU D O 1
ATOM 13256 N N . ALA D 1 404 ? -10.48524 26.85786 -110.58584 1.000 22.76332 404 ALA D N 1
ATOM 13257 C CA . ALA D 1 404 ? -10.16927 25.51730 -110.09544 1.000 21.80787 404 ALA D CA 1
ATOM 13258 C C . ALA D 1 404 ? -9.22902 24.78690 -111.04904 1.000 21.51583 404 ALA D C 1
ATOM 13259 O O . ALA D 1 404 ? -8.32429 24.06562 -110.61080 1.000 23.40541 404 ALA D O 1
ATOM 13261 N N . VAL D 1 405 ? -9.43919 24.94986 -112.35855 1.000 19.09924 405 VAL D N 1
ATOM 13262 C CA . VAL D 1 405 ? -8.52676 24.36751 -113.34167 1.000 20.76987 405 VAL D CA 1
ATOM 13263 C C . VAL D 1 405 ? -7.18049 25.07818 -113.29776 1.000 23.05806 405 VAL D C 1
ATOM 13264 O O . VAL D 1 405 ? -6.12201 24.43850 -113.30015 1.000 24.73764 405 VAL D O 1
ATOM 13268 N N . ALA D 1 406 ? -7.20131 26.41419 -113.25393 1.000 22.97892 406 ALA D N 1
ATOM 13269 C CA . ALA D 1 406 ? -5.95638 27.18175 -113.24695 1.000 27.22055 406 ALA D CA 1
ATOM 13270 C C . ALA D 1 406 ? -5.05658 26.77822 -112.08793 1.000 27.26714 406 ALA D C 1
ATOM 13271 O O . ALA D 1 406 ? -3.83432 26.68858 -112.24578 1.000 26.37065 406 ALA D O 1
ATOM 13273 N N . ALA D 1 407 ? -5.63561 26.55348 -110.91128 1.000 24.98297 407 ALA D N 1
ATOM 13274 C CA . ALA D 1 407 ? -4.84997 26.19048 -109.73811 1.000 24.45782 407 ALA D CA 1
ATOM 13275 C C . ALA D 1 407 ? -4.58652 24.69345 -109.64781 1.000 27.77092 407 ALA D C 1
ATOM 13276 O O . ALA D 1 407 ? -3.92391 24.25082 -108.70148 1.000 31.98540 407 ALA D O 1
ATOM 13278 N N . CYS D 1 408 ? -5.09812 23.91577 -110.60495 1.000 23.24056 408 CYS D N 1
ATOM 13279 C CA . CYS D 1 408 ? -5.03567 22.44821 -110.60221 1.000 24.71710 408 CYS D CA 1
ATOM 13280 C C . CYS D 1 408 ? -5.38739 21.85987 -109.23529 1.000 26.45930 408 CYS D C 1
ATOM 13281 O O . CYS D 1 408 ? -4.69983 20.98100 -108.71381 1.000 30.90228 408 CYS D O 1
ATOM 13284 N N . THR D 1 409 ? -6.49701 22.34578 -108.66691 1.000 26.99389 409 THR D N 1
ATOM 13285 C CA . THR D 1 409 ? -6.96279 21.84847 -107.37256 1.000 28.00106 409 THR D CA 1
ATOM 13286 C C . THR D 1 409 ? -7.50503 20.42686 -107.46545 1.000 27.47731 409 THR D C 1
ATOM 13287 O O . THR D 1 409 ? -7.48686 19.68852 -106.46996 1.000 27.55589 409 THR D O 1
ATOM 13291 N N . GLY D 1 410 ? -8.02508 20.04506 -108.62918 1.000 25.24353 410 GLY D N 1
ATOM 13292 C CA . GLY D 1 410 ? -8.62531 18.74232 -108.81240 1.000 24.08733 410 GLY D CA 1
ATOM 13293 C C . GLY D 1 410 ? -9.97231 18.54073 -108.15095 1.000 22.58566 410 GLY D C 1
ATOM 13294 O O . GLY D 1 410 ? -10.49585 17.42109 -108.20063 1.000 22.22595 410 GLY D O 1
ATOM 13295 N N . GLN D 1 411 ? -10.55395 19.57455 -107.53263 1.000 19.10860 411 GLN D N 1
ATOM 13296 C CA . GLN D 1 411 ? -11.82148 19.43709 -106.81692 1.000 19.07067 411 GLN D CA 1
ATOM 13297 C C . GLN D 1 411 ? -12.62436 20.72504 -106.88588 1.000 21.30630 411 GLN D C 1
ATOM 13298 O O . GLN D 1 411 ? -12.06910 21.81998 -106.77292 1.000 24.00632 411 GLN D O 1
ATOM 13304 N N . ILE D 1 412 ? -13.94350 20.58871 -107.01212 1.000 21.08966 412 ILE D N 1
ATOM 13305 C CA . ILE D 1 412 ? -14.82388 21.74638 -107.05120 1.000 18.18703 412 ILE D CA 1
ATOM 13306 C C . ILE D 1 412 ? -16.12337 21.38004 -106.34924 1.000 19.74078 412 ILE D C 1
ATOM 13307 O O . ILE D 1 412 ? -16.56053 20.22529 -106.37206 1.000 18.33203 412 ILE D O 1
ATOM 13312 N N . LYS D 1 413 ? -16.74086 22.37168 -105.71264 1.000 16.87979 413 LYS D N 1
ATOM 13313 C CA . LYS D 1 413 ? -18.07808 22.21336 -105.14551 1.000 15.77956 413 LYS D CA 1
ATOM 13314 C C . LYS D 1 413 ? -18.94311 23.30748 -105.75286 1.000 17.78104 413 LYS D C 1
ATOM 13315 O O . LYS D 1 413 ? -18.82539 24.47946 -105.38880 1.000 18.57909 413 LYS D O 1
ATOM 13321 N N . THR D 1 414 ? -19.78623 22.94662 -106.71030 1.000 17.93160 414 THR D N 1
ATOM 13322 C CA . THR D 1 414 ? -20.54339 23.99837 -107.37294 1.000 21.62174 414 THR D CA 1
ATOM 13323 C C . THR D 1 414 ? -21.96763 23.56853 -107.70108 1.000 19.84165 414 THR D C 1
ATOM 13324 O O . THR D 1 414 ? -22.57418 24.12176 -108.62633 1.000 17.65850 414 THR D O 1
ATOM 13328 N N . GLY D 1 415 ? -22.51925 22.60866 -106.97047 1.000 22.82347 415 GLY D N 1
ATOM 13329 C CA . GLY D 1 415 ? -23.95456 22.39922 -106.93794 1.000 23.35609 415 GLY D CA 1
ATOM 13330 C C . GLY D 1 415 ? -24.38071 21.04692 -107.47542 1.000 23.73390 415 GLY D C 1
ATOM 13331 O O . GLY D 1 415 ? -23.57590 20.20261 -107.86851 1.000 20.16270 415 GLY D O 1
ATOM 13332 N N . SER D 1 416 ? -25.68966 20.86672 -107.48687 1.000 19.62580 416 SER D N 1
ATOM 13333 C CA . SER D 1 416 ? -26.30708 19.62202 -107.91294 1.000 21.86840 416 SER D CA 1
ATOM 13334 C C . SER D 1 416 ? -26.40363 19.62767 -109.43634 1.000 21.63759 416 SER D C 1
ATOM 13335 O O . SER D 1 416 ? -25.86272 20.51260 -110.11159 1.000 23.41462 416 SER D O 1
ATOM 13338 N N . MET D 1 417 ? -27.08236 18.63211 -110.00590 1.000 22.09050 417 MET D N 1
ATOM 13339 C CA . MET D 1 417 ? -27.28023 18.59015 -111.45972 1.000 21.98616 417 MET D CA 1
ATOM 13340 C C . MET D 1 417 ? -28.60069 19.23616 -111.89312 1.000 25.25851 417 MET D C 1
ATOM 13341 O O . MET D 1 417 ? -29.31719 18.70444 -112.74792 1.000 23.89164 417 MET D O 1
ATOM 13346 N N . SER D 1 418 ? -28.95315 20.38178 -111.31112 1.000 22.33415 418 SER D N 1
ATOM 13347 C CA . SER D 1 418 ? -30.02171 21.20943 -111.84660 1.000 21.60874 418 SER D CA 1
ATOM 13348 C C . SER D 1 418 ? -29.73818 22.65564 -111.46759 1.000 17.72725 418 SER D C 1
ATOM 13349 O O . SER D 1 418 ? -28.95347 22.92857 -110.55260 1.000 20.54443 418 SER D O 1
ATOM 13352 N N . ARG D 1 419 ? -30.38337 23.57928 -112.20030 1.000 17.77318 419 ARG D N 1
ATOM 13353 C CA . ARG D 1 419 ? -30.21571 25.02966 -112.08018 1.000 15.68191 419 ARG D CA 1
ATOM 13354 C C . ARG D 1 419 ? -28.92981 25.49848 -112.74906 1.000 18.10897 419 ARG D C 1
ATOM 13355 O O . ARG D 1 419 ? -27.83880 25.13656 -112.31314 1.000 19.85688 419 ARG D O 1
ATOM 13363 N N . SER D 1 420 ? -29.03619 26.32384 -113.79266 1.000 18.47541 420 SER D N 1
ATOM 13364 C CA . SER D 1 420 ? -27.84919 26.56542 -114.60643 1.000 18.01751 420 SER D CA 1
ATOM 13365 C C . SER D 1 420 ? -26.82956 27.48180 -113.95499 1.000 18.95953 420 SER D C 1
ATOM 13366 O O . SER D 1 420 ? -25.73921 27.61919 -114.50143 1.000 21.03759 420 SER D O 1
ATOM 13369 N N . GLU D 1 421 ? -27.12491 28.10939 -112.81051 1.000 20.44091 421 GLU D N 1
ATOM 13370 C CA . GLU D 1 421 ? -26.01791 28.72621 -112.08761 1.000 17.87571 421 GLU D CA 1
ATOM 13371 C C . GLU D 1 421 ? -25.07550 27.67442 -111.52076 1.000 17.80534 421 GLU D C 1
ATOM 13372 O O . GLU D 1 421 ? -23.94135 28.00180 -111.15087 1.000 19.30632 421 GLU D O 1
ATOM 13378 N N . ARG D 1 422 ? -25.51890 26.42452 -111.42862 1.000 16.67076 422 ARG D N 1
ATOM 13379 C CA . ARG D 1 422 ? -24.58305 25.34639 -111.14605 1.000 18.31531 422 ARG D CA 1
ATOM 13380 C C . ARG D 1 422 ? -24.09327 24.71610 -112.44311 1.000 19.29864 422 ARG D C 1
ATOM 13381 O O . ARG D 1 422 ? -22.88214 24.56682 -112.65189 1.000 17.93608 422 ARG D O 1
ATOM 13389 N N . ILE D 1 423 ? -25.03490 24.36198 -113.32243 1.000 18.46277 423 ILE D N 1
ATOM 13390 C CA . ILE D 1 423 ? -24.70150 23.61271 -114.53072 1.000 15.16865 423 ILE D CA 1
ATOM 13391 C C . ILE D 1 423 ? -23.74677 24.39779 -115.42095 1.000 15.34632 423 ILE D C 1
ATOM 13392 O O . ILE D 1 423 ? -22.91362 23.80373 -116.12344 1.000 20.62373 423 ILE D O 1
ATOM 13397 N N . ALA D 1 424 ? -23.84830 25.73275 -115.43334 1.000 18.73703 424 ALA D N 1
ATOM 13398 C CA . ALA D 1 424 ? -22.95194 26.50585 -116.30060 1.000 22.92983 424 ALA D CA 1
ATOM 13399 C C . ALA D 1 424 ? -21.48965 26.25822 -115.95465 1.000 20.78999 424 ALA D C 1
ATOM 13400 O O . ALA D 1 424 ? -20.63242 26.25028 -116.84567 1.000 22.73657 424 ALA D O 1
ATOM 13402 N N . LYS D 1 425 ? -21.17673 26.06813 -114.66768 1.000 18.40151 425 LYS D N 1
ATOM 13403 C CA . LYS D 1 425 ? -19.80323 25.72675 -114.30686 1.000 18.67128 425 LYS D CA 1
ATOM 13404 C C . LYS D 1 425 ? -19.40946 24.38745 -114.90678 1.000 19.27852 425 LYS D C 1
ATOM 13405 O O . LYS D 1 425 ? -18.32427 24.24871 -115.47436 1.000 20.99191 425 LYS D O 1
ATOM 13411 N N . TYR D 1 426 ? -20.28843 23.38854 -114.79188 1.000 20.11722 426 TYR D N 1
ATOM 13412 C CA . TYR D 1 426 ? -19.99593 22.07609 -115.35846 1.000 18.54426 426 TYR D CA 1
ATOM 13413 C C . TYR D 1 426 ? -19.83042 22.15729 -116.86794 1.000 17.48787 426 TYR D C 1
ATOM 13414 O O . TYR D 1 426 ? -18.90653 21.55538 -117.42111 1.000 19.23958 426 TYR D O 1
ATOM 13423 N N . ASN D 1 427 ? -20.71843 22.88983 -117.55193 1.000 20.25655 427 ASN D N 1
ATOM 13424 C CA . ASN D 1 427 ? -20.57666 23.04295 -118.99979 1.000 19.18929 427 ASN D CA 1
ATOM 13425 C C . ASN D 1 427 ? -19.25936 23.70964 -119.34813 1.000 20.52503 427 ASN D C 1
ATOM 13426 O O . ASN D 1 427 ? -18.62305 23.37114 -120.35638 1.000 21.95916 427 ASN D O 1
ATOM 13431 N N . ARG D 1 428 ? -18.83344 24.66406 -118.52730 1.000 20.25351 428 ARG D N 1
ATOM 13432 C CA . ARG D 1 428 ? -17.55146 25.30168 -118.78354 1.000 18.03685 428 ARG D CA 1
ATOM 13433 C C . ARG D 1 428 ? -16.40068 24.30906 -118.62143 1.000 20.46213 428 ARG D C 1
ATOM 13434 O O . ARG D 1 428 ? -15.46473 24.30696 -119.43287 1.000 22.19314 428 ARG D O 1
ATOM 13442 N N . LEU D 1 429 ? -16.46673 23.43231 -117.60655 1.000 20.65265 429 LEU D N 1
ATOM 13443 C CA . LEU D 1 429 ? -15.43699 22.40362 -117.44310 1.000 20.43018 429 LEU D CA 1
ATOM 13444 C C . LEU D 1 429 ? -15.42502 21.42955 -118.62047 1.000 18.88189 429 LEU D C 1
ATOM 13445 O O . LEU D 1 429 ? -14.35679 20.97003 -119.04580 1.000 20.06271 429 LEU D O 1
ATOM 13450 N N . LEU D 1 430 ? -16.60049 21.08215 -119.15176 1.000 19.87939 430 LEU D N 1
ATOM 13451 C CA . LEU D 1 430 ? -16.63428 20.24420 -120.35238 1.000 21.53124 430 LEU D CA 1
ATOM 13452 C C . LEU D 1 430 ? -15.94928 20.93739 -121.51957 1.000 23.45577 430 LEU D C 1
ATOM 13453 O O . LEU D 1 430 ? -15.24814 20.29682 -122.31930 1.000 27.11084 430 LEU D O 1
ATOM 13458 N N . GLN D 1 431 ? -16.15542 22.24501 -121.64445 1.000 19.08206 431 GLN D N 1
ATOM 13459 C CA . GLN D 1 431 ? -15.55081 22.98454 -122.74593 1.000 20.91442 431 GLN D CA 1
ATOM 13460 C C . GLN D 1 431 ? -14.04185 23.06472 -122.56949 1.000 22.02188 431 GLN D C 1
ATOM 13461 O O . GLN D 1 431 ? -13.28487 22.89939 -123.53579 1.000 26.14063 431 GLN D O 1
ATOM 13467 N N . ILE D 1 432 ? -13.59737 23.26363 -121.32873 1.000 21.82748 432 ILE D N 1
ATOM 13468 C CA . ILE D 1 432 ? -12.16764 23.28842 -121.02463 1.000 20.87389 432 ILE D CA 1
ATOM 13469 C C . ILE D 1 432 ? -11.53660 21.93916 -121.34052 1.000 27.17886 432 ILE D C 1
ATOM 13470 O O . ILE D 1 432 ? -10.47854 21.86672 -121.97593 1.000 27.04614 432 ILE D O 1
ATOM 13475 N N . GLU D 1 433 ? -12.16624 20.85146 -120.87821 1.000 24.98131 433 GLU D N 1
ATOM 13476 C CA . GLU D 1 433 ? -11.66489 19.51544 -121.18634 1.000 27.59098 433 GLU D CA 1
ATOM 13477 C C . GLU D 1 433 ? -11.52217 19.31840 -122.68876 1.000 27.38208 433 GLU D C 1
ATOM 13478 O O . GLU D 1 433 ? -10.47032 18.89375 -123.18116 1.000 24.28488 433 GLU D O 1
ATOM 13484 N N . LEU D 1 434 ? -12.57566 19.63639 -123.43649 1.000 25.15244 434 LEU D N 1
ATOM 13485 C CA . LEU D 1 434 ? -12.53689 19.45594 -124.87991 1.000 28.73292 434 LEU D CA 1
ATOM 13486 C C . LEU D 1 434 ? -11.46214 20.33006 -125.51931 1.000 26.67195 434 LEU D C 1
ATOM 13487 O O . LEU D 1 434 ? -10.70946 19.87019 -126.38647 1.000 27.10249 434 LEU D O 1
ATOM 13492 N N . GLU D 1 435 ? -11.36274 21.58839 -125.08458 1.000 29.15267 435 GLU D N 1
ATOM 13493 C CA . GLU D 1 435 ? -10.33264 22.49121 -125.59395 1.000 35.40143 435 GLU D CA 1
ATOM 13494 C C . GLU D 1 435 ? -8.92437 21.95006 -125.35343 1.000 35.86440 435 GLU D C 1
ATOM 13495 O O . GLU D 1 435 ? -8.06433 22.01641 -126.24237 1.000 31.51897 435 GLU D O 1
ATOM 13501 N N . LEU D 1 436 ? -8.66234 21.42384 -124.15701 1.000 36.61494 436 LEU D N 1
ATOM 13502 C CA . LEU D 1 436 ? -7.30280 21.03761 -123.79532 1.000 33.92543 436 LEU D CA 1
ATOM 13503 C C . LEU D 1 436 ? -6.88016 19.69588 -124.37671 1.000 32.91174 436 LEU D C 1
ATOM 13504 O O . LEU D 1 436 ? -5.67785 19.47247 -124.54576 1.000 30.48286 436 LEU D O 1
ATOM 13509 N N . GLY D 1 437 ? -7.82113 18.79692 -124.66218 1.000 32.25928 437 GLY D N 1
ATOM 13510 C CA . GLY D 1 437 ? -7.44838 17.51195 -125.24392 1.000 31.72197 437 GLY D CA 1
ATOM 13511 C C . GLY D 1 437 ? -6.50311 16.75023 -124.33386 1.000 32.93245 437 GLY D C 1
ATOM 13512 O O . GLY D 1 437 ? -6.72096 16.64054 -123.12196 1.000 31.46916 437 GLY D O 1
ATOM 13513 N N . ASN D 1 438 ? -5.41532 16.24166 -124.91821 1.000 31.44443 438 ASN D N 1
ATOM 13514 C CA . ASN D 1 438 ? -4.42048 15.49180 -124.15308 1.000 36.33704 438 ASN D CA 1
ATOM 13515 C C . ASN D 1 438 ? -3.79609 16.30209 -123.02666 1.000 35.84427 438 ASN D C 1
ATOM 13516 O O . ASN D 1 438 ? -3.19361 15.71506 -122.11733 1.000 39.12869 438 ASN D O 1
ATOM 13521 N N . ASN D 1 439 ? -3.91162 17.62549 -123.06133 1.000 32.54884 439 ASN D N 1
ATOM 13522 C CA . ASN D 1 439 ? -3.34868 18.45767 -122.00860 1.000 31.54282 439 ASN D CA 1
ATOM 13523 C C . ASN D 1 439 ? -4.26700 18.59441 -120.79507 1.000 32.66958 439 ASN D C 1
ATOM 13524 O O . ASN D 1 439 ? -3.96138 19.39640 -119.90596 1.000 31.04431 439 ASN D O 1
ATOM 13529 N N . ALA D 1 440 ? -5.37504 17.85288 -120.73404 1.000 27.92833 440 ALA D N 1
ATOM 13530 C CA . ALA D 1 440 ? -6.22822 17.82482 -119.55092 1.000 27.17803 440 ALA D CA 1
ATOM 13531 C C . ALA D 1 440 ? -6.38380 16.38972 -119.07684 1.000 32.38194 440 ALA D C 1
ATOM 13532 O O . ALA D 1 440 ? -6.51685 15.46224 -119.88447 1.000 36.26465 440 ALA D O 1
ATOM 13534 N N . LYS D 1 441 ? -6.33157 16.20850 -117.76263 1.000 31.19910 441 LYS D N 1
ATOM 13535 C CA . LYS D 1 441 ? -6.49540 14.89645 -117.15828 1.000 32.73641 441 LYS D CA 1
ATOM 13536 C C . LYS D 1 441 ? -7.47834 15.02089 -116.00856 1.000 26.83280 441 LYS D C 1
ATOM 13537 O O . LYS D 1 441 ? -7.36830 15.94077 -115.19063 1.000 27.00224 441 LYS D O 1
ATOM 13543 N N . TYR D 1 442 ? -8.44194 14.11032 -115.96036 1.000 25.03556 442 TYR D N 1
ATOM 13544 C CA . TYR D 1 442 ? -9.34063 13.97189 -114.81682 1.000 27.40883 442 TYR D CA 1
ATOM 13545 C C . TYR D 1 442 ? -8.78820 12.81112 -114.00039 1.000 31.25362 442 TYR D C 1
ATOM 13546 O O . TYR D 1 442 ? -8.71064 11.67935 -114.49352 1.000 30.77627 442 TYR D O 1
ATOM 13555 N N . LEU D 1 443 ? -8.33356 13.10205 -112.78216 1.000 28.32013 443 LEU D N 1
ATOM 13556 C CA . LEU D 1 443 ? -7.53990 12.12863 -112.04172 1.000 30.15552 443 LEU D CA 1
ATOM 13557 C C . LEU D 1 443 ? -8.38000 11.13797 -111.24631 1.000 31.32045 443 LEU D C 1
ATOM 13558 O O . LEU D 1 443 ? -7.84140 10.11503 -110.80662 1.000 30.86848 443 LEU D O 1
ATOM 13563 N N . GLY D 1 444 ? -9.67012 11.39846 -111.06832 1.000 28.14275 444 GLY D N 1
ATOM 13564 C CA . GLY D 1 444 ? -10.49219 10.47626 -110.30180 1.000 29.07387 444 GLY D CA 1
ATOM 13565 C C . GLY D 1 444 ? -9.91268 10.27095 -108.91358 1.000 28.69848 444 GLY D C 1
ATOM 13566 O O . GLY D 1 444 ? -9.50506 11.22189 -108.24068 1.000 27.02237 444 GLY D O 1
ATOM 13567 N N . TRP D 1 445 ? -9.83544 9.01031 -108.48340 1.000 29.65140 445 TRP D N 1
ATOM 13568 C CA . TRP D 1 445 ? -9.35443 8.73745 -107.13300 1.000 26.48813 445 TRP D CA 1
ATOM 13569 C C . TRP D 1 445 ? -7.94729 9.27255 -106.89196 1.000 27.32818 445 TRP D C 1
ATOM 13570 O O . TRP D 1 445 ? -7.57973 9.51211 -105.73935 1.000 31.41028 445 TRP D O 1
ATOM 13581 N N . ASN D 1 446 ? -7.16754 9.52852 -107.93842 1.000 33.36703 446 ASN D N 1
ATOM 13582 C CA . ASN D 1 446 ? -5.83022 10.06529 -107.72162 1.000 32.47651 446 ASN D CA 1
ATOM 13583 C C . ASN D 1 446 ? -5.79202 11.58662 -107.64862 1.000 31.80637 446 ASN D C 1
ATOM 13584 O O . ASN D 1 446 ? -4.70179 12.15781 -107.56315 1.000 33.65633 446 ASN D O 1
ATOM 13589 N N . THR D 1 447 ? -6.94705 12.25213 -107.67213 1.000 30.19636 447 THR D N 1
ATOM 13590 C CA . THR D 1 447 ? -6.98033 13.69471 -107.47263 1.000 30.98261 447 THR D CA 1
ATOM 13591 C C . THR D 1 447 ? -6.53239 14.07536 -106.06813 1.000 30.46488 447 THR D C 1
ATOM 13592 O O . THR D 1 447 ? -6.05632 15.19677 -105.86559 1.000 32.11138 447 THR D O 1
ATOM 13596 N N . PHE D 1 448 ? -6.63881 13.15716 -105.10643 1.000 29.60214 448 PHE D N 1
ATOM 13597 C CA . PHE D 1 448 ? -6.25450 13.43391 -103.72508 1.000 33.45603 448 PHE D CA 1
ATOM 13598 C C . PHE D 1 448 ? -4.74795 13.26842 -103.58659 1.000 32.59528 448 PHE D C 1
ATOM 13599 O O . PHE D 1 448 ? -4.22564 12.16027 -103.74229 1.000 34.09736 448 PHE D O 1
ATOM 13607 N N . LYS D 1 449 ? -4.04972 14.36552 -103.29874 1.000 33.36237 449 LYS D N 1
ATOM 13608 C CA . LYS D 1 449 ? -2.67679 14.31483 -102.81432 1.000 36.92392 449 LYS D CA 1
ATOM 13609 C C . LYS D 1 449 ? -2.58670 14.64783 -101.33243 1.000 36.86226 449 LYS D C 1
ATOM 13610 O O . LYS D 1 449 ? -1.48911 14.62681 -100.76925 1.000 36.81267 449 LYS D O 1
ATOM 13616 N N . ASN D 1 450 ? -3.71137 14.97321 -100.69212 1.000 34.99038 450 ASN D N 1
ATOM 13617 C CA . ASN D 1 450 ? -3.72950 15.36972 -99.28835 1.000 29.89755 450 ASN D CA 1
ATOM 13618 C C . ASN D 1 450 ? -4.06379 14.22448 -98.34503 1.000 31.82544 450 ASN D C 1
ATOM 13619 O O . ASN D 1 450 ? -3.84925 14.34876 -97.13392 1.000 26.98962 450 ASN D O 1
ATOM 13624 N N . ILE D 1 451 ? -4.61716 13.13535 -98.86817 1.000 30.26432 451 ILE D N 1
ATOM 13625 C CA . ILE D 1 451 ? -4.99100 11.96453 -98.09100 1.000 26.77058 451 ILE D CA 1
ATOM 13626 C C . ILE D 1 451 ? -4.57707 10.74069 -98.89538 1.000 28.17434 451 ILE D C 1
ATOM 13627 O O . ILE D 1 451 ? -4.26593 10.82868 -100.08438 1.000 32.26127 451 ILE D O 1
ATOM 13632 N N . LYS D 1 452 ? -4.58022 9.58800 -98.23203 1.000 31.84741 452 LYS D N 1
ATOM 13633 C CA . LYS D 1 452 ? -4.43475 8.30770 -98.91838 1.000 35.35420 452 LYS D CA 1
ATOM 13634 C C . LYS D 1 452 ? -5.74300 7.54917 -98.75585 1.000 35.00129 452 LYS D C 1
ATOM 13635 O O . LYS D 1 452 ? -6.02487 7.02220 -97.66719 1.000 36.81429 452 LYS D O 1
ATOM 13641 N N . PRO D 1 453 ? -6.59205 7.50067 -99.77619 1.000 34.36313 453 PRO D N 1
ATOM 13642 C CA . PRO D 1 453 ? -7.90647 6.86711 -99.60710 1.000 35.63312 453 PRO D CA 1
ATOM 13643 C C . PRO D 1 453 ? -7.76266 5.38746 -99.28494 1.000 39.19371 453 PRO D C 1
ATOM 13644 O O . PRO D 1 453 ? -6.85233 4.71712 -99.77742 1.000 41.97289 453 PRO D O 1
ATOM 13648 N N . GLN D 1 454 ? -8.66125 4.88338 -98.43543 1.000 38.63353 454 GLN D N 1
ATOM 13649 C CA . GLN D 1 454 ? -8.65011 3.46175 -98.10275 1.000 43.96557 454 GLN D CA 1
ATOM 13650 C C . GLN D 1 454 ? -8.84742 2.63057 -99.36252 1.000 43.22215 454 GLN D C 1
ATOM 13651 O O . GLN D 1 454 ? -9.77073 2.87868 -100.14304 1.000 42.72906 454 GLN D O 1
ATOM 13657 N N . LYS D 1 455 ? -7.98200 1.63049 -99.55300 1.000 48.53061 455 LYS D N 1
ATOM 13658 C CA . LYS D 1 455 ? -8.02313 0.84628 -100.78429 1.000 53.84971 455 LYS D CA 1
ATOM 13659 C C . LYS D 1 455 ? -9.36312 0.14211 -100.96082 1.000 54.82783 455 LYS D C 1
ATOM 13660 O O . LYS D 1 455 ? -9.84360 0.00406 -102.09146 1.000 57.27592 455 LYS D O 1
ATOM 13666 N N . ALA D 1 456 ? -9.98937 -0.28907 -99.86254 1.000 52.64085 456 ALA D N 1
ATOM 13667 C CA . ALA D 1 456 ? -11.30521 -0.91541 -99.95850 1.000 54.25270 456 ALA D CA 1
ATOM 13668 C C . ALA D 1 456 ? -12.34274 0.05999 -100.50543 1.000 55.33709 456 ALA D C 1
ATOM 13669 O O . ALA D 1 456 ? -13.16470 -0.30436 -101.35508 1.000 56.94749 456 ALA D O 1
ATOM 13671 N N . LEU D 1 457 ? -12.31797 1.30759 -100.03061 1.000 52.42394 457 LEU D N 1
ATOM 13672 C CA . LEU D 1 457 ? -13.21786 2.32683 -100.56309 1.000 48.81483 457 LEU D CA 1
ATOM 13673 C C . LEU D 1 457 ? -12.95105 2.58346 -102.04246 1.000 47.23992 457 LEU D C 1
ATOM 13674 O O . LEU D 1 457 ? -13.88561 2.72943 -102.84047 1.000 46.28378 457 LEU D O 1
ATOM 13679 N N . GLU D 1 458 ? -11.67629 2.60488 -102.42736 1.000 50.12214 458 GLU D N 1
ATOM 13680 C CA . GLU D 1 458 ? -11.26501 3.01181 -103.76341 1.000 52.35221 458 GLU D CA 1
ATOM 13681 C C . GLU D 1 458 ? -11.57216 1.96629 -104.83311 1.000 56.59885 458 GLU D C 1
ATOM 13682 O O . GLU D 1 458 ? -11.81150 2.33132 -105.98831 1.000 54.26290 458 GLU D O 1
ATOM 13688 N N . HIS D 1 459 ? -11.58184 0.67996 -104.48981 1.000 63.48495 459 HIS D N 1
ATOM 13689 C CA . HIS D 1 459 ? -11.64239 -0.36941 -105.49786 1.000 73.79929 459 HIS D CA 1
ATOM 13690 C C . HIS D 1 459 ? -12.89966 -1.21875 -105.35146 1.000 78.80371 459 HIS D C 1
ATOM 13691 O O . HIS D 1 459 ? -13.52928 -1.26860 -104.29123 1.000 78.02724 459 HIS D O 1
ATOM 13698 N N . HIS D 1 460 ? -13.25098 -1.89325 -106.44490 1.000 85.88104 460 HIS D N 1
ATOM 13699 C CA . HIS D 1 460 ? -14.42957 -2.75477 -106.49576 1.000 92.47599 460 HIS D CA 1
ATOM 13700 C C . HIS D 1 460 ? -14.10365 -4.10210 -107.12820 1.000 94.58268 460 HIS D C 1
ATOM 13701 O O . HIS D 1 460 ? -12.94004 -4.48977 -107.21339 1.000 96.40342 460 HIS D O 1
#

GO terms:
  GO:0005829 cytosol (C, IDA)
  GO:0005515 protein binding (F, IPI)

B-factor: mean 30.87, std 11.26, range [10.18, 101.56]

Sequence (1801 aa):
DLFKIADLFAYQVFDSRGFPTVACVVKLASGHTGEAMVPSGATGEKEAIELRDGDPKAYFGKGVSQAVQNVNQTIAPKLIGLNATDQAAIDALMIQLDGTPNKAKLGANAILAVSLAVAKAAASAQKTSLFKYLANQVMGLNKTEFILTVPMNVINGGAHADNNIDFQEFMIMPLGANSMHQALKMASETFHALQKLLKQRGLNTNKGDEGGFAPNLKLAEEALDLMVEAIKAAGYQPGSDIAIALDVAASEFYDDTTKRYVFKKGIKAKILDEKEWSLTTAQMIAYLKKLTEQYPIISIEDGLSEHDWEGMETLTKTLGQHIQIVGDDLYCTNPAIAEKGVAHKATNSILIKLNQIGTLTETIKAINIAKDANWSQVISHRSGETEDTTIADLAVAACTGQIKTGSMSRSERIAKYNRLLQIELELGNNAKYLGWNTFKNIKPQKALEHDLFKIADLFAYQVFDSRGFPTVACVVKLASGHTGEAMVPSGKEAIELRDGDPKAYFGKGVSQAVQNVNQTIAPKLIGLNATDQAAIDALMIQLDGTPNKAKLGANAILAVSLAVAKAAASAQKTSLFKYLANQVMGLNKTEFILTVPMLNVINGGAHADNNIDFQEFMIMPLGANSMHQALKMASETFHALQKLLKQRGLNTNKGDEGGFAPNLKLAEEALDLMVEAIKAAGYQPGSDIAIALDVAASEFYDDTTKRYVFKKGIKAKILDEKEWSLTTAQMIAYLKKLTEQYPIISIEDGLSEHDWEGMETLTKTLGQHIQIVGDDLYCTNPAIAEKGVAHKATNSILIKLNQIGTLTETIKAINIAKDANWSQVISHRSGETEDTTIADLAVAACTGQIKTGSMSRSERIAKYNRLLQIELELGNNAKYLGWNTFKNIKPQKALEHDLFKIADLFAYQVFDSRGFPTVACVVKLASGHTGEAMVPSGAGEKEAIELRDGDPKAYFGKGVSQAVQNVNQTIAPKLIGLNATDQAAIDALMIQLDGTPNKAKLGANAILAVSLAVAKAAASAQKTSLFKYLANQVMGLNKTEFILTVPMLNVINGGAHADNNIDFQEFMIMPLGANSMHQALKMASETFHALQKLLKQRGLNTNKGDEGGFAPNLKLAEEALDLMVEAIKAAGYQPGSDIAIALDVAASEFYDDTTKRYVFKKGIKAKILDEKEWSLTTAQMIAYLKKLTEQYPIISIEDGLSEHDWEGMETLTKTLGQHIQIVGDDLYCTNPAIAEKGVAHKATNSILIKLNQIGTLTETIKAINIAKDANWSQVISHRSGETEDTTIADLAVAACTGQIKTGSMSRSERIAKYNRLLQIELELGNNAKYLGWNTFKNIKPQKALEHTDLFKIADLFAYQVFDSRGFPTVACVVKLASGHTGEAMVPSGASTGEKEAIELRDGDPKAYFGKGVSQAVQNVNQTIAPKLIGLNATDQAAIDALMIQLDGTPNKAKLGANAILAVSLAVAKAAASAQKTSLFKYLANQVMGLNKTEFILTVPMLNVINGGAHADNNIDFQEFMIMPLGANSMHQALKMASETFHALQKLLKQRGLNTNKGDEGGFAPNLKLAEEALDLMVEAIKAAGYQPGSDIAIALDVAASEFYDDTTKRYVFKKGIKAKILDEKEWSLTTAQMIAYLKKLTEQYPIISIEDGLSEHDWEGMETLTKTLGQHIQIVGDDLYCTNPAIAEKGVAHKATNSILIKLNQIGTLTETIKAINIAKDANWSQVISHRSGETEDTTIADLAVAACTGQIKTGSMSRSERIAKYNRLLQIELELGNNAKYLGWNTFKNIKPQKALEHH

InterPro domains:
  IPR000941 Enolase [MF_00318] (10-436)
  IPR000941 Enolase [PIRSF001400] (11-449)
  IPR000941 Enolase [PR00148] (45-59)
  IPR000941 Enolase [PR00148] (115-131)
  IPR000941 Enolase [PR00148] (175-188)
  IPR000941 Enolase [PR00148] (336-347)
  IPR000941 Enolase [PR00148] (359-373)
  IPR000941 Enolase [PR00148] (388-405)
  IPR000941 Enolase [PTHR11902] (11-446)
  IPR000941 Enolase [SFLDF00002] (12-436)
  IPR000941 Enolase [TIGR01060] (12-450)
  IPR000941 Enolase [cd03313] (14-433)
  IPR020809 Enolase, conserved site [PS00164] (359-372)
  IPR020810 Enolase, C-terminal TIM barrel domain [PF00113] (154-450)
  IPR020810 Enolase, C-terminal TIM barrel domain [SM01192] (153-450)
  IPR020811 Enolase, N-terminal [PF03952] (12-142)
  IPR020811 Enolase, N-terminal [SM01193] (12-142)
  IPR029017 Enolase-like, N-terminal [G3DSA:3.30.390.10] (11-135)
  IPR029017 Enolase-like, N-terminal [SSF54826] (11-144)
  IPR036849 Enolase-like, C-terminal domain superfamily [G3DSA:3.20.20.120] (137-456)